Protein 6LDO (pdb70)

B-factor: mean 42.19, std 17.95, range [16.86, 257.65]

Structure (mmCIF, N/CA/C/O backbone):
data_6LDO
#
_entry.id   6LDO
#
_cell.length_a   217.412
_cell.length_b   201.149
_cell.length_c   113.938
_cell.angle_alpha   90.000
_cell.angle_beta   117.390
_cell.angle_gamma   90.000
#
_symmetry.space_group_name_H-M   'C 1 2 1'
#
loop_
_entity.id
_entity.type
_entity.pdbx_description
1 polymer 'Cystathionine gamma-lyase'
2 non-polymer (E)-N-({3-hydroxy-2-methyl-5-[(phosphonooxy)methyl]pyridin-4-yl}methylidene)-L-serine
3 non-polymer 'PHOSPHATE ION'
4 water water
#
loop_
_atom_site.group_PDB
_atom_site.id
_atom_site.type_symbol
_atom_site.label_atom_id
_atom_site.label_alt_id
_atom_site.label_comp_id
_atom_site.label_asym_id
_atom_site.label_entity_id
_atom_site.label_seq_id
_atom_site.pdbx_PDB_ins_code
_atom_site.Cartn_x
_atom_site.Cartn_y
_atom_site.Cartn_z
_atom_site.occupancy
_atom_site.B_iso_or_equiv
_atom_site.auth_seq_id
_atom_site.auth_comp_id
_atom_site.auth_asym_id
_atom_site.auth_atom_id
_atom_site.pdbx_PDB_model_num
ATOM 1 N N . MET A 1 1 ? -24.914 -50.613 -46.838 1.00 59.92 1 MET A N 1
ATOM 2 C CA . MET A 1 1 ? -24.078 -49.562 -47.424 1.00 55.89 1 MET A CA 1
ATOM 3 C C . MET A 1 1 ? -22.610 -49.793 -47.077 1.00 47.62 1 MET A C 1
ATOM 4 O O . MET A 1 1 ? -22.283 -50.502 -46.118 1.00 49.31 1 MET A O 1
ATOM 9 N N . LYS A 1 2 ? -21.725 -49.174 -47.846 1.00 41.68 2 LYS A N 1
ATOM 10 C CA . LYS A 1 2 ? -20.303 -49.324 -47.600 1.00 41.44 2 LYS A CA 1
ATOM 11 C C . LYS A 1 2 ? -19.857 -48.460 -46.412 1.00 41.03 2 LYS A C 1
ATOM 12 O O . LYS A 1 2 ? -20.514 -47.486 -46.033 1.00 39.66 2 LYS A O 1
ATOM 18 N N . PHE A 1 3 ? -18.728 -48.857 -45.808 1.00 43.60 3 PHE A N 1
ATOM 19 C CA . PHE A 1 3 ? -18.223 -48.209 -44.596 1.00 37.24 3 PHE A CA 1
ATOM 20 C C . PHE A 1 3 ? -18.164 -46.693 -44.733 1.00 33.09 3 PHE A C 1
ATOM 21 O O . PHE A 1 3 ? -18.634 -45.965 -43.859 1.00 31.81 3 PHE A O 1
ATOM 29 N N . GLU A 1 4 ? -17.568 -46.198 -45.817 1.00 36.25 4 GLU A N 1
ATOM 30 C CA . GLU A 1 4 ? -17.463 -44.756 -46.002 1.00 34.97 4 GLU A CA 1
ATOM 31 C C . GLU A 1 4 ? -18.845 -44.105 -46.073 1.00 38.34 4 GLU A C 1
ATOM 32 O O . GLU A 1 4 ? -19.041 -42.982 -45.588 1.00 37.82 4 GLU A O 1
ATOM 38 N N . THR A 1 5 ? -19.827 -44.802 -46.640 1.00 33.61 5 THR A N 1
ATOM 39 C CA . THR A 1 5 ? -21.170 -44.244 -46.660 1.00 33.65 5 THR A CA 1
ATOM 40 C C . THR A 1 5 ? -21.807 -44.269 -45.266 1.00 36.86 5 THR A C 1
ATOM 41 O O . THR A 1 5 ? -22.533 -43.337 -44.891 1.00 32.99 5 THR A O 1
ATOM 45 N N . GLN A 1 6 ? -21.532 -45.307 -44.468 1.00 35.84 6 GLN A N 1
ATOM 46 C CA . GLN A 1 6 ? -22.138 -45.365 -43.141 1.00 33.08 6 GLN A CA 1
ATOM 47 C C . GLN A 1 6 ? -21.615 -44.258 -42.233 1.00 37.69 6 GLN A C 1
ATOM 48 O O . GLN A 1 6 ? -22.349 -43.785 -41.351 1.00 32.88 6 GLN A O 1
ATOM 54 N N . LEU A 1 7 ? -20.362 -43.835 -42.427 1.00 27.92 7 LEU A N 1
ATOM 55 C CA . LEU A 1 7 ? -19.833 -42.723 -41.646 1.00 29.34 7 LEU A CA 1
ATOM 56 C C . LEU A 1 7 ? -20.689 -41.479 -41.837 1.00 34.38 7 LEU A C 1
ATOM 57 O O . LEU A 1 7 ? -21.050 -40.802 -40.871 1.00 33.98 7 LEU A O 1
ATOM 62 N N . ILE A 1 8 ? -21.045 -41.178 -43.082 1.00 35.01 8 ILE A N 1
ATOM 63 C CA . ILE A 1 8 ? -21.794 -39.963 -43.374 1.00 33.49 8 ILE A CA 1
ATOM 64 C C . ILE A 1 8 ? -23.264 -40.096 -42.967 1.00 32.58 8 ILE A C 1
ATOM 65 O O . ILE A 1 8 ? -23.876 -39.124 -42.518 1.00 35.25 8 ILE A O 1
ATOM 70 N N . HIS A 1 9 ? -23.853 -41.287 -43.122 1.00 33.55 9 HIS A N 1
ATOM 71 C CA . HIS A 1 9 ? -25.301 -41.467 -43.061 1.00 31.11 9 HIS A CA 1
ATOM 72 C C . HIS A 1 9 ? -25.786 -42.499 -42.054 1.00 34.97 9 HIS A C 1
ATOM 73 O O . HIS A 1 9 ? -26.998 -42.626 -41.872 1.00 37.89 9 HIS A O 1
ATOM 80 N N . GLY A 1 10 ? -24.906 -43.260 -41.420 1.00 32.35 10 GLY A N 1
ATOM 81 C CA . GLY A 1 10 ? -25.362 -44.316 -40.549 1.00 29.22 10 GLY A CA 1
ATOM 82 C C . GLY A 1 10 ? -25.744 -43.812 -39.179 1.00 33.89 10 GLY A C 1
ATOM 83 O O . GLY A 1 10 ? -25.663 -42.622 -38.872 1.00 37.64 10 GLY A O 1
ATOM 84 N N . GLY A 1 11 ? -26.127 -44.763 -38.320 1.00 38.77 11 GLY A N 1
ATOM 85 C CA . GLY A 1 11 ? -26.646 -44.400 -37.008 1.00 33.25 11 GLY A CA 1
ATOM 86 C C . GLY A 1 11 ? -27.842 -43.483 -37.174 1.00 36.85 11 GLY A C 1
ATOM 87 O O . GLY A 1 11 ? -28.763 -43.754 -37.958 1.00 35.17 11 GLY A O 1
ATOM 88 N N . ILE A 1 12 ? -27.828 -42.374 -36.442 1.00 32.19 12 ILE A N 1
ATOM 89 C CA . ILE A 1 12 ? -28.757 -41.276 -36.665 1.00 34.35 12 ILE A CA 1
ATOM 90 C C . ILE A 1 12 ? -27.923 -40.088 -37.097 1.00 35.14 12 ILE A C 1
ATOM 91 O O . ILE A 1 12 ? -27.043 -39.642 -36.352 1.00 36.33 12 ILE A O 1
ATOM 96 N N . SER A 1 13 ? -28.176 -39.592 -38.307 1.00 36.96 13 SER A N 1
ATOM 97 C CA . SER A 1 13 ? -27.375 -38.520 -38.877 1.00 36.47 13 SER A CA 1
ATOM 98 C C . SER A 1 13 ? -28.202 -37.300 -39.231 1.00 37.31 13 SER A C 1
ATOM 99 O O . SER A 1 13 ? -27.638 -36.262 -39.601 1.00 41.34 13 SER A O 1
ATOM 102 N N . GLU A 1 14 ? -29.511 -37.397 -39.126 1.00 35.31 14 GLU A N 1
ATOM 103 C CA . GLU A 1 14 ? -30.413 -36.360 -39.557 1.00 38.16 14 GLU A CA 1
ATOM 104 C C . GLU A 1 14 ? -31.379 -36.075 -38.419 1.00 42.51 14 GLU A C 1
ATOM 105 O O . GLU A 1 14 ? -31.569 -36.900 -37.522 1.00 39.59 14 GLU A O 1
ATOM 111 N N . ASP A 1 15 ? -31.978 -34.892 -38.445 1.00 42.53 15 ASP A N 1
ATOM 112 C CA . ASP A 1 15 ? -33.152 -34.627 -37.632 1.00 39.17 15 ASP A CA 1
ATOM 113 C C . ASP A 1 15 ? -34.375 -35.021 -38.450 1.00 44.40 15 ASP A C 1
ATOM 114 O O . ASP A 1 15 ? -34.597 -34.474 -39.535 1.00 40.93 15 ASP A O 1
ATOM 119 N N . ALA A 1 16 ? -35.170 -35.962 -37.930 1.00 44.66 16 ALA A N 1
ATOM 120 C CA . ALA A 1 16 ? -36.328 -36.448 -38.680 1.00 41.85 16 ALA A CA 1
ATOM 121 C C . ALA A 1 16 ? -37.379 -35.357 -38.860 1.00 42.78 16 ALA A C 1
ATOM 122 O O . ALA A 1 16 ? -38.046 -35.290 -39.898 1.00 39.84 16 ALA A O 1
ATOM 124 N N . THR A 1 17 ? -37.539 -34.493 -37.858 1.00 42.05 17 THR A N 1
ATOM 125 C CA . THR A 1 17 ? -38.655 -33.556 -37.860 1.00 42.43 17 THR A CA 1
ATOM 126 C C . THR A 1 17 ? -38.417 -32.421 -38.845 1.00 40.79 17 THR A C 1
ATOM 127 O O . THR A 1 17 ? -39.303 -32.063 -39.628 1.00 44.98 17 THR A O 1
ATOM 131 N N . THR A 1 18 ? -37.228 -31.837 -38.810 1.00 37.32 18 THR A N 1
ATOM 132 C CA . THR A 1 18 ? -36.892 -30.709 -39.659 1.00 36.57 18 THR A CA 1
ATOM 133 C C . THR A 1 18 ? -36.117 -31.110 -40.905 1.00 35.85 18 THR A C 1
ATOM 134 O O . THR A 1 18 ? -36.003 -30.300 -41.832 1.00 36.00 18 THR A O 1
ATOM 138 N N . GLY A 1 19 ? -35.591 -32.331 -40.955 1.00 35.74 19 GLY A N 1
ATOM 139 C CA . GLY A 1 19 ? -34.694 -32.686 -42.028 1.00 33.96 19 GLY A CA 1
ATOM 140 C C . GLY A 1 19 ? -33.329 -32.055 -41.913 1.00 34.92 19 GLY A C 1
ATOM 141 O O . GLY A 1 19 ? -32.626 -31.949 -42.919 1.00 36.23 19 GLY A O 1
ATOM 142 N N . ALA A 1 20 ? -32.934 -31.618 -40.716 1.00 34.92 20 ALA A N 1
ATOM 143 C CA . ALA A 1 20 ? -31.626 -31.005 -40.534 1.00 31.84 20 ALA A CA 1
ATOM 144 C C . ALA A 1 20 ? -30.536 -32.017 -40.832 1.00 29.35 20 ALA A C 1
ATOM 145 O O . ALA A 1 20 ? -30.592 -33.153 -40.358 1.00 33.37 20 ALA A O 1
ATOM 147 N N . THR A 1 21 ? -29.535 -31.608 -41.607 1.00 32.55 21 THR A N 1
ATOM 148 C CA . THR A 1 21 ? -28.467 -32.510 -42.032 1.00 33.11 21 THR A CA 1
ATOM 149 C C . THR A 1 21 ? -27.399 -32.701 -40.969 1.00 39.47 21 THR A C 1
ATOM 150 O O . THR A 1 21 ? -26.282 -33.124 -41.288 1.00 56.07 21 THR A O 1
ATOM 154 N N . SER A 1 22 ? -27.735 -32.402 -39.721 1.00 34.42 22 SER A N 1
ATOM 155 C CA . SER A 1 22 ? -26.897 -32.650 -38.566 1.00 32.31 22 SER A CA 1
ATOM 156 C C . SER A 1 22 ? -27.817 -32.902 -37.384 1.00 31.52 22 SER A C 1
ATOM 157 O O . SER A 1 22 ? -28.870 -32.272 -37.262 1.00 33.86 22 SER A O 1
ATOM 160 N N . VAL A 1 23 ? -27.427 -33.821 -36.523 1.00 33.36 23 VAL A N 1
ATOM 161 C CA . VAL A 1 23 ? -28.254 -34.102 -35.351 1.00 26.50 23 VAL A CA 1
ATOM 162 C C . VAL A 1 23 ? -28.210 -32.895 -34.423 1.00 29.43 23 VAL A C 1
ATOM 163 O O . VAL A 1 23 ? -27.116 -32.441 -34.064 1.00 29.19 23 VAL A O 1
ATOM 167 N N . PRO A 1 24 ? -29.351 -32.344 -34.019 1.00 29.05 24 PRO A N 1
ATOM 168 C CA . PRO A 1 24 ? -29.343 -31.205 -33.089 1.00 27.59 24 PRO A CA 1
ATOM 169 C C . PRO A 1 24 ? -28.669 -31.535 -31.764 1.00 27.53 24 PRO A C 1
ATOM 170 O O . PRO A 1 24 ? -28.630 -32.688 -31.328 1.00 27.74 24 PRO A O 1
ATOM 174 N N . ILE A 1 25 ? -28.146 -30.499 -31.115 1.00 23.06 25 ILE A N 1
ATOM 175 C CA . ILE A 1 25 ? -27.476 -30.646 -29.831 1.00 24.48 25 ILE A CA 1
ATOM 176 C C . ILE A 1 25 ? -28.507 -30.380 -28.741 1.00 26.92 25 ILE A C 1
ATOM 177 O O . ILE A 1 25 ? -28.886 -29.231 -28.503 1.00 30.04 25 ILE A O 1
ATOM 182 N N . TYR A 1 26 ? -28.981 -31.437 -28.086 1.00 28.15 26 TYR A N 1
ATOM 183 C CA . TYR A 1 26 ? -30.003 -31.287 -27.045 1.00 28.39 26 TYR A CA 1
ATOM 184 C C . TYR A 1 26 ? -29.295 -31.018 -25.727 1.00 27.42 26 TYR A C 1
ATOM 185 O O . TYR A 1 26 ? -28.883 -31.935 -25.024 1.00 28.57 26 TYR A O 1
ATOM 194 N N . MET A 1 27 ? -29.153 -29.739 -25.383 1.00 27.18 27 MET A N 1
ATOM 195 C CA . MET A 1 27 ? -28.567 -29.381 -24.097 1.00 29.70 27 MET A CA 1
ATOM 196 C C . MET A 1 27 ? -29.507 -29.619 -22.923 1.00 32.78 27 MET A C 1
ATOM 197 O O . MET A 1 27 ? -29.044 -29.635 -21.781 1.00 35.65 27 MET A O 1
ATOM 202 N N . ALA A 1 28 ? -30.801 -29.796 -23.171 1.00 31.47 28 ALA A N 1
ATOM 203 C CA . ALA A 1 28 ? -31.774 -29.942 -22.096 1.00 31.87 28 ALA A CA 1
ATOM 204 C C . ALA A 1 28 ? -31.431 -31.105 -21.170 1.00 34.65 28 ALA A C 1
ATOM 205 O O . ALA A 1 28 ? -31.116 -32.210 -21.622 1.00 34.11 28 ALA A O 1
ATOM 207 N N . SER A 1 29 ? -31.505 -30.854 -19.862 1.00 34.40 29 SER A N 1
ATOM 208 C CA . SER A 1 29 ? -31.324 -31.938 -18.906 1.00 34.00 29 SER A CA 1
ATOM 209 C C . SER A 1 29 ? -32.584 -32.777 -18.758 1.00 35.40 29 SER A C 1
ATOM 210 O O . SER A 1 29 ? -32.491 -33.975 -18.474 1.00 37.41 29 SER A O 1
ATOM 213 N N . THR A 1 30 ? -33.761 -32.192 -18.961 1.00 36.62 30 THR A N 1
ATOM 214 C CA . THR A 1 30 ? -35.000 -32.916 -18.725 1.00 37.65 30 THR A CA 1
ATOM 215 C C . THR A 1 30 ? -35.998 -32.636 -19.852 1.00 38.99 30 THR A C 1
ATOM 216 O O . THR A 1 30 ? -35.790 -31.765 -20.707 1.00 39.54 30 THR A O 1
ATOM 220 N N . PHE A 1 31 ? -37.080 -33.419 -19.861 1.00 39.85 31 PHE A N 1
ATOM 221 C CA . PHE A 1 31 ? -38.071 -33.433 -20.936 1.00 42.87 31 PHE A CA 1
ATOM 222 C C . PHE A 1 31 ? -39.474 -33.470 -20.348 1.00 42.07 31 PHE A C 1
ATOM 223 O O . PHE A 1 31 ? -39.788 -34.373 -19.566 1.00 41.66 31 PHE A O 1
ATOM 231 N N . ARG A 1 32 ? -40.318 -32.517 -20.756 1.00 44.71 32 ARG A N 1
ATOM 232 C CA . ARG A 1 32 ? -41.722 -32.528 -20.357 1.00 42.63 32 ARG A CA 1
ATOM 233 C C . ARG A 1 32 ? -42.398 -33.818 -20.783 1.00 45.05 32 ARG A C 1
ATOM 234 O O . ARG A 1 32 ? -42.291 -34.237 -21.935 1.00 43.46 32 ARG A O 1
ATOM 242 N N . GLN A 1 33 ? -43.099 -34.443 -19.845 1.00 47.18 33 GLN A N 1
ATOM 243 C CA . GLN A 1 33 ? -43.934 -35.602 -20.128 1.00 51.99 33 GLN A CA 1
ATOM 244 C C . GLN A 1 33 ? -45.402 -35.194 -20.194 1.00 53.60 33 GLN A C 1
ATOM 245 O O . GLN A 1 33 ? -45.878 -34.395 -19.380 1.00 54.15 33 GLN A O 1
ATOM 251 N N . THR A 1 34 ? -46.112 -35.722 -21.192 1.00 60.60 34 THR A N 1
ATOM 252 C CA . THR A 1 34 ? -47.553 -35.497 -21.280 1.00 65.27 34 THR A CA 1
ATOM 253 C C . THR A 1 34 ? -48.318 -36.513 -20.441 1.00 63.08 34 THR A C 1
ATOM 254 O O . THR A 1 34 ? -49.178 -36.138 -19.642 1.00 65.15 34 THR A O 1
ATOM 258 N N . LYS A 1 35 ? -48.021 -37.801 -20.609 1.00 66.10 35 LYS A N 1
ATOM 259 C CA . LYS A 1 35 ? -48.439 -38.823 -19.660 1.00 76.68 35 LYS A CA 1
ATOM 260 C C . LYS A 1 35 ? -47.212 -39.591 -19.178 1.00 99.11 35 LYS A C 1
ATOM 261 O O . LYS A 1 35 ? -46.311 -39.917 -19.965 1.00 75.73 35 LYS A O 1
ATOM 267 N N . ILE A 1 36 ? -47.185 -39.860 -17.868 1.00 67.84 36 ILE A N 1
ATOM 268 C CA . ILE A 1 36 ? -45.999 -40.411 -17.220 1.00 68.16 36 ILE A CA 1
ATOM 269 C C . ILE A 1 36 ? -45.631 -41.750 -17.835 1.00 65.61 36 ILE A C 1
ATOM 270 O O . ILE A 1 36 ? -46.483 -42.622 -18.027 1.00 60.98 36 ILE A O 1
ATOM 275 N N . GLY A 1 37 ? -44.352 -41.917 -18.150 1.00 75.85 37 GLY A N 1
ATOM 276 C CA . GLY A 1 37 ? -43.858 -43.159 -18.696 1.00 79.42 37 GLY A CA 1
ATOM 277 C C . GLY A 1 37 ? -44.018 -43.340 -20.191 1.00 80.17 37 GLY A C 1
ATOM 278 O O . GLY A 1 37 ? -43.623 -44.391 -20.708 1.00 83.66 37 GLY A O 1
ATOM 279 N N . GLN A 1 38 ? -44.567 -42.364 -20.913 1.00 78.66 38 GLN A N 1
ATOM 280 C CA . GLN A 1 38 ? -44.728 -42.501 -22.355 1.00 82.73 38 GLN A CA 1
ATOM 281 C C . GLN A 1 38 ? -43.805 -41.585 -23.163 1.00 82.87 38 GLN A C 1
ATOM 282 O O . GLN A 1 38 ? -43.949 -41.499 -24.385 1.00 77.30 38 GLN A O 1
ATOM 288 N N . ASN A 1 39 ? -42.855 -40.909 -22.527 1.00 110.02 39 ASN A N 1
ATOM 289 C CA . ASN A 1 39 ? -41.894 -40.116 -23.281 1.00 74.14 39 ASN A CA 1
ATOM 290 C C . ASN A 1 39 ? -40.817 -41.007 -23.883 1.00 64.82 39 ASN A C 1
ATOM 291 O O . ASN A 1 39 ? -40.431 -42.031 -23.308 1.00 67.83 39 ASN A O 1
ATOM 296 N N . GLN A 1 40 ? -40.325 -40.610 -25.055 1.00 54.88 40 GLN A N 1
ATOM 297 C CA . GLN A 1 40 ? -39.152 -41.290 -25.591 1.00 53.14 40 GLN A CA 1
ATOM 298 C C . GLN A 1 40 ? -37.911 -40.967 -24.768 1.00 55.75 40 GLN A C 1
ATOM 299 O O . GLN A 1 40 ? -37.066 -41.842 -24.539 1.00 51.91 40 GLN A O 1
ATOM 305 N N . TYR A 1 41 ? -37.786 -39.714 -24.316 1.00 56.75 41 TYR A N 1
ATOM 306 C CA . TYR A 1 41 ? -36.686 -39.259 -23.475 1.00 47.02 41 TYR A CA 1
ATOM 307 C C . TYR A 1 41 ? -37.236 -38.648 -22.197 1.00 53.54 41 TYR A C 1
ATOM 308 O O . TYR A 1 41 ? -38.243 -37.934 -22.223 1.00 55.11 41 TYR A O 1
ATOM 317 N N . GLU A 1 42 ? -36.564 -38.915 -21.078 1.00 52.52 42 GLU A N 1
ATOM 318 C CA . GLU A 1 42 ? -37.067 -38.433 -19.802 1.00 47.82 42 GLU A CA 1
ATOM 319 C C . GLU A 1 42 ? -36.035 -37.602 -19.065 1.00 39.18 42 GLU A C 1
ATOM 320 O O . GLU A 1 42 ? -36.383 -36.602 -18.433 1.00 41.14 42 GLU A O 1
ATOM 326 N N . TYR A 1 43 ? -34.768 -37.994 -19.163 1.00 40.65 43 TYR A N 1
ATOM 327 C CA . TYR A 1 43 ? -33.678 -37.340 -18.448 1.00 38.26 43 TYR A CA 1
ATOM 328 C C . TYR A 1 43 ? -32.391 -37.502 -19.243 1.00 37.44 43 TYR A C 1
ATOM 329 O O . TYR A 1 43 ? -32.040 -38.620 -19.650 1.00 39.62 43 TYR A O 1
ATOM 338 N N . SER A 1 44 ? -31.680 -36.387 -19.435 1.00 33.78 44 SER A N 1
ATOM 339 C CA . SER A 1 44 ? -30.597 -36.366 -20.408 1.00 30.99 44 SER A CA 1
ATOM 340 C C . SER A 1 44 ? -29.481 -37.350 -20.050 1.00 35.16 44 SER A C 1
ATOM 341 O O . SER A 1 44 ? -28.878 -37.947 -20.947 1.00 31.06 44 SER A O 1
ATOM 344 N N . ARG A 1 45 ? -29.196 -37.548 -18.754 1.00 39.96 45 ARG A N 1
ATOM 345 C CA . ARG A 1 45 ? -28.229 -38.574 -18.360 1.00 35.32 45 ARG A CA 1
ATOM 346 C C . ARG A 1 45 ? -28.677 -39.955 -18.816 1.00 38.78 45 ARG A C 1
ATOM 347 O O . ARG A 1 45 ? -27.862 -40.746 -19.301 1.00 33.31 45 ARG A O 1
ATOM 355 N N . THR A 1 46 ? -29.972 -40.267 -18.657 1.00 37.03 46 THR A N 1
ATOM 356 C CA . THR A 1 46 ? -30.478 -41.568 -19.068 1.00 36.29 46 THR A CA 1
ATOM 357 C C . THR A 1 46 ? -30.465 -41.720 -20.581 1.00 39.99 46 THR A C 1
ATOM 358 O O . THR A 1 46 ? -30.297 -42.837 -21.097 1.00 42.11 46 THR A O 1
ATOM 362 N N . GLY A 1 47 ? -30.637 -40.619 -21.304 1.00 37.38 47 GLY A N 1
ATOM 363 C CA . GLY A 1 47 ? -30.552 -40.651 -22.748 1.00 36.28 47 GLY A CA 1
ATOM 364 C C . GLY A 1 47 ? -31.040 -39.342 -23.319 1.00 31.99 47 GLY A C 1
ATOM 365 O O . GLY A 1 47 ? -31.797 -38.620 -22.667 1.00 37.74 47 GLY A O 1
ATOM 366 N N . ASN A 1 48 ? -30.614 -39.024 -24.533 1.00 31.43 48 ASN A N 1
ATOM 367 C CA . ASN A 1 48 ? -31.054 -37.811 -25.204 1.00 34.09 48 ASN A CA 1
ATOM 368 C C . ASN A 1 48 ? -30.728 -37.956 -26.678 1.00 28.84 48 ASN A C 1
ATOM 369 O O . ASN A 1 48 ? -29.810 -38.700 -27.029 1.00 27.00 48 ASN A O 1
ATOM 374 N N . PRO A 1 49 ? -31.450 -37.268 -27.557 1.00 28.86 49 PRO A N 1
ATOM 375 C CA . PRO A 1 49 ? -31.231 -37.472 -29.002 1.00 29.22 49 PRO A CA 1
ATOM 376 C C . PRO A 1 49 ? -29.776 -37.364 -29.445 1.00 26.35 49 PRO A C 1
ATOM 377 O O . PRO A 1 49 ? -29.352 -38.146 -30.303 1.00 27.49 49 PRO A O 1
ATOM 381 N N . THR A 1 50 ? -28.988 -36.449 -28.865 1.00 23.67 50 THR A N 1
ATOM 382 C CA . THR A 1 50 ? -27.650 -36.184 -29.387 1.00 23.84 50 THR A CA 1
ATOM 383 C C . THR A 1 50 ? -26.670 -37.309 -29.060 1.00 28.73 50 THR A C 1
ATOM 384 O O . THR A 1 50 ? -25.930 -37.779 -29.940 1.00 25.47 50 THR A O 1
ATOM 388 N N . ARG A 1 51 ? -26.644 -37.753 -27.798 1.00 25.33 51 ARG A N 1
ATOM 389 C CA . ARG A 1 51 ? -25.773 -38.864 -27.444 1.00 25.24 51 ARG A CA 1
ATOM 390 C C . ARG A 1 51 ? -26.238 -40.152 -28.120 1.00 27.62 51 ARG A C 1
ATOM 391 O O . ARG A 1 51 ? -25.409 -40.974 -28.540 1.00 26.28 51 ARG A O 1
ATOM 399 N N . ALA A 1 52 ? -27.559 -40.332 -28.246 1.00 25.76 52 ALA A N 1
ATOM 400 C CA . ALA A 1 52 ? -28.100 -41.505 -28.927 1.00 26.20 52 ALA A CA 1
ATOM 401 C C . ALA A 1 52 ? -27.608 -41.594 -30.361 1.00 31.29 52 ALA A C 1
ATOM 402 O O . ALA A 1 52 ? -27.389 -42.702 -30.873 1.00 26.14 52 ALA A O 1
ATOM 404 N N . ALA A 1 53 ? -27.428 -40.442 -31.022 1.00 25.23 53 ALA A N 1
ATOM 405 C CA . ALA A 1 53 ? -26.978 -40.454 -32.407 1.00 28.63 53 ALA A CA 1
ATOM 406 C C . ALA A 1 53 ? -25.564 -41.022 -32.518 1.00 28.45 53 ALA A C 1
ATOM 407 O O . ALA A 1 53 ? -25.305 -41.912 -33.338 1.00 33.85 53 ALA A O 1
ATOM 409 N N . VAL A 1 54 ? -24.632 -40.545 -31.691 1.00 26.51 54 VAL A N 1
ATOM 410 C CA . VAL A 1 54 ? -23.284 -41.072 -31.823 1.00 27.15 54 VAL A CA 1
ATOM 411 C C . VAL A 1 54 ? -23.226 -42.508 -31.325 1.00 28.41 54 VAL A C 1
ATOM 412 O O . VAL A 1 54 ? -22.363 -43.278 -31.770 1.00 29.95 54 VAL A O 1
ATOM 416 N N . GLU A 1 55 ? -24.150 -42.904 -30.441 1.00 28.15 55 GLU A N 1
ATOM 417 C CA . GLU A 1 55 ? -24.146 -44.280 -29.958 1.00 26.93 55 GLU A CA 1
ATOM 418 C C . GLU A 1 55 ? -24.622 -45.230 -31.045 1.00 30.65 55 GLU A C 1
ATOM 419 O O . GLU A 1 55 ? -24.067 -46.328 -31.204 1.00 30.66 55 GLU A O 1
ATOM 425 N N . ALA A 1 56 ? -25.626 -44.810 -31.829 1.00 32.27 56 ALA A N 1
ATOM 426 C CA . ALA A 1 56 ? -26.066 -45.612 -32.969 1.00 28.92 56 ALA A CA 1
ATOM 427 C C . ALA A 1 56 ? -24.963 -45.724 -34.013 1.00 31.54 56 ALA A C 1
ATOM 428 O O . ALA A 1 56 ? -24.753 -46.799 -34.601 1.00 32.78 56 ALA A O 1
ATOM 430 N N . LEU A 1 57 ? -24.237 -44.627 -34.239 1.00 27.34 57 LEU A N 1
ATOM 431 C CA . LEU A 1 57 ? -23.195 -44.625 -35.254 1.00 29.73 57 LEU A CA 1
ATOM 432 C C . LEU A 1 57 ? -22.100 -45.634 -34.913 1.00 32.06 57 LEU A C 1
ATOM 433 O O . LEU A 1 57 ? -21.705 -46.452 -35.762 1.00 31.31 57 LEU A O 1
ATOM 438 N N . ILE A 1 58 ? -21.599 -45.604 -33.672 1.00 31.85 58 ILE A N 1
ATOM 439 C CA . ILE A 1 58 ? -20.486 -46.497 -33.373 1.00 30.03 58 ILE A CA 1
ATOM 440 C C . ILE A 1 58 ? -20.961 -47.946 -33.393 1.00 28.66 58 ILE A C 1
ATOM 441 O O . ILE A 1 58 ? -20.230 -48.835 -33.835 1.00 30.29 58 ILE A O 1
ATOM 446 N N . ALA A 1 59 ? -22.208 -48.204 -32.992 1.00 30.53 59 ALA A N 1
ATOM 447 C CA . ALA A 1 59 ? -22.731 -49.565 -33.068 1.00 30.44 59 ALA A CA 1
ATOM 448 C C . ALA A 1 59 ? -22.781 -50.061 -34.512 1.00 31.38 59 ALA A C 1
ATOM 449 O O . ALA A 1 59 ? -22.517 -51.240 -34.781 1.00 31.08 59 ALA A O 1
ATOM 451 N N . THR A 1 60 ? -23.129 -49.180 -35.455 1.00 29.67 60 THR A N 1
ATOM 452 C CA . THR A 1 60 ? -23.145 -49.575 -36.859 1.00 31.08 60 THR A CA 1
ATOM 453 C C . THR A 1 60 ? -21.739 -49.877 -37.360 1.00 32.25 60 THR A C 1
ATOM 454 O O . THR A 1 60 ? -21.529 -50.860 -38.082 1.00 35.66 60 THR A O 1
ATOM 458 N N . LEU A 1 61 ? -20.773 -49.024 -37.005 1.00 31.29 61 LEU A N 1
ATOM 459 C CA . LEU A 1 61 ? -19.410 -49.181 -37.497 1.00 31.50 61 LEU A CA 1
ATOM 460 C C . LEU A 1 61 ? -18.754 -50.448 -36.957 1.00 35.03 61 LEU A C 1
ATOM 461 O O . LEU A 1 61 ? -17.952 -51.087 -37.654 1.00 33.89 61 LEU A O 1
ATOM 466 N N . GLU A 1 62 ? -19.054 -50.816 -35.715 1.00 34.26 62 GLU A N 1
ATOM 467 C CA . GLU A 1 62 ? -18.464 -52.009 -35.128 1.00 31.29 62 GLU A CA 1
ATOM 468 C C . GLU A 1 62 ? -19.302 -53.251 -35.372 1.00 35.00 62 GLU A C 1
ATOM 469 O O . GLU A 1 62 ? -18.941 -54.327 -34.882 1.00 35.47 62 GLU A O 1
ATOM 475 N N . HIS A 1 63 ? -20.399 -53.120 -36.124 1.00 32.94 63 HIS A N 1
ATOM 476 C CA . HIS A 1 63 ? -21.324 -54.221 -36.411 1.00 37.56 63 HIS A CA 1
ATOM 477 C C . HIS A 1 63 ? -21.885 -54.841 -35.127 1.00 32.60 63 HIS A C 1
ATOM 478 O O . HIS A 1 63 ? -21.959 -56.059 -34.986 1.00 34.87 63 HIS A O 1
ATOM 485 N N . GLY A 1 64 ? -22.294 -53.998 -34.180 1.00 31.03 64 GLY A N 1
ATOM 486 C CA . GLY A 1 64 ? -22.893 -54.444 -32.945 1.00 28.34 64 GLY A CA 1
ATOM 487 C C . GLY A 1 64 ? -24.348 -54.015 -32.830 1.00 32.50 64 GLY A C 1
ATOM 488 O O . GLY A 1 64 ? -24.895 -53.333 -33.694 1.00 33.80 64 GLY A O 1
ATOM 489 N N . SER A 1 65 ? -24.965 -54.417 -31.712 1.00 35.94 65 SER A N 1
ATOM 490 C CA . SER A 1 65 ? -26.374 -54.125 -31.463 1.00 33.38 65 SER A CA 1
ATOM 491 C C . SER A 1 65 ? -26.594 -52.753 -30.844 1.00 37.28 65 SER A C 1
ATOM 492 O O . SER A 1 65 ? -27.528 -52.043 -31.235 1.00 33.10 65 SER A O 1
ATOM 495 N N . ALA A 1 66 ? -25.762 -52.373 -29.871 1.00 34.96 66 ALA A N 1
ATOM 496 C CA . ALA A 1 66 ? -26.007 -51.183 -29.067 1.00 33.56 66 ALA A CA 1
ATOM 497 C C . ALA A 1 66 ? -24.690 -50.474 -28.803 1.00 32.08 66 ALA A C 1
ATOM 498 O O . ALA A 1 66 ? -23.645 -51.116 -28.649 1.00 32.17 66 ALA A O 1
ATOM 500 N N . GLY A 1 67 ? -24.754 -49.139 -28.762 1.00 29.76 67 GLY A N 1
ATOM 501 C CA . GLY A 1 67 ? -23.594 -48.323 -28.467 1.00 22.85 67 GLY A CA 1
ATOM 502 C C . GLY A 1 67 ? -23.765 -47.520 -27.189 1.00 30.03 67 GLY A C 1
ATOM 503 O O . GLY A 1 67 ? -24.889 -47.209 -26.774 1.00 27.15 67 GLY A O 1
ATOM 504 N N . PHE A 1 68 ? -22.654 -47.168 -26.546 1.00 32.12 68 PHE A N 1
ATOM 505 C CA . PHE A 1 68 ? -22.694 -46.447 -25.278 1.00 29.24 68 PHE A CA 1
ATOM 506 C C . PHE A 1 68 ? -21.536 -45.463 -25.248 1.00 28.89 68 PHE A C 1
ATOM 507 O O . PHE A 1 68 ? -20.380 -45.850 -25.462 1.00 28.32 68 PHE A O 1
ATOM 515 N N . ALA A 1 69 ? -21.862 -44.192 -25.018 1.00 29.39 69 ALA A N 1
ATOM 516 C CA . ALA A 1 69 ? -20.887 -43.113 -25.003 1.00 24.81 69 ALA A CA 1
ATOM 517 C C . ALA A 1 69 ? -20.612 -42.709 -23.564 1.00 27.51 69 ALA A C 1
ATOM 518 O O . ALA A 1 69 ? -21.549 -42.518 -22.784 1.00 25.65 69 ALA A O 1
ATOM 520 N N . PHE A 1 70 ? -19.331 -42.562 -23.223 1.00 29.63 70 PHE A N 1
ATOM 521 C CA . PHE A 1 70 ? -18.903 -42.226 -21.874 1.00 27.30 70 PHE A CA 1
ATOM 522 C C . PHE A 1 70 ? -18.014 -40.989 -21.907 1.00 27.30 70 PHE A C 1
ATOM 523 O O . PHE A 1 70 ? -17.487 -40.601 -22.960 1.00 21.59 70 PHE A O 1
ATOM 531 N N . ALA A 1 71 ? -17.814 -40.401 -20.715 1.00 27.79 71 ALA A N 1
ATOM 532 C CA . ALA A 1 71 ? -17.078 -39.144 -20.589 1.00 23.30 71 ALA A CA 1
ATOM 533 C C . ALA A 1 71 ? -15.616 -39.267 -21.000 1.00 27.45 71 ALA A C 1
ATOM 534 O O . ALA A 1 71 ? -14.985 -38.254 -21.315 1.00 26.85 71 ALA A O 1
ATOM 536 N N . SER A 1 72 ? -15.066 -40.477 -21.003 1.00 27.81 72 SER A N 1
ATOM 537 C CA . SER A 1 72 ? -13.678 -40.718 -21.369 1.00 25.77 72 SER A CA 1
ATOM 538 C C . SER A 1 72 ? -13.528 -42.205 -21.630 1.00 25.01 72 SER A C 1
ATOM 539 O O . SER A 1 72 ? -14.388 -43.005 -21.251 1.00 25.07 72 SER A O 1
ATOM 542 N N . GLY A 1 73 ? -12.410 -42.570 -22.265 1.00 24.66 73 GLY A N 1
ATOM 543 C CA . GLY A 1 73 ? -12.059 -43.975 -22.362 1.00 23.30 73 GLY A CA 1
ATOM 544 C C . GLY A 1 73 ? -11.963 -44.631 -20.995 1.00 28.01 73 GLY A C 1
ATOM 545 O O . GLY A 1 73 ? -12.510 -45.719 -20.773 1.00 27.13 73 GLY A O 1
ATOM 546 N N . SER A 1 74 ? -11.295 -43.963 -20.049 1.00 26.97 74 SER A N 1
ATOM 547 C CA . SER A 1 74 ? -11.127 -44.548 -18.726 1.00 27.43 74 SER A CA 1
ATOM 548 C C . SER A 1 74 ? -12.471 -44.830 -18.072 1.00 30.61 74 SER A C 1
ATOM 549 O O . SER A 1 74 ? -12.643 -45.863 -17.404 1.00 31.12 74 SER A O 1
ATOM 552 N N . ALA A 1 75 ? -13.445 -43.937 -18.277 1.00 28.44 75 ALA A N 1
ATOM 553 C CA . ALA A 1 75 ? -14.760 -44.128 -17.679 1.00 25.51 75 ALA A CA 1
ATOM 554 C C . ALA A 1 75 ? -15.513 -45.278 -18.346 1.00 27.82 75 ALA A C 1
ATOM 555 O O . ALA A 1 75 ? -16.220 -46.046 -17.677 1.00 28.37 75 ALA A O 1
ATOM 557 N N . ALA A 1 76 ? -15.372 -45.411 -19.665 1.00 26.38 76 ALA A N 1
ATOM 558 C CA . ALA A 1 76 ? -15.931 -46.563 -20.359 1.00 27.25 76 ALA A CA 1
ATOM 559 C C . ALA A 1 76 ? -15.399 -47.860 -19.770 1.00 26.99 76 ALA A C 1
ATOM 560 O O . ALA A 1 76 ? -16.166 -48.783 -19.472 1.00 31.92 76 ALA A O 1
ATOM 562 N N . ILE A 1 77 ? -14.075 -47.945 -19.598 1.00 28.30 77 ILE A N 1
ATOM 563 C CA . ILE A 1 77 ? -13.473 -49.122 -18.984 1.00 25.44 77 ILE A CA 1
ATOM 564 C C . ILE A 1 77 ? -14.018 -49.321 -17.578 1.00 28.72 77 ILE A C 1
ATOM 565 O O . ILE A 1 77 ? -14.444 -50.423 -17.212 1.00 31.01 77 ILE A O 1
ATOM 570 N N . ASN A 1 78 ? -14.036 -48.254 -16.770 1.00 28.89 78 ASN A N 1
ATOM 571 C CA . ASN A 1 78 ? -14.543 -48.390 -15.405 1.00 30.54 78 ASN A CA 1
ATOM 572 C C . ASN A 1 78 ? -15.973 -48.932 -15.393 1.00 28.42 78 ASN A C 1
ATOM 573 O O . ASN A 1 78 ? -16.329 -49.747 -14.536 1.00 28.47 78 ASN A O 1
ATOM 578 N N . THR A 1 79 ? -16.803 -48.507 -16.347 1.00 27.85 79 THR A N 1
ATOM 579 C CA . THR A 1 79 ? -18.182 -48.981 -16.380 1.00 29.65 79 THR A CA 1
ATOM 580 C C . THR A 1 79 ? -18.249 -50.449 -16.784 1.00 27.61 79 THR A C 1
ATOM 581 O O . THR A 1 79 ? -18.974 -51.241 -16.163 1.00 28.32 79 THR A O 1
ATOM 585 N N . VAL A 1 80 ? -17.490 -50.831 -17.818 1.00 27.13 80 VAL A N 1
ATOM 586 C CA . VAL A 1 80 ? -17.496 -52.218 -18.272 1.00 29.66 80 VAL A CA 1
ATOM 587 C C . VAL A 1 80 ? -17.055 -53.154 -17.146 1.00 32.86 80 VAL A C 1
ATOM 588 O O . VAL A 1 80 ? -17.628 -54.237 -16.958 1.00 29.00 80 VAL A O 1
ATOM 592 N N . PHE A 1 81 ? -16.063 -52.737 -16.350 1.00 31.73 81 PHE A N 1
ATOM 593 C CA . PHE A 1 81 ? -15.603 -53.582 -15.252 1.00 29.89 81 PHE A CA 1
ATOM 594 C C . PHE A 1 81 ? -16.572 -53.594 -14.078 1.00 32.97 81 PHE A C 1
ATOM 595 O O . PHE A 1 81 ? -16.498 -54.493 -13.231 1.00 34.97 81 PHE A O 1
ATOM 603 N N . SER A 1 82 ? -17.479 -52.629 -14.003 1.00 31.24 82 SER A N 1
ATOM 604 C CA . SER A 1 82 ? -18.544 -52.723 -13.019 1.00 31.84 82 SER A CA 1
ATOM 605 C C . SER A 1 82 ? -19.545 -53.832 -13.330 1.00 34.05 82 SER A C 1
ATOM 606 O O . SER A 1 82 ? -20.493 -54.008 -12.554 1.00 33.80 82 SER A O 1
ATOM 609 N N . LEU A 1 83 ? -19.371 -54.568 -14.437 1.00 30.08 83 LEU A N 1
ATOM 610 C CA . LEU A 1 83 ? -20.131 -55.792 -14.636 1.00 28.58 83 LEU A CA 1
ATOM 611 C C . LEU A 1 83 ? -19.771 -56.869 -13.626 1.00 29.71 83 LEU A C 1
ATOM 612 O O . LEU A 1 83 ? -20.559 -57.799 -13.436 1.00 36.54 83 LEU A O 1
ATOM 617 N N . PHE A 1 84 ? -18.607 -56.778 -12.989 1.00 33.63 84 PHE A N 1
ATOM 618 C CA . PHE A 1 84 ? -18.042 -57.879 -12.218 1.00 31.20 84 PHE A CA 1
ATOM 619 C C . PHE A 1 84 ? -18.147 -57.605 -10.725 1.00 38.25 84 PHE A C 1
ATOM 620 O O . PHE A 1 84 ? -18.462 -56.496 -10.284 1.00 44.26 84 PHE A O 1
ATOM 628 N N . SER A 1 85 ? -17.885 -58.646 -9.945 1.00 38.08 85 SER A N 1
ATOM 629 C CA . SER A 1 85 ? -18.153 -58.628 -8.521 1.00 37.14 85 SER A CA 1
ATOM 630 C C . SER A 1 85 ? -16.915 -59.062 -7.769 1.00 38.32 85 SER A C 1
ATOM 631 O O . SER A 1 85 ? -16.017 -59.698 -8.330 1.00 36.20 85 SER A O 1
ATOM 634 N N . ALA A 1 86 ? -16.892 -58.696 -6.484 1.00 36.29 86 ALA A N 1
ATOM 635 C CA . ALA A 1 86 ? -15.875 -59.181 -5.565 1.00 32.83 86 ALA A CA 1
ATOM 636 C C . ALA A 1 86 ? -15.805 -60.698 -5.649 1.00 36.81 86 ALA A C 1
ATOM 637 O O . ALA A 1 86 ? -16.833 -61.386 -5.604 1.00 38.76 86 ALA A O 1
ATOM 639 N N . GLY A 1 87 ? -14.586 -61.211 -5.821 1.00 36.37 87 GLY A N 1
ATOM 640 C CA . GLY A 1 87 ? -14.358 -62.618 -6.014 1.00 37.11 87 GLY A CA 1
ATOM 641 C C . GLY A 1 87 ? -14.174 -63.031 -7.459 1.00 37.89 87 GLY A C 1
ATOM 642 O O . GLY A 1 87 ? -13.580 -64.090 -7.715 1.00 40.78 87 GLY A O 1
ATOM 643 N N . ASP A 1 88 ? -14.661 -62.231 -8.406 1.00 37.05 88 ASP A N 1
ATOM 644 C CA . ASP A 1 88 ? -14.426 -62.516 -9.816 1.00 38.31 88 ASP A CA 1
ATOM 645 C C . ASP A 1 88 ? -12.946 -62.355 -10.173 1.00 36.87 88 ASP A C 1
ATOM 646 O O . ASP A 1 88 ? -12.226 -61.513 -9.621 1.00 34.34 88 ASP A O 1
ATOM 651 N N . HIS A 1 89 ? -12.493 -63.189 -11.103 1.00 38.25 89 HIS A N 1
ATOM 652 C CA . HIS A 1 89 ? -11.128 -63.153 -11.607 1.00 35.82 89 HIS A CA 1
ATOM 653 C C . HIS A 1 89 ? -11.128 -62.719 -13.069 1.00 34.95 89 HIS A C 1
ATOM 654 O O . HIS A 1 89 ? -11.970 -63.166 -13.858 1.00 35.79 89 HIS A O 1
ATOM 661 N N . ILE A 1 90 ? -10.206 -61.830 -13.432 1.00 33.24 90 ILE A N 1
ATOM 662 C CA . ILE A 1 90 ? -10.099 -61.341 -14.806 1.00 34.18 90 ILE A CA 1
ATOM 663 C C . ILE A 1 90 ? -8.684 -61.596 -15.311 1.00 32.42 90 ILE A C 1
ATOM 664 O O . ILE A 1 90 ? -7.707 -61.421 -14.570 1.00 31.61 90 ILE A O 1
ATOM 669 N N . ILE A 1 91 ? -8.583 -62.026 -16.565 1.00 31.54 91 ILE A N 1
ATOM 670 C CA . ILE A 1 91 ? -7.307 -62.162 -17.265 1.00 33.11 91 ILE A CA 1
ATOM 671 C C . ILE A 1 91 ? -7.089 -60.918 -18.112 1.00 29.97 91 ILE A C 1
ATOM 672 O O . ILE A 1 91 ? -7.960 -60.538 -18.906 1.00 34.61 91 ILE A O 1
ATOM 677 N N . VAL A 1 92 ? -5.938 -60.274 -17.939 1.00 29.07 92 VAL A N 1
ATOM 678 C CA . VAL A 1 92 ? -5.606 -59.073 -18.691 1.00 32.05 92 VAL A CA 1
ATOM 679 C C . VAL A 1 92 ? -4.296 -59.292 -19.429 1.00 32.29 92 VAL A C 1
ATOM 680 O O . VAL A 1 92 ? -3.455 -60.105 -19.040 1.00 31.87 92 VAL A O 1
ATOM 684 N N . GLY A 1 93 ? -4.134 -58.557 -20.517 1.00 31.99 93 GLY A N 1
ATOM 685 C CA . GLY A 1 93 ? -2.851 -58.507 -21.166 1.00 36.38 93 GLY A CA 1
ATOM 686 C C . GLY A 1 93 ? -1.844 -57.753 -20.327 1.00 40.59 93 GLY A C 1
ATOM 687 O O . GLY A 1 93 ? -2.195 -56.953 -19.461 1.00 42.72 93 GLY A O 1
ATOM 688 N N . ASN A 1 94 ? -0.563 -58.019 -20.583 1.00 39.66 94 ASN A N 1
ATOM 689 C CA . ASN A 1 94 ? 0.492 -57.400 -19.795 1.00 43.80 94 ASN A CA 1
ATOM 690 C C . ASN A 1 94 ? 1.023 -56.095 -20.399 1.00 45.65 94 ASN A C 1
ATOM 691 O O . ASN A 1 94 ? 1.789 -55.390 -19.730 1.00 48.14 94 ASN A O 1
ATOM 696 N N . ASP A 1 95 ? 0.616 -55.735 -21.618 1.00 42.02 95 ASP A N 1
ATOM 697 C CA . ASP A 1 95 ? 0.912 -54.420 -22.185 1.00 42.95 95 ASP A CA 1
ATOM 698 C C . ASP A 1 95 ? -0.408 -53.670 -22.342 1.00 42.18 95 ASP A C 1
ATOM 699 O O . ASP A 1 95 ? -1.155 -53.885 -23.303 1.00 37.79 95 ASP A O 1
ATOM 704 N N . VAL A 1 96 ? -0.698 -52.787 -21.391 1.00 42.21 96 VAL A N 1
ATOM 705 C CA . VAL A 1 96 ? -1.910 -51.990 -21.443 1.00 38.28 96 VAL A CA 1
ATOM 706 C C . VAL A 1 96 ? -1.537 -50.528 -21.272 1.00 35.69 96 VAL A C 1
ATOM 707 O O . VAL A 1 96 ? -0.423 -50.186 -20.868 1.00 38.59 96 VAL A O 1
ATOM 711 N N . TYR A 1 97 ? -2.479 -49.664 -21.633 1.00 34.85 97 TYR A N 1
ATOM 712 C CA . TYR A 1 97 ? -2.342 -48.249 -21.339 1.00 36.69 97 TYR A CA 1
ATOM 713 C C . TYR A 1 97 ? -2.108 -48.058 -19.841 1.00 37.95 97 TYR A C 1
ATOM 714 O O . TYR A 1 97 ? -2.669 -48.779 -19.007 1.00 33.32 97 TYR A O 1
ATOM 723 N N . GLY A 1 98 ? -1.251 -47.090 -19.504 1.00 36.29 98 GLY A N 1
ATOM 724 C CA . GLY A 1 98 ? -0.882 -46.893 -18.113 1.00 33.77 98 GLY A CA 1
ATOM 725 C C . GLY A 1 98 ? -2.082 -46.675 -17.216 1.00 41.52 98 GLY A C 1
ATOM 726 O O . GLY A 1 98 ? -2.099 -47.128 -16.070 1.00 35.49 98 GLY A O 1
ATOM 727 N N . GLY A 1 99 ? -3.116 -46.003 -17.735 1.00 34.09 99 GLY A N 1
ATOM 728 C CA . GLY A 1 99 ? -4.300 -45.742 -16.933 1.00 32.51 99 GLY A CA 1
ATOM 729 C C . GLY A 1 99 ? -5.131 -46.976 -16.640 1.00 32.81 99 GLY A C 1
ATOM 730 O O . GLY A 1 99 ? -5.734 -47.083 -15.569 1.00 33.23 99 GLY A O 1
ATOM 731 N N . THR A 1 100 ? -5.183 -47.921 -17.577 1.00 34.85 100 THR A N 1
ATOM 732 C CA . THR A 1 100 ? -5.875 -49.176 -17.304 1.00 33.41 100 THR A CA 1
ATOM 733 C C . THR A 1 100 ? -5.155 -49.962 -16.216 1.00 33.88 100 THR A C 1
ATOM 734 O O . THR A 1 100 ? -5.795 -50.513 -15.308 1.00 36.71 100 THR A O 1
ATOM 738 N N . PHE A 1 101 ? -3.824 -50.017 -16.288 1.00 31.31 101 PHE A N 1
ATOM 739 C CA . PHE A 1 101 ? -3.035 -50.594 -15.205 1.00 30.05 101 PHE A CA 1
ATOM 740 C C . PHE A 1 101 ? -3.376 -49.931 -13.868 1.00 34.72 101 PHE A C 1
ATOM 741 O O . PHE A 1 101 ? -3.620 -50.610 -12.860 1.00 33.43 101 PHE A O 1
ATOM 749 N N . ARG A 1 102 ? -3.405 -48.594 -13.851 1.00 33.54 102 ARG A N 1
ATOM 750 C CA . ARG A 1 102 ? -3.716 -47.875 -12.624 1.00 31.20 102 ARG A CA 1
ATOM 751 C C . ARG A 1 102 ? -5.130 -48.193 -12.137 1.00 32.60 102 ARG A C 1
ATOM 752 O O . ARG A 1 102 ? -5.346 -48.422 -10.940 1.00 34.28 102 ARG A O 1
ATOM 760 N N . LEU A 1 103 ? -6.106 -48.226 -13.047 1.00 30.98 103 LEU A N 1
ATOM 761 C CA . LEU A 1 103 ? -7.476 -48.503 -12.627 1.00 34.69 103 LEU A CA 1
ATOM 762 C C . LEU A 1 103 ? -7.576 -49.869 -11.958 1.00 37.69 103 LEU A C 1
ATOM 763 O O . LEU A 1 103 ? -8.217 -50.017 -10.902 1.00 29.70 103 LEU A O 1
ATOM 768 N N . ILE A 1 104 ? -6.931 -50.874 -12.560 1.00 35.75 104 ILE A N 1
ATOM 769 C CA . ILE A 1 104 ? -6.927 -52.218 -12.001 1.00 35.38 104 ILE A CA 1
ATOM 770 C C . ILE A 1 104 ? -6.310 -52.215 -10.604 1.00 38.76 104 ILE A C 1
ATOM 771 O O . ILE A 1 104 ? -6.923 -52.688 -9.638 1.00 40.09 104 ILE A O 1
ATOM 776 N N . ASP A 1 105 ? -5.099 -51.657 -10.470 1.00 40.46 105 ASP A N 1
ATOM 777 C CA . ASP A 1 105 ? -4.347 -51.811 -9.223 1.00 39.74 105 ASP A CA 1
ATOM 778 C C . ASP A 1 105 ? -4.918 -50.962 -8.099 1.00 36.10 105 ASP A C 1
ATOM 779 O O . ASP A 1 105 ? -4.975 -51.413 -6.948 1.00 50.74 105 ASP A O 1
ATOM 784 N N . ALA A 1 106 ? -5.322 -49.728 -8.400 1.00 31.76 106 ALA A N 1
ATOM 785 C CA . ALA A 1 106 ? -5.703 -48.776 -7.365 1.00 33.89 106 ALA A CA 1
ATOM 786 C C . ALA A 1 106 ? -7.202 -48.704 -7.135 1.00 33.65 106 ALA A C 1
ATOM 787 O O . ALA A 1 106 ? -7.627 -48.093 -6.155 1.00 36.69 106 ALA A O 1
ATOM 789 N N . VAL A 1 107 ? -8.016 -49.310 -7.993 1.00 34.70 107 VAL A N 1
ATOM 790 C CA . VAL A 1 107 ? -9.458 -49.257 -7.792 1.00 36.72 107 VAL A CA 1
ATOM 791 C C . VAL A 1 107 ? -10.073 -50.653 -7.797 1.00 37.24 107 VAL A C 1
ATOM 792 O O . VAL A 1 107 ? -10.635 -51.090 -6.782 1.00 35.25 107 VAL A O 1
ATOM 796 N N . LEU A 1 108 ? -9.966 -51.370 -8.928 1.00 36.44 108 LEU A N 1
ATOM 797 C CA . LEU A 1 108 ? -10.696 -52.632 -9.070 1.00 33.15 108 LEU A CA 1
ATOM 798 C C . LEU A 1 108 ? -10.231 -53.711 -8.090 1.00 36.14 108 LEU A C 1
ATOM 799 O O . LEU A 1 108 ? -11.051 -54.517 -7.628 1.00 34.26 108 LEU A O 1
ATOM 804 N N . LYS A 1 109 ? -8.936 -53.767 -7.769 1.00 38.83 109 LYS A N 1
ATOM 805 C CA . LYS A 1 109 ? -8.489 -54.749 -6.782 1.00 33.02 109 LYS A CA 1
ATOM 806 C C . LYS A 1 109 ? -9.016 -54.419 -5.395 1.00 37.58 109 LYS A C 1
ATOM 807 O O . LYS A 1 109 ? -9.185 -55.320 -4.567 1.00 36.57 109 LYS A O 1
ATOM 813 N N . HIS A 1 110 ? -9.292 -53.143 -5.122 1.00 37.07 110 HIS A N 1
ATOM 814 C CA . HIS A 1 110 ? -9.944 -52.800 -3.868 1.00 37.50 110 HIS A CA 1
ATOM 815 C C . HIS A 1 110 ? -11.377 -53.285 -3.832 1.00 35.02 110 HIS A C 1
ATOM 816 O O . HIS A 1 110 ? -11.954 -53.386 -2.745 1.00 36.56 110 HIS A O 1
ATOM 823 N N . PHE A 1 111 ? -11.973 -53.557 -4.988 1.00 35.15 111 PHE A N 1
ATOM 824 C CA . PHE A 1 111 ? -13.345 -54.033 -5.035 1.00 33.85 111 PHE A CA 1
ATOM 825 C C . PHE A 1 111 ? -13.428 -55.547 -4.932 1.00 34.01 111 PHE A C 1
ATOM 826 O O . PHE A 1 111 ? -14.504 -56.113 -5.138 1.00 32.43 111 PHE A O 1
ATOM 834 N N . GLY A 1 112 ? -12.316 -56.218 -4.639 1.00 36.36 112 GLY A N 1
ATOM 835 C CA . GLY A 1 112 ? -12.328 -57.659 -4.521 1.00 33.65 112 GLY A CA 1
ATOM 836 C C . GLY A 1 112 ? -12.183 -58.422 -5.820 1.00 38.46 112 GLY A C 1
ATOM 837 O O . GLY A 1 112 ? -12.274 -59.660 -5.801 1.00 40.16 112 GLY A O 1
ATOM 838 N N . MET A 1 113 ? -11.991 -57.732 -6.947 1.00 39.65 113 MET A N 1
ATOM 839 C CA . MET A 1 113 ? -11.647 -58.390 -8.200 1.00 37.64 113 MET A CA 1
ATOM 840 C C . MET A 1 113 ? -10.162 -58.739 -8.200 1.00 33.85 113 MET A C 1
ATOM 841 O O . MET A 1 113 ? -9.339 -57.993 -7.663 1.00 34.51 113 MET A O 1
ATOM 846 N N . THR A 1 114 ? -9.821 -59.894 -8.764 1.00 34.45 114 THR A N 1
ATOM 847 C CA . THR A 1 114 ? -8.429 -60.318 -8.859 1.00 34.34 114 THR A CA 1
ATOM 848 C C . THR A 1 114 ? -8.063 -60.489 -10.320 1.00 31.58 114 THR A C 1
ATOM 849 O O . THR A 1 114 ? -8.917 -60.802 -11.162 1.00 33.45 114 THR A O 1
ATOM 853 N N . PHE A 1 115 ? -6.781 -60.290 -10.606 1.00 33.99 115 PHE A N 1
ATOM 854 C CA . PHE A 1 115 ? -6.302 -60.174 -11.973 1.00 35.42 115 PHE A CA 1
ATOM 855 C C . PHE A 1 115 ? -5.022 -60.965 -12.129 1.00 36.58 115 PHE A C 1
ATOM 856 O O . PHE A 1 115 ? -4.242 -61.090 -11.182 1.00 39.22 115 PHE A O 1
ATOM 864 N N . THR A 1 116 ? -4.819 -61.477 -13.339 1.00 34.68 116 THR A N 1
ATOM 865 C CA . THR A 1 116 ? -3.595 -62.136 -13.756 1.00 36.09 116 THR A CA 1
ATOM 866 C C . THR A 1 116 ? -3.211 -61.577 -15.118 1.00 35.10 116 THR A C 1
ATOM 867 O O . THR A 1 116 ? -4.011 -61.630 -16.062 1.00 32.56 116 THR A O 1
ATOM 871 N N . ALA A 1 117 ? -2.000 -61.022 -15.208 1.00 35.71 117 ALA A N 1
ATOM 872 C CA . ALA A 1 117 ? -1.486 -60.471 -16.456 1.00 33.04 117 ALA A CA 1
ATOM 873 C C . ALA A 1 117 ? -0.773 -61.550 -17.257 1.00 38.51 117 ALA A C 1
ATOM 874 O O . ALA A 1 117 ? -0.017 -62.360 -16.716 1.00 38.66 117 ALA A O 1
ATOM 876 N N . VAL A 1 118 ? -1.022 -61.552 -18.557 1.00 40.50 118 VAL A N 1
ATOM 877 C CA . VAL A 1 118 ? -0.630 -62.645 -19.429 1.00 34.94 118 VAL A CA 1
ATOM 878 C C . VAL A 1 118 ? -0.256 -62.044 -20.767 1.00 40.79 118 VAL A C 1
ATOM 879 O O . VAL A 1 118 ? -0.858 -61.057 -21.200 1.00 47.53 118 VAL A O 1
ATOM 883 N N . ASP A 1 119 ? 0.756 -62.611 -21.416 1.00 40.70 119 ASP A N 1
ATOM 884 C CA . ASP A 1 119 ? 1.003 -62.263 -22.810 1.00 38.58 119 ASP A CA 1
ATOM 885 C C . ASP A 1 119 ? -0.086 -62.920 -23.650 1.00 43.96 119 ASP A C 1
ATOM 886 O O . ASP A 1 119 ? -0.047 -64.123 -23.909 1.00 43.79 119 ASP A O 1
ATOM 891 N N . THR A 1 120 ? -1.088 -62.140 -24.066 1.00 43.64 120 THR A N 1
ATOM 892 C CA . THR A 1 120 ? -2.178 -62.765 -24.799 1.00 42.82 120 THR A CA 1
ATOM 893 C C . THR A 1 120 ? -1.765 -63.217 -26.193 1.00 38.73 120 THR A C 1
ATOM 894 O O . THR A 1 120 ? -2.579 -63.830 -26.894 1.00 40.58 120 THR A O 1
ATOM 898 N N . ARG A 1 121 ? -0.519 -62.965 -26.599 1.00 42.92 121 ARG A N 1
ATOM 899 C CA . ARG A 1 121 ? 0.007 -63.569 -27.820 1.00 46.16 121 ARG A CA 1
ATOM 900 C C . ARG A 1 121 ? 0.266 -65.064 -27.656 1.00 48.06 121 ARG A C 1
ATOM 901 O O . ARG A 1 121 ? 0.352 -65.778 -28.659 1.00 45.43 121 ARG A O 1
ATOM 909 N N . ASP A 1 122 ? 0.358 -65.551 -26.418 1.00 43.48 122 ASP A N 1
ATOM 910 C CA . ASP A 1 122 ? 0.657 -66.945 -26.113 1.00 44.68 122 ASP A CA 1
ATOM 911 C C . ASP A 1 122 ? -0.638 -67.601 -25.640 1.00 46.30 122 ASP A C 1
ATOM 912 O O . ASP A 1 122 ? -0.967 -67.582 -24.454 1.00 44.33 122 ASP A O 1
ATOM 917 N N . LEU A 1 123 ? -1.367 -68.213 -26.580 1.00 49.93 123 LEU A N 1
ATOM 918 C CA . LEU A 1 123 ? -2.672 -68.775 -26.244 1.00 45.13 123 LEU A CA 1
ATOM 919 C C . LEU A 1 123 ? -2.568 -69.868 -25.195 1.00 47.26 123 LEU A C 1
ATOM 920 O O . LEU A 1 123 ? -3.512 -70.079 -24.421 1.00 47.34 123 LEU A O 1
ATOM 925 N N . ALA A 1 124 ? -1.434 -70.561 -25.128 1.00 49.69 124 ALA A N 1
ATOM 926 C CA . ALA A 1 124 ? -1.285 -71.563 -24.077 1.00 46.55 124 ALA A CA 1
ATOM 927 C C . ALA A 1 124 ? -1.225 -70.908 -22.701 1.00 45.29 124 ALA A C 1
ATOM 928 O O . ALA A 1 124 ? -1.806 -71.420 -21.741 1.00 45.83 124 ALA A O 1
ATOM 930 N N . ALA A 1 125 ? -0.530 -69.774 -22.578 1.00 44.73 125 ALA A N 1
ATOM 931 C CA . ALA A 1 125 ? -0.493 -69.093 -21.290 1.00 43.08 125 ALA A CA 1
ATOM 932 C C . ALA A 1 125 ? -1.870 -68.577 -20.904 1.00 44.83 125 ALA A C 1
ATOM 933 O O . ALA A 1 125 ? -2.226 -68.569 -19.718 1.00 44.15 125 ALA A O 1
ATOM 935 N N . VAL A 1 126 ? -2.657 -68.130 -21.889 1.00 44.45 126 VAL A N 1
ATOM 936 C CA . VAL A 1 126 ? -4.010 -67.677 -21.590 1.00 44.26 126 VAL A CA 1
ATOM 937 C C . VAL A 1 126 ? -4.816 -68.822 -20.992 1.00 44.80 126 VAL A C 1
ATOM 938 O O . VAL A 1 126 ? -5.373 -68.707 -19.890 1.00 45.52 126 VAL A O 1
ATOM 942 N N . GLU A 1 127 ? -4.839 -69.962 -21.689 1.00 49.94 127 GLU A N 1
ATOM 943 C CA . GLU A 1 127 ? -5.537 -71.139 -21.181 1.00 50.09 127 GLU A CA 1
ATOM 944 C C . GLU A 1 127 ? -5.068 -71.533 -19.797 1.00 47.54 127 GLU A C 1
ATOM 945 O O . GLU A 1 127 ? -5.878 -71.923 -18.947 1.00 53.96 127 GLU A O 1
ATOM 951 N N . ALA A 1 128 ? -3.767 -71.445 -19.554 1.00 43.78 128 ALA A N 1
ATOM 952 C CA . ALA A 1 128 ? -3.220 -71.844 -18.268 1.00 45.49 128 ALA A CA 1
ATOM 953 C C . ALA A 1 128 ? -3.727 -70.965 -17.137 1.00 46.55 128 ALA A C 1
ATOM 954 O O . ALA A 1 128 ? -3.768 -71.408 -15.985 1.00 45.29 128 ALA A O 1
ATOM 956 N N . ALA A 1 129 ? -4.129 -69.728 -17.442 1.00 48.27 129 ALA A N 1
ATOM 957 C CA . ALA A 1 129 ? -4.531 -68.768 -16.422 1.00 42.54 129 ALA A CA 1
ATOM 958 C C . ALA A 1 129 ? -6.008 -68.847 -16.062 1.00 43.06 129 ALA A C 1
ATOM 959 O O . ALA A 1 129 ? -6.400 -68.297 -15.021 1.00 40.99 129 ALA A O 1
ATOM 961 N N . ILE A 1 130 ? -6.826 -69.504 -16.890 1.00 39.01 130 ILE A N 1
ATOM 962 C CA . ILE A 1 130 ? -8.255 -69.602 -16.621 1.00 39.61 130 ILE A CA 1
ATOM 963 C C . ILE A 1 130 ? -8.487 -70.442 -15.373 1.00 42.20 130 ILE A C 1
ATOM 964 O O . ILE A 1 130 ? -8.002 -71.575 -15.268 1.00 51.38 130 ILE A O 1
ATOM 969 N N . THR A 1 131 ? -9.213 -69.887 -14.417 1.00 41.59 131 THR A N 1
ATOM 970 C CA . THR A 1 131 ? -9.589 -70.553 -13.182 1.00 43.70 131 THR A CA 1
ATOM 971 C C . THR A 1 131 ? -11.104 -70.756 -13.133 1.00 47.64 131 THR A C 1
ATOM 972 O O . THR A 1 131 ? -11.837 -70.265 -14.001 1.00 46.62 131 THR A O 1
ATOM 976 N N . PRO A 1 132 ? -11.617 -71.510 -12.146 1.00 56.98 132 PRO A N 1
ATOM 977 C CA . PRO A 1 132 ? -13.082 -71.641 -12.038 1.00 53.46 132 PRO A CA 1
ATOM 978 C C . PRO A 1 132 ? -13.785 -70.335 -11.691 1.00 47.30 132 PRO A C 1
ATOM 979 O O . PRO A 1 132 ? -14.994 -70.218 -11.937 1.00 48.55 132 PRO A O 1
ATOM 983 N N . THR A 1 133 ? -13.079 -69.353 -11.130 1.00 44.43 133 THR A N 1
ATOM 984 C CA . THR A 1 133 ? -13.694 -68.075 -10.795 1.00 45.22 133 THR A CA 1
ATOM 985 C C . THR A 1 133 ? -13.444 -67.004 -11.851 1.00 41.64 133 THR A C 1
ATOM 986 O O . THR A 1 133 ? -13.890 -65.866 -11.686 1.00 41.12 133 THR A O 1
ATOM 990 N N . THR A 1 134 ? -12.764 -67.349 -12.937 1.00 42.12 134 THR A N 1
ATOM 991 C CA . THR A 1 134 ? -12.464 -66.393 -13.985 1.00 36.87 134 THR A CA 1
ATOM 992 C C . THR A 1 134 ? -13.732 -66.062 -14.755 1.00 38.15 134 THR A C 1
ATOM 993 O O . THR A 1 134 ? -14.570 -66.934 -14.993 1.00 40.38 134 THR A O 1
ATOM 997 N N . LYS A 1 135 ? -13.893 -64.784 -15.117 1.00 36.36 135 LYS A N 1
ATOM 998 C CA . LYS A 1 135 ? -15.108 -64.347 -15.790 1.00 38.43 135 LYS A CA 1
ATOM 999 C C . LYS A 1 135 ? -14.874 -63.573 -17.075 1.00 34.35 135 LYS A C 1
ATOM 1000 O O . LYS A 1 135 ? -15.829 -63.396 -17.840 1.00 36.85 135 LYS A O 1
ATOM 1006 N N . ALA A 1 136 ? -13.650 -63.145 -17.365 1.00 33.85 136 ALA A N 1
ATOM 1007 C CA . ALA A 1 136 ? -13.442 -62.316 -18.543 1.00 32.39 136 ALA A CA 1
ATOM 1008 C C . ALA A 1 136 ? -11.973 -62.302 -18.925 1.00 31.02 136 ALA A C 1
ATOM 1009 O O . ALA A 1 136 ? -11.094 -62.615 -18.122 1.00 35.15 136 ALA A O 1
ATOM 1011 N N . ILE A 1 137 ? -11.732 -61.942 -20.179 1.00 33.19 137 ILE A N 1
ATOM 1012 C CA . ILE A 1 137 ? -10.408 -61.664 -20.711 1.00 30.40 137 ILE A CA 1
ATOM 1013 C C . ILE A 1 137 ? -10.459 -60.254 -21.261 1.00 31.88 137 ILE A C 1
ATOM 1014 O O . ILE A 1 137 ? -11.397 -59.905 -21.989 1.00 33.18 137 ILE A O 1
ATOM 1019 N N . TYR A 1 138 ? -9.479 -59.437 -20.896 1.00 32.97 138 TYR A N 1
ATOM 1020 C CA . TYR A 1 138 ? -9.417 -58.046 -21.322 1.00 33.17 138 TYR A CA 1
ATOM 1021 C C . TYR A 1 138 ? -8.068 -57.801 -21.990 1.00 33.25 138 TYR A C 1
ATOM 1022 O O . TYR A 1 138 ? -7.020 -58.059 -21.385 1.00 35.80 138 TYR A O 1
ATOM 1031 N N . LEU A 1 139 ? -8.082 -57.283 -23.219 1.00 31.83 139 LEU A N 1
ATOM 1032 C CA . LEU A 1 139 ? -6.815 -56.914 -23.837 1.00 31.17 139 LEU A CA 1
ATOM 1033 C C . LEU A 1 139 ? -7.010 -55.820 -24.878 1.00 34.20 139 LEU A C 1
ATOM 1034 O O . LEU A 1 139 ? -8.081 -55.691 -25.482 1.00 33.29 139 LEU A O 1
ATOM 1039 N N . GLU A 1 140 ? -5.953 -55.025 -25.074 1.00 31.59 140 GLU A N 1
ATOM 1040 C CA . GLU A 1 140 ? -5.844 -54.135 -26.220 1.00 31.52 140 GLU A CA 1
ATOM 1041 C C . GLU A 1 140 ? -5.109 -54.848 -27.350 1.00 29.50 140 GLU A C 1
ATOM 1042 O O . GLU A 1 140 ? -4.213 -55.662 -27.103 1.00 29.31 140 GLU A O 1
ATOM 1048 N N . THR A 1 141 ? -5.495 -54.543 -28.596 1.00 25.64 141 THR A N 1
ATOM 1049 C CA . THR A 1 141 ? -4.712 -55.002 -29.737 1.00 25.48 141 THR A CA 1
ATOM 1050 C C . THR A 1 141 ? -4.892 -54.056 -30.918 1.00 28.57 141 THR A C 1
ATOM 1051 O O . THR A 1 141 ? -6.021 -53.815 -31.365 1.00 29.09 141 THR A O 1
ATOM 1055 N N . PRO A 1 142 ? -3.807 -53.431 -31.408 1.00 28.49 142 PRO A N 1
ATOM 1056 C CA . PRO A 1 142 ? -2.433 -53.438 -30.879 1.00 27.19 142 PRO A CA 1
ATOM 1057 C C . PRO A 1 142 ? -2.327 -52.848 -29.468 1.00 32.36 142 PRO A C 1
ATOM 1058 O O . PRO A 1 142 ? -3.195 -52.047 -29.070 1.00 32.66 142 PRO A O 1
ATOM 1062 N N . THR A 1 143 ? -1.289 -53.216 -28.722 1.00 28.54 143 THR A N 1
ATOM 1063 C CA . THR A 1 143 ? -1.157 -52.746 -27.351 1.00 31.33 143 THR A CA 1
ATOM 1064 C C . THR A 1 143 ? -0.449 -51.393 -27.272 1.00 34.00 143 THR A C 1
ATOM 1065 O O . THR A 1 143 ? 0.241 -50.953 -28.201 1.00 32.11 143 THR A O 1
ATOM 1069 N N . ASN A 1 144 ? -0.639 -50.738 -26.127 1.00 34.65 144 ASN A N 1
ATOM 1070 C CA . ASN A 1 144 ? -0.088 -49.420 -25.833 1.00 33.05 144 ASN A CA 1
ATOM 1071 C C . ASN A 1 144 ? 1.045 -49.569 -24.820 1.00 32.82 144 ASN A C 1
ATOM 1072 O O . ASN A 1 144 ? 0.780 -49.897 -23.654 1.00 29.26 144 ASN A O 1
ATOM 1077 N N . PRO A 1 145 ? 2.312 -49.319 -25.185 1.00 33.17 145 PRO A N 1
ATOM 1078 C CA . PRO A 1 145 ? 2.798 -48.769 -26.450 1.00 30.16 145 PRO A CA 1
ATOM 1079 C C . PRO A 1 145 ? 3.582 -49.727 -27.329 1.00 30.85 145 PRO A C 1
ATOM 1080 O O . PRO A 1 145 ? 4.162 -49.260 -28.304 1.00 31.06 145 PRO A O 1
ATOM 1084 N N . LEU A 1 146 ? 3.655 -51.014 -26.993 1.00 31.74 146 LEU A N 1
ATOM 1085 C CA . LEU A 1 146 ? 4.516 -51.900 -27.764 1.00 29.41 146 LEU A CA 1
ATOM 1086 C C . LEU A 1 146 ? 3.858 -52.421 -29.031 1.00 32.68 146 LEU A C 1
ATOM 1087 O O . LEU A 1 146 ? 4.542 -53.062 -29.837 1.00 34.78 146 LEU A O 1
ATOM 1092 N N . LEU A 1 147 ? 2.562 -52.182 -29.225 1.00 28.89 147 LEU A N 1
ATOM 1093 C CA . LEU A 1 147 ? 1.859 -52.574 -30.448 1.00 32.22 147 LEU A CA 1
ATOM 1094 C C . LEU A 1 147 ? 1.762 -54.096 -30.638 1.00 32.42 147 LEU A C 1
ATOM 1095 O O . LEU A 1 147 ? 1.658 -54.571 -31.770 1.00 30.34 147 LEU A O 1
ATOM 1100 N N . HIS A 1 148 ? 1.746 -54.870 -29.547 1.00 30.39 148 HIS A N 1
ATOM 1101 C CA . HIS A 1 148 ? 1.588 -56.319 -29.645 1.00 31.19 148 HIS A CA 1
ATOM 1102 C C . HIS A 1 148 ? 0.229 -56.703 -30.223 1.00 32.01 148 HIS A C 1
ATOM 1103 O O . HIS A 1 148 ? -0.811 -56.218 -29.766 1.00 35.10 148 HIS A O 1
ATOM 1110 N N . ILE A 1 149 ? 0.236 -57.626 -31.189 1.00 31.13 149 ILE A N 1
ATOM 1111 C CA . ILE A 1 149 ? -0.974 -58.099 -31.854 1.00 31.86 149 ILE A CA 1
ATOM 1112 C C . ILE A 1 149 ? -1.412 -59.425 -31.237 1.00 34.00 149 ILE A C 1
ATOM 1113 O O . ILE A 1 149 ? -0.602 -60.341 -31.072 1.00 37.66 149 ILE A O 1
ATOM 1118 N N . THR A 1 150 ? -2.697 -59.533 -30.909 1.00 30.92 150 THR A N 1
ATOM 1119 C CA . THR A 1 150 ? -3.293 -60.745 -30.369 1.00 28.01 150 THR A CA 1
ATOM 1120 C C . THR A 1 150 ? -4.323 -61.272 -31.353 1.00 31.97 150 THR A C 1
ATOM 1121 O O . THR A 1 150 ? -5.068 -60.493 -31.950 1.00 35.18 150 THR A O 1
ATOM 1125 N N . ASP A 1 151 ? -4.354 -62.590 -31.540 1.00 34.12 151 ASP A N 1
ATOM 1126 C CA . ASP A 1 151 ? -5.340 -63.232 -32.412 1.00 32.26 151 ASP A CA 1
ATOM 1127 C C . ASP A 1 151 ? -6.713 -63.123 -31.753 1.00 34.17 151 ASP A C 1
ATOM 1128 O O . ASP A 1 151 ? -7.048 -63.890 -30.846 1.00 29.73 151 ASP A O 1
ATOM 1133 N N . ILE A 1 152 ? -7.520 -62.163 -32.204 1.00 33.01 152 ILE A N 1
ATOM 1134 C CA . ILE A 1 152 ? -8.794 -61.907 -31.534 1.00 36.44 152 ILE A CA 1
ATOM 1135 C C . ILE A 1 152 ? -9.717 -63.118 -31.655 1.00 36.60 152 ILE A C 1
ATOM 1136 O O . ILE A 1 152 ? -10.293 -63.587 -30.664 1.00 33.82 152 ILE A O 1
ATOM 1141 N N . ALA A 1 153 ? -9.877 -63.633 -32.875 1.00 38.18 153 ALA A N 1
ATOM 1142 C CA . ALA A 1 153 ? -10.730 -64.796 -33.098 1.00 35.00 153 ALA A CA 1
ATOM 1143 C C . ALA A 1 153 ? -10.364 -65.953 -32.168 1.00 38.69 153 ALA A C 1
ATOM 1144 O O . ALA A 1 153 ? -11.247 -66.613 -31.600 1.00 35.65 153 ALA A O 1
ATOM 1146 N N . ALA A 1 154 ? -9.064 -66.207 -31.992 1.00 37.63 154 ALA A N 1
ATOM 1147 C CA . ALA A 1 154 ? -8.648 -67.295 -31.119 1.00 34.83 154 ALA A CA 1
ATOM 1148 C C . ALA A 1 154 ? -9.059 -67.028 -29.682 1.00 33.47 154 ALA A C 1
ATOM 1149 O O . ALA A 1 154 ? -9.541 -67.933 -28.994 1.00 36.81 154 ALA A O 1
ATOM 1151 N N . ILE A 1 155 ? -8.872 -65.786 -29.219 1.00 38.91 155 ILE A N 1
ATOM 1152 C CA . ILE A 1 155 ? -9.195 -65.407 -27.844 1.00 37.78 155 ILE A CA 1
ATOM 1153 C C . ILE A 1 155 ? -10.691 -65.536 -27.602 1.00 38.64 155 ILE A C 1
ATOM 1154 O O . ILE A 1 155 ? -11.131 -65.963 -26.527 1.00 38.31 155 ILE A O 1
ATOM 1159 N N . ALA A 1 156 ? -11.494 -65.181 -28.603 1.00 31.17 156 ALA A N 1
ATOM 1160 C CA . ALA A 1 156 ? -12.941 -65.302 -28.474 1.00 35.59 156 ALA A CA 1
ATOM 1161 C C . ALA A 1 156 ? -13.365 -66.764 -28.333 1.00 37.75 156 ALA A C 1
ATOM 1162 O O . ALA A 1 156 ? -14.128 -67.113 -27.426 1.00 40.06 156 ALA A O 1
ATOM 1164 N N . LYS A 1 157 ? -12.877 -67.633 -29.225 1.00 39.90 157 LYS A N 1
ATOM 1165 C CA . LYS A 1 157 ? -13.156 -69.062 -29.115 1.00 40.16 157 LYS A CA 1
ATOM 1166 C C . LYS A 1 157 ? -12.780 -69.597 -27.736 1.00 35.48 157 LYS A C 1
ATOM 1167 O O . LYS A 1 157 ? -13.538 -70.354 -27.118 1.00 35.64 157 LYS A O 1
ATOM 1173 N N . LEU A 1 158 ? -11.615 -69.212 -27.239 1.00 37.97 158 LEU A N 1
ATOM 1174 C CA . LEU A 1 158 ? -11.208 -69.633 -25.908 1.00 37.99 158 LEU A CA 1
ATOM 1175 C C . LEU A 1 158 ? -12.206 -69.170 -24.855 1.00 37.70 158 LEU A C 1
ATOM 1176 O O . LEU A 1 158 ? -12.541 -69.916 -23.928 1.00 40.19 158 LEU A O 1
ATOM 1181 N N . ALA A 1 159 ? -12.691 -67.937 -24.981 1.00 38.78 159 ALA A N 1
ATOM 1182 C CA . ALA A 1 159 ? -13.597 -67.408 -23.972 1.00 38.70 159 ALA A CA 1
ATOM 1183 C C . ALA A 1 159 ? -14.968 -68.057 -24.077 1.00 40.08 159 ALA A C 1
ATOM 1184 O O . ALA A 1 159 ? -15.572 -68.399 -23.052 1.00 42.64 159 ALA A O 1
ATOM 1186 N N . GLN A 1 160 ? -15.470 -68.238 -25.309 1.00 37.39 160 GLN A N 1
ATOM 1187 C CA . GLN A 1 160 ? -16.719 -68.969 -25.516 1.00 35.56 160 GLN A CA 1
ATOM 1188 C C . GLN A 1 160 ? -16.683 -70.347 -24.862 1.00 40.17 160 GLN A C 1
ATOM 1189 O O . GLN A 1 160 ? -17.645 -70.758 -24.205 1.00 49.24 160 GLN A O 1
ATOM 1195 N N . ALA A 1 161 ? -15.568 -71.060 -24.995 1.00 38.15 161 ALA A N 1
ATOM 1196 C CA . ALA A 1 161 ? -15.460 -72.401 -24.444 1.00 34.58 161 ALA A CA 1
ATOM 1197 C C . ALA A 1 161 ? -15.438 -72.433 -22.923 1.00 43.79 161 ALA A C 1
ATOM 1198 O O . ALA A 1 161 ? -15.586 -73.516 -22.346 1.00 49.96 161 ALA A O 1
ATOM 1200 N N . HIS A 1 162 ? -15.243 -71.299 -22.251 1.00 41.43 162 HIS A N 1
ATOM 1201 C CA . HIS A 1 162 ? -15.233 -71.291 -20.795 1.00 42.51 162 HIS A CA 1
ATOM 1202 C C . HIS A 1 162 ? -16.266 -70.338 -20.219 1.00 48.86 162 HIS A C 1
ATOM 1203 O O . HIS A 1 162 ? -16.204 -70.018 -19.025 1.00 50.44 162 HIS A O 1
ATOM 1210 N N . ASP A 1 163 ? -17.219 -69.901 -21.040 1.00 46.35 163 ASP A N 1
ATOM 1211 C CA . ASP A 1 163 ? -18.260 -68.945 -20.654 1.00 59.61 163 ASP A CA 1
ATOM 1212 C C . ASP A 1 163 ? -17.652 -67.734 -19.949 1.00 48.03 163 ASP A C 1
ATOM 1213 O O . ASP A 1 163 ? -17.994 -67.402 -18.817 1.00 48.18 163 ASP A O 1
ATOM 1218 N N . LEU A 1 164 ? -16.716 -67.090 -20.643 1.00 41.46 164 LEU A N 1
ATOM 1219 C CA . LEU A 1 164 ? -16.153 -65.814 -20.235 1.00 39.93 164 LEU A CA 1
ATOM 1220 C C . LEU A 1 164 ? -16.562 -64.724 -21.224 1.00 40.48 164 LEU A C 1
ATOM 1221 O O . LEU A 1 164 ? -16.815 -64.981 -22.410 1.00 37.48 164 LEU A O 1
ATOM 1226 N N . LEU A 1 165 ? -16.626 -63.496 -20.722 1.00 38.69 165 LEU A N 1
ATOM 1227 C CA . LEU A 1 165 ? -16.727 -62.336 -21.589 1.00 38.68 165 LEU A CA 1
ATOM 1228 C C . LEU A 1 165 ? -15.360 -62.033 -22.189 1.00 35.13 165 LEU A C 1
ATOM 1229 O O . LEU A 1 165 ? -14.367 -61.967 -21.464 1.00 37.01 165 LEU A O 1
ATOM 1234 N N . SER A 1 166 ? -15.301 -61.849 -23.503 1.00 32.58 166 SER A N 1
ATOM 1235 C CA . SER A 1 166 ? -14.120 -61.282 -24.139 1.00 28.43 166 SER A CA 1
ATOM 1236 C C . SER A 1 166 ? -14.320 -59.776 -24.319 1.00 32.95 166 SER A C 1
ATOM 1237 O O . SER A 1 166 ? -15.340 -59.340 -24.865 1.00 32.93 166 SER A O 1
ATOM 1240 N N . ILE A 1 167 ? -13.350 -58.986 -23.856 1.00 29.32 167 ILE A N 1
ATOM 1241 C CA . ILE A 1 167 ? -13.379 -57.528 -23.956 1.00 30.10 167 ILE A CA 1
ATOM 1242 C C . ILE A 1 167 ? -12.122 -57.068 -24.687 1.00 30.04 167 ILE A C 1
ATOM 1243 O O . ILE A 1 167 ? -11.008 -57.330 -24.222 1.00 31.19 167 ILE A O 1
ATOM 1248 N N . ILE A 1 168 ? -12.296 -56.364 -25.811 1.00 28.90 168 ILE A N 1
ATOM 1249 C CA . ILE A 1 168 ? -11.180 -55.864 -26.623 1.00 28.03 168 ILE A CA 1
ATOM 1250 C C . ILE A 1 168 ? -11.194 -54.338 -26.614 1.00 29.50 168 ILE A C 1
ATOM 1251 O O . ILE A 1 168 ? -12.175 -53.719 -27.051 1.00 29.79 168 ILE A O 1
ATOM 1256 N N . ASP A 1 169 ? -10.099 -53.732 -26.148 1.00 27.75 169 ASP A N 1
ATOM 1257 C CA . ASP A 1 169 ? -9.889 -52.295 -26.317 1.00 26.84 169 ASP A CA 1
ATOM 1258 C C . ASP A 1 169 ? -9.418 -52.059 -27.749 1.00 27.14 169 ASP A C 1
ATOM 1259 O O . ASP A 1 169 ? -8.291 -52.420 -28.094 1.00 28.58 169 ASP A O 1
ATOM 1264 N N . ASN A 1 170 ? -10.277 -51.463 -28.582 1.00 26.51 170 ASN A N 1
ATOM 1265 C CA . ASN A 1 170 ? -10.029 -51.265 -30.007 1.00 24.83 170 ASN A CA 1
ATOM 1266 C C . ASN A 1 170 ? -9.528 -49.852 -30.321 1.00 28.73 170 ASN A C 1
ATOM 1267 O O . ASN A 1 170 ? -9.583 -49.420 -31.483 1.00 29.18 170 ASN A O 1
ATOM 1272 N N . THR A 1 171 ? -9.018 -49.135 -29.308 1.00 30.22 171 THR A N 1
ATOM 1273 C CA . THR A 1 171 ? -8.629 -47.733 -29.481 1.00 28.36 171 THR A CA 1
ATOM 1274 C C . THR A 1 171 ? -7.584 -47.555 -30.585 1.00 27.62 171 THR A C 1
ATOM 1275 O O . THR A 1 171 ? -7.752 -46.710 -31.470 1.00 25.05 171 THR A O 1
ATOM 1279 N N . PHE A 1 172 ? -6.498 -48.342 -30.559 1.00 26.79 172 PHE A N 1
ATOM 1280 C CA . PHE A 1 172 ? -5.410 -48.097 -31.509 1.00 26.78 172 PHE A CA 1
ATOM 1281 C C . PHE A 1 172 ? -5.808 -48.441 -32.941 1.00 29.39 172 PHE A C 1
ATOM 1282 O O . PHE A 1 172 ? -5.284 -47.845 -33.889 1.00 28.96 172 PHE A O 1
ATOM 1290 N N . ALA A 1 173 ? -6.738 -49.368 -33.126 1.00 28.17 173 ALA A N 1
ATOM 1291 C CA . ALA A 1 173 ? -7.068 -49.751 -34.489 1.00 28.34 173 ALA A CA 1
ATOM 1292 C C . ALA A 1 173 ? -8.078 -48.814 -35.126 1.00 34.33 173 ALA A C 1
ATOM 1293 O O . ALA A 1 173 ? -7.858 -48.360 -36.253 1.00 37.31 173 ALA A O 1
ATOM 1295 N N . SER A 1 174 ? -9.210 -48.556 -34.430 1.00 33.52 174 SER A N 1
ATOM 1296 C CA . SER A 1 174 ? -10.390 -47.942 -35.039 1.00 33.99 174 SER A CA 1
ATOM 1297 C C . SER A 1 174 ? -11.200 -48.964 -35.831 1.00 34.37 174 SER A C 1
ATOM 1298 O O . SER A 1 174 ? -10.629 -49.872 -36.441 1.00 34.38 174 SER A O 1
ATOM 1301 N N . PRO A 1 175 ? -12.529 -48.841 -35.866 1.00 36.70 175 PRO A N 1
ATOM 1302 C CA . PRO A 1 175 ? -13.338 -49.802 -36.639 1.00 32.63 175 PRO A CA 1
ATOM 1303 C C . PRO A 1 175 ? -13.026 -49.808 -38.126 1.00 29.73 175 PRO A C 1
ATOM 1304 O O . PRO A 1 175 ? -13.520 -50.692 -38.838 1.00 27.96 175 PRO A O 1
ATOM 1308 N N . TYR A 1 176 ? -12.252 -48.844 -38.620 1.00 28.02 176 TYR A N 1
ATOM 1309 C CA . TYR A 1 176 ? -11.865 -48.874 -40.020 1.00 31.61 176 TYR A CA 1
ATOM 1310 C C . TYR A 1 176 ? -10.850 -49.974 -40.268 1.00 34.39 176 TYR A C 1
ATOM 1311 O O . TYR A 1 176 ? -10.851 -50.607 -41.336 1.00 34.91 176 TYR A O 1
ATOM 1320 N N . VAL A 1 177 ? -10.008 -50.226 -39.273 1.00 32.95 177 VAL A N 1
ATOM 1321 C CA . VAL A 1 177 ? -8.943 -51.206 -39.361 1.00 30.39 177 VAL A CA 1
ATOM 1322 C C . VAL A 1 177 ? -9.375 -52.556 -38.804 1.00 30.87 177 VAL A C 1
ATOM 1323 O O . VAL A 1 177 ? -9.046 -53.597 -39.371 1.00 31.65 177 VAL A O 1
ATOM 1327 N N . GLN A 1 178 ? -10.152 -52.563 -37.729 1.00 28.14 178 GLN A N 1
ATOM 1328 C CA . GLN A 1 178 ? -10.369 -53.781 -36.964 1.00 31.65 178 GLN A CA 1
ATOM 1329 C C . GLN A 1 178 ? -11.761 -53.787 -36.355 1.00 31.43 178 GLN A C 1
ATOM 1330 O O . GLN A 1 178 ? -12.146 -52.826 -35.686 1.00 34.01 178 GLN A O 1
ATOM 1336 N N . LYS A 1 179 ? -12.510 -54.868 -36.572 1.00 29.25 179 LYS A N 1
ATOM 1337 C CA . LYS A 1 179 ? -13.887 -54.979 -36.095 1.00 31.36 179 LYS A CA 1
ATOM 1338 C C . LYS A 1 179 ? -14.014 -56.225 -35.229 1.00 32.17 179 LYS A C 1
ATOM 1339 O O . LYS A 1 179 ? -14.588 -57.235 -35.666 1.00 32.23 179 LYS A O 1
ATOM 1345 N N . PRO A 1 180 ? -13.545 -56.163 -33.975 1.00 31.82 180 PRO A N 1
ATOM 1346 C CA . PRO A 1 180 ? -13.511 -57.367 -33.117 1.00 29.85 180 PRO A CA 1
ATOM 1347 C C . PRO A 1 180 ? -14.848 -58.079 -32.949 1.00 29.86 180 PRO A C 1
ATOM 1348 O O . PRO A 1 180 ? -14.859 -59.295 -32.720 1.00 31.51 180 PRO A O 1
ATOM 1352 N N . LEU A 1 181 ? -15.977 -57.376 -33.038 1.00 27.81 181 LEU A N 1
ATOM 1353 C CA . LEU A 1 181 ? -17.251 -58.064 -32.857 1.00 34.34 181 LEU A CA 1
ATOM 1354 C C . LEU A 1 181 ? -17.513 -59.066 -33.981 1.00 35.16 181 LEU A C 1
ATOM 1355 O O . LEU A 1 181 ? -18.225 -60.061 -33.778 1.00 38.43 181 LEU A O 1
ATOM 1360 N N . ASP A 1 182 ? -16.938 -58.832 -35.160 1.00 33.30 182 ASP A N 1
ATOM 1361 C CA . ASP A 1 182 ? -17.016 -59.776 -36.263 1.00 30.29 182 ASP A CA 1
ATOM 1362 C C . ASP A 1 182 ? -16.174 -61.025 -36.029 1.00 37.95 182 ASP A C 1
ATOM 1363 O O . ASP A 1 182 ? -16.292 -61.987 -36.797 1.00 39.03 182 ASP A O 1
ATOM 1368 N N . LEU A 1 183 ? -15.322 -61.035 -35.006 1.00 35.95 183 LEU A N 1
ATOM 1369 C CA . LEU A 1 183 ? -14.494 -62.191 -34.699 1.00 33.03 183 LEU A CA 1
ATOM 1370 C C . LEU A 1 183 ? -14.960 -62.930 -33.451 1.00 31.98 183 LEU A C 1
ATOM 1371 O O . LEU A 1 183 ? -14.215 -63.761 -32.922 1.00 38.11 183 LEU A O 1
ATOM 1376 N N . GLY A 1 184 ? -16.170 -62.661 -32.970 1.00 30.59 184 GLY A N 1
ATOM 1377 C CA . GLY A 1 184 ? -16.727 -63.403 -31.856 1.00 33.18 184 GLY A CA 1
ATOM 1378 C C . GLY A 1 184 ? -16.672 -62.722 -30.503 1.00 34.29 184 GLY A C 1
ATOM 1379 O O . GLY A 1 184 ? -17.084 -63.332 -29.511 1.00 37.55 184 GLY A O 1
ATOM 1380 N N . VAL A 1 185 ? -16.190 -61.490 -30.423 1.00 34.80 185 VAL A N 1
ATOM 1381 C CA . VAL A 1 185 ? -15.962 -60.859 -29.129 1.00 35.36 185 VAL A CA 1
ATOM 1382 C C . VAL A 1 185 ? -17.276 -60.332 -28.562 1.00 35.25 185 VAL A C 1
ATOM 1383 O O . VAL A 1 185 ? -18.206 -59.993 -29.301 1.00 40.97 185 VAL A O 1
ATOM 1387 N N . ASP A 1 186 ? -17.366 -60.287 -27.227 1.00 34.13 186 ASP A N 1
ATOM 1388 C CA . ASP A 1 186 ? -18.582 -59.815 -26.570 1.00 36.31 186 ASP A CA 1
ATOM 1389 C C . ASP A 1 186 ? -18.637 -58.297 -26.460 1.00 34.82 186 ASP A C 1
ATOM 1390 O O . ASP A 1 186 ? -19.691 -57.701 -26.691 1.00 37.39 186 ASP A O 1
ATOM 1395 N N . ILE A 1 187 ? -17.532 -57.649 -26.102 1.00 34.31 187 ILE A N 1
ATOM 1396 C CA . ILE A 1 187 ? -17.518 -56.206 -25.895 1.00 32.75 187 ILE A CA 1
ATOM 1397 C C . ILE A 1 187 ? -16.311 -55.605 -26.604 1.00 31.89 187 ILE A C 1
ATOM 1398 O O . ILE A 1 187 ? -15.185 -56.107 -26.474 1.00 29.64 187 ILE A O 1
ATOM 1403 N N . VAL A 1 188 ? -16.552 -54.533 -27.352 1.00 28.75 188 VAL A N 1
ATOM 1404 C CA . VAL A 1 188 ? -15.500 -53.704 -27.913 1.00 27.74 188 VAL A CA 1
ATOM 1405 C C . VAL A 1 188 ? -15.658 -52.314 -27.312 1.00 27.05 188 VAL A C 1
ATOM 1406 O O . VAL A 1 188 ? -16.783 -51.865 -27.058 1.00 29.75 188 VAL A O 1
ATOM 1410 N N . LEU A 1 189 ? -14.537 -51.658 -27.022 1.00 28.03 189 LEU A N 1
ATOM 1411 C CA . LEU A 1 189 ? -14.575 -50.313 -26.451 1.00 32.95 189 LEU A CA 1
ATOM 1412 C C . LEU A 1 189 ? -13.422 -49.485 -27.004 1.00 28.75 189 LEU A C 1
ATOM 1413 O O . LEU A 1 189 ? -12.398 -50.018 -27.433 1.00 28.10 189 LEU A O 1
ATOM 1418 N N . HIS A 1 190 ? -13.601 -48.166 -26.981 1.00 28.03 190 HIS A N 1
ATOM 1419 C CA . HIS A 1 190 ? -12.590 -47.243 -27.474 1.00 27.62 190 HIS A CA 1
ATOM 1420 C C . HIS A 1 190 ? -12.435 -46.085 -26.517 1.00 28.66 190 HIS A C 1
ATOM 1421 O O . HIS A 1 190 ? -13.395 -45.658 -25.866 1.00 27.06 190 HIS A O 1
ATOM 1428 N N . SER A 1 191 ? -11.230 -45.536 -26.493 1.00 27.77 191 SER A N 1
ATOM 1429 C CA . SER A 1 191 ? -11.059 -44.146 -26.109 1.00 27.22 191 SER A CA 1
ATOM 1430 C C . SER A 1 191 ? -11.327 -43.353 -27.390 1.00 28.72 191 SER A C 1
ATOM 1431 O O . SER A 1 191 ? -10.531 -43.372 -28.340 1.00 24.70 191 SER A O 1
ATOM 1434 N N . ALA A 1 192 ? -12.498 -42.719 -27.445 1.00 26.79 192 ALA A N 1
ATOM 1435 C CA . ALA A 1 192 ? -12.857 -41.903 -28.595 1.00 25.43 192 ALA A CA 1
ATOM 1436 C C . ALA A 1 192 ? -11.977 -40.671 -28.702 1.00 28.20 192 ALA A C 1
ATOM 1437 O O . ALA A 1 192 ? -11.969 -40.017 -29.754 1.00 29.66 192 ALA A O 1
ATOM 1439 N N . SER A 1 193 ? -11.234 -40.350 -27.636 1.00 27.72 193 SER A N 1
ATOM 1440 C CA . SER A 1 193 ? -10.270 -39.261 -27.643 1.00 26.45 193 SER A CA 1
ATOM 1441 C C . SER A 1 193 ? -9.190 -39.441 -28.689 1.00 29.58 193 SER A C 1
ATOM 1442 O O . SER A 1 193 ? -8.456 -38.486 -28.951 1.00 38.82 193 SER A O 1
ATOM 1445 N N . ALA A 1 194 ? -9.045 -40.636 -29.261 1.00 27.17 194 ALA A N 1
ATOM 1446 C CA . ALA A 1 194 ? -8.017 -40.894 -30.263 1.00 29.80 194 ALA A CA 1
ATOM 1447 C C . ALA A 1 194 ? -8.563 -40.720 -31.670 1.00 37.79 194 ALA A C 1
ATOM 1448 O O . ALA A 1 194 ? -9.031 -39.637 -32.017 1.00 31.05 194 ALA A O 1
ATOM 1450 N N . TYR A 1 195 ? -8.514 -41.790 -32.472 1.00 29.38 195 TYR A N 1
ATOM 1451 C CA . TYR A 1 195 ? -8.831 -41.709 -33.897 1.00 27.36 195 TYR A CA 1
ATOM 1452 C C . TYR A 1 195 ? -10.288 -41.353 -34.161 1.00 28.15 195 TYR A C 1
ATOM 1453 O O . TYR A 1 195 ? -10.594 -40.695 -35.167 1.00 24.93 195 TYR A O 1
ATOM 1462 N N . LEU A 1 196 ? -11.202 -41.816 -33.312 1.00 25.53 196 LEU A N 1
ATOM 1463 C CA . LEU A 1 196 ? -12.612 -41.592 -33.587 1.00 27.82 196 LEU A CA 1
ATOM 1464 C C . LEU A 1 196 ? -12.928 -40.098 -33.619 1.00 28.47 196 LEU A C 1
ATOM 1465 O O . LEU A 1 196 ? -13.431 -39.584 -34.620 1.00 25.83 196 LEU A O 1
ATOM 1470 N N . GLY A 1 197 ? -12.597 -39.371 -32.551 1.00 27.46 197 GLY A N 1
ATOM 1471 C CA . GLY A 1 197 ? -12.709 -37.922 -32.610 1.00 24.90 197 GLY A CA 1
ATOM 1472 C C . GLY A 1 197 ? -11.760 -37.310 -33.624 1.00 30.45 197 GLY A C 1
ATOM 1473 O O . GLY A 1 197 ? -12.129 -36.388 -34.358 1.00 30.80 197 GLY A O 1
ATOM 1474 N N . GLY A 1 198 ? -10.515 -37.801 -33.662 1.00 26.33 198 GLY A N 1
ATOM 1475 C CA . GLY A 1 198 ? -9.558 -37.469 -34.695 1.00 24.55 198 GLY A CA 1
ATOM 1476 C C . GLY A 1 198 ? -8.941 -36.082 -34.683 1.00 28.72 198 GLY A C 1
ATOM 1477 O O . GLY A 1 198 ? -7.946 -35.857 -35.378 1.00 28.45 198 GLY A O 1
ATOM 1478 N N . HIS A 1 199 ? -9.491 -35.140 -33.915 1.00 29.57 199 HIS A N 1
ATOM 1479 C CA . HIS A 1 199 ? -9.086 -33.746 -34.036 1.00 27.05 199 HIS A CA 1
ATOM 1480 C C . HIS A 1 199 ? -8.423 -33.196 -32.777 1.00 30.91 199 HIS A C 1
ATOM 1481 O O . HIS A 1 199 ? -8.317 -31.972 -32.631 1.00 31.36 199 HIS A O 1
ATOM 1488 N N . SER A 1 200 ? -7.993 -34.060 -31.852 1.00 28.33 200 SER A N 1
ATOM 1489 C CA . SER A 1 200 ? -7.270 -33.604 -30.659 1.00 29.51 200 SER A CA 1
ATOM 1490 C C . SER A 1 200 ? -8.129 -32.651 -29.814 1.00 33.18 200 SER A C 1
ATOM 1491 O O . SER A 1 200 ? -7.627 -31.810 -29.058 1.00 31.35 200 SER A O 1
ATOM 1494 N N . ASP A 1 201 ? -9.445 -32.774 -29.928 1.00 31.19 201 ASP A N 1
ATOM 1495 C CA . ASP A 1 201 ? -10.282 -31.781 -29.265 1.00 31.42 201 ASP A CA 1
ATOM 1496 C C . ASP A 1 201 ? -11.491 -32.404 -28.578 1.00 30.92 201 ASP A C 1
ATOM 1497 O O . ASP A 1 201 ? -12.502 -31.730 -28.380 1.00 36.94 201 ASP A O 1
ATOM 1502 N N . VAL A 1 202 ? -11.423 -33.677 -28.204 1.00 30.85 202 VAL A N 1
ATOM 1503 C CA . VAL A 1 202 ? -12.542 -34.292 -27.501 1.00 29.08 202 VAL A CA 1
ATOM 1504 C C . VAL A 1 202 ? -12.021 -35.449 -26.654 1.00 29.70 202 VAL A C 1
ATOM 1505 O O . VAL A 1 202 ? -11.144 -36.211 -27.068 1.00 33.29 202 VAL A O 1
ATOM 1509 N N . ILE A 1 203 ? -12.531 -35.531 -25.439 1.00 26.60 203 ILE A N 1
ATOM 1510 C CA . ILE A 1 203 ? -12.313 -36.668 -24.565 1.00 29.14 203 ILE A CA 1
ATOM 1511 C C . ILE A 1 203 ? -13.634 -37.417 -24.496 1.00 27.78 203 ILE A C 1
ATOM 1512 O O . ILE A 1 203 ? -14.692 -36.801 -24.307 1.00 28.14 203 ILE A O 1
ATOM 1517 N N . GLY A 1 204 ? -13.581 -38.728 -24.678 1.00 23.28 204 GLY A N 1
ATOM 1518 C CA . GLY A 1 204 ? -14.772 -39.532 -24.566 1.00 25.44 204 GLY A CA 1
ATOM 1519 C C . GLY A 1 204 ? -14.419 -40.981 -24.777 1.00 24.93 204 GLY A C 1
ATOM 1520 O O . GLY A 1 204 ? -13.339 -41.313 -25.287 1.00 25.77 204 GLY A O 1
ATOM 1521 N N . GLY A 1 205 ? -15.347 -41.848 -24.372 1.00 25.26 205 GLY A N 1
ATOM 1522 C CA . GLY A 1 205 ? -15.211 -43.265 -24.616 1.00 25.26 205 GLY A CA 1
ATOM 1523 C C . GLY A 1 205 ? -16.471 -43.846 -25.229 1.00 25.60 205 GLY A C 1
ATOM 1524 O O . GLY A 1 205 ? -17.576 -43.319 -25.067 1.00 25.41 205 GLY A O 1
ATOM 1525 N N . LEU A 1 206 ? -16.284 -44.956 -25.941 1.00 26.48 206 LEU A N 1
ATOM 1526 C CA . LEU A 1 206 ? -17.380 -45.681 -26.567 1.00 27.40 206 LEU A CA 1
ATOM 1527 C C . LEU A 1 206 ? -17.310 -47.149 -26.183 1.00 26.84 206 LEU A C 1
ATOM 1528 O O . LEU A 1 206 ? -16.219 -47.717 -26.057 1.00 29.60 206 LEU A O 1
ATOM 1533 N N . VAL A 1 207 ? -18.474 -47.761 -26.006 1.00 25.72 207 VAL A N 1
ATOM 1534 C CA . VAL A 1 207 ? -18.587 -49.202 -25.806 1.00 27.97 207 VAL A CA 1
ATOM 1535 C C . VAL A 1 207 ? -19.662 -49.716 -26.760 1.00 29.16 207 VAL A C 1
ATOM 1536 O O . VAL A 1 207 ? -20.676 -49.045 -26.984 1.00 24.43 207 VAL A O 1
ATOM 1540 N N . VAL A 1 208 ? -19.436 -50.886 -27.348 1.00 26.72 208 VAL A N 1
ATOM 1541 C CA . VAL A 1 208 ? -20.424 -51.513 -28.216 1.00 29.57 208 VAL A CA 1
ATOM 1542 C C . VAL A 1 208 ? -20.525 -52.980 -27.832 1.00 31.30 208 VAL A C 1
ATOM 1543 O O . VAL A 1 208 ? -19.502 -53.665 -27.709 1.00 34.82 208 VAL A O 1
ATOM 1547 N N . THR A 1 209 ? -21.748 -53.459 -27.632 1.00 31.06 209 THR A N 1
ATOM 1548 C CA . THR A 1 209 ? -21.995 -54.863 -27.344 1.00 32.51 209 THR A CA 1
ATOM 1549 C C . THR A 1 209 ? -22.594 -55.540 -28.571 1.00 35.53 209 THR A C 1
ATOM 1550 O O . THR A 1 209 ? -23.330 -54.923 -29.350 1.00 36.73 209 THR A O 1
ATOM 1554 N N . LYS A 1 210 ? -22.285 -56.830 -28.719 1.00 40.80 210 LYS A N 1
ATOM 1555 C CA . LYS A 1 210 ? -22.799 -57.610 -29.844 1.00 49.23 210 LYS A CA 1
ATOM 1556 C C . LYS A 1 210 ? -24.264 -57.995 -29.644 1.00 48.09 210 LYS A C 1
ATOM 1557 O O . LYS A 1 210 ? -25.079 -57.856 -30.561 1.00 46.80 210 LYS A O 1
ATOM 1563 N N . THR A 1 211 ? -24.610 -58.507 -28.460 1.00 43.26 211 THR A N 1
ATOM 1564 C CA . THR A 1 211 ? -25.931 -59.025 -28.151 1.00 48.23 211 THR A CA 1
ATOM 1565 C C . THR A 1 211 ? -26.757 -57.977 -27.429 1.00 56.27 211 THR A C 1
ATOM 1566 O O . THR A 1 211 ? -26.220 -57.001 -26.898 1.00 50.23 211 THR A O 1
ATOM 1570 N N . PRO A 1 212 ? -28.083 -58.134 -27.402 1.00 80.04 212 PRO A N 1
ATOM 1571 C CA . PRO A 1 212 ? -28.918 -57.143 -26.714 1.00 62.34 212 PRO A CA 1
ATOM 1572 C C . PRO A 1 212 ? -28.954 -57.371 -25.213 1.00 54.02 212 PRO A C 1
ATOM 1573 O O . PRO A 1 212 ? -29.085 -56.416 -24.442 1.00 52.82 212 PRO A O 1
ATOM 1577 N N . ALA A 1 213 ? -28.820 -58.627 -24.785 1.00 53.00 213 ALA A N 1
ATOM 1578 C CA . ALA A 1 213 ? -28.762 -58.910 -23.355 1.00 51.71 213 ALA A CA 1
ATOM 1579 C C . ALA A 1 213 ? -27.562 -58.227 -22.696 1.00 47.38 213 ALA A C 1
ATOM 1580 O O . ALA A 1 213 ? -27.684 -57.654 -21.606 1.00 46.81 213 ALA A O 1
ATOM 1582 N N . LEU A 1 214 ? -26.393 -58.275 -23.342 1.00 46.45 214 LEU A N 1
ATOM 1583 C CA . LEU A 1 214 ? -25.234 -57.570 -22.807 1.00 40.57 214 LEU A CA 1
ATOM 1584 C C . LEU A 1 214 ? -25.404 -56.065 -22.921 1.00 38.18 214 LEU A C 1
ATOM 1585 O O . LEU A 1 214 ? -24.915 -55.318 -22.065 1.00 38.41 214 LEU A O 1
ATOM 1590 N N . GLY A 1 215 ? -26.097 -55.608 -23.964 1.00 39.20 215 GLY A N 1
ATOM 1591 C CA . GLY A 1 215 ? -26.392 -54.194 -24.084 1.00 35.72 215 GLY A CA 1
ATOM 1592 C C . GLY A 1 215 ? -27.231 -53.674 -22.937 1.00 36.70 215 GLY A C 1
ATOM 1593 O O . GLY A 1 215 ? -27.003 -52.568 -22.446 1.00 34.11 215 GLY A O 1
ATOM 1594 N N . GLU A 1 216 ? -28.209 -54.465 -22.487 1.00 45.57 216 GLU A N 1
ATOM 1595 C CA . GLU A 1 216 ? -29.051 -54.023 -21.381 1.00 40.98 216 GLU A CA 1
ATOM 1596 C C . GLU A 1 216 ? -28.235 -53.872 -20.106 1.00 36.02 216 GLU A C 1
ATOM 1597 O O . GLU A 1 216 ? -28.415 -52.901 -19.359 1.00 36.35 216 GLU A O 1
ATOM 1603 N N . LYS A 1 217 ? -27.303 -54.797 -19.860 1.00 34.79 217 LYS A N 1
ATOM 1604 C CA . LYS A 1 217 ? -26.441 -54.680 -18.687 1.00 37.76 217 LYS A CA 1
ATOM 1605 C C . LYS A 1 217 ? -25.567 -53.427 -18.764 1.00 35.03 217 LYS A C 1
ATOM 1606 O O . LYS A 1 217 ? -25.509 -52.638 -17.809 1.00 31.49 217 LYS A O 1
ATOM 1612 N N . ILE A 1 218 ? -24.891 -53.218 -19.899 1.00 30.27 218 ILE A N 1
ATOM 1613 C CA . ILE A 1 218 ? -24.037 -52.040 -20.060 1.00 31.61 218 ILE A CA 1
ATOM 1614 C C . ILE A 1 218 ? -24.855 -50.760 -19.933 1.00 29.58 218 ILE A C 1
ATOM 1615 O O . ILE A 1 218 ? -24.467 -49.819 -19.233 1.00 31.25 218 ILE A O 1
ATOM 1620 N N . GLY A 1 219 ? -25.993 -50.698 -20.613 1.00 26.68 219 GLY A N 1
ATOM 1621 C CA . GLY A 1 219 ? -26.819 -49.514 -20.509 1.00 29.60 219 GLY A CA 1
ATOM 1622 C C . GLY A 1 219 ? -27.289 -49.254 -19.089 1.00 30.55 219 GLY A C 1
ATOM 1623 O O . GLY A 1 219 ? -27.378 -48.103 -18.653 1.00 27.95 219 GLY A O 1
ATOM 1624 N N . TYR A 1 220 ? -27.609 -50.318 -18.352 1.00 31.22 220 TYR A N 1
ATOM 1625 C CA . TYR A 1 220 ? -28.035 -50.149 -16.972 1.00 28.16 220 TYR A CA 1
ATOM 1626 C C . TYR A 1 220 ? -26.911 -49.558 -16.131 1.00 31.93 220 TYR A C 1
ATOM 1627 O O . TYR A 1 220 ? -27.134 -48.647 -15.322 1.00 31.01 220 TYR A O 1
ATOM 1636 N N . LEU A 1 221 ? -25.686 -50.056 -16.330 1.00 33.17 221 LEU A N 1
ATOM 1637 C CA . LEU A 1 221 ? -24.535 -49.508 -15.625 1.00 29.77 221 LEU A CA 1
ATOM 1638 C C . LEU A 1 221 ? -24.230 -48.092 -16.087 1.00 29.64 221 LEU A C 1
ATOM 1639 O O . LEU A 1 221 ? -23.855 -47.240 -15.270 1.00 28.72 221 LEU A O 1
ATOM 1644 N N . GLN A 1 222 ? -24.382 -47.818 -17.391 1.00 28.58 222 GLN A N 1
ATOM 1645 C CA . GLN A 1 222 ? -24.108 -46.473 -17.893 1.00 27.81 222 GLN A CA 1
ATOM 1646 C C . GLN A 1 222 ? -24.988 -45.450 -17.190 1.00 32.01 222 GLN A C 1
ATOM 1647 O O . GLN A 1 222 ? -24.505 -44.425 -16.699 1.00 33.57 222 GLN A O 1
ATOM 1653 N N . ASN A 1 223 ? -26.284 -45.739 -17.092 1.00 32.48 223 ASN A N 1
ATOM 1654 C CA . ASN A 1 223 ? -27.205 -44.825 -16.433 1.00 30.96 223 ASN A CA 1
ATOM 1655 C C . ASN A 1 223 ? -26.973 -44.781 -14.920 1.00 33.90 223 ASN A C 1
ATOM 1656 O O . ASN A 1 223 ? -27.088 -43.715 -14.298 1.00 34.47 223 ASN A O 1
ATOM 1661 N N . ALA A 1 224 ? -26.651 -45.921 -14.305 1.00 30.26 224 ALA A N 1
ATOM 1662 C CA . ALA A 1 224 ? -26.519 -45.944 -12.851 1.00 29.84 224 ALA A CA 1
ATOM 1663 C C . ALA A 1 224 ? -25.248 -45.242 -12.382 1.00 31.80 224 ALA A C 1
ATOM 1664 O O . ALA A 1 224 ? -25.270 -44.503 -11.390 1.00 34.28 224 ALA A O 1
ATOM 1666 N N . ILE A 1 225 ? -24.127 -45.467 -13.063 1.00 27.98 225 ILE A N 1
ATOM 1667 C CA . ILE A 1 225 ? -22.895 -44.787 -12.677 1.00 28.50 225 ILE A CA 1
ATOM 1668 C C . ILE A 1 225 ? -22.850 -43.357 -13.224 1.00 30.07 225 ILE A C 1
ATOM 1669 O O . ILE A 1 225 ? -22.216 -42.478 -12.626 1.00 27.46 225 ILE A O 1
ATOM 1674 N N . GLY A 1 226 ? -23.510 -43.095 -14.355 1.00 30.53 226 GLY A N 1
ATOM 1675 C CA . GLY A 1 226 ? -23.636 -41.741 -14.867 1.00 29.56 226 GLY A CA 1
ATOM 1676 C C . GLY A 1 226 ? -22.405 -41.137 -15.513 1.00 29.15 226 GLY A C 1
ATOM 1677 O O . GLY A 1 226 ? -22.314 -39.909 -15.604 1.00 29.98 226 GLY A O 1
ATOM 1678 N N . SER A 1 227 ? -21.458 -41.948 -15.981 1.00 26.43 227 SER A N 1
ATOM 1679 C CA . SER A 1 227 ? -20.270 -41.405 -16.629 1.00 28.67 227 SER A CA 1
ATOM 1680 C C . SER A 1 227 ? -20.530 -41.094 -18.103 1.00 30.49 227 SER A C 1
ATOM 1681 O O . SER A 1 227 ? -19.761 -41.526 -18.973 1.00 28.64 227 SER A O 1
ATOM 1684 N N . ILE A 1 228 ? -21.588 -40.321 -18.388 1.00 26.47 228 ILE A N 1
ATOM 1685 C CA . ILE A 1 228 ? -22.055 -40.103 -19.756 1.00 31.30 228 ILE A CA 1
ATOM 1686 C C . ILE A 1 228 ? -21.155 -39.123 -20.510 1.00 30.91 228 ILE A C 1
ATOM 1687 O O . ILE A 1 228 ? -20.521 -38.223 -19.930 1.00 30.94 228 ILE A O 1
ATOM 1692 N N . LEU A 1 229 ? -21.092 -39.310 -21.831 1.00 26.70 229 LEU A N 1
ATOM 1693 C CA . LEU A 1 229 ? -20.544 -38.292 -22.722 1.00 28.17 229 LEU A CA 1
ATOM 1694 C C . LEU A 1 229 ? -21.563 -37.172 -22.936 1.00 32.19 229 LEU A C 1
ATOM 1695 O O . LEU A 1 229 ? -22.686 -37.425 -23.382 1.00 28.70 229 LEU A O 1
ATOM 1700 N N . ALA A 1 230 ? -21.164 -35.933 -22.639 1.00 31.96 230 ALA A N 1
ATOM 1701 C CA . ALA A 1 230 ? -22.081 -34.793 -22.682 1.00 35.92 230 ALA A CA 1
ATOM 1702 C C . ALA A 1 230 ? -22.561 -34.501 -24.108 1.00 37.79 230 ALA A C 1
ATOM 1703 O O . ALA A 1 230 ? -21.937 -34.925 -25.085 1.00 31.44 230 ALA A O 1
ATOM 1705 N N . PRO A 1 231 ? -23.661 -33.747 -24.248 1.00 36.09 231 PRO A N 1
ATOM 1706 C CA . PRO A 1 231 ? -24.226 -33.510 -25.592 1.00 34.92 231 PRO A CA 1
ATOM 1707 C C . PRO A 1 231 ? -23.317 -32.749 -26.543 1.00 33.20 231 PRO A C 1
ATOM 1708 O O . PRO A 1 231 ? -23.214 -33.131 -27.713 1.00 34.51 231 PRO A O 1
ATOM 1712 N N . GLN A 1 232 ? -22.670 -31.672 -26.099 1.00 38.02 232 GLN A N 1
ATOM 1713 C CA . GLN A 1 232 ? -21.768 -30.953 -26.996 1.00 38.37 232 GLN A CA 1
ATOM 1714 C C . GLN A 1 232 ? -20.670 -31.869 -27.529 1.00 37.59 232 GLN A C 1
ATOM 1715 O O . GLN A 1 232 ? -20.362 -31.853 -28.727 1.00 35.44 232 GLN A O 1
ATOM 1721 N N . GLU A 1 233 ? -20.068 -32.674 -26.653 1.00 33.83 233 GLU A N 1
ATOM 1722 C CA . GLU A 1 233 ? -18.968 -33.527 -27.065 1.00 34.22 233 GLU A CA 1
ATOM 1723 C C . GLU A 1 233 ? -19.460 -34.743 -27.851 1.00 33.14 233 GLU A C 1
ATOM 1724 O O . GLU A 1 233 ? -18.742 -35.242 -28.728 1.00 25.64 233 GLU A O 1
ATOM 1730 N N . SER A 1 234 ? -20.655 -35.253 -27.536 1.00 30.54 234 SER A N 1
ATOM 1731 C CA . SER A 1 234 ? -21.245 -36.302 -28.368 1.00 29.09 234 SER A CA 1
ATOM 1732 C C . SER A 1 234 ? -21.327 -35.839 -29.813 1.00 25.22 234 SER A C 1
ATOM 1733 O O . SER A 1 234 ? -20.917 -36.547 -30.739 1.00 25.11 234 SER A O 1
ATOM 1736 N N . TRP A 1 235 ? -21.810 -34.620 -30.013 1.00 27.27 235 TRP A N 1
ATOM 1737 C CA . TRP A 1 235 ? -21.977 -34.091 -31.357 1.00 26.85 235 TRP A CA 1
ATOM 1738 C C . TRP A 1 235 ? -20.635 -33.874 -32.036 1.00 27.68 235 TRP A C 1
ATOM 1739 O O . TRP A 1 235 ? -20.490 -34.120 -33.243 1.00 30.45 235 TRP A O 1
ATOM 1750 N N . LEU A 1 236 ? -19.648 -33.401 -31.281 1.00 25.34 236 LEU A N 1
ATOM 1751 C CA . LEU A 1 236 ? -18.324 -33.189 -31.847 1.00 27.86 236 LEU A CA 1
ATOM 1752 C C . LEU A 1 236 ? -17.671 -34.509 -32.225 1.00 29.02 236 LEU A C 1
ATOM 1753 O O . LEU A 1 236 ? -17.019 -34.610 -33.271 1.00 25.90 236 LEU A O 1
ATOM 1758 N N . LEU A 1 237 ? -17.808 -35.517 -31.355 1.00 29.79 237 LEU A N 1
ATOM 1759 C CA . LEU A 1 237 ? -17.323 -36.859 -31.649 1.00 27.27 237 LEU A CA 1
ATOM 1760 C C . LEU A 1 237 ? -17.901 -37.360 -32.962 1.00 27.55 237 LEU A C 1
ATOM 1761 O O . LEU A 1 237 ? -17.162 -37.811 -33.850 1.00 26.98 237 LEU A O 1
ATOM 1766 N N . GLN A 1 238 ? -19.230 -37.281 -33.104 1.00 26.86 238 GLN A N 1
ATOM 1767 C CA . GLN A 1 238 ? -19.866 -37.735 -34.335 1.00 27.13 238 GLN A CA 1
ATOM 1768 C C . GLN A 1 238 ? -19.323 -36.989 -35.544 1.00 29.33 238 GLN A C 1
ATOM 1769 O O . GLN A 1 238 ? -19.088 -37.589 -36.601 1.00 29.40 238 GLN A O 1
ATOM 1775 N N . ARG A 1 239 ? -19.123 -35.682 -35.414 1.00 23.96 239 ARG A N 1
ATOM 1776 C CA . ARG A 1 239 ? -18.647 -34.913 -36.551 1.00 25.35 239 ARG A CA 1
ATOM 1777 C C . ARG A 1 239 ? -17.238 -35.335 -36.910 1.00 30.70 239 ARG A C 1
ATOM 1778 O O . ARG A 1 239 ? -16.905 -35.475 -38.096 1.00 35.00 239 ARG A O 1
ATOM 1786 N N . GLY A 1 240 ? -16.403 -35.563 -35.893 1.00 27.75 240 GLY A N 1
ATOM 1787 C CA . GLY A 1 240 ? -15.091 -36.129 -36.137 1.00 27.76 240 GLY A CA 1
ATOM 1788 C C . GLY A 1 240 ? -15.162 -37.493 -36.790 1.00 37.34 240 GLY A C 1
ATOM 1789 O O . GLY A 1 240 ? -14.407 -37.785 -37.723 1.00 27.74 240 GLY A O 1
ATOM 1790 N N . MET A 1 241 ? -16.080 -38.344 -36.323 1.00 28.69 241 MET A N 1
ATOM 1791 C CA . MET A 1 241 ? -16.158 -39.690 -36.879 1.00 29.70 241 MET A CA 1
ATOM 1792 C C . MET A 1 241 ? -16.485 -39.670 -38.366 1.00 29.79 241 MET A C 1
ATOM 1793 O O . MET A 1 241 ? -16.030 -40.552 -39.104 1.00 27.62 241 MET A O 1
ATOM 1798 N N . LYS A 1 242 ? -17.215 -38.646 -38.835 1.00 28.62 242 LYS A N 1
ATOM 1799 C CA . LYS A 1 242 ? -17.644 -38.644 -40.229 1.00 28.90 242 LYS A CA 1
ATOM 1800 C C . LYS A 1 242 ? -16.468 -38.728 -41.193 1.00 28.06 242 LYS A C 1
ATOM 1801 O O . LYS A 1 242 ? -16.613 -39.296 -42.283 1.00 27.77 242 LYS A O 1
ATOM 1807 N N . THR A 1 243 ? -15.297 -38.209 -40.813 1.00 25.30 243 THR A N 1
ATOM 1808 C CA . THR A 1 243 ? -14.127 -38.270 -41.683 1.00 28.02 243 THR A CA 1
ATOM 1809 C C . THR A 1 243 ? -13.183 -39.415 -41.331 1.00 27.89 243 THR A C 1
ATOM 1810 O O . THR A 1 243 ? -12.031 -39.403 -41.776 1.00 27.92 243 THR A O 1
ATOM 1814 N N . LEU A 1 244 ? -13.643 -40.404 -40.558 1.00 25.08 244 LEU A N 1
ATOM 1815 C CA . LEU A 1 244 ? -12.726 -41.414 -40.043 1.00 25.50 244 LEU A CA 1
ATOM 1816 C C . LEU A 1 244 ? -11.989 -42.130 -41.166 1.00 26.74 244 LEU A C 1
ATOM 1817 O O . LEU A 1 244 ? -10.775 -42.331 -41.091 1.00 30.22 244 LEU A O 1
ATOM 1822 N N . ALA A 1 245 ? -12.702 -42.525 -42.217 1.00 27.25 245 ALA A N 1
ATOM 1823 C CA . ALA A 1 245 ? -12.052 -43.315 -43.256 1.00 29.09 245 ALA A CA 1
ATOM 1824 C C . ALA A 1 245 ? -11.055 -42.479 -44.057 1.00 31.90 245 ALA A C 1
ATOM 1825 O O . ALA A 1 245 ? -9.979 -42.965 -44.418 1.00 35.21 245 ALA A O 1
ATOM 1827 N N . LEU A 1 246 ? -11.387 -41.222 -44.346 1.00 31.56 246 LEU A N 1
ATOM 1828 C CA . LEU A 1 246 ? -10.440 -40.352 -45.042 1.00 36.46 246 LEU A CA 1
ATOM 1829 C C . LEU A 1 246 ? -9.204 -40.076 -44.194 1.00 33.96 246 LEU A C 1
ATOM 1830 O O . LEU A 1 246 ? -8.082 -40.004 -44.720 1.00 31.41 246 LEU A O 1
ATOM 1835 N N . ARG A 1 247 ? -9.395 -39.882 -42.887 1.00 29.18 247 ARG A N 1
ATOM 1836 C CA . ARG A 1 247 ? -8.262 -39.621 -42.011 1.00 28.93 247 ARG A CA 1
ATOM 1837 C C . ARG A 1 247 ? -7.398 -40.861 -41.867 1.00 30.54 247 ARG A C 1
ATOM 1838 O O . ARG A 1 247 ? -6.171 -40.790 -42.031 1.00 30.07 247 ARG A O 1
ATOM 1846 N N . MET A 1 248 ? -8.027 -42.015 -41.593 1.00 30.34 248 MET A N 1
ATOM 1847 C CA . MET A 1 248 ? -7.279 -43.265 -41.436 1.00 33.76 248 MET A CA 1
ATOM 1848 C C . MET A 1 248 ? -6.395 -43.563 -42.651 1.00 31.71 248 MET A C 1
ATOM 1849 O O . MET A 1 248 ? -5.218 -43.893 -42.492 1.00 32.55 248 MET A O 1
ATOM 1854 N N . GLN A 1 249 ? -6.941 -43.470 -43.874 1.00 33.51 249 GLN A N 1
ATOM 1855 C CA . GLN A 1 249 ? -6.121 -43.748 -45.056 1.00 32.81 249 GLN A CA 1
ATOM 1856 C C . GLN A 1 249 ? -4.866 -42.896 -45.055 1.00 33.01 249 GLN A C 1
ATOM 1857 O O . GLN A 1 249 ? -3.764 -43.389 -45.323 1.00 35.80 249 GLN A O 1
ATOM 1863 N N . ALA A 1 250 ? -5.009 -41.602 -44.761 1.00 32.25 250 ALA A N 1
ATOM 1864 C CA . ALA A 1 250 ? -3.822 -40.760 -44.739 1.00 28.02 250 ALA A CA 1
ATOM 1865 C C . ALA A 1 250 ? -2.893 -41.186 -43.614 1.00 30.31 250 ALA A C 1
ATOM 1866 O O . ALA A 1 250 ? -1.680 -41.315 -43.823 1.00 33.01 250 ALA A O 1
ATOM 1868 N N . HIS A 1 251 ? -3.454 -41.442 -42.426 1.00 24.48 251 HIS A N 1
ATOM 1869 C CA . HIS A 1 251 ? -2.688 -41.985 -41.313 1.00 27.22 251 HIS A CA 1
ATOM 1870 C C . HIS A 1 251 ? -1.849 -43.179 -41.759 1.00 31.08 251 HIS A C 1
ATOM 1871 O O . HIS A 1 251 ? -0.619 -43.185 -41.620 1.00 28.81 251 HIS A O 1
ATOM 1878 N N . LEU A 1 252 ? -2.515 -44.204 -42.305 1.00 30.15 252 LEU A N 1
ATOM 1879 C CA . LEU A 1 252 ? -1.841 -45.460 -42.615 1.00 30.87 252 LEU A CA 1
ATOM 1880 C C . LEU A 1 252 ? -0.787 -45.272 -43.697 1.00 32.96 252 LEU A C 1
ATOM 1881 O O . LEU A 1 252 ? 0.312 -45.833 -43.602 1.00 32.42 252 LEU A O 1
ATOM 1886 N N . ASN A 1 253 ? -1.093 -44.478 -44.724 1.00 28.08 253 ASN A N 1
ATOM 1887 C CA . ASN A 1 253 ? -0.109 -44.240 -45.771 1.00 29.71 253 ASN A CA 1
ATOM 1888 C C . ASN A 1 253 ? 1.136 -43.575 -45.200 1.00 34.09 253 ASN A C 1
ATOM 1889 O O . ASN A 1 253 ? 2.266 -43.983 -45.504 1.00 34.34 253 ASN A O 1
ATOM 1894 N N . ASN A 1 254 ? 0.952 -42.562 -44.348 1.00 32.88 254 ASN A N 1
ATOM 1895 C CA . ASN A 1 254 ? 2.111 -41.918 -43.743 1.00 30.10 254 ASN A CA 1
ATOM 1896 C C . ASN A 1 254 ? 2.895 -42.906 -42.886 1.00 33.19 254 ASN A C 1
ATOM 1897 O O . ASN A 1 254 ? 4.132 -42.937 -42.931 1.00 33.24 254 ASN A O 1
ATOM 1902 N N . ALA A 1 255 ? 2.191 -43.751 -42.130 1.00 32.87 255 ALA A N 1
ATOM 1903 C CA . ALA A 1 255 ? 2.868 -44.646 -41.200 1.00 31.40 255 ALA A CA 1
ATOM 1904 C C . ALA A 1 255 ? 3.735 -45.655 -41.935 1.00 35.04 255 ALA A C 1
ATOM 1905 O O . ALA A 1 255 ? 4.819 -46.005 -41.458 1.00 34.59 255 ALA A O 1
ATOM 1907 N N . ALA A 1 256 ? 3.276 -46.141 -43.092 1.00 32.26 256 ALA A N 1
ATOM 1908 C CA . ALA A 1 256 ? 4.103 -47.051 -43.878 1.00 31.81 256 ALA A CA 1
ATOM 1909 C C . ALA A 1 256 ? 5.383 -46.369 -44.353 1.00 29.84 256 ALA A C 1
ATOM 1910 O O . ALA A 1 256 ? 6.471 -46.946 -44.258 1.00 32.42 256 ALA A O 1
ATOM 1912 N N . LYS A 1 257 ? 5.278 -45.129 -44.833 1.00 28.11 257 LYS A N 1
ATOM 1913 C CA . LYS A 1 257 ? 6.460 -44.365 -45.220 1.00 30.18 257 LYS A CA 1
ATOM 1914 C C . LYS A 1 257 ? 7.380 -44.083 -44.030 1.00 31.39 257 LYS A C 1
ATOM 1915 O O . LYS A 1 257 ? 8.607 -44.176 -44.163 1.00 32.74 257 LYS A O 1
ATOM 1921 N N . ILE A 1 258 ? 6.815 -43.720 -42.867 1.00 33.05 258 ILE A N 1
ATOM 1922 C CA . ILE A 1 258 ? 7.634 -43.458 -41.679 1.00 31.67 258 ILE A CA 1
ATOM 1923 C C . ILE A 1 258 ? 8.400 -44.711 -41.276 1.00 33.98 258 ILE A C 1
ATOM 1924 O O . ILE A 1 258 ? 9.570 -44.641 -40.867 1.00 35.24 258 ILE A O 1
ATOM 1929 N N . PHE A 1 259 ? 7.745 -45.875 -41.363 1.00 29.79 259 PHE A N 1
ATOM 1930 C CA . PHE A 1 259 ? 8.389 -47.122 -40.968 1.00 33.28 259 PHE A CA 1
ATOM 1931 C C . PHE A 1 259 ? 9.609 -47.402 -41.830 1.00 34.26 259 PHE A C 1
ATOM 1932 O O . PHE A 1 259 ? 10.702 -47.664 -41.317 1.00 33.90 259 PHE A O 1
ATOM 1940 N N . THR A 1 260 ? 9.427 -47.370 -43.150 1.00 33.24 260 THR A N 1
ATOM 1941 C CA . THR A 1 260 ? 10.551 -47.494 -44.065 1.00 31.83 260 THR A CA 1
ATOM 1942 C C . THR A 1 260 ? 11.674 -46.531 -43.703 1.00 34.80 260 THR A C 1
ATOM 1943 O O . THR A 1 260 ? 12.834 -46.932 -43.570 1.00 39.97 260 THR A O 1
ATOM 1947 N N . TYR A 1 261 ? 11.341 -45.254 -43.520 1.00 34.62 261 TYR A N 1
ATOM 1948 C CA . TYR A 1 261 ? 12.361 -44.257 -43.214 1.00 35.99 261 TYR A CA 1
ATOM 1949 C C . TYR A 1 261 ? 13.113 -44.599 -41.937 1.00 41.69 261 TYR A C 1
ATOM 1950 O O . TYR A 1 261 ? 14.345 -44.513 -41.895 1.00 42.76 261 TYR A O 1
ATOM 1959 N N . LEU A 1 262 ? 12.391 -44.985 -40.881 1.00 39.60 262 LEU A N 1
ATOM 1960 C CA . LEU A 1 262 ? 13.065 -45.324 -39.636 1.00 39.20 262 LEU A CA 1
ATOM 1961 C C . LEU A 1 262 ? 13.940 -46.559 -39.786 1.00 46.86 262 LEU A C 1
ATOM 1962 O O . LEU A 1 262 ? 14.974 -46.656 -39.118 1.00 42.78 262 LEU A O 1
ATOM 1967 N N . LYS A 1 263 ? 13.562 -47.503 -40.654 1.00 46.58 263 LYS A N 1
ATOM 1968 C CA . LYS A 1 263 ? 14.367 -48.708 -40.834 1.00 52.69 263 LYS A CA 1
ATOM 1969 C C . LYS A 1 263 ? 15.706 -48.436 -41.511 1.00 50.40 263 LYS A C 1
ATOM 1970 O O . LYS A 1 263 ? 16.657 -49.185 -41.284 1.00 51.07 263 LYS A O 1
ATOM 1976 N N . SER A 1 264 ? 15.810 -47.389 -42.319 1.00 49.79 264 SER A N 1
ATOM 1977 C CA . SER A 1 264 ? 17.057 -47.027 -42.977 1.00 48.15 264 SER A CA 1
ATOM 1978 C C . SER A 1 264 ? 17.997 -46.212 -42.093 1.00 51.97 264 SER A C 1
ATOM 1979 O O . SER A 1 264 ? 19.086 -45.856 -42.551 1.00 59.56 264 SER A O 1
ATOM 1982 N N . HIS A 1 265 ? 17.611 -45.883 -40.858 1.00 50.13 265 HIS A N 1
ATOM 1983 C CA . HIS A 1 265 ? 18.449 -45.048 -39.996 1.00 52.07 265 HIS A CA 1
ATOM 1984 C C . HIS A 1 265 ? 19.216 -45.922 -39.016 1.00 54.68 265 HIS A C 1
ATOM 1985 O O . HIS A 1 265 ? 18.589 -46.562 -38.153 1.00 48.98 265 HIS A O 1
ATOM 1992 N N . PRO A 1 266 ? 20.548 -45.985 -39.089 1.00 76.25 266 PRO A N 1
ATOM 1993 C CA . PRO A 1 266 ? 21.284 -46.837 -38.139 1.00 57.03 266 PRO A CA 1
ATOM 1994 C C . PRO A 1 266 ? 21.111 -46.406 -36.693 1.00 51.27 266 PRO A C 1
ATOM 1995 O O . PRO A 1 266 ? 21.304 -47.226 -35.788 1.00 46.94 266 PRO A O 1
ATOM 1999 N N . ALA A 1 267 ? 20.711 -45.157 -36.450 1.00 49.08 267 ALA A N 1
ATOM 2000 C CA . ALA A 1 267 ? 20.459 -44.704 -35.088 1.00 49.21 267 ALA A CA 1
ATOM 2001 C C . ALA A 1 267 ? 19.314 -45.460 -34.409 1.00 46.51 267 ALA A C 1
ATOM 2002 O O . ALA A 1 267 ? 19.211 -45.424 -33.178 1.00 46.14 267 ALA A O 1
ATOM 2004 N N . VAL A 1 268 ? 18.462 -46.144 -35.170 1.00 40.84 268 VAL A N 1
ATOM 2005 C CA . VAL A 1 268 ? 17.302 -46.845 -34.633 1.00 42.69 268 VAL A CA 1
ATOM 2006 C C . VAL A 1 268 ? 17.665 -48.322 -34.470 1.00 45.32 268 VAL A C 1
ATOM 2007 O O . VAL A 1 268 ? 17.986 -48.993 -35.458 1.00 43.33 268 VAL A O 1
ATOM 2011 N N . THR A 1 269 ? 17.632 -48.832 -33.225 1.00 41.35 269 THR A N 1
ATOM 2012 C CA . THR A 1 269 ? 18.012 -50.220 -32.946 1.00 55.64 269 THR A CA 1
ATOM 2013 C C . THR A 1 269 ? 16.846 -51.180 -32.992 1.00 40.57 269 THR A C 1
ATOM 2014 O O . THR A 1 269 ? 17.030 -52.345 -33.353 1.00 55.71 269 THR A O 1
ATOM 2018 N N . LYS A 1 270 ? 15.670 -50.743 -32.569 1.00 39.96 270 LYS A N 1
ATOM 2019 C CA . LYS A 1 270 ? 14.493 -51.591 -32.525 1.00 37.54 270 LYS A CA 1
ATOM 2020 C C . LYS A 1 270 ? 13.300 -50.765 -32.960 1.00 37.81 270 LYS A C 1
ATOM 2021 O O . LYS A 1 270 ? 13.194 -49.587 -32.609 1.00 35.99 270 LYS A O 1
ATOM 2027 N N . ILE A 1 271 ? 12.431 -51.374 -33.761 1.00 39.39 271 ILE A N 1
ATOM 2028 C CA . ILE A 1 271 ? 11.179 -50.765 -34.186 1.00 35.09 271 ILE A CA 1
ATOM 2029 C C . ILE A 1 271 ? 10.034 -51.694 -33.805 1.00 38.27 271 ILE A C 1
ATOM 2030 O O . ILE A 1 271 ? 10.120 -52.914 -33.988 1.00 33.82 271 ILE A O 1
ATOM 2035 N N . TYR A 1 272 ? 8.965 -51.119 -33.274 1.00 40.37 272 TYR A N 1
ATOM 2036 C CA . TYR A 1 272 ? 7.739 -51.846 -32.991 1.00 26.69 272 TYR A CA 1
ATOM 2037 C C . TYR A 1 272 ? 6.702 -51.366 -33.987 1.00 31.33 272 TYR A C 1
ATOM 2038 O O . TYR A 1 272 ? 6.223 -50.233 -33.883 1.00 36.95 272 TYR A O 1
ATOM 2047 N N . TYR A 1 273 ? 6.360 -52.216 -34.956 1.00 31.04 273 TYR A N 1
ATOM 2048 C CA . TYR A 1 273 ? 5.367 -51.858 -35.980 1.00 31.34 273 TYR A CA 1
ATOM 2049 C C . TYR A 1 273 ? 4.670 -53.123 -36.466 1.00 34.86 273 TYR A C 1
ATOM 2050 O O . TYR A 1 273 ? 5.348 -54.105 -36.805 1.00 34.48 273 TYR A O 1
ATOM 2059 N N . PRO A 1 274 ? 3.342 -53.148 -36.483 1.00 34.25 274 PRO A N 1
ATOM 2060 C CA . PRO A 1 274 ? 2.653 -54.383 -36.871 1.00 32.62 274 PRO A CA 1
ATOM 2061 C C . PRO A 1 274 ? 2.936 -54.816 -38.293 1.00 34.07 274 PRO A C 1
ATOM 2062 O O . PRO A 1 274 ? 2.844 -56.013 -38.586 1.00 36.78 274 PRO A O 1
ATOM 2066 N N . GLY A 1 275 ? 3.293 -53.900 -39.180 1.00 34.40 275 GLY A N 1
ATOM 2067 C CA . GLY A 1 275 ? 3.585 -54.216 -40.561 1.00 33.14 275 GLY A CA 1
ATOM 2068 C C . GLY A 1 275 ? 5.029 -54.529 -40.861 1.00 36.38 275 GLY A C 1
ATOM 2069 O O . GLY A 1 275 ? 5.388 -54.640 -42.038 1.00 40.30 275 GLY A O 1
ATOM 2070 N N . ASP A 1 276 ? 5.864 -54.645 -39.840 1.00 38.46 276 ASP A N 1
ATOM 2071 C CA . ASP A 1 276 ? 7.215 -55.154 -39.996 1.00 49.20 276 ASP A CA 1
ATOM 2072 C C . ASP A 1 276 ? 7.163 -56.639 -40.322 1.00 42.87 276 ASP A C 1
ATOM 2073 O O . ASP A 1 276 ? 6.672 -57.420 -39.499 1.00 35.65 276 ASP A O 1
ATOM 2078 N N . PRO A 1 277 ? 7.660 -57.075 -41.486 1.00 44.19 277 PRO A N 1
ATOM 2079 C CA . PRO A 1 277 ? 7.641 -58.511 -41.800 1.00 41.78 277 PRO A CA 1
ATOM 2080 C C . PRO A 1 277 ? 8.529 -59.349 -40.899 1.00 51.94 277 PRO A C 1
ATOM 2081 O O . PRO A 1 277 ? 8.289 -60.555 -40.785 1.00 34.56 277 PRO A O 1
ATOM 2085 N N . ASP A 1 278 ? 9.543 -58.766 -40.259 1.00 51.61 278 ASP A N 1
ATOM 2086 C CA . ASP A 1 278 ? 10.353 -59.520 -39.309 1.00 55.19 278 ASP A CA 1
ATOM 2087 C C . ASP A 1 278 ? 9.712 -59.604 -37.933 1.00 46.12 278 ASP A C 1
ATOM 2088 O O . ASP A 1 278 ? 10.181 -60.377 -37.092 1.00 40.05 278 ASP A O 1
ATOM 2093 N N . ASN A 1 279 ? 8.658 -58.846 -37.704 1.00 55.53 279 ASN A N 1
ATOM 2094 C CA . ASN A 1 279 ? 7.895 -58.944 -36.476 1.00 39.80 279 ASN A CA 1
ATOM 2095 C C . ASN A 1 279 ? 7.090 -60.245 -36.447 1.00 42.17 279 ASN A C 1
ATOM 2096 O O . ASN A 1 279 ? 6.343 -60.529 -37.384 1.00 38.91 279 ASN A O 1
ATOM 2101 N N . PRO A 1 280 ? 7.193 -61.054 -35.390 1.00 44.58 280 PRO A N 1
ATOM 2102 C CA . PRO A 1 280 ? 6.385 -62.284 -35.330 1.00 44.81 280 PRO A CA 1
ATOM 2103 C C . PRO A 1 280 ? 4.878 -62.061 -35.270 1.00 47.48 280 PRO A C 1
ATOM 2104 O O . PRO A 1 280 ? 4.140 -63.043 -35.378 1.00 40.71 280 PRO A O 1
ATOM 2108 N N . ASP A 1 281 ? 4.397 -60.830 -35.099 1.00 51.74 281 ASP A N 1
ATOM 2109 C CA . ASP A 1 281 ? 2.971 -60.522 -35.129 1.00 54.97 281 ASP A CA 1
ATOM 2110 C C . ASP A 1 281 ? 2.463 -60.197 -36.522 1.00 53.76 281 ASP A C 1
ATOM 2111 O O . ASP A 1 281 ? 1.269 -59.935 -36.682 1.00 38.77 281 ASP A O 1
ATOM 2116 N N . PHE A 1 282 ? 3.344 -60.180 -37.521 1.00 40.25 282 PHE A N 1
ATOM 2117 C CA . PHE A 1 282 ? 2.999 -59.639 -38.830 1.00 36.62 282 PHE A CA 1
ATOM 2118 C C . PHE A 1 282 ? 1.824 -60.376 -39.465 1.00 37.08 282 PHE A C 1
ATOM 2119 O O . PHE A 1 282 ? 0.893 -59.745 -39.975 1.00 36.75 282 PHE A O 1
ATOM 2127 N N . SER A 1 283 ? 1.851 -61.711 -39.460 1.00 37.03 283 SER A N 1
ATOM 2128 C CA . SER A 1 283 ? 0.831 -62.445 -40.203 1.00 35.08 283 SER A CA 1
ATOM 2129 C C . SER A 1 283 ? -0.539 -62.277 -39.561 1.00 34.85 283 SER A C 1
ATOM 2130 O O . SER A 1 283 ? -1.531 -62.068 -40.263 1.00 36.88 283 SER A O 1
ATOM 2133 N N . ILE A 1 284 ? -0.618 -62.330 -38.230 1.00 31.98 284 ILE A N 1
ATOM 2134 C CA . ILE A 1 284 ? -1.910 -62.151 -37.584 1.00 35.87 284 ILE A CA 1
ATOM 2135 C C . ILE A 1 284 ? -2.420 -60.724 -37.790 1.00 38.36 284 ILE A C 1
ATOM 2136 O O . ILE A 1 284 ? -3.633 -60.504 -37.944 1.00 36.11 284 ILE A O 1
ATOM 2141 N N . ALA A 1 285 ? -1.519 -59.736 -37.820 1.00 34.30 285 ALA A N 1
ATOM 2142 C CA . ALA A 1 285 ? -1.942 -58.381 -38.153 1.00 33.02 285 ALA A CA 1
ATOM 2143 C C . ALA A 1 285 ? -2.517 -58.317 -39.568 1.00 37.31 285 ALA A C 1
ATOM 2144 O O . ALA A 1 285 ? -3.623 -57.797 -39.768 1.00 36.91 285 ALA A O 1
ATOM 2146 N N . LYS A 1 286 ? -1.781 -58.842 -40.567 1.00 36.37 286 LYS A N 1
ATOM 2147 C CA . LYS A 1 286 ? -2.268 -58.829 -41.951 1.00 36.70 286 LYS A CA 1
ATOM 2148 C C . LYS A 1 286 ? -3.635 -59.478 -42.062 1.00 34.63 286 LYS A C 1
ATOM 2149 O O . LYS A 1 286 ? -4.495 -59.015 -42.819 1.00 38.05 286 LYS A O 1
ATOM 2155 N N . GLN A 1 287 ? -3.861 -60.535 -41.296 1.00 36.64 287 GLN A N 1
ATOM 2156 C CA . GLN A 1 287 ? -5.088 -61.299 -41.425 1.00 39.94 287 GLN A CA 1
ATOM 2157 C C . GLN A 1 287 ? -6.281 -60.595 -40.772 1.00 42.00 287 GLN A C 1
ATOM 2158 O O . GLN A 1 287 ? -7.390 -60.619 -41.321 1.00 44.71 287 GLN A O 1
ATOM 2164 N N . GLN A 1 288 ? -6.096 -59.955 -39.615 1.00 37.83 288 GLN A N 1
ATOM 2165 C CA . GLN A 1 288 ? -7.236 -59.413 -38.891 1.00 36.69 288 GLN A CA 1
ATOM 2166 C C . GLN A 1 288 ? -7.324 -57.894 -38.932 1.00 38.61 288 GLN A C 1
ATOM 2167 O O . GLN A 1 288 ? -8.300 -57.335 -38.416 1.00 35.39 288 GLN A O 1
ATOM 2173 N N . MET A 1 289 ? -6.366 -57.211 -39.557 1.00 36.41 289 MET A N 1
ATOM 2174 C CA . MET A 1 289 ? -6.359 -55.754 -39.604 1.00 31.95 289 MET A CA 1
ATOM 2175 C C . MET A 1 289 ? -6.379 -55.273 -41.046 1.00 34.77 289 MET A C 1
ATOM 2176 O O . MET A 1 289 ? -5.662 -55.793 -41.905 1.00 40.43 289 MET A O 1
ATOM 2181 N N . ASN A 1 290 ? -7.198 -54.263 -41.306 1.00 34.01 290 ASN A N 1
ATOM 2182 C CA . ASN A 1 290 ? -7.247 -53.649 -42.621 1.00 30.78 290 ASN A CA 1
ATOM 2183 C C . ASN A 1 290 ? -6.201 -52.531 -42.632 1.00 37.64 290 ASN A C 1
ATOM 2184 O O . ASN A 1 290 ? -6.501 -51.341 -42.519 1.00 41.97 290 ASN A O 1
ATOM 2189 N N . GLY A 1 291 ? -4.938 -52.932 -42.744 1.00 31.50 291 GLY A N 1
ATOM 2190 C CA . GLY A 1 291 ? -3.836 -52.011 -42.556 1.00 29.12 291 GLY A CA 1
ATOM 2191 C C . GLY A 1 291 ? -3.192 -52.159 -41.183 1.00 33.61 291 GLY A C 1
ATOM 2192 O O . GLY A 1 291 ? -3.786 -52.667 -40.224 1.00 32.92 291 GLY A O 1
ATOM 2193 N N . PHE A 1 292 ? -1.958 -51.682 -41.077 1.00 34.07 292 PHE A N 1
ATOM 2194 C CA . PHE A 1 292 ? -1.121 -52.030 -39.938 1.00 34.11 292 PHE A CA 1
ATOM 2195 C C . PHE A 1 292 ? -1.162 -51.008 -38.800 1.00 37.03 292 PHE A C 1
ATOM 2196 O O . PHE A 1 292 ? -0.360 -51.109 -37.863 1.00 32.43 292 PHE A O 1
ATOM 2204 N N . GLY A 1 293 ? -2.097 -50.061 -38.830 1.00 29.54 293 GLY A N 1
ATOM 2205 C CA . GLY A 1 293 ? -2.142 -49.019 -37.832 1.00 28.56 293 GLY A CA 1
ATOM 2206 C C . GLY A 1 293 ? -1.209 -47.876 -38.184 1.00 32.98 293 GLY A C 1
ATOM 2207 O O . GLY A 1 293 ? -0.380 -47.955 -39.097 1.00 30.33 293 GLY A O 1
ATOM 2208 N N . ALA A 1 294 ? -1.360 -46.775 -37.439 1.00 31.03 294 ALA A N 1
ATOM 2209 C CA . ALA A 1 294 ? -0.559 -45.577 -37.655 1.00 28.14 294 ALA A CA 1
ATOM 2210 C C . ALA A 1 294 ? 0.295 -45.233 -36.444 1.00 28.45 294 ALA A C 1
ATOM 2211 O O . ALA A 1 294 ? 0.787 -44.101 -36.341 1.00 28.93 294 ALA A O 1
ATOM 2213 N N . MET A 1 295 ? 0.476 -46.181 -35.524 1.00 27.85 295 MET A N 1
ATOM 2214 C CA . MET A 1 295 ? 1.413 -46.025 -34.418 1.00 31.00 295 MET A CA 1
ATOM 2215 C C . MET A 1 295 ? 2.730 -46.707 -34.758 1.00 33.09 295 MET A C 1
ATOM 2216 O O . MET A 1 295 ? 2.753 -47.726 -35.455 1.00 32.60 295 MET A O 1
ATOM 2221 N N . ILE A 1 296 ? 3.826 -46.124 -34.285 1.00 30.90 296 ILE A N 1
ATOM 2222 C CA . ILE A 1 296 ? 5.152 -46.719 -34.379 1.00 31.54 296 ILE A CA 1
ATOM 2223 C C . ILE A 1 296 ? 5.896 -46.358 -33.107 1.00 28.93 296 ILE A C 1
ATOM 2224 O O . ILE A 1 296 ? 5.917 -45.189 -32.712 1.00 31.24 296 ILE A O 1
ATOM 2229 N N . SER A 1 297 ? 6.509 -47.342 -32.467 1.00 28.79 297 SER A N 1
ATOM 2230 C CA . SER A 1 297 ? 7.466 -47.061 -31.412 1.00 28.43 297 SER A CA 1
ATOM 2231 C C . SER A 1 297 ? 8.841 -47.558 -31.815 1.00 34.37 297 SER A C 1
ATOM 2232 O O . SER A 1 297 ? 8.978 -48.458 -32.648 1.00 33.77 297 SER A O 1
ATOM 2235 N N . PHE A 1 298 ? 9.864 -46.932 -31.247 1.00 32.37 298 PHE A N 1
ATOM 2236 C CA . PHE A 1 298 ? 11.218 -47.319 -31.592 1.00 31.80 298 PHE A CA 1
ATOM 2237 C C . PHE A 1 298 ? 12.152 -46.872 -30.480 1.00 32.85 298 PHE A C 1
ATOM 2238 O O . PHE A 1 298 ? 11.797 -46.031 -29.647 1.00 33.15 298 PHE A O 1
ATOM 2246 N N . GLU A 1 299 ? 13.338 -47.484 -30.459 1.00 32.86 299 GLU A N 1
ATOM 2247 C CA . GLU A 1 299 ? 14.428 -47.104 -29.579 1.00 32.75 299 GLU A CA 1
ATOM 2248 C C . GLU A 1 299 ? 15.602 -46.613 -30.408 1.00 37.44 299 GLU A C 1
ATOM 2249 O O . GLU A 1 299 ? 15.798 -47.033 -31.555 1.00 39.90 299 GLU A O 1
ATOM 2255 N N . LEU A 1 300 ? 16.381 -45.720 -29.821 1.00 37.22 300 LEU A N 1
ATOM 2256 C CA . LEU A 1 300 ? 17.641 -45.305 -30.412 1.00 39.97 300 LEU A CA 1
ATOM 2257 C C . LEU A 1 300 ? 18.780 -46.055 -29.735 1.00 44.77 300 LEU A C 1
ATOM 2258 O O . LEU A 1 300 ? 18.598 -46.681 -28.685 1.00 43.75 300 LEU A O 1
ATOM 2263 N N . GLN A 1 301 ? 19.972 -46.003 -30.367 1.00 48.08 301 GLN A N 1
ATOM 2264 C CA . GLN A 1 301 ? 21.209 -46.573 -29.819 1.00 51.23 301 GLN A CA 1
ATOM 2265 C C . GLN A 1 301 ? 21.377 -46.168 -28.354 1.00 52.99 301 GLN A C 1
ATOM 2266 O O . GLN A 1 301 ? 20.925 -45.087 -27.952 1.00 47.95 301 GLN A O 1
ATOM 2272 N N . PRO A 1 302 ? 21.975 -47.023 -27.521 1.00 54.71 302 PRO A N 1
ATOM 2273 C CA . PRO A 1 302 ? 22.028 -46.734 -26.077 1.00 52.60 302 PRO A CA 1
ATOM 2274 C C . PRO A 1 302 ? 22.727 -45.439 -25.682 1.00 58.26 302 PRO A C 1
ATOM 2275 O O . PRO A 1 302 ? 22.502 -44.951 -24.565 1.00 63.00 302 PRO A O 1
ATOM 2279 N N . GLY A 1 303 ? 23.543 -44.844 -26.547 1.00 57.87 303 GLY A N 1
ATOM 2280 C CA . GLY A 1 303 ? 24.113 -43.562 -26.173 1.00 79.34 303 GLY A CA 1
ATOM 2281 C C . GLY A 1 303 ? 23.193 -42.363 -26.328 1.00 54.56 303 GLY A C 1
ATOM 2282 O O . GLY A 1 303 ? 23.475 -41.310 -25.749 1.00 58.22 303 GLY A O 1
ATOM 2283 N N . MET A 1 304 ? 22.104 -42.488 -27.084 1.00 50.46 304 MET A N 1
ATOM 2284 C CA . MET A 1 304 ? 21.405 -41.336 -27.641 1.00 44.69 304 MET A CA 1
ATOM 2285 C C . MET A 1 304 ? 20.220 -40.912 -26.787 1.00 48.80 304 MET A C 1
ATOM 2286 O O . MET A 1 304 ? 19.430 -41.747 -26.339 1.00 48.82 304 MET A O 1
ATOM 2291 N N . ASN A 1 305 ? 20.087 -39.596 -26.589 1.00 41.48 305 ASN A N 1
ATOM 2292 C CA . ASN A 1 305 ? 19.106 -39.048 -25.662 1.00 38.96 305 ASN A CA 1
ATOM 2293 C C . ASN A 1 305 ? 17.745 -38.896 -26.333 1.00 39.92 305 ASN A C 1
ATOM 2294 O O . ASN A 1 305 ? 17.575 -37.984 -27.158 1.00 34.40 305 ASN A O 1
ATOM 2299 N N . PRO A 1 306 ? 16.742 -39.709 -25.977 1.00 37.87 306 PRO A N 1
ATOM 2300 C CA . PRO A 1 306 ? 15.427 -39.573 -26.622 1.00 32.86 306 PRO A CA 1
ATOM 2301 C C . PRO A 1 306 ? 14.772 -38.248 -26.325 1.00 34.99 306 PRO A C 1
ATOM 2302 O O . PRO A 1 306 ? 13.997 -37.747 -27.150 1.00 30.58 306 PRO A O 1
ATOM 2306 N N . GLN A 1 307 ? 15.068 -37.661 -25.164 1.00 40.17 307 GLN A N 1
ATOM 2307 C CA . GLN A 1 307 ? 14.512 -36.357 -24.833 1.00 36.70 307 GLN A CA 1
ATOM 2308 C C . GLN A 1 307 ? 15.072 -35.277 -25.748 1.00 35.92 307 GLN A C 1
ATOM 2309 O O . GLN A 1 307 ? 14.318 -34.473 -26.299 1.00 35.94 307 GLN A O 1
ATOM 2315 N N . THR A 1 308 ? 16.387 -35.265 -25.953 1.00 36.97 308 THR A N 1
ATOM 2316 C CA . THR A 1 308 ? 16.963 -34.385 -26.963 1.00 37.31 308 THR A CA 1
ATOM 2317 C C . THR A 1 308 ? 16.252 -34.543 -28.302 1.00 40.08 308 THR A C 1
ATOM 2318 O O . THR A 1 308 ? 15.864 -33.548 -28.923 1.00 38.09 308 THR A O 1
ATOM 2322 N N . PHE A 1 309 ? 16.068 -35.796 -28.756 1.00 34.66 309 PHE A N 1
ATOM 2323 C CA . PHE A 1 309 ? 15.437 -36.078 -30.045 1.00 33.39 309 PHE A CA 1
ATOM 2324 C C . PHE A 1 309 ? 14.058 -35.437 -30.144 1.00 34.79 309 PHE A C 1
ATOM 2325 O O . PHE A 1 309 ? 13.806 -34.613 -31.027 1.00 38.20 309 PHE A O 1
ATOM 2333 N N . VAL A 1 310 ? 13.145 -35.809 -29.243 1.00 33.27 310 VAL A N 1
ATOM 2334 C CA . VAL A 1 310 ? 11.774 -35.330 -29.367 1.00 34.50 310 VAL A CA 1
ATOM 2335 C C . VAL A 1 310 ? 11.687 -33.832 -29.125 1.00 34.98 310 VAL A C 1
ATOM 2336 O O . VAL A 1 310 ? 10.775 -33.176 -29.633 1.00 35.98 310 VAL A O 1
ATOM 2340 N N . GLU A 1 311 ? 12.614 -33.256 -28.369 1.00 37.97 311 GLU A N 1
ATOM 2341 C CA . GLU A 1 311 ? 12.539 -31.818 -28.140 1.00 41.62 311 GLU A CA 1
ATOM 2342 C C . GLU A 1 311 ? 13.054 -31.000 -29.317 1.00 40.51 311 GLU A C 1
ATOM 2343 O O . GLU A 1 311 ? 12.949 -29.775 -29.285 1.00 50.48 311 GLU A O 1
ATOM 2349 N N . HIS A 1 312 ? 13.566 -31.626 -30.369 1.00 40.35 312 HIS A N 1
ATOM 2350 C CA . HIS A 1 312 ? 14.050 -30.880 -31.520 1.00 40.40 312 HIS A CA 1
ATOM 2351 C C . HIS A 1 312 ? 13.160 -31.052 -32.743 1.00 49.27 312 HIS A C 1
ATOM 2352 O O . HIS A 1 312 ? 13.513 -30.575 -33.830 1.00 47.11 312 HIS A O 1
ATOM 2359 N N . LEU A 1 313 ? 12.014 -31.711 -32.588 1.00 40.77 313 LEU A N 1
ATOM 2360 C CA . LEU A 1 313 ? 11.006 -31.772 -33.632 1.00 36.96 313 LEU A CA 1
ATOM 2361 C C . LEU A 1 313 ? 10.182 -30.485 -33.653 1.00 39.30 313 LEU A C 1
ATOM 2362 O O . LEU A 1 313 ? 9.922 -29.871 -32.613 1.00 42.49 313 LEU A O 1
ATOM 2367 N N . GLN A 1 314 ? 9.776 -30.075 -34.861 1.00 40.31 314 GLN A N 1
ATOM 2368 C CA . GLN A 1 314 ? 9.083 -28.812 -35.080 1.00 39.39 314 GLN A CA 1
ATOM 2369 C C . GLN A 1 314 ? 7.697 -28.949 -35.698 1.00 39.20 314 GLN A C 1
ATOM 2370 O O . GLN A 1 314 ? 6.926 -27.987 -35.649 1.00 36.72 314 GLN A O 1
ATOM 2376 N N . VAL A 1 315 ? 7.380 -30.082 -36.318 1.00 35.97 315 VAL A N 1
ATOM 2377 C CA . VAL A 1 315 ? 6.037 -30.384 -36.784 1.00 34.43 315 VAL A CA 1
ATOM 2378 C C . VAL A 1 315 ? 5.382 -31.441 -35.910 1.00 37.17 315 VAL A C 1
ATOM 2379 O O . VAL A 1 315 ? 4.192 -31.354 -35.599 1.00 45.82 315 VAL A O 1
ATOM 2383 N N . ILE A 1 316 ? 6.148 -32.456 -35.531 1.00 33.71 316 ILE A N 1
ATOM 2384 C CA . ILE A 1 316 ? 5.682 -33.445 -34.583 1.00 31.18 316 ILE A CA 1
ATOM 2385 C C . ILE A 1 316 ? 5.638 -32.805 -33.201 1.00 30.83 316 ILE A C 1
ATOM 2386 O O . ILE A 1 316 ? 6.590 -32.138 -32.783 1.00 30.39 316 ILE A O 1
ATOM 2391 N N . THR A 1 317 ? 4.509 -32.951 -32.511 1.00 27.94 317 THR A N 1
ATOM 2392 C CA . THR A 1 317 ? 4.277 -32.304 -31.226 1.00 30.83 317 THR A CA 1
ATOM 2393 C C . THR A 1 317 ? 4.575 -33.287 -30.101 1.00 30.93 317 THR A C 1
ATOM 2394 O O . THR A 1 317 ? 4.047 -34.405 -30.088 1.00 23.20 317 THR A O 1
ATOM 2398 N N . LEU A 1 318 ? 5.414 -32.865 -29.160 1.00 29.68 318 LEU A N 1
ATOM 2399 C CA . LEU A 1 318 ? 5.666 -33.623 -27.942 1.00 27.05 318 LEU A CA 1
ATOM 2400 C C . LEU A 1 318 ? 4.488 -33.420 -26.987 1.00 33.13 318 LEU A C 1
ATOM 2401 O O . LEU A 1 318 ? 4.287 -32.320 -26.447 1.00 32.30 318 LEU A O 1
ATOM 2406 N N . ALA A 1 319 ? 3.699 -34.475 -26.788 1.00 31.72 319 ALA A N 1
ATOM 2407 C CA . ALA A 1 319 ? 2.452 -34.383 -26.036 1.00 32.09 319 ALA A CA 1
ATOM 2408 C C . ALA A 1 319 ? 1.925 -35.789 -25.836 1.00 31.13 319 ALA A C 1
ATOM 2409 O O . ALA A 1 319 ? 2.309 -36.717 -26.552 1.00 29.15 319 ALA A O 1
ATOM 2411 N N . GLU A 1 320 ? 1.047 -35.936 -24.846 1.00 33.51 320 GLU A N 1
ATOM 2412 C CA . GLU A 1 320 ? 0.333 -37.188 -24.679 1.00 29.00 320 GLU A CA 1
ATOM 2413 C C . GLU A 1 320 ? -0.725 -37.316 -25.770 1.00 30.03 320 GLU A C 1
ATOM 2414 O O . GLU A 1 320 ? -0.827 -36.475 -26.669 1.00 31.33 320 GLU A O 1
ATOM 2420 N N . SER A 1 321 ? -1.514 -38.392 -25.694 1.00 28.52 321 SER A N 1
ATOM 2421 C CA . SER A 1 321 ? -2.607 -38.686 -26.628 1.00 29.67 321 SER A CA 1
ATOM 2422 C C . SER A 1 321 ? -2.083 -39.165 -27.974 1.00 26.98 321 SER A C 1
ATOM 2423 O O . SER A 1 321 ? -0.870 -39.182 -28.218 1.00 27.02 321 SER A O 1
ATOM 2426 N N . LEU A 1 322 ? -3.007 -39.559 -28.844 1.00 25.30 322 LEU A N 1
ATOM 2427 C CA . LEU A 1 322 ? -2.693 -40.158 -30.130 1.00 26.63 322 LEU A CA 1
ATOM 2428 C C . LEU A 1 322 ? -3.908 -40.009 -31.012 1.00 24.52 322 LEU A C 1
ATOM 2429 O O . LEU A 1 322 ? -4.938 -39.485 -30.592 1.00 31.73 322 LEU A O 1
ATOM 2434 N N . GLY A 1 323 ? -3.796 -40.521 -32.225 1.00 25.68 323 GLY A N 1
ATOM 2435 C CA . GLY A 1 323 ? -4.927 -40.539 -33.125 1.00 29.05 323 GLY A CA 1
ATOM 2436 C C . GLY A 1 323 ? -5.378 -39.196 -33.649 1.00 28.38 323 GLY A C 1
ATOM 2437 O O . GLY A 1 323 ? -6.469 -39.115 -34.215 1.00 31.63 323 GLY A O 1
ATOM 2438 N N . ALA A 1 324 ? -4.589 -38.142 -33.491 1.00 28.62 324 ALA A N 1
ATOM 2439 C CA . ALA A 1 324 ? -5.001 -36.815 -33.929 1.00 28.03 324 ALA A CA 1
ATOM 2440 C C . ALA A 1 324 ? -4.519 -36.531 -35.352 1.00 30.11 324 ALA A C 1
ATOM 2441 O O . ALA A 1 324 ? -3.605 -37.185 -35.865 1.00 29.69 324 ALA A O 1
ATOM 2443 N N . LEU A 1 325 ? -5.144 -35.526 -35.980 1.00 29.50 325 LEU A N 1
ATOM 2444 C CA . LEU A 1 325 ? -4.692 -35.069 -37.292 1.00 29.99 325 LEU A CA 1
ATOM 2445 C C . LEU A 1 325 ? -3.210 -34.721 -37.285 1.00 31.40 325 LEU A C 1
ATOM 2446 O O . LEU A 1 325 ? -2.502 -34.962 -38.268 1.00 29.90 325 LEU A O 1
ATOM 2451 N N . GLU A 1 326 ? -2.732 -34.127 -36.201 1.00 31.16 326 GLU A N 1
ATOM 2452 C CA . GLU A 1 326 ? -1.334 -33.752 -36.093 1.00 34.34 326 GLU A CA 1
ATOM 2453 C C . GLU A 1 326 ? -0.528 -34.869 -35.444 1.00 31.44 326 GLU A C 1
ATOM 2454 O O . GLU A 1 326 ? -1.011 -35.587 -34.562 1.00 32.76 326 GLU A O 1
ATOM 2460 N N . SER A 1 327 ? 0.709 -35.021 -35.893 1.00 28.83 327 SER A N 1
ATOM 2461 C CA . SER A 1 327 ? 1.553 -36.057 -35.322 1.00 30.20 327 SER A CA 1
ATOM 2462 C C . SER A 1 327 ? 1.874 -35.746 -33.865 1.00 31.14 327 SER A C 1
ATOM 2463 O O . SER A 1 327 ? 2.229 -34.617 -33.509 1.00 28.95 327 SER A O 1
ATOM 2466 N N . LEU A 1 328 ? 1.731 -36.753 -33.023 1.00 23.32 328 LEU A N 1
ATOM 2467 C CA . LEU A 1 328 ? 2.086 -36.642 -31.627 1.00 28.83 328 LEU A CA 1
ATOM 2468 C C . LEU A 1 328 ? 3.228 -37.601 -31.351 1.00 28.39 328 LEU A C 1
ATOM 2469 O O . LEU A 1 328 ? 3.323 -38.662 -31.976 1.00 31.50 328 LEU A O 1
ATOM 2474 N N . ILE A 1 329 ? 4.105 -37.221 -30.425 1.00 26.28 329 ILE A N 1
ATOM 2475 C CA . ILE A 1 329 ? 5.207 -38.077 -30.014 1.00 25.70 329 ILE A CA 1
ATOM 2476 C C . ILE A 1 329 ? 5.367 -37.972 -28.506 1.00 29.49 329 ILE A C 1
ATOM 2477 O O . ILE A 1 329 ? 4.972 -36.982 -27.879 1.00 29.96 329 ILE A O 1
ATOM 2482 N N . GLU A 1 330 ? 5.994 -38.991 -27.930 1.00 30.76 330 GLU A N 1
ATOM 2483 C CA . GLU A 1 330 ? 5.860 -39.238 -26.508 1.00 27.03 330 GLU A CA 1
ATOM 2484 C C . GLU A 1 330 ? 6.952 -40.214 -26.096 1.00 34.60 330 GLU A C 1
ATOM 2485 O O . GLU A 1 330 ? 7.408 -41.025 -26.909 1.00 32.22 330 GLU A O 1
ATOM 2491 N N . ILE A 1 331 ? 7.381 -40.124 -24.839 1.00 30.03 331 ILE A N 1
ATOM 2492 C CA . ILE A 1 331 ? 8.240 -41.161 -24.269 1.00 28.82 331 ILE A CA 1
ATOM 2493 C C . ILE A 1 331 ? 7.445 -41.859 -23.170 1.00 31.85 331 ILE A C 1
ATOM 2494 O O . ILE A 1 331 ? 7.315 -41.326 -22.056 1.00 31.22 331 ILE A O 1
ATOM 2499 N N . PRO A 1 332 ? 6.886 -43.042 -23.451 1.00 32.76 332 PRO A N 1
ATOM 2500 C CA . PRO A 1 332 ? 5.912 -43.644 -22.524 1.00 32.43 332 PRO A CA 1
ATOM 2501 C C . PRO A 1 332 ? 6.358 -43.721 -21.071 1.00 30.90 332 PRO A C 1
ATOM 2502 O O . PRO A 1 332 ? 5.533 -43.467 -20.187 1.00 31.66 332 PRO A O 1
ATOM 2506 N N . ALA A 1 333 ? 7.626 -44.045 -20.794 1.00 26.48 333 ALA A N 1
ATOM 2507 C CA . ALA A 1 333 ? 8.049 -44.284 -19.414 1.00 31.04 333 ALA A CA 1
ATOM 2508 C C . ALA A 1 333 ? 8.027 -43.013 -18.573 1.00 32.59 333 ALA A C 1
ATOM 2509 O O . ALA A 1 333 ? 7.815 -43.083 -17.356 1.00 34.92 333 ALA A O 1
ATOM 2511 N N . LEU A 1 334 ? 8.257 -41.855 -19.190 1.00 34.20 334 LEU A N 1
ATOM 2512 C CA . LEU A 1 334 ? 8.163 -40.579 -18.499 1.00 32.08 334 LEU A CA 1
ATOM 2513 C C . LEU A 1 334 ? 6.791 -39.937 -18.600 1.00 32.72 334 LEU A C 1
ATOM 2514 O O . LEU A 1 334 ? 6.580 -38.885 -17.984 1.00 37.88 334 LEU A O 1
ATOM 2519 N N . MET A 1 335 ? 5.866 -40.512 -19.377 1.00 32.85 335 MET A N 1
ATOM 2520 C CA . MET A 1 335 ? 4.595 -39.839 -19.645 1.00 33.70 335 MET A CA 1
ATOM 2521 C C . MET A 1 335 ? 3.384 -40.762 -19.473 1.00 34.71 335 MET A C 1
ATOM 2522 O O . MET A 1 335 ? 2.956 -41.000 -18.337 1.00 34.94 335 MET A O 1
ATOM 2527 N N . THR A 1 336 ? 2.823 -41.299 -20.564 1.00 34.74 336 THR A N 1
ATOM 2528 C CA . THR A 1 336 ? 1.549 -42.007 -20.448 1.00 32.10 336 THR A CA 1
ATOM 2529 C C . THR A 1 336 ? 1.654 -43.263 -19.609 1.00 33.74 336 THR A C 1
ATOM 2530 O O . THR A 1 336 ? 0.632 -43.748 -19.116 1.00 50.04 336 THR A O 1
ATOM 2534 N N . HIS A 1 337 ? 2.851 -43.806 -19.430 1.00 35.36 337 HIS A N 1
ATOM 2535 C CA . HIS A 1 337 ? 3.002 -45.043 -18.680 1.00 33.77 337 HIS A CA 1
ATOM 2536 C C . HIS A 1 337 ? 3.750 -44.853 -17.366 1.00 34.60 337 HIS A C 1
ATOM 2537 O O . HIS A 1 337 ? 4.047 -45.839 -16.686 1.00 32.02 337 HIS A O 1
ATOM 2544 N N . GLY A 1 338 ? 4.002 -43.605 -16.960 1.00 33.88 338 GLY A N 1
ATOM 2545 C CA . GLY A 1 338 ? 4.580 -43.344 -15.656 1.00 28.35 338 GLY A CA 1
ATOM 2546 C C . GLY A 1 338 ? 3.798 -43.947 -14.510 1.00 33.18 338 GLY A C 1
ATOM 2547 O O . GLY A 1 338 ? 4.365 -44.199 -13.453 1.00 38.95 338 GLY A O 1
ATOM 2548 N N . ALA A 1 339 ? 2.499 -44.186 -14.692 1.00 42.40 339 ALA A N 1
ATOM 2549 C CA . ALA A 1 339 ? 1.719 -44.829 -13.645 1.00 34.60 339 ALA A CA 1
ATOM 2550 C C . ALA A 1 339 ? 2.137 -46.272 -13.410 1.00 33.55 339 ALA A C 1
ATOM 2551 O O . ALA A 1 339 ? 1.815 -46.823 -12.359 1.00 35.37 339 ALA A O 1
ATOM 2553 N N . ILE A 1 340 ? 2.811 -46.908 -14.361 1.00 31.71 340 ILE A N 1
ATOM 2554 C CA . ILE A 1 340 ? 3.307 -48.260 -14.122 1.00 33.64 340 ILE A CA 1
ATOM 2555 C C . ILE A 1 340 ? 4.689 -48.149 -13.498 1.00 35.93 340 ILE A C 1
ATOM 2556 O O . ILE A 1 340 ? 5.547 -47.427 -14.018 1.00 39.19 340 ILE A O 1
ATOM 2561 N N . PRO A 1 341 ? 4.936 -48.832 -12.386 1.00 46.44 341 PRO A N 1
ATOM 2562 C CA . PRO A 1 341 ? 6.261 -48.780 -11.754 1.00 36.80 341 PRO A CA 1
ATOM 2563 C C . PRO A 1 341 ? 7.372 -49.211 -12.702 1.00 52.87 341 PRO A C 1
ATOM 2564 O O . PRO A 1 341 ? 7.181 -50.055 -13.580 1.00 37.44 341 PRO A O 1
ATOM 2568 N N . ARG A 1 342 ? 8.555 -48.622 -12.501 1.00 40.87 342 ARG A N 1
ATOM 2569 C CA . ARG A 1 342 ? 9.640 -48.800 -13.461 1.00 38.78 342 ARG A CA 1
ATOM 2570 C C . ARG A 1 342 ? 10.050 -50.261 -13.577 1.00 37.90 342 ARG A C 1
ATOM 2571 O O . ARG A 1 342 ? 10.260 -50.772 -14.684 1.00 36.52 342 ARG A O 1
ATOM 2579 N N . THR A 1 343 ? 10.154 -50.952 -12.446 1.00 38.72 343 THR A N 1
ATOM 2580 C CA . THR A 1 3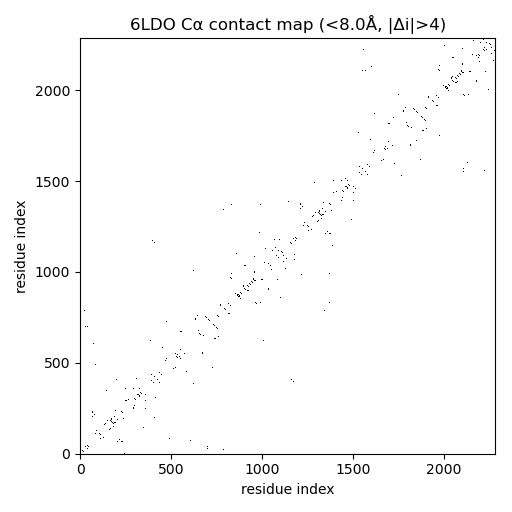43 ? 10.542 -52.354 -12.481 1.00 42.92 343 THR A CA 1
ATOM 2581 C C . THR A 1 343 ? 9.562 -53.167 -13.306 1.00 44.45 343 THR A C 1
ATOM 2582 O O . THR A 1 343 ? 9.970 -54.002 -14.122 1.00 46.00 343 THR A O 1
ATOM 2586 N N . ILE A 1 344 ? 8.266 -52.910 -13.136 1.00 43.08 344 ILE A N 1
ATOM 2587 C CA . ILE A 1 344 ? 7.254 -53.652 -13.877 1.00 42.13 344 ILE A CA 1
ATOM 2588 C C . ILE A 1 344 ? 7.296 -53.290 -15.352 1.00 38.80 344 ILE A C 1
ATOM 2589 O O . ILE A 1 344 ? 7.153 -54.158 -16.217 1.00 39.71 344 ILE A O 1
ATOM 2594 N N . ARG A 1 345 ? 7.490 -52.004 -15.658 1.00 41.44 345 ARG A N 1
ATOM 2595 C CA . ARG A 1 345 ? 7.661 -51.555 -17.037 1.00 39.83 345 ARG A CA 1
ATOM 2596 C C . ARG A 1 345 ? 8.744 -52.351 -17.747 1.00 48.38 345 ARG A C 1
ATOM 2597 O O . ARG A 1 345 ? 8.522 -52.891 -18.837 1.00 39.60 345 ARG A O 1
ATOM 2605 N N . LEU A 1 346 ? 9.938 -52.417 -17.140 1.00 41.48 346 LEU A N 1
ATOM 2606 C CA . LEU A 1 346 ? 11.068 -53.070 -17.793 1.00 39.29 346 LEU A CA 1
ATOM 2607 C C . LEU A 1 346 ? 10.871 -54.577 -17.885 1.00 43.64 346 LEU A C 1
ATOM 2608 O O . LEU A 1 346 ? 11.277 -55.184 -18.886 1.00 44.37 346 LEU A O 1
ATOM 2613 N N . GLN A 1 347 ? 10.245 -55.193 -16.871 1.00 44.08 347 GLN A N 1
ATOM 2614 C CA . GLN A 1 347 ? 9.923 -56.616 -16.953 1.00 45.31 347 GLN A CA 1
ATOM 2615 C C . GLN A 1 347 ? 9.093 -56.921 -18.182 1.00 50.16 347 GLN A C 1
ATOM 2616 O O . GLN A 1 347 ? 9.235 -57.985 -18.790 1.00 43.62 347 GLN A O 1
ATOM 2622 N N . ASN A 1 348 ? 8.214 -56.003 -18.558 1.00 45.68 348 ASN A N 1
ATOM 2623 C CA . ASN A 1 348 ? 7.239 -56.250 -19.604 1.00 47.32 348 ASN A CA 1
ATOM 2624 C C . ASN A 1 348 ? 7.585 -55.550 -20.904 1.00 42.85 348 ASN A C 1
ATOM 2625 O O . ASN A 1 348 ? 6.744 -55.485 -21.801 1.00 49.44 348 ASN A O 1
ATOM 2630 N N . GLY A 1 349 ? 8.809 -55.049 -21.027 1.00 40.44 349 GLY A N 1
ATOM 2631 C CA . GLY A 1 349 ? 9.361 -54.646 -22.292 1.00 35.87 349 GLY A CA 1
ATOM 2632 C C . GLY A 1 349 ? 9.317 -53.174 -22.623 1.00 51.35 349 GLY A C 1
ATOM 2633 O O . GLY A 1 349 ? 9.642 -52.816 -23.759 1.00 39.36 349 GLY A O 1
ATOM 2634 N N . ILE A 1 350 ? 8.931 -52.309 -21.690 1.00 37.57 350 ILE A N 1
ATOM 2635 C CA . ILE A 1 350 ? 8.901 -50.869 -21.933 1.00 37.34 350 ILE A CA 1
ATOM 2636 C C . ILE A 1 350 ? 10.193 -50.275 -21.380 1.00 37.90 350 ILE A C 1
ATOM 2637 O O . ILE A 1 350 ? 10.323 -50.039 -20.173 1.00 38.08 350 ILE A O 1
ATOM 2642 N N . LYS A 1 351 ? 11.143 -50.007 -22.271 1.00 35.87 351 LYS A N 1
ATOM 2643 C CA . LYS A 1 351 ? 12.416 -49.415 -21.889 1.00 38.09 351 LYS A CA 1
ATOM 2644 C C . LYS A 1 351 ? 12.257 -47.921 -21.616 1.00 37.34 351 LYS A C 1
ATOM 2645 O O . LYS A 1 351 ? 11.405 -47.254 -22.200 1.00 37.55 351 LYS A O 1
ATOM 2651 N N . ASP A 1 352 ? 13.094 -47.395 -20.714 1.00 40.98 352 ASP A N 1
ATOM 2652 C CA . ASP A 1 352 ? 13.005 -45.987 -20.331 1.00 36.45 352 ASP A CA 1
ATOM 2653 C C . ASP A 1 352 ? 13.176 -45.050 -21.515 1.00 39.28 352 ASP A C 1
ATOM 2654 O O . ASP A 1 352 ? 12.788 -43.884 -21.433 1.00 42.42 352 ASP A O 1
ATOM 2659 N N . GLU A 1 353 ? 13.766 -45.526 -22.601 1.00 41.36 353 GLU A N 1
ATOM 2660 C CA . GLU A 1 353 ? 14.134 -44.695 -23.730 1.00 40.97 353 GLU A CA 1
ATOM 2661 C C . GLU A 1 353 ? 13.235 -44.959 -24.929 1.00 58.56 353 GLU A C 1
ATOM 2662 O O . GLU A 1 353 ? 13.494 -44.446 -26.023 1.00 41.52 353 GLU A O 1
ATOM 2668 N N . LEU A 1 354 ? 12.181 -45.744 -24.748 1.00 35.72 354 LEU A N 1
ATOM 2669 C CA . LEU A 1 354 ? 11.251 -46.004 -25.833 1.00 32.77 354 LEU A CA 1
ATOM 2670 C C . LEU A 1 354 ? 10.525 -44.724 -26.255 1.00 32.27 354 LEU A C 1
ATOM 2671 O O . LEU A 1 354 ? 10.072 -43.935 -25.419 1.00 32.83 354 LEU A O 1
ATOM 2676 N N . ILE A 1 355 ? 10.403 -44.531 -27.564 1.00 26.24 355 ILE A N 1
ATOM 2677 C CA . ILE A 1 355 ? 9.672 -43.412 -28.143 1.00 28.72 355 ILE A CA 1
ATOM 2678 C C . ILE A 1 355 ? 8.437 -43.970 -28.838 1.00 29.14 355 ILE A C 1
ATOM 2679 O O . ILE A 1 355 ? 8.536 -44.959 -29.573 1.00 31.87 355 ILE A O 1
ATOM 2684 N N . ARG A 1 356 ? 7.277 -43.345 -28.610 1.00 28.52 356 ARG A N 1
ATOM 2685 C CA . ARG A 1 356 ? 6.016 -43.754 -29.223 1.00 25.24 356 ARG A CA 1
ATOM 2686 C C . ARG A 1 356 ? 5.509 -42.625 -30.107 1.00 26.36 356 ARG A C 1
ATOM 2687 O O . ARG A 1 356 ? 5.231 -41.520 -29.623 1.00 26.83 356 ARG A O 1
ATOM 2695 N N . LEU A 1 357 ? 5.401 -42.893 -31.397 1.00 24.78 357 LEU A N 1
ATOM 2696 C CA . LEU A 1 357 ? 5.061 -41.874 -32.371 1.00 23.11 357 LEU A CA 1
ATOM 2697 C C . LEU A 1 357 ? 3.675 -42.171 -32.909 1.00 26.84 357 LEU A C 1
ATOM 2698 O O . LEU A 1 357 ? 3.387 -43.303 -33.309 1.00 28.23 357 LEU A O 1
ATOM 2703 N N . SER A 1 358 ? 2.824 -41.164 -32.898 1.00 26.39 358 SER A N 1
ATOM 2704 C CA . SER A 1 358 ? 1.471 -41.253 -33.415 1.00 23.19 358 SER A CA 1
ATOM 2705 C C . SER A 1 358 ? 1.494 -40.499 -34.736 1.00 24.92 358 SER A C 1
ATOM 2706 O O . SER A 1 358 ? 1.522 -39.267 -34.755 1.00 27.07 358 SER A O 1
ATOM 2709 N N . VAL A 1 359 ? 1.517 -41.233 -35.842 1.00 29.39 359 VAL A N 1
ATOM 2710 C CA . VAL A 1 359 ? 1.703 -40.594 -37.142 1.00 29.53 359 VAL A CA 1
ATOM 2711 C C . VAL A 1 359 ? 0.436 -39.849 -37.530 1.00 27.35 359 VAL A C 1
ATOM 2712 O O . VAL A 1 359 ? -0.648 -40.436 -37.597 1.00 28.94 359 VAL A O 1
ATOM 2716 N N . GLY A 1 360 ? 0.573 -38.562 -37.811 1.00 29.45 360 GLY A N 1
ATOM 2717 C CA . GLY A 1 360 ? -0.534 -37.737 -38.241 1.00 31.34 360 GLY A CA 1
ATOM 2718 C C . GLY A 1 360 ? -0.741 -37.788 -39.741 1.00 33.00 360 GLY A C 1
ATOM 2719 O O . GLY A 1 360 ? -0.325 -38.728 -40.425 1.00 30.70 360 GLY A O 1
ATOM 2720 N N . VAL A 1 361 ? -1.408 -36.754 -40.259 1.00 32.39 361 VAL A N 1
ATOM 2721 C CA . VAL A 1 361 ? -1.782 -36.711 -41.662 1.00 30.71 361 VAL A CA 1
ATOM 2722 C C . VAL A 1 361 ? -1.126 -35.555 -42.392 1.00 33.56 361 VAL A C 1
ATOM 2723 O O . VAL A 1 361 ? -1.478 -35.278 -43.532 1.00 38.24 361 VAL A O 1
ATOM 2727 N N . GLU A 1 362 ? -0.168 -34.881 -41.761 1.00 33.35 362 GLU A N 1
ATOM 2728 C CA . GLU A 1 362 ? 0.660 -33.909 -42.462 1.00 35.29 362 GLU A CA 1
ATOM 2729 C C . GLU A 1 362 ? 1.318 -34.565 -43.669 1.00 35.83 362 GLU A C 1
ATOM 2730 O O . GLU A 1 362 ? 1.510 -35.781 -43.711 1.00 36.27 362 GLU A O 1
ATOM 2736 N N . ALA A 1 363 ? 1.670 -33.739 -44.655 1.00 34.58 363 ALA A N 1
ATOM 2737 C CA . ALA A 1 363 ? 2.463 -34.190 -45.795 1.00 32.53 363 ALA A CA 1
ATOM 2738 C C . ALA A 1 363 ? 3.679 -34.990 -45.334 1.00 37.73 363 ALA A C 1
ATOM 2739 O O . ALA A 1 363 ? 4.393 -34.576 -44.418 1.00 40.78 363 ALA A O 1
ATOM 2741 N N . SER A 1 364 ? 3.922 -36.139 -45.977 1.00 38.50 364 SER A N 1
ATOM 2742 C CA . SER A 1 364 ? 4.968 -37.042 -45.493 1.00 36.86 364 SER A CA 1
ATOM 2743 C C . SER A 1 364 ? 6.360 -36.440 -45.656 1.00 46.78 364 SER A C 1
ATOM 2744 O O . SER A 1 364 ? 7.237 -36.669 -44.816 1.00 41.22 364 SER A O 1
ATOM 2747 N N . ASP A 1 365 ? 6.586 -35.666 -46.715 1.00 35.14 365 ASP A N 1
ATOM 2748 C CA . ASP A 1 365 ? 7.871 -34.987 -46.858 1.00 41.12 365 ASP A CA 1
ATOM 2749 C C . ASP A 1 365 ? 8.144 -34.077 -45.676 1.00 40.38 365 ASP A C 1
ATOM 2750 O O . ASP A 1 365 ? 9.278 -33.995 -45.193 1.00 43.14 365 ASP A O 1
ATOM 2755 N N . ASP A 1 366 ? 7.122 -33.367 -45.202 1.00 42.01 366 ASP A N 1
ATOM 2756 C CA . ASP A 1 366 ? 7.318 -32.501 -44.048 1.00 34.97 366 ASP A CA 1
ATOM 2757 C C . ASP A 1 366 ? 7.593 -33.318 -42.793 1.00 36.18 366 ASP A C 1
ATOM 2758 O O . ASP A 1 366 ? 8.431 -32.932 -41.971 1.00 36.65 366 ASP A O 1
ATOM 2763 N N . LEU A 1 367 ? 6.924 -34.468 -42.639 1.00 34.97 367 LEU A N 1
ATOM 2764 C CA . LEU A 1 367 ? 7.204 -35.334 -41.499 1.00 33.23 367 LEU A CA 1
ATOM 2765 C C . LEU A 1 367 ? 8.615 -35.909 -41.565 1.00 36.21 367 LEU A C 1
ATOM 2766 O O . LEU A 1 367 ? 9.309 -35.970 -40.543 1.00 36.66 367 LEU A O 1
ATOM 2771 N N . LEU A 1 368 ? 9.060 -36.343 -42.753 1.00 38.08 368 LEU A N 1
ATOM 2772 C CA . LEU A 1 368 ? 10.407 -36.899 -42.862 1.00 37.02 368 LEU A CA 1
ATOM 2773 C C . LEU A 1 368 ? 11.464 -35.838 -42.602 1.00 35.97 368 LEU A C 1
ATOM 2774 O O . LEU A 1 368 ? 12.462 -36.104 -41.924 1.00 36.08 368 LEU A O 1
ATOM 2779 N N . ALA A 1 369 ? 11.267 -34.629 -43.127 1.00 36.21 369 ALA A N 1
ATOM 2780 C CA . ALA A 1 369 ? 12.198 -33.557 -42.809 1.00 35.85 369 ALA A CA 1
ATOM 2781 C C . ALA A 1 369 ? 12.243 -33.326 -41.309 1.00 43.46 369 ALA A C 1
ATOM 2782 O O . ALA A 1 369 ? 13.320 -33.144 -40.729 1.00 47.87 369 ALA A O 1
ATOM 2784 N N . ASP A 1 370 ? 11.080 -33.362 -40.658 1.00 44.20 370 ASP A N 1
ATOM 2785 C CA . ASP A 1 370 ? 11.042 -33.101 -39.229 1.00 44.80 370 ASP A CA 1
ATOM 2786 C C . ASP A 1 370 ? 11.782 -34.188 -38.456 1.00 40.04 370 ASP A C 1
ATOM 2787 O O . ASP A 1 370 ? 12.583 -33.883 -37.569 1.00 42.23 370 ASP A O 1
ATOM 2792 N N . LEU A 1 371 ? 11.547 -35.463 -38.790 1.00 37.74 371 LEU A N 1
ATOM 2793 C CA . LEU A 1 371 ? 12.290 -36.539 -38.135 1.00 36.97 371 LEU A CA 1
ATOM 2794 C C . LEU A 1 371 ? 13.793 -36.357 -38.310 1.00 37.05 371 LEU A C 1
ATOM 2795 O O . LEU A 1 371 ? 14.562 -36.593 -37.376 1.00 40.95 371 LEU A O 1
ATOM 2800 N N . GLU A 1 372 ? 14.226 -35.907 -39.489 1.00 43.47 372 GLU A N 1
ATOM 2801 C CA . GLU A 1 372 ? 15.640 -35.628 -39.710 1.00 44.08 372 GLU A CA 1
ATOM 2802 C C . GLU A 1 372 ? 16.177 -34.631 -38.698 1.00 42.97 372 GLU A C 1
ATOM 2803 O O . GLU A 1 372 ? 17.267 -34.827 -38.150 1.00 46.67 372 GLU A O 1
ATOM 2809 N N . ARG A 1 373 ? 15.435 -33.555 -38.436 1.00 40.96 373 ARG A N 1
ATOM 2810 C CA . ARG A 1 373 ? 15.877 -32.599 -37.427 1.00 43.13 373 ARG A CA 1
ATOM 2811 C C . ARG A 1 373 ? 16.117 -33.274 -36.077 1.00 44.10 373 ARG A C 1
ATOM 2812 O O . ARG A 1 373 ? 17.043 -32.903 -35.347 1.00 44.92 373 ARG A O 1
ATOM 2820 N N . GLY A 1 374 ? 15.295 -34.263 -35.723 1.00 40.05 374 GLY A N 1
ATOM 2821 C CA . GLY A 1 374 ? 15.524 -34.978 -34.481 1.00 41.99 374 GLY A CA 1
ATOM 2822 C C . GLY A 1 374 ? 16.789 -35.808 -34.515 1.00 43.88 374 GLY A C 1
ATOM 2823 O O . GLY A 1 374 ? 17.558 -35.826 -33.550 1.00 47.07 374 GLY A O 1
ATOM 2824 N N . PHE A 1 375 ? 17.017 -36.515 -35.621 1.00 45.70 375 PHE A N 1
ATOM 2825 C CA . PHE A 1 375 ? 18.235 -37.300 -35.758 1.00 46.07 375 PHE A CA 1
ATOM 2826 C C . PHE A 1 375 ? 19.465 -36.404 -35.815 1.00 58.48 375 PHE A C 1
ATOM 2827 O O . PHE A 1 375 ? 20.509 -36.740 -35.251 1.00 65.30 375 PHE A O 1
ATOM 2835 N N . ALA A 1 376 ? 19.356 -35.252 -36.476 1.00 60.04 376 ALA A N 1
ATOM 2836 C CA . ALA A 1 376 ? 20.476 -34.316 -36.528 1.00 57.07 376 ALA A CA 1
ATOM 2837 C C . ALA A 1 376 ? 20.913 -33.883 -35.133 1.00 55.30 376 ALA A C 1
ATOM 2838 O O . ALA A 1 376 ? 22.112 -33.769 -34.859 1.00 68.03 376 ALA A O 1
ATOM 2840 N N . SER A 1 377 ? 19.957 -33.643 -34.237 1.00 53.96 377 SER A N 1
ATOM 2841 C CA . SER A 1 377 ? 20.259 -33.162 -32.894 1.00 59.81 377 SER A CA 1
ATOM 2842 C C . SER A 1 377 ? 20.945 -34.204 -32.021 1.00 64.58 377 SER A C 1
ATOM 2843 O O . SER A 1 377 ? 21.406 -33.861 -30.931 1.00 53.42 377 SER A O 1
ATOM 2846 N N . ILE A 1 378 ? 21.016 -35.456 -32.453 1.00 65.08 378 ILE A N 1
ATOM 2847 C CA . ILE A 1 378 ? 21.731 -36.471 -31.696 1.00 66.05 378 ILE A CA 1
ATOM 2848 C C . ILE A 1 378 ? 22.917 -37.016 -32.489 1.00 73.59 378 ILE A C 1
ATOM 2849 O O . ILE A 1 378 ? 23.402 -38.106 -32.203 1.00 73.86 378 ILE A O 1
ATOM 2854 N N . GLN A 1 379 ? 23.388 -36.244 -33.481 1.00 83.66 379 GLN A N 1
ATOM 2855 C CA . GLN A 1 379 ? 24.499 -36.581 -34.374 1.00 91.01 379 GLN A CA 1
ATOM 2856 C C . GLN A 1 379 ? 24.351 -37.969 -34.986 1.00 128.55 379 GLN A C 1
ATOM 2857 O O . GLN A 1 379 ? 25.221 -38.830 -34.809 1.00 97.50 379 GLN A O 1
ATOM 2863 N N . ALA A 1 380 ? 23.260 -38.175 -35.739 1.00 106.47 380 ALA A N 1
ATOM 2864 C CA . ALA A 1 380 ? 22.886 -39.515 -36.180 1.00 122.84 380 ALA A CA 1
ATOM 2865 C C . ALA A 1 380 ? 22.195 -39.545 -37.541 1.00 133.84 380 ALA A C 1
ATOM 2866 O O . ALA A 1 380 ? 21.648 -40.594 -37.907 1.00 110.79 380 ALA A O 1
ATOM 2868 N N . ASP A 1 381 ? 22.196 -38.452 -38.298 1.00 213.07 381 ASP A N 1
ATOM 2869 C CA . ASP A 1 381 ? 21.473 -38.365 -39.565 1.00 151.79 381 ASP A CA 1
ATOM 2870 C C . ASP A 1 381 ? 21.957 -39.382 -40.603 1.00 185.70 381 ASP A C 1
ATOM 2871 O O . ASP A 1 381 ? 21.348 -39.558 -41.663 1.00 125.82 381 ASP A O 1
ATOM 2876 N N . MET B 1 1 ? -14.337 -11.079 0.169 1.00 71.37 1 MET B N 1
ATOM 2877 C CA . MET B 1 1 ? -15.490 -10.700 -0.652 1.00 63.12 1 MET B CA 1
ATOM 2878 C C . MET B 1 1 ? -16.757 -11.413 -0.185 1.00 58.56 1 MET B C 1
ATOM 2879 O O . MET B 1 1 ? -16.693 -12.515 0.371 1.00 58.30 1 MET B O 1
ATOM 2884 N N . LYS B 1 2 ? -17.909 -10.791 -0.415 1.00 59.42 2 LYS B N 1
ATOM 2885 C CA . LYS B 1 2 ? -19.171 -11.408 -0.036 1.00 87.07 2 LYS B CA 1
ATOM 2886 C C . LYS B 1 2 ? -19.628 -12.406 -1.108 1.00 50.30 2 LYS B C 1
ATOM 2887 O O . LYS B 1 2 ? -19.192 -12.367 -2.261 1.00 42.00 2 LYS B O 1
ATOM 2893 N N . PHE B 1 3 ? -20.523 -13.309 -0.694 1.00 52.30 3 PHE B N 1
ATOM 2894 C CA . PHE B 1 3 ? -20.941 -14.454 -1.507 1.00 41.13 3 PHE B CA 1
ATOM 2895 C C . PHE B 1 3 ? -21.339 -14.058 -2.930 1.00 40.91 3 PHE B C 1
ATOM 2896 O O . PHE B 1 3 ? -20.881 -14.662 -3.912 1.00 36.29 3 PHE B O 1
ATOM 2904 N N . GLU B 1 4 ? -22.215 -13.059 -3.061 1.00 41.94 4 GLU B N 1
ATOM 2905 C CA . GLU B 1 4 ? -22.600 -12.584 -4.383 1.00 37.14 4 GLU B CA 1
ATOM 2906 C C . GLU B 1 4 ? -21.384 -12.149 -5.192 1.00 40.47 4 GLU B C 1
ATOM 2907 O O . GLU B 1 4 ? -21.318 -12.385 -6.405 1.00 39.73 4 GLU B O 1
ATOM 2913 N N . THR B 1 5 ? -20.413 -11.507 -4.542 1.00 38.53 5 THR B N 1
ATOM 2914 C CA . THR B 1 5 ? -19.230 -11.066 -5.266 1.00 38.62 5 THR B CA 1
ATOM 2915 C C . THR B 1 5 ? -18.364 -12.247 -5.672 1.00 39.04 5 THR B C 1
ATOM 2916 O O . THR B 1 5 ? -17.829 -12.278 -6.790 1.00 36.12 5 THR B O 1
ATOM 2920 N N . GLN B 1 6 ? -18.226 -13.234 -4.785 1.00 40.86 6 GLN B N 1
ATOM 2921 C CA . GLN B 1 6 ? -17.456 -14.421 -5.134 1.00 38.99 6 GLN B CA 1
ATOM 2922 C C . GLN B 1 6 ? -18.067 -15.136 -6.336 1.00 36.48 6 GLN B C 1
ATOM 2923 O O . GLN B 1 6 ? -17.338 -15.604 -7.219 1.00 39.03 6 GLN B O 1
ATOM 2929 N N . LEU B 1 7 ? -19.401 -15.210 -6.400 1.00 30.05 7 LEU B N 1
ATOM 2930 C CA . LEU B 1 7 ? -20.059 -15.815 -7.554 1.00 29.64 7 LEU B CA 1
ATOM 2931 C C . LEU B 1 7 ? -19.580 -15.212 -8.867 1.00 34.75 7 LEU B C 1
ATOM 2932 O O . LEU B 1 7 ? -19.449 -15.920 -9.873 1.00 36.14 7 LEU B O 1
ATOM 2937 N N . ILE B 1 8 ? -19.330 -13.906 -8.883 1.00 33.31 8 ILE B N 1
ATOM 2938 C CA . ILE B 1 8 ? -18.950 -13.229 -10.114 1.00 34.62 8 ILE B CA 1
ATOM 2939 C C . ILE B 1 8 ? -17.441 -13.280 -10.356 1.00 36.64 8 ILE B C 1
ATOM 2940 O O . ILE B 1 8 ? -17.002 -13.294 -11.510 1.00 38.17 8 ILE B O 1
ATOM 2945 N N . HIS B 1 9 ? -16.635 -13.302 -9.294 1.00 39.56 9 HIS B N 1
ATOM 2946 C CA . HIS B 1 9 ? -15.199 -13.084 -9.412 1.00 34.80 9 HIS B CA 1
ATOM 2947 C C . HIS B 1 9 ? -14.330 -14.154 -8.781 1.00 39.67 9 HIS B C 1
ATOM 2948 O O . HIS B 1 9 ? -13.112 -14.115 -8.995 1.00 39.35 9 HIS B O 1
ATOM 2955 N N . GLY B 1 10 ? -14.902 -15.103 -8.022 1.00 35.84 10 GLY B N 1
ATOM 2956 C CA . GLY B 1 10 ? -14.120 -16.092 -7.303 1.00 35.96 10 GLY B CA 1
ATOM 2957 C C . GLY B 1 10 ? -13.651 -17.252 -8.169 1.00 38.36 10 GLY B C 1
ATOM 2958 O O . GLY B 1 10 ? -13.916 -17.325 -9.373 1.00 35.25 10 GLY B O 1
ATOM 2959 N N . GLY B 1 11 ? -12.959 -18.201 -7.515 1.00 41.48 11 GLY B N 1
ATOM 2960 C CA . GLY B 1 11 ? -12.272 -19.256 -8.261 1.00 33.20 11 GLY B CA 1
ATOM 2961 C C . GLY B 1 11 ? -11.369 -18.634 -9.319 1.00 36.72 11 GLY B C 1
ATOM 2962 O O . GLY B 1 11 ? -10.548 -17.750 -9.036 1.00 39.80 11 GLY B O 1
ATOM 2963 N N . ILE B 1 12 ? -11.543 -19.065 -10.563 1.00 34.86 12 ILE B N 1
ATOM 2964 C CA . ILE B 1 12 ? -10.943 -18.410 -11.722 1.00 35.42 12 ILE B CA 1
ATOM 2965 C C . ILE B 1 12 ? -12.092 -17.942 -12.604 1.00 36.05 12 ILE B C 1
ATOM 2966 O O . ILE B 1 12 ? -12.911 -18.755 -13.039 1.00 37.26 12 ILE B O 1
ATOM 2971 N N . SER B 1 13 ? -12.175 -16.638 -12.848 1.00 41.47 13 SER B N 1
ATOM 2972 C CA . SER B 1 13 ? -13.258 -16.095 -13.658 1.00 40.76 13 SER B CA 1
ATOM 2973 C C . SER B 1 13 ? -12.771 -15.312 -14.862 1.00 44.71 13 SER B C 1
ATOM 2974 O O . SER B 1 13 ? -13.598 -14.737 -15.586 1.00 47.44 13 SER B O 1
ATOM 2977 N N . GLU B 1 14 ? -11.463 -15.237 -15.082 1.00 45.77 14 GLU B N 1
ATOM 2978 C CA . GLU B 1 14 ? -10.967 -14.508 -16.232 1.00 46.32 14 GLU B CA 1
ATOM 2979 C C . GLU B 1 14 ? -9.707 -15.180 -16.755 1.00 46.99 14 GLU B C 1
ATOM 2980 O O . GLU B 1 14 ? -9.081 -15.993 -16.072 1.00 46.64 14 GLU B O 1
ATOM 2986 N N . ASP B 1 15 ? -9.370 -14.864 -18.001 1.00 46.23 15 ASP B N 1
ATOM 2987 C CA . ASP B 1 15 ? -8.146 -15.355 -18.619 1.00 42.59 15 ASP B CA 1
ATOM 2988 C C . ASP B 1 15 ? -7.023 -14.367 -18.320 1.00 46.18 15 ASP B C 1
ATOM 2989 O O . ASP B 1 15 ? -7.062 -13.218 -18.779 1.00 45.93 15 ASP B O 1
ATOM 2994 N N . ALA B 1 16 ? -6.023 -14.816 -17.554 1.00 45.79 16 ALA B N 1
ATOM 2995 C CA . ALA B 1 16 ? -4.949 -13.919 -17.132 1.00 45.54 16 ALA B CA 1
ATOM 2996 C C . ALA B 1 16 ? -4.180 -13.343 -18.321 1.00 47.69 16 ALA B C 1
ATOM 2997 O O . ALA B 1 16 ? -3.727 -12.193 -18.263 1.00 49.26 16 ALA B O 1
ATOM 2999 N N . THR B 1 17 ? -4.040 -14.112 -19.404 1.00 42.99 17 THR B N 1
ATOM 3000 C CA . THR B 1 17 ? -3.213 -13.682 -20.526 1.00 42.53 17 THR B CA 1
ATOM 3001 C C . THR B 1 17 ? -3.836 -12.508 -21.269 1.00 46.77 17 THR B C 1
ATOM 3002 O O . THR B 1 17 ? -3.171 -11.498 -21.520 1.00 48.50 17 THR B O 1
ATOM 3006 N N . THR B 1 18 ? -5.110 -12.628 -21.647 1.00 45.29 18 THR B N 1
ATOM 3007 C CA . THR B 1 18 ? -5.767 -11.630 -22.483 1.00 40.86 18 THR B CA 1
ATOM 3008 C C . THR B 1 18 ? -6.621 -10.648 -21.702 1.00 39.64 18 THR B C 1
ATOM 3009 O O . THR B 1 18 ? -6.990 -9.604 -22.257 1.00 39.53 18 THR B O 1
ATOM 3013 N N . GLY B 1 19 ? -6.972 -10.971 -20.455 1.00 39.76 19 GLY B N 1
ATOM 3014 C CA . GLY B 1 19 ? -7.955 -10.202 -19.714 1.00 39.31 19 GLY B CA 1
ATOM 3015 C C . GLY B 1 19 ? -9.393 -10.556 -20.018 1.00 43.67 19 GLY B C 1
ATOM 3016 O O . GLY B 1 19 ? -10.299 -9.848 -19.559 1.00 45.55 19 GLY B O 1
ATOM 3017 N N . ALA B 1 20 ? -9.625 -11.624 -20.786 1.00 41.62 20 ALA B N 1
ATOM 3018 C CA . ALA B 1 20 ? -10.971 -12.038 -21.151 1.00 37.38 20 ALA B CA 1
ATOM 3019 C C . ALA B 1 20 ? -11.832 -12.223 -19.908 1.00 41.86 20 ALA B C 1
ATOM 3020 O O . ALA B 1 20 ? -11.413 -12.851 -18.936 1.00 43.47 20 ALA B O 1
ATOM 3022 N N . THR B 1 21 ? -13.045 -11.671 -19.952 1.00 41.31 21 THR B N 1
ATOM 3023 C CA . THR B 1 21 ? -13.979 -11.620 -18.832 1.00 44.05 21 THR B CA 1
ATOM 3024 C C . THR B 1 21 ? -14.730 -12.919 -18.628 1.00 45.95 21 THR B C 1
ATOM 3025 O O . THR B 1 21 ? -15.639 -12.988 -17.793 1.00 56.07 21 THR B O 1
ATOM 3029 N N . SER B 1 22 ? -14.385 -13.930 -19.410 1.00 44.64 22 SER B N 1
ATOM 3030 C CA . SER B 1 22 ? -14.911 -15.277 -19.290 1.00 41.64 22 SER B CA 1
ATOM 3031 C C . SER B 1 22 ? -13.723 -16.221 -19.358 1.00 34.23 22 SER B C 1
ATOM 3032 O O . SER B 1 22 ? -12.718 -15.908 -19.993 1.00 37.30 22 SER B O 1
ATOM 3035 N N . VAL B 1 23 ? -13.817 -17.359 -18.691 1.00 37.15 23 VAL B N 1
ATOM 3036 C CA . VAL B 1 23 ? -12.751 -18.352 -18.869 1.00 28.18 23 VAL B CA 1
ATOM 3037 C C . VAL B 1 23 ? -12.890 -18.987 -20.247 1.00 26.42 23 VAL B C 1
ATOM 3038 O O . VAL B 1 23 ? -13.983 -19.449 -20.604 1.00 26.86 23 VAL B O 1
ATOM 3042 N N . PRO B 1 24 ? -11.847 -19.024 -21.060 1.00 28.64 24 PRO B N 1
ATOM 3043 C CA . PRO B 1 24 ? -11.989 -19.613 -22.392 1.00 27.05 24 PRO B CA 1
ATOM 3044 C C . PRO B 1 24 ? -12.294 -21.101 -22.301 1.00 27.40 24 PRO B C 1
ATOM 3045 O O . PRO B 1 24 ? -11.978 -21.776 -21.315 1.00 28.08 24 PRO B O 1
ATOM 3049 N N . ILE B 1 25 ? -12.925 -21.614 -23.354 1.00 27.33 25 ILE B N 1
ATOM 3050 C CA . ILE B 1 25 ? -13.243 -23.034 -23.445 1.00 28.43 25 ILE B CA 1
ATOM 3051 C C . ILE B 1 25 ? -12.079 -23.739 -24.131 1.00 28.62 25 ILE B C 1
ATOM 3052 O O . ILE B 1 25 ? -11.798 -23.510 -25.314 1.00 28.31 25 ILE B O 1
ATOM 3057 N N . TYR B 1 26 ? -11.386 -24.584 -23.379 1.00 29.20 26 TYR B N 1
ATOM 3058 C CA . TYR B 1 26 ? -10.247 -25.323 -23.909 1.00 30.41 26 TYR B CA 1
ATOM 3059 C C . TYR B 1 26 ? -10.755 -26.661 -24.434 1.00 34.85 26 TYR B C 1
ATOM 3060 O O . TYR B 1 26 ? -10.895 -27.627 -23.689 1.00 28.97 26 TYR B O 1
ATOM 3069 N N . MET B 1 27 ? -11.049 -26.726 -25.724 1.00 32.39 27 MET B N 1
ATOM 3070 C CA . MET B 1 27 ? -11.478 -28.002 -26.269 1.00 31.51 27 MET B CA 1
ATOM 3071 C C . MET B 1 27 ? -10.331 -28.998 -26.402 1.00 31.02 27 MET B C 1
ATOM 3072 O O . MET B 1 27 ? -10.587 -30.202 -26.438 1.00 32.56 27 MET B O 1
ATOM 3077 N N . ALA B 1 28 ? -9.084 -28.529 -26.449 1.00 30.09 28 ALA B N 1
ATOM 3078 C CA . ALA B 1 28 ? -7.936 -29.408 -26.658 1.00 29.24 28 ALA B CA 1
ATOM 3079 C C . ALA B 1 28 ? -7.964 -30.611 -25.725 1.00 32.51 28 ALA B C 1
ATOM 3080 O O . ALA B 1 28 ? -8.304 -30.496 -24.543 1.00 31.58 28 ALA B O 1
ATOM 3082 N N . SER B 1 29 ? -7.600 -31.775 -26.270 1.00 29.45 29 SER B N 1
ATOM 3083 C CA . SER B 1 29 ? -7.429 -32.969 -25.454 1.00 29.70 29 SER B CA 1
ATOM 3084 C C . SER B 1 29 ? -6.038 -33.050 -24.837 1.00 26.77 29 SER B C 1
ATOM 3085 O O . SER B 1 29 ? -5.857 -33.695 -23.794 1.00 21.94 29 SER B O 1
ATOM 3088 N N . THR B 1 30 ? -5.066 -32.370 -25.421 1.00 27.78 30 THR B N 1
ATOM 3089 C CA . THR B 1 30 ? -3.688 -32.557 -25.019 1.00 27.17 30 THR B CA 1
ATOM 3090 C C . THR B 1 30 ? -2.937 -31.250 -25.226 1.00 28.30 30 THR B C 1
ATOM 3091 O O . THR B 1 30 ? -3.438 -30.304 -25.842 1.00 26.31 30 THR B O 1
ATOM 3095 N N . PHE B 1 31 ? -1.724 -31.206 -24.689 1.00 27.12 31 PHE B N 1
ATOM 3096 C CA . PHE B 1 31 ? -0.972 -29.966 -24.584 1.00 29.27 31 PHE B CA 1
ATOM 3097 C C . PHE B 1 31 ? 0.475 -30.216 -24.953 1.00 28.14 31 PHE B C 1
ATOM 3098 O O . PHE B 1 31 ? 1.106 -31.117 -24.396 1.00 32.51 31 PHE B O 1
ATOM 3106 N N . ARG B 1 32 ? 0.993 -29.411 -25.877 1.00 28.18 32 ARG B N 1
ATOM 3107 C CA . ARG B 1 32 ? 2.395 -29.506 -26.237 1.00 32.26 32 ARG B CA 1
ATOM 3108 C C . ARG B 1 32 ? 3.279 -29.243 -25.030 1.00 32.78 32 ARG B C 1
ATOM 3109 O O . ARG B 1 32 ? 3.144 -28.220 -24.352 1.00 35.66 32 ARG B O 1
ATOM 3117 N N . GLN B 1 33 ? 4.192 -30.165 -24.770 1.00 32.14 33 GLN B N 1
ATOM 3118 C CA . GLN B 1 33 ? 5.226 -29.961 -23.768 1.00 39.79 33 GLN B CA 1
ATOM 3119 C C . GLN B 1 33 ? 6.525 -29.516 -24.439 1.00 45.13 33 GLN B C 1
ATOM 3120 O O . GLN B 1 33 ? 6.875 -29.989 -25.529 1.00 42.74 33 GLN B O 1
ATOM 3126 N N . THR B 1 34 ? 7.201 -28.541 -23.824 1.00 47.89 34 THR B N 1
ATOM 3127 C CA . THR B 1 34 ? 8.527 -28.151 -24.297 1.00 51.55 34 THR B CA 1
ATOM 3128 C C . THR B 1 34 ? 9.613 -28.972 -23.617 1.00 51.24 34 THR B C 1
ATOM 3129 O O . THR B 1 34 ? 10.580 -29.389 -24.260 1.00 54.13 34 THR B O 1
ATOM 3133 N N . LYS B 1 35 ? 9.457 -29.211 -22.326 1.00 45.56 35 LYS B N 1
ATOM 3134 C CA . LYS B 1 35 ? 10.270 -30.154 -21.589 1.00 54.30 35 LYS B CA 1
ATOM 3135 C C . LYS B 1 35 ? 9.325 -31.033 -20.791 1.00 52.52 35 LYS B C 1
ATOM 3136 O O . LYS B 1 35 ? 8.338 -30.547 -20.238 1.00 56.51 35 LYS B O 1
ATOM 3142 N N . ILE B 1 36 ? 9.614 -32.330 -20.764 1.00 49.83 36 ILE B N 1
ATOM 3143 C CA . ILE B 1 36 ? 8.732 -33.293 -20.118 1.00 53.85 36 ILE B CA 1
ATOM 3144 C C . ILE B 1 36 ? 8.636 -33.014 -18.622 1.00 58.37 36 ILE B C 1
ATOM 3145 O O . ILE B 1 36 ? 9.649 -32.823 -17.939 1.00 58.30 36 ILE B O 1
ATOM 3150 N N . GLY B 1 37 ? 7.409 -32.994 -18.103 1.00 65.86 37 GLY B N 1
ATOM 3151 C CA . GLY B 1 37 ? 7.169 -32.779 -16.691 1.00 70.65 37 GLY B CA 1
ATOM 3152 C C . GLY B 1 37 ? 7.099 -31.332 -16.254 1.00 77.66 37 GLY B C 1
ATOM 3153 O O . GLY B 1 37 ? 6.982 -31.073 -15.050 1.00 80.28 37 GLY B O 1
ATOM 3154 N N . GLN B 1 38 ? 7.164 -30.380 -17.184 1.00 73.80 38 GLN B N 1
ATOM 3155 C CA . GLN B 1 38 ? 7.173 -28.965 -16.844 1.00 76.76 38 GLN B CA 1
ATOM 3156 C C . GLN B 1 38 ? 5.917 -28.230 -17.277 1.00 77.89 38 GLN B C 1
ATOM 3157 O O . GLN B 1 38 ? 5.805 -27.032 -17.016 1.00 74.86 38 GLN B O 1
ATOM 3163 N N . ASN B 1 39 ? 4.980 -28.892 -17.938 1.00 110.02 39 ASN B N 1
ATOM 3164 C CA . ASN B 1 39 ? 3.759 -28.210 -18.325 1.00 67.29 39 ASN B CA 1
ATOM 3165 C C . ASN B 1 39 ? 2.832 -28.068 -17.127 1.00 57.07 39 ASN B C 1
ATOM 3166 O O . ASN B 1 39 ? 2.863 -28.869 -16.188 1.00 60.61 39 ASN B O 1
ATOM 3171 N N . GLN B 1 40 ? 2.019 -27.017 -17.147 1.00 50.82 40 GLN B N 1
ATOM 3172 C CA . GLN B 1 40 ? 0.948 -26.945 -16.163 1.00 49.48 40 GLN B CA 1
ATOM 3173 C C . GLN B 1 40 ? -0.166 -27.935 -16.505 1.00 46.25 40 GLN B C 1
ATOM 3174 O O . GLN B 1 40 ? -0.695 -28.618 -15.622 1.00 48.45 40 GLN B O 1
ATOM 3180 N N . TYR B 1 41 ? -0.517 -28.045 -17.781 1.00 40.23 41 TYR B N 1
ATOM 3181 C CA . TYR B 1 41 ? -1.512 -28.989 -18.252 1.00 35.24 41 TYR B CA 1
ATOM 3182 C C . TYR B 1 41 ? -0.866 -29.988 -19.203 1.00 36.80 41 TYR B C 1
ATOM 3183 O O . TYR B 1 41 ? 0.007 -29.626 -19.994 1.00 36.79 41 TYR B O 1
ATOM 3192 N N . GLU B 1 42 ? -1.273 -31.251 -19.108 1.00 32.44 42 GLU B N 1
ATOM 3193 C CA . GLU B 1 42 ? -0.768 -32.278 -20.009 1.00 38.07 42 GLU B CA 1
ATOM 3194 C C . GLU B 1 42 ? -1.884 -32.981 -20.775 1.00 35.32 42 GLU B C 1
ATOM 3195 O O . GLU B 1 42 ? -1.753 -33.201 -21.983 1.00 36.05 42 GLU B O 1
ATOM 3201 N N . TYR B 1 43 ? -3.005 -33.298 -20.135 1.00 33.16 43 TYR B N 1
ATOM 3202 C CA . TYR B 1 43 ? -4.057 -34.059 -20.790 1.00 27.29 43 TYR B CA 1
ATOM 3203 C C . TYR B 1 43 ? -5.403 -33.620 -20.241 1.00 26.94 43 TYR B C 1
ATOM 3204 O O . TYR B 1 43 ? -5.566 -33.484 -19.022 1.00 24.43 43 TYR B O 1
ATOM 3213 N N . SER B 1 44 ? -6.374 -33.430 -21.139 1.00 27.97 44 SER B N 1
ATOM 3214 C CA . SER B 1 44 ? -7.551 -32.672 -20.732 1.00 27.99 44 SER B CA 1
ATOM 3215 C C . SER B 1 44 ? -8.335 -33.411 -19.647 1.00 25.12 44 SER B C 1
ATOM 3216 O O . SER B 1 44 ? -8.938 -32.774 -18.777 1.00 23.45 44 SER B O 1
ATOM 3219 N N . ARG B 1 45 ? -8.305 -34.750 -19.655 1.00 27.35 45 ARG B N 1
ATOM 3220 C CA . ARG B 1 45 ? -8.993 -35.515 -18.621 1.00 25.18 45 ARG B CA 1
ATOM 3221 C C . ARG B 1 45 ? -8.389 -35.247 -17.251 1.00 25.70 45 ARG B C 1
ATOM 3222 O O . ARG B 1 45 ? -9.117 -35.044 -16.274 1.00 27.57 45 ARG B O 1
ATOM 3230 N N . THR B 1 46 ? -7.057 -35.231 -17.181 1.00 22.21 46 THR B N 1
ATOM 3231 C CA . THR B 1 46 ? -6.321 -34.986 -15.951 1.00 30.08 46 THR B CA 1
ATOM 3232 C C . THR B 1 46 ? -6.559 -33.579 -15.414 1.00 30.88 46 THR B C 1
ATOM 3233 O O . THR B 1 46 ? -6.531 -33.361 -14.195 1.00 31.61 46 THR B O 1
ATOM 3237 N N . GLY B 1 47 ? -6.757 -32.617 -16.309 1.00 26.86 47 GLY B N 1
ATOM 3238 C CA . GLY B 1 47 ? -6.958 -31.241 -15.931 1.00 27.09 47 GLY B CA 1
ATOM 3239 C C . GLY B 1 47 ? -6.892 -30.333 -17.141 1.00 30.10 47 GLY B C 1
ATOM 3240 O O . GLY B 1 47 ? -6.163 -30.618 -18.098 1.00 34.82 47 GLY B O 1
ATOM 3241 N N . ASN B 1 48 ? -7.648 -29.241 -17.117 1.00 32.71 48 ASN B N 1
ATOM 3242 C CA . ASN B 1 48 ? -7.577 -28.229 -18.162 1.00 31.39 48 ASN B CA 1
ATOM 3243 C C . ASN B 1 48 ? -8.099 -26.925 -17.586 1.00 29.40 48 ASN B C 1
ATOM 3244 O O . ASN B 1 48 ? -8.802 -26.932 -16.567 1.00 25.76 48 ASN B O 1
ATOM 3249 N N . PRO B 1 49 ? -7.756 -25.791 -18.195 1.00 29.47 49 PRO B N 1
ATOM 3250 C CA . PRO B 1 49 ? -8.138 -24.509 -17.583 1.00 25.62 49 PRO B CA 1
ATOM 3251 C C . PRO B 1 49 ? -9.640 -24.334 -17.417 1.00 28.68 49 PRO B C 1
ATOM 3252 O O . PRO B 1 49 ? -10.077 -23.744 -16.421 1.00 31.21 49 PRO B O 1
ATOM 3256 N N . THR B 1 50 ? -10.449 -24.840 -18.350 1.00 26.96 50 THR B N 1
ATOM 3257 C CA . THR B 1 50 ? -11.885 -24.602 -18.270 1.00 24.81 50 THR B CA 1
ATOM 3258 C C . THR B 1 50 ? -12.489 -25.347 -17.086 1.00 30.03 50 THR B C 1
ATOM 3259 O O . THR B 1 50 ? -13.227 -24.761 -16.278 1.00 26.11 50 THR B O 1
ATOM 3263 N N . ARG B 1 51 ? -12.193 -26.646 -16.957 1.00 28.84 51 ARG B N 1
ATOM 3264 C CA . ARG B 1 51 ? -12.781 -27.387 -15.845 1.00 25.11 51 ARG B CA 1
ATOM 3265 C C . ARG B 1 51 ? -12.205 -26.895 -14.525 1.00 29.03 51 ARG B C 1
ATOM 3266 O O . ARG B 1 51 ? -12.935 -26.756 -13.532 1.00 29.03 51 ARG B O 1
ATOM 3274 N N . ALA B 1 52 ? -10.904 -26.584 -14.512 1.00 28.76 52 ALA B N 1
ATOM 3275 C CA . ALA B 1 52 ? -10.258 -26.111 -13.293 1.00 27.36 52 ALA B CA 1
ATOM 3276 C C . ALA B 1 52 ? -10.968 -24.883 -12.740 1.00 32.67 52 ALA B C 1
ATOM 3277 O O . ALA B 1 52 ? -11.105 -24.733 -11.515 1.00 28.88 52 ALA B O 1
ATOM 3279 N N . ALA B 1 53 ? -11.452 -24.007 -13.634 1.00 30.42 53 ALA B N 1
ATOM 3280 C CA . ALA B 1 53 ? -12.137 -22.794 -13.190 1.00 32.31 53 ALA B CA 1
ATOM 3281 C C . ALA B 1 53 ? -13.398 -23.134 -12.406 1.00 30.85 53 ALA B C 1
ATOM 3282 O O . ALA B 1 53 ? -13.625 -22.594 -11.315 1.00 31.61 53 ALA B O 1
ATOM 3284 N N . VAL B 1 54 ? -14.229 -24.037 -12.935 1.00 26.60 54 VAL B N 1
ATOM 3285 C CA . VAL B 1 54 ? -15.470 -24.307 -12.223 1.00 26.55 54 VAL B CA 1
ATOM 3286 C C . VAL B 1 54 ? -15.180 -25.053 -10.930 1.00 26.81 54 VAL B C 1
ATOM 3287 O O . VAL B 1 54 ? -15.864 -24.844 -9.921 1.00 27.55 54 VAL B O 1
ATOM 3291 N N . GLU B 1 55 ? -14.150 -25.904 -10.922 1.00 29.95 55 GLU B N 1
ATOM 3292 C CA . GLU B 1 55 ? -13.771 -26.594 -9.694 1.00 28.46 55 GLU B CA 1
ATOM 3293 C C . GLU B 1 55 ? -13.278 -25.597 -8.641 1.00 29.48 55 GLU B C 1
ATOM 3294 O O . GLU B 1 55 ? -13.614 -25.711 -7.452 1.00 25.67 55 GLU B O 1
ATOM 3300 N N . ALA B 1 56 ? -12.503 -24.593 -9.066 1.00 29.57 56 ALA B N 1
ATOM 3301 C CA . ALA B 1 56 ? -12.045 -23.584 -8.124 1.00 22.17 56 ALA B CA 1
ATOM 3302 C C . ALA B 1 56 ? -13.217 -22.817 -7.544 1.00 28.13 56 ALA B C 1
ATOM 3303 O O . ALA B 1 56 ? -13.229 -22.520 -6.343 1.00 31.59 56 ALA B O 1
ATOM 3305 N N . LEU B 1 57 ? -14.227 -22.514 -8.374 1.00 28.29 57 LEU B N 1
ATOM 3306 C CA 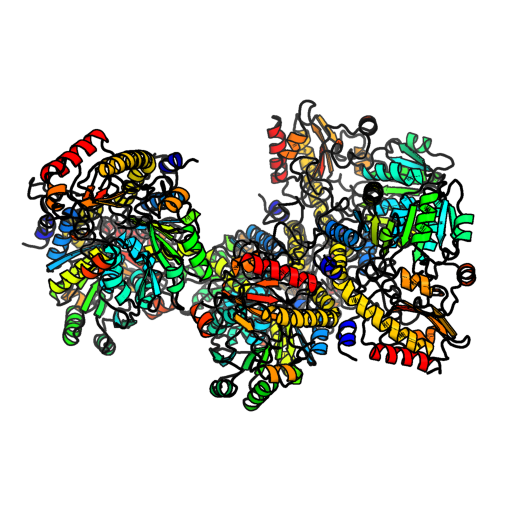. LEU B 1 57 ? -15.335 -21.686 -7.906 1.00 28.93 57 LEU B CA 1
ATOM 3307 C C . LEU B 1 57 ? -16.140 -22.407 -6.838 1.00 29.09 57 LEU B C 1
ATOM 3308 O O . LEU B 1 57 ? -16.370 -21.859 -5.749 1.00 32.50 57 LEU B O 1
ATOM 3313 N N . ILE B 1 58 ? -16.560 -23.647 -7.119 1.00 27.47 58 ILE B N 1
ATOM 3314 C CA . ILE B 1 58 ? -17.384 -24.354 -6.144 1.00 28.39 58 ILE B CA 1
ATOM 3315 C C . ILE B 1 58 ? -16.611 -24.552 -4.849 1.00 29.79 58 ILE B C 1
ATOM 3316 O O . ILE B 1 58 ? -17.199 -24.564 -3.762 1.00 25.54 58 ILE B O 1
ATOM 3321 N N . ALA B 1 59 ? -15.282 -24.672 -4.938 1.00 27.42 59 ALA B N 1
ATOM 3322 C CA . ALA B 1 59 ? -14.481 -24.814 -3.732 1.00 26.92 59 ALA B CA 1
ATOM 3323 C C . ALA B 1 59 ? -14.531 -23.540 -2.889 1.00 30.46 59 ALA B C 1
ATOM 3324 O O . ALA B 1 59 ? -14.686 -23.603 -1.662 1.00 23.37 59 ALA B O 1
ATOM 3326 N N . THR B 1 60 ? -14.407 -22.375 -3.533 1.00 34.21 60 THR B N 1
ATOM 3327 C CA . THR B 1 60 ? -14.637 -21.108 -2.843 1.00 32.72 60 THR B CA 1
ATOM 3328 C C . THR B 1 60 ? -16.014 -21.085 -2.197 1.00 33.21 60 THR B C 1
ATOM 3329 O O . THR B 1 60 ? -16.141 -20.836 -0.995 1.00 39.54 60 THR B O 1
ATOM 3333 N N . LEU B 1 61 ? -17.057 -21.345 -2.990 1.00 30.25 61 LEU B N 1
ATOM 3334 C CA . LEU B 1 61 ? -18.427 -21.202 -2.510 1.00 32.39 61 LEU B CA 1
ATOM 3335 C C . LEU B 1 61 ? -18.733 -22.119 -1.336 1.00 33.84 61 LEU B C 1
ATOM 3336 O O . LEU B 1 61 ? -19.552 -21.770 -0.474 1.00 33.34 61 LEU B O 1
ATOM 3341 N N . GLU B 1 62 ? -18.107 -23.291 -1.291 1.00 36.69 62 GLU B N 1
ATOM 3342 C CA . GLU B 1 62 ? -18.365 -24.283 -0.255 1.00 35.32 62 GLU B CA 1
ATOM 3343 C C . GLU B 1 62 ? -17.373 -24.216 0.903 1.00 34.87 62 GLU B C 1
ATOM 3344 O O . GLU B 1 62 ? -17.476 -25.025 1.835 1.00 35.02 62 GLU B O 1
ATOM 3350 N N . HIS B 1 63 ? -16.429 -23.272 0.854 1.00 32.61 63 HIS B N 1
ATOM 3351 C CA . HIS B 1 63 ? -15.414 -23.057 1.889 1.00 38.05 63 HIS B CA 1
ATOM 3352 C C . HIS B 1 63 ? -14.531 -24.286 2.088 1.00 39.53 63 HIS B C 1
ATOM 3353 O O . HIS B 1 63 ? -14.173 -24.629 3.218 1.00 39.13 63 HIS B O 1
ATOM 3360 N N . GLY B 1 64 ? -14.170 -24.943 0.980 1.00 34.08 64 GLY B N 1
ATOM 3361 C CA . GLY B 1 64 ? -13.297 -26.094 0.985 1.00 31.66 64 GLY B CA 1
ATOM 3362 C C . GLY B 1 64 ? -11.954 -25.790 0.338 1.00 33.23 64 GLY B C 1
ATOM 3363 O O . GLY B 1 64 ? -11.677 -24.673 -0.089 1.00 31.68 64 GLY B O 1
ATOM 3364 N N . SER B 1 65 ? -11.113 -26.826 0.273 1.00 38.28 65 SER B N 1
ATOM 3365 C CA . SER B 1 65 ? -9.764 -26.672 -0.274 1.00 36.73 65 SER B CA 1
ATOM 3366 C C . SER B 1 65 ? -9.688 -26.941 -1.768 1.00 32.89 65 SER B C 1
ATOM 3367 O O . SER B 1 65 ? -8.930 -26.266 -2.473 1.00 34.14 65 SER B O 1
ATOM 3370 N N . ALA B 1 66 ? -10.449 -27.925 -2.250 1.00 31.44 66 ALA B N 1
ATOM 3371 C CA . ALA B 1 66 ? -10.334 -28.429 -3.610 1.00 28.61 66 ALA B CA 1
ATOM 3372 C C . ALA B 1 66 ? -11.707 -28.832 -4.135 1.00 31.74 66 ALA B C 1
ATOM 3373 O O . ALA B 1 66 ? -12.487 -29.476 -3.418 1.00 33.08 66 ALA B O 1
ATOM 3375 N N . GLY B 1 67 ? -11.983 -28.480 -5.397 1.00 27.74 67 GLY B N 1
ATOM 3376 C CA . GLY B 1 67 ? -13.217 -28.858 -6.069 1.00 24.32 67 GLY B CA 1
ATOM 3377 C C . GLY B 1 67 ? -12.958 -29.813 -7.223 1.00 23.61 67 GLY B C 1
ATOM 3378 O O . GLY B 1 67 ? -11.872 -29.823 -7.806 1.00 20.16 67 GLY B O 1
ATOM 3379 N N . PHE B 1 68 ? -13.960 -30.633 -7.542 1.00 24.98 68 PHE B N 1
ATOM 3380 C CA . PHE B 1 68 ? -13.844 -31.641 -8.593 1.00 28.28 68 PHE B CA 1
ATOM 3381 C C . PHE B 1 68 ? -15.148 -31.749 -9.357 1.00 27.61 68 PHE B C 1
ATOM 3382 O O . PHE B 1 68 ? -16.216 -31.874 -8.749 1.00 27.56 68 PHE B O 1
ATOM 3390 N N . ALA B 1 69 ? -15.058 -31.730 -10.682 1.00 27.58 69 ALA B N 1
ATOM 3391 C CA . ALA B 1 69 ? -16.228 -31.688 -11.545 1.00 26.65 69 ALA B CA 1
ATOM 3392 C C . ALA B 1 69 ? -16.383 -33.006 -12.297 1.00 29.38 69 ALA B C 1
ATOM 3393 O O . ALA B 1 69 ? -15.424 -33.495 -12.910 1.00 24.44 69 ALA B O 1
ATOM 3395 N N . PHE B 1 70 ? -17.592 -33.562 -12.277 1.00 28.68 70 PHE B N 1
ATOM 3396 C CA . PHE B 1 70 ? -17.846 -34.866 -12.868 1.00 28.41 70 PHE B CA 1
ATOM 3397 C C . PHE B 1 70 ? -18.951 -34.785 -13.916 1.00 25.98 70 PHE B C 1
ATOM 3398 O O . PHE B 1 70 ? -19.682 -33.795 -14.006 1.00 28.32 70 PHE B O 1
ATOM 3406 N N . ALA B 1 71 ? -19.068 -35.854 -14.720 1.00 28.99 71 ALA B N 1
ATOM 3407 C CA . ALA B 1 71 ? -20.035 -35.863 -15.816 1.00 26.58 71 ALA B CA 1
ATOM 3408 C C . ALA B 1 71 ? -21.475 -35.800 -15.323 1.00 28.18 71 ALA B C 1
ATOM 3409 O O . ALA B 1 71 ? -22.357 -35.403 -16.092 1.00 28.59 71 ALA B O 1
ATOM 3411 N N . SER B 1 72 ? -21.727 -36.167 -14.068 1.00 24.83 72 SER B N 1
ATOM 3412 C CA . SER B 1 72 ? -23.052 -36.103 -13.468 1.00 26.13 72 SER B CA 1
ATOM 3413 C C . SER B 1 72 ? -22.893 -36.244 -11.966 1.00 27.98 72 SER B C 1
ATOM 3414 O O . SER B 1 72 ? -21.810 -36.570 -11.472 1.00 30.21 72 SER B O 1
ATOM 3417 N N . GLY B 1 73 ? -23.994 -36.004 -11.242 1.00 28.09 73 GLY B N 1
ATOM 3418 C CA . GLY B 1 73 ? -23.995 -36.258 -9.811 1.00 29.38 73 GLY B CA 1
ATOM 3419 C C . GLY B 1 73 ? -23.824 -37.729 -9.501 1.00 28.01 73 GLY B C 1
ATOM 3420 O O . GLY B 1 73 ? -23.164 -38.100 -8.527 1.00 27.76 73 GLY B O 1
ATOM 3421 N N . SER B 1 74 ? -24.398 -38.586 -10.333 1.00 33.12 74 SER B N 1
ATOM 3422 C CA . SER B 1 74 ? -24.195 -40.015 -10.168 1.00 30.62 74 SER B CA 1
ATOM 3423 C C . SER B 1 74 ? -22.715 -40.364 -10.277 1.00 30.32 74 SER B C 1
ATOM 3424 O O . SER B 1 74 ? -22.184 -41.137 -9.465 1.00 30.55 74 SER B O 1
ATOM 3427 N N . ALA B 1 75 ? -22.032 -39.809 -11.282 1.00 27.21 75 ALA B N 1
ATOM 3428 C CA . ALA B 1 75 ? -20.623 -40.129 -11.459 1.00 27.97 75 ALA B CA 1
ATOM 3429 C C . ALA B 1 75 ? -19.797 -39.594 -10.294 1.00 27.86 75 ALA B C 1
ATOM 3430 O O . ALA B 1 75 ? -18.853 -40.253 -9.831 1.00 26.34 75 ALA B O 1
ATOM 3432 N N . ALA B 1 76 ? -20.153 -38.411 -9.787 1.00 27.23 76 ALA B N 1
ATOM 3433 C CA . ALA B 1 76 ? -19.475 -37.893 -8.603 1.00 27.69 76 ALA B CA 1
ATOM 3434 C C . ALA B 1 76 ? -19.615 -38.857 -7.426 1.00 28.61 76 ALA B C 1
ATOM 3435 O O . ALA B 1 76 ? -18.621 -39.213 -6.775 1.00 27.86 76 ALA B O 1
ATOM 3437 N N . ILE B 1 77 ? -20.845 -39.312 -7.156 1.00 27.14 77 ILE B N 1
ATOM 3438 C CA . ILE B 1 77 ? -21.071 -40.263 -6.066 1.00 30.67 77 ILE B CA 1
ATOM 3439 C C . ILE B 1 77 ? -20.279 -41.550 -6.292 1.00 33.26 77 ILE B C 1
ATOM 3440 O O . ILE B 1 77 ? -19.618 -42.058 -5.374 1.00 31.66 77 ILE B O 1
ATOM 3445 N N . ASN B 1 78 ? -20.304 -42.079 -7.521 1.00 29.26 78 ASN B N 1
ATOM 3446 C CA . ASN B 1 78 ? -19.544 -43.289 -7.825 1.00 28.75 78 ASN B CA 1
ATOM 3447 C C . ASN B 1 78 ? -18.065 -43.111 -7.514 1.00 28.51 78 ASN B C 1
ATOM 3448 O O . ASN B 1 78 ? -17.427 -44.022 -6.978 1.00 29.57 78 ASN B O 1
ATOM 3453 N N . THR B 1 79 ? -17.497 -41.948 -7.846 1.00 28.80 79 THR B N 1
ATOM 3454 C CA . THR B 1 79 ? -16.075 -41.743 -7.593 1.00 29.53 79 THR B CA 1
ATOM 3455 C C . THR B 1 79 ? -15.788 -41.605 -6.101 1.00 29.46 79 THR B C 1
ATOM 3456 O O . THR B 1 79 ? -14.802 -42.171 -5.592 1.00 28.01 79 THR B O 1
ATOM 3460 N N . VAL B 1 80 ? -16.643 -40.872 -5.380 1.00 28.12 80 VAL B N 1
ATOM 3461 C CA . VAL B 1 80 ? -16.471 -40.761 -3.934 1.00 31.87 80 VAL B CA 1
ATOM 3462 C C . VAL B 1 80 ? -16.485 -42.148 -3.293 1.00 35.88 80 VAL B C 1
ATOM 3463 O O . VAL B 1 80 ? -15.600 -42.495 -2.497 1.00 33.34 80 VAL B O 1
ATOM 3467 N N . PHE B 1 81 ? -17.470 -42.980 -3.656 1.00 35.50 81 PHE B N 1
ATOM 3468 C CA . PHE B 1 81 ? -17.513 -44.304 -3.043 1.00 35.56 81 PHE B CA 1
ATOM 3469 C C . PHE B 1 81 ? -16.365 -45.199 -3.497 1.00 33.64 81 PHE B C 1
ATOM 3470 O O . PHE B 1 81 ? -16.083 -46.207 -2.835 1.00 34.19 81 PHE B O 1
ATOM 3478 N N . SER B 1 82 ? -15.658 -44.837 -4.566 1.00 32.28 82 SER B N 1
ATOM 3479 C CA . SER B 1 82 ? -14.462 -45.612 -4.878 1.00 31.48 82 SER B CA 1
ATOM 3480 C C . SER B 1 82 ? -13.320 -45.338 -3.911 1.00 34.70 82 SER B C 1
ATOM 3481 O O . SER B 1 82 ? -12.242 -45.919 -4.073 1.00 37.32 82 SER B O 1
ATOM 3484 N N . LEU B 1 83 ? -13.523 -44.477 -2.910 1.00 32.01 83 LEU B N 1
ATOM 3485 C CA . LEU B 1 83 ? -12.588 -44.408 -1.799 1.00 30.05 83 LEU B CA 1
ATOM 3486 C C . LEU B 1 83 ? -12.567 -45.700 -0.993 1.00 32.94 83 LEU B C 1
ATOM 3487 O O . LEU B 1 83 ? -11.584 -45.957 -0.286 1.00 33.04 83 LEU B O 1
ATOM 3492 N N . PHE B 1 84 ? -13.622 -46.511 -1.071 1.00 33.00 84 PHE B N 1
ATOM 3493 C CA . PHE B 1 84 ? -13.785 -47.636 -0.161 1.00 33.59 84 PHE B CA 1
ATOM 3494 C C . PHE B 1 84 ? -13.482 -48.959 -0.855 1.00 36.93 84 PHE B C 1
ATOM 3495 O O . PHE B 1 84 ? -13.358 -49.046 -2.084 1.00 42.30 84 PHE B O 1
ATOM 3503 N N . SER B 1 85 ? -13.329 -49.996 -0.039 1.00 36.88 85 SER B N 1
ATOM 3504 C CA . SER B 1 85 ? -12.950 -51.321 -0.511 1.00 40.81 85 SER B CA 1
ATOM 3505 C C . SER B 1 85 ? -13.954 -52.371 -0.047 1.00 38.48 85 SER B C 1
ATOM 3506 O O . SER B 1 85 ? -14.830 -52.111 0.782 1.00 34.97 85 SER B O 1
ATOM 3509 N N . ALA B 1 86 ? -13.817 -53.571 -0.613 1.00 36.01 86 ALA B N 1
ATOM 3510 C CA . ALA B 1 86 ? -14.584 -54.709 -0.133 1.00 34.40 86 ALA B CA 1
ATOM 3511 C C . ALA B 1 86 ? -14.332 -54.908 1.358 1.00 37.46 86 ALA B C 1
ATOM 3512 O O . ALA B 1 86 ? -13.209 -54.731 1.849 1.00 34.68 86 ALA B O 1
ATOM 3514 N N . GLY B 1 87 ? -15.402 -55.240 2.082 1.00 30.27 87 GLY B N 1
ATOM 3515 C CA . GLY B 1 87 ? -15.368 -55.335 3.512 1.00 28.64 87 GLY B CA 1
ATOM 3516 C C . GLY B 1 87 ? -15.767 -54.063 4.217 1.00 36.81 87 GLY B C 1
ATOM 3517 O O . GLY B 1 87 ? -16.069 -54.097 5.417 1.00 41.03 87 GLY B O 1
ATOM 3518 N N . ASP B 1 88 ? -15.774 -52.944 3.507 1.00 35.03 88 ASP B N 1
ATOM 3519 C CA . ASP B 1 88 ? -16.116 -51.678 4.116 1.00 34.32 88 ASP B CA 1
ATOM 3520 C C . ASP B 1 88 ? -17.625 -51.570 4.283 1.00 33.99 88 ASP B C 1
ATOM 3521 O O . ASP B 1 88 ? -18.408 -52.092 3.482 1.00 36.92 88 ASP B O 1
ATOM 3526 N N . HIS B 1 89 ? -18.031 -50.893 5.342 1.00 30.59 89 HIS B N 1
ATOM 3527 C CA . HIS B 1 89 ? -19.437 -50.737 5.649 1.00 30.68 89 HIS B CA 1
ATOM 3528 C C . HIS B 1 89 ? -19.768 -49.256 5.741 1.00 30.54 89 HIS B C 1
ATOM 3529 O O . HIS B 1 89 ? -18.988 -48.466 6.287 1.00 32.19 89 HIS B O 1
ATOM 3536 N N . ILE B 1 90 ? -20.905 -48.865 5.175 1.00 31.79 90 ILE B N 1
ATOM 3537 C CA . ILE B 1 90 ? -21.297 -47.461 5.147 1.00 30.37 90 ILE B CA 1
ATOM 3538 C C . ILE B 1 90 ? -22.675 -47.323 5.775 1.00 31.00 90 ILE B C 1
ATOM 3539 O O . ILE B 1 90 ? -23.557 -48.161 5.558 1.00 31.93 90 ILE B O 1
ATOM 3544 N N . ILE B 1 91 ? -22.833 -46.300 6.594 1.00 28.12 91 ILE B N 1
ATOM 3545 C CA . ILE B 1 91 ? -24.137 -45.875 7.074 1.00 30.41 91 ILE B CA 1
ATOM 3546 C C . ILE B 1 91 ? -24.681 -44.853 6.095 1.00 32.98 91 ILE B C 1
ATOM 3547 O O . ILE B 1 91 ? -23.998 -43.866 5.789 1.00 35.06 91 ILE B O 1
ATOM 3552 N N . VAL B 1 92 ? -25.907 -45.068 5.613 1.00 30.56 92 VAL B N 1
ATOM 3553 C CA . VAL B 1 92 ? -26.557 -44.133 4.701 1.00 34.37 92 VAL B CA 1
ATOM 3554 C C . VAL B 1 92 ? -27.904 -43.719 5.271 1.00 37.87 92 VAL B C 1
ATOM 3555 O O . VAL B 1 92 ? -28.569 -44.493 5.968 1.00 38.78 92 VAL B O 1
ATOM 3559 N N . GLY B 1 93 ? -28.315 -42.489 4.953 1.00 35.94 93 GLY B N 1
ATOM 3560 C CA . GLY B 1 93 ? -29.679 -42.079 5.234 1.00 39.56 93 GLY B CA 1
ATOM 3561 C C . GLY B 1 93 ? -30.677 -42.926 4.468 1.00 45.93 93 GLY B C 1
ATOM 3562 O O . GLY B 1 93 ? -30.402 -43.396 3.358 1.00 50.68 93 GLY B O 1
ATOM 3563 N N . ASN B 1 94 ? -31.846 -43.148 5.080 1.00 47.35 94 ASN B N 1
ATOM 3564 C CA . ASN B 1 94 ? -32.841 -44.052 4.505 1.00 47.67 94 ASN B CA 1
ATOM 3565 C C . ASN B 1 94 ? -33.781 -43.363 3.526 1.00 51.77 94 ASN B C 1
ATOM 3566 O O . ASN B 1 94 ? -34.596 -44.044 2.892 1.00 56.79 94 ASN B O 1
ATOM 3571 N N . ASP B 1 95 ? -33.681 -42.043 3.380 1.00 49.34 95 ASP B N 1
ATOM 3572 C CA . ASP B 1 95 ? -34.328 -41.320 2.288 1.00 54.89 95 ASP B CA 1
ATOM 3573 C C . ASP B 1 95 ? -33.223 -40.730 1.419 1.00 54.08 95 ASP B C 1
ATOM 3574 O O . ASP B 1 95 ? -32.702 -39.646 1.709 1.00 54.53 95 ASP B O 1
ATOM 3579 N N . VAL B 1 96 ? -32.857 -41.438 0.355 1.00 52.29 96 VAL B N 1
ATOM 3580 C CA . VAL B 1 96 ? -31.896 -40.915 -0.605 1.00 54.35 96 VAL B CA 1
ATOM 3581 C C . VAL B 1 96 ? -32.533 -40.928 -1.993 1.00 57.25 96 VAL B C 1
ATOM 3582 O O . VAL B 1 96 ? -33.550 -41.591 -2.235 1.00 56.64 96 VAL B O 1
ATOM 3586 N N . TYR B 1 97 ? -31.941 -40.142 -2.899 1.00 55.18 97 TYR B N 1
ATOM 3587 C CA . TYR B 1 97 ? -32.360 -40.154 -4.296 1.00 50.51 97 TYR B CA 1
ATOM 3588 C C . TYR B 1 97 ? -32.378 -41.586 -4.822 1.00 48.65 97 TYR B C 1
ATOM 3589 O O . TYR B 1 97 ? -31.461 -42.374 -4.556 1.00 48.65 97 TYR B O 1
ATOM 3598 N N . GLY B 1 98 ? -33.449 -41.914 -5.559 1.00 48.01 98 GLY B N 1
ATOM 3599 C CA . GLY B 1 98 ? -33.620 -43.268 -6.063 1.00 48.46 98 GLY B CA 1
ATOM 3600 C C . GLY B 1 98 ? -32.372 -43.827 -6.716 1.00 50.32 98 GLY B C 1
ATOM 3601 O O . GLY B 1 98 ? -32.045 -45.003 -6.542 1.00 45.74 98 GLY B O 1
ATOM 3602 N N . GLY B 1 99 ? -31.636 -42.978 -7.446 1.00 47.42 99 GLY B N 1
ATOM 3603 C CA . GLY B 1 99 ? -30.442 -43.432 -8.142 1.00 46.53 99 GLY B CA 1
ATOM 3604 C C . GLY B 1 99 ? -29.270 -43.758 -7.231 1.00 46.41 99 GLY B C 1
ATOM 3605 O O . GLY B 1 99 ? -28.490 -44.675 -7.524 1.00 44.55 99 GLY B O 1
ATOM 3606 N N . THR B 1 100 ? -29.103 -43.002 -6.139 1.00 47.66 100 THR B N 1
ATOM 3607 C CA . THR B 1 100 ? -28.108 -43.391 -5.145 1.00 44.41 100 THR B CA 1
ATOM 3608 C C . THR B 1 100 ? -28.429 -44.766 -4.579 1.00 44.86 100 THR B C 1
ATOM 3609 O O . THR B 1 100 ? -27.534 -45.596 -4.376 1.00 43.37 100 THR B O 1
ATOM 3613 N N . PHE B 1 101 ? -29.710 -45.016 -4.311 1.00 47.38 101 PHE B N 1
ATOM 3614 C CA . PHE B 1 101 ? -30.148 -46.344 -3.903 1.00 46.34 101 PHE B CA 1
ATOM 3615 C C . PHE B 1 101 ? -29.779 -47.387 -4.950 1.00 43.04 101 PHE B C 1
ATOM 3616 O O . PHE B 1 101 ? -29.293 -48.473 -4.619 1.00 46.81 101 PHE B O 1
ATOM 3624 N N . ARG B 1 102 ? -30.001 -47.072 -6.218 1.00 41.52 102 ARG B N 1
ATOM 3625 C CA . ARG B 1 102 ? -29.705 -48.021 -7.282 1.00 41.66 102 ARG B CA 1
ATOM 3626 C C . ARG B 1 102 ? -28.208 -48.290 -7.401 1.00 41.89 102 ARG B C 1
ATOM 3627 O O . ARG B 1 102 ? -27.797 -49.432 -7.623 1.00 42.18 102 ARG B O 1
ATOM 3635 N N . LEU B 1 103 ? -27.376 -47.253 -7.274 1.00 42.79 103 LEU B N 1
ATOM 3636 C CA . LEU B 1 103 ? -25.930 -47.459 -7.298 1.00 40.49 103 LEU B CA 1
ATOM 3637 C C . LEU B 1 103 ? -25.495 -48.421 -6.195 1.00 42.37 103 LEU B C 1
ATOM 3638 O O . LEU B 1 103 ? -24.756 -49.387 -6.440 1.00 38.89 103 LEU B O 1
ATOM 3643 N N . ILE B 1 104 ? -25.969 -48.171 -4.974 1.00 39.61 104 ILE B N 1
ATOM 3644 C CA . ILE B 1 104 ? -25.579 -48.959 -3.812 1.00 39.67 104 ILE B CA 1
ATOM 3645 C C . ILE B 1 104 ? -25.972 -50.423 -3.995 1.00 43.84 104 ILE B C 1
ATOM 3646 O O . ILE B 1 104 ? -25.149 -51.331 -3.818 1.00 43.90 104 ILE B O 1
ATOM 3651 N N . ASP B 1 105 ? -27.230 -50.671 -4.376 1.00 47.78 105 ASP B N 1
ATOM 3652 C CA . ASP B 1 105 ? -27.749 -52.038 -4.428 1.00 50.07 105 ASP B CA 1
ATOM 3653 C C . ASP B 1 105 ? -27.237 -52.784 -5.650 1.00 45.60 105 ASP B C 1
ATOM 3654 O O . ASP B 1 105 ? -26.941 -53.983 -5.573 1.00 54.63 105 ASP B O 1
ATOM 3659 N N . ALA B 1 106 ? -27.159 -52.107 -6.792 1.00 42.44 106 ALA B N 1
ATOM 3660 C CA . ALA B 1 106 ? -26.864 -52.781 -8.050 1.00 42.24 106 ALA B CA 1
ATOM 3661 C C . ALA B 1 106 ? -25.371 -52.874 -8.355 1.00 42.75 106 ALA B C 1
ATOM 3662 O O . ALA B 1 106 ? -24.953 -53.800 -9.066 1.00 41.13 106 ALA B O 1
ATOM 3664 N N . VAL B 1 107 ? -24.556 -51.954 -7.821 1.00 43.06 107 VAL B N 1
ATOM 3665 C CA . VAL B 1 107 ? -23.133 -51.891 -8.148 1.00 41.41 107 VAL B CA 1
ATOM 3666 C C . VAL B 1 107 ? -22.235 -52.032 -6.926 1.00 35.90 107 VAL B C 1
ATOM 3667 O O . VAL B 1 107 ? -21.393 -52.931 -6.860 1.00 33.94 107 VAL B O 1
ATOM 3671 N N . LEU B 1 108 ? -22.363 -51.113 -5.975 1.00 36.07 108 LEU B N 1
ATOM 3672 C CA . LEU B 1 108 ? -21.397 -51.069 -4.881 1.00 37.22 108 LEU B CA 1
ATOM 3673 C C . LEU B 1 108 ? -21.446 -52.342 -4.041 1.00 39.80 108 LEU B C 1
ATOM 3674 O O . LEU B 1 108 ? -20.410 -52.793 -3.536 1.00 35.73 108 LEU B O 1
ATOM 3679 N N . LYS B 1 109 ? -22.638 -52.940 -3.877 1.00 39.18 109 LYS B N 1
ATOM 3680 C CA . LYS B 1 109 ? -22.732 -54.182 -3.108 1.00 36.44 109 LYS B CA 1
ATOM 3681 C C . LYS B 1 109 ? -22.015 -55.339 -3.804 1.00 39.00 109 LYS B C 1
ATOM 3682 O O . LYS B 1 109 ? -21.492 -56.231 -3.131 1.00 37.14 109 LYS B O 1
ATOM 3688 N N . HIS B 1 110 ? -21.991 -55.355 -5.142 1.00 37.67 110 HIS B N 1
ATOM 3689 C CA . HIS B 1 110 ? -21.177 -56.330 -5.857 1.00 38.46 110 HIS B CA 1
ATOM 3690 C C . HIS B 1 110 ? -19.689 -56.112 -5.635 1.00 39.05 110 HIS B C 1
ATOM 3691 O O . HIS B 1 110 ? -18.896 -57.002 -5.961 1.00 38.79 110 HIS B O 1
ATOM 3698 N N . PHE B 1 111 ? -19.287 -54.953 -5.121 1.00 36.14 111 PHE B N 1
ATOM 3699 C CA . PHE B 1 111 ? -17.894 -54.701 -4.803 1.00 30.90 111 PHE B CA 1
ATOM 3700 C C . PHE B 1 111 ? -17.556 -55.066 -3.369 1.00 34.71 111 PHE B C 1
ATOM 3701 O O . PHE B 1 111 ? -16.459 -54.733 -2.902 1.00 36.57 111 PHE B O 1
ATOM 3709 N N . GLY B 1 112 ? -18.476 -55.717 -2.654 1.00 32.94 112 GLY B N 1
ATOM 3710 C CA . GLY B 1 112 ? -18.243 -56.111 -1.278 1.00 34.67 112 GLY B CA 1
ATOM 3711 C C . GLY B 1 112 ? -18.425 -55.032 -0.233 1.00 34.53 112 GLY B C 1
ATOM 3712 O O . GLY B 1 112 ? -18.077 -55.257 0.931 1.00 40.11 112 GLY B O 1
ATOM 3713 N N . MET B 1 113 ? -18.924 -53.859 -0.609 1.00 36.78 113 MET B N 1
ATOM 3714 C CA . MET B 1 113 ? -19.319 -52.857 0.367 1.00 38.51 113 MET B CA 1
ATOM 3715 C C . MET B 1 113 ? -20.674 -53.234 0.960 1.00 35.83 113 MET B C 1
ATOM 3716 O O . MET B 1 113 ? -21.516 -53.836 0.285 1.00 33.07 113 MET B O 1
ATOM 3721 N N . THR B 1 114 ? -20.880 -52.903 2.234 1.00 34.15 114 THR B N 1
ATOM 3722 C CA . THR B 1 114 ? -22.156 -53.170 2.883 1.00 33.67 114 THR B CA 1
ATOM 3723 C C . THR B 1 114 ? -22.725 -51.874 3.435 1.00 30.40 114 THR B C 1
ATOM 3724 O O . THR B 1 114 ? -21.996 -50.910 3.695 1.00 33.55 114 THR B O 1
ATOM 3728 N N . PHE B 1 115 ? -24.043 -51.861 3.601 1.00 31.61 115 PHE B N 1
ATOM 3729 C CA . PHE B 1 115 ? -24.766 -50.638 3.893 1.00 36.50 115 PHE B CA 1
ATOM 3730 C C . PHE B 1 115 ? -25.890 -50.924 4.872 1.00 38.78 115 PHE B C 1
ATOM 3731 O O . PHE B 1 115 ? -26.629 -51.899 4.710 1.00 38.21 115 PHE B O 1
ATOM 3739 N N . THR B 1 116 ? -26.024 -50.041 5.862 1.00 38.38 116 THR B N 1
ATOM 3740 C CA . THR B 1 116 ? -27.191 -49.962 6.728 1.00 36.80 116 THR B CA 1
ATOM 3741 C C . THR B 1 116 ? -27.894 -48.631 6.502 1.00 35.68 116 THR B C 1
ATOM 3742 O O . THR B 1 116 ? -27.268 -47.571 6.584 1.00 37.34 116 THR B O 1
ATOM 3746 N N . ALA B 1 117 ? -29.185 -48.682 6.213 1.00 33.71 117 ALA B N 1
ATOM 3747 C CA . ALA B 1 117 ? -29.971 -47.463 6.110 1.00 34.49 117 ALA B CA 1
ATOM 3748 C C . ALA B 1 117 ? -30.507 -47.066 7.486 1.00 40.55 117 ALA B C 1
ATOM 3749 O O . ALA B 1 117 ? -30.986 -47.909 8.256 1.00 43.26 117 ALA B O 1
ATOM 3751 N N . VAL B 1 118 ? -30.433 -45.774 7.785 1.00 34.84 118 VAL B N 1
ATOM 3752 C CA . VAL B 1 118 ? -30.738 -45.248 9.110 1.00 37.35 118 VAL B CA 1
ATOM 3753 C C . VAL B 1 118 ? -31.436 -43.908 8.941 1.00 42.19 118 VAL B C 1
ATOM 3754 O O . VAL B 1 118 ? -31.120 -43.145 8.024 1.00 46.71 118 VAL B O 1
ATOM 3758 N N . ASP B 1 119 ? -32.403 -43.625 9.803 1.00 44.61 119 ASP B N 1
ATOM 3759 C CA . ASP B 1 119 ? -32.982 -42.285 9.854 1.00 49.03 119 ASP B CA 1
ATOM 3760 C C . ASP B 1 119 ? -31.959 -41.377 10.527 1.00 44.89 119 ASP B C 1
ATOM 3761 O O . ASP B 1 119 ? -31.793 -41.399 11.749 1.00 47.66 119 ASP B O 1
ATOM 3766 N N . THR B 1 120 ? -31.256 -40.577 9.734 1.00 41.85 120 THR B N 1
ATOM 3767 C CA . THR B 1 120 ? -30.220 -39.744 10.321 1.00 44.51 120 THR B CA 1
ATOM 3768 C C . THR B 1 120 ? -30.785 -38.594 11.152 1.00 46.32 120 THR B C 1
ATOM 3769 O O . THR B 1 120 ? -30.011 -37.794 11.692 1.00 46.00 120 THR B O 1
ATOM 3773 N N . ARG B 1 121 ? -32.108 -38.496 11.289 1.00 46.24 121 ARG B N 1
ATOM 3774 C CA . ARG B 1 121 ? -32.667 -37.563 12.258 1.00 45.80 121 ARG B CA 1
ATOM 3775 C C . ARG B 1 121 ? -32.473 -38.055 13.691 1.00 47.34 121 ARG B C 1
ATOM 3776 O O . ARG B 1 121 ? -32.400 -37.240 14.619 1.00 47.72 121 ARG B O 1
ATOM 3784 N N . ASP B 1 122 ? -32.368 -39.377 13.886 1.00 49.68 122 ASP B N 1
ATOM 3785 C CA . ASP B 1 122 ? -32.213 -40.008 15.200 1.00 47.24 122 ASP B CA 1
ATOM 3786 C C . ASP B 1 122 ? -30.739 -40.358 15.417 1.00 46.54 122 ASP B C 1
ATOM 3787 O O . ASP B 1 122 ? -30.276 -41.418 14.993 1.00 46.90 122 ASP B O 1
ATOM 3792 N N . LEU B 1 123 ? -30.008 -39.482 16.116 1.00 47.25 123 LEU B N 1
ATOM 3793 C CA . LEU B 1 123 ? -28.569 -39.684 16.277 1.00 43.93 123 LEU B CA 1
ATOM 3794 C C . LEU B 1 123 ? -28.250 -40.938 17.077 1.00 47.97 123 LEU B C 1
ATOM 3795 O O . LEU B 1 123 ? -27.204 -41.562 16.861 1.00 49.89 123 LEU B O 1
ATOM 3800 N N . ALA B 1 124 ? -29.120 -41.330 18.002 1.00 47.28 124 ALA B N 1
ATOM 3801 C CA . ALA B 1 124 ? -28.857 -42.565 18.730 1.00 46.03 124 ALA B CA 1
ATOM 3802 C C . ALA B 1 124 ? -28.889 -43.769 17.795 1.00 43.83 124 ALA B C 1
ATOM 3803 O O . ALA B 1 124 ? -28.136 -44.730 17.992 1.00 40.89 124 ALA B O 1
ATOM 3805 N N . ALA B 1 125 ? -29.744 -43.733 16.770 1.00 44.68 125 ALA B N 1
ATOM 3806 C CA . ALA B 1 125 ? -29.806 -44.841 15.829 1.00 43.09 125 ALA B CA 1
ATOM 3807 C C . ALA B 1 125 ? -28.612 -44.827 14.888 1.00 44.83 125 ALA B C 1
ATOM 3808 O O . ALA B 1 125 ? -28.174 -45.892 14.429 1.00 45.28 125 ALA B O 1
ATOM 3810 N N . VAL B 1 126 ? -28.068 -43.640 14.600 1.00 39.77 126 VAL B N 1
ATOM 3811 C CA . VAL B 1 126 ? -26.853 -43.575 13.802 1.00 40.91 126 VAL B CA 1
ATOM 3812 C C . VAL B 1 126 ? -25.680 -44.167 14.573 1.00 41.24 126 VAL B C 1
ATOM 3813 O O . VAL B 1 126 ? -24.901 -44.956 14.028 1.00 38.75 126 VAL B O 1
ATOM 3817 N N . GLU B 1 127 ? -25.545 -43.819 15.855 1.00 44.33 127 GLU B N 1
ATOM 3818 C CA . GLU B 1 127 ? -24.442 -44.368 16.633 1.00 45.62 127 GLU B CA 1
ATOM 3819 C C . GLU B 1 127 ? -24.574 -45.870 16.801 1.00 41.13 127 GLU B C 1
ATOM 3820 O O . GLU B 1 127 ? -23.565 -46.585 16.809 1.00 45.35 127 GLU B O 1
ATOM 3826 N N . ALA B 1 128 ? -25.799 -46.374 16.915 1.00 38.56 128 ALA B N 1
ATOM 3827 C CA . ALA B 1 128 ? -25.947 -47.808 17.096 1.00 37.79 128 ALA B CA 1
ATOM 3828 C C . ALA B 1 128 ? -25.579 -48.571 15.837 1.00 41.40 128 ALA B C 1
ATOM 3829 O O . ALA B 1 128 ? -25.297 -49.768 15.911 1.00 40.94 128 ALA B O 1
ATOM 3831 N N . ALA B 1 129 ? -25.571 -47.905 14.688 1.00 38.13 129 ALA B N 1
ATOM 3832 C CA . ALA B 1 129 ? -25.289 -48.564 13.425 1.00 35.85 129 ALA B CA 1
ATOM 3833 C C . ALA B 1 129 ? -23.801 -48.614 13.097 1.00 35.92 129 ALA B C 1
ATOM 3834 O O . ALA B 1 129 ? -23.416 -49.294 12.139 1.00 37.10 129 ALA B O 1
ATOM 3836 N N . ILE B 1 130 ? -22.970 -47.914 13.865 1.00 36.73 130 ILE B N 1
ATOM 3837 C CA . ILE B 1 130 ? -21.524 -47.913 13.667 1.00 38.14 130 ILE B CA 1
ATOM 3838 C C . ILE B 1 130 ? -20.961 -49.273 14.064 1.00 34.78 130 ILE B C 1
ATOM 3839 O O . ILE B 1 130 ? -21.155 -49.726 15.196 1.00 37.02 130 ILE B O 1
ATOM 3844 N N . THR B 1 131 ? -20.266 -49.929 13.135 1.00 36.13 131 THR B N 1
ATOM 3845 C CA . THR B 1 131 ? -19.682 -51.251 13.323 1.00 36.87 131 THR B CA 1
ATOM 3846 C C . THR B 1 131 ? -18.167 -51.195 13.180 1.00 36.85 131 THR B C 1
ATOM 3847 O O . THR B 1 131 ? -17.623 -50.243 12.610 1.00 40.10 131 THR B O 1
ATOM 3851 N N . PRO B 1 132 ? -17.458 -52.215 13.661 1.00 40.67 132 PRO B N 1
ATOM 3852 C CA . PRO B 1 132 ? -15.997 -52.258 13.477 1.00 42.72 132 PRO B CA 1
ATOM 3853 C C . PRO B 1 132 ? -15.499 -51.992 12.058 1.00 40.83 132 PRO B C 1
ATOM 3854 O O . PRO B 1 132 ? -14.398 -51.443 11.900 1.00 42.35 132 PRO B O 1
ATOM 3858 N N . THR B 1 133 ? -16.250 -52.353 11.019 1.00 37.84 133 THR B N 1
ATOM 3859 C CA . THR B 1 133 ? -15.789 -52.129 9.653 1.00 35.45 133 THR B CA 1
ATOM 3860 C C . THR B 1 133 ? -16.465 -50.932 9.000 1.00 32.85 133 THR B C 1
ATOM 3861 O O . THR B 1 133 ? -16.325 -50.741 7.793 1.00 36.11 133 THR B O 1
ATOM 3865 N N . THR B 1 134 ? -17.175 -50.116 9.772 1.00 33.87 134 THR B N 1
ATOM 3866 C CA . THR B 1 134 ? -17.815 -48.928 9.231 1.00 33.95 134 THR B CA 1
ATOM 3867 C C . THR B 1 134 ? -16.776 -47.865 8.885 1.00 35.20 134 THR B C 1
ATOM 3868 O O . THR B 1 134 ? -15.865 -47.582 9.664 1.00 36.69 134 THR B O 1
ATOM 3872 N N . LYS B 1 135 ? -16.925 -47.261 7.708 1.00 35.43 135 LYS B N 1
ATOM 3873 C CA . LYS B 1 135 ? -15.956 -46.296 7.216 1.00 35.06 135 LYS B CA 1
ATOM 3874 C C . LYS B 1 135 ? -16.513 -44.900 6.970 1.00 35.52 135 LYS B C 1
ATOM 3875 O O . LYS B 1 135 ? -15.715 -43.961 6.846 1.00 34.57 135 LYS B O 1
ATOM 3881 N N . ALA B 1 136 ? -17.837 -44.723 6.904 1.00 36.04 136 ALA B N 1
ATOM 3882 C CA . ALA B 1 136 ? -18.381 -43.450 6.443 1.00 33.88 136 ALA B CA 1
ATOM 3883 C C . ALA B 1 136 ? -19.880 -43.362 6.705 1.00 34.51 136 ALA B C 1
ATOM 3884 O O . ALA B 1 136 ? -20.584 -44.374 6.763 1.00 32.80 136 ALA B O 1
ATOM 3886 N N . ILE B 1 137 ? -20.357 -42.122 6.827 1.00 33.69 137 ILE B N 1
ATOM 3887 C CA . ILE B 1 137 ? -21.778 -41.801 6.930 1.00 33.66 137 ILE B CA 1
ATOM 3888 C C . ILE B 1 137 ? -22.141 -40.881 5.768 1.00 32.67 137 ILE B C 1
ATOM 3889 O O . ILE B 1 137 ? -21.542 -39.813 5.604 1.00 31.12 137 ILE B O 1
ATOM 3894 N N . TYR B 1 138 ? -23.128 -41.282 4.979 1.00 34.09 138 TYR B N 1
ATOM 3895 C CA . TYR B 1 138 ? -23.521 -40.562 3.777 1.00 35.76 138 TYR B CA 1
ATOM 3896 C C . TYR B 1 138 ? -24.992 -40.196 3.904 1.00 34.63 138 TYR B C 1
ATOM 3897 O O . TYR B 1 138 ? -25.826 -41.069 4.156 1.00 38.22 138 TYR B O 1
ATOM 3906 N N . LEU B 1 139 ? -25.319 -38.919 3.724 1.00 35.72 139 LEU B N 1
ATOM 3907 C CA . LEU B 1 139 ? -26.719 -38.520 3.772 1.00 35.18 139 LEU B CA 1
ATOM 3908 C C . LEU B 1 139 ? -26.946 -37.248 2.964 1.00 36.37 139 LEU B C 1
ATOM 3909 O O . LEU B 1 139 ? -26.032 -36.441 2.773 1.00 37.13 139 LEU B O 1
ATOM 3914 N N . GLU B 1 140 ? -28.175 -37.081 2.487 1.00 36.54 140 GLU B N 1
ATOM 3915 C CA . GLU B 1 140 ? -28.632 -35.814 1.931 1.00 38.70 140 GLU B CA 1
ATOM 3916 C C . GLU B 1 140 ? -29.402 -35.070 3.005 1.00 35.89 140 GLU B C 1
ATOM 3917 O O . GLU B 1 140 ? -30.048 -35.683 3.855 1.00 38.12 140 GLU B O 1
ATOM 3923 N N . THR B 1 141 ? -29.328 -33.747 2.968 1.00 38.16 141 THR B N 1
ATOM 3924 C CA . THR B 1 141 ? -30.213 -32.970 3.829 1.00 37.24 141 THR B CA 1
ATOM 3925 C C . THR B 1 141 ? -30.409 -31.607 3.180 1.00 32.66 141 THR B C 1
ATOM 3926 O O . THR B 1 141 ? -29.430 -30.912 2.880 1.00 34.52 141 THR B O 1
ATOM 3930 N N . PRO B 1 142 ? -31.656 -31.221 2.877 1.00 31.02 142 PRO B N 1
ATOM 3931 C CA . PRO B 1 142 ? -32.881 -31.998 3.114 1.00 36.35 142 PRO B CA 1
ATOM 3932 C C . PRO B 1 142 ? -32.976 -33.188 2.166 1.00 37.42 142 PRO B C 1
ATOM 3933 O O . PRO B 1 142 ? -32.341 -33.127 1.114 1.00 33.63 142 PRO B O 1
ATOM 3937 N N . THR B 1 143 ? -33.752 -34.220 2.511 1.00 38.99 143 THR B N 1
ATOM 3938 C CA . THR B 1 143 ? -33.759 -35.470 1.754 1.00 43.01 143 THR B CA 1
ATOM 3939 C C . THR B 1 143 ? -34.679 -35.404 0.523 1.00 40.56 143 THR B C 1
ATOM 3940 O O . THR B 1 143 ? -35.612 -34.588 0.437 1.00 37.86 143 THR B O 1
ATOM 3944 N N . ASN B 1 144 ? -34.389 -36.296 -0.443 1.00 42.49 144 ASN B N 1
ATOM 3945 C CA . ASN B 1 144 ? -35.153 -36.447 -1.677 1.00 41.96 144 ASN B CA 1
ATOM 3946 C C . ASN B 1 144 ? -36.024 -37.697 -1.585 1.00 49.77 144 ASN B C 1
ATOM 3947 O O . ASN B 1 144 ? -35.502 -38.818 -1.746 1.00 50.49 144 ASN B O 1
ATOM 3952 N N . PRO B 1 145 ? -37.358 -37.568 -1.425 1.00 45.35 145 PRO B N 1
ATOM 3953 C CA . PRO B 1 145 ? -38.056 -36.296 -1.580 1.00 43.62 145 PRO B CA 1
ATOM 3954 C C . PRO B 1 145 ? -38.807 -35.786 -0.359 1.00 41.36 145 PRO B C 1
ATOM 3955 O O . PRO B 1 145 ? -39.597 -34.861 -0.526 1.00 40.99 145 PRO B O 1
ATOM 3959 N N . LEU B 1 146 ? -38.594 -36.346 0.827 1.00 41.70 146 LEU B N 1
ATOM 3960 C CA . LEU B 1 146 ? -39.384 -35.922 1.982 1.00 44.47 146 LEU B CA 1
ATOM 3961 C C . LEU B 1 146 ? -38.769 -34.748 2.741 1.00 45.66 146 LEU B C 1
ATOM 3962 O O . LEU B 1 146 ? -39.349 -34.295 3.743 1.00 42.10 146 LEU B O 1
ATOM 3967 N N . LEU B 1 147 ? -37.615 -34.243 2.289 1.00 44.46 147 LEU B N 1
ATOM 3968 C CA . LEU B 1 147 ? -37.029 -33.013 2.821 1.00 41.25 147 LEU B CA 1
ATOM 3969 C C . LEU B 1 147 ? -36.782 -33.091 4.327 1.00 43.81 147 LEU B C 1
ATOM 3970 O O . LEU B 1 147 ? -36.813 -32.065 5.024 1.00 46.33 147 LEU B O 1
ATOM 3975 N N . HIS B 1 148 ? -36.534 -34.302 4.839 1.00 43.35 148 HIS B N 1
ATOM 3976 C CA . HIS B 1 148 ? -36.063 -34.459 6.213 1.00 43.71 148 HIS B CA 1
ATOM 3977 C C . HIS B 1 148 ? -34.763 -33.687 6.436 1.00 43.06 148 HIS B C 1
ATOM 3978 O O . HIS B 1 148 ? -33.877 -33.655 5.572 1.00 42.28 148 HIS B O 1
ATOM 3985 N N . ILE B 1 149 ? -34.637 -33.082 7.612 1.00 40.41 149 ILE B N 1
ATOM 3986 C CA . ILE B 1 149 ? -33.454 -32.314 7.981 1.00 39.29 149 ILE B CA 1
ATOM 3987 C C . ILE B 1 149 ? -32.641 -33.109 8.995 1.00 41.66 149 ILE B C 1
ATOM 3988 O O . ILE B 1 149 ? -33.185 -33.612 9.987 1.00 40.49 149 ILE B O 1
ATOM 3993 N N . THR B 1 150 ? -31.339 -33.215 8.752 1.00 35.96 150 THR B N 1
ATOM 3994 C CA . THR B 1 150 ? -30.424 -33.868 9.676 1.00 38.39 150 THR B CA 1
ATOM 3995 C C . THR B 1 150 ? -29.472 -32.827 10.251 1.00 37.36 150 THR B C 1
ATOM 3996 O O . THR B 1 150 ? -29.108 -31.866 9.565 1.00 32.12 150 THR B O 1
ATOM 4000 N N . ASP B 1 151 ? -29.132 -32.986 11.537 1.00 39.83 151 ASP B N 1
ATOM 4001 C CA . ASP B 1 151 ? -28.222 -32.073 12.232 1.00 38.80 151 ASP B CA 1
ATOM 4002 C C . ASP B 1 151 ? -26.814 -32.326 11.704 1.00 37.15 151 ASP B C 1
ATOM 4003 O O . ASP B 1 151 ? -26.164 -33.308 12.072 1.00 37.27 151 ASP B O 1
ATOM 4008 N N . ILE B 1 152 ? -26.330 -31.458 10.820 1.00 36.48 152 ILE B N 1
ATOM 4009 C CA . ILE B 1 152 ? -25.062 -31.755 10.171 1.00 34.88 152 ILE B CA 1
ATOM 4010 C C . ILE B 1 152 ? -23.927 -31.750 11.188 1.00 35.77 152 ILE B C 1
ATOM 4011 O O . ILE B 1 152 ? -23.157 -32.715 11.276 1.00 32.68 152 ILE B O 1
ATOM 4016 N N . ALA B 1 153 ? -23.829 -30.683 11.996 1.00 35.44 153 ALA B N 1
ATOM 4017 C CA . ALA B 1 153 ? -22.749 -30.575 12.980 1.00 31.85 153 ALA B CA 1
ATOM 4018 C C . ALA B 1 153 ? -22.679 -31.800 13.883 1.00 35.59 153 ALA B C 1
ATOM 4019 O O . ALA B 1 153 ? -21.587 -32.303 14.178 1.00 36.46 153 ALA B O 1
ATOM 4021 N N . ALA B 1 154 ? -23.836 -32.299 14.325 1.00 34.18 154 ALA B N 1
ATOM 4022 C CA . ALA B 1 154 ? -23.861 -33.470 15.194 1.00 35.18 154 ALA B CA 1
ATOM 4023 C C . ALA B 1 154 ? -23.341 -34.716 14.478 1.00 35.20 154 ALA B C 1
ATOM 4024 O O . ALA B 1 154 ? -22.614 -35.527 15.072 1.00 36.75 154 ALA B O 1
ATOM 4026 N N . ILE B 1 155 ? -23.711 -34.892 13.208 1.00 30.52 155 ILE B N 1
ATOM 4027 C CA . ILE B 1 155 ? -23.263 -36.057 12.458 1.00 31.89 155 ILE B CA 1
ATOM 4028 C C . ILE B 1 155 ? -21.743 -36.028 12.272 1.00 34.88 155 ILE B C 1
ATOM 4029 O O . ILE B 1 155 ? -21.072 -37.061 12.384 1.00 32.86 155 ILE B O 1
ATOM 4034 N N . ALA B 1 156 ? -21.174 -34.847 12.010 1.00 31.81 156 ALA B N 1
ATOM 4035 C CA . ALA B 1 156 ? -19.724 -34.725 11.891 1.00 29.72 156 ALA B CA 1
ATOM 4036 C C . ALA B 1 156 ? -19.016 -35.098 13.196 1.00 34.85 156 ALA B C 1
ATOM 4037 O O . ALA B 1 156 ? -18.047 -35.865 13.196 1.00 31.35 156 ALA B O 1
ATOM 4039 N N . LYS B 1 157 ? -19.472 -34.544 14.322 1.00 38.00 157 LYS B N 1
ATOM 4040 C CA . LYS B 1 157 ? -18.884 -34.908 15.608 1.00 36.72 157 LYS B CA 1
ATOM 4041 C C . LYS B 1 157 ? -18.950 -36.418 15.835 1.00 35.14 157 LYS B C 1
ATOM 4042 O O . LYS B 1 157 ? -17.959 -37.042 16.236 1.00 35.17 157 LYS B O 1
ATOM 4048 N N . LEU B 1 158 ? -20.097 -37.032 15.541 1.00 38.88 158 LEU B N 1
ATOM 4049 C CA . LEU B 1 158 ? -20.207 -38.482 15.664 1.00 35.85 158 LEU B CA 1
ATOM 4050 C C . LEU B 1 158 ? -19.191 -39.188 14.770 1.00 35.73 158 LEU B C 1
ATOM 4051 O O . LEU B 1 158 ? -18.499 -40.115 15.204 1.00 34.35 158 LEU B O 1
ATOM 4056 N N . ALA B 1 159 ? -19.087 -38.753 13.512 1.00 35.72 159 ALA B N 1
ATOM 4057 C CA . ALA B 1 159 ? -18.127 -39.347 12.593 1.00 34.33 159 ALA B CA 1
ATOM 4058 C C . ALA B 1 159 ? -16.694 -39.146 13.081 1.00 39.18 159 ALA B C 1
ATOM 4059 O O . ALA B 1 159 ? -15.883 -40.075 13.049 1.00 36.17 159 ALA B O 1
ATOM 4061 N N . GLN B 1 160 ? -16.360 -37.932 13.535 1.00 37.30 160 GLN B N 1
ATOM 4062 C CA . GLN B 1 160 ? -14.997 -37.672 13.992 1.00 35.40 160 GLN B CA 1
ATOM 4063 C C . GLN B 1 160 ? -14.614 -38.598 15.135 1.00 40.52 160 GLN B C 1
ATOM 4064 O O . GLN B 1 160 ? -13.450 -39.006 15.245 1.00 40.17 160 GLN B O 1
ATOM 4070 N N . ALA B 1 161 ? -15.584 -38.961 15.976 1.00 36.50 161 ALA B N 1
ATOM 4071 C CA . ALA B 1 161 ? -15.306 -39.742 17.171 1.00 34.66 161 ALA B CA 1
ATOM 4072 C C . ALA B 1 161 ? -15.035 -41.205 16.869 1.00 36.36 161 ALA B C 1
ATOM 4073 O O . ALA B 1 161 ? -14.612 -41.938 17.772 1.00 41.62 161 ALA B O 1
ATOM 4075 N N . HIS B 1 162 ? -15.259 -41.645 15.631 1.00 34.30 162 HIS B N 1
ATOM 4076 C CA . HIS B 1 162 ? -15.035 -43.034 15.261 1.00 36.86 162 HIS B CA 1
ATOM 4077 C C . HIS B 1 162 ? -14.211 -43.162 13.982 1.00 41.97 162 HIS B C 1
ATOM 4078 O O . HIS B 1 162 ? -14.213 -44.228 13.359 1.00 42.53 162 HIS B O 1
ATOM 4085 N N . ASP B 1 163 ? -13.500 -42.107 13.580 1.00 39.48 163 ASP B N 1
ATOM 4086 C CA . ASP B 1 163 ? -12.635 -42.142 12.401 1.00 59.61 163 ASP B CA 1
ATOM 4087 C C . ASP B 1 163 ? -13.424 -42.492 11.141 1.00 42.36 163 ASP B C 1
ATOM 4088 O O . ASP B 1 163 ? -13.002 -43.314 10.324 1.00 43.21 163 ASP B O 1
ATOM 4093 N N . LEU B 1 164 ? -14.585 -41.868 10.985 1.00 37.50 164 LEU B N 1
ATOM 4094 C CA . LEU B 1 164 ? -15.401 -42.061 9.798 1.00 34.35 164 LEU B CA 1
ATOM 4095 C C . LEU B 1 164 ? -15.341 -40.825 8.913 1.00 36.82 164 LEU B C 1
ATOM 4096 O O . LEU B 1 164 ? -15.184 -39.697 9.394 1.00 36.32 164 LEU B O 1
ATOM 4101 N N . LEU B 1 165 ? -15.442 -41.052 7.608 1.00 35.81 165 LEU B N 1
ATOM 4102 C CA . LEU B 1 165 ? -15.721 -39.972 6.679 1.00 31.05 165 LEU B CA 1
ATOM 4103 C C . LEU B 1 165 ? -17.195 -39.612 6.756 1.00 34.86 165 LEU B C 1
ATOM 4104 O O . LEU B 1 165 ? -18.058 -40.498 6.735 1.00 36.90 165 LEU B O 1
ATOM 4109 N N . SER B 1 166 ? -17.485 -38.317 6.859 1.00 32.80 166 SER B N 1
ATOM 4110 C CA . SER B 1 166 ? -18.847 -37.816 6.753 1.00 28.03 166 SER B CA 1
ATOM 4111 C C . SER B 1 166 ? -19.023 -37.204 5.371 1.00 32.95 166 SER B C 1
ATOM 4112 O O . SER B 1 166 ? -18.223 -36.355 4.954 1.00 35.02 166 SER B O 1
ATOM 4115 N N . ILE B 1 167 ? -20.055 -37.645 4.659 1.00 29.62 167 ILE B N 1
ATOM 4116 C CA . ILE B 1 167 ? -20.327 -37.205 3.292 1.00 32.03 167 ILE B CA 1
ATOM 4117 C C . ILE B 1 167 ? -21.742 -36.641 3.234 1.00 33.59 167 ILE B C 1
ATOM 4118 O O . ILE B 1 167 ? -22.714 -37.367 3.478 1.00 35.77 167 ILE B O 1
ATOM 4123 N N . ILE B 1 168 ? -21.863 -35.362 2.886 1.00 29.49 168 ILE B N 1
ATOM 4124 C CA . ILE B 1 168 ? -23.160 -34.702 2.735 1.00 30.84 168 ILE B CA 1
ATOM 4125 C C . ILE B 1 168 ? -23.428 -34.426 1.255 1.00 34.91 168 ILE B C 1
ATOM 4126 O O . ILE B 1 168 ? -22.653 -33.719 0.594 1.00 34.64 168 ILE B O 1
ATOM 4131 N N . ASP B 1 169 ? -24.541 -34.950 0.741 1.00 34.90 169 ASP B N 1
ATOM 4132 C CA . ASP B 1 169 ? -25.058 -34.545 -0.566 1.00 31.10 169 ASP B CA 1
ATOM 4133 C C . ASP B 1 169 ? -25.822 -33.237 -0.377 1.00 30.52 169 ASP B C 1
ATOM 4134 O O . ASP B 1 169 ? -26.869 -33.217 0.277 1.00 38.14 169 ASP B O 1
ATOM 4139 N N . ASN B 1 170 ? -25.299 -32.142 -0.937 1.00 30.25 170 ASN B N 1
ATOM 4140 C CA . ASN B 1 170 ? -25.835 -30.802 -0.729 1.00 32.61 170 ASN B CA 1
ATOM 4141 C C . ASN B 1 170 ? -26.676 -30.308 -1.905 1.00 30.27 170 ASN B C 1
ATOM 4142 O O . ASN B 1 170 ? -26.812 -29.091 -2.090 1.00 31.57 170 ASN B O 1
ATOM 4147 N N . THR B 1 171 ? -27.252 -31.216 -2.697 1.00 30.71 171 THR B N 1
ATOM 4148 C CA . THR B 1 171 ? -27.890 -30.796 -3.943 1.00 32.98 171 THR B CA 1
ATOM 4149 C C . THR B 1 171 ? -29.075 -29.872 -3.668 1.00 32.80 171 THR B C 1
ATOM 4150 O O . THR B 1 171 ? -29.130 -28.748 -4.177 1.00 32.38 171 THR B O 1
ATOM 4154 N N . PHE B 1 172 ? -30.012 -30.317 -2.831 1.00 33.43 172 PHE B N 1
ATOM 4155 C CA . PHE B 1 172 ? -31.228 -29.547 -2.589 1.00 28.37 172 PHE B CA 1
ATOM 4156 C C . PHE B 1 172 ? -30.945 -28.191 -1.954 1.00 30.34 172 PHE B C 1
ATOM 4157 O O . PHE B 1 172 ? -31.643 -27.221 -2.246 1.00 41.44 172 PHE B O 1
ATOM 4165 N N . ALA B 1 173 ? -29.936 -28.076 -1.102 1.00 29.43 173 ALA B N 1
ATOM 4166 C CA . ALA B 1 173 ? -29.748 -26.793 -0.425 1.00 33.19 173 ALA B CA 1
ATOM 4167 C C . ALA B 1 173 ? -29.016 -25.775 -1.302 1.00 37.30 173 ALA B C 1
ATOM 4168 O O . ALA B 1 173 ? -29.479 -24.634 -1.443 1.00 34.10 173 ALA B O 1
ATOM 4170 N N . SER B 1 174 ? -27.850 -26.179 -1.891 1.00 30.55 174 SER B N 1
ATOM 4171 C CA . SER B 1 174 ? -26.835 -25.349 -2.543 1.00 28.95 174 SER B CA 1
ATOM 4172 C C . SER B 1 174 ? -25.996 -24.573 -1.524 1.00 32.84 174 SER B C 1
ATOM 4173 O O . SER B 1 174 ? -26.451 -24.319 -0.397 1.00 34.08 174 SER B O 1
ATOM 4176 N N . PRO B 1 175 ? -24.790 -24.129 -1.896 1.00 34.97 175 PRO B N 1
ATOM 4177 C CA . PRO B 1 175 ? -23.972 -23.339 -0.956 1.00 33.87 175 PRO B CA 1
ATOM 4178 C C . PRO B 1 175 ? -24.631 -22.050 -0.506 1.00 36.15 175 PRO B C 1
ATOM 4179 O O . PRO B 1 175 ? -24.168 -21.439 0.466 1.00 34.93 175 PRO B O 1
ATOM 4183 N N . TYR B 1 176 ? -25.663 -21.591 -1.210 1.00 34.56 176 TYR B N 1
ATOM 4184 C CA . TYR B 1 176 ? -26.345 -20.378 -0.797 1.00 33.27 176 TYR B CA 1
ATOM 4185 C C . TYR B 1 176 ? -27.135 -20.627 0.484 1.00 38.08 176 TYR B C 1
ATOM 4186 O O . TYR B 1 176 ? -27.192 -19.765 1.373 1.00 38.47 176 TYR B O 1
ATOM 4195 N N . VAL B 1 177 ? -27.709 -21.818 0.613 1.00 34.96 177 VAL B N 1
ATOM 4196 C CA . VAL B 1 177 ? -28.518 -22.148 1.775 1.00 36.72 177 VAL B CA 1
ATOM 4197 C C . VAL B 1 177 ? -27.687 -22.765 2.900 1.00 41.13 177 VAL B C 1
ATOM 4198 O O . VAL B 1 177 ? -27.968 -22.512 4.078 1.00 39.42 177 VAL B O 1
ATOM 4202 N N . GLN B 1 178 ? -26.646 -23.538 2.562 1.00 38.14 178 GLN B N 1
ATOM 4203 C CA . GLN B 1 178 ? -26.047 -24.501 3.485 1.00 34.94 178 GLN B CA 1
ATOM 4204 C C . GLN B 1 178 ? -24.623 -24.802 3.049 1.00 35.87 178 GLN B C 1
ATOM 4205 O O . GLN B 1 178 ? -24.407 -25.213 1.906 1.00 38.77 178 GLN B O 1
ATOM 4211 N N . LYS B 1 179 ? -23.659 -24.628 3.955 1.00 39.34 179 LYS B N 1
ATOM 4212 C CA . LYS B 1 179 ? -22.253 -24.927 3.676 1.00 34.37 179 LYS B CA 1
ATOM 4213 C C . LYS B 1 179 ? -21.770 -26.014 4.633 1.00 38.00 179 LYS B C 1
ATOM 4214 O O . LYS B 1 179 ? -21.206 -25.717 5.701 1.00 39.88 179 LYS B O 1
ATOM 4220 N N . PRO B 1 180 ? -21.975 -27.292 4.297 1.00 37.70 180 PRO B N 1
ATOM 4221 C CA . PRO B 1 180 ? -21.679 -28.360 5.271 1.00 30.89 180 PRO B CA 1
ATOM 4222 C C . PRO B 1 180 ? -20.236 -28.401 5.741 1.00 33.50 180 PRO B C 1
ATOM 4223 O O . PRO B 1 180 ? -19.991 -28.736 6.906 1.00 32.49 180 PRO B O 1
ATOM 4227 N N . LEU B 1 181 ? -19.268 -28.056 4.888 1.00 34.14 181 LEU B N 1
ATOM 4228 C CA . LEU B 1 181 ? -17.875 -28.102 5.331 1.00 34.78 181 LEU B CA 1
ATOM 4229 C C . LEU B 1 181 ? -17.628 -27.162 6.507 1.00 35.72 181 LEU B C 1
ATOM 4230 O O . LEU B 1 181 ? -16.755 -27.429 7.344 1.00 37.78 181 LEU B O 1
ATOM 4235 N N . ASP B 1 182 ? -18.390 -26.067 6.597 1.00 36.92 182 ASP B N 1
ATOM 4236 C CA . ASP B 1 182 ? -18.269 -25.170 7.738 1.00 34.53 182 ASP B CA 1
ATOM 4237 C C . ASP B 1 182 ? -18.721 -25.825 9.036 1.00 35.66 182 ASP B C 1
ATOM 4238 O O . ASP B 1 182 ? -18.409 -25.312 10.116 1.00 33.06 182 ASP B O 1
ATOM 4243 N N . LEU B 1 183 ? -19.466 -26.928 8.951 1.00 33.61 183 LEU B N 1
ATOM 4244 C CA . LEU B 1 183 ? -19.957 -27.635 10.121 1.00 32.13 183 LEU B CA 1
ATOM 4245 C C . LEU B 1 183 ? -19.153 -28.891 10.436 1.00 32.01 183 LEU B C 1
ATOM 4246 O O . LEU B 1 183 ? -19.604 -29.706 11.248 1.00 34.69 183 LEU B O 1
ATOM 4251 N N . GLY B 1 184 ? -17.981 -29.074 9.807 1.00 31.22 184 GLY B N 1
ATOM 4252 C CA . GLY B 1 184 ? -17.060 -30.146 10.135 1.00 23.83 184 GLY B CA 1
ATOM 4253 C C . GLY B 1 184 ? -17.084 -31.348 9.216 1.00 32.60 184 GLY B C 1
ATOM 4254 O O . GLY B 1 184 ? -16.234 -32.238 9.366 1.00 39.08 184 GLY B O 1
ATOM 4255 N N . VAL B 1 185 ? -18.024 -31.409 8.272 1.00 32.12 185 VAL B N 1
ATOM 4256 C CA . VAL B 1 185 ? -18.102 -32.546 7.363 1.00 30.42 185 VAL B CA 1
ATOM 4257 C C . VAL B 1 185 ? -16.835 -32.679 6.489 1.00 32.77 185 VAL B C 1
ATOM 4258 O O . VAL B 1 185 ? -16.139 -31.696 6.205 1.00 31.21 185 VAL B O 1
ATOM 4262 N N . ASP B 1 186 ? -16.520 -33.915 6.075 1.00 32.93 186 ASP B N 1
ATOM 4263 C CA . ASP B 1 186 ? -15.291 -34.145 5.315 1.00 31.91 186 ASP B CA 1
ATOM 4264 C C . ASP B 1 186 ? -15.455 -33.900 3.813 1.00 32.51 186 ASP B C 1
ATOM 4265 O O . ASP B 1 186 ? -14.571 -33.309 3.178 1.00 28.74 186 ASP B O 1
ATOM 4270 N N . ILE B 1 187 ? -16.566 -34.339 3.226 1.00 32.07 187 ILE B N 1
ATOM 4271 C CA . ILE B 1 187 ? -16.798 -34.212 1.795 1.00 29.40 187 ILE B CA 1
ATOM 4272 C C . ILE B 1 187 ? -18.209 -33.693 1.573 1.00 32.32 187 ILE B C 1
ATOM 4273 O O . ILE B 1 187 ? -19.167 -34.185 2.184 1.00 31.93 187 ILE B O 1
ATOM 4278 N N . VAL B 1 188 ? -18.344 -32.722 0.675 1.00 27.98 188 VAL B N 1
ATOM 4279 C CA . VAL B 1 188 ? -19.648 -32.264 0.228 1.00 30.49 188 VAL B CA 1
ATOM 4280 C C . VAL B 1 188 ? -19.735 -32.517 -1.274 1.00 30.99 188 VAL B C 1
ATOM 4281 O O . VAL B 1 188 ? -18.746 -32.354 -1.999 1.00 31.68 188 VAL B O 1
ATOM 4285 N N . LEU B 1 189 ? -20.904 -32.951 -1.743 1.00 30.81 189 LEU B N 1
ATOM 4286 C CA . LEU B 1 189 ? -21.074 -33.170 -3.168 1.00 33.63 189 LEU B CA 1
ATOM 4287 C C . LEU B 1 189 ? -22.424 -32.637 -3.631 1.00 31.20 189 LEU B C 1
ATOM 4288 O O . LEU B 1 189 ? -23.339 -32.426 -2.834 1.00 29.63 189 LEU B O 1
ATOM 4293 N N . HIS B 1 190 ? -22.528 -32.436 -4.950 1.00 32.30 190 HIS B N 1
ATOM 4294 C CA . HIS B 1 190 ? -23.696 -31.854 -5.604 1.00 34.73 190 HIS B CA 1
ATOM 4295 C C . HIS B 1 190 ? -23.993 -32.583 -6.899 1.00 34.47 190 HIS B C 1
ATOM 4296 O O . HIS B 1 190 ? -23.076 -32.908 -7.664 1.00 34.91 190 HIS B O 1
ATOM 4303 N N . SER B 1 191 ? -25.279 -32.776 -7.174 1.00 35.95 191 SER B N 1
ATOM 4304 C CA . SER B 1 191 ? -25.725 -32.869 -8.561 1.00 33.16 191 SER B CA 1
ATOM 4305 C C . SER B 1 191 ? -25.844 -31.443 -9.088 1.00 33.78 191 SER B C 1
ATOM 4306 O O . SER B 1 191 ? -26.815 -30.737 -8.802 1.00 30.28 191 SER B O 1
ATOM 4309 N N . ALA B 1 192 ? -24.835 -31.004 -9.847 1.00 34.30 192 ALA B N 1
ATOM 4310 C CA . ALA B 1 192 ? -24.862 -29.664 -10.423 1.00 32.68 192 ALA B CA 1
ATOM 4311 C C . ALA B 1 192 ? -25.960 -29.496 -11.466 1.00 34.80 192 ALA B C 1
ATOM 4312 O O . ALA B 1 192 ? -26.253 -28.362 -11.861 1.00 34.91 192 ALA B O 1
ATOM 4314 N N . SER B 1 193 ? -26.587 -30.595 -11.893 1.00 35.86 193 SER B N 1
ATOM 4315 C CA . SER B 1 193 ? -27.725 -30.550 -12.797 1.00 35.23 193 SER B CA 1
ATOM 4316 C C . SER B 1 193 ? -28.894 -29.747 -12.239 1.00 38.64 193 SER B C 1
ATOM 4317 O O . SER B 1 193 ? -29.852 -29.484 -12.978 1.00 44.25 193 SER B O 1
ATOM 4320 N N . ALA B 1 194 ? -28.859 -29.379 -10.959 1.00 34.51 194 ALA B N 1
ATOM 4321 C CA . ALA B 1 194 ? -29.992 -28.704 -10.342 1.00 38.14 194 ALA B CA 1
ATOM 4322 C C . ALA B 1 194 ? -29.696 -27.218 -10.176 1.00 37.79 194 ALA B C 1
ATOM 4323 O O . ALA B 1 194 ? -29.437 -26.524 -11.162 1.00 38.06 194 ALA B O 1
ATOM 4325 N N . TYR B 1 195 ? -29.698 -26.726 -8.936 1.00 32.79 195 TYR B N 1
ATOM 4326 C CA . TYR B 1 195 ? -29.624 -25.287 -8.711 1.00 31.03 195 TYR B CA 1
ATOM 4327 C C . TYR B 1 195 ? -28.327 -24.678 -9.219 1.00 31.13 195 TYR B C 1
ATOM 4328 O O . TYR B 1 195 ? -28.321 -23.523 -9.662 1.00 28.67 195 TYR B O 1
ATOM 4337 N N . LEU B 1 196 ? -27.225 -25.422 -9.154 1.00 32.65 196 LEU B N 1
ATOM 4338 C CA . LEU B 1 196 ? -25.936 -24.839 -9.505 1.00 34.56 196 LEU B CA 1
ATOM 4339 C C . LEU B 1 196 ? -25.891 -24.473 -10.980 1.00 33.83 196 LEU B C 1
ATOM 4340 O O . LEU B 1 196 ? -25.501 -23.357 -11.338 1.00 31.34 196 LEU B O 1
ATOM 4345 N N . GLY B 1 197 ? -26.316 -25.387 -11.851 1.00 33.68 197 GLY B N 1
ATOM 4346 C CA . GLY B 1 197 ? -26.505 -25.020 -13.246 1.00 36.58 197 GLY B CA 1
ATOM 4347 C C . GLY B 1 197 ? -27.654 -24.045 -13.421 1.00 34.46 197 GLY B C 1
ATOM 4348 O O . GLY B 1 197 ? -27.512 -23.008 -14.083 1.00 33.05 197 GLY B O 1
ATOM 4349 N N . GLY B 1 198 ? -28.810 -24.371 -12.833 1.00 35.02 198 GLY B N 1
ATOM 4350 C CA . GLY B 1 198 ? -29.925 -23.464 -12.737 1.00 33.05 198 GLY B CA 1
ATOM 4351 C C . GLY B 1 198 ? -30.808 -23.360 -13.959 1.00 34.51 198 GLY B C 1
ATOM 4352 O O . GLY B 1 198 ? -31.934 -22.859 -13.847 1.00 33.79 198 GLY B O 1
ATOM 4353 N N . HIS B 1 199 ? -30.360 -23.819 -15.128 1.00 36.93 199 HIS B N 1
ATOM 4354 C CA . HIS B 1 199 ? -31.069 -23.505 -16.365 1.00 33.78 199 HIS B CA 1
ATOM 4355 C C . HIS B 1 199 ? -31.630 -24.725 -17.067 1.00 33.64 199 HIS B C 1
ATOM 4356 O O . HIS B 1 199 ? -32.018 -24.623 -18.238 1.00 31.72 199 HIS B O 1
ATOM 4363 N N . SER B 1 200 ? -31.693 -25.869 -16.385 1.00 39.65 200 SER B N 1
ATOM 4364 C CA . SER B 1 200 ? -32.292 -27.076 -16.949 1.00 38.07 200 SER B CA 1
ATOM 4365 C C . SER B 1 200 ? -31.518 -27.561 -18.181 1.00 37.88 200 SER B C 1
ATOM 4366 O O . SER B 1 200 ? -32.074 -28.208 -19.073 1.00 42.52 200 SER B O 1
ATOM 4369 N N . ASP B 1 201 ? -30.223 -27.255 -18.264 1.00 34.64 201 ASP B N 1
ATOM 4370 C CA . ASP B 1 201 ? -29.526 -27.487 -19.524 1.00 35.78 201 ASP B CA 1
ATOM 4371 C C . ASP B 1 201 ? -28.096 -27.982 -19.329 1.00 33.54 201 ASP B C 1
ATOM 4372 O O . ASP B 1 201 ? -27.238 -27.766 -20.193 1.00 39.73 201 ASP B O 1
ATOM 4377 N N . VAL B 1 202 ? -27.811 -28.641 -18.214 1.00 34.54 202 VAL B N 1
ATOM 4378 C CA . VAL B 1 202 ? -26.463 -29.144 -17.978 1.00 35.67 202 VAL B CA 1
ATOM 4379 C C . VAL B 1 202 ? -26.560 -30.304 -17.003 1.00 34.14 202 VAL B C 1
ATOM 4380 O O . VAL B 1 202 ? -27.281 -30.235 -16.002 1.00 35.04 202 VAL B O 1
ATOM 4384 N N . ILE B 1 203 ? -25.898 -31.403 -17.322 1.00 31.69 203 ILE B N 1
ATOM 4385 C CA . ILE B 1 203 ? -25.780 -32.521 -16.401 1.00 32.24 203 ILE B CA 1
ATOM 4386 C C . ILE B 1 203 ? -24.368 -32.484 -15.844 1.00 29.29 203 ILE B C 1
ATOM 4387 O O . ILE B 1 203 ? -23.407 -32.300 -16.605 1.00 34.36 203 ILE B O 1
ATOM 4392 N N . GLY B 1 204 ? -24.236 -32.604 -14.523 1.00 24.31 204 GLY B N 1
ATOM 4393 C CA . GLY B 1 204 ? -22.938 -32.411 -13.899 1.00 29.37 204 GLY B CA 1
ATOM 4394 C C . GLY B 1 204 ? -22.935 -32.776 -12.435 1.00 28.11 204 GLY B C 1
ATOM 4395 O O . GLY B 1 204 ? -23.967 -32.713 -11.754 1.00 31.87 204 GLY B O 1
ATOM 4396 N N . GLY B 1 205 ? -21.748 -33.171 -11.955 1.00 25.63 205 GLY B N 1
ATOM 4397 C CA . GLY B 1 205 ? -21.533 -33.389 -10.539 1.00 29.88 205 GLY B CA 1
ATOM 4398 C C . GLY B 1 205 ? -20.372 -32.559 -10.022 1.00 30.46 205 GLY B C 1
ATOM 4399 O O . GLY B 1 205 ? -19.460 -32.187 -10.768 1.00 28.89 205 GLY B O 1
ATOM 4400 N N . LEU B 1 206 ? -20.411 -32.266 -8.721 1.00 28.24 206 LEU B N 1
ATOM 4401 C CA . LEU B 1 206 ? -19.317 -31.542 -8.087 1.00 27.17 206 LEU B CA 1
ATOM 4402 C C . LEU B 1 206 ? -19.019 -32.143 -6.726 1.00 27.41 206 LEU B C 1
ATOM 4403 O O . LEU B 1 206 ? -19.918 -32.623 -6.030 1.00 28.54 206 LEU B O 1
ATOM 4408 N N . VAL B 1 207 ? -17.739 -32.114 -6.358 1.00 30.27 207 VAL B N 1
ATOM 4409 C CA . VAL B 1 207 ? -17.262 -32.570 -5.057 1.00 28.17 207 VAL B CA 1
ATOM 4410 C C . VAL B 1 207 ? -16.261 -31.549 -4.530 1.00 25.48 207 VAL B C 1
ATOM 4411 O O . VAL B 1 207 ? -15.370 -31.098 -5.258 1.00 25.89 207 VAL B O 1
ATOM 4415 N N . VAL B 1 208 ? -16.403 -31.181 -3.268 1.00 27.52 208 VAL B N 1
ATOM 4416 C CA . VAL B 1 208 ? -15.435 -30.328 -2.588 1.00 29.34 208 VAL B CA 1
ATOM 4417 C C . VAL B 1 208 ? -15.014 -31.021 -1.300 1.00 31.60 208 VAL B C 1
ATOM 4418 O O . VAL B 1 208 ? -15.850 -31.608 -0.599 1.00 29.11 208 VAL B O 1
ATOM 4422 N N . THR B 1 209 ? -13.722 -30.955 -0.988 1.00 33.23 209 THR B N 1
ATOM 4423 C CA . THR B 1 209 ? -13.193 -31.492 0.259 1.00 33.40 209 THR B CA 1
ATOM 4424 C C . THR B 1 209 ? -12.603 -30.368 1.098 1.00 36.47 209 THR B C 1
ATOM 4425 O O . THR B 1 209 ? -12.141 -29.344 0.573 1.00 34.45 209 THR B O 1
ATOM 4429 N N . LYS B 1 210 ? -12.587 -30.596 2.414 1.00 41.10 210 LYS B N 1
ATOM 4430 C CA . LYS B 1 210 ? -12.056 -29.617 3.357 1.00 41.55 210 LYS B CA 1
ATOM 4431 C C . LYS B 1 210 ? -10.534 -29.614 3.360 1.00 41.48 210 LYS B C 1
ATOM 4432 O O . LYS B 1 210 ? -9.913 -28.553 3.303 1.00 46.18 210 LYS B O 1
ATOM 4438 N N . THR B 1 211 ? -9.923 -30.782 3.431 1.00 41.30 211 THR B N 1
ATOM 4439 C CA . THR B 1 211 ? -8.491 -30.932 3.613 1.00 46.32 211 THR B CA 1
ATOM 4440 C C . THR B 1 211 ? -7.803 -31.222 2.288 1.00 53.79 211 THR B C 1
ATOM 4441 O O . THR B 1 211 ? -8.431 -31.673 1.324 1.00 47.97 211 THR B O 1
ATOM 4445 N N . PRO B 1 212 ? -6.509 -30.971 2.193 1.00 80.04 212 PRO B N 1
ATOM 4446 C CA . PRO B 1 212 ? -5.817 -31.249 0.929 1.00 57.76 212 PRO B CA 1
ATOM 4447 C C . PRO B 1 212 ? -5.575 -32.735 0.730 1.00 46.52 212 PRO B C 1
ATOM 4448 O O . PRO B 1 212 ? -5.582 -33.218 -0.402 1.00 46.41 212 PRO B O 1
ATOM 4452 N N . ALA B 1 213 ? -5.372 -33.469 1.825 1.00 44.13 213 ALA B N 1
ATOM 4453 C CA . ALA B 1 213 ? -5.101 -34.900 1.727 1.00 44.57 213 ALA B CA 1
ATOM 4454 C C . ALA B 1 213 ? -6.277 -35.645 1.104 1.00 47.23 213 ALA B C 1
ATOM 4455 O O . ALA B 1 213 ? -6.106 -36.443 0.170 1.00 44.67 213 ALA B O 1
ATOM 4457 N N . LEU B 1 214 ? -7.483 -35.415 1.628 1.00 41.93 214 LEU B N 1
ATOM 4458 C CA . LEU B 1 214 ? -8.676 -35.976 1.014 1.00 37.08 214 LEU B CA 1
ATOM 4459 C C . LEU B 1 214 ? -8.863 -35.458 -0.409 1.00 37.10 214 LEU B C 1
ATOM 4460 O O . LEU B 1 214 ? -9.376 -36.181 -1.279 1.00 36.90 214 LEU B O 1
ATOM 4465 N N . GLY B 1 215 ? -8.437 -34.223 -0.670 1.00 29.58 215 GLY B N 1
ATOM 4466 C CA . GLY B 1 215 ? -8.502 -33.702 -2.023 1.00 32.21 215 GLY B CA 1
ATOM 4467 C C . GLY B 1 215 ? -7.570 -34.426 -2.973 1.00 38.42 215 GLY B C 1
ATOM 4468 O O . GLY B 1 215 ? -7.917 -34.660 -4.136 1.00 36.35 215 GLY B O 1
ATOM 4469 N N . GLU B 1 216 ? -6.375 -34.797 -2.496 1.00 39.79 216 GLU B N 1
ATOM 4470 C CA . GLU B 1 216 ? -5.479 -35.575 -3.341 1.00 40.43 216 GLU B CA 1
ATOM 4471 C C . GLU B 1 216 ? -6.076 -36.933 -3.677 1.00 36.04 216 GLU B C 1
ATOM 4472 O O . GLU B 1 216 ? -5.884 -37.423 -4.797 1.00 34.89 216 GLU B O 1
ATOM 4478 N N . LYS B 1 217 ? -6.824 -37.540 -2.746 1.00 33.63 217 LYS B N 1
ATOM 4479 C CA . LYS B 1 217 ? -7.385 -38.857 -3.011 1.00 30.36 217 LYS B CA 1
ATOM 4480 C C . LYS B 1 217 ? -8.566 -38.781 -3.958 1.00 32.18 217 LYS B C 1
ATOM 4481 O O . LYS B 1 217 ? -8.733 -39.660 -4.809 1.00 29.04 217 LYS B O 1
ATOM 4487 N N . ILE B 1 218 ? -9.409 -37.756 -3.816 1.00 31.34 218 ILE B N 1
ATOM 4488 C CA . ILE B 1 218 ? -10.535 -37.619 -4.733 1.00 30.58 218 ILE B CA 1
ATOM 4489 C C . ILE B 1 218 ? -10.034 -37.287 -6.128 1.00 28.28 218 ILE B C 1
ATOM 4490 O O . ILE B 1 218 ? -10.497 -37.856 -7.123 1.00 27.06 218 ILE B O 1
ATOM 4495 N N . GLY B 1 219 ? -9.070 -36.368 -6.223 1.00 30.96 219 GLY B N 1
ATOM 4496 C CA . GLY B 1 219 ? -8.531 -36.004 -7.526 1.00 34.21 219 GLY B CA 1
ATOM 4497 C C . GLY B 1 219 ? -7.870 -37.169 -8.232 1.00 29.38 219 GLY B C 1
ATOM 4498 O O . GLY B 1 219 ? -7.995 -37.319 -9.452 1.00 29.22 219 GLY B O 1
ATOM 4499 N N . TYR B 1 220 ? -7.151 -38.004 -7.475 1.00 31.40 220 TYR B N 1
ATOM 4500 C CA . TYR B 1 220 ? -6.524 -39.189 -8.049 1.00 29.49 220 TYR B CA 1
ATOM 4501 C C . TYR B 1 220 ? -7.575 -40.128 -8.624 1.00 29.56 220 TYR B C 1
ATOM 4502 O O . TYR B 1 220 ? -7.412 -40.665 -9.730 1.00 26.87 220 TYR B O 1
ATOM 4511 N N . LEU B 1 221 ? -8.665 -40.336 -7.876 1.00 30.44 221 LEU B N 1
ATOM 4512 C CA . LEU B 1 221 ? -9.752 -41.174 -8.359 1.00 28.88 221 LEU B CA 1
ATOM 4513 C C . LEU B 1 221 ? -10.453 -40.519 -9.533 1.00 28.52 221 LEU B C 1
ATOM 4514 O O . LEU B 1 221 ? -10.850 -41.203 -10.483 1.00 29.79 221 LEU B O 1
ATOM 4519 N N . GLN B 1 222 ? -10.619 -39.196 -9.483 1.00 27.49 222 GLN B N 1
ATOM 4520 C CA . GLN B 1 222 ? -11.258 -38.501 -10.589 1.00 27.01 222 GLN B CA 1
ATOM 4521 C C . GLN B 1 222 ? -10.502 -38.749 -11.884 1.00 29.34 222 GLN B C 1
ATOM 4522 O O . GLN B 1 222 ? -11.098 -39.086 -12.911 1.00 31.16 222 GLN B O 1
ATOM 4528 N N . ASN B 1 223 ? -9.179 -38.608 -11.850 1.00 31.58 223 ASN B N 1
ATOM 4529 C CA . ASN B 1 223 ? -8.403 -38.828 -13.063 1.00 29.29 223 ASN B CA 1
ATOM 4530 C C . ASN B 1 223 ? -8.358 -40.303 -13.433 1.00 31.42 223 ASN B C 1
ATOM 4531 O O . ASN B 1 223 ? -8.345 -40.641 -14.624 1.00 33.27 223 ASN B O 1
ATOM 4536 N N . ALA B 1 224 ? -8.325 -41.190 -12.433 1.00 27.83 224 ALA B N 1
ATOM 4537 C CA . ALA B 1 224 ? -8.186 -42.611 -12.717 1.00 26.81 224 ALA B CA 1
ATOM 4538 C C . ALA B 1 224 ? -9.472 -43.187 -13.299 1.00 32.06 224 ALA B C 1
ATOM 4539 O O . ALA B 1 224 ? -9.434 -43.975 -14.255 1.00 32.41 224 ALA B O 1
ATOM 4541 N N . ILE B 1 225 ? -10.619 -42.812 -12.733 1.00 30.10 225 ILE B N 1
ATOM 4542 C CA . ILE B 1 225 ? -11.892 -43.290 -13.253 1.00 28.92 225 ILE B CA 1
ATOM 4543 C C . ILE B 1 225 ? -12.317 -42.482 -14.474 1.00 28.20 225 ILE B C 1
ATOM 4544 O O . ILE B 1 225 ? -12.937 -43.021 -15.393 1.00 29.10 225 ILE B O 1
ATOM 4549 N N . GLY B 1 226 ? -11.982 -41.201 -14.530 1.00 25.02 226 GLY B N 1
ATOM 4550 C CA . GLY B 1 226 ? -12.219 -40.448 -15.741 1.00 26.28 226 GLY B CA 1
ATOM 4551 C C . GLY B 1 226 ? -13.634 -39.979 -15.961 1.00 26.56 226 GLY B C 1
ATOM 4552 O O . GLY B 1 226 ? -14.007 -39.696 -17.102 1.00 30.43 226 GLY B O 1
ATOM 4553 N N . SER B 1 227 ? -14.439 -39.874 -14.913 1.00 26.89 227 SER B N 1
ATOM 4554 C CA . SER B 1 227 ? -15.806 -39.401 -15.076 1.00 28.92 227 SER B CA 1
ATOM 4555 C C . SER B 1 227 ? -15.858 -37.877 -15.071 1.00 26.54 227 SER B C 1
ATOM 4556 O O . SER B 1 227 ? -16.634 -37.290 -14.316 1.00 29.74 227 SER B O 1
ATOM 4559 N N . ILE B 1 228 ? -15.059 -37.227 -15.907 1.00 28.95 228 ILE B N 1
ATOM 4560 C CA . ILE B 1 228 ? -14.882 -35.781 -15.809 1.00 32.99 228 ILE B CA 1
ATOM 4561 C C . ILE B 1 228 ? -16.051 -35.038 -16.450 1.00 31.45 228 ILE B C 1
ATOM 4562 O O . ILE B 1 228 ? -16.766 -35.560 -17.314 1.00 31.32 228 ILE B O 1
ATOM 4567 N N . LEU B 1 229 ? -16.234 -33.783 -16.014 1.00 29.83 229 LEU B N 1
ATOM 4568 C CA . LEU B 1 229 ? -17.132 -32.852 -16.680 1.00 26.27 229 LEU B CA 1
ATOM 4569 C C . LEU B 1 229 ? -16.429 -32.239 -17.882 1.00 28.87 229 LEU B C 1
ATOM 4570 O O . LEU B 1 229 ? -15.369 -31.630 -17.734 1.00 26.29 229 LEU B O 1
ATOM 4575 N N . ALA B 1 230 ? -17.026 -32.391 -19.075 1.00 32.36 230 ALA B N 1
ATOM 4576 C CA . ALA B 1 230 ? -16.397 -31.910 -20.299 1.00 33.04 230 ALA B CA 1
ATOM 4577 C C . ALA B 1 230 ? -16.232 -30.386 -20.261 1.00 33.25 230 ALA B C 1
ATOM 4578 O O . ALA B 1 230 ? -16.894 -29.699 -19.483 1.00 27.53 230 ALA B O 1
ATOM 4580 N N . PRO B 1 231 ? -15.321 -29.833 -21.073 1.00 33.48 231 PRO B N 1
ATOM 4581 C CA . PRO B 1 231 ? -15.091 -28.377 -20.995 1.00 34.23 231 PRO B CA 1
ATOM 4582 C C . PRO B 1 231 ? -16.313 -27.533 -21.332 1.00 30.53 231 PRO B C 1
ATOM 4583 O O . PRO B 1 231 ? -16.609 -26.590 -20.588 1.00 31.23 231 PRO B O 1
ATOM 4587 N N . GLN B 1 232 ? -17.032 -27.832 -22.425 1.00 31.60 232 GLN B N 1
ATOM 4588 C CA . GLN B 1 232 ? -18.212 -27.036 -22.771 1.00 36.86 232 GLN B CA 1
ATOM 4589 C C . GLN B 1 232 ? -19.175 -26.933 -21.596 1.00 32.33 232 GLN B C 1
ATOM 4590 O O . GLN B 1 232 ? -19.717 -25.858 -21.320 1.00 29.12 232 GLN B O 1
ATOM 4596 N N . GLU B 1 233 ? -19.398 -28.044 -20.892 1.00 27.02 233 GLU B N 1
ATOM 4597 C CA . GLU B 1 233 ? -20.397 -28.038 -19.837 1.00 32.14 233 GLU B CA 1
ATOM 4598 C C . GLU B 1 233 ? -19.851 -27.459 -18.541 1.00 31.88 233 GLU B C 1
ATOM 4599 O O . GLU B 1 233 ? -20.614 -26.863 -17.773 1.00 33.16 233 GLU B O 1
ATOM 4605 N N . SER B 1 234 ? -18.547 -27.603 -18.286 1.00 31.10 234 SER B N 1
ATOM 4606 C CA . SER B 1 234 ? -17.920 -26.860 -17.197 1.00 29.82 234 SER B CA 1
ATOM 4607 C C . SER B 1 234 ? -18.129 -25.367 -17.371 1.00 27.39 234 SER B C 1
ATOM 4608 O O . SER B 1 234 ? -18.531 -24.669 -16.439 1.00 27.69 234 SER B O 1
ATOM 4611 N N . TRP B 1 235 ? -17.880 -24.860 -18.572 1.00 27.47 235 TRP B N 1
ATOM 4612 C CA . TRP B 1 235 ? -18.027 -23.433 -18.802 1.00 25.90 235 TRP B CA 1
ATOM 4613 C C . TRP B 1 235 ? -19.475 -22.996 -18.638 1.00 26.67 235 TRP B C 1
ATOM 4614 O O . TRP B 1 235 ? -19.754 -21.917 -18.097 1.00 25.87 235 TRP B O 1
ATOM 4625 N N . LEU B 1 236 ? -20.407 -23.825 -19.109 1.00 28.91 236 LEU B N 1
ATOM 4626 C CA . LEU B 1 236 ? -21.831 -23.542 -18.956 1.00 31.51 236 LEU B CA 1
ATOM 4627 C C . LEU B 1 236 ? -22.261 -23.613 -17.494 1.00 29.52 236 LEU B C 1
ATOM 4628 O O . LEU B 1 236 ? -23.124 -22.842 -17.057 1.00 26.51 236 LEU B O 1
ATOM 4633 N N . LEU B 1 237 ? -21.691 -24.551 -16.734 1.00 26.52 237 LEU B N 1
ATOM 4634 C CA . LEU B 1 237 ? -22.025 -24.659 -15.323 1.00 28.68 237 LEU B CA 1
ATOM 4635 C C . LEU B 1 237 ? -21.596 -23.407 -14.573 1.00 28.30 237 LEU B C 1
ATOM 4636 O O . LEU B 1 237 ? -22.375 -22.824 -13.804 1.00 25.93 237 LEU B O 1
ATOM 4641 N N . GLN B 1 238 ? -20.354 -22.974 -14.796 1.00 27.25 238 GLN B N 1
ATOM 4642 C CA . GLN B 1 238 ? -19.868 -21.774 -14.135 1.00 25.81 238 GLN B CA 1
ATOM 4643 C C . GLN B 1 238 ? -20.728 -20.574 -14.490 1.00 32.96 238 GLN B C 1
ATOM 4644 O O . GLN B 1 238 ? -21.028 -19.735 -13.629 1.00 34.88 238 GLN B O 1
ATOM 4650 N N . ARG B 1 239 ? -21.141 -20.478 -15.752 1.00 29.40 239 ARG B N 1
ATOM 4651 C CA . ARG B 1 239 ? -21.968 -19.351 -16.156 1.00 29.49 239 ARG B CA 1
ATOM 4652 C C . ARG B 1 239 ? -23.303 -19.385 -15.436 1.00 32.69 239 ARG B C 1
ATOM 4653 O O . ARG B 1 239 ? -23.797 -18.343 -14.984 1.00 36.25 239 ARG B O 1
ATOM 4661 N N . GLY B 1 240 ? -23.901 -20.579 -15.322 1.00 30.66 240 GLY B N 1
ATOM 4662 C CA . GLY B 1 240 ? -25.103 -20.718 -14.522 1.00 29.64 240 GLY B CA 1
ATOM 4663 C C . GLY B 1 240 ? -24.867 -20.341 -13.074 1.00 37.34 240 GLY B C 1
ATOM 4664 O O . GLY B 1 240 ? -25.682 -19.647 -12.460 1.00 30.73 240 GLY B O 1
ATOM 4665 N N . MET B 1 241 ? -23.724 -20.757 -12.522 1.00 29.21 241 MET B N 1
ATOM 4666 C CA . MET B 1 241 ? -23.474 -20.534 -11.105 1.00 29.66 241 MET B CA 1
ATOM 4667 C C . MET B 1 241 ? -23.428 -19.050 -10.767 1.00 33.00 241 MET B C 1
ATOM 4668 O O . MET B 1 241 ? -23.754 -18.663 -9.634 1.00 30.50 241 MET B O 1
ATOM 4673 N N . LYS B 1 242 ? -23.065 -18.202 -11.736 1.00 34.87 242 LYS B N 1
ATOM 4674 C CA . LYS B 1 242 ? -22.894 -16.783 -11.431 1.00 35.58 242 LYS B CA 1
ATOM 4675 C C . LYS B 1 242 ? -24.188 -16.138 -10.932 1.00 33.83 242 LYS B C 1
ATOM 4676 O O . LYS B 1 242 ? -24.137 -15.193 -10.134 1.00 35.22 242 LYS B O 1
ATOM 4682 N N . THR B 1 243 ? -25.350 -16.632 -11.368 1.00 30.13 243 THR B N 1
ATOM 4683 C CA . THR B 1 243 ? -26.629 -16.060 -10.962 1.00 31.63 243 THR B CA 1
ATOM 4684 C C . THR B 1 243 ? -27.258 -16.811 -9.791 1.00 32.48 243 THR B C 1
ATOM 4685 O O . THR B 1 243 ? -28.445 -16.605 -9.498 1.00 34.81 243 THR B O 1
ATOM 4689 N N . LEU B 1 244 ? -26.478 -17.650 -9.099 1.00 32.10 244 LEU B N 1
ATOM 4690 C CA . LEU B 1 244 ? -27.041 -18.572 -8.115 1.00 31.22 244 LEU B CA 1
ATOM 4691 C C . LEU B 1 244 ? -27.746 -17.839 -6.965 1.00 31.99 244 LEU B C 1
ATOM 4692 O O . LEU B 1 244 ? -28.834 -18.243 -6.541 1.00 32.81 244 LEU B O 1
ATOM 4697 N N . ALA B 1 245 ? -27.135 -16.777 -6.425 1.00 31.50 245 ALA B N 1
ATOM 4698 C CA . ALA B 1 245 ? -27.788 -16.051 -5.331 1.00 32.63 245 ALA B CA 1
ATOM 4699 C C . ALA B 1 245 ? -29.039 -15.342 -5.818 1.00 32.74 245 ALA B C 1
ATOM 4700 O O . ALA B 1 245 ? -30.084 -15.393 -5.164 1.00 33.77 245 ALA B O 1
ATOM 4702 N N . LEU B 1 246 ? -28.947 -14.664 -6.965 1.00 34.29 246 LEU B N 1
ATOM 4703 C CA . LEU B 1 246 ? -30.128 -14.048 -7.562 1.00 36.01 246 LEU B CA 1
ATOM 4704 C C . LEU B 1 246 ? -31.236 -15.077 -7.786 1.00 33.27 246 LEU B C 1
ATOM 4705 O O . LEU B 1 246 ? -32.396 -14.849 -7.431 1.00 36.61 246 LEU B O 1
ATOM 4710 N N . ARG B 1 247 ? -30.898 -16.225 -8.366 1.00 34.61 247 ARG B N 1
ATOM 4711 C CA . ARG B 1 247 ? -31.926 -17.230 -8.605 1.00 34.83 247 ARG B CA 1
ATOM 4712 C C . ARG B 1 247 ? -32.474 -17.777 -7.294 1.00 35.87 247 ARG B C 1
ATOM 4713 O O . ARG B 1 247 ? -33.691 -17.929 -7.132 1.00 34.85 247 ARG B O 1
ATOM 4721 N N . MET B 1 248 ? -31.591 -18.047 -6.337 1.00 38.73 248 MET B N 1
ATOM 4722 C CA . MET B 1 248 ? -32.013 -18.656 -5.083 1.00 37.38 248 MET B CA 1
ATOM 4723 C C . MET B 1 248 ? -32.978 -17.758 -4.315 1.00 33.44 248 MET B C 1
ATOM 4724 O O . MET B 1 248 ? -34.008 -18.230 -3.826 1.00 36.29 248 MET B O 1
ATOM 4729 N N . GLN B 1 249 ? -32.651 -16.463 -4.176 1.00 37.92 249 GLN B N 1
ATOM 4730 C CA . GLN B 1 249 ? -33.585 -15.510 -3.571 1.00 39.62 249 GLN B CA 1
ATOM 4731 C C . GLN B 1 249 ? -34.976 -15.709 -4.147 1.00 37.57 249 GLN B C 1
ATOM 4732 O O . GLN B 1 249 ? -35.959 -15.857 -3.408 1.00 35.53 249 GLN B O 1
ATOM 4738 N N . ALA B 1 250 ? -35.056 -15.761 -5.482 1.00 37.43 250 ALA B N 1
ATOM 4739 C CA . ALA B 1 250 ? -36.334 -15.902 -6.167 1.00 32.13 250 ALA B CA 1
ATOM 4740 C C . ALA B 1 250 ? -36.983 -17.245 -5.853 1.00 36.11 250 ALA B C 1
ATOM 4741 O O . ALA B 1 250 ? -38.154 -17.302 -5.448 1.00 37.25 250 ALA B O 1
ATOM 4743 N N . HIS B 1 251 ? -36.235 -18.338 -6.034 1.00 37.77 251 HIS B N 1
ATOM 4744 C CA . HIS B 1 251 ? -36.716 -19.665 -5.658 1.00 37.51 251 HIS B CA 1
ATOM 4745 C C . HIS B 1 251 ? -37.309 -19.665 -4.250 1.00 33.58 251 HIS B C 1
ATOM 4746 O O . HIS B 1 251 ? -38.442 -20.113 -4.033 1.00 34.55 251 HIS B O 1
ATOM 4753 N N . LEU B 1 252 ? -36.544 -19.154 -3.282 1.00 34.37 252 LEU B N 1
ATOM 4754 C CA . LEU B 1 252 ? -36.936 -19.210 -1.879 1.00 34.70 252 LEU B CA 1
ATOM 4755 C C . LEU B 1 252 ? -38.206 -18.407 -1.609 1.00 41.44 252 LEU B C 1
ATOM 4756 O O . LEU B 1 252 ? -39.096 -18.869 -0.881 1.00 36.10 252 LEU B O 1
ATOM 4761 N N . ASN B 1 253 ? -38.295 -17.193 -2.173 1.00 39.93 253 ASN B N 1
ATOM 4762 C CA . ASN B 1 253 ? -39.484 -16.360 -2.004 1.00 36.72 253 ASN B CA 1
ATOM 4763 C C . ASN B 1 253 ? -40.730 -17.037 -2.555 1.00 39.16 253 ASN B C 1
ATOM 4764 O O . ASN B 1 253 ? -41.790 -17.031 -1.912 1.00 36.07 253 ASN B O 1
ATOM 4769 N N . ASN B 1 254 ? -40.632 -17.615 -3.748 1.00 37.26 254 ASN B N 1
ATOM 4770 C CA . ASN B 1 254 ? -41.804 -18.277 -4.291 1.00 36.00 254 ASN B CA 1
ATOM 4771 C C . ASN B 1 254 ? -42.183 -19.484 -3.451 1.00 37.50 254 ASN B C 1
ATOM 4772 O O . ASN B 1 254 ? -43.369 -19.737 -3.210 1.00 40.57 254 ASN B O 1
ATOM 4777 N N . ALA B 1 255 ? -41.194 -20.225 -2.971 1.00 36.88 255 ALA B N 1
ATOM 4778 C CA . ALA B 1 255 ? -41.503 -21.431 -2.218 1.00 40.01 255 ALA B CA 1
ATOM 4779 C C . ALA B 1 255 ? -42.216 -21.099 -0.903 1.00 42.70 255 ALA B C 1
ATOM 4780 O O . ALA B 1 255 ? -43.094 -21.851 -0.456 1.00 39.33 255 ALA B O 1
ATOM 4782 N N . ALA B 1 256 ? -41.850 -19.975 -0.273 1.00 43.29 256 ALA B N 1
ATOM 4783 C CA . ALA B 1 256 ? -42.585 -19.490 0.893 1.00 39.31 256 ALA B CA 1
ATOM 4784 C C . ALA B 1 256 ? -44.067 -19.327 0.574 1.00 41.72 256 ALA B C 1
ATOM 4785 O O . ALA B 1 256 ? -44.932 -19.931 1.228 1.00 39.96 256 ALA B O 1
ATOM 4787 N N . LYS B 1 257 ? -44.374 -18.534 -0.459 1.00 41.50 257 LYS B N 1
ATOM 4788 C CA . LYS B 1 257 ? -45.762 -18.345 -0.871 1.00 37.97 257 LYS B CA 1
ATOM 4789 C C . LYS B 1 257 ? -46.442 -19.666 -1.237 1.00 43.90 257 LYS B C 1
ATOM 4790 O O . LYS B 1 257 ? -47.584 -19.913 -0.819 1.00 49.34 257 LYS B O 1
ATOM 4796 N N . ILE B 1 258 ? -45.767 -20.524 -2.018 1.00 40.23 258 ILE B N 1
ATOM 4797 C CA . ILE B 1 258 ? -46.348 -21.817 -2.395 1.00 41.66 258 ILE B CA 1
ATOM 4798 C C . ILE B 1 258 ? -46.754 -22.612 -1.155 1.00 43.02 258 ILE B C 1
ATOM 4799 O O . ILE B 1 258 ? -47.817 -23.245 -1.129 1.00 44.17 258 ILE B O 1
ATOM 4804 N N . PHE B 1 259 ? -45.915 -22.593 -0.108 1.00 48.02 259 PHE B N 1
ATOM 4805 C CA . PHE B 1 259 ? -46.212 -23.359 1.104 1.00 44.78 259 PHE B CA 1
ATOM 4806 C C . PHE B 1 259 ? -47.449 -22.809 1.802 1.00 47.19 259 PHE B C 1
ATOM 4807 O O . PHE B 1 259 ? -48.378 -23.562 2.133 1.00 47.92 259 PHE B O 1
ATOM 4815 N N . THR B 1 260 ? -47.469 -21.488 2.031 1.00 43.17 260 THR B N 1
ATOM 4816 C CA . THR B 1 260 ? -48.657 -20.812 2.556 1.00 47.78 260 THR B CA 1
ATOM 4817 C C . THR B 1 260 ? -49.914 -21.219 1.794 1.00 50.78 260 THR B C 1
ATOM 4818 O O . THR B 1 260 ? -50.916 -21.628 2.396 1.00 52.03 260 THR B O 1
ATOM 4822 N N . TYR B 1 261 ? -49.851 -21.160 0.459 1.00 49.65 261 TYR B N 1
ATOM 4823 C CA . TYR B 1 261 ? -51.012 -21.468 -0.374 1.00 51.85 261 TYR B CA 1
ATOM 4824 C C . TYR B 1 261 ? -51.429 -22.937 -0.264 1.00 54.29 261 TYR B C 1
ATOM 4825 O O . TYR B 1 261 ? -52.629 -23.249 -0.249 1.00 58.18 261 TYR B O 1
ATOM 4834 N N . LEU B 1 262 ? -50.461 -23.857 -0.208 1.00 50.45 262 LEU B N 1
ATOM 4835 C CA . LEU B 1 262 ? -50.817 -25.270 -0.190 1.00 50.22 262 LEU B CA 1
ATOM 4836 C C . LEU B 1 262 ? -51.432 -25.678 1.147 1.00 59.41 262 LEU B C 1
ATOM 4837 O O . LEU B 1 262 ? -52.178 -26.666 1.212 1.00 55.92 262 LEU B O 1
ATOM 4842 N N . LYS B 1 263 ? -51.145 -24.935 2.222 1.00 61.49 263 LYS B N 1
ATOM 4843 C CA . LYS B 1 263 ? -51.788 -25.235 3.497 1.00 67.61 263 LYS B CA 1
ATOM 4844 C C . LYS B 1 263 ? -53.235 -24.748 3.546 1.00 66.20 263 LYS B C 1
ATOM 4845 O O . LYS B 1 263 ? -54.058 -25.350 4.247 1.00 65.81 263 LYS B O 1
ATOM 4851 N N . SER B 1 264 ? -53.563 -23.690 2.807 1.00 59.59 264 SER B N 1
ATOM 4852 C CA . SER B 1 264 ? -54.931 -23.196 2.705 1.00 59.93 264 SER B CA 1
ATOM 4853 C C . SER B 1 264 ? -55.854 -24.112 1.904 1.00 63.86 264 SER B C 1
ATOM 4854 O O . SER B 1 264 ? -57.052 -23.819 1.818 1.00 69.84 264 SER B O 1
ATOM 4857 N N . HIS B 1 265 ? -55.353 -25.197 1.315 1.00 64.34 265 HIS B N 1
ATOM 4858 C CA . HIS B 1 265 ? -56.185 -26.076 0.499 1.00 63.62 265 HIS B CA 1
ATOM 4859 C C . HIS B 1 265 ? -56.547 -27.331 1.272 1.00 66.80 265 HIS B C 1
ATOM 4860 O O . HIS B 1 265 ? -55.655 -28.118 1.631 1.00 65.00 265 HIS B O 1
ATOM 4867 N N . PRO B 1 266 ? -57.835 -27.558 1.536 1.00 76.25 266 PRO B N 1
ATOM 4868 C CA . PRO B 1 266 ? -58.238 -28.790 2.240 1.00 73.08 266 PRO B CA 1
ATOM 4869 C C . PRO B 1 266 ? -57.913 -30.061 1.466 1.00 67.64 266 PRO B C 1
ATOM 4870 O O . PRO B 1 266 ? -57.831 -31.139 2.075 1.00 63.42 266 PRO B O 1
ATOM 4874 N N . ALA B 1 267 ? -57.722 -29.972 0.145 1.00 63.01 267 ALA B N 1
ATOM 4875 C CA . ALA B 1 267 ? -57.408 -31.168 -0.624 1.00 63.10 267 ALA B CA 1
ATOM 4876 C C . ALA B 1 267 ? -56.037 -31.734 -0.275 1.00 61.95 267 ALA B C 1
ATOM 4877 O O . ALA B 1 267 ? -55.803 -32.933 -0.473 1.00 56.96 267 ALA B O 1
ATOM 4879 N N . VAL B 1 268 ? -55.143 -30.903 0.252 1.00 58.89 268 VAL B N 1
ATOM 4880 C CA . VAL B 1 268 ? -53.791 -31.311 0.603 1.00 58.04 268 VAL B CA 1
ATOM 4881 C C . VAL B 1 268 ? -53.805 -31.786 2.053 1.00 56.69 268 VAL B C 1
ATOM 4882 O O . VAL B 1 268 ? -53.964 -30.979 2.973 1.00 59.51 268 VAL B O 1
ATOM 4886 N N . THR B 1 269 ? -53.635 -33.101 2.253 1.00 54.10 269 THR B N 1
ATOM 4887 C CA . THR B 1 269 ? -53.635 -33.664 3.603 1.00 60.14 269 THR B CA 1
ATOM 4888 C C . THR B 1 269 ? -52.301 -33.468 4.309 1.00 61.71 269 THR B C 1
ATOM 4889 O O . THR B 1 269 ? -52.276 -33.132 5.499 1.00 65.48 269 THR B O 1
ATOM 4893 N N . LYS B 1 270 ? -51.189 -33.703 3.608 1.00 60.13 270 LYS B N 1
ATOM 4894 C CA . LYS B 1 270 ? -49.867 -33.665 4.218 1.00 58.18 270 LYS B CA 1
ATOM 4895 C C . LYS B 1 270 ? -48.923 -32.843 3.348 1.00 53.84 270 LYS B C 1
ATOM 4896 O O . LYS B 1 270 ? -49.012 -32.885 2.114 1.00 47.42 270 LYS B O 1
ATOM 4902 N N . ILE B 1 271 ? -48.040 -32.079 4.004 1.00 46.93 271 ILE B N 1
ATOM 4903 C CA . ILE B 1 271 ? -47.052 -31.233 3.343 1.00 44.82 271 ILE B CA 1
ATOM 4904 C C . ILE B 1 271 ? -45.678 -31.484 3.959 1.00 49.22 271 ILE B C 1
ATOM 4905 O O . ILE B 1 271 ? -45.510 -31.431 5.183 1.00 45.61 271 ILE B O 1
ATOM 4910 N N . TYR B 1 272 ? -44.695 -31.745 3.105 1.00 51.33 272 TYR B N 1
ATOM 4911 C CA . TYR B 1 272 ? -43.300 -31.826 3.505 1.00 41.06 272 TYR B CA 1
ATOM 4912 C C . TYR B 1 272 ? -42.613 -30.532 3.089 1.00 38.91 272 TYR B C 1
ATOM 4913 O O . TYR B 1 272 ? -42.561 -30.216 1.897 1.00 41.34 272 TYR B O 1
ATOM 4922 N N . TYR B 1 273 ? -42.105 -29.772 4.072 1.00 41.27 273 TYR B N 1
ATOM 4923 C CA . TYR B 1 273 ? -41.425 -28.513 3.790 1.00 41.05 273 TYR B CA 1
ATOM 4924 C C . TYR B 1 273 ? -40.580 -28.095 4.989 1.00 44.23 273 TYR B C 1
ATOM 4925 O O . TYR B 1 273 ? -41.111 -27.934 6.090 1.00 46.23 273 TYR B O 1
ATOM 4934 N N . PRO B 1 274 ? -39.268 -27.913 4.817 1.00 45.93 274 PRO B N 1
ATOM 4935 C CA . PRO B 1 274 ? -38.409 -27.573 5.970 1.00 47.01 274 PRO B CA 1
ATOM 4936 C C . PRO B 1 274 ? -38.824 -26.322 6.696 1.00 49.04 274 PRO B C 1
ATOM 4937 O O . PRO B 1 274 ? -38.476 -26.173 7.877 1.00 50.94 274 PRO B O 1
ATOM 4941 N N . GLY B 1 275 ? -39.533 -25.408 6.032 1.00 48.60 275 GLY B N 1
ATOM 4942 C CA . GLY B 1 275 ? -40.003 -24.191 6.668 1.00 48.83 275 GLY B CA 1
ATOM 4943 C C . GLY B 1 275 ? -41.270 -24.328 7.467 1.00 49.39 275 GLY B C 1
ATOM 4944 O O . GLY B 1 275 ? -41.714 -23.352 8.075 1.00 49.26 275 GLY B O 1
ATOM 4945 N N . ASP B 1 276 ? -41.866 -25.513 7.466 1.00 49.49 276 ASP B N 1
ATOM 4946 C CA . ASP B 1 276 ? -43.046 -25.795 8.267 1.00 55.86 276 ASP B CA 1
ATOM 4947 C C . ASP B 1 276 ? -42.716 -25.710 9.754 1.00 62.22 276 ASP B C 1
ATOM 4948 O O . ASP B 1 276 ? -41.807 -26.416 10.224 1.00 56.92 276 ASP B O 1
ATOM 4953 N N . PRO B 1 277 ? -43.425 -24.879 10.529 1.00 65.60 277 PRO B N 1
ATOM 4954 C CA . PRO B 1 277 ? -43.131 -24.800 11.969 1.00 66.20 277 PRO B CA 1
ATOM 4955 C C . PRO B 1 277 ? -43.688 -25.969 12.765 1.00 67.09 277 PRO B C 1
ATOM 4956 O O . PRO B 1 277 ? -43.142 -26.276 13.834 1.00 63.12 277 PRO B O 1
ATOM 4960 N N . ASP B 1 278 ? -44.746 -26.628 12.277 1.00 70.65 278 ASP B N 1
ATOM 4961 C CA . ASP B 1 278 ? -45.232 -27.873 12.871 1.00 76.24 278 ASP B CA 1
ATOM 4962 C C . ASP B 1 278 ? -44.307 -29.052 12.584 1.00 73.21 278 ASP B C 1
ATOM 4963 O O . ASP B 1 278 ? -44.538 -30.149 13.106 1.00 74.31 278 ASP B O 1
ATOM 4968 N N . ASN B 1 279 ? -43.292 -28.847 11.752 1.00 73.79 279 ASN B N 1
ATOM 4969 C CA . ASN B 1 279 ? -42.291 -29.869 11.473 1.00 66.07 279 ASN B CA 1
ATOM 4970 C C . ASN B 1 279 ? -41.338 -29.984 12.662 1.00 60.77 279 ASN B C 1
ATOM 4971 O O . ASN B 1 279 ? -40.826 -28.964 13.139 1.00 63.19 279 ASN B O 1
ATOM 4976 N N . PRO B 1 280 ? -41.087 -31.188 13.182 1.00 62.47 280 PRO B N 1
ATOM 4977 C CA . PRO B 1 280 ? -40.136 -31.309 14.313 1.00 64.59 280 PRO B CA 1
ATOM 4978 C C . PRO B 1 280 ? -38.706 -30.923 13.948 1.00 66.60 280 PRO B C 1
ATOM 4979 O O . PRO B 1 280 ? -37.913 -30.594 14.845 1.00 60.60 280 PRO B O 1
ATOM 4983 N N . ASP B 1 281 ? -38.367 -30.942 12.656 1.00 67.98 281 ASP B N 1
ATOM 4984 C CA . ASP B 1 281 ? -37.063 -30.530 12.159 1.00 65.14 281 ASP B CA 1
ATOM 4985 C C . ASP B 1 281 ? -36.896 -29.011 12.149 1.00 58.27 281 ASP B C 1
ATOM 4986 O O . ASP B 1 281 ? -35.763 -28.529 12.043 1.00 57.96 281 ASP B O 1
ATOM 4991 N N . PHE B 1 282 ? -37.990 -28.257 12.292 1.00 56.33 282 PHE B N 1
ATOM 4992 C CA . PHE B 1 282 ? -37.995 -26.823 11.998 1.00 55.63 282 PHE B CA 1
ATOM 4993 C C . PHE B 1 282 ? -36.889 -26.057 12.714 1.00 54.23 282 PHE B C 1
ATOM 4994 O O . PHE B 1 282 ? -36.317 -25.117 12.151 1.00 56.19 282 PHE B O 1
ATOM 5002 N N . SER B 1 283 ? -36.593 -26.410 13.959 1.00 56.18 283 SER B N 1
ATOM 5003 C CA . SER B 1 283 ? -35.583 -25.654 14.691 1.00 55.60 283 SER B CA 1
ATOM 5004 C C . SER B 1 283 ? -34.196 -25.825 14.081 1.00 56.65 283 SER B C 1
ATOM 5005 O O . SER B 1 283 ? -33.497 -24.827 13.863 1.00 55.51 283 SER B O 1
ATOM 5008 N N . ILE B 1 284 ? -33.767 -27.070 13.817 1.00 58.04 284 ILE B N 1
ATOM 5009 C CA . ILE B 1 284 ? -32.425 -27.274 13.266 1.00 54.22 284 ILE B CA 1
ATOM 5010 C C . ILE B 1 284 ? -32.365 -26.724 11.849 1.00 50.02 284 ILE B C 1
ATOM 5011 O O . ILE B 1 284 ? -31.362 -26.131 11.431 1.00 51.40 284 ILE B O 1
ATOM 5016 N N . ALA B 1 285 ? -33.456 -26.875 11.103 1.00 49.17 285 ALA B N 1
ATOM 5017 C CA . ALA B 1 285 ? -33.585 -26.200 9.824 1.00 45.75 285 ALA B CA 1
ATOM 5018 C C . ALA B 1 285 ? -33.196 -24.734 9.958 1.00 46.39 285 ALA B C 1
ATOM 5019 O O . ALA B 1 285 ? -32.319 -24.247 9.236 1.00 46.82 285 ALA B O 1
ATOM 5021 N N . LYS B 1 286 ? -33.806 -24.027 10.922 1.00 51.41 286 LYS B N 1
ATOM 5022 C CA . LYS B 1 286 ? -33.583 -22.588 11.038 1.00 50.21 286 LYS B CA 1
ATOM 5023 C C . LYS B 1 286 ? -32.164 -22.266 11.482 1.00 47.97 286 LYS B C 1
ATOM 5024 O O . LYS B 1 286 ? -31.660 -21.184 11.161 1.00 51.11 286 LYS B O 1
ATOM 5030 N N . GLN B 1 287 ? -31.493 -23.191 12.167 1.00 47.76 287 GLN B N 1
ATOM 5031 C CA . GLN B 1 287 ? -30.143 -22.913 12.630 1.00 52.00 287 GLN B CA 1
ATOM 5032 C C . GLN B 1 287 ? -29.071 -23.228 11.592 1.00 53.86 287 GLN B C 1
ATOM 5033 O O . GLN B 1 287 ? -28.065 -22.508 11.523 1.00 53.44 287 GLN B O 1
ATOM 5039 N N . GLN B 1 288 ? -29.242 -24.275 10.776 1.00 48.68 288 GLN B N 1
ATOM 5040 C CA . GLN B 1 288 ? -28.168 -24.640 9.861 1.00 46.34 288 GLN B CA 1
ATOM 5041 C C . GLN B 1 288 ? -28.432 -24.247 8.411 1.00 44.66 288 GLN B C 1
ATOM 5042 O O . GLN B 1 288 ? -27.487 -24.264 7.614 1.00 44.24 288 GLN B O 1
ATOM 5048 N N . MET B 1 289 ? -29.656 -23.845 8.060 1.00 44.38 289 MET B N 1
ATOM 5049 C CA . MET B 1 289 ? -29.982 -23.426 6.701 1.00 40.37 289 MET B CA 1
ATOM 5050 C C . MET B 1 289 ? -30.293 -21.933 6.630 1.00 44.68 289 MET B C 1
ATOM 5051 O O . MET B 1 289 ? -30.877 -21.349 7.548 1.00 48.50 289 MET B O 1
ATOM 5056 N N . ASN B 1 290 ? -29.899 -21.322 5.510 1.00 44.59 290 ASN B N 1
ATOM 5057 C CA . ASN B 1 290 ? -30.118 -19.899 5.258 1.00 40.87 290 ASN B CA 1
ATOM 5058 C C . ASN B 1 290 ? -31.295 -19.798 4.291 1.00 41.45 290 ASN B C 1
ATOM 5059 O O . ASN B 1 290 ? -31.134 -19.635 3.085 1.00 43.63 290 ASN B O 1
ATOM 5064 N N . GLY B 1 291 ? -32.501 -19.910 4.839 1.00 37.64 291 GLY B N 1
ATOM 5065 C CA . GLY B 1 291 ? -33.674 -20.153 4.026 1.00 35.07 291 GLY B CA 1
ATOM 5066 C C . GLY B 1 291 ? -34.038 -21.628 4.013 1.00 39.98 291 GLY B C 1
ATOM 5067 O O . GLY B 1 291 ? -33.221 -22.507 4.291 1.00 45.90 291 GLY B O 1
ATOM 5068 N N . PHE B 1 292 ? -35.298 -21.913 3.696 1.00 43.19 292 PHE B N 1
ATOM 5069 C CA . PHE B 1 292 ? -35.810 -23.266 3.862 1.00 42.90 292 PHE B CA 1
ATOM 5070 C C . PHE B 1 292 ? -35.783 -24.077 2.569 1.00 42.58 292 PHE B C 1
ATOM 5071 O O . PHE B 1 292 ? -36.412 -25.143 2.494 1.00 45.44 292 PHE B O 1
ATOM 5079 N N . GLY B 1 293 ? -35.041 -23.620 1.563 1.00 38.62 293 GLY B N 1
ATOM 5080 C CA . GLY B 1 293 ? -35.002 -24.324 0.298 1.00 37.46 293 GLY B CA 1
ATOM 5081 C C . GLY B 1 293 ? -36.233 -24.018 -0.527 1.00 37.02 293 GLY B C 1
ATOM 5082 O O . GLY B 1 293 ? -37.085 -23.209 -0.158 1.00 42.65 293 GLY B O 1
ATOM 5083 N N . ALA B 1 294 ? -36.325 -24.667 -1.681 1.00 32.90 294 ALA B N 1
ATOM 5084 C CA . ALA B 1 294 ? -37.409 -24.367 -2.607 1.00 32.01 294 ALA B CA 1
ATOM 5085 C C . ALA B 1 294 ? -38.037 -25.639 -3.135 1.00 34.97 294 ALA B C 1
ATOM 5086 O O . ALA B 1 294 ? -38.641 -25.626 -4.221 1.00 35.57 294 ALA B O 1
ATOM 5088 N N . MET B 1 295 ? -37.879 -26.736 -2.402 1.00 34.28 295 MET B N 1
ATOM 5089 C CA . MET B 1 295 ? -38.599 -27.964 -2.686 1.00 34.21 295 MET B CA 1
ATOM 5090 C C . MET B 1 295 ? -39.790 -28.047 -1.748 1.00 40.54 295 MET B C 1
ATOM 5091 O O . MET B 1 295 ? -39.732 -27.569 -0.607 1.00 43.09 295 MET B O 1
ATOM 5096 N N . ILE B 1 296 ? -40.880 -28.618 -2.247 1.00 37.91 296 ILE B N 1
ATOM 5097 C CA . ILE B 1 296 ? -42.048 -28.929 -1.440 1.00 33.17 296 ILE B CA 1
ATOM 5098 C C . ILE B 1 296 ? -42.619 -30.222 -1.970 1.00 35.45 296 ILE B C 1
ATOM 5099 O O . ILE B 1 296 ? -42.763 -30.390 -3.185 1.00 39.74 296 ILE B O 1
ATOM 5104 N N . SER B 1 297 ? -42.929 -31.141 -1.074 1.00 41.66 297 SER B N 1
ATOM 5105 C CA . SER B 1 297 ? -43.697 -32.317 -1.440 1.00 42.95 297 SER B CA 1
ATOM 5106 C C . SER B 1 297 ? -45.010 -32.320 -0.668 1.00 44.69 297 SER B C 1
ATOM 5107 O O . SER B 1 297 ? -45.140 -31.668 0.373 1.00 40.21 297 SER B O 1
ATOM 5110 N N . PHE B 1 298 ? -46.000 -33.024 -1.206 1.00 45.85 298 PHE B N 1
ATOM 5111 C CA . PHE B 1 298 ? -47.291 -33.047 -0.544 1.00 44.86 298 PHE B CA 1
ATOM 5112 C C . PHE B 1 298 ? -48.106 -34.216 -1.064 1.00 47.63 298 PHE B C 1
ATOM 5113 O O . PHE B 1 298 ? -47.786 -34.812 -2.100 1.00 44.09 298 PHE B O 1
ATOM 5121 N N . GLU B 1 299 ? -49.150 -34.551 -0.297 1.00 52.00 299 GLU B N 1
ATOM 5122 C CA . GLU B 1 299 ? -50.127 -35.570 -0.649 1.00 53.60 299 GLU B CA 1
ATOM 5123 C C . GLU B 1 299 ? -51.518 -34.950 -0.739 1.00 55.64 299 GLU B C 1
ATOM 5124 O O . GLU B 1 299 ? -51.856 -34.007 -0.010 1.00 54.52 299 GLU B O 1
ATOM 5130 N N . LEU B 1 300 ? -52.325 -35.490 -1.639 1.00 57.16 300 LEU B N 1
ATOM 5131 C CA . LEU B 1 300 ? -53.725 -35.116 -1.718 1.00 57.61 300 LEU B CA 1
ATOM 5132 C C . LEU B 1 300 ? -54.575 -36.093 -0.892 1.00 62.20 300 LEU B C 1
ATOM 5133 O O . LEU B 1 300 ? -54.100 -37.144 -0.431 1.00 58.22 300 LEU B O 1
ATOM 5138 N N . GLN B 1 301 ? -55.844 -35.721 -0.694 1.00 62.46 301 GLN B N 1
ATOM 5139 C CA . GLN B 1 301 ? -56.799 -36.611 -0.047 1.00 60.92 301 GLN B CA 1
ATOM 5140 C C . GLN B 1 301 ? -56.834 -37.950 -0.786 1.00 59.33 301 GLN B C 1
ATOM 5141 O O . GLN B 1 301 ? -56.674 -37.982 -2.011 1.00 57.61 301 GLN B O 1
ATOM 5147 N N . PRO B 1 302 ? -57.035 -39.063 -0.081 1.00 63.85 302 PRO B N 1
ATOM 5148 C CA . PRO B 1 302 ? -56.885 -40.390 -0.717 1.00 66.25 302 PRO B CA 1
ATOM 5149 C C . PRO B 1 302 ? -57.720 -40.613 -1.974 1.00 68.17 302 PRO B C 1
ATOM 5150 O O . PRO B 1 302 ? -57.307 -41.384 -2.855 1.00 65.93 302 PRO B O 1
ATOM 5154 N N . GLY B 1 303 ? -58.879 -39.966 -2.096 1.00 64.33 303 GLY B N 1
ATOM 5155 C CA . GLY B 1 303 ? -59.640 -40.131 -3.320 1.00 79.34 303 GLY B CA 1
ATOM 5156 C C . GLY B 1 303 ? -58.998 -39.518 -4.553 1.00 67.27 303 GLY B C 1
ATOM 5157 O O . GLY B 1 303 ? -59.265 -39.980 -5.668 1.00 66.78 303 GLY B O 1
ATOM 5158 N N . MET B 1 304 ? -58.151 -38.501 -4.380 1.00 64.43 304 MET B N 1
ATOM 5159 C CA . MET B 1 304 ? -57.756 -37.625 -5.478 1.00 57.66 304 MET B CA 1
ATOM 5160 C C . MET B 1 304 ? -56.535 -38.150 -6.219 1.00 59.46 304 MET B C 1
ATOM 5161 O O . MET B 1 304 ? -55.563 -38.602 -5.609 1.00 64.72 304 MET B O 1
ATOM 5166 N N . ASN B 1 305 ? -56.591 -38.058 -7.546 1.00 58.89 305 ASN B N 1
ATOM 5167 C CA . ASN B 1 305 ? -55.602 -38.669 -8.424 1.00 53.90 305 ASN B CA 1
ATOM 5168 C C . ASN B 1 305 ? -54.461 -37.692 -8.691 1.00 54.14 305 ASN B C 1
ATOM 5169 O O . ASN B 1 305 ? -54.680 -36.676 -9.371 1.00 52.99 305 ASN B O 1
ATOM 5174 N N . PRO B 1 306 ? -53.235 -37.972 -8.232 1.00 54.47 306 PRO B N 1
ATOM 5175 C CA . PRO B 1 306 ? -52.132 -37.034 -8.489 1.00 51.82 306 PRO B CA 1
ATOM 5176 C C . PRO B 1 306 ? -51.768 -36.939 -9.956 1.00 48.57 306 PRO B C 1
ATOM 5177 O O . PRO B 1 306 ? -51.389 -35.857 -10.426 1.00 47.00 306 PRO B O 1
ATOM 5181 N N . GLN B 1 307 ? -51.865 -38.046 -10.694 1.00 52.49 307 GLN B N 1
ATOM 5182 C CA . GLN B 1 307 ? -51.653 -37.982 -12.133 1.00 59.64 307 GLN B CA 1
ATOM 5183 C C . GLN B 1 307 ? -52.582 -36.951 -12.772 1.00 60.49 307 GLN B C 1
ATOM 5184 O O . GLN B 1 307 ? -52.141 -36.101 -13.559 1.00 60.00 307 GLN B O 1
ATOM 5190 N N . THR B 1 308 ? -53.870 -36.985 -12.410 1.00 52.93 308 THR B N 1
ATOM 5191 C CA . THR B 1 308 ? -54.787 -35.962 -12.904 1.00 56.69 308 THR B CA 1
ATOM 5192 C C . THR B 1 308 ? -54.272 -34.563 -12.578 1.00 53.07 308 THR B C 1
ATOM 5193 O O . THR B 1 308 ? -54.259 -33.680 -13.440 1.00 53.02 308 THR B O 1
ATOM 5197 N N . PHE B 1 309 ? -53.803 -34.364 -11.347 1.00 53.80 309 PHE B N 1
ATOM 5198 C CA . PHE B 1 309 ? -53.426 -33.033 -10.881 1.00 53.61 309 PHE B CA 1
ATOM 5199 C C . PHE B 1 309 ? -52.257 -32.467 -11.685 1.00 52.05 309 PHE B C 1
ATOM 5200 O O . PHE B 1 309 ? -52.328 -31.341 -12.195 1.00 52.70 309 PHE B O 1
ATOM 5208 N N . VAL B 1 310 ? -51.167 -33.234 -11.811 1.00 53.64 310 VAL B N 1
ATOM 5209 C CA . VAL B 1 310 ? -49.968 -32.697 -12.452 1.00 50.52 310 VAL B CA 1
ATOM 5210 C C . VAL B 1 310 ? -50.189 -32.522 -13.953 1.00 55.65 310 VAL B C 1
ATOM 5211 O O . VAL B 1 310 ? -49.713 -31.548 -14.550 1.00 57.85 310 VAL B O 1
ATOM 5215 N N . GLU B 1 311 ? -50.936 -33.439 -14.581 1.00 59.29 311 GLU B N 1
ATOM 5216 C CA . GLU B 1 311 ? -51.185 -33.398 -16.021 1.00 58.20 311 GLU B CA 1
ATOM 5217 C C . GLU B 1 311 ? -52.016 -32.197 -16.457 1.00 55.75 311 GLU B C 1
ATOM 5218 O O . GLU B 1 311 ? -52.102 -31.933 -17.662 1.00 50.91 311 GLU B O 1
ATOM 5224 N N . HIS B 1 312 ? -52.644 -31.482 -15.522 1.00 54.57 312 HIS B N 1
ATOM 5225 C CA . HIS B 1 312 ? -53.477 -30.331 -15.846 1.00 56.46 312 HIS B CA 1
ATOM 5226 C C . HIS B 1 312 ? -52.785 -29.007 -15.552 1.00 56.27 312 HIS B C 1
ATOM 5227 O O . HIS B 1 312 ? -53.413 -27.948 -15.683 1.00 58.64 312 HIS B O 1
ATOM 5234 N N . LEU B 1 313 ? -51.508 -29.041 -15.164 1.00 54.80 313 LEU B N 1
ATOM 5235 C CA . LEU B 1 313 ? -50.717 -27.830 -14.995 1.00 51.49 313 LEU B CA 1
ATOM 5236 C C . LEU B 1 313 ? -50.219 -27.327 -16.350 1.00 50.10 313 LEU B C 1
ATOM 5237 O O . LEU B 1 313 ? -49.879 -28.119 -17.237 1.00 49.22 313 LEU B O 1
ATOM 5242 N N . GLN B 1 314 ? -50.189 -25.999 -16.508 1.00 47.62 314 GLN B N 1
ATOM 5243 C CA . GLN B 1 314 ? -49.793 -25.364 -17.762 1.00 53.47 314 GLN B CA 1
ATOM 5244 C C . GLN B 1 314 ? -48.509 -24.544 -17.692 1.00 51.77 314 GLN B C 1
ATOM 5245 O O . GLN B 1 314 ? -47.884 -24.320 -18.735 1.00 48.42 314 GLN B O 1
ATOM 5251 N N . VAL B 1 315 ? -48.126 -24.054 -16.518 1.00 50.34 315 VAL B N 1
ATOM 5252 C CA . VAL B 1 315 ? -46.870 -23.351 -16.332 1.00 45.16 315 VAL B CA 1
ATOM 5253 C C . VAL B 1 315 ? -45.856 -24.208 -15.588 1.00 45.34 315 VAL B C 1
ATOM 5254 O O . VAL B 1 315 ? -44.667 -24.184 -15.909 1.00 51.40 315 VAL B O 1
ATOM 5258 N N . ILE B 1 316 ? -46.307 -24.980 -14.601 1.00 44.44 316 ILE B N 1
ATOM 5259 C CA . ILE B 1 316 ? -45.447 -25.976 -13.983 1.00 37.74 316 ILE B CA 1
ATOM 5260 C C . ILE B 1 316 ? -45.276 -27.145 -14.946 1.00 39.26 316 ILE B C 1
ATOM 5261 O O . ILE B 1 316 ? -46.255 -27.666 -15.491 1.00 42.97 316 ILE B O 1
ATOM 5266 N N . THR B 1 317 ? -44.027 -27.548 -15.183 1.00 37.07 317 THR B N 1
ATOM 5267 C CA . THR B 1 317 ? -43.714 -28.616 -16.125 1.00 31.69 317 THR B CA 1
ATOM 5268 C C . THR B 1 317 ? -43.597 -29.966 -15.418 1.00 41.39 317 THR B C 1
ATOM 5269 O O . THR B 1 317 ? -42.853 -30.102 -14.435 1.00 35.78 317 THR B O 1
ATOM 5273 N N . LEU B 1 318 ? -44.325 -30.964 -15.935 1.00 43.04 318 LEU B N 1
ATOM 5274 C CA . LEU B 1 318 ? -44.227 -32.342 -15.461 1.00 37.82 318 LEU B CA 1
ATOM 5275 C C . LEU B 1 318 ? -42.986 -32.985 -16.070 1.00 41.41 318 LEU B C 1
ATOM 5276 O O . LEU B 1 318 ? -42.933 -33.229 -17.279 1.00 39.82 318 LEU B O 1
ATOM 5281 N N . ALA B 1 319 ? -41.994 -33.267 -15.237 1.00 42.69 319 ALA B N 1
ATOM 5282 C CA . ALA B 1 319 ? -40.718 -33.792 -15.707 1.00 42.76 319 ALA B CA 1
ATOM 5283 C C . ALA B 1 319 ? -39.894 -34.209 -14.498 1.00 45.76 319 ALA B C 1
ATOM 5284 O O . ALA B 1 319 ? -40.250 -33.930 -13.346 1.00 42.16 319 ALA B O 1
ATOM 5286 N N . GLU B 1 320 ? -38.781 -34.881 -14.778 1.00 47.96 320 GLU B N 1
ATOM 5287 C CA . GLU B 1 320 ? -37.795 -35.168 -13.753 1.00 43.30 320 GLU B CA 1
ATOM 5288 C C . GLU B 1 320 ? -36.895 -33.948 -13.553 1.00 41.53 320 GLU B C 1
ATOM 5289 O O . GLU B 1 320 ? -37.068 -32.906 -14.194 1.00 43.43 320 GLU B O 1
ATOM 5295 N N . SER B 1 321 ? -35.944 -34.066 -12.625 1.00 39.95 321 SER B N 1
ATOM 5296 C CA . SER B 1 321 ? -35.001 -33.002 -12.288 1.00 36.31 321 SER B CA 1
ATOM 5297 C C . SER B 1 321 ? -35.650 -31.928 -11.414 1.00 38.27 321 SER B C 1
ATOM 5298 O O . SER B 1 321 ? -36.849 -31.982 -11.116 1.00 33.11 321 SER B O 1
ATOM 5301 N N . LEU B 1 322 ? -34.844 -30.961 -10.980 1.00 33.90 322 LEU B N 1
ATOM 5302 C CA . LEU B 1 322 ? -35.262 -29.935 -10.037 1.00 32.99 322 LEU B CA 1
ATOM 5303 C C . LEU B 1 322 ? -34.253 -28.806 -10.131 1.00 37.36 322 LEU B C 1
ATOM 5304 O O . LEU B 1 322 ? -33.256 -28.903 -10.852 1.00 35.08 322 LEU B O 1
ATOM 5309 N N . GLY B 1 323 ? -34.506 -27.733 -9.388 1.00 33.88 323 GLY B N 1
ATOM 5310 C CA . GLY B 1 323 ? -33.532 -26.663 -9.353 1.00 32.02 323 GLY B CA 1
ATOM 5311 C C . GLY B 1 323 ? -33.436 -25.832 -10.608 1.00 34.00 323 GLY B C 1
ATOM 5312 O O . GLY B 1 323 ? -32.460 -25.095 -10.769 1.00 36.58 323 GLY B O 1
ATOM 5313 N N . ALA B 1 324 ? -34.423 -25.901 -11.496 1.00 38.86 324 ALA B N 1
ATOM 5314 C CA . ALA B 1 324 ? -34.418 -25.095 -12.712 1.00 35.51 324 ALA B CA 1
ATOM 5315 C C . ALA B 1 324 ? -35.180 -23.782 -12.519 1.00 35.01 324 ALA B C 1
ATOM 5316 O O . ALA B 1 324 ? -36.006 -23.636 -11.610 1.00 34.19 324 ALA B O 1
ATOM 5318 N N . LEU B 1 325 ? -34.874 -22.815 -13.391 1.00 37.59 325 LEU B N 1
ATOM 5319 C CA . LEU B 1 325 ? -35.626 -21.566 -13.426 1.00 35.98 325 LEU B CA 1
ATOM 5320 C C . LEU B 1 325 ? -37.119 -21.835 -13.489 1.00 39.64 325 LEU B C 1
ATOM 5321 O O . LEU B 1 325 ? -37.909 -21.210 -12.772 1.00 39.25 325 LEU B O 1
ATOM 5326 N N . GLU B 1 326 ? -37.520 -22.765 -14.350 1.00 37.83 326 GLU B N 1
ATOM 5327 C CA . GLU B 1 326 ? -38.919 -23.123 -14.508 1.00 41.48 326 GLU B CA 1
ATOM 5328 C C . GLU B 1 326 ? -39.315 -24.182 -13.487 1.00 42.02 326 GLU B C 1
ATOM 5329 O O . GLU B 1 326 ? -38.517 -25.052 -13.115 1.00 38.88 326 GLU B O 1
ATOM 5335 N N . SER B 1 327 ? -40.561 -24.091 -13.032 1.00 39.75 327 SER B N 1
ATOM 5336 C CA . SER B 1 327 ? -41.061 -25.039 -12.052 1.00 36.01 327 SER B CA 1
ATOM 5337 C C . SER B 1 327 ? -41.158 -26.438 -12.658 1.00 39.15 327 SER B C 1
ATOM 5338 O O . SER B 1 327 ? -41.616 -26.628 -13.787 1.00 33.93 327 SER B O 1
ATOM 5341 N N . LEU B 1 328 ? -40.721 -27.421 -11.892 1.00 36.49 328 LEU B N 1
ATOM 5342 C CA . LEU B 1 328 ? -40.866 -28.808 -12.263 1.00 35.46 328 LEU B CA 1
ATOM 5343 C C . LEU B 1 328 ? -41.687 -29.490 -11.189 1.00 38.18 328 LEU B C 1
ATOM 5344 O O . LEU B 1 328 ? -41.638 -29.112 -10.011 1.00 35.86 328 LEU B O 1
ATOM 5349 N N . ILE B 1 329 ? -42.470 -30.479 -11.615 1.00 38.72 329 ILE B N 1
ATOM 5350 C CA . ILE B 1 329 ? -43.277 -31.280 -10.709 1.00 34.79 329 ILE B CA 1
ATOM 5351 C C . ILE B 1 329 ? -43.216 -32.721 -11.187 1.00 36.35 329 ILE B C 1
ATOM 5352 O O . ILE B 1 329 ? -42.946 -33.004 -12.358 1.00 38.85 329 ILE B O 1
ATOM 5357 N N . GLU B 1 330 ? -43.467 -33.637 -10.262 1.00 34.35 330 GLU B N 1
ATOM 5358 C CA . GLU B 1 330 ? -43.161 -35.036 -10.517 1.00 41.94 330 GLU B CA 1
ATOM 5359 C C . GLU B 1 330 ? -43.818 -35.891 -9.441 1.00 43.17 330 GLU B C 1
ATOM 5360 O O . GLU B 1 330 ? -44.060 -35.421 -8.321 1.00 44.04 330 GLU B O 1
ATOM 5366 N N . ILE B 1 331 ? -44.1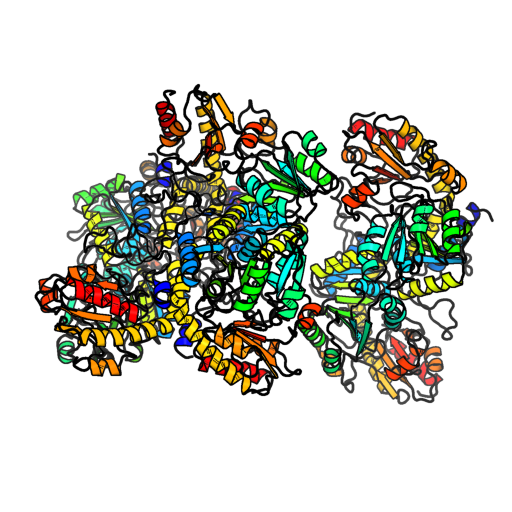17 -37.139 -9.793 1.00 40.19 331 ILE B N 1
ATOM 5367 C CA . ILE B 1 331 ? -44.574 -38.119 -8.811 1.00 42.38 331 ILE B CA 1
ATOM 5368 C C . ILE B 1 331 ? -43.459 -39.133 -8.569 1.00 45.69 331 ILE B C 1
ATOM 5369 O O . ILE B 1 331 ? -43.245 -40.038 -9.391 1.00 44.29 331 ILE B O 1
ATOM 5374 N N . PRO B 1 332 ? -42.736 -39.018 -7.447 1.00 47.88 332 PRO B N 1
ATOM 5375 C CA . PRO B 1 332 ? -41.552 -39.872 -7.231 1.00 47.18 332 PRO B CA 1
ATOM 5376 C C . PRO B 1 332 ? -41.780 -41.357 -7.431 1.00 49.52 332 PRO B C 1
ATOM 5377 O O . PRO B 1 332 ? -40.985 -42.008 -8.124 1.00 54.04 332 PRO B O 1
ATOM 5381 N N . ALA B 1 333 ? -42.840 -41.915 -6.844 1.00 43.58 333 ALA B N 1
ATOM 5382 C CA . ALA B 1 333 ? -43.042 -43.357 -6.924 1.00 49.25 333 ALA B CA 1
ATOM 5383 C C . ALA B 1 333 ? -43.093 -43.833 -8.366 1.00 50.63 333 ALA B C 1
ATOM 5384 O O . ALA B 1 333 ? -42.654 -44.953 -8.665 1.00 49.73 333 ALA B O 1
ATOM 5386 N N . LEU B 1 334 ? -43.597 -42.988 -9.273 1.00 49.90 334 LEU B N 1
ATOM 5387 C CA . LEU B 1 334 ? -43.693 -43.317 -10.690 1.00 51.34 334 LEU B CA 1
ATOM 5388 C C . LEU B 1 334 ? -42.475 -42.893 -11.497 1.00 52.71 334 LEU B C 1
ATOM 5389 O O . LEU B 1 334 ? -42.343 -43.328 -12.648 1.00 54.26 334 LEU B O 1
ATOM 5394 N N . MET B 1 335 ? -41.573 -42.082 -10.926 1.00 56.46 335 MET B N 1
ATOM 5395 C CA . MET B 1 335 ? -40.522 -41.437 -11.716 1.00 56.15 335 MET B CA 1
ATOM 5396 C C . MET B 1 335 ? -39.121 -41.572 -11.098 1.00 57.34 335 MET B C 1
ATOM 5397 O O . MET B 1 335 ? -38.467 -42.612 -11.267 1.00 55.59 335 MET B O 1
ATOM 5402 N N . THR B 1 336 ? -38.650 -40.543 -10.380 1.00 55.34 336 THR B N 1
ATOM 5403 C CA . THR B 1 336 ? -37.260 -40.514 -9.910 1.00 58.54 336 THR B CA 1
ATOM 5404 C C . THR B 1 336 ? -36.932 -41.624 -8.913 1.00 63.24 336 THR B C 1
ATOM 5405 O O . THR B 1 336 ? -35.746 -41.917 -8.702 1.00 62.64 336 THR B O 1
ATOM 5409 N N . HIS B 1 337 ? -37.942 -42.231 -8.282 1.00 60.82 337 HIS B N 1
ATOM 5410 C CA . HIS B 1 337 ? -37.714 -43.233 -7.246 1.00 58.32 337 HIS B CA 1
ATOM 5411 C C . HIS B 1 337 ? -38.341 -44.583 -7.581 1.00 59.73 337 HIS B C 1
ATOM 5412 O O . HIS B 1 337 ? -38.359 -45.473 -6.716 1.00 56.93 337 HIS B O 1
ATOM 5419 N N . GLY B 1 338 ? -38.850 -44.764 -8.809 1.00 59.28 338 GLY B N 1
ATOM 5420 C CA . GLY B 1 338 ? -39.248 -46.090 -9.261 1.00 56.91 338 GLY B CA 1
ATOM 5421 C C . GLY B 1 338 ? -38.118 -47.111 -9.238 1.00 59.94 338 GLY B C 1
ATOM 5422 O O . GLY B 1 338 ? -38.378 -48.318 -9.325 1.00 59.61 338 GLY B O 1
ATOM 5423 N N . ALA B 1 339 ? -36.865 -46.647 -9.130 1.00 63.47 339 ALA B N 1
ATOM 5424 C CA . ALA B 1 339 ? -35.713 -47.528 -8.966 1.00 57.83 339 ALA B CA 1
ATOM 5425 C C . ALA B 1 339 ? -35.686 -48.215 -7.601 1.00 61.45 339 ALA B C 1
ATOM 5426 O O . ALA B 1 339 ? -35.057 -49.274 -7.468 1.00 60.45 339 ALA B O 1
ATOM 5428 N N . ILE B 1 340 ? -36.331 -47.634 -6.589 1.00 60.06 340 ILE B N 1
ATOM 5429 C CA . ILE B 1 340 ? -36.502 -48.276 -5.286 1.00 59.69 340 ILE B CA 1
ATOM 5430 C C . ILE B 1 340 ? -37.735 -49.177 -5.352 1.00 62.45 340 ILE B C 1
ATOM 5431 O O . ILE B 1 340 ? -38.744 -48.787 -5.962 1.00 60.57 340 ILE B O 1
ATOM 5436 N N . PRO B 1 341 ? -37.707 -50.386 -4.770 1.00 66.62 341 PRO B N 1
ATOM 5437 C CA . PRO B 1 341 ? -38.904 -51.246 -4.807 1.00 66.05 341 PRO B CA 1
ATOM 5438 C C . PRO B 1 341 ? -40.024 -50.696 -3.929 1.00 65.96 341 PRO B C 1
ATOM 5439 O O . PRO B 1 341 ? -39.779 -50.107 -2.870 1.00 61.22 341 PRO B O 1
ATOM 5443 N N . ARG B 1 342 ? -41.265 -50.928 -4.384 1.00 64.30 342 ARG B N 1
ATOM 5444 C CA . ARG B 1 342 ? -42.447 -50.321 -3.771 1.00 64.38 342 ARG B CA 1
ATOM 5445 C C . ARG B 1 342 ? -42.543 -50.624 -2.274 1.00 66.35 342 ARG B C 1
ATOM 5446 O O . ARG B 1 342 ? -42.953 -49.762 -1.482 1.00 66.24 342 ARG B O 1
ATOM 5454 N N . THR B 1 343 ? -42.160 -51.839 -1.865 1.00 61.49 343 THR B N 1
ATOM 5455 C CA . THR B 1 343 ? -42.241 -52.211 -0.452 1.00 63.14 343 THR B CA 1
ATOM 5456 C C . THR B 1 343 ? -41.271 -51.392 0.396 1.00 65.55 343 THR B C 1
ATOM 5457 O O . THR B 1 343 ? -41.604 -50.970 1.515 1.00 63.56 343 THR B O 1
ATOM 5461 N N . ILE B 1 344 ? -40.057 -51.173 -0.115 1.00 64.99 344 ILE B N 1
ATOM 5462 C CA . ILE B 1 344 ? -39.078 -50.373 0.612 1.00 62.95 344 ILE B CA 1
ATOM 5463 C C . ILE B 1 344 ? -39.467 -48.903 0.580 1.00 62.90 344 ILE B C 1
ATOM 5464 O O . ILE B 1 344 ? -39.225 -48.168 1.550 1.00 60.45 344 ILE B O 1
ATOM 5469 N N . ARG B 1 345 ? -40.077 -48.455 -0.526 1.00 63.59 345 ARG B N 1
ATOM 5470 C CA . ARG B 1 345 ? -40.608 -47.096 -0.616 1.00 59.47 345 ARG B CA 1
ATOM 5471 C C . ARG B 1 345 ? -41.599 -46.818 0.505 1.00 62.90 345 ARG B C 1
ATOM 5472 O O . ARG B 1 345 ? -41.504 -45.796 1.198 1.00 62.55 345 ARG B O 1
ATOM 5480 N N . LEU B 1 346 ? -42.559 -47.733 0.701 1.00 63.75 346 LEU B N 1
ATOM 5481 C CA . LEU B 1 346 ? -43.634 -47.496 1.659 1.00 60.54 346 LEU B CA 1
ATOM 5482 C C . LEU B 1 346 ? -43.136 -47.591 3.092 1.00 62.48 346 LEU B C 1
ATOM 5483 O O . LEU B 1 346 ? -43.549 -46.797 3.949 1.00 62.84 346 LEU B O 1
ATOM 5488 N N . GLN B 1 347 ? -42.243 -48.542 3.376 1.00 60.84 347 GLN B N 1
ATOM 5489 C CA . GLN B 1 347 ? -41.723 -48.619 4.732 1.00 66.41 347 GLN B CA 1
ATOM 5490 C C . GLN B 1 347 ? -40.904 -47.388 5.101 1.00 64.66 347 GLN B C 1
ATOM 5491 O O . GLN B 1 347 ? -40.775 -47.071 6.288 1.00 63.48 347 GLN B O 1
ATOM 5497 N N . ASN B 1 348 ? -40.386 -46.656 4.123 1.00 68.11 348 ASN B N 1
ATOM 5498 C CA . ASN B 1 348 ? -39.545 -45.508 4.415 1.00 63.54 348 ASN B CA 1
ATOM 5499 C C . ASN B 1 348 ? -40.222 -44.178 4.098 1.00 64.55 348 ASN B C 1
ATOM 5500 O O . ASN B 1 348 ? -39.543 -43.145 4.045 1.00 67.77 348 ASN B O 1
ATOM 5505 N N . GLY B 1 349 ? -41.543 -44.172 3.907 1.00 59.80 349 GLY B N 1
ATOM 5506 C CA . GLY B 1 349 ? -42.320 -42.947 3.938 1.00 58.37 349 GLY B CA 1
ATOM 5507 C C . GLY B 1 349 ? -42.744 -42.369 2.602 1.00 63.95 349 GLY B C 1
ATOM 5508 O O . GLY B 1 349 ? -43.362 -41.292 2.581 1.00 63.42 349 GLY B O 1
ATOM 5509 N N . ILE B 1 350 ? -42.450 -43.041 1.495 1.00 58.37 350 ILE B N 1
ATOM 5510 C CA . ILE B 1 350 ? -42.749 -42.522 0.166 1.00 59.59 350 ILE B CA 1
ATOM 5511 C C . ILE B 1 350 ? -44.026 -43.207 -0.309 1.00 59.17 350 ILE B C 1
ATOM 5512 O O . ILE B 1 350 ? -44.003 -44.348 -0.779 1.00 59.40 350 ILE B O 1
ATOM 5517 N N . LYS B 1 351 ? -45.148 -42.509 -0.180 1.00 59.80 351 LYS B N 1
ATOM 5518 C CA . LYS B 1 351 ? -46.400 -43.053 -0.675 1.00 63.11 351 LYS B CA 1
ATOM 5519 C C . LYS B 1 351 ? -46.465 -42.908 -2.194 1.00 61.46 351 LYS B C 1
ATOM 5520 O O . LYS B 1 351 ? -45.858 -42.014 -2.784 1.00 61.08 351 LYS B O 1
ATOM 5526 N N . ASP B 1 352 ? -47.229 -43.793 -2.836 1.00 65.04 352 ASP B N 1
ATOM 5527 C CA . ASP B 1 352 ? -47.468 -43.640 -4.268 1.00 64.13 352 ASP B CA 1
ATOM 5528 C C . ASP B 1 352 ? -48.278 -42.386 -4.603 1.00 65.11 352 ASP B C 1
ATOM 5529 O O . ASP B 1 352 ? -48.285 -41.964 -5.767 1.00 63.85 352 ASP B O 1
ATOM 5534 N N . GLU B 1 353 ? -48.932 -41.772 -3.617 1.00 65.01 353 GLU B N 1
ATOM 5535 C CA . GLU B 1 353 ? -49.741 -40.574 -3.798 1.00 61.57 353 GLU B CA 1
ATOM 5536 C C . GLU B 1 353 ? -48.905 -39.283 -3.771 1.00 61.07 353 GLU B C 1
ATOM 5537 O O . GLU B 1 353 ? -49.460 -38.193 -3.968 1.00 58.70 353 GLU B O 1
ATOM 5543 N N . LEU B 1 354 ? -47.595 -39.384 -3.528 1.00 52.03 354 LEU B N 1
ATOM 5544 C CA . LEU B 1 354 ? -46.771 -38.226 -3.200 1.00 44.77 354 LEU B CA 1
ATOM 5545 C C . LEU B 1 354 ? -46.380 -37.403 -4.427 1.00 46.02 354 LEU B C 1
ATOM 5546 O O . LEU B 1 354 ? -45.945 -37.936 -5.460 1.00 43.44 354 LEU B O 1
ATOM 5551 N N . ILE B 1 355 ? -46.522 -36.088 -4.298 1.00 42.74 355 ILE B N 1
ATOM 5552 C CA . ILE B 1 355 ? -46.161 -35.149 -5.351 1.00 44.63 355 ILE B CA 1
ATOM 5553 C C . ILE B 1 355 ? -44.996 -34.293 -4.868 1.00 41.86 355 ILE B C 1
ATOM 5554 O O . ILE B 1 355 ? -45.055 -33.699 -3.783 1.00 44.79 355 ILE B O 1
ATOM 5559 N N . ARG B 1 356 ? -43.961 -34.193 -5.694 1.00 42.70 356 ARG B N 1
ATOM 5560 C CA . ARG B 1 356 ? -42.798 -33.366 -5.405 1.00 42.32 356 ARG B CA 1
ATOM 5561 C C . ARG B 1 356 ? -42.763 -32.185 -6.371 1.00 42.91 356 ARG B C 1
ATOM 5562 O O . ARG B 1 356 ? -42.796 -32.378 -7.594 1.00 40.12 356 ARG B O 1
ATOM 5570 N N . LEU B 1 357 ? -42.690 -30.971 -5.820 1.00 37.33 357 LEU B N 1
ATOM 5571 C CA . LEU B 1 357 ? -42.733 -29.739 -6.595 1.00 36.89 357 LEU B CA 1
ATOM 5572 C C . LEU B 1 357 ? -41.412 -28.989 -6.442 1.00 40.58 357 LEU B C 1
ATOM 5573 O O . LEU B 1 357 ? -40.969 -28.722 -5.314 1.00 37.55 357 LEU B O 1
ATOM 5578 N N . SER B 1 358 ? -40.781 -28.645 -7.572 1.00 36.77 358 SER B N 1
ATOM 5579 C CA . SER B 1 358 ? -39.551 -27.859 -7.568 1.00 34.41 358 SER B CA 1
ATOM 5580 C C . SER B 1 358 ? -39.930 -26.432 -7.965 1.00 36.13 358 SER B C 1
ATOM 5581 O O . SER B 1 358 ? -40.230 -26.158 -9.130 1.00 39.95 358 SER B O 1
ATOM 5584 N N . VAL B 1 359 ? -39.941 -25.531 -6.997 1.00 34.62 359 VAL B N 1
ATOM 5585 C CA . VAL B 1 359 ? -40.508 -24.205 -7.198 1.00 33.56 359 VAL B CA 1
ATOM 5586 C C . VAL B 1 359 ? -39.533 -23.346 -7.999 1.00 38.51 359 VAL B C 1
ATOM 5587 O O . VAL B 1 359 ? -38.375 -23.171 -7.602 1.00 40.76 359 VAL B O 1
ATOM 5591 N N . GLY B 1 360 ? -39.998 -22.815 -9.136 1.00 36.95 360 GLY B N 1
ATOM 5592 C CA . GLY B 1 360 ? -39.179 -22.011 -10.025 1.00 36.84 360 GLY B CA 1
ATOM 5593 C C . GLY B 1 360 ? -39.135 -20.540 -9.651 1.00 34.45 360 GLY B C 1
ATOM 5594 O O . GLY B 1 360 ? -39.356 -20.151 -8.499 1.00 36.44 360 GLY B O 1
ATOM 5595 N N . VAL B 1 361 ? -38.824 -19.706 -10.645 1.00 39.74 361 VAL B N 1
ATOM 5596 C CA . VAL B 1 361 ? -38.740 -18.266 -10.428 1.00 40.37 361 VAL B CA 1
ATOM 5597 C C . VAL B 1 361 ? -39.766 -17.508 -11.259 1.00 44.09 361 VAL B C 1
ATOM 5598 O O . VAL B 1 361 ? -39.660 -16.302 -11.394 1.00 43.16 361 VAL B O 1
ATOM 5602 N N . GLU B 1 362 ? -40.768 -18.197 -11.806 1.00 43.29 362 GLU B N 1
ATOM 5603 C CA . GLU B 1 362 ? -41.860 -17.485 -12.459 1.00 43.47 362 GLU B CA 1
ATOM 5604 C C . GLU B 1 362 ? -42.541 -16.562 -11.449 1.00 48.94 362 GLU B C 1
ATOM 5605 O O . GLU B 1 362 ? -42.392 -16.720 -10.230 1.00 46.87 362 GLU B O 1
ATOM 5611 N N . ALA B 1 363 ? -43.278 -15.570 -11.961 1.00 48.31 363 ALA B N 1
ATOM 5612 C CA . ALA B 1 363 ? -44.073 -14.721 -11.076 1.00 48.63 363 ALA B CA 1
ATOM 5613 C C . ALA B 1 363 ? -44.984 -15.594 -10.219 1.00 48.77 363 ALA B C 1
ATOM 5614 O O . ALA B 1 363 ? -45.631 -16.515 -10.727 1.00 46.61 363 ALA B O 1
ATOM 5616 N N . SER B 1 364 ? -44.991 -15.337 -8.905 1.00 50.09 364 SER B N 1
ATOM 5617 C CA . SER B 1 364 ? -45.745 -16.202 -8.001 1.00 44.50 364 SER B CA 1
ATOM 5618 C C . SER B 1 364 ? -47.229 -16.221 -8.350 1.00 49.66 364 SER B C 1
ATOM 5619 O O . SER B 1 364 ? -47.902 -17.249 -8.172 1.00 47.95 364 SER B O 1
ATOM 5622 N N . ASP B 1 365 ? -47.750 -15.110 -8.880 1.00 53.05 365 ASP B N 1
ATOM 5623 C CA . ASP B 1 365 ? -49.167 -15.070 -9.216 1.00 50.06 365 ASP B CA 1
ATOM 5624 C C . ASP B 1 365 ? -49.502 -16.074 -10.312 1.00 45.26 365 ASP B C 1
ATOM 5625 O O . ASP B 1 365 ? -50.513 -16.777 -10.225 1.00 49.97 365 ASP B O 1
ATOM 5630 N N . ASP B 1 366 ? -48.656 -16.175 -11.340 1.00 48.98 366 ASP B N 1
ATOM 5631 C CA . ASP B 1 366 ? -48.899 -17.148 -12.405 1.00 46.60 366 ASP B CA 1
ATOM 5632 C C . ASP B 1 366 ? -48.726 -18.581 -11.906 1.00 45.39 366 ASP B C 1
ATOM 5633 O O . ASP B 1 366 ? -49.348 -19.506 -12.448 1.00 44.10 366 ASP B O 1
ATOM 5638 N N . LEU B 1 367 ? -47.902 -18.781 -10.868 1.00 47.48 367 LEU B N 1
ATOM 5639 C CA . LEU B 1 367 ? -47.702 -20.117 -10.312 1.00 47.19 367 LEU B CA 1
ATOM 5640 C C . LEU B 1 367 ? -48.887 -20.545 -9.460 1.00 49.83 367 LEU B C 1
ATOM 5641 O O . LEU B 1 367 ? -49.336 -21.696 -9.538 1.00 50.12 367 LEU B O 1
ATOM 5646 N N . LEU B 1 368 ? -49.400 -19.637 -8.623 1.00 51.80 368 LEU B N 1
ATOM 5647 C CA . LEU B 1 368 ? -50.588 -19.967 -7.838 1.00 50.66 368 LEU B CA 1
ATOM 5648 C C . LEU B 1 368 ? -51.785 -20.211 -8.751 1.00 50.78 368 LEU B C 1
ATOM 5649 O O . LEU B 1 368 ? -52.557 -21.160 -8.541 1.00 51.09 368 LEU B O 1
ATOM 5654 N N . ALA B 1 369 ? -51.930 -19.386 -9.796 1.00 48.06 369 ALA B N 1
ATOM 5655 C CA . ALA B 1 369 ? -52.992 -19.605 -10.775 1.00 48.23 369 ALA B CA 1
ATOM 5656 C C . ALA B 1 369 ? -52.842 -20.959 -11.456 1.00 55.73 369 ALA B C 1
ATOM 5657 O O . ALA B 1 369 ? -53.838 -21.653 -11.706 1.00 60.12 369 ALA B O 1
ATOM 5659 N N . ASP B 1 370 ? -51.604 -21.360 -11.759 1.00 54.43 370 ASP B N 1
ATOM 5660 C CA . ASP B 1 370 ? -51.429 -22.660 -12.386 1.00 52.33 370 ASP B CA 1
ATOM 5661 C C . ASP B 1 370 ? -51.810 -23.773 -11.428 1.00 49.78 370 ASP B C 1
ATOM 5662 O O . ASP B 1 370 ? -52.499 -24.724 -11.818 1.00 49.85 370 ASP B O 1
ATOM 5667 N N . LEU B 1 371 ? -51.394 -23.660 -10.165 1.00 49.48 371 LEU B N 1
ATOM 5668 C CA . LEU B 1 371 ? -51.714 -24.707 -9.199 1.00 52.00 371 LEU B CA 1
ATOM 5669 C C . LEU B 1 371 ? -53.222 -24.869 -9.025 1.00 56.42 371 LEU B C 1
ATOM 5670 O O . LEU B 1 371 ? -53.695 -25.986 -8.778 1.00 53.75 371 LEU B O 1
ATOM 5675 N N . GLU B 1 372 ? -54.002 -23.793 -9.194 1.00 56.85 372 GLU B N 1
ATOM 5676 C CA . GLU B 1 372 ? -55.436 -23.958 -8.995 1.00 62.25 372 GLU B CA 1
ATOM 5677 C C . GLU B 1 372 ? -56.123 -24.606 -10.200 1.00 60.53 372 GLU B C 1
ATOM 5678 O O . GLU B 1 372 ? -57.191 -25.211 -10.042 1.00 64.44 372 GLU B O 1
ATOM 5684 N N . ARG B 1 373 ? -55.524 -24.553 -11.394 1.00 57.17 373 ARG B N 1
ATOM 5685 C CA . ARG B 1 373 ? -55.995 -25.443 -12.451 1.00 58.23 373 ARG B CA 1
ATOM 5686 C C . ARG B 1 373 ? -55.801 -26.904 -12.055 1.00 62.35 373 ARG B C 1
ATOM 5687 O O . ARG B 1 373 ? -56.648 -27.753 -12.357 1.00 64.51 373 ARG B O 1
ATOM 5695 N N . GLY B 1 374 ? -54.698 -27.220 -11.371 1.00 61.16 374 GLY B N 1
ATOM 5696 C CA . GLY B 1 374 ? -54.503 -28.585 -10.904 1.00 56.65 374 GLY B CA 1
ATOM 5697 C C . GLY B 1 374 ? -55.581 -29.004 -9.926 1.00 60.48 374 GLY B C 1
ATOM 5698 O O . GLY B 1 374 ? -56.201 -30.061 -10.081 1.00 60.97 374 GLY B O 1
ATOM 5699 N N . PHE B 1 375 ? -55.835 -28.162 -8.917 1.00 58.24 375 PHE B N 1
ATOM 5700 C CA . PHE B 1 375 ? -56.867 -28.472 -7.931 1.00 62.89 375 PHE B CA 1
ATOM 5701 C C . PHE B 1 375 ? -58.247 -28.539 -8.575 1.00 75.19 375 PHE B C 1
ATOM 5702 O O . PHE B 1 375 ? -59.061 -29.406 -8.235 1.00 77.72 375 PHE B O 1
ATOM 5710 N N . ALA B 1 376 ? -58.518 -27.644 -9.526 1.00 73.17 376 ALA B N 1
ATOM 5711 C CA . ALA B 1 376 ? -59.820 -27.632 -10.176 1.00 69.52 376 ALA B CA 1
ATOM 5712 C C . ALA B 1 376 ? -60.111 -28.952 -10.872 1.00 70.53 376 ALA B C 1
ATOM 5713 O O . ALA B 1 376 ? -61.260 -29.395 -10.901 1.00 76.32 376 ALA B O 1
ATOM 5715 N N . SER B 1 377 ? -59.089 -29.597 -11.430 1.00 72.93 377 SER B N 1
ATOM 5716 C CA . SER B 1 377 ? -59.289 -30.793 -12.240 1.00 70.79 377 SER B CA 1
ATOM 5717 C C . SER B 1 377 ? -59.561 -32.044 -11.412 1.00 72.03 377 SER B C 1
ATOM 5718 O O . SER B 1 377 ? -59.874 -33.095 -11.985 1.00 66.72 377 SER B O 1
ATOM 5721 N N . ILE B 1 378 ? -59.435 -31.961 -10.091 1.00 72.34 378 ILE B N 1
ATOM 5722 C CA . ILE B 1 378 ? -59.835 -33.028 -9.186 1.00 77.61 378 ILE B CA 1
ATOM 5723 C C . ILE B 1 378 ? -60.960 -32.563 -8.259 1.00 88.79 378 ILE B C 1
ATOM 5724 O O . ILE B 1 378 ? -61.226 -33.197 -7.240 1.00 94.67 378 ILE B O 1
ATOM 5729 N N . GLN B 1 379 ? -61.603 -31.442 -8.608 1.00 92.32 379 GLN B N 1
ATOM 5730 C CA . GLN B 1 379 ? -62.759 -30.849 -7.915 1.00 98.74 379 GLN B CA 1
ATOM 5731 C C . GLN B 1 379 ? -62.472 -30.620 -6.425 1.00 128.55 379 GLN B C 1
ATOM 5732 O O . GLN B 1 379 ? -63.045 -31.259 -5.541 1.00 102.10 379 GLN B O 1
ATOM 5738 N N . ALA B 1 380 ? -61.585 -29.640 -6.169 1.00 113.36 380 ALA B N 1
ATOM 5739 C CA . ALA B 1 380 ? -61.040 -29.468 -4.826 1.00 122.84 380 ALA B CA 1
ATOM 5740 C C . ALA B 1 380 ? -60.525 -28.061 -4.525 1.00 136.34 380 ALA B C 1
ATOM 5741 O O . ALA B 1 380 ? -59.928 -27.863 -3.457 1.00 117.89 380 ALA B O 1
ATOM 5743 N N . ASP B 1 381 ? -60.728 -27.086 -5.410 1.00 213.07 381 ASP B N 1
ATOM 5744 C CA . ASP B 1 381 ? -60.173 -25.738 -5.246 1.00 151.79 381 ASP B CA 1
ATOM 5745 C C . ASP B 1 381 ? -60.852 -24.966 -4.109 1.00 185.70 381 ASP B C 1
ATOM 5746 O O . ASP B 1 381 ? -60.396 -23.903 -3.673 1.00 128.24 381 ASP B O 1
ATOM 5751 N N . MET C 1 1 ? -49.329 -13.710 -19.547 1.00 62.77 1 MET C N 1
ATOM 5752 C CA . MET C 1 1 ? -48.577 -13.994 -18.322 1.00 56.55 1 MET C CA 1
ATOM 5753 C C . MET C 1 1 ? -47.676 -12.802 -17.975 1.00 54.29 1 MET C C 1
ATOM 5754 O O . MET C 1 1 ? -47.504 -11.872 -18.788 1.00 47.82 1 MET C O 1
ATOM 5759 N N . LYS C 1 2 ? -47.102 -12.821 -16.772 1.00 54.27 2 LYS C N 1
ATOM 5760 C CA . LYS C 1 2 ? -46.287 -11.691 -16.349 1.00 52.53 2 LYS C CA 1
ATOM 5761 C C . LYS C 1 2 ? -44.863 -11.798 -16.920 1.00 47.77 2 LYS C C 1
ATOM 5762 O O . LYS C 1 2 ? -44.409 -12.865 -17.352 1.00 45.77 2 LYS C O 1
ATOM 5768 N N . PHE C 1 3 ? -44.167 -10.655 -16.926 1.00 45.79 3 PHE C N 1
ATOM 5769 C CA . PHE C 1 3 ? -42.873 -10.518 -17.598 1.00 38.57 3 PHE C CA 1
ATOM 5770 C C . PHE C 1 3 ? -41.890 -11.603 -17.175 1.00 40.88 3 PHE C C 1
ATOM 5771 O O . PHE C 1 3 ? -41.260 -12.252 -18.014 1.00 39.87 3 PHE C O 1
ATOM 5779 N N . GLU C 1 4 ? -41.744 -11.812 -15.869 1.00 44.28 4 GLU C N 1
ATOM 5780 C CA . GLU C 1 4 ? -40.805 -12.815 -15.388 1.00 41.99 4 GLU C CA 1
ATOM 5781 C C . GLU C 1 4 ? -41.158 -14.206 -15.912 1.00 43.68 4 GLU C C 1
ATOM 5782 O O . GLU C 1 4 ? -40.268 -14.968 -16.310 1.00 42.95 4 GLU C O 1
ATOM 5788 N N . THR C 1 5 ? -42.449 -14.550 -15.925 1.00 40.97 5 THR C N 1
ATOM 5789 C CA . THR C 1 5 ? -42.873 -15.828 -16.488 1.00 39.36 5 THR C CA 1
ATOM 5790 C C . THR C 1 5 ? -42.535 -15.917 -17.970 1.00 40.09 5 THR C C 1
ATOM 5791 O O . THR C 1 5 ? -42.144 -16.984 -18.465 1.00 37.93 5 THR C O 1
ATOM 5795 N N . GLN C 1 6 ? -42.664 -14.799 -18.689 1.00 39.67 6 GLN C N 1
ATOM 5796 C CA . GLN C 1 6 ? -42.396 -14.808 -20.121 1.00 37.93 6 GLN C CA 1
ATOM 5797 C C . GLN C 1 6 ? -40.917 -15.033 -20.411 1.00 40.08 6 GLN C C 1
ATOM 5798 O O . GLN C 1 6 ? -40.563 -15.693 -21.395 1.00 41.66 6 GLN C O 1
ATOM 5804 N N . LEU C 1 7 ? -40.035 -14.490 -19.575 1.00 32.99 7 LEU C N 1
ATOM 5805 C CA . LEU C 1 7 ? -38.610 -14.724 -19.770 1.00 32.07 7 LEU C CA 1
ATOM 5806 C C . LEU C 1 7 ? -38.296 -16.212 -19.812 1.00 35.68 7 LEU C C 1
ATOM 5807 O O . LEU C 1 7 ? -37.424 -16.661 -20.571 1.00 34.61 7 LEU C O 1
ATOM 5812 N N . ILE C 1 8 ? -39.010 -16.990 -19.013 1.00 36.78 8 ILE C N 1
ATOM 5813 C CA . ILE C 1 8 ? -38.740 -18.412 -18.868 1.00 41.39 8 ILE C CA 1
ATOM 5814 C C . ILE C 1 8 ? -39.526 -19.277 -19.859 1.00 39.01 8 ILE C C 1
ATOM 5815 O O . ILE C 1 8 ? -39.053 -20.351 -20.253 1.00 37.93 8 ILE C O 1
ATOM 5820 N N . HIS C 1 9 ? -40.714 -18.835 -20.272 1.00 37.53 9 HIS C N 1
ATOM 5821 C CA . HIS C 1 9 ? -41.621 -19.662 -21.050 1.00 35.95 9 HIS C CA 1
ATOM 5822 C C . HIS C 1 9 ? -42.008 -19.054 -22.386 1.00 39.91 9 HIS C C 1
ATOM 5823 O O . HIS C 1 9 ? -42.554 -19.774 -23.234 1.00 43.88 9 HIS C O 1
ATOM 5830 N N . GLY C 1 10 ? -41.703 -17.776 -22.617 1.00 35.84 10 GLY C N 1
ATOM 5831 C CA . GLY C 1 10 ? -42.166 -17.076 -23.798 1.00 38.07 10 GLY C CA 1
ATOM 5832 C C . GLY C 1 10 ? -41.396 -17.429 -25.056 1.00 37.57 10 GLY C C 1
ATOM 5833 O O . GLY C 1 10 ? -40.450 -18.221 -25.046 1.00 37.16 10 GLY C O 1
ATOM 5834 N N . GLY C 1 11 ? -41.804 -16.788 -26.157 1.00 36.02 11 GLY C N 1
ATOM 5835 C CA . GLY C 1 11 ? -41.338 -17.179 -27.480 1.00 33.46 11 GLY C CA 1
ATOM 5836 C C . GLY C 1 11 ? -41.498 -18.674 -27.682 1.00 41.87 11 GLY C C 1
ATOM 5837 O O . GLY C 1 11 ? -42.542 -19.270 -27.359 1.00 42.27 11 GLY C O 1
ATOM 5838 N N . ILE C 1 12 ? -40.444 -19.297 -28.205 1.00 39.63 12 ILE C N 1
ATOM 5839 C CA . ILE C 1 12 ? -40.287 -20.747 -28.191 1.00 38.30 12 ILE C CA 1
ATOM 5840 C C . ILE C 1 12 ? -39.232 -21.060 -27.144 1.00 38.02 12 ILE C C 1
ATOM 5841 O O . ILE C 1 12 ? -38.109 -20.550 -27.217 1.00 40.10 12 ILE C O 1
ATOM 5846 N N . SER C 1 13 ? -39.587 -21.888 -26.170 1.00 41.20 13 SER C N 1
ATOM 5847 C CA . SER C 1 13 ? -38.699 -22.148 -25.048 1.00 43.06 13 SER C CA 1
ATOM 5848 C C . SER C 1 13 ? -38.513 -23.640 -24.815 1.00 44.64 13 SER C C 1
ATOM 5849 O O . SER C 1 13 ? -37.813 -24.032 -23.870 1.00 42.37 13 SER C O 1
ATOM 5852 N N . GLU C 1 14 ? -39.101 -24.468 -25.673 1.00 45.57 14 GLU C N 1
ATOM 5853 C CA . GLU C 1 14 ? -39.273 -25.896 -25.490 1.00 44.48 14 GLU C CA 1
ATOM 5854 C C . GLU C 1 14 ? -39.136 -26.547 -26.862 1.00 44.68 14 GLU C C 1
ATOM 5855 O O . GLU C 1 14 ? -39.397 -25.909 -27.886 1.00 40.88 14 GLU C O 1
ATOM 5861 N N . ASP C 1 15 ? -38.689 -27.800 -26.895 1.00 45.65 15 ASP C N 1
ATOM 5862 C CA . ASP C 1 15 ? -38.767 -28.598 -28.114 1.00 39.95 15 ASP C CA 1
ATOM 5863 C C . ASP C 1 15 ? -40.080 -29.368 -28.105 1.00 45.19 15 ASP C C 1
ATOM 5864 O O . ASP C 1 15 ? -40.297 -30.237 -27.247 1.00 41.85 15 ASP C O 1
ATOM 5869 N N . ALA C 1 16 ? -40.942 -29.056 -29.076 1.00 46.66 16 ALA C N 1
ATOM 5870 C CA . ALA C 1 16 ? -42.276 -29.646 -29.120 1.00 47.98 16 ALA C CA 1
ATOM 5871 C C . ALA C 1 16 ? -42.222 -31.165 -29.279 1.00 47.21 16 ALA C C 1
ATOM 5872 O O . ALA C 1 16 ? -43.081 -31.884 -28.748 1.00 45.26 16 ALA C O 1
ATOM 5874 N N . THR C 1 17 ? -41.215 -31.675 -29.997 1.00 44.09 17 THR C N 1
ATOM 5875 C CA . THR C 1 17 ? -41.191 -33.096 -30.332 1.00 45.28 17 THR C CA 1
ATOM 5876 C C . THR C 1 17 ? -40.834 -33.955 -29.125 1.00 43.47 17 THR C C 1
ATOM 5877 O O . THR C 1 17 ? -41.449 -35.001 -28.893 1.00 41.23 17 THR C O 1
ATOM 5881 N N . THR C 1 18 ? -39.827 -33.548 -28.356 1.00 40.17 18 THR C N 1
ATOM 5882 C CA . THR C 1 18 ? -39.335 -34.393 -27.280 1.00 39.31 18 THR C CA 1
ATOM 5883 C C . THR C 1 18 ? -39.784 -33.938 -25.908 1.00 36.99 18 THR C C 1
ATOM 5884 O O . THR C 1 18 ? -39.714 -34.730 -24.961 1.00 40.31 18 THR C O 1
ATOM 5888 N N . GLY C 1 19 ? -40.212 -32.688 -25.775 1.00 41.90 19 GLY C N 1
ATOM 5889 C CA . GLY C 1 19 ? -40.428 -32.092 -24.472 1.00 42.94 19 GLY C CA 1
ATOM 5890 C C . GLY C 1 19 ? -39.209 -31.448 -23.850 1.00 42.14 19 GLY C C 1
ATOM 5891 O O . GLY C 1 19 ? -39.287 -31.013 -22.693 1.00 41.20 19 GLY C O 1
ATOM 5892 N N . ALA C 1 20 ? -38.093 -31.369 -24.580 1.00 43.51 20 ALA C N 1
ATOM 5893 C CA . ALA C 1 20 ? -36.860 -30.804 -24.053 1.00 38.29 20 ALA C CA 1
ATOM 5894 C C . ALA C 1 20 ? -37.102 -29.397 -23.515 1.00 39.98 20 ALA C C 1
ATOM 5895 O O . ALA C 1 20 ? -37.642 -28.533 -24.212 1.00 39.84 20 ALA C O 1
ATOM 5897 N N . THR C 1 21 ? -36.720 -29.182 -22.252 1.00 41.57 21 THR C N 1
ATOM 5898 C CA . THR C 1 21 ? -36.905 -27.910 -21.559 1.00 42.79 21 THR C CA 1
ATOM 5899 C C . THR C 1 21 ? -35.897 -26.864 -21.977 1.00 43.82 21 THR C C 1
ATOM 5900 O O . THR C 1 21 ? -35.658 -25.894 -21.242 1.00 56.07 21 THR C O 1
ATOM 5904 N N . SER C 1 22 ? -35.285 -27.059 -23.137 1.00 42.90 22 SER C N 1
ATOM 5905 C CA . SER C 1 22 ? -34.389 -26.086 -23.728 1.00 40.01 22 SER C CA 1
ATOM 5906 C C . SER C 1 22 ? -34.472 -26.286 -25.231 1.00 36.54 22 SER C C 1
ATOM 5907 O O . SER C 1 22 ? -34.695 -27.401 -25.704 1.00 39.95 22 SER C O 1
ATOM 5910 N N . VAL C 1 23 ? -34.321 -25.210 -25.982 1.00 38.21 23 VAL C N 1
ATOM 5911 C CA . VAL C 1 23 ? -34.400 -25.337 -27.439 1.00 34.04 23 VAL C CA 1
ATOM 5912 C C . VAL C 1 23 ? -33.116 -25.977 -27.947 1.00 32.16 23 VAL C C 1
ATOM 5913 O O . VAL C 1 23 ? -32.017 -25.528 -27.586 1.00 30.03 23 VAL C O 1
ATOM 5917 N N . PRO C 1 24 ? -33.200 -27.015 -28.759 1.00 29.37 24 PRO C N 1
ATOM 5918 C CA . PRO C 1 24 ? -31.983 -27.665 -29.243 1.00 31.15 24 PRO C CA 1
ATOM 5919 C C . PRO C 1 24 ? -31.192 -26.736 -30.148 1.00 29.07 24 PRO C C 1
ATOM 5920 O O . PRO C 1 24 ? -31.747 -25.923 -30.894 1.00 28.97 24 PRO C O 1
ATOM 5924 N N . ILE C 1 25 ? -29.872 -26.868 -30.079 1.00 28.68 25 ILE C N 1
ATOM 5925 C CA . ILE C 1 25 ? -28.998 -26.081 -30.938 1.00 29.23 25 ILE C CA 1
ATOM 5926 C C . ILE C 1 25 ? -28.933 -26.780 -32.289 1.00 29.12 25 ILE C C 1
ATOM 5927 O O . ILE C 1 25 ? -28.382 -27.875 -32.407 1.00 31.85 25 ILE C O 1
ATOM 5932 N N . TYR C 1 26 ? -29.524 -26.165 -33.305 1.00 29.54 26 TYR C N 1
ATOM 5933 C CA . TYR C 1 26 ? -29.499 -26.723 -34.652 1.00 28.22 26 TYR C CA 1
ATOM 5934 C C . TYR C 1 26 ? -28.258 -26.198 -35.369 1.00 33.15 26 TYR C C 1
ATOM 5935 O O . TYR C 1 26 ? -28.266 -25.101 -35.923 1.00 27.33 26 TYR C O 1
ATOM 5944 N N . MET C 1 27 ? -27.177 -26.978 -35.350 1.00 29.57 27 MET C N 1
ATOM 5945 C CA . MET C 1 27 ? -25.965 -26.573 -36.055 1.00 30.05 27 MET C CA 1
ATOM 5946 C C . MET C 1 27 ? -26.085 -26.754 -37.563 1.00 31.52 27 MET C C 1
ATOM 5947 O O . MET C 1 27 ? -25.352 -26.096 -38.307 1.00 31.81 27 MET C O 1
ATOM 5952 N N . ALA C 1 28 ? -26.992 -27.615 -38.024 1.00 27.96 28 ALA C N 1
ATOM 5953 C CA . ALA C 1 28 ? -27.156 -27.881 -39.453 1.00 30.46 28 ALA C CA 1
ATOM 5954 C C . ALA C 1 28 ? -27.172 -26.606 -40.283 1.00 27.94 28 ALA C C 1
ATOM 5955 O O . ALA C 1 28 ? -27.820 -25.627 -39.926 1.00 31.40 28 ALA C O 1
ATOM 5957 N N . SER C 1 29 ? -26.466 -26.629 -41.410 1.00 29.96 29 SER C N 1
ATOM 5958 C CA . SER C 1 29 ? -26.552 -25.521 -42.353 1.00 30.13 29 SER C CA 1
ATOM 5959 C C . SER C 1 29 ? -27.719 -25.661 -43.331 1.00 30.14 29 SER C C 1
ATOM 5960 O O . SER C 1 29 ? -28.151 -24.661 -43.922 1.00 23.31 29 SER C O 1
ATOM 5963 N N . THR C 1 30 ? -28.248 -26.867 -43.509 1.00 30.60 30 THR C N 1
ATOM 5964 C CA . THR C 1 30 ? -29.285 -27.071 -44.502 1.00 30.36 30 THR C CA 1
ATOM 5965 C C . THR C 1 30 ? -30.222 -28.192 -44.062 1.00 31.63 30 THR C C 1
ATOM 5966 O O . THR C 1 30 ? -29.964 -28.913 -43.093 1.00 28.79 30 THR C O 1
ATOM 5970 N N . PHE C 1 31 ? -31.329 -28.329 -44.793 1.00 31.61 31 PHE C N 1
ATOM 5971 C CA . PHE C 1 31 ? -32.435 -29.194 -44.399 1.00 32.47 31 PHE C CA 1
ATOM 5972 C C . PHE C 1 31 ? -32.910 -30.003 -45.599 1.00 34.04 31 PHE C C 1
ATOM 5973 O O . PHE C 1 31 ? -33.144 -29.448 -46.680 1.00 32.05 31 PHE C O 1
ATOM 5981 N N . ARG C 1 32 ? -33.044 -31.313 -45.407 1.00 35.34 32 ARG C N 1
ATOM 5982 C CA . ARG C 1 32 ? -33.594 -32.162 -46.449 1.00 38.70 32 ARG C CA 1
ATOM 5983 C C . ARG C 1 32 ? -35.050 -31.806 -46.676 1.00 41.90 32 ARG C C 1
ATOM 5984 O O . ARG C 1 32 ? -35.843 -31.759 -45.732 1.00 43.37 32 ARG C O 1
ATOM 5992 N N . GLN C 1 33 ? -35.406 -31.551 -47.923 1.00 37.06 33 GLN C N 1
ATOM 5993 C CA . GLN C 1 33 ? -36.803 -31.411 -48.295 1.00 41.35 33 GLN C CA 1
ATOM 5994 C C . GLN C 1 33 ? -37.308 -32.729 -48.883 1.00 45.97 33 GLN C C 1
ATOM 5995 O O . GLN C 1 33 ? -36.564 -33.440 -49.570 1.00 44.21 33 GLN C O 1
ATOM 6001 N N . THR C 1 34 ? -38.553 -33.091 -48.550 1.00 53.25 34 THR C N 1
ATOM 6002 C CA . THR C 1 34 ? -39.217 -34.239 -49.169 1.00 50.75 34 THR C CA 1
ATOM 6003 C C . THR C 1 34 ? -39.906 -33.843 -50.469 1.00 52.32 34 THR C C 1
ATOM 6004 O O . THR C 1 34 ? -39.960 -34.630 -51.416 1.00 52.99 34 THR C O 1
ATOM 6008 N N . LYS C 1 35 ? -40.444 -32.634 -50.523 1.00 55.02 35 LYS C N 1
ATOM 6009 C CA . LYS C 1 35 ? -40.884 -32.009 -51.756 1.00 55.91 35 LYS C CA 1
ATOM 6010 C C . LYS C 1 35 ? -40.414 -30.562 -51.740 1.00 51.92 35 LYS C C 1
ATOM 6011 O O . LYS C 1 35 ? -40.170 -29.985 -50.682 1.00 57.94 35 LYS C O 1
ATOM 6017 N N . ILE C 1 36 ? -40.238 -29.989 -52.921 1.00 49.82 36 ILE C N 1
ATOM 6018 C CA . ILE C 1 36 ? -39.627 -28.673 -53.018 1.00 53.23 36 ILE C CA 1
ATOM 6019 C C . ILE C 1 36 ? -40.599 -27.610 -52.521 1.00 60.11 36 ILE C C 1
ATOM 6020 O O . ILE C 1 36 ? -41.742 -27.518 -52.987 1.00 60.60 36 ILE C O 1
ATOM 6025 N N . GLY C 1 37 ? -40.154 -26.808 -51.553 1.00 63.98 37 GLY C N 1
ATOM 6026 C CA . GLY C 1 37 ? -40.951 -25.717 -51.040 1.00 67.10 37 GLY C CA 1
ATOM 6027 C C . GLY C 1 37 ? -41.901 -26.049 -49.904 1.00 77.66 37 GLY C C 1
ATOM 6028 O O . GLY C 1 37 ? -42.588 -25.145 -49.420 1.00 78.96 37 GLY C O 1
ATOM 6029 N N . GLN C 1 38 ? -41.973 -27.298 -49.452 1.00 71.99 38 GLN C N 1
ATOM 6030 C CA . GLN C 1 38 ? -42.856 -27.616 -48.335 1.00 75.42 38 GLN C CA 1
ATOM 6031 C C . GLN C 1 38 ? -42.155 -27.590 -46.979 1.00 78.87 38 GLN C C 1
ATOM 6032 O O . GLN C 1 38 ? -42.817 -27.774 -45.956 1.00 75.54 38 GLN C O 1
ATOM 6038 N N . ASN C 1 39 ? -40.850 -27.359 -46.928 1.00 110.02 39 ASN C N 1
ATOM 6039 C CA . ASN C 1 39 ? -40.164 -27.436 -45.647 1.00 72.64 39 ASN C CA 1
ATOM 6040 C C . ASN C 1 39 ? -40.437 -26.194 -44.803 1.00 57.25 39 ASN C C 1
ATOM 6041 O O . ASN C 1 39 ? -40.663 -25.096 -45.317 1.00 60.61 39 ASN C O 1
ATOM 6046 N N . GLN C 1 40 ? -40.431 -26.380 -43.485 1.00 49.97 40 GLN C N 1
ATOM 6047 C CA . GLN C 1 40 ? -40.472 -25.215 -42.614 1.00 51.35 40 GLN C CA 1
ATOM 6048 C C . GLN C 1 40 ? -39.131 -24.493 -42.601 1.00 52.67 40 GLN C C 1
ATOM 6049 O O . GLN C 1 40 ? -39.087 -23.261 -42.486 1.00 49.34 40 GLN C O 1
ATOM 6055 N N . TYR C 1 41 ? -38.035 -25.241 -42.706 1.00 46.23 41 TYR C N 1
ATOM 6056 C CA . TYR C 1 41 ? -36.692 -24.697 -42.711 1.00 39.17 41 TYR C CA 1
ATOM 6057 C C . TYR C 1 41 ? -35.972 -25.203 -43.950 1.00 41.22 41 TYR C C 1
ATOM 6058 O O . TYR C 1 41 ? -36.136 -26.356 -44.344 1.00 39.04 41 TYR C O 1
ATOM 6067 N N . GLU C 1 42 ? -35.211 -24.338 -44.574 1.00 38.97 42 GLU C N 1
ATOM 6068 C CA . GLU C 1 42 ? -34.531 -24.736 -45.794 1.00 35.30 42 GLU C CA 1
ATOM 6069 C C . GLU C 1 42 ? -33.036 -24.482 -45.746 1.00 30.80 42 GLU C C 1
ATOM 6070 O O . GLU C 1 42 ? -32.269 -25.279 -46.283 1.00 38.89 42 GLU C O 1
ATOM 6076 N N . TYR C 1 43 ? -32.601 -23.422 -45.082 1.00 27.03 43 TYR C N 1
ATOM 6077 C CA . TYR C 1 43 ? -31.199 -23.048 -45.065 1.00 28.84 43 TYR C CA 1
ATOM 6078 C C . TYR C 1 43 ? -30.951 -22.214 -43.820 1.00 28.31 43 TYR C C 1
ATOM 6079 O O . TYR C 1 43 ? -31.671 -21.237 -43.581 1.00 27.16 43 TYR C O 1
ATOM 6088 N N . SER C 1 44 ? -29.921 -22.594 -43.052 1.00 27.82 44 SER C N 1
ATOM 6089 C CA . SER C 1 44 ? -29.743 -22.058 -41.704 1.00 27.07 44 SER C CA 1
ATOM 6090 C C . SER C 1 44 ? -29.737 -20.532 -41.686 1.00 30.87 44 SER C C 1
ATOM 6091 O O . SER C 1 44 ? -30.238 -19.915 -40.737 1.00 29.63 44 SER C O 1
ATOM 6094 N N . ARG C 1 45 ? -29.172 -19.907 -42.726 1.00 25.45 45 ARG C N 1
ATOM 6095 C CA . ARG C 1 45 ? -29.086 -18.451 -42.758 1.00 25.08 45 ARG C CA 1
ATOM 6096 C C . ARG C 1 45 ? -30.468 -17.822 -42.830 1.00 28.65 45 ARG C C 1
ATOM 6097 O O . ARG C 1 45 ? -30.743 -16.821 -42.158 1.00 30.25 45 ARG C O 1
ATOM 6105 N N . THR C 1 46 ? -31.344 -18.409 -43.644 1.00 27.61 46 THR C N 1
ATOM 6106 C CA . THR C 1 46 ? -32.707 -17.929 -43.818 1.00 31.90 46 THR C CA 1
ATOM 6107 C C . THR C 1 46 ? -33.550 -18.144 -42.569 1.00 31.52 46 THR C C 1
ATOM 6108 O O . THR C 1 46 ? -34.457 -17.351 -42.284 1.00 32.75 46 THR C O 1
ATOM 6112 N N . GLY C 1 47 ? -33.280 -19.213 -41.828 1.00 28.48 47 GLY C N 1
ATOM 6113 C CA . GLY C 1 47 ? -34.013 -19.511 -40.622 1.00 27.44 47 GLY C CA 1
ATOM 6114 C C . GLY C 1 47 ? -33.674 -20.894 -40.120 1.00 29.60 47 GLY C C 1
ATOM 6115 O O . GLY C 1 47 ? -33.314 -21.773 -40.916 1.00 32.66 47 GLY C O 1
ATOM 6116 N N . ASN C 1 48 ? -33.760 -21.082 -38.804 1.00 29.18 48 ASN C N 1
ATOM 6117 C CA . ASN C 1 48 ? -33.570 -22.369 -38.150 1.00 27.23 48 ASN C CA 1
ATOM 6118 C C . ASN C 1 48 ? -34.240 -22.308 -36.785 1.00 28.20 48 ASN C C 1
ATOM 6119 O O . ASN C 1 48 ? -34.438 -21.216 -36.232 1.00 26.05 48 ASN C O 1
ATOM 6124 N N . PRO C 1 49 ? -34.604 -23.452 -36.217 1.00 27.70 49 PRO C N 1
ATOM 6125 C CA . PRO C 1 49 ? -35.331 -23.420 -34.938 1.00 29.11 49 PRO C CA 1
ATOM 6126 C C . PRO C 1 49 ? -34.601 -22.666 -33.835 1.00 30.27 49 PRO C C 1
ATOM 6127 O O . PRO C 1 49 ? -35.251 -22.015 -33.007 1.00 31.67 49 PRO C O 1
ATOM 6131 N N . THR C 1 50 ? -33.268 -22.727 -33.796 1.00 27.69 50 THR C N 1
ATOM 6132 C CA . THR C 1 50 ? -32.557 -22.143 -32.666 1.00 23.67 50 THR C CA 1
ATOM 6133 C C . THR C 1 50 ? -32.616 -20.626 -32.718 1.00 28.17 50 THR C C 1
ATOM 6134 O O . THR C 1 50 ? -32.970 -19.973 -31.728 1.00 26.68 50 THR C O 1
ATOM 6138 N N . ARG C 1 51 ? -32.277 -20.036 -33.867 1.00 25.30 51 ARG C N 1
ATOM 6139 C CA . ARG C 1 51 ? -32.324 -18.583 -33.928 1.00 25.32 51 ARG C CA 1
ATOM 6140 C C . ARG C 1 51 ? -33.764 -18.087 -33.848 1.00 26.90 51 ARG C C 1
ATOM 6141 O O . ARG C 1 51 ? -34.026 -17.021 -33.276 1.00 24.15 51 ARG C O 1
ATOM 6149 N N . ALA C 1 52 ? -34.705 -18.852 -34.409 1.00 29.30 52 ALA C N 1
ATOM 6150 C CA . ALA C 1 52 ? -36.105 -18.458 -34.369 1.00 25.93 52 ALA C CA 1
ATOM 6151 C C . ALA C 1 52 ? -36.583 -18.302 -32.941 1.00 29.65 52 ALA C C 1
ATOM 6152 O O . ALA C 1 52 ? -37.402 -17.418 -32.654 1.00 28.73 52 ALA C O 1
ATOM 6154 N N . ALA C 1 53 ? -36.081 -19.150 -32.032 1.00 25.93 53 ALA C N 1
ATOM 6155 C CA . ALA C 1 53 ? -36.593 -19.137 -30.669 1.00 30.63 53 ALA C CA 1
ATOM 6156 C C . ALA C 1 53 ? -36.221 -17.837 -29.967 1.00 28.62 53 ALA C C 1
ATOM 6157 O O . ALA C 1 53 ? -37.073 -17.211 -29.325 1.00 28.95 53 ALA C O 1
ATOM 6159 N N . VAL C 1 54 ? -34.970 -17.389 -30.116 1.00 22.81 54 VAL C N 1
ATOM 6160 C CA . VAL C 1 54 ? -34.600 -16.154 -29.446 1.00 26.41 54 VAL C CA 1
ATOM 6161 C C . VAL C 1 54 ? -35.284 -14.968 -30.122 1.00 29.76 54 VAL C C 1
ATOM 6162 O O . VAL C 1 54 ? -35.683 -14.004 -29.448 1.00 30.54 54 VAL C O 1
ATOM 6166 N N . GLU C 1 55 ? -35.454 -15.024 -31.450 1.00 27.69 55 GLU C N 1
ATOM 6167 C CA . GLU C 1 55 ? -36.197 -13.981 -32.143 1.00 25.95 55 GLU C CA 1
ATOM 6168 C C . GLU C 1 55 ? -37.625 -13.891 -31.622 1.00 29.25 55 GLU C C 1
ATOM 6169 O O . GLU C 1 55 ? -38.130 -12.790 -31.365 1.00 29.61 55 GLU C O 1
ATOM 6175 N N . ALA C 1 56 ? -38.271 -15.042 -31.394 1.00 29.48 56 ALA C N 1
ATOM 6176 C CA . ALA C 1 56 ? -39.617 -15.039 -30.824 1.00 23.10 56 ALA C CA 1
ATOM 6177 C C . ALA C 1 56 ? -39.641 -14.425 -29.435 1.00 29.02 56 ALA C C 1
ATOM 6178 O O . ALA C 1 56 ? -40.618 -13.753 -29.072 1.00 31.87 56 ALA C O 1
ATOM 6180 N N . LEU C 1 57 ? -38.582 -14.641 -28.647 1.00 27.51 57 LEU C N 1
ATOM 6181 C CA . LEU C 1 57 ? -38.607 -14.235 -27.249 1.00 27.05 57 LEU C CA 1
ATOM 6182 C C . LEU C 1 57 ? -38.482 -12.723 -27.122 1.00 29.09 57 LEU C C 1
ATOM 6183 O O . LEU C 1 57 ? -39.266 -12.078 -26.408 1.00 28.35 57 LEU C O 1
ATOM 6188 N N . ILE C 1 58 ? -37.514 -12.136 -27.827 1.00 29.23 58 ILE C N 1
ATOM 6189 C CA . ILE C 1 58 ? -37.378 -10.690 -27.776 1.00 27.93 58 ILE C CA 1
ATOM 6190 C C . ILE C 1 58 ? -38.609 -10.007 -28.368 1.00 30.86 58 ILE C C 1
ATOM 6191 O O . ILE C 1 58 ? -38.966 -8.895 -27.965 1.00 32.01 58 ILE C O 1
ATOM 6196 N N . ALA C 1 59 ? -39.284 -10.644 -29.326 1.00 32.41 59 ALA C N 1
ATOM 6197 C CA . ALA C 1 59 ? -40.489 -10.027 -29.864 1.00 29.48 59 ALA C CA 1
ATOM 6198 C C . ALA C 1 59 ? -41.595 -9.991 -28.814 1.00 31.06 59 ALA C C 1
ATOM 6199 O O . ALA C 1 59 ? -42.313 -8.991 -28.693 1.00 30.00 59 ALA C O 1
ATOM 6201 N N . THR C 1 60 ? -41.727 -11.060 -28.028 1.00 31.79 60 THR C N 1
ATOM 6202 C CA . THR C 1 60 ? -42.701 -11.066 -26.941 1.00 32.75 60 THR C CA 1
ATOM 6203 C C . THR C 1 60 ? -42.343 -10.041 -25.868 1.00 34.44 60 THR C C 1
ATOM 6204 O O . THR C 1 60 ? -43.218 -9.320 -25.375 1.00 36.65 60 THR C O 1
ATOM 6208 N N . LEU C 1 61 ? -41.062 -9.962 -25.495 1.00 35.08 61 LEU C N 1
ATOM 6209 C CA . LEU C 1 61 ? -40.672 -9.081 -24.402 1.00 32.72 61 LEU C CA 1
ATOM 6210 C C . LEU C 1 61 ? -40.878 -7.624 -24.776 1.00 33.35 61 LEU C C 1
ATOM 6211 O O . LEU C 1 61 ? -41.227 -6.798 -23.927 1.00 36.13 61 LEU C O 1
ATOM 6216 N N . GLU C 1 62 ? -40.678 -7.296 -26.043 1.00 33.51 62 GLU C N 1
ATOM 6217 C CA . GLU C 1 62 ? -40.789 -5.932 -26.531 1.00 36.01 62 GLU C CA 1
ATOM 6218 C C . GLU C 1 62 ? -42.201 -5.599 -27.006 1.00 37.65 62 GLU C C 1
ATOM 6219 O O . GLU C 1 62 ? -42.458 -4.454 -27.402 1.00 36.52 62 GLU C O 1
ATOM 6225 N N . HIS C 1 63 ? -43.113 -6.572 -26.930 1.00 37.55 63 HIS C N 1
ATOM 6226 C CA . HIS C 1 63 ? -44.490 -6.453 -27.409 1.00 38.48 63 HIS C CA 1
ATOM 6227 C C . HIS C 1 63 ? -44.532 -6.055 -28.879 1.00 37.49 63 HIS C C 1
ATOM 6228 O O . HIS C 1 63 ? -45.155 -5.065 -29.255 1.00 40.61 63 HIS C O 1
ATOM 6235 N N . GLY C 1 64 ? -43.861 -6.844 -29.716 1.00 32.29 64 GLY C N 1
ATOM 6236 C CA . GLY C 1 64 ? -43.837 -6.624 -31.144 1.00 33.30 64 GLY C CA 1
ATOM 6237 C C . GLY C 1 64 ? -44.271 -7.860 -31.917 1.00 29.78 64 GLY C C 1
ATOM 6238 O O . GLY C 1 64 ? -44.577 -8.910 -31.350 1.00 31.09 64 GLY C O 1
ATOM 6239 N N . SER C 1 65 ? -44.287 -7.714 -33.232 1.00 30.55 65 SER C N 1
ATOM 6240 C CA . SER C 1 65 ? -44.785 -8.791 -34.073 1.00 33.00 65 SER C CA 1
ATOM 6241 C C . SER C 1 65 ? -43.696 -9.782 -34.471 1.00 34.80 65 SER C C 1
ATOM 6242 O O . SER C 1 65 ? -43.975 -10.976 -34.603 1.00 31.83 65 SER C O 1
ATOM 6245 N N . ALA C 1 66 ? -42.463 -9.316 -34.660 1.00 30.08 66 ALA C N 1
ATOM 6246 C CA . ALA C 1 66 ? -41.410 -10.145 -35.217 1.00 31.69 66 ALA C CA 1
ATOM 6247 C C . ALA C 1 66 ? -40.050 -9.728 -34.662 1.00 33.25 66 ALA C C 1
ATOM 6248 O O . ALA C 1 66 ? -39.774 -8.533 -34.495 1.00 33.02 66 ALA C O 1
ATOM 6250 N N . GLY C 1 67 ? -39.197 -10.720 -34.403 1.00 25.58 67 GLY C N 1
ATOM 6251 C CA . GLY C 1 67 ? -37.854 -10.451 -33.943 1.00 26.14 67 GLY C CA 1
ATOM 6252 C C . GLY C 1 67 ? -36.810 -10.926 -34.925 1.00 25.48 67 GLY C C 1
ATOM 6253 O O . GLY C 1 67 ? -37.073 -11.807 -35.747 1.00 25.03 67 GLY C O 1
ATOM 6254 N N . PHE C 1 68 ? -35.617 -10.349 -34.855 1.00 27.59 68 PHE C N 1
ATOM 6255 C CA . PHE C 1 68 ? -34.557 -10.656 -35.808 1.00 27.52 68 PHE C CA 1
ATOM 6256 C C . PHE C 1 68 ? -33.223 -10.581 -35.084 1.00 28.25 68 PHE C C 1
ATOM 6257 O O . PHE C 1 68 ? -32.915 -9.561 -34.457 1.00 26.91 68 PHE C O 1
ATOM 6265 N N . ALA C 1 69 ? -32.453 -11.668 -35.130 1.00 26.11 69 ALA C N 1
ATOM 6266 C CA . ALA C 1 69 ? -31.194 -11.750 -34.406 1.00 23.97 69 ALA C CA 1
ATOM 6267 C C . ALA C 1 69 ? -30.016 -11.610 -35.365 1.00 28.56 69 ALA C C 1
ATOM 6268 O O . ALA C 1 69 ? -30.033 -12.159 -36.471 1.00 29.47 69 ALA C O 1
ATOM 6270 N N . PHE C 1 70 ? -28.986 -10.880 -34.935 1.00 27.19 70 PHE C N 1
ATOM 6271 C CA . PHE C 1 70 ? -27.904 -10.487 -35.820 1.00 26.26 70 PHE C CA 1
ATOM 6272 C C . PHE C 1 70 ? -26.554 -10.776 -35.176 1.00 26.19 70 PHE C C 1
ATOM 6273 O O . PHE C 1 70 ? -26.450 -10.963 -33.966 1.00 25.85 70 PHE C O 1
ATOM 6281 N N . ALA C 1 71 ? -25.504 -10.797 -36.006 1.00 29.22 71 ALA C N 1
ATOM 6282 C CA . ALA C 1 71 ? -24.173 -11.112 -35.500 1.00 26.35 71 ALA C CA 1
ATOM 6283 C C . ALA C 1 71 ? -23.710 -10.152 -34.401 1.00 30.53 71 ALA C C 1
ATOM 6284 O O . ALA C 1 71 ? -22.830 -10.514 -33.614 1.00 27.90 71 ALA C O 1
ATOM 6286 N N . SER C 1 72 ? -24.278 -8.951 -34.324 1.00 28.92 72 SER C N 1
ATOM 6287 C CA . SER C 1 72 ? -23.859 -7.933 -33.367 1.00 29.65 72 SER C CA 1
ATOM 6288 C C . SER C 1 72 ? -24.880 -6.812 -33.422 1.00 30.98 72 SER C C 1
ATOM 6289 O O . SER C 1 72 ? -25.715 -6.753 -34.333 1.00 28.91 72 SER C O 1
ATOM 6292 N N . GLY C 1 73 ? -24.805 -5.922 -32.427 1.00 31.33 73 GLY C N 1
ATOM 6293 C CA . GLY C 1 73 ? -25.636 -4.732 -32.464 1.00 32.05 73 GLY C CA 1
ATOM 6294 C C . GLY C 1 73 ? -25.318 -3.871 -33.670 1.00 31.57 73 GLY C C 1
ATOM 6295 O O . GLY C 1 73 ? -26.217 -3.311 -34.301 1.00 31.89 73 GLY C O 1
ATOM 6296 N N . SER C 1 74 ? -24.033 -3.768 -34.018 1.00 32.08 74 SER C N 1
ATOM 6297 C CA . SER C 1 74 ? -23.669 -2.968 -35.178 1.00 30.64 74 SER C CA 1
ATOM 6298 C C . SER C 1 74 ? -24.235 -3.564 -36.450 1.00 30.48 74 SER C C 1
ATOM 6299 O O . SER C 1 74 ? -24.629 -2.825 -37.362 1.00 32.72 74 SER C O 1
ATOM 6302 N N . ALA C 1 75 ? -24.303 -4.889 -36.526 1.00 29.27 75 ALA C N 1
ATOM 6303 C CA . ALA C 1 75 ? -24.809 -5.501 -37.744 1.00 31.06 75 ALA C CA 1
ATOM 6304 C C . ALA C 1 75 ? -26.314 -5.322 -37.844 1.00 30.13 75 ALA C C 1
ATOM 6305 O O . ALA C 1 75 ? -26.845 -5.123 -38.948 1.00 30.50 75 ALA C O 1
ATOM 6307 N N . ALA C 1 76 ? -27.007 -5.352 -36.701 1.00 29.58 76 ALA C N 1
ATOM 6308 C CA . ALA C 1 76 ? -28.434 -5.039 -36.676 1.00 30.04 76 ALA C CA 1
ATOM 6309 C C . ALA C 1 76 ? -28.690 -3.632 -37.209 1.00 28.86 76 ALA C C 1
ATOM 6310 O O . ALA C 1 76 ? -29.551 -3.423 -38.076 1.00 31.50 76 ALA C O 1
ATOM 6312 N N . ILE C 1 77 ? -27.920 -2.659 -36.716 1.00 30.29 77 ILE C N 1
ATOM 6313 C CA . ILE C 1 77 ? -28.043 -1.282 -37.182 1.00 29.66 77 ILE C CA 1
ATOM 6314 C C . ILE C 1 77 ? -27.785 -1.191 -38.685 1.00 32.38 77 ILE C C 1
ATOM 6315 O O . ILE C 1 77 ? -28.537 -0.537 -39.418 1.00 32.50 77 ILE C O 1
ATOM 6320 N N . ASN C 1 78 ? -26.723 -1.844 -39.170 1.00 30.13 78 ASN C N 1
ATOM 6321 C CA . ASN C 1 78 ? -26.410 -1.763 -40.595 1.00 29.81 78 ASN C CA 1
ATOM 6322 C C . ASN C 1 78 ? -27.539 -2.341 -41.431 1.00 29.99 78 ASN C C 1
ATOM 6323 O O . ASN C 1 78 ? -27.833 -1.848 -42.526 1.00 32.14 78 ASN C O 1
ATOM 6328 N N . THR C 1 79 ? -28.182 -3.393 -40.937 1.00 30.76 79 THR C N 1
ATOM 6329 C CA . THR C 1 79 ? -29.280 -3.973 -41.692 1.00 29.90 79 THR C CA 1
ATOM 6330 C C . THR C 1 79 ? -30.486 -3.049 -41.690 1.00 30.40 79 THR C C 1
ATOM 6331 O O . THR C 1 79 ? -31.111 -2.834 -42.739 1.00 29.67 79 THR C O 1
ATOM 6335 N N . VAL C 1 80 ? -30.809 -2.469 -40.522 1.00 31.09 80 VAL C N 1
ATOM 6336 C CA . VAL C 1 80 ? -31.945 -1.556 -40.447 1.00 29.81 80 VAL C CA 1
ATOM 6337 C C . VAL C 1 80 ? -31.755 -0.391 -41.411 1.00 33.44 80 VAL C C 1
ATOM 6338 O O . VAL C 1 80 ? -32.673 -0.032 -42.161 1.00 33.29 80 VAL C O 1
ATOM 6342 N N . PHE C 1 81 ? -30.555 0.192 -41.444 1.00 33.46 81 PHE C N 1
ATOM 6343 C CA . PHE C 1 81 ? -30.345 1.335 -42.323 1.00 33.31 81 PHE C CA 1
ATOM 6344 C C . PHE C 1 81 ? -30.300 0.944 -43.785 1.00 35.19 81 PHE C C 1
ATOM 6345 O O . PHE C 1 81 ? -30.404 1.826 -44.642 1.00 37.67 81 PHE C O 1
ATOM 6353 N N . SER C 1 82 ? -30.177 -0.348 -44.094 1.00 35.03 82 SER C N 1
ATOM 6354 C CA . SER C 1 82 ? -30.320 -0.780 -45.480 1.00 32.32 82 SER C CA 1
ATOM 6355 C C . SER C 1 82 ? -31.768 -0.748 -45.957 1.00 34.26 82 SER C C 1
ATOM 6356 O O . SER C 1 82 ? -32.025 -1.038 -47.134 1.00 36.11 82 SER C O 1
ATOM 6359 N N . LEU C 1 83 ? -32.717 -0.378 -45.091 1.00 32.03 83 LEU C N 1
ATOM 6360 C CA . LEU C 1 83 ? -34.038 -0.011 -45.583 1.00 34.94 83 LEU C CA 1
ATOM 6361 C C . LEU C 1 83 ? -33.986 1.223 -46.480 1.00 36.93 83 LEU C C 1
ATOM 6362 O O . LEU C 1 83 ? -34.915 1.440 -47.267 1.00 31.56 83 LEU C O 1
ATOM 6367 N N . PHE C 1 84 ? -32.926 2.029 -46.388 1.00 35.46 84 PHE C N 1
ATOM 6368 C CA . PHE C 1 84 ? -32.906 3.348 -47.000 1.00 36.69 84 PHE C CA 1
ATOM 6369 C C . PHE C 1 84 ? -32.043 3.360 -48.254 1.00 39.55 84 PHE C C 1
ATOM 6370 O O . PHE C 1 84 ? -31.273 2.434 -48.527 1.00 41.42 84 PHE C O 1
ATOM 6378 N N . SER C 1 85 ? -32.213 4.419 -49.034 1.00 40.68 85 SER C N 1
ATOM 6379 C CA . SER C 1 85 ? -31.601 4.555 -50.345 1.00 39.43 85 SER C CA 1
ATOM 6380 C C . SER C 1 85 ? -30.777 5.837 -50.422 1.00 40.32 85 SER C C 1
ATOM 6381 O O . SER C 1 85 ? -30.863 6.721 -49.562 1.00 39.46 85 SER C O 1
ATOM 6384 N N . ALA C 1 86 ? -29.967 5.924 -51.476 1.00 41.20 86 ALA C N 1
ATOM 6385 C CA . ALA C 1 86 ? -29.234 7.146 -51.773 1.00 41.51 86 ALA C CA 1
ATOM 6386 C C . ALA C 1 86 ? -30.216 8.299 -51.914 1.00 41.64 86 ALA C C 1
ATOM 6387 O O . ALA C 1 86 ? -31.247 8.173 -52.586 1.00 37.28 86 ALA C O 1
ATOM 6389 N N . GLY C 1 87 ? -29.904 9.414 -51.244 1.00 38.96 87 GLY C N 1
ATOM 6390 C CA . GLY C 1 87 ? -30.775 10.568 -51.219 1.00 35.75 87 GLY C CA 1
ATOM 6391 C C . GLY C 1 87 ? -31.737 10.615 -50.050 1.00 42.86 87 GLY C C 1
ATOM 6392 O O . GLY C 1 87 ? -32.390 11.647 -49.842 1.00 46.16 87 GLY C O 1
ATOM 6393 N N . ASP C 1 88 ? -31.860 9.528 -49.293 1.00 44.11 88 ASP C N 1
ATOM 6394 C CA . ASP C 1 88 ? -32.651 9.555 -48.075 1.00 41.27 88 ASP C CA 1
ATOM 6395 C C . ASP C 1 88 ? -31.924 10.342 -46.985 1.00 39.65 88 ASP C C 1
ATOM 6396 O O . ASP C 1 88 ? -30.694 10.302 -46.873 1.00 40.69 88 ASP C O 1
ATOM 6401 N N . HIS C 1 89 ? -32.689 11.081 -46.191 1.00 38.68 89 HIS C N 1
ATOM 6402 C CA . HIS C 1 89 ? -32.152 11.874 -45.096 1.00 35.47 89 HIS C CA 1
ATOM 6403 C C . HIS C 1 89 ? -32.674 11.318 -43.783 1.00 33.10 89 HIS C C 1
ATOM 6404 O O . HIS C 1 89 ? -33.851 10.965 -43.681 1.00 35.66 89 HIS C O 1
ATOM 6411 N N . ILE C 1 90 ? -31.800 11.220 -42.786 1.00 35.25 90 ILE C N 1
ATOM 6412 C CA . ILE C 1 90 ? -32.151 10.631 -41.498 1.00 35.18 90 ILE C CA 1
ATOM 6413 C C . ILE C 1 90 ? -31.779 11.619 -40.406 1.00 32.35 90 ILE C C 1
ATOM 6414 O O . ILE C 1 90 ? -30.740 12.284 -40.484 1.00 32.17 90 ILE C O 1
ATOM 6419 N N . ILE C 1 91 ? -32.646 11.740 -39.413 1.00 31.65 91 ILE C N 1
ATOM 6420 C CA . ILE C 1 91 ? -32.371 12.495 -38.201 1.00 35.82 91 ILE C CA 1
ATOM 6421 C C . ILE C 1 91 ? -31.870 11.512 -37.154 1.00 36.50 91 ILE C C 1
ATOM 6422 O O . ILE C 1 91 ? -32.513 10.479 -36.910 1.00 38.03 91 ILE C O 1
ATOM 6427 N N . VAL C 1 92 ? -30.716 11.815 -36.558 1.00 30.10 92 VAL C N 1
ATOM 6428 C CA . VAL C 1 92 ? -30.110 10.995 -35.515 1.00 37.09 92 VAL C CA 1
ATOM 6429 C C . VAL C 1 92 ? -29.905 11.863 -34.282 1.00 41.11 92 VAL C C 1
ATOM 6430 O O . VAL C 1 92 ? -29.662 13.070 -34.390 1.00 40.03 92 VAL C O 1
ATOM 6434 N N . GLY C 1 93 ? -29.982 11.241 -33.104 1.00 40.93 93 GLY C N 1
ATOM 6435 C CA . GLY C 1 93 ? -29.550 11.919 -31.892 1.00 40.56 93 GLY C CA 1
ATOM 6436 C C . GLY C 1 93 ? -28.080 12.293 -31.961 1.00 48.16 93 GLY C C 1
ATOM 6437 O O . GLY C 1 93 ? -27.280 11.644 -32.644 1.00 51.21 93 GLY C O 1
ATOM 6438 N N . ASN C 1 94 ? -27.718 13.369 -31.260 1.00 45.02 94 ASN C N 1
ATOM 6439 C CA . ASN C 1 94 ? -26.333 13.828 -31.295 1.00 49.56 94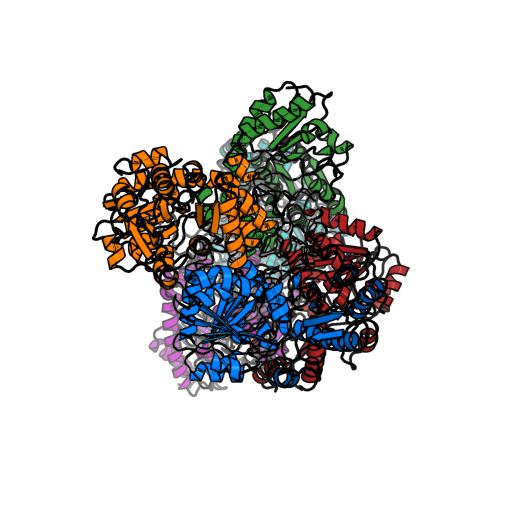 ASN C CA 1
ATOM 6440 C C . ASN C 1 94 ? -25.448 13.121 -30.278 1.00 54.01 94 ASN C C 1
ATOM 6441 O O . ASN C 1 94 ? -24.221 13.271 -30.335 1.00 59.21 94 ASN C O 1
ATOM 6446 N N . ASP C 1 95 ? -26.023 12.354 -29.364 1.00 53.45 95 ASP C N 1
ATOM 6447 C CA . ASP C 1 95 ? -25.244 11.483 -28.495 1.00 55.58 95 ASP C CA 1
ATOM 6448 C C . ASP C 1 95 ? -25.577 10.041 -28.864 1.00 56.72 95 ASP C C 1
ATOM 6449 O O . ASP C 1 95 ? -26.604 9.497 -28.438 1.00 55.13 95 ASP C O 1
ATOM 6454 N N . VAL C 1 96 ? -24.705 9.424 -29.667 1.00 53.89 96 VAL C N 1
ATOM 6455 C CA . VAL C 1 96 ? -24.857 8.027 -30.054 1.00 54.08 96 VAL C CA 1
ATOM 6456 C C . VAL C 1 96 ? -23.575 7.279 -29.708 1.00 52.64 96 VAL C C 1
ATOM 6457 O O . VAL C 1 96 ? -22.523 7.880 -29.467 1.00 52.83 96 VAL C O 1
ATOM 6461 N N . TYR C 1 97 ? -23.684 5.945 -29.674 1.00 51.11 97 TYR C N 1
ATOM 6462 C CA . TYR C 1 97 ? -22.511 5.092 -29.521 1.00 48.41 97 TYR C CA 1
ATOM 6463 C C . TYR C 1 97 ? -21.474 5.432 -30.595 1.00 46.57 97 TYR C C 1
ATOM 6464 O O . TYR C 1 97 ? -21.809 5.701 -31.754 1.00 47.03 97 TYR C O 1
ATOM 6473 N N . GLY C 1 98 ? -20.205 5.449 -30.191 1.00 49.49 98 GLY C N 1
ATOM 6474 C CA . GLY C 1 98 ? -19.154 5.853 -31.111 1.00 52.82 98 GLY C CA 1
ATOM 6475 C C . GLY C 1 98 ? -19.178 5.082 -32.416 1.00 52.59 98 GLY C C 1
ATOM 6476 O O . GLY C 1 98 ? -18.949 5.650 -33.488 1.00 48.63 98 GLY C O 1
ATOM 6477 N N . GLY C 1 99 ? -19.474 3.780 -32.346 1.00 47.73 99 GLY C N 1
ATOM 6478 C CA . GLY C 1 99 ? -19.565 2.984 -33.558 1.00 47.74 99 GLY C CA 1
ATOM 6479 C C . GLY C 1 99 ? -20.740 3.335 -34.457 1.00 42.10 99 GLY C C 1
ATOM 6480 O O . GLY C 1 99 ? -20.647 3.191 -35.681 1.00 42.63 99 GLY C O 1
ATOM 6481 N N . THR C 1 100 ? -21.867 3.768 -33.880 1.00 42.65 100 THR C N 1
ATOM 6482 C CA . THR C 1 100 ? -22.972 4.204 -34.729 1.00 43.78 100 THR C CA 1
ATOM 6483 C C . THR C 1 100 ? -22.591 5.466 -35.482 1.00 43.60 100 THR C C 1
ATOM 6484 O O . THR C 1 100 ? -22.912 5.614 -36.670 1.00 44.38 100 THR C O 1
ATOM 6488 N N . PHE C 1 101 ? -21.891 6.375 -34.803 1.00 44.76 101 PHE C N 1
ATOM 6489 C CA . PHE C 1 101 ? -21.244 7.495 -35.477 1.00 45.34 101 PHE C CA 1
ATOM 6490 C C . PHE C 1 101 ? -20.327 7.005 -36.599 1.00 40.06 101 PHE C C 1
ATOM 6491 O O . PHE C 1 101 ? -20.383 7.498 -37.725 1.00 43.97 101 PHE C O 1
ATOM 6499 N N . ARG C 1 102 ? -19.485 6.020 -36.303 1.00 41.74 102 ARG C N 1
ATOM 6500 C CA . ARG C 1 102 ? -18.567 5.462 -37.295 1.00 43.47 102 ARG C CA 1
ATOM 6501 C C . ARG C 1 102 ? -19.297 4.954 -38.529 1.00 43.34 102 ARG C C 1
ATOM 6502 O O . ARG C 1 102 ? -18.914 5.271 -39.662 1.00 44.01 102 ARG C O 1
ATOM 6510 N N . LEU C 1 103 ? -20.319 4.118 -38.327 1.00 45.34 103 LEU C N 1
ATOM 6511 C CA . LEU C 1 103 ? -21.052 3.552 -39.456 1.00 43.40 103 LEU C CA 1
ATOM 6512 C C . LEU C 1 103 ? -21.676 4.648 -40.319 1.00 44.18 103 LEU C C 1
ATOM 6513 O O . LEU C 1 103 ? -21.602 4.601 -41.558 1.00 44.17 103 LEU C O 1
ATOM 6518 N N . ILE C 1 104 ? -22.282 5.652 -39.672 1.00 41.29 104 ILE C N 1
ATOM 6519 C CA . ILE C 1 104 ? -22.947 6.730 -40.397 1.00 41.64 104 ILE C CA 1
ATOM 6520 C C . ILE C 1 104 ? -21.951 7.490 -41.266 1.00 43.40 104 ILE C C 1
ATOM 6521 O O . ILE C 1 104 ? -22.154 7.646 -42.476 1.00 44.76 104 ILE C O 1
ATOM 6526 N N . ASP C 1 105 ? -20.849 7.956 -40.666 1.00 47.62 105 ASP C N 1
ATOM 6527 C CA . ASP C 1 105 ? -19.893 8.787 -41.398 1.00 48.72 105 ASP C CA 1
ATOM 6528 C C . ASP C 1 105 ? -19.061 7.972 -42.377 1.00 45.82 105 ASP C C 1
ATOM 6529 O O . ASP C 1 105 ? -18.832 8.408 -43.508 1.00 56.21 105 ASP C O 1
ATOM 6534 N N . ALA C 1 106 ? -18.584 6.801 -41.971 1.00 42.56 106 ALA C N 1
ATOM 6535 C CA . ALA C 1 106 ? -17.638 6.078 -42.814 1.00 46.22 106 ALA C CA 1
ATOM 6536 C C . ALA C 1 106 ? -18.304 5.196 -43.864 1.00 51.47 106 ALA C C 1
ATOM 6537 O O . ALA C 1 106 ? -17.683 4.931 -44.902 1.00 50.95 106 ALA C O 1
ATOM 6539 N N . VAL C 1 107 ? -19.542 4.738 -43.638 1.00 50.48 107 VAL C N 1
ATOM 6540 C CA . VAL C 1 107 ? -20.185 3.848 -44.601 1.00 47.94 107 VAL C CA 1
ATOM 6541 C C . VAL C 1 107 ? -21.474 4.428 -45.174 1.00 41.95 107 VAL C C 1
ATOM 6542 O O . VAL C 1 107 ? -21.604 4.557 -46.395 1.00 41.72 107 VAL C O 1
ATOM 6546 N N . LEU C 1 108 ? -22.444 4.763 -44.315 1.00 41.81 108 LEU C N 1
ATOM 6547 C CA . LEU C 1 108 ? -23.773 5.137 -44.812 1.00 41.20 108 LEU C CA 1
ATOM 6548 C C . LEU C 1 108 ? -23.724 6.394 -45.686 1.00 40.64 108 LEU C C 1
ATOM 6549 O O . LEU C 1 108 ? -24.423 6.482 -46.706 1.00 35.20 108 LEU C O 1
ATOM 6554 N N . LYS C 1 109 ? -22.891 7.373 -45.312 1.00 43.62 109 LYS C N 1
ATOM 6555 C CA . LYS C 1 109 ? -22.759 8.581 -46.122 1.00 40.55 109 LYS C CA 1
ATOM 6556 C C . LYS C 1 109 ? -22.181 8.286 -47.507 1.00 40.95 109 LYS C C 1
ATOM 6557 O O . LYS C 1 109 ? -22.441 9.038 -48.453 1.00 41.88 109 LYS C O 1
ATOM 6563 N N . HIS C 1 110 ? -21.391 7.213 -47.652 1.00 39.01 110 HIS C N 1
ATOM 6564 C CA . HIS C 1 110 ? -20.921 6.817 -48.977 1.00 41.14 110 HIS C CA 1
ATOM 6565 C C . HIS C 1 110 ? -22.042 6.239 -49.831 1.00 43.75 110 HIS C C 1
ATOM 6566 O O . HIS C 1 110 ? -21.911 6.197 -51.063 1.00 42.63 110 HIS C O 1
ATOM 6573 N N . PHE C 1 111 ? -23.134 5.782 -49.213 1.00 40.01 111 PHE C N 1
ATOM 6574 C CA . PHE C 1 111 ? -24.255 5.237 -49.957 1.00 33.73 111 PHE C CA 1
ATOM 6575 C C . PHE C 1 111 ? -25.244 6.306 -50.400 1.00 39.18 111 PHE C C 1
ATOM 6576 O O . PHE C 1 111 ? -26.328 5.962 -50.888 1.00 40.49 111 PHE C O 1
ATOM 6584 N N . GLY C 1 112 ? -24.899 7.588 -50.245 1.00 37.97 112 GLY C N 1
ATOM 6585 C CA . GLY C 1 112 ? -25.791 8.676 -50.597 1.00 35.32 112 GLY C CA 1
ATOM 6586 C C . GLY C 1 112 ? -26.806 9.060 -49.542 1.00 37.67 112 GLY C C 1
ATOM 6587 O O . GLY C 1 112 ? -27.706 9.856 -49.835 1.00 39.22 112 GLY C O 1
ATOM 6588 N N . MET C 1 113 ? -26.717 8.497 -48.337 1.00 39.01 113 MET C N 1
ATOM 6589 C CA . MET C 1 113 ? -27.590 8.895 -47.241 1.00 39.77 113 MET C CA 1
ATOM 6590 C C . MET C 1 113 ? -27.019 10.126 -46.552 1.00 37.34 113 MET C C 1
ATOM 6591 O O . MET C 1 113 ? -25.799 10.276 -46.427 1.00 39.85 113 MET C O 1
ATOM 6596 N N . THR C 1 114 ? -27.900 11.008 -46.101 1.00 34.78 114 THR C N 1
ATOM 6597 C CA . THR C 1 114 ? -27.490 12.210 -45.392 1.00 35.52 114 THR C CA 1
ATOM 6598 C C . THR C 1 114 ? -28.090 12.190 -43.992 1.00 36.06 114 THR C C 1
ATOM 6599 O O . THR C 1 114 ? -29.122 11.556 -43.745 1.00 37.01 114 THR C O 1
ATOM 6603 N N . PHE C 1 115 ? -27.424 12.872 -43.067 1.00 40.14 115 PHE C N 1
ATOM 6604 C CA . PHE C 1 115 ? -27.772 12.796 -41.656 1.00 39.75 115 PHE C CA 1
ATOM 6605 C C . PHE C 1 115 ? -27.660 14.169 -41.021 1.00 39.36 115 PHE C C 1
ATOM 6606 O O . PHE C 1 115 ? -26.758 14.944 -41.353 1.00 43.59 115 PHE C O 1
ATOM 6614 N N . THR C 1 116 ? -28.555 14.448 -40.081 1.00 36.56 116 THR C N 1
ATOM 6615 C CA . THR C 1 116 ? -28.470 15.631 -39.244 1.00 36.59 116 THR C CA 1
ATOM 6616 C C . THR C 1 116 ? -28.550 15.212 -37.784 1.00 39.16 116 THR C C 1
ATOM 6617 O O . THR C 1 116 ? -29.502 14.538 -37.376 1.00 40.55 116 THR C O 1
ATOM 6621 N N . ALA C 1 117 ? -27.553 15.609 -37.005 1.00 39.84 117 ALA C N 1
ATOM 6622 C CA . ALA C 1 117 ? -27.548 15.361 -35.575 1.00 38.60 117 ALA C CA 1
ATOM 6623 C C . ALA C 1 117 ? -28.352 16.436 -34.856 1.00 43.32 117 ALA C C 1
ATOM 6624 O O . ALA C 1 117 ? -28.240 17.626 -35.170 1.00 45.11 117 ALA C O 1
ATOM 6626 N N . VAL C 1 118 ? -29.137 16.012 -33.866 1.00 39.44 118 VAL C N 1
ATOM 6627 C CA . VAL C 1 118 ? -30.088 16.873 -33.167 1.00 39.37 118 VAL C CA 1
ATOM 6628 C C . VAL C 1 118 ? -30.182 16.409 -31.720 1.00 42.67 118 VAL C C 1
ATOM 6629 O O . VAL C 1 118 ? -30.183 15.210 -31.440 1.00 44.13 118 VAL C O 1
ATOM 6633 N N . ASP C 1 119 ? -30.276 17.354 -30.794 1.00 47.14 119 ASP C N 1
ATOM 6634 C CA . ASP C 1 119 ? -30.603 17.005 -29.418 1.00 44.91 119 ASP C CA 1
ATOM 6635 C C . ASP C 1 119 ? -32.075 16.593 -29.383 1.00 47.24 119 ASP C C 1
ATOM 6636 O O . ASP C 1 119 ? -32.975 17.436 -29.420 1.00 49.16 119 ASP C O 1
ATOM 6641 N N . THR C 1 120 ? -32.339 15.285 -29.331 1.00 44.96 120 THR C N 1
ATOM 6642 C CA . THR C 1 120 ? -33.732 14.856 -29.379 1.00 45.81 120 THR C CA 1
ATOM 6643 C C . THR C 1 120 ? -34.485 15.137 -28.086 1.00 50.40 120 THR C C 1
ATOM 6644 O O . THR C 1 120 ? -35.682 14.818 -28.009 1.00 48.82 120 THR C O 1
ATOM 6648 N N . ARG C 1 121 ? -33.837 15.728 -27.078 1.00 45.71 121 ARG C N 1
ATOM 6649 C CA . ARG C 1 121 ? -34.582 16.231 -25.932 1.00 47.63 121 ARG C CA 1
ATOM 6650 C C . ARG C 1 121 ? -35.353 17.505 -26.252 1.00 51.24 121 ARG C C 1
ATOM 6651 O O . ARG C 1 121 ? -36.273 17.861 -25.502 1.00 47.90 121 ARG C O 1
ATOM 6659 N N . ASP C 1 122 ? -34.997 18.189 -27.348 1.00 45.45 122 ASP C N 1
ATOM 6660 C CA . ASP C 1 122 ? -35.642 19.424 -27.786 1.00 47.05 122 ASP C CA 1
ATOM 6661 C C . ASP C 1 122 ? -36.493 19.103 -29.013 1.00 48.81 122 ASP C C 1
ATOM 6662 O O . ASP C 1 122 ? -35.986 19.055 -30.139 1.00 47.23 122 ASP C O 1
ATOM 6667 N N . LEU C 1 123 ? -37.800 18.908 -28.796 1.00 47.77 123 LEU C N 1
ATOM 6668 C CA . LEU C 1 123 ? -38.652 18.414 -29.876 1.00 45.78 123 LEU C CA 1
ATOM 6669 C C . LEU C 1 123 ? -38.801 19.433 -30.992 1.00 48.71 123 LEU C C 1
ATOM 6670 O O . LEU C 1 123 ? -38.988 19.058 -32.156 1.00 46.55 123 LEU C O 1
ATOM 6675 N N . ALA C 1 124 ? -38.719 20.719 -30.667 1.00 47.81 124 ALA C N 1
ATOM 6676 C CA . ALA C 1 124 ? -38.788 21.726 -31.713 1.00 45.33 124 ALA C CA 1
ATOM 6677 C C . ALA C 1 124 ? -37.586 21.622 -32.647 1.00 45.65 124 ALA C C 1
ATOM 6678 O O . ALA C 1 124 ? -37.720 21.785 -33.866 1.00 43.06 124 A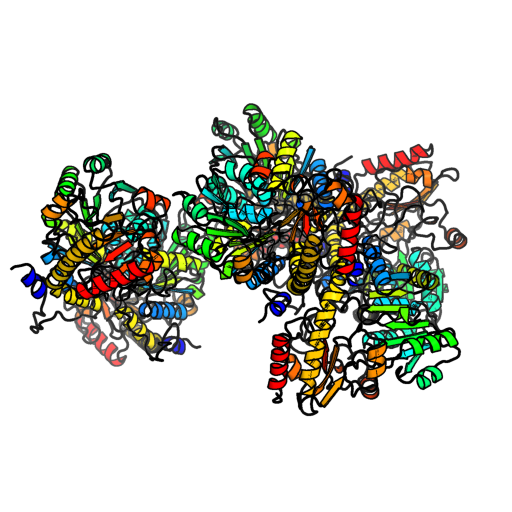LA C O 1
ATOM 6680 N N . ALA C 1 125 ? -36.404 21.337 -32.096 1.00 46.41 125 ALA C N 1
ATOM 6681 C CA . ALA C 1 125 ? -35.240 21.109 -32.946 1.00 45.02 125 ALA C CA 1
ATOM 6682 C C . ALA C 1 125 ? -35.440 19.885 -33.836 1.00 44.83 125 ALA C C 1
ATOM 6683 O O . ALA C 1 125 ? -35.024 19.884 -35.005 1.00 42.25 125 ALA C O 1
ATOM 6685 N N . VAL C 1 126 ? -36.077 18.834 -33.308 1.00 39.93 126 VAL C N 1
ATOM 6686 C CA . VAL C 1 126 ? -36.337 17.659 -34.127 1.00 37.79 126 VAL C CA 1
ATOM 6687 C C . VAL C 1 126 ? -37.274 18.015 -35.274 1.00 38.48 126 VAL C C 1
ATOM 6688 O O . VAL C 1 126 ? -36.988 17.724 -36.439 1.00 36.44 126 VAL C O 1
ATOM 6692 N N . GLU C 1 127 ? -38.387 18.688 -34.971 1.00 43.73 127 GLU C N 1
ATOM 6693 C CA . GLU C 1 127 ? -39.310 19.048 -36.042 1.00 47.13 127 GLU C CA 1
ATOM 6694 C C . GLU C 1 127 ? -38.653 19.982 -37.049 1.00 42.04 127 GLU C C 1
ATOM 6695 O O . GLU C 1 127 ? -38.890 19.863 -38.257 1.00 43.18 127 GLU C O 1
ATOM 6701 N N . ALA C 1 128 ? -37.808 20.899 -36.577 1.00 39.31 128 ALA C N 1
ATOM 6702 C CA . ALA C 1 128 ? -37.135 21.810 -37.495 1.00 39.42 128 ALA C CA 1
ATOM 6703 C C . ALA C 1 128 ? -36.205 21.063 -38.449 1.00 43.41 128 ALA C C 1
ATOM 6704 O O . ALA C 1 128 ? -35.941 21.536 -39.564 1.00 38.31 128 ALA C O 1
ATOM 6706 N N . ALA C 1 129 ? -35.720 19.889 -38.039 1.00 41.83 129 ALA C N 1
ATOM 6707 C CA . ALA C 1 129 ? -34.775 19.130 -38.841 1.00 36.02 129 ALA C CA 1
ATOM 6708 C C . ALA C 1 129 ? -35.448 18.303 -39.924 1.00 37.33 129 ALA C C 1
ATOM 6709 O O . ALA C 1 129 ? -34.754 17.799 -40.813 1.00 39.22 129 ALA C O 1
ATOM 6711 N N . ILE C 1 130 ? -36.768 18.153 -39.874 1.00 35.54 130 ILE C N 1
ATOM 6712 C CA . ILE C 1 130 ? -37.474 17.302 -40.824 1.00 36.40 130 ILE C CA 1
ATOM 6713 C C . ILE C 1 130 ? -37.518 17.983 -42.190 1.00 36.22 130 ILE C C 1
ATOM 6714 O O . ILE C 1 130 ? -38.005 19.107 -42.323 1.00 43.48 130 ILE C O 1
ATOM 6719 N N . THR C 1 131 ? -37.003 17.306 -43.216 1.00 39.87 131 THR C N 1
ATOM 6720 C CA . THR C 1 131 ? -36.929 17.862 -44.570 1.00 40.25 131 THR C CA 1
ATOM 6721 C C . THR C 1 131 ? -37.764 17.022 -45.529 1.00 39.73 131 THR C C 1
ATOM 6722 O O . THR C 1 131 ? -38.152 15.899 -45.189 1.00 40.30 131 THR C O 1
ATOM 6726 N N . PRO C 1 132 ? -38.045 17.507 -46.740 1.00 41.46 132 PRO C N 1
ATOM 6727 C CA . PRO C 1 132 ? -38.823 16.685 -47.681 1.00 42.72 132 PRO C CA 1
ATOM 6728 C C . PRO C 1 132 ? -38.215 15.324 -47.990 1.00 40.09 132 PRO C C 1
ATOM 6729 O O . PRO C 1 132 ? -38.951 14.406 -48.368 1.00 43.12 132 PRO C O 1
ATOM 6733 N N . THR C 1 133 ? -36.909 15.148 -47.854 1.00 37.44 133 THR C N 1
ATOM 6734 C CA . THR C 1 133 ? -36.318 13.848 -48.125 1.00 38.69 133 THR C CA 1
ATOM 6735 C C . THR C 1 133 ? -36.106 13.035 -46.866 1.00 38.83 133 THR C C 1
ATOM 6736 O O . THR C 1 133 ? -35.560 11.933 -46.947 1.00 42.84 133 THR C O 1
ATOM 6740 N N . THR C 1 134 ? -36.532 13.538 -45.714 1.00 34.88 134 THR C N 1
ATOM 6741 C CA . THR C 1 134 ? -36.291 12.832 -44.468 1.00 37.24 134 THR C CA 1
ATOM 6742 C C . THR C 1 134 ? -37.117 11.552 -44.405 1.00 34.54 134 THR C C 1
ATOM 6743 O O . THR C 1 134 ? -38.295 11.533 -44.758 1.00 37.08 134 THR C O 1
ATOM 6747 N N . LYS C 1 135 ? -36.482 10.468 -43.958 1.00 36.42 135 LYS C N 1
ATOM 6748 C CA . LYS C 1 135 ? -37.117 9.164 -43.940 1.00 35.54 135 LYS C CA 1
ATOM 6749 C C . LYS C 1 135 ? -37.266 8.545 -42.551 1.00 31.11 135 LYS C C 1
ATOM 6750 O O . LYS C 1 135 ? -38.092 7.638 -42.386 1.00 28.07 135 LYS C O 1
ATOM 6756 N N . ALA C 1 136 ? -36.541 9.021 -41.543 1.00 36.15 136 ALA C N 1
ATOM 6757 C CA . ALA C 1 136 ? -36.602 8.361 -40.243 1.00 33.52 136 ALA C CA 1
ATOM 6758 C C . ALA C 1 136 ? -35.938 9.225 -39.187 1.00 33.51 136 ALA C C 1
ATOM 6759 O O . ALA C 1 136 ? -35.132 10.108 -39.493 1.00 35.88 136 ALA C O 1
ATOM 6761 N N . ILE C 1 137 ? -36.273 8.929 -37.934 1.00 34.59 137 ILE C N 1
ATOM 6762 C CA . ILE C 1 137 ? -35.575 9.442 -36.763 1.00 33.30 137 ILE C CA 1
ATOM 6763 C C . ILE C 1 137 ? -34.986 8.263 -36.008 1.00 33.17 137 ILE C C 1
ATOM 6764 O O . ILE C 1 137 ? -35.700 7.299 -35.712 1.00 32.69 137 ILE C O 1
ATOM 6769 N N . TYR C 1 138 ? -33.692 8.343 -35.691 1.00 33.34 138 TYR C N 1
ATOM 6770 C CA . TYR C 1 138 ? -32.972 7.300 -34.965 1.00 34.64 138 TYR C CA 1
ATOM 6771 C C . TYR C 1 138 ? -32.329 7.899 -33.719 1.00 36.41 138 TYR C C 1
ATOM 6772 O O . TYR C 1 138 ? -31.578 8.876 -33.815 1.00 38.76 138 TYR C O 1
ATOM 6781 N N . LEU C 1 139 ? -32.572 7.290 -32.558 1.00 35.83 139 LEU C N 1
ATOM 6782 C CA . LEU C 1 139 ? -31.959 7.790 -31.333 1.00 33.48 139 LEU C CA 1
ATOM 6783 C C . LEU C 1 139 ? -31.846 6.684 -30.295 1.00 34.13 139 LEU C C 1
ATOM 6784 O O . LEU C 1 139 ? -32.601 5.707 -30.309 1.00 31.72 139 LEU C O 1
ATOM 6789 N N . GLU C 1 140 ? -30.909 6.872 -29.368 1.00 35.43 140 GLU C N 1
ATOM 6790 C CA . GLU C 1 140 ? -30.856 6.075 -28.153 1.00 35.94 140 GLU C CA 1
ATOM 6791 C C . GLU C 1 140 ? -31.483 6.850 -27.008 1.00 35.62 140 GLU C C 1
ATOM 6792 O O . GLU C 1 140 ? -31.416 8.083 -26.956 1.00 41.41 140 GLU C O 1
ATOM 6798 N N . THR C 1 141 ? -32.113 6.118 -26.101 1.00 34.37 141 THR C N 1
ATOM 6799 C CA . THR C 1 141 ? -32.483 6.720 -24.828 1.00 38.31 141 THR C CA 1
ATOM 6800 C C . THR C 1 141 ? -32.529 5.624 -23.768 1.00 34.10 141 THR C C 1
ATOM 6801 O O . THR C 1 141 ? -33.242 4.626 -23.936 1.00 33.71 141 THR C O 1
ATOM 6805 N N . PRO C 1 142 ? -31.723 5.737 -22.691 1.00 35.90 142 PRO C N 1
ATOM 6806 C CA . PRO C 1 142 ? -30.734 6.804 -22.438 1.00 38.51 142 PRO C CA 1
ATOM 6807 C C . PRO C 1 142 ? -29.563 6.766 -23.410 1.00 38.56 142 PRO C C 1
ATOM 6808 O O . PRO C 1 142 ? -29.300 5.703 -23.981 1.00 40.53 142 PRO C O 1
ATOM 6812 N N . THR C 1 143 ? -28.881 7.898 -23.595 1.00 42.74 143 THR C N 1
ATOM 6813 C CA . THR C 1 143 ? -27.793 7.992 -24.568 1.00 43.88 143 THR C CA 1
ATOM 6814 C C . THR C 1 143 ? -26.479 7.463 -24.002 1.00 40.27 143 THR C C 1
ATOM 6815 O O . THR C 1 143 ? -26.250 7.446 -22.786 1.00 40.46 143 THR C O 1
ATOM 6819 N N . ASN C 1 144 ? -25.605 7.051 -24.909 1.00 41.47 144 ASN C N 1
ATOM 6820 C CA . ASN C 1 144 ? -24.282 6.560 -24.552 1.00 43.27 144 ASN C CA 1
ATOM 6821 C C . ASN C 1 144 ? -23.246 7.628 -24.882 1.00 45.55 144 ASN C C 1
ATOM 6822 O O . ASN C 1 144 ? -22.994 7.884 -26.073 1.00 45.56 144 ASN C O 1
ATOM 6827 N N . PRO C 1 145 ? -22.568 8.230 -23.892 1.00 42.37 145 PRO C N 1
ATOM 6828 C CA . PRO C 1 145 ? -22.536 7.902 -22.470 1.00 43.25 145 PRO C CA 1
ATOM 6829 C C . PRO C 1 145 ? -23.226 8.886 -21.527 1.00 42.41 145 PRO C C 1
ATOM 6830 O O . PRO C 1 145 ? -23.212 8.644 -20.322 1.00 42.40 145 PRO C O 1
ATOM 6834 N N . LEU C 1 146 ? -23.810 9.965 -22.044 1.00 43.29 146 LEU C N 1
ATOM 6835 C CA . LEU C 1 146 ? -24.322 11.016 -21.169 1.00 43.32 146 LEU C CA 1
ATOM 6836 C C . LEU C 1 146 ? -25.683 10.695 -20.550 1.00 44.30 146 LEU C C 1
ATOM 6837 O O . LEU C 1 146 ? -26.111 11.410 -19.635 1.00 42.38 146 LEU C O 1
ATOM 6842 N N . LEU C 1 147 ? -26.370 9.648 -21.017 1.00 44.33 147 LEU C N 1
ATOM 6843 C CA . LEU C 1 147 ? -27.609 9.173 -20.399 1.00 40.62 147 LEU C CA 1
ATOM 6844 C C . LEU C 1 147 ? -28.740 10.207 -20.502 1.00 41.71 147 LEU C C 1
ATOM 6845 O O . LEU C 1 147 ? -29.594 10.311 -19.606 1.00 39.69 147 LEU C O 1
ATOM 6850 N N . HIS C 1 148 ? -28.766 10.958 -21.611 1.00 40.47 148 HIS C N 1
ATOM 6851 C CA . HIS C 1 148 ? -29.850 11.903 -21.874 1.00 42.12 148 HIS C CA 1
ATOM 6852 C C . HIS C 1 148 ? -31.153 11.165 -22.167 1.00 42.19 148 HIS C C 1
ATOM 6853 O O . HIS C 1 148 ? -31.171 10.227 -22.968 1.00 44.49 148 HIS C O 1
ATOM 6860 N N . ILE C 1 149 ? -32.255 11.603 -21.554 1.00 40.84 149 ILE C N 1
ATOM 6861 C CA . ILE C 1 149 ? -33.554 10.957 -21.741 1.00 39.75 149 ILE C CA 1
ATOM 6862 C C . ILE C 1 149 ? -34.380 11.721 -22.766 1.00 41.86 149 ILE C C 1
ATOM 6863 O O . ILE C 1 149 ? -34.496 12.947 -22.693 1.00 42.10 149 ILE C O 1
ATOM 6868 N N . THR C 1 150 ? -34.962 10.994 -23.718 1.00 40.22 150 THR C N 1
ATOM 6869 C CA . THR C 1 150 ? -35.789 11.565 -24.772 1.00 37.74 150 THR C CA 1
ATOM 6870 C C . THR C 1 150 ? -37.211 11.062 -24.615 1.00 35.09 150 THR C C 1
ATOM 6871 O O . THR C 1 150 ? -37.429 9.897 -24.282 1.00 38.64 150 THR C O 1
ATOM 6875 N N . ASP C 1 151 ? -38.173 11.948 -24.835 1.00 38.43 151 ASP C N 1
ATOM 6876 C CA . ASP C 1 151 ? -39.591 11.613 -24.722 1.00 38.29 151 ASP C CA 1
ATOM 6877 C C . ASP C 1 151 ? -39.976 10.738 -25.908 1.00 32.23 151 ASP C C 1
ATOM 6878 O O . ASP C 1 151 ? -40.199 11.238 -27.014 1.00 35.63 151 ASP C O 1
ATOM 6883 N N . ILE C 1 152 ? -40.062 9.423 -25.690 1.00 31.19 152 ILE C N 1
ATOM 6884 C CA . ILE C 1 152 ? -40.262 8.507 -26.813 1.00 35.20 152 ILE C CA 1
ATOM 6885 C C . ILE C 1 152 ? -41.623 8.741 -27.472 1.00 37.31 152 ILE C C 1
ATOM 6886 O O . ILE C 1 152 ? -41.719 8.887 -28.698 1.00 33.35 152 ILE C O 1
ATOM 6891 N N . ALA C 1 153 ? -42.693 8.776 -26.665 1.00 33.37 153 ALA C N 1
ATOM 6892 C CA . ALA C 1 153 ? -44.038 8.980 -27.200 1.00 32.38 153 ALA C CA 1
ATOM 6893 C C . ALA C 1 153 ? -44.125 10.249 -28.048 1.00 38.86 153 ALA C C 1
ATOM 6894 O O . ALA C 1 153 ? -44.813 10.275 -29.082 1.00 32.76 153 ALA C O 1
ATOM 6896 N N . ALA C 1 154 ? -43.432 11.313 -27.628 1.00 34.09 154 ALA C N 1
ATOM 6897 C CA . ALA C 1 154 ? -43.439 12.539 -28.416 1.00 32.91 154 ALA C CA 1
ATOM 6898 C C . ALA C 1 154 ? -42.777 12.319 -29.768 1.00 35.50 154 ALA C C 1
ATOM 6899 O O . ALA C 1 154 ? -43.297 12.766 -30.800 1.00 38.63 154 ALA C O 1
ATOM 6901 N N . ILE C 1 155 ? -41.638 11.620 -29.780 1.00 34.90 155 ILE C N 1
ATOM 6902 C CA . ILE C 1 155 ? -40.910 11.390 -31.021 1.00 33.41 155 ILE C CA 1
ATOM 6903 C C . ILE C 1 155 ? -41.754 10.554 -31.981 1.00 31.51 155 ILE C C 1
ATOM 6904 O O . ILE C 1 155 ? -41.858 10.857 -33.176 1.00 28.04 155 ILE C O 1
ATOM 6909 N N . ALA C 1 156 ? -42.382 9.497 -31.468 1.00 32.92 156 ALA C N 1
ATOM 6910 C CA . ALA C 1 156 ? -43.242 8.673 -32.306 1.00 29.62 156 ALA C CA 1
ATOM 6911 C C . ALA C 1 156 ? -44.352 9.500 -32.948 1.00 35.02 156 ALA C C 1
ATOM 6912 O O . ALA C 1 156 ? -44.562 9.424 -34.162 1.00 38.28 156 ALA C O 1
ATOM 6914 N N . LYS C 1 157 ? -45.074 10.304 -32.161 1.00 32.90 157 LYS C N 1
ATOM 6915 C CA . LYS C 1 157 ? -46.146 11.086 -32.764 1.00 34.23 157 LYS C CA 1
ATOM 6916 C C . LYS C 1 157 ? -45.599 12.099 -33.757 1.00 35.01 157 LYS C C 1
ATOM 6917 O O . LYS C 1 157 ? -46.223 12.373 -34.785 1.00 37.47 157 LYS C O 1
ATOM 6923 N N . LEU C 1 158 ? -44.428 12.661 -33.481 1.00 33.89 158 LEU C N 1
ATOM 6924 C CA . LEU C 1 158 ? -43.803 13.530 -34.470 1.00 34.51 158 LEU C CA 1
ATOM 6925 C C . LEU C 1 158 ? -43.488 12.758 -35.743 1.00 37.34 158 LEU C C 1
ATOM 6926 O O . LEU C 1 158 ? -43.738 13.248 -36.849 1.00 36.57 158 LEU C O 1
ATOM 6931 N N . ALA C 1 159 ? -42.952 11.542 -35.604 1.00 31.52 159 ALA C N 1
ATOM 6932 C CA . ALA C 1 159 ? -42.615 10.741 -36.771 1.00 35.24 159 ALA C CA 1
ATOM 6933 C C . ALA C 1 159 ? -43.866 10.340 -37.546 1.00 39.18 159 ALA C C 1
ATOM 6934 O O . ALA C 1 159 ? -43.865 10.343 -38.783 1.00 29.87 159 ALA C O 1
ATOM 6936 N N . GLN C 1 160 ? -44.946 10.003 -36.835 1.00 38.06 160 GLN C N 1
ATOM 6937 C CA . GLN C 1 160 ? -46.162 9.565 -37.507 1.00 35.97 160 GLN C CA 1
ATOM 6938 C C . GLN C 1 160 ? -46.797 10.699 -38.292 1.00 40.22 160 GLN C C 1
ATOM 6939 O O . GLN C 1 160 ? -47.358 10.462 -39.370 1.00 37.30 160 GLN C O 1
ATOM 6945 N N . ALA C 1 161 ? -46.685 11.935 -37.789 1.00 39.40 161 ALA C N 1
ATOM 6946 C CA . ALA C 1 161 ? -47.256 13.103 -38.450 1.00 38.06 161 ALA C CA 1
ATOM 6947 C C . ALA C 1 161 ? -46.572 13.430 -39.766 1.00 36.51 161 ALA C C 1
ATOM 6948 O O . ALA C 1 161 ? -47.113 14.226 -40.540 1.00 39.05 161 ALA C O 1
ATOM 6950 N N . HIS C 1 162 ? -45.408 12.835 -40.040 1.00 33.19 162 HIS C N 1
ATOM 6951 C CA . HIS C 1 162 ? -44.640 13.171 -41.229 1.00 36.12 162 HIS C CA 1
ATOM 6952 C C . HIS C 1 162 ? -44.186 11.927 -41.986 1.00 39.48 162 HIS C C 1
ATOM 6953 O O . HIS C 1 162 ? -43.251 12.007 -42.784 1.00 39.14 162 HIS C O 1
ATOM 6960 N N . ASP C 1 163 ? -44.815 10.777 -41.745 1.00 40.86 163 ASP C N 1
ATOM 6961 C CA . ASP C 1 163 ? -44.529 9.558 -42.503 1.00 59.61 163 ASP C CA 1
ATOM 6962 C C . ASP C 1 163 ? -43.072 9.130 -42.355 1.00 41.12 163 ASP C C 1
ATOM 6963 O O . ASP C 1 163 ? -42.403 8.777 -43.325 1.00 39.12 163 ASP C O 1
ATOM 6968 N N . LEU C 1 164 ? -42.579 9.161 -41.129 1.00 36.49 164 LEU C N 1
ATOM 6969 C CA . LEU C 1 164 ? -41.221 8.748 -40.842 1.00 33.84 164 LEU C CA 1
ATOM 6970 C C . LEU C 1 164 ? -41.224 7.468 -40.023 1.00 36.49 164 LEU C C 1
ATOM 6971 O O . LEU C 1 164 ? -42.178 7.179 -39.282 1.00 34.79 164 LEU C O 1
ATOM 6976 N N . LEU C 1 165 ? -40.143 6.700 -40.178 1.00 34.86 165 LEU C N 1
ATOM 6977 C CA . LEU C 1 165 ? -39.862 5.585 -39.286 1.00 34.54 165 LEU C CA 1
ATOM 6978 C C . LEU C 1 165 ? -39.204 6.105 -38.021 1.00 32.17 165 LEU C C 1
ATOM 6979 O O . LEU C 1 165 ? -38.197 6.814 -38.094 1.00 33.63 165 LEU C O 1
ATOM 6984 N N . SER C 1 166 ? -39.761 5.765 -36.864 1.00 31.39 166 SER C N 1
ATOM 6985 C CA . SER C 1 166 ? -39.066 6.015 -35.608 1.00 30.16 166 SER C CA 1
ATOM 6986 C C . SER C 1 166 ? -38.307 4.748 -35.211 1.00 32.95 166 SER C C 1
ATOM 6987 O O . SER C 1 166 ? -38.883 3.648 -35.197 1.00 32.35 166 SER C O 1
ATOM 6990 N N . ILE C 1 167 ? -37.008 4.899 -34.938 1.00 33.07 167 ILE C N 1
ATOM 6991 C CA . ILE C 1 167 ? -36.123 3.796 -34.562 1.00 31.84 167 ILE C CA 1
ATOM 6992 C C . ILE C 1 167 ? -35.457 4.136 -33.235 1.00 31.59 167 ILE C C 1
ATOM 6993 O O . ILE C 1 167 ? -34.704 5.117 -33.148 1.00 33.32 167 ILE C O 1
ATOM 6998 N N . ILE C 1 168 ? -35.692 3.308 -32.219 1.00 30.38 168 ILE C N 1
ATOM 6999 C CA . ILE C 1 168 ? -35.105 3.495 -30.885 1.00 35.41 168 ILE C CA 1
ATOM 7000 C C . ILE C 1 168 ? -34.108 2.370 -30.587 1.00 34.72 168 ILE C C 1
ATOM 7001 O O . ILE C 1 168 ? -34.468 1.183 -30.624 1.00 32.83 168 ILE C O 1
ATOM 7006 N N . ASP C 1 169 ? -32.865 2.746 -30.276 1.00 31.97 169 ASP C N 1
ATOM 7007 C CA . ASP C 1 169 ? -31.878 1.838 -29.690 1.00 31.30 169 ASP C CA 1
ATOM 7008 C C . ASP C 1 169 ? -32.182 1.677 -28.202 1.00 29.29 169 ASP C C 1
ATOM 7009 O O . ASP C 1 169 ? -31.963 2.604 -27.422 1.00 34.34 169 ASP C O 1
ATOM 7014 N N . ASN C 1 170 ? -32.684 0.511 -27.801 1.00 26.27 170 ASN C N 1
ATOM 7015 C CA . ASN C 1 170 ? -33.094 0.241 -26.428 1.00 28.86 170 ASN C CA 1
ATOM 7016 C C . ASN C 1 170 ? -32.006 -0.471 -25.610 1.00 31.84 170 ASN C C 1
ATOM 7017 O O . ASN C 1 170 ? -32.310 -1.014 -24.537 1.00 32.02 170 ASN C O 1
ATOM 7022 N N . THR C 1 171 ? -30.748 -0.455 -26.082 1.00 33.29 171 THR C N 1
ATOM 7023 C CA . THR C 1 171 ? -29.672 -1.216 -25.444 1.00 32.54 171 THR C CA 1
ATOM 7024 C C . THR C 1 171 ? -29.551 -0.911 -23.948 1.00 31.34 171 THR C C 1
ATOM 7025 O O . THR C 1 171 ? -29.596 -1.823 -23.116 1.00 31.08 171 THR C O 1
ATOM 7029 N N . PHE C 1 172 ? -29.405 0.373 -23.583 1.00 32.30 172 PHE C N 1
ATOM 7030 C CA . PHE C 1 172 ? -29.150 0.720 -22.179 1.00 29.02 172 PHE C CA 1
ATOM 7031 C C . PHE C 1 172 ? -30.339 0.406 -21.274 1.00 32.55 172 PHE C C 1
ATOM 7032 O O . PHE C 1 172 ? -30.153 0.077 -20.097 1.00 35.51 172 PHE C O 1
ATOM 7040 N N . ALA C 1 173 ? -31.560 0.472 -21.783 1.00 30.95 173 ALA C N 1
ATOM 7041 C CA . ALA C 1 173 ? -32.669 0.222 -20.868 1.00 33.50 173 ALA C CA 1
ATOM 7042 C C . ALA C 1 173 ? -33.006 -1.267 -20.730 1.00 37.49 173 ALA C C 1
ATOM 7043 O O . ALA C 1 173 ? -33.101 -1.772 -19.608 1.00 36.40 173 ALA C O 1
ATOM 7045 N N . SER C 1 174 ? -33.191 -1.978 -21.866 1.00 35.55 174 SER C N 1
ATOM 7046 C CA . SER C 1 174 ? -33.706 -3.344 -21.957 1.00 32.55 174 SER C CA 1
ATOM 7047 C C . SER C 1 174 ? -35.217 -3.371 -21.748 1.00 35.77 174 SER C C 1
ATOM 7048 O O . SER C 1 174 ? -35.772 -2.492 -21.067 1.00 34.35 174 SER C O 1
ATOM 7051 N N . PRO C 1 175 ? -35.908 -4.387 -22.279 1.00 34.50 175 PRO C N 1
ATOM 7052 C CA . PRO C 1 175 ? -37.380 -4.440 -22.158 1.00 34.05 175 PRO C CA 1
ATOM 7053 C C . PRO C 1 175 ? -37.885 -4.502 -20.730 1.00 35.17 175 PRO C C 1
ATOM 7054 O O . PRO C 1 175 ? -39.096 -4.363 -20.512 1.00 35.02 175 PRO C O 1
ATOM 7058 N N . TYR C 1 176 ? -37.014 -4.751 -19.758 1.00 37.59 176 TYR C N 1
ATOM 7059 C CA . TYR C 1 176 ? -37.448 -4.694 -18.373 1.00 37.30 176 TYR C CA 1
ATOM 7060 C C . TYR C 1 176 ? -37.730 -3.260 -17.961 1.00 36.70 176 TYR C C 1
ATOM 7061 O O . TYR C 1 176 ? -38.613 -3.016 -17.128 1.00 37.67 176 TYR C O 1
ATOM 7070 N N . VAL C 1 177 ? -37.027 -2.306 -18.574 1.00 36.43 177 VAL C N 1
ATOM 7071 C CA . VAL C 1 177 ? -37.057 -0.909 -18.161 1.00 38.15 177 VAL C CA 1
ATOM 7072 C C . VAL C 1 177 ? -37.940 -0.091 -19.096 1.00 36.29 177 VAL C C 1
ATOM 7073 O O . VAL C 1 177 ? -38.620 0.839 -18.658 1.00 37.12 177 VAL C O 1
ATOM 7077 N N . GLN C 1 178 ? -37.946 -0.438 -20.383 1.00 39.61 178 GLN C N 1
ATOM 7078 C CA . GLN C 1 178 ? -38.497 0.416 -21.437 1.00 36.32 178 GLN C CA 1
ATOM 7079 C C . GLN C 1 178 ? -38.984 -0.443 -22.597 1.00 36.11 178 GLN C C 1
ATOM 7080 O O . GLN C 1 178 ? -38.214 -1.238 -23.149 1.00 36.35 178 GLN C O 1
ATOM 7086 N N . LYS C 1 179 ? -40.244 -0.274 -22.991 1.00 31.71 179 LYS C N 1
ATOM 7087 C CA . LYS C 1 179 ? -40.788 -0.983 -24.144 1.00 31.62 179 LYS C CA 1
ATOM 7088 C C . LYS C 1 179 ? -41.225 0.033 -25.193 1.00 32.08 179 LYS C C 1
ATOM 7089 O O . LYS C 1 179 ? -42.424 0.319 -25.337 1.00 34.38 179 LYS C O 1
ATOM 7095 N N . PRO C 1 180 ? -40.278 0.588 -25.959 1.00 30.27 180 PRO C N 1
ATOM 7096 C CA . PRO C 1 180 ? -40.625 1.643 -26.930 1.00 28.97 180 PRO C CA 1
ATOM 7097 C C . PRO C 1 180 ? -41.759 1.301 -27.883 1.00 34.01 180 PRO C C 1
ATOM 7098 O O . PRO C 1 180 ? -42.473 2.212 -28.311 1.00 35.39 180 PRO C O 1
ATOM 7102 N N . LEU C 1 181 ? -41.965 0.037 -28.245 1.00 34.04 181 LEU C N 1
ATOM 7103 C CA . LEU C 1 181 ? -43.059 -0.227 -29.173 1.00 34.84 181 LEU C CA 1
ATOM 7104 C C . LEU C 1 181 ? -44.406 0.075 -28.529 1.00 34.16 181 LEU C C 1
ATOM 7105 O O . LEU C 1 181 ? -45.364 0.432 -29.227 1.00 37.62 181 LEU C O 1
ATOM 7110 N N . ASP C 1 182 ? -44.487 -0.012 -27.203 1.00 33.58 182 ASP C N 1
ATOM 7111 C CA . ASP C 1 182 ? -45.695 0.381 -26.490 1.00 34.56 182 ASP C CA 1
ATOM 7112 C C . ASP C 1 182 ? -45.951 1.886 -26.535 1.00 38.54 182 ASP C C 1
ATOM 7113 O O . ASP C 1 182 ? -47.064 2.313 -26.207 1.00 37.91 182 ASP C O 1
ATOM 7118 N N . LEU C 1 183 ? -44.960 2.694 -26.916 1.00 32.22 183 LEU C N 1
ATOM 7119 C CA . LEU C 1 183 ? -45.131 4.129 -27.029 1.00 30.86 183 LEU C CA 1
ATOM 7120 C C . LEU C 1 183 ? -45.231 4.595 -28.477 1.00 38.67 183 LEU C C 1
ATOM 7121 O O . LEU C 1 183 ? -45.067 5.793 -28.740 1.00 36.85 183 LEU C O 1
ATOM 7126 N N . GLY C 1 184 ? -45.481 3.679 -29.421 1.00 37.22 184 GLY C N 1
ATOM 7127 C CA . GLY C 1 184 ? -45.748 4.023 -30.803 1.00 31.40 184 GLY C CA 1
ATOM 7128 C C . GLY C 1 184 ? -44.580 3.928 -31.765 1.00 37.59 184 GLY C C 1
ATOM 7129 O O . GLY C 1 184 ? -44.770 4.186 -32.966 1.00 41.08 184 GLY C O 1
ATOM 7130 N N . VAL C 1 185 ? -43.383 3.576 -31.290 1.00 33.70 185 VAL C N 1
ATOM 7131 C CA . VAL C 1 185 ? -42.206 3.537 -32.154 1.00 32.85 185 VAL C CA 1
ATOM 7132 C C . VAL C 1 185 ? -42.324 2.407 -33.182 1.00 31.56 185 VAL C C 1
ATOM 7133 O O . VAL C 1 185 ? -42.989 1.389 -32.943 1.00 34.40 185 VAL C O 1
ATOM 7137 N N . ASP C 1 186 ? -41.703 2.593 -34.359 1.00 30.67 186 ASP C N 1
ATOM 7138 C CA . ASP C 1 186 ? -41.783 1.569 -35.412 1.00 34.19 186 ASP C CA 1
ATOM 7139 C C . ASP C 1 186 ? -40.791 0.420 -35.206 1.00 32.56 186 ASP C C 1
ATOM 7140 O O . ASP C 1 186 ? -41.138 -0.747 -35.404 1.00 31.86 186 ASP C O 1
ATOM 7145 N N . ILE C 1 187 ? -39.550 0.723 -34.851 1.00 28.59 187 ILE C N 1
ATOM 7146 C CA . ILE C 1 187 ? -38.508 -0.284 -34.744 1.00 27.48 187 ILE C CA 1
ATOM 7147 C C . ILE C 1 187 ? -37.761 -0.057 -33.445 1.00 30.10 187 ILE C C 1
ATOM 7148 O O . ILE C 1 187 ? -37.395 1.078 -33.114 1.00 32.98 187 ILE C O 1
ATOM 7153 N N . VAL C 1 188 ? -37.512 -1.141 -32.720 1.00 27.70 188 VAL C N 1
ATOM 7154 C CA . VAL C 1 188 ? -36.651 -1.118 -31.549 1.00 29.93 188 VAL C CA 1
ATOM 7155 C C . VAL C 1 188 ? -35.492 -2.070 -31.821 1.00 31.65 188 VAL C C 1
ATOM 7156 O O . VAL C 1 188 ? -35.684 -3.133 -32.428 1.00 31.87 188 VAL C O 1
ATOM 7160 N N . LEU C 1 189 ? -34.282 -1.682 -31.421 1.00 29.48 189 LEU C N 1
ATOM 7161 C CA . LEU C 1 189 ? -33.168 -2.601 -31.589 1.00 32.97 189 LEU C CA 1
ATOM 7162 C C . LEU C 1 189 ? -32.267 -2.584 -30.366 1.00 31.80 189 LEU C C 1
ATOM 7163 O O . LEU C 1 189 ? -32.326 -1.681 -29.530 1.00 29.62 189 LEU C O 1
ATOM 7168 N N . HIS C 1 190 ? -31.408 -3.600 -30.291 1.00 33.01 190 HIS C N 1
ATOM 7169 C CA . HIS C 1 190 ? -30.529 -3.820 -29.151 1.00 33.66 190 HIS C CA 1
ATOM 7170 C C . HIS C 1 190 ? -29.169 -4.305 -29.618 1.00 33.44 190 HIS C C 1
ATOM 7171 O O . HIS C 1 190 ? -29.081 -5.114 -30.549 1.00 31.61 190 HIS C O 1
ATOM 7178 N N . SER C 1 191 ? -28.119 -3.862 -28.925 1.00 34.90 191 SER C N 1
ATOM 7179 C CA . SER C 1 191 ? -26.904 -4.666 -28.830 1.00 30.52 191 SER C CA 1
ATOM 7180 C C . SER C 1 191 ? -27.138 -5.701 -27.726 1.00 31.16 191 SER C C 1
ATOM 7181 O O . SER C 1 191 ? -27.114 -5.386 -26.537 1.00 33.40 191 SER C O 1
ATOM 7184 N N . ALA C 1 192 ? -27.408 -6.947 -28.118 1.00 32.94 192 ALA C N 1
ATOM 7185 C CA . ALA C 1 192 ? -27.592 -8.022 -27.145 1.00 35.78 192 ALA C CA 1
ATOM 7186 C C . ALA C 1 192 ? -26.333 -8.292 -26.314 1.00 32.23 192 ALA C C 1
ATOM 7187 O O . ALA C 1 192 ? -26.413 -8.996 -25.296 1.00 29.66 192 ALA C O 1
ATOM 7189 N N . SER C 1 193 ? -25.184 -7.737 -26.722 1.00 30.47 193 SER C N 1
ATOM 7190 C CA . SER C 1 193 ? -23.894 -7.859 -26.054 1.00 35.56 193 SER C CA 1
ATOM 7191 C C . SER C 1 193 ? -23.881 -7.225 -24.661 1.00 41.96 193 SER C C 1
ATOM 7192 O O . SER C 1 193 ? -22.833 -7.264 -23.991 1.00 44.26 193 SER C O 1
ATOM 7195 N N . ALA C 1 194 ? -25.002 -6.638 -24.230 1.00 32.83 194 ALA C N 1
ATOM 7196 C CA . ALA C 1 194 ? -25.125 -5.986 -22.935 1.00 36.70 194 ALA C CA 1
ATOM 7197 C C . ALA C 1 194 ? -26.091 -6.773 -22.038 1.00 37.79 194 ALA C C 1
ATOM 7198 O O . ALA C 1 194 ? -25.879 -7.977 -21.821 1.00 30.69 194 ALA C O 1
ATOM 7200 N N . TYR C 1 195 ? -27.164 -6.119 -21.546 1.00 32.01 195 TYR C N 1
ATOM 7201 C CA . TYR C 1 195 ? -27.996 -6.708 -20.490 1.00 31.29 195 TYR C CA 1
ATOM 7202 C C . TYR C 1 195 ? -28.716 -7.970 -20.947 1.00 30.53 195 TYR C C 1
ATOM 7203 O O . TYR C 1 195 ? -28.923 -8.892 -20.146 1.00 25.95 195 TYR C O 1
ATOM 7212 N N . LEU C 1 196 ? -29.131 -8.020 -22.219 1.00 30.19 196 LEU C N 1
ATOM 7213 C CA . LEU C 1 196 ? -29.912 -9.161 -22.692 1.00 28.34 196 LEU C CA 1
ATOM 7214 C C . LEU C 1 196 ? -29.109 -10.447 -22.576 1.00 29.88 196 LEU C C 1
ATOM 7215 O O . LEU C 1 196 ? -29.583 -11.434 -22.003 1.00 31.29 196 LEU C O 1
ATOM 7220 N N . GLY C 1 197 ? -27.872 -10.441 -23.077 1.00 29.64 197 GLY C N 1
ATOM 7221 C CA . GLY C 1 197 ? -26.952 -11.526 -22.792 1.00 30.52 197 GLY C CA 1
ATOM 7222 C C . GLY C 1 197 ? -26.594 -11.560 -21.321 1.00 32.79 197 GLY C C 1
ATOM 7223 O O . GLY C 1 197 ? -26.791 -12.576 -20.645 1.00 34.46 197 GLY C O 1
ATOM 7224 N N . GLY C 1 198 ? -26.066 -10.440 -20.817 1.00 34.27 198 GLY C N 1
ATOM 7225 C CA . GLY C 1 198 ? -25.860 -10.241 -19.404 1.00 31.17 198 GLY C CA 1
ATOM 7226 C C . GLY C 1 198 ? -24.610 -10.861 -18.818 1.00 32.43 198 GLY C C 1
ATOM 7227 O O . GLY C 1 198 ? -24.224 -10.503 -17.701 1.00 32.58 198 GLY C O 1
ATOM 7228 N N . HIS C 1 199 ? -23.956 -11.780 -19.518 1.00 35.07 199 HIS C N 1
ATOM 7229 C CA . HIS C 1 199 ? -22.882 -12.544 -18.904 1.00 34.42 199 HIS C CA 1
ATOM 7230 C C . HIS C 1 199 ? -21.525 -12.215 -19.490 1.00 34.41 199 HIS C C 1
ATOM 7231 O O . HIS C 1 199 ? -20.551 -12.915 -19.206 1.00 39.55 199 HIS C O 1
ATOM 7238 N N . SER C 1 200 ? -21.441 -11.153 -20.287 1.00 39.35 200 SER C N 1
ATOM 7239 C CA . SER C 1 200 ? -20.168 -10.702 -20.848 1.00 41.73 200 SER C CA 1
ATOM 7240 C C . SER C 1 200 ? -19.568 -11.753 -21.781 1.00 40.98 200 SER C C 1
ATOM 7241 O O . SER C 1 200 ? -18.346 -11.828 -21.968 1.00 42.55 200 SER C O 1
ATOM 7244 N N . ASP C 1 201 ? -20.418 -12.582 -22.377 1.00 37.71 201 ASP C N 1
ATOM 7245 C CA . ASP C 1 201 ? -19.885 -13.700 -23.140 1.00 34.83 201 ASP C CA 1
ATOM 7246 C C . ASP C 1 201 ? -20.650 -13.928 -24.442 1.00 34.86 201 ASP C C 1
ATOM 7247 O O . ASP C 1 201 ? -20.690 -15.052 -24.948 1.00 45.16 201 ASP C O 1
ATOM 7252 N N . VAL C 1 202 ? -21.253 -12.888 -25.009 1.00 35.69 202 VAL C N 1
ATOM 7253 C CA . VAL C 1 202 ? -21.929 -13.045 -26.295 1.00 35.46 202 VAL C CA 1
ATOM 7254 C C . VAL C 1 202 ? -22.086 -11.689 -26.970 1.00 33.64 202 VAL C C 1
ATOM 7255 O O . VAL C 1 202 ? -22.454 -10.694 -26.335 1.00 38.44 202 VAL C O 1
ATOM 7259 N N . ILE C 1 203 ? -21.747 -11.642 -28.245 1.00 25.11 203 ILE C N 1
ATOM 7260 C CA . ILE C 1 203 ? -21.924 -10.478 -29.094 1.00 27.45 203 ILE C CA 1
ATOM 7261 C C . ILE C 1 203 ? -23.146 -10.755 -29.956 1.00 29.93 203 ILE C C 1
ATOM 7262 O O . ILE C 1 203 ? -23.294 -11.866 -30.484 1.00 31.27 203 ILE C O 1
ATOM 7267 N N . GLY C 1 204 ? -24.051 -9.786 -30.063 1.00 29.93 204 GLY C N 1
ATOM 7268 C CA . GLY C 1 204 ? -25.264 -10.007 -30.836 1.00 28.80 204 GLY C CA 1
ATOM 7269 C C . GLY C 1 204 ? -26.097 -8.749 -30.954 1.00 28.68 204 GLY C C 1
ATOM 7270 O O . GLY C 1 204 ? -25.926 -7.789 -30.195 1.00 28.11 204 GLY C O 1
ATOM 7271 N N . GLY C 1 205 ? -26.997 -8.771 -31.935 1.00 28.38 205 GLY C N 1
ATOM 7272 C CA . GLY C 1 205 ? -27.977 -7.713 -32.104 1.00 28.12 205 GLY C CA 1
ATOM 7273 C C . GLY C 1 205 ? -29.372 -8.286 -32.272 1.00 31.30 205 GLY C C 1
ATOM 7274 O O . GLY C 1 205 ? -29.552 -9.414 -32.739 1.00 31.11 205 GLY C O 1
ATOM 7275 N N . LEU C 1 206 ? -30.371 -7.495 -31.864 1.00 29.16 206 LEU C N 1
ATOM 7276 C CA . LEU C 1 206 ? -31.772 -7.893 -31.948 1.00 29.16 206 LEU C CA 1
ATOM 7277 C C . LEU C 1 206 ? -32.586 -6.717 -32.450 1.00 30.92 206 LEU C C 1
ATOM 7278 O O . LEU C 1 206 ? -32.343 -5.572 -32.052 1.00 33.41 206 LEU C O 1
ATOM 7283 N N . VAL C 1 207 ? -33.558 -7.000 -33.313 1.00 32.73 207 VAL C N 1
ATOM 7284 C CA . VAL C 1 207 ? -34.457 -5.989 -33.857 1.00 28.79 207 VAL C CA 1
ATOM 7285 C C . VAL C 1 207 ? -35.877 -6.516 -33.729 1.00 27.03 207 VAL C C 1
ATOM 7286 O O . VAL C 1 207 ? -36.139 -7.695 -33.983 1.00 24.83 207 VAL C O 1
ATOM 7290 N N . VAL C 1 208 ? -36.786 -5.659 -33.298 1.00 28.94 208 VAL C N 1
ATOM 7291 C CA . VAL C 1 208 ? -38.196 -6.005 -33.237 1.00 30.05 208 VAL C CA 1
ATOM 7292 C C . VAL C 1 208 ? -38.986 -4.901 -33.918 1.00 31.03 208 VAL C C 1
ATOM 7293 O O . VAL C 1 208 ? -38.686 -3.710 -33.762 1.00 27.06 208 VAL C O 1
ATOM 7297 N N . THR C 1 209 ? -39.971 -5.306 -34.704 1.00 31.63 209 THR C N 1
ATOM 7298 C CA . THR C 1 209 ? -40.865 -4.395 -35.392 1.00 32.71 209 THR C CA 1
ATOM 7299 C C . THR C 1 209 ? -42.270 -4.633 -34.869 1.00 36.96 209 THR C C 1
ATOM 7300 O O . THR C 1 209 ? -42.610 -5.748 -34.435 1.00 32.35 209 THR C O 1
ATOM 7304 N N . LYS C 1 210 ? -43.081 -3.570 -34.926 1.00 41.04 210 LYS C N 1
ATOM 7305 C CA . LYS C 1 210 ? -44.453 -3.623 -34.424 1.00 47.85 210 LYS C CA 1
ATOM 7306 C C . LYS C 1 210 ? -45.388 -4.306 -35.424 1.00 43.07 210 LYS C C 1
ATOM 7307 O O . LYS C 1 210 ? -46.134 -5.219 -35.063 1.00 45.34 210 LYS C O 1
ATOM 7313 N N . THR C 1 211 ? -45.354 -3.878 -36.683 1.00 44.04 211 THR C N 1
ATOM 7314 C CA . THR C 1 211 ? -46.211 -4.264 -37.789 1.00 45.87 211 THR C CA 1
ATOM 7315 C C . THR C 1 211 ? -45.588 -5.421 -38.552 1.00 53.36 211 THR C C 1
ATOM 7316 O O . THR C 1 211 ? -44.363 -5.522 -38.648 1.00 48.16 211 THR C O 1
ATOM 7320 N N . PRO C 1 212 ? -46.400 -6.301 -39.128 1.00 80.04 212 PRO C N 1
ATOM 7321 C CA . PRO C 1 212 ? -45.810 -7.404 -39.891 1.00 57.20 212 PRO C CA 1
ATOM 7322 C C . PRO C 1 212 ? -45.174 -6.931 -41.186 1.00 49.41 212 PRO C C 1
ATOM 7323 O O . PRO C 1 212 ? -44.185 -7.524 -41.626 1.00 52.34 212 PRO C O 1
ATOM 7327 N N . ALA C 1 213 ? -45.696 -5.864 -41.798 1.00 44.41 213 ALA C N 1
ATOM 7328 C CA . ALA C 1 213 ? -45.132 -5.367 -43.049 1.00 41.95 213 ALA C CA 1
ATOM 7329 C C . ALA C 1 213 ? -43.685 -4.912 -42.876 1.00 45.67 213 ALA C C 1
ATOM 7330 O O . ALA C 1 213 ? -42.822 -5.236 -43.699 1.00 43.52 213 ALA C O 1
ATOM 7332 N N . LEU C 1 214 ? -43.406 -4.135 -41.826 1.00 43.14 214 LEU C N 1
ATOM 7333 C CA . LEU C 1 214 ? -42.029 -3.764 -41.523 1.00 36.55 214 LEU C CA 1
ATOM 7334 C C . LEU C 1 214 ? -41.195 -4.992 -41.174 1.00 34.31 214 LEU C C 1
ATOM 7335 O O . LEU C 1 214 ? -40.009 -5.075 -41.523 1.00 35.53 214 LEU C O 1
ATOM 7340 N N . GLY C 1 215 ? -41.804 -5.958 -40.491 1.00 37.22 215 GLY C N 1
ATOM 7341 C CA . GLY C 1 215 ? -41.130 -7.218 -40.242 1.00 31.51 215 GLY C CA 1
ATOM 7342 C C . GLY C 1 215 ? -40.689 -7.915 -41.513 1.00 37.68 215 GLY C C 1
ATOM 7343 O O . GLY C 1 215 ? -39.535 -8.337 -41.626 1.00 37.06 215 GLY C O 1
ATOM 7344 N N . GLU C 1 216 ? -41.598 -8.053 -42.488 1.00 36.98 216 GLU C N 1
ATOM 7345 C CA . GLU C 1 216 ? -41.212 -8.671 -43.752 1.00 38.71 216 GLU C CA 1
ATOM 7346 C C . GLU C 1 216 ? -40.040 -7.937 -44.388 1.00 35.17 216 GLU C C 1
ATOM 7347 O O . GLU C 1 216 ? -39.149 -8.577 -44.963 1.00 31.56 216 GLU C O 1
ATOM 7353 N N . LYS C 1 217 ? -39.988 -6.608 -44.243 1.00 34.40 217 LYS C N 1
ATOM 7354 C CA . LYS C 1 217 ? -38.887 -5.840 -44.819 1.00 35.59 217 LYS C CA 1
ATOM 7355 C C . LYS C 1 217 ? -37.572 -6.093 -44.084 1.00 34.38 217 LYS C C 1
ATOM 7356 O O . LYS C 1 217 ? -36.520 -6.253 -44.720 1.00 31.45 217 LYS C O 1
ATOM 7362 N N . ILE C 1 218 ? -37.601 -6.126 -42.749 1.00 32.23 218 ILE C N 1
ATOM 7363 C CA . ILE C 1 218 ? -36.385 -6.449 -42.007 1.00 32.33 218 ILE C CA 1
ATOM 7364 C C . ILE C 1 218 ? -35.979 -7.896 -42.249 1.00 29.14 218 ILE C C 1
ATOM 7365 O O . ILE C 1 218 ? -34.800 -8.193 -42.467 1.00 28.66 218 ILE C O 1
ATOM 7370 N N . GLY C 1 219 ? -36.943 -8.819 -42.223 1.00 29.94 219 GLY C N 1
ATOM 7371 C CA . GLY C 1 219 ? -36.615 -10.216 -42.454 1.00 32.66 219 GLY C CA 1
ATOM 7372 C C . GLY C 1 219 ? -35.952 -10.447 -43.799 1.00 29.58 219 GLY C C 1
ATOM 7373 O O . GLY C 1 219 ? -34.979 -11.195 -43.903 1.00 30.20 219 GLY C O 1
ATOM 7374 N N . TYR C 1 220 ? -36.462 -9.788 -44.841 1.00 30.85 220 TYR C N 1
ATOM 7375 C CA . TYR C 1 220 ? -35.872 -9.904 -46.170 1.00 29.33 220 TYR C CA 1
ATOM 7376 C C . TYR C 1 220 ? -34.443 -9.369 -46.193 1.00 29.61 220 TYR C C 1
ATOM 7377 O O . TYR C 1 220 ? -33.551 -9.973 -46.806 1.00 28.75 220 TYR C O 1
ATOM 7386 N N . LEU C 1 221 ? -34.199 -8.238 -45.536 1.00 28.41 221 LEU C N 1
ATOM 7387 C CA . LEU C 1 221 ? -32.835 -7.729 -45.493 1.00 29.02 221 LEU C CA 1
ATOM 7388 C C . LEU C 1 221 ? -31.942 -8.633 -44.663 1.00 29.12 221 LEU C C 1
ATOM 7389 O O . LEU C 1 221 ? -30.786 -8.879 -45.032 1.00 29.96 221 LEU C O 1
ATOM 7394 N N . GLN C 1 222 ? -32.457 -9.132 -43.538 1.00 27.28 222 GLN C N 1
ATOM 7395 C CA . GLN C 1 222 ? -31.662 -10.011 -42.694 1.00 27.31 222 GLN C CA 1
ATOM 7396 C C . GLN C 1 222 ? -31.158 -11.193 -43.499 1.00 31.24 222 GLN C C 1
ATOM 7397 O O . GLN C 1 222 ? -29.974 -11.543 -43.450 1.00 28.72 222 GLN C O 1
ATOM 7403 N N . ASN C 1 223 ? -32.045 -11.800 -44.288 1.00 33.47 223 ASN C N 1
ATOM 7404 C CA . ASN C 1 223 ? -31.633 -12.937 -45.099 1.00 31.42 223 ASN C CA 1
ATOM 7405 C C . ASN C 1 223 ? -30.714 -12.509 -46.241 1.00 32.75 223 ASN C C 1
ATOM 7406 O O . ASN C 1 223 ? -29.774 -13.231 -46.592 1.00 33.18 223 ASN C O 1
ATOM 7411 N N . ALA C 1 224 ? -30.978 -11.349 -46.844 1.00 29.52 224 ALA C N 1
ATOM 7412 C CA . ALA C 1 224 ? -30.224 -10.945 -48.027 1.00 30.94 224 ALA C CA 1
ATOM 7413 C C . ALA C 1 224 ? -28.821 -10.459 -47.666 1.00 32.95 224 ALA C C 1
ATOM 7414 O O . ALA C 1 224 ? -27.859 -10.732 -48.399 1.00 29.08 224 ALA C O 1
ATOM 7416 N N . ILE C 1 225 ? -28.682 -9.738 -46.549 1.00 28.48 225 ILE C N 1
ATOM 7417 C CA . ILE C 1 225 ? -27.355 -9.312 -46.128 1.00 29.08 225 ILE C CA 1
ATOM 7418 C C . ILE C 1 225 ? -26.652 -10.397 -45.309 1.00 31.68 225 ILE C C 1
ATOM 7419 O O . ILE C 1 225 ? -25.431 -10.560 -45.401 1.00 33.55 225 ILE C O 1
ATOM 7424 N N . GLY C 1 226 ? -27.386 -11.156 -44.508 1.00 31.97 226 GLY C N 1
ATOM 7425 C CA . GLY C 1 226 ? -26.803 -12.338 -43.918 1.00 31.37 226 GLY C CA 1
ATOM 7426 C C . GLY C 1 226 ? -25.968 -12.125 -42.679 1.00 32.22 226 GLY C C 1
ATOM 7427 O O . GLY C 1 226 ? -25.110 -12.958 -42.380 1.00 35.12 226 GLY C O 1
ATOM 7428 N N . SER C 1 227 ? -26.190 -11.053 -41.928 1.00 28.02 227 SER C N 1
ATOM 7429 C CA . SER C 1 227 ? -25.463 -10.872 -40.676 1.00 30.18 227 SER C CA 1
ATOM 7430 C C . SER C 1 227 ? -26.235 -11.513 -39.522 1.00 31.90 227 SER C C 1
ATOM 7431 O O . SER C 1 227 ? -26.605 -10.868 -38.538 1.00 31.54 227 SER C O 1
ATOM 7434 N N . ILE C 1 228 ? -26.461 -12.813 -39.653 1.00 30.50 228 ILE C N 1
ATOM 7435 C CA . ILE C 1 228 ? -27.302 -13.518 -38.694 1.00 31.00 228 ILE C CA 1
ATOM 7436 C C . ILE C 1 228 ? -26.519 -13.796 -37.414 1.00 30.94 228 ILE C C 1
ATOM 7437 O O . ILE C 1 228 ? -25.282 -13.825 -37.403 1.00 31.60 228 ILE C O 1
ATOM 7442 N N . LEU C 1 229 ? -27.259 -13.974 -36.315 1.00 29.07 229 LEU C N 1
ATOM 7443 C CA . LEU C 1 229 ? -26.701 -14.544 -35.099 1.00 26.52 229 LEU C CA 1
ATOM 7444 C C . LEU C 1 229 ? -26.595 -16.052 -35.274 1.00 32.63 229 LEU C C 1
ATOM 7445 O O . LEU C 1 229 ? -27.576 -16.704 -35.654 1.00 29.35 229 LEU C O 1
ATOM 7450 N N . ALA C 1 230 ? -25.402 -16.604 -35.013 1.00 31.37 230 ALA C N 1
ATOM 7451 C CA . ALA C 1 230 ? -25.156 -18.023 -35.247 1.00 30.01 230 ALA C CA 1
ATOM 7452 C C . ALA C 1 230 ? -25.967 -18.878 -34.265 1.00 31.89 230 ALA C C 1
ATOM 7453 O O . ALA C 1 230 ? -26.441 -18.385 -33.239 1.00 29.92 230 ALA C O 1
ATOM 7455 N N . PRO C 1 231 ? -26.174 -20.160 -34.573 1.00 30.85 231 PRO C N 1
ATOM 7456 C CA . PRO C 1 231 ? -27.043 -20.968 -33.698 1.00 32.49 231 PRO C CA 1
ATOM 7457 C C . PRO C 1 231 ? -26.561 -21.076 -32.254 1.00 29.17 231 PRO C C 1
ATOM 7458 O O . PRO C 1 231 ? -27.357 -20.839 -31.339 1.00 29.84 231 PRO C O 1
ATOM 7462 N N . GLN C 1 232 ? -25.296 -21.442 -32.017 1.00 31.66 232 GLN C N 1
ATOM 7463 C CA . GLN C 1 232 ? -24.787 -21.546 -30.647 1.00 34.26 232 GLN C CA 1
ATOM 7464 C C . GLN C 1 232 ? -25.039 -20.268 -29.861 1.00 32.39 232 GLN C C 1
ATOM 7465 O O . GLN C 1 232 ? -25.466 -20.307 -28.699 1.00 31.89 232 GLN C O 1
ATOM 7471 N N . GLU C 1 233 ? -24.763 -19.118 -30.486 1.00 25.26 233 GLU C N 1
ATOM 7472 C CA . GLU C 1 233 ? -24.837 -17.849 -29.784 1.00 28.65 233 GLU C CA 1
ATOM 7473 C C . GLU C 1 233 ? -26.276 -17.392 -29.605 1.00 30.34 233 GLU C C 1
ATOM 7474 O O . GLU C 1 233 ? -26.592 -16.740 -28.604 1.00 30.36 233 GLU C O 1
ATOM 7480 N N . SER C 1 234 ? -27.163 -17.711 -30.551 1.00 27.53 234 SER C N 1
ATOM 7481 C CA . SER C 1 234 ? -28.576 -17.497 -30.286 1.00 23.71 234 SER C CA 1
ATOM 7482 C C . SER C 1 234 ? -29.008 -18.283 -29.062 1.00 23.65 234 SER C C 1
ATOM 7483 O O . SER C 1 234 ? -29.703 -17.754 -28.196 1.00 28.51 234 SER C O 1
ATOM 7486 N N . TRP C 1 235 ? -28.567 -19.530 -28.939 1.00 25.45 235 TRP C N 1
ATOM 7487 C CA . TRP C 1 235 ? -28.984 -20.319 -27.791 1.00 23.19 235 TRP C CA 1
ATOM 7488 C C . TRP C 1 235 ? -28.449 -19.722 -26.501 1.00 26.15 235 TRP C C 1
ATOM 7489 O O . TRP C 1 235 ? -29.151 -19.689 -25.485 1.00 27.62 235 TRP C O 1
ATOM 7500 N N . LEU C 1 236 ? -27.212 -19.223 -26.533 1.00 28.79 236 LEU C N 1
ATOM 7501 C CA . LEU C 1 236 ? -26.609 -18.628 -25.346 1.00 30.61 236 LEU C CA 1
ATOM 7502 C C . LEU C 1 236 ? -27.295 -17.327 -24.973 1.00 29.49 236 LEU C C 1
ATOM 7503 O O . LEU C 1 236 ? -27.416 -17.001 -23.783 1.00 29.55 236 LEU C O 1
ATOM 7508 N N . LEU C 1 237 ? -27.726 -16.568 -25.979 1.00 29.35 237 LEU C N 1
ATOM 7509 C CA . LEU C 1 237 ? -28.450 -15.335 -25.726 1.00 28.77 237 LEU C CA 1
ATOM 7510 C C . LEU C 1 237 ? -29.771 -15.620 -25.022 1.00 26.89 237 LEU C C 1
ATOM 7511 O O . LEU C 1 237 ? -30.083 -15.016 -23.984 1.00 26.74 237 LEU C O 1
ATOM 7516 N N . GLN C 1 238 ? -30.550 -16.559 -25.558 1.00 27.72 238 GLN C N 1
ATOM 7517 C CA . GLN C 1 238 ? -31.817 -16.892 -24.926 1.00 27.48 238 GLN C CA 1
ATOM 7518 C C . GLN C 1 238 ? -31.607 -17.350 -23.490 1.00 32.93 238 GLN C C 1
ATOM 7519 O O . GLN C 1 238 ? -32.392 -16.999 -22.598 1.00 32.65 238 GLN C O 1
ATOM 7525 N N . ARG C 1 239 ? -30.536 -18.112 -23.240 1.00 29.01 239 ARG C N 1
ATOM 7526 C CA . ARG C 1 239 ? -30.278 -18.581 -21.884 1.00 30.09 239 ARG C CA 1
ATOM 7527 C C . ARG C 1 239 ? -30.022 -17.415 -20.943 1.00 32.80 239 ARG C C 1
ATOM 7528 O O . ARG C 1 239 ? -30.575 -17.369 -19.837 1.00 35.71 239 ARG C O 1
ATOM 7536 N N . GLY C 1 240 ? -29.181 -16.463 -21.362 1.00 30.63 240 GLY C N 1
ATOM 7537 C CA . GLY C 1 240 ? -28.939 -15.296 -20.535 1.00 28.76 240 GLY C CA 1
ATOM 7538 C C . GLY C 1 240 ? -30.192 -14.467 -20.328 1.00 37.34 240 GLY C C 1
ATOM 7539 O O . GLY C 1 240 ? -30.445 -13.964 -19.225 1.00 31.86 240 GLY C O 1
ATOM 7540 N N . MET C 1 241 ? -31.000 -14.317 -21.383 1.00 32.67 241 MET C N 1
ATOM 7541 C CA . MET C 1 241 ? -32.198 -13.504 -21.264 1.00 29.18 241 MET C CA 1
ATOM 7542 C C . MET C 1 241 ? -33.154 -14.055 -20.215 1.00 32.87 241 MET C C 1
ATOM 7543 O O . MET C 1 241 ? -33.951 -13.294 -19.656 1.00 32.05 241 MET C O 1
ATOM 7548 N N . LYS C 1 242 ? -33.082 -15.355 -19.917 1.00 33.91 242 LYS C N 1
ATOM 7549 C CA . LYS C 1 242 ? -34.009 -15.919 -18.945 1.00 33.72 242 LYS C CA 1
ATOM 7550 C C . LYS C 1 242 ? -33.862 -15.268 -17.569 1.00 30.91 242 LYS C C 1
ATOM 7551 O O . LYS C 1 242 ? -34.844 -15.178 -16.821 1.00 31.07 242 LYS C O 1
ATOM 7557 N N . THR C 1 243 ? -32.665 -14.806 -17.208 1.00 28.71 243 THR C N 1
ATOM 7558 C CA . THR C 1 243 ? -32.478 -14.175 -15.908 1.00 33.18 243 THR C CA 1
ATOM 7559 C C . THR C 1 243 ? -32.439 -12.660 -16.005 1.00 32.20 243 THR C C 1
ATOM 7560 O O . THR C 1 243 ? -31.952 -12.003 -15.080 1.00 33.57 243 THR C O 1
ATOM 7564 N N . LEU C 1 244 ? -32.978 -12.098 -17.088 1.00 28.93 244 LEU C N 1
ATOM 7565 C CA . LEU C 1 244 ? -32.943 -10.653 -17.275 1.00 29.31 244 LEU C CA 1
ATOM 7566 C C . LEU C 1 244 ? -33.594 -9.900 -16.106 1.00 32.72 244 LEU C C 1
ATOM 7567 O O . LEU C 1 244 ? -33.028 -8.927 -15.598 1.00 32.03 244 LEU C O 1
ATOM 7572 N N . ALA C 1 245 ? -34.788 -10.321 -15.671 1.00 32.17 245 ALA C N 1
ATOM 7573 C CA . ALA C 1 245 ? -35.484 -9.584 -14.611 1.00 33.74 245 ALA C CA 1
ATOM 7574 C C . ALA C 1 245 ? -34.727 -9.651 -13.289 1.00 35.84 245 ALA C C 1
ATOM 7575 O O . ALA C 1 245 ? -34.551 -8.634 -12.607 1.00 33.75 245 ALA C O 1
ATOM 7577 N N . LEU C 1 246 ? -34.287 -10.846 -12.900 1.00 34.50 246 LEU C N 1
ATOM 7578 C CA . LEU C 1 246 ? -33.499 -10.970 -11.683 1.00 33.95 246 LEU C CA 1
ATOM 7579 C C . LEU C 1 246 ? -32.202 -10.169 -11.780 1.00 33.23 246 LEU C C 1
ATOM 7580 O O . LEU C 1 246 ? -31.836 -9.435 -10.852 1.00 37.48 246 LEU C O 1
ATOM 7585 N N . ARG C 1 247 ? -31.499 -10.280 -12.896 1.00 34.54 247 ARG C N 1
ATOM 7586 C CA . ARG C 1 247 ? -30.292 -9.485 -13.051 1.00 32.15 247 ARG C CA 1
ATOM 7587 C C . ARG C 1 247 ? -30.618 -7.996 -13.013 1.00 34.57 247 ARG C C 1
ATOM 7588 O O . ARG C 1 247 ? -29.946 -7.218 -12.328 1.00 35.99 247 ARG C O 1
ATOM 7596 N N . MET C 1 248 ? -31.691 -7.591 -13.683 1.00 38.70 248 MET C N 1
ATOM 7597 C CA . MET C 1 248 ? -31.997 -6.169 -13.793 1.00 40.69 248 MET C CA 1
ATOM 7598 C C . MET C 1 248 ? -32.342 -5.556 -12.435 1.00 34.95 248 MET C C 1
ATOM 7599 O O . MET C 1 248 ? -31.891 -4.449 -12.123 1.00 34.92 248 MET C O 1
ATOM 7604 N N . GLN C 1 249 ? -33.159 -6.247 -11.623 1.00 37.89 249 GLN C N 1
ATOM 7605 C CA . GLN C 1 249 ? -33.476 -5.745 -10.280 1.00 39.00 249 GLN C CA 1
ATOM 7606 C C . GLN C 1 249 ? -32.203 -5.493 -9.484 1.00 38.30 249 GLN C C 1
ATOM 7607 O O . GLN C 1 249 ? -32.060 -4.454 -8.825 1.00 35.42 249 GLN C O 1
ATOM 7613 N N . ALA C 1 250 ? -31.260 -6.435 -9.548 1.00 38.13 250 ALA C N 1
ATOM 7614 C CA . ALA C 1 250 ? -29.999 -6.297 -8.834 1.00 31.50 250 ALA C CA 1
ATOM 7615 C C . ALA C 1 250 ? -29.165 -5.149 -9.400 1.00 36.11 250 ALA C C 1
ATOM 7616 O O . ALA C 1 250 ? -28.656 -4.308 -8.644 1.00 34.29 250 ALA C O 1
ATOM 7618 N N . HIS C 1 251 ? -29.006 -5.107 -10.730 1.00 36.01 251 HIS C N 1
ATOM 7619 C CA . HIS C 1 251 ? -28.354 -3.973 -11.377 1.00 35.26 251 HIS C CA 1
ATOM 7620 C C . HIS C 1 251 ? -28.915 -2.652 -10.858 1.00 36.18 251 HIS C C 1
ATOM 7621 O O . HIS C 1 251 ? -28.168 -1.721 -10.535 1.00 38.31 251 HIS C O 1
ATOM 7628 N N . LEU C 1 252 ? -30.243 -2.553 -10.786 1.00 36.52 252 LEU C N 1
ATOM 7629 C CA . LEU C 1 252 ? -30.866 -1.263 -10.532 1.00 34.66 252 LEU C CA 1
ATOM 7630 C C . LEU C 1 252 ? -30.670 -0.838 -9.082 1.00 46.36 252 LEU C C 1
ATOM 7631 O O . LEU C 1 252 ? -30.450 0.352 -8.800 1.00 43.04 252 LEU C O 1
ATOM 7636 N N . ASN C 1 253 ? -30.728 -1.796 -8.151 1.00 37.76 253 ASN C N 1
ATOM 7637 C CA . ASN C 1 253 ? -30.526 -1.459 -6.749 1.00 38.38 253 ASN C CA 1
ATOM 7638 C C . ASN C 1 253 ? -29.091 -1.016 -6.494 1.00 38.86 253 ASN C C 1
ATOM 7639 O O . ASN C 1 253 ? -28.852 -0.049 -5.761 1.00 43.31 253 ASN C O 1
ATOM 7644 N N . ASN C 1 254 ? -28.123 -1.676 -7.121 1.00 38.28 254 ASN C N 1
ATOM 7645 C CA . ASN C 1 254 ? -26.742 -1.240 -6.952 1.00 41.41 254 ASN C CA 1
ATOM 7646 C C . ASN C 1 254 ? -26.532 0.149 -7.531 1.00 42.61 254 ASN C C 1
ATOM 7647 O O . ASN C 1 254 ? -25.812 0.967 -6.950 1.00 44.62 254 ASN C O 1
ATOM 7652 N N . ALA C 1 255 ? -27.159 0.440 -8.671 1.00 42.93 255 ALA C N 1
ATOM 7653 C CA . ALA C 1 255 ? -26.955 1.743 -9.294 1.00 42.70 255 ALA C CA 1
ATOM 7654 C C . ALA C 1 255 ? -27.561 2.861 -8.452 1.00 45.71 255 ALA C C 1
ATOM 7655 O O . ALA C 1 255 ? -26.975 3.949 -8.345 1.00 47.20 255 ALA C O 1
ATOM 7657 N N . ALA C 1 256 ? -28.733 2.619 -7.850 1.00 44.07 256 ALA C N 1
ATOM 7658 C CA . ALA C 1 256 ? -29.275 3.586 -6.901 1.00 43.31 256 ALA C CA 1
ATOM 7659 C C . ALA C 1 256 ? -28.231 3.917 -5.843 1.00 44.45 256 ALA C C 1
ATOM 7660 O O . ALA C 1 256 ? -27.892 5.088 -5.632 1.00 46.83 256 ALA C O 1
ATOM 7662 N N . LYS C 1 257 ? -27.661 2.879 -5.214 1.00 44.38 257 LYS C N 1
ATOM 7663 C CA . LYS C 1 257 ? -26.707 3.091 -4.130 1.00 39.86 257 LYS C CA 1
ATOM 7664 C C . LYS C 1 257 ? -25.413 3.729 -4.625 1.00 41.83 257 LYS C C 1
ATOM 7665 O O . LYS C 1 257 ? -24.827 4.567 -3.926 1.00 44.94 257 LYS C O 1
ATOM 7671 N N . ILE C 1 258 ? -24.945 3.338 -5.817 1.00 42.46 258 ILE C N 1
ATOM 7672 C CA . ILE C 1 258 ? -23.759 3.970 -6.394 1.00 41.63 258 ILE C CA 1
ATOM 7673 C C . ILE C 1 258 ? -24.008 5.456 -6.611 1.00 43.14 258 ILE C C 1
ATOM 7674 O O . ILE C 1 258 ? -23.110 6.284 -6.426 1.00 50.03 258 ILE C O 1
ATOM 7679 N N . PHE C 1 259 ? -25.229 5.825 -7.001 1.00 43.00 259 PHE C N 1
ATOM 7680 C CA . PHE C 1 259 ? -25.503 7.233 -7.291 1.00 51.79 259 PHE C CA 1
ATOM 7681 C C . PHE C 1 259 ? -25.439 8.081 -6.021 1.00 48.11 259 PHE C C 1
ATOM 7682 O O . PHE C 1 259 ? -24.769 9.124 -5.988 1.00 48.65 259 PHE C O 1
ATOM 7690 N N . THR C 1 260 ? -26.148 7.644 -4.973 1.00 45.85 260 THR C N 1
ATOM 7691 C CA . THR C 1 260 ? -26.076 8.265 -3.654 1.00 45.63 260 THR C CA 1
ATOM 7692 C C . THR C 1 260 ? -24.633 8.452 -3.193 1.00 49.02 260 THR C C 1
ATOM 7693 O O . THR C 1 260 ? -24.238 9.535 -2.745 1.00 53.20 260 THR C O 1
ATOM 7697 N N . TYR C 1 261 ? -23.829 7.396 -3.316 1.00 49.21 261 TYR C N 1
ATOM 7698 C CA . TYR C 1 261 ? -22.446 7.432 -2.855 1.00 52.98 261 TYR C CA 1
ATOM 7699 C C . TYR C 1 261 ? -21.585 8.391 -3.679 1.00 54.27 261 TYR C C 1
ATOM 7700 O O . TYR C 1 261 ? -20.701 9.061 -3.131 1.00 56.54 261 TYR C O 1
ATOM 7709 N N . LEU C 1 262 ? -21.791 8.447 -5.001 1.00 53.75 262 LEU C N 1
ATOM 7710 C CA . LEU C 1 262 ? -20.951 9.320 -5.817 1.00 56.90 262 LEU C CA 1
ATOM 7711 C C . LEU C 1 262 ? -21.259 10.792 -5.560 1.00 62.63 262 LEU C C 1
ATOM 7712 O O . LEU C 1 262 ? -20.373 11.645 -5.728 1.00 58.51 262 LEU C O 1
ATOM 7717 N N . LYS C 1 263 ? -22.496 11.106 -5.137 1.00 60.19 263 LYS C N 1
ATOM 7718 C CA . LYS C 1 263 ? -22.868 12.475 -4.799 1.00 63.44 263 LYS C CA 1
ATOM 7719 C C . LYS C 1 263 ? -22.309 12.926 -3.451 1.00 65.84 263 LYS C C 1
ATOM 7720 O O . LYS C 1 263 ? -21.970 14.106 -3.298 1.00 63.93 263 LYS C O 1
ATOM 7726 N N . SER C 1 264 ? -22.197 12.019 -2.478 1.00 66.20 264 SER C N 1
ATOM 7727 C CA . SER C 1 264 ? -21.543 12.318 -1.205 1.00 61.93 264 SER C CA 1
ATOM 7728 C C . SER C 1 264 ? -20.062 12.689 -1.353 1.00 63.98 264 SER C C 1
ATOM 7729 O O . SER C 1 264 ? -19.459 13.164 -0.383 1.00 64.60 264 SER C O 1
ATOM 7732 N N . HIS C 1 265 ? -19.460 12.490 -2.529 1.00 65.08 265 HIS C N 1
ATOM 7733 C CA . HIS C 1 265 ? -18.029 12.711 -2.702 1.00 64.78 265 HIS C CA 1
ATOM 7734 C C . HIS C 1 265 ? -17.771 14.069 -3.328 1.00 67.11 265 HIS C C 1
ATOM 7735 O O . HIS C 1 265 ? -18.256 14.333 -4.444 1.00 67.41 265 HIS C O 1
ATOM 7742 N N . PRO C 1 266 ? -17.008 14.947 -2.668 1.00 76.25 266 PRO C N 1
ATOM 7743 C CA . PRO C 1 266 ? -16.686 16.246 -3.287 1.00 70.60 266 PRO C CA 1
ATOM 7744 C C . PRO C 1 266 ? -15.797 16.125 -4.514 1.00 62.75 266 PRO C C 1
ATOM 7745 O O . PRO C 1 266 ? -15.799 17.045 -5.339 1.00 59.53 266 PRO C O 1
ATOM 7749 N N . ALA C 1 267 ? -15.053 15.022 -4.671 1.00 60.44 267 ALA C N 1
ATOM 7750 C CA . ALA C 1 267 ? -14.179 14.858 -5.831 1.00 60.69 267 ALA C CA 1
ATOM 7751 C C . ALA C 1 267 ? -14.950 14.711 -7.139 1.00 59.52 267 ALA C C 1
ATOM 7752 O O . ALA C 1 267 ? -14.368 14.888 -8.214 1.00 57.48 267 ALA C O 1
ATOM 7754 N N . VAL C 1 268 ? -16.234 14.388 -7.074 1.00 56.87 268 VAL C N 1
ATOM 7755 C CA . VAL C 1 268 ? -17.071 14.286 -8.258 1.00 55.82 268 VAL C CA 1
ATOM 7756 C C . VAL C 1 268 ? -17.758 15.630 -8.478 1.00 55.09 268 VAL C C 1
ATOM 7757 O O . VAL C 1 268 ? -18.542 16.076 -7.630 1.00 56.31 268 VAL C O 1
ATOM 7761 N N . THR C 1 269 ? -17.449 16.287 -9.604 1.00 50.77 269 THR C N 1
ATOM 7762 C CA . THR C 1 269 ? -18.050 17.585 -9.909 1.00 56.13 269 THR C CA 1
ATOM 7763 C C . THR C 1 269 ? -19.366 17.474 -10.668 1.00 57.07 269 THR C C 1
ATOM 7764 O O . THR C 1 269 ? -20.245 18.326 -10.499 1.00 64.10 269 THR C O 1
ATOM 7768 N N . LYS C 1 270 ? -19.511 16.466 -11.525 1.00 56.60 270 LYS C N 1
ATOM 7769 C CA . LYS C 1 270 ? -20.714 16.295 -12.329 1.00 54.98 270 LYS C CA 1
ATOM 7770 C C . LYS C 1 270 ? -21.090 14.821 -12.369 1.00 51.40 270 LYS C C 1
ATOM 7771 O O . LYS C 1 270 ? -20.212 13.957 -12.443 1.00 50.81 270 LYS C O 1
ATOM 7777 N N . ILE C 1 271 ? -22.393 14.534 -12.302 1.00 48.06 271 ILE C N 1
ATOM 7778 C CA . ILE C 1 271 ? -22.907 13.170 -12.393 1.00 46.59 271 ILE C CA 1
ATOM 7779 C C . ILE C 1 271 ? -24.000 13.112 -13.455 1.00 50.67 271 ILE C C 1
ATOM 7780 O O . ILE C 1 271 ? -24.960 13.891 -13.413 1.00 52.58 271 ILE C O 1
ATOM 7785 N N . TYR C 1 272 ? -23.860 12.175 -14.394 1.00 48.73 272 TYR C N 1
ATOM 7786 C CA . TYR C 1 272 ? -24.879 11.873 -15.398 1.00 41.53 272 TYR C CA 1
ATOM 7787 C C . TYR C 1 272 ? -25.608 10.602 -14.970 1.00 43.92 272 TYR C C 1
ATOM 7788 O O . TYR C 1 272 ? -25.000 9.528 -14.901 1.00 47.38 272 TYR C O 1
ATOM 7797 N N . TYR C 1 273 ? -26.902 10.725 -14.671 1.00 44.82 273 TYR C N 1
ATOM 7798 C CA . TYR C 1 273 ? -27.690 9.600 -14.187 1.00 44.87 273 TYR C CA 1
ATOM 7799 C C . TYR C 1 273 ? -29.175 9.939 -14.293 1.00 49.33 273 TYR C C 1
ATOM 7800 O O . TYR C 1 273 ? -29.609 10.998 -13.824 1.00 50.55 273 TYR C O 1
ATOM 7809 N N . PRO C 1 274 ? -29.982 9.065 -14.897 1.00 47.72 274 PRO C N 1
ATOM 7810 C CA . PRO C 1 274 ? -31.392 9.410 -15.122 1.00 48.58 274 PRO C CA 1
ATOM 7811 C C . PRO C 1 274 ? -32.193 9.599 -13.847 1.00 48.95 274 PRO C C 1
ATOM 7812 O O . PRO C 1 274 ? -33.204 10.314 -13.866 1.00 55.15 274 PRO C O 1
ATOM 7816 N N . GLY C 1 275 ? -31.787 8.982 -12.746 1.00 48.09 275 GLY C N 1
ATOM 7817 C CA . GLY C 1 275 ? -32.519 9.142 -11.506 1.00 50.94 275 GLY C CA 1
ATOM 7818 C C . GLY C 1 275 ? -32.183 10.383 -10.712 1.00 49.80 275 GLY C C 1
ATOM 7819 O O . GLY C 1 275 ? -32.704 10.567 -9.610 1.00 52.11 275 GLY C O 1
ATOM 7820 N N . ASP C 1 276 ? -31.319 11.233 -11.240 1.00 50.61 276 ASP C N 1
ATOM 7821 C CA . ASP C 1 276 ? -30.975 12.495 -10.594 1.00 58.53 276 ASP C CA 1
ATOM 7822 C C . ASP C 1 276 ? -32.184 13.425 -10.597 1.00 61.69 276 ASP C C 1
ATOM 7823 O O . ASP C 1 276 ? -32.709 13.737 -11.674 1.00 60.94 276 ASP C O 1
ATOM 7828 N N . PRO C 1 277 ? -32.669 13.880 -9.439 1.00 62.02 277 PRO C N 1
ATOM 7829 C CA . PRO C 1 277 ? -33.824 14.803 -9.451 1.00 64.68 277 PRO C CA 1
ATOM 7830 C C . PRO C 1 277 ? -33.465 16.204 -9.933 1.00 66.51 277 PRO C C 1
ATOM 7831 O O . PRO C 1 277 ? -34.346 16.919 -10.432 1.00 62.87 277 PRO C O 1
ATOM 7835 N N . ASP C 1 278 ? -32.195 16.603 -9.802 1.00 68.92 278 ASP C N 1
ATOM 7836 C CA . ASP C 1 278 ? -31.700 17.848 -10.377 1.00 74.87 278 ASP C CA 1
ATOM 7837 C C . ASP C 1 278 ? -31.664 17.802 -11.902 1.00 71.94 278 ASP C C 1
ATOM 7838 O O . ASP C 1 278 ? -31.732 18.855 -12.549 1.00 65.01 278 ASP C O 1
ATOM 7843 N N . ASN C 1 279 ? -31.531 16.606 -12.475 1.00 73.85 279 ASN C N 1
ATOM 7844 C CA . ASN C 1 279 ? -31.623 16.409 -13.917 1.00 66.08 279 ASN C CA 1
ATOM 7845 C C . ASN C 1 279 ? -32.967 16.932 -14.431 1.00 57.24 279 ASN C C 1
ATOM 7846 O O . ASN C 1 279 ? -34.014 16.584 -13.868 1.00 60.72 279 ASN C O 1
ATOM 7851 N N . PRO C 1 280 ? -32.989 17.778 -15.470 1.00 59.48 280 PRO C N 1
ATOM 7852 C CA . PRO C 1 280 ? -34.288 18.154 -16.079 1.00 60.49 280 PRO C CA 1
ATOM 7853 C C . PRO C 1 280 ? -34.961 17.002 -16.811 1.00 66.18 280 PRO C C 1
ATOM 7854 O O . PRO C 1 280 ? -36.186 17.023 -16.993 1.00 58.22 280 PRO C O 1
ATOM 7858 N N . ASP C 1 281 ? -34.192 15.994 -17.235 1.00 69.59 281 ASP C N 1
ATOM 7859 C CA . ASP C 1 281 ? -34.757 14.775 -17.799 1.00 66.25 281 ASP C CA 1
ATOM 7860 C C . ASP C 1 281 ? -35.659 14.029 -16.810 1.00 60.40 281 ASP C C 1
ATOM 7861 O O . ASP C 1 281 ? -36.464 13.195 -17.243 1.00 61.08 281 ASP C O 1
ATOM 7866 N N . PHE C 1 282 ? -35.565 14.341 -15.506 1.00 56.94 282 PHE C N 1
ATOM 7867 C CA . PHE C 1 282 ? -36.037 13.438 -14.451 1.00 56.96 282 PHE C CA 1
ATOM 7868 C C . PHE C 1 282 ? -37.513 13.084 -14.603 1.00 52.75 282 PHE C C 1
ATOM 7869 O O . PHE C 1 282 ? -37.919 11.953 -14.318 1.00 54.80 282 PHE C O 1
ATOM 7877 N N . SER C 1 283 ? -38.337 14.025 -15.041 1.00 58.38 283 SER C N 1
ATOM 7878 C CA . SER C 1 283 ? -39.765 13.736 -15.073 1.00 57.92 283 SER C CA 1
ATOM 7879 C C . SER C 1 283 ? -40.099 12.731 -16.168 1.00 55.80 283 SER C C 1
ATOM 7880 O O . SER C 1 283 ? -40.882 11.797 -15.944 1.00 53.58 283 SER C O 1
ATOM 7883 N N . ILE C 1 284 ? -39.521 12.905 -17.361 1.00 57.65 284 ILE C N 1
ATOM 7884 C CA . ILE C 1 284 ? -39.809 11.969 -18.444 1.00 55.81 284 ILE C CA 1
ATOM 7885 C C . ILE C 1 284 ? -39.199 10.612 -18.133 1.00 50.98 284 ILE C C 1
ATOM 7886 O O . ILE C 1 284 ? -39.823 9.566 -18.362 1.00 49.50 284 ILE C O 1
ATOM 7891 N N . ALA C 1 285 ? -37.982 10.611 -17.585 1.00 50.65 285 ALA C N 1
ATOM 7892 C CA . ALA C 1 285 ? -37.379 9.379 -17.090 1.00 45.31 285 ALA C CA 1
ATOM 7893 C C . ALA C 1 285 ? -38.352 8.597 -16.222 1.00 46.62 285 ALA C C 1
ATOM 7894 O O . ALA C 1 285 ? -38.594 7.410 -16.462 1.00 48.14 285 ALA C O 1
ATOM 7896 N N . LYS C 1 286 ? -38.944 9.257 -15.219 1.00 50.95 286 LYS C N 1
ATOM 7897 C CA . LYS C 1 286 ? -39.799 8.549 -14.273 1.00 48.24 286 LYS C CA 1
ATOM 7898 C C . LYS C 1 286 ? -41.060 8.020 -14.946 1.00 51.43 286 LYS C C 1
ATOM 7899 O O . LYS C 1 286 ? -41.626 7.009 -14.509 1.00 57.06 286 LYS C O 1
ATOM 7905 N N . GLN C 1 287 ? -41.484 8.654 -16.033 1.00 51.34 287 GLN C N 1
ATOM 7906 C CA . GLN C 1 287 ? -42.759 8.306 -16.649 1.00 54.86 287 GLN C CA 1
ATOM 7907 C C . GLN C 1 287 ? -42.636 7.130 -17.613 1.00 51.77 287 GLN C C 1
ATOM 7908 O O . GLN C 1 287 ? -43.505 6.250 -17.630 1.00 55.10 287 GLN C O 1
ATOM 7914 N N . GLN C 1 288 ? -41.588 7.102 -18.435 1.00 48.72 288 GLN C N 1
ATOM 7915 C CA . GLN C 1 288 ? -41.490 6.101 -19.486 1.00 47.89 288 GLN C CA 1
ATOM 7916 C C . GLN C 1 288 ? -40.523 4.974 -19.142 1.00 45.73 288 GLN C C 1
ATOM 7917 O O . GLN C 1 288 ? -40.512 3.956 -19.844 1.00 44.29 288 GLN C O 1
ATOM 7923 N N . MET C 1 289 ? -39.739 5.118 -18.074 1.00 44.07 289 MET C N 1
ATOM 7924 C CA . MET C 1 289 ? -38.756 4.128 -17.659 1.00 37.56 289 MET C CA 1
ATOM 7925 C C . MET C 1 289 ? -39.156 3.518 -16.329 1.00 40.95 289 MET C C 1
ATOM 7926 O O . MET C 1 289 ? -39.455 4.243 -15.373 1.00 50.42 289 MET C O 1
ATOM 7931 N N . ASN C 1 290 ? -39.122 2.191 -16.259 1.00 40.81 290 ASN C N 1
ATOM 7932 C CA . ASN C 1 290 ? -39.348 1.460 -15.015 1.00 40.30 290 ASN C CA 1
ATOM 7933 C C . ASN C 1 290 ? -37.987 1.231 -14.366 1.00 41.84 290 ASN C C 1
ATOM 7934 O O . ASN C 1 290 ? -37.274 0.280 -14.686 1.00 40.55 290 ASN C O 1
ATOM 7939 N N . GLY C 1 291 ? -37.620 2.130 -13.453 1.00 40.32 291 GLY C N 1
ATOM 7940 C CA . GLY C 1 291 ? -36.268 2.227 -12.939 1.00 35.57 291 GLY C CA 1
ATOM 7941 C C . GLY C 1 291 ? -35.380 3.104 -13.810 1.00 39.21 291 GLY C C 1
ATOM 7942 O O . GLY C 1 291 ? -35.642 3.337 -14.991 1.00 43.20 291 GLY C O 1
ATOM 7943 N N . PHE C 1 292 ? -34.293 3.591 -13.215 1.00 39.64 292 PHE C N 1
ATOM 7944 C CA . PHE C 1 292 ? -33.474 4.614 -13.859 1.00 45.15 292 PHE C CA 1
ATOM 7945 C C . PHE C 1 292 ? -32.224 4.057 -14.548 1.00 45.12 292 PHE C C 1
ATOM 7946 O O . PHE C 1 292 ? -31.297 4.821 -14.861 1.00 45.18 292 PHE C O 1
ATOM 7954 N N . GLY C 1 293 ? -32.184 2.756 -14.817 1.00 40.35 293 GLY C N 1
ATOM 7955 C CA . GLY C 1 293 ? -31.034 2.160 -15.457 1.00 37.17 293 GLY C CA 1
ATOM 7956 C C . GLY C 1 293 ? -29.904 1.902 -14.477 1.00 37.34 293 GLY C C 1
ATOM 7957 O O . GLY C 1 293 ? -29.938 2.283 -13.310 1.00 42.23 293 GLY C O 1
ATOM 7958 N N . ALA C 1 294 ? -28.888 1.203 -14.963 1.00 34.16 294 ALA C N 1
ATOM 7959 C CA . ALA C 1 294 ? -27.750 0.852 -14.132 1.00 34.02 294 ALA C CA 1
ATOM 7960 C C . ALA C 1 294 ? -26.467 1.451 -14.680 1.00 38.66 294 ALA C C 1
ATOM 7961 O O . ALA C 1 294 ? -25.370 1.050 -14.269 1.00 37.11 294 ALA C O 1
ATOM 7963 N N . MET C 1 295 ? -26.591 2.403 -15.608 1.00 39.46 295 MET C N 1
ATOM 7964 C CA . MET C 1 295 ? -25.467 3.184 -16.099 1.00 36.51 295 MET C CA 1
ATOM 7965 C C . MET C 1 295 ? -25.361 4.496 -15.325 1.00 40.66 295 MET C C 1
ATOM 7966 O O . MET C 1 295 ? -26.374 5.082 -14.918 1.00 40.33 295 MET C O 1
ATOM 7971 N N . ILE C 1 296 ? -24.120 4.913 -15.077 1.00 35.53 296 ILE C N 1
ATOM 7972 C CA . ILE C 1 296 ? -23.806 6.184 -14.435 1.00 38.28 296 ILE C CA 1
ATOM 7973 C C . ILE C 1 296 ? -22.513 6.685 -15.037 1.00 35.65 296 ILE C C 1
ATOM 7974 O O . ILE C 1 296 ? -21.539 5.932 -15.141 1.00 39.07 296 ILE C O 1
ATOM 7979 N N . SER C 1 297 ? -22.486 7.954 -15.415 1.00 36.11 297 SER C N 1
ATOM 7980 C CA . SER C 1 297 ? -21.237 8.575 -15.822 1.00 41.23 297 SER C CA 1
ATOM 7981 C C . SER C 1 297 ? -20.958 9.768 -14.923 1.00 43.81 297 SER C C 1
ATOM 7982 O O . SER C 1 297 ? -21.865 10.304 -14.277 1.00 41.60 297 SER C O 1
ATOM 7985 N N . PHE C 1 298 ? -19.683 10.150 -14.840 1.00 42.95 298 PHE C N 1
ATOM 7986 C CA . PHE C 1 298 ? -19.326 11.253 -13.957 1.00 45.57 298 PHE C CA 1
ATOM 7987 C C . PHE C 1 298 ? -17.949 11.784 -14.326 1.00 47.78 298 PHE C C 1
ATOM 7988 O O . PHE C 1 298 ? -17.173 11.125 -15.030 1.00 43.36 298 PHE C O 1
ATOM 7996 N N . GLU C 1 299 ? -17.675 13.010 -13.854 1.00 51.98 299 GLU C N 1
ATOM 7997 C CA . GLU C 1 299 ? -16.378 13.669 -13.977 1.00 52.70 299 GLU C CA 1
ATOM 7998 C C . GLU C 1 299 ? -15.781 13.933 -12.600 1.00 54.46 299 GLU C C 1
ATOM 7999 O O . GLU C 1 299 ? -16.505 14.131 -11.615 1.00 52.16 299 GLU C O 1
ATOM 8005 N N . LEU C 1 300 ? -14.451 13.959 -12.548 1.00 56.40 300 LEU C N 1
ATOM 8006 C CA . LEU C 1 300 ? -13.703 14.343 -11.359 1.00 56.97 300 LEU C CA 1
ATOM 8007 C C . LEU C 1 300 ? -13.254 15.799 -11.468 1.00 59.65 300 LEU C C 1
ATOM 8008 O O . LEU C 1 300 ? -13.298 16.401 -12.547 1.00 60.71 300 LEU C O 1
ATOM 8013 N N . GLN C 1 301 ? -12.824 16.360 -10.327 1.00 66.61 301 GLN C N 1
ATOM 8014 C CA . GLN C 1 301 ? -12.307 17.726 -10.290 1.00 64.45 301 GLN C CA 1
ATOM 8015 C C . GLN C 1 301 ? -11.180 17.874 -11.304 1.00 57.61 301 GLN C C 1
ATOM 8016 O O . GLN C 1 301 ? -10.390 16.942 -11.477 1.00 60.71 301 GLN C O 1
ATOM 8022 N N . PRO C 1 302 ? -11.067 19.021 -11.975 1.00 63.94 302 PRO C N 1
ATOM 8023 C CA . PRO C 1 302 ? -10.150 19.122 -13.126 1.00 67.02 302 PRO C CA 1
ATOM 8024 C C . PRO C 1 302 ? -8.724 18.698 -12.806 1.00 68.09 302 PRO C C 1
ATOM 8025 O O . PRO C 1 302 ? -7.978 18.295 -13.708 1.00 71.05 302 PRO C O 1
ATOM 8029 N N . GLY C 1 303 ? -8.339 18.748 -11.530 1.00 64.00 303 GLY C N 1
ATOM 8030 C CA . GLY C 1 303 ? -7.004 18.299 -11.172 1.00 79.34 303 GLY C CA 1
ATOM 8031 C C . GLY C 1 303 ? -6.811 16.795 -11.271 1.00 68.20 303 GLY C C 1
ATOM 8032 O O . GLY C 1 303 ? -5.701 16.324 -11.541 1.00 67.87 303 GLY C O 1
ATOM 8033 N N . MET C 1 304 ? -7.879 16.024 -11.083 1.00 68.31 304 MET C N 1
ATOM 8034 C CA . MET C 1 304 ? -7.773 14.601 -10.784 1.00 62.57 304 MET C CA 1
ATOM 8035 C C . MET C 1 304 ? -7.732 13.752 -12.045 1.00 62.29 304 MET C C 1
ATOM 8036 O O . MET C 1 304 ? -8.423 14.040 -13.026 1.00 66.98 304 MET C O 1
ATOM 8041 N N . ASN C 1 305 ? -6.918 12.695 -12.002 1.00 60.90 305 ASN C N 1
ATOM 8042 C CA . ASN C 1 305 ? -6.656 11.866 -13.177 1.00 60.05 305 ASN C CA 1
ATOM 8043 C C . ASN C 1 305 ? -7.646 10.712 -13.245 1.00 58.28 305 ASN C C 1
ATOM 8044 O O . ASN C 1 305 ? -7.596 9.818 -12.383 1.00 56.01 305 ASN C O 1
ATOM 8049 N N . PRO C 1 306 ? -8.519 10.655 -14.260 1.00 60.60 306 PRO C N 1
ATOM 8050 C CA . PRO C 1 306 ? -9.452 9.520 -14.325 1.00 54.58 306 PRO C CA 1
ATOM 8051 C C . PRO C 1 306 ? -8.729 8.224 -14.632 1.00 53.73 306 PRO C C 1
ATOM 8052 O O . PRO C 1 306 ? -9.086 7.175 -14.071 1.00 52.41 306 PRO C O 1
ATOM 8056 N N . GLN C 1 307 ? -7.706 8.280 -15.503 1.00 53.97 307 GLN C N 1
ATOM 8057 C CA . GLN C 1 307 ? -6.912 7.093 -15.802 1.00 54.49 307 GLN C CA 1
ATOM 8058 C C . GLN C 1 307 ? -6.342 6.490 -14.526 1.00 55.66 307 GLN C C 1
ATOM 8059 O O . GLN C 1 307 ? -6.367 5.268 -14.339 1.00 57.31 307 GLN C O 1
ATOM 8065 N N . THR C 1 308 ? -5.864 7.333 -13.612 1.00 54.76 308 THR C N 1
ATOM 8066 C CA . THR C 1 308 ? -5.425 6.815 -12.324 1.00 51.75 308 THR C CA 1
ATOM 8067 C C . THR C 1 308 ? -6.592 6.203 -11.569 1.00 50.16 308 THR C C 1
ATOM 8068 O O . THR C 1 308 ? -6.460 5.126 -10.981 1.00 51.99 308 THR C O 1
ATOM 8072 N N . PHE C 1 309 ? -7.753 6.863 -11.602 1.00 53.77 309 PHE C N 1
ATOM 8073 C CA . PHE C 1 309 ? -8.905 6.405 -10.828 1.00 52.69 309 PHE C CA 1
ATOM 8074 C C . PHE C 1 309 ? -9.297 4.985 -11.213 1.00 52.49 309 PHE C C 1
ATOM 8075 O O . PHE C 1 309 ? -9.428 4.105 -10.346 1.00 50.07 309 PHE C O 1
ATOM 8083 N N . VAL C 1 310 ? -9.486 4.746 -12.519 1.00 48.74 310 VAL C N 1
ATOM 8084 C CA . VAL C 1 310 ? -10.012 3.463 -12.973 1.00 50.71 310 VAL C CA 1
ATOM 8085 C C . VAL C 1 310 ? -8.969 2.362 -12.827 1.00 54.88 310 VAL C C 1
ATOM 8086 O O . VAL C 1 310 ? -9.318 1.202 -12.565 1.00 55.95 310 VAL C O 1
ATOM 8090 N N . GLU C 1 311 ? -7.682 2.695 -12.969 1.00 56.41 311 GLU C N 1
ATOM 8091 C CA . GLU C 1 311 ? -6.637 1.683 -12.874 1.00 53.12 311 GLU C CA 1
ATOM 8092 C C . GLU C 1 311 ? -6.371 1.219 -11.443 1.00 48.44 311 GLU C C 1
ATOM 8093 O O . GLU C 1 311 ? -5.601 0.277 -11.251 1.00 55.52 311 GLU C O 1
ATOM 8099 N N . HIS C 1 312 ? -7.008 1.811 -10.438 1.00 52.14 312 HIS C N 1
ATOM 8100 C CA . HIS C 1 312 ? -6.831 1.371 -9.061 1.00 56.51 312 HIS C CA 1
ATOM 8101 C C . HIS C 1 312 ? -8.060 0.667 -8.497 1.00 58.68 312 HIS C C 1
ATOM 8102 O O . HIS C 1 312 ? -8.128 0.440 -7.282 1.00 60.75 312 HIS C O 1
ATOM 8109 N N . LEU C 1 313 ? -9.029 0.314 -9.343 1.00 57.25 313 LEU C N 1
ATOM 8110 C CA . LEU C 1 313 ? -10.126 -0.551 -8.924 1.00 54.81 313 LEU C CA 1
ATOM 8111 C C . LEU C 1 313 ? -9.716 -2.019 -9.072 1.00 50.28 313 LEU C C 1
ATOM 8112 O O . LEU C 1 313 ? -8.993 -2.385 -10.004 1.00 46.44 313 LEU C O 1
ATOM 8117 N N . GLN C 1 314 ? -10.174 -2.859 -8.139 1.00 51.38 314 GLN C N 1
ATOM 8118 C CA . GLN C 1 314 ? -9.856 -4.281 -8.151 1.00 52.92 314 GLN C CA 1
ATOM 8119 C C . GLN C 1 314 ? -11.066 -5.212 -8.293 1.00 51.56 314 GLN C C 1
ATOM 8120 O O . GLN C 1 314 ? -10.869 -6.385 -8.613 1.00 55.35 314 GLN C O 1
ATOM 8126 N N . VAL C 1 315 ? -12.289 -4.760 -8.030 1.00 48.59 315 VAL C N 1
ATOM 8127 C CA . VAL C 1 315 ? -13.490 -5.531 -8.375 1.00 48.20 315 VAL C CA 1
ATOM 8128 C C . VAL C 1 315 ? -14.115 -5.031 -9.663 1.00 48.94 315 VAL C C 1
ATOM 8129 O O . VAL C 1 315 ? -14.513 -5.825 -10.519 1.00 51.35 315 VAL C O 1
ATOM 8133 N N . ILE C 1 316 ? -14.264 -3.711 -9.783 1.00 43.94 316 ILE C N 1
ATOM 8134 C CA . ILE C 1 316 ? -14.710 -3.128 -11.032 1.00 37.76 316 ILE C CA 1
ATOM 8135 C C . ILE C 1 316 ? -13.620 -3.313 -12.073 1.00 39.75 316 ILE C C 1
ATOM 8136 O O . ILE C 1 316 ? -12.426 -3.194 -11.776 1.00 41.79 316 ILE C O 1
ATOM 8141 N N . THR C 1 317 ? -14.023 -3.650 -13.292 1.00 38.03 317 THR C N 1
ATOM 8142 C CA . THR C 1 317 ? -13.107 -4.005 -14.367 1.00 38.77 317 THR C CA 1
ATOM 8143 C C . THR C 1 317 ? -13.009 -2.864 -15.377 1.00 39.99 317 THR C C 1
ATOM 8144 O O . THR C 1 317 ? -14.033 -2.335 -15.824 1.00 37.27 317 THR C O 1
ATOM 8148 N N . LEU C 1 318 ? -11.783 -2.479 -15.726 1.00 39.70 318 LEU C N 1
ATOM 8149 C CA . LEU C 1 318 ? -11.568 -1.456 -16.748 1.00 37.89 318 LEU C CA 1
ATOM 8150 C C . LEU C 1 318 ? -11.618 -2.126 -18.117 1.00 39.47 318 LEU C C 1
ATOM 8151 O O . LEU C 1 318 ? -10.700 -2.869 -18.485 1.00 42.35 318 LEU C O 1
ATOM 8156 N N . ALA C 1 319 ? -12.687 -1.874 -18.868 1.00 39.78 319 ALA C N 1
ATOM 8157 C CA . ALA C 1 319 ? -12.881 -2.504 -20.169 1.00 40.10 319 ALA C CA 1
ATOM 8158 C C . ALA C 1 319 ? -14.005 -1.798 -20.911 1.00 40.91 319 ALA C C 1
ATOM 8159 O O . ALA C 1 319 ? -14.709 -0.944 -20.364 1.00 40.29 319 ALA C O 1
ATOM 8161 N N . GLU C 1 320 ? -14.174 -2.185 -22.170 1.00 45.89 320 GLU C N 1
ATOM 8162 C CA . GLU C 1 320 ? -15.312 -1.759 -22.962 1.00 40.61 320 GLU C CA 1
ATOM 8163 C C . GLU C 1 320 ? -16.513 -2.643 -22.639 1.00 37.07 320 GLU C C 1
ATOM 8164 O O . GLU C 1 320 ? -16.429 -3.578 -21.838 1.00 41.93 320 GLU C O 1
ATOM 8170 N N . SER C 1 321 ? -17.650 -2.329 -23.250 1.00 35.10 321 SER C N 1
ATOM 8171 C CA . SER C 1 321 ? -18.893 -3.059 -23.040 1.00 35.75 321 SER C CA 1
ATOM 8172 C C . SER C 1 321 ? -19.542 -2.670 -21.710 1.00 38.19 321 SER C C 1
ATOM 8173 O O . SER C 1 321 ? -18.977 -1.899 -20.928 1.00 33.42 321 SER C O 1
ATOM 8176 N N . LEU C 1 322 ? -20.744 -3.185 -21.470 1.00 33.79 322 LEU C N 1
ATOM 8177 C CA . LEU C 1 322 ? -21.599 -2.753 -20.377 1.00 35.46 322 LEU C CA 1
ATOM 8178 C C . LEU C 1 322 ? -22.664 -3.820 -20.190 1.00 35.58 322 LEU C C 1
ATOM 8179 O O . LEU C 1 322 ? -22.768 -4.758 -20.980 1.00 36.23 322 LEU C O 1
ATOM 8184 N N . GLY C 1 323 ? -23.482 -3.657 -19.156 1.00 36.06 323 GLY C N 1
ATOM 8185 C CA . GLY C 1 323 ? -24.600 -4.559 -18.980 1.00 35.66 323 GLY C CA 1
ATOM 8186 C C . GLY C 1 323 ? -24.245 -5.961 -18.553 1.00 33.18 323 GLY C C 1
ATOM 8187 O O . GLY C 1 323 ? -25.085 -6.858 -18.664 1.00 35.83 323 GLY C O 1
ATOM 8188 N N . ALA C 1 324 ? -23.033 -6.184 -18.055 1.00 31.78 324 ALA C N 1
ATOM 8189 C CA . ALA C 1 324 ? -22.614 -7.499 -17.592 1.00 33.56 324 ALA C CA 1
ATOM 8190 C C . ALA C 1 324 ? -22.809 -7.627 -16.081 1.00 35.75 324 ALA C C 1
ATOM 8191 O O . ALA C 1 324 ? -22.997 -6.632 -15.368 1.00 32.64 324 ALA C O 1
ATOM 8193 N N . LEU C 1 325 ? -22.791 -8.884 -15.608 1.00 36.54 325 LEU C N 1
ATOM 8194 C CA . LEU C 1 325 ? -22.885 -9.154 -14.173 1.00 32.52 325 LEU C CA 1
ATOM 8195 C C . LEU C 1 325 ? -21.756 -8.472 -13.419 1.00 37.88 325 LEU C C 1
ATOM 8196 O O . LEU C 1 325 ? -21.968 -7.923 -12.334 1.00 37.44 325 LEU C O 1
ATOM 8201 N N . GLU C 1 326 ? -20.548 -8.519 -13.974 1.00 38.24 326 GLU C N 1
ATOM 8202 C CA . GLU C 1 326 ? -19.408 -7.819 -13.403 1.00 44.08 326 GLU C CA 1
ATOM 8203 C C . GLU C 1 326 ? -19.511 -6.330 -13.712 1.00 41.38 326 GLU C C 1
ATOM 8204 O O . GLU C 1 326 ? -19.849 -5.941 -14.836 1.00 35.07 326 GLU C O 1
ATOM 8210 N N . SER C 1 327 ? -19.244 -5.496 -12.706 1.00 40.73 327 SER C N 1
ATOM 8211 C CA . SER C 1 327 ? -19.172 -4.062 -12.948 1.00 35.57 327 SER C CA 1
ATOM 8212 C C . SER C 1 327 ? -18.073 -3.758 -13.956 1.00 36.93 327 SER C C 1
ATOM 8213 O O . SER C 1 327 ? -16.980 -4.327 -13.909 1.00 39.66 327 SER C O 1
ATOM 8216 N N . LEU C 1 328 ? -18.382 -2.879 -14.889 1.00 33.51 328 LEU C N 1
ATOM 8217 C CA . LEU C 1 328 ? -17.433 -2.448 -15.894 1.00 34.36 328 LEU C CA 1
ATOM 8218 C C . LEU C 1 328 ? -17.339 -0.933 -15.832 1.00 37.39 328 LEU C C 1
ATOM 8219 O O . LEU C 1 328 ? -18.301 -0.258 -15.451 1.00 37.41 328 LEU C O 1
ATOM 8224 N N . ILE C 1 329 ? -16.164 -0.406 -16.182 1.00 36.97 329 ILE C N 1
ATOM 8225 C CA . ILE C 1 329 ? -15.887 1.025 -16.126 1.00 35.20 329 ILE C CA 1
ATOM 8226 C C . ILE C 1 329 ? -14.952 1.373 -17.271 1.00 38.70 329 ILE C C 1
ATOM 8227 O O . ILE C 1 329 ? -14.163 0.547 -17.741 1.00 37.28 329 ILE C O 1
ATOM 8232 N N . GLU C 1 330 ? -15.024 2.628 -17.699 1.00 39.35 330 GLU C N 1
ATOM 8233 C CA . GLU C 1 330 ? -14.442 3.005 -18.977 1.00 42.02 330 GLU C CA 1
ATOM 8234 C C . GLU C 1 330 ? -14.269 4.519 -19.030 1.00 39.32 330 GLU C C 1
ATOM 8235 O O . GLU C 1 330 ? -14.994 5.262 -18.365 1.00 42.04 330 GLU C O 1
ATOM 8241 N N . ILE C 1 331 ? -13.304 4.972 -19.823 1.00 39.96 331 ILE C N 1
ATOM 8242 C CA . ILE C 1 331 ? -13.207 6.378 -20.186 1.00 41.48 331 ILE C CA 1
ATOM 8243 C C . ILE C 1 331 ? -13.597 6.501 -21.663 1.00 43.19 331 ILE C C 1
ATOM 8244 O O . ILE C 1 331 ? -12.811 6.130 -22.546 1.00 41.98 331 ILE C O 1
ATOM 8249 N N . PRO C 1 332 ? -14.799 7.007 -21.967 1.00 44.72 332 PRO C N 1
ATOM 8250 C CA . PRO C 1 332 ? -15.282 7.006 -23.360 1.00 44.63 332 PRO C CA 1
ATOM 8251 C C . PRO C 1 332 ? -14.376 7.678 -24.368 1.00 48.53 332 PRO C C 1
ATOM 8252 O O . PRO C 1 332 ? -14.269 7.176 -25.495 1.00 52.97 332 PRO C O 1
ATOM 8256 N N . ALA C 1 333 ? -13.735 8.802 -24.025 1.00 48.20 333 ALA C N 1
ATOM 8257 C CA . ALA C 1 333 ? -12.967 9.531 -25.036 1.00 50.18 333 ALA C CA 1
ATOM 8258 C C . ALA C 1 333 ? -11.724 8.771 -25.479 1.00 51.68 333 ALA C C 1
ATOM 8259 O O . ALA C 1 333 ? -11.225 9.014 -26.586 1.00 49.52 333 ALA C O 1
ATOM 8261 N N . LEU C 1 334 ? -11.219 7.861 -24.637 1.00 52.40 334 LEU C N 1
ATOM 8262 C CA . LEU C 1 334 ? -10.051 7.040 -24.933 1.00 51.04 334 LEU C CA 1
ATOM 8263 C C . LEU C 1 334 ? -10.414 5.651 -25.442 1.00 54.17 334 LEU C C 1
ATOM 8264 O O . LEU C 1 334 ? -9.514 4.890 -25.823 1.00 54.71 334 LEU C O 1
ATOM 8269 N N . MET C 1 335 ? -11.701 5.305 -25.455 1.00 55.32 335 MET C N 1
ATOM 8270 C CA . MET C 1 335 ? -12.134 3.934 -25.702 1.00 57.14 335 MET C CA 1
ATOM 8271 C C . MET C 1 335 ? -13.345 3.925 -26.642 1.00 52.71 335 MET C C 1
ATOM 8272 O O . MET C 1 335 ? -13.212 4.298 -27.812 1.00 53.00 335 MET C O 1
ATOM 8277 N N . THR C 1 336 ? -14.528 3.554 -26.138 1.00 52.89 336 THR C N 1
ATOM 8278 C CA . THR C 1 336 ? -15.708 3.353 -26.988 1.00 59.62 336 THR C CA 1
ATOM 8279 C C . THR C 1 336 ? -16.035 4.545 -27.897 1.00 59.89 336 THR C C 1
ATOM 8280 O O . THR C 1 336 ? -16.687 4.354 -28.934 1.00 60.34 336 THR C O 1
ATOM 8284 N N . HIS C 1 337 ? -15.629 5.767 -27.544 1.00 59.10 337 HIS C N 1
ATOM 8285 C CA . HIS C 1 337 ? -15.973 6.934 -28.357 1.00 58.99 337 HIS C CA 1
ATOM 8286 C C . HIS C 1 337 ? -14.753 7.627 -28.960 1.00 57.56 337 HIS C C 1
ATOM 8287 O O . HIS C 1 337 ? -14.877 8.753 -29.459 1.00 54.62 337 HIS C O 1
ATOM 8294 N N . GLY C 1 338 ? -13.584 6.979 -28.953 1.00 56.45 338 GLY C N 1
ATOM 8295 C CA . GLY C 1 338 ? -12.445 7.487 -29.705 1.00 57.44 338 GLY C CA 1
ATOM 8296 C C . GLY C 1 338 ? -12.644 7.509 -31.216 1.00 59.75 338 GLY C C 1
ATOM 8297 O O . GLY C 1 338 ? -11.846 8.144 -31.919 1.00 54.28 338 GLY C O 1
ATOM 8298 N N . ALA C 1 339 ? -13.680 6.827 -31.726 1.00 59.79 339 ALA C N 1
ATOM 8299 C CA . ALA C 1 339 ? -14.027 6.904 -33.143 1.00 55.50 339 ALA C CA 1
ATOM 8300 C C . ALA C 1 339 ? -14.673 8.240 -33.525 1.00 60.26 339 ALA C C 1
ATOM 8301 O O . ALA C 1 339 ? -14.633 8.617 -34.703 1.00 58.38 339 ALA C O 1
ATOM 8303 N N . ILE C 1 340 ? -15.281 8.948 -32.576 1.00 58.79 340 ILE C N 1
ATOM 8304 C CA . ILE C 1 340 ? -15.746 10.317 -32.814 1.00 57.91 340 ILE C CA 1
ATOM 8305 C C . ILE C 1 340 ? -14.567 11.275 -32.628 1.00 62.52 340 ILE C C 1
ATOM 8306 O O . ILE C 1 340 ? -13.852 11.170 -31.612 1.00 61.77 340 ILE C O 1
ATOM 8311 N N . PRO C 1 341 ? -14.332 12.211 -33.560 1.00 65.41 341 PRO C N 1
ATOM 8312 C CA . PRO C 1 341 ? -13.215 13.153 -33.379 1.00 64.95 341 PRO C CA 1
ATOM 8313 C C . PRO C 1 341 ? -13.423 14.055 -32.167 1.00 68.01 341 PRO C C 1
ATOM 8314 O O . PRO C 1 341 ? -14.557 14.398 -31.800 1.00 61.25 341 PRO C O 1
ATOM 8318 N N . ARG C 1 342 ? -12.285 14.445 -31.563 1.00 70.43 342 ARG C N 1
ATOM 8319 C CA . ARG C 1 342 ? -12.272 15.206 -30.314 1.00 67.23 342 ARG C CA 1
ATOM 8320 C C . ARG C 1 342 ? -13.110 16.478 -30.420 1.00 67.31 342 ARG C C 1
ATOM 8321 O O . ARG C 1 342 ? -13.858 16.817 -29.496 1.00 64.45 342 ARG C O 1
ATOM 8329 N N . THR C 1 343 ? -12.999 17.195 -31.542 1.00 66.49 343 THR C N 1
ATOM 8330 C CA . THR C 1 343 ? -13.752 18.433 -31.721 1.00 65.94 343 THR C CA 1
ATOM 8331 C C . THR C 1 343 ? -15.260 18.187 -31.624 1.00 66.16 343 THR C C 1
ATOM 8332 O O . THR C 1 343 ? -15.965 18.917 -30.909 1.00 62.31 343 THR C O 1
ATOM 8336 N N . ILE C 1 344 ? -15.751 17.102 -32.241 1.00 64.40 344 ILE C N 1
ATOM 8337 C CA . ILE C 1 344 ? -17.180 16.809 -32.196 1.00 64.03 344 ILE C CA 1
ATOM 8338 C C . ILE C 1 344 ? -17.579 16.259 -30.832 1.00 62.81 344 ILE C C 1
ATOM 8339 O O . ILE C 1 344 ? -18.710 16.475 -30.370 1.00 65.50 344 ILE C O 1
ATOM 8344 N N . ARG C 1 345 ? -16.656 15.583 -30.145 1.00 61.37 345 ARG C N 1
ATOM 8345 C CA . ARG C 1 345 ? -16.969 15.044 -28.824 1.00 62.76 345 ARG C CA 1
ATOM 8346 C C . ARG C 1 345 ? -17.253 16.154 -27.822 1.00 63.70 345 ARG C C 1
ATOM 8347 O O . ARG C 1 345 ? -18.289 16.137 -27.144 1.00 61.69 345 ARG C O 1
ATOM 8355 N N . LEU C 1 346 ? -16.337 17.127 -27.706 1.00 64.70 346 LEU C N 1
ATOM 8356 C CA . LEU C 1 346 ? -16.534 18.218 -26.749 1.00 67.03 346 LEU C CA 1
ATOM 8357 C C . LEU C 1 346 ? -17.651 19.161 -27.185 1.00 65.32 346 LEU C C 1
ATOM 8358 O O . LEU C 1 346 ? -18.382 19.690 -26.335 1.00 61.81 346 LEU C O 1
ATOM 8363 N N . GLN C 1 347 ? -17.802 19.379 -28.496 1.00 58.57 347 GLN C N 1
ATOM 8364 C CA . GLN C 1 347 ? -18.939 20.144 -28.989 1.00 64.37 347 GLN C CA 1
ATOM 8365 C C . GLN C 1 347 ? -20.265 19.528 -28.535 1.00 69.57 347 GLN C C 1
ATOM 8366 O O . GLN C 1 347 ? -21.254 20.252 -28.353 1.00 69.30 347 GLN C O 1
ATOM 8372 N N . ASN C 1 348 ? -20.297 18.211 -28.299 1.00 68.18 348 ASN C N 1
ATOM 8373 C CA . ASN C 1 348 ? -21.529 17.518 -27.935 1.00 68.47 348 ASN C CA 1
ATOM 8374 C C . ASN C 1 348 ? -21.559 17.011 -26.492 1.00 68.32 348 ASN C C 1
ATOM 8375 O O . ASN C 1 348 ? -22.418 16.184 -26.165 1.00 74.54 348 ASN C O 1
ATOM 8380 N N . GLY C 1 349 ? -20.654 17.472 -25.619 1.00 62.33 349 GLY C N 1
ATOM 8381 C CA . GLY C 1 349 ? -20.782 17.238 -24.187 1.00 60.08 349 GLY C CA 1
ATOM 8382 C C . GLY C 1 349 ? -19.925 16.137 -23.577 1.00 62.20 349 GLY C C 1
ATOM 8383 O O . GLY C 1 349 ? -20.030 15.902 -22.362 1.00 58.98 349 GLY C O 1
ATOM 8384 N N . ILE C 1 350 ? -19.083 15.466 -24.362 1.00 62.60 350 ILE C N 1
ATOM 8385 C CA . ILE C 1 350 ? -18.244 14.364 -23.887 1.00 59.97 350 ILE C CA 1
ATOM 8386 C C . ILE C 1 350 ? -16.847 14.922 -23.616 1.00 60.70 350 ILE C C 1
ATOM 8387 O O . ILE C 1 350 ? -16.003 15.004 -24.521 1.00 59.37 350 ILE C O 1
ATOM 8392 N N . LYS C 1 351 ? -16.584 15.294 -22.363 1.00 62.36 351 LYS C N 1
ATOM 8393 C CA . LYS C 1 351 ? -15.246 15.740 -21.985 1.00 65.53 351 LYS C CA 1
ATOM 8394 C C . LYS C 1 351 ? -14.283 14.554 -21.947 1.00 62.64 351 LYS C C 1
ATOM 8395 O O . LYS C 1 351 ? -14.694 13.401 -21.797 1.00 60.82 351 LYS C O 1
ATOM 8401 N N . ASP C 1 352 ? -12.982 14.841 -22.076 1.00 61.53 352 ASP C N 1
ATOM 8402 C CA . ASP C 1 352 ? -11.998 13.756 -22.084 1.00 60.54 352 ASP C CA 1
ATOM 8403 C C . ASP C 1 352 ? -11.770 13.136 -20.714 1.00 62.07 352 ASP C C 1
ATOM 8404 O O . ASP C 1 352 ? -11.173 12.056 -20.628 1.00 64.62 352 ASP C O 1
ATOM 8409 N N . GLU C 1 353 ? -12.238 13.787 -19.662 1.00 62.91 353 GLU C N 1
ATOM 8410 C CA . GLU C 1 353 ? -12.146 13.330 -18.292 1.00 57.63 353 GLU C CA 1
ATOM 8411 C C . GLU C 1 353 ? -13.328 12.459 -17.895 1.00 58.77 353 GLU C C 1
ATOM 8412 O O . GLU C 1 353 ? -13.385 12.000 -16.747 1.00 57.79 353 GLU C O 1
ATOM 8418 N N . LEU C 1 354 ? -14.275 12.224 -18.807 1.00 55.09 354 LEU C N 1
ATOM 8419 C CA . LEU C 1 354 ? -15.527 11.572 -18.435 1.00 49.59 354 LEU C CA 1
ATOM 8420 C C . LEU C 1 354 ? -15.330 10.080 -18.192 1.00 45.58 354 LEU C C 1
ATOM 8421 O O . LEU C 1 354 ? -14.646 9.391 -18.959 1.00 43.43 354 LEU C O 1
ATOM 8426 N N . ILE C 1 355 ? -15.933 9.586 -17.110 1.00 43.37 355 ILE C N 1
ATOM 8427 C CA . ILE C 1 355 ? -15.875 8.178 -16.731 1.00 42.19 355 ILE C CA 1
ATOM 8428 C C . ILE C 1 355 ? -17.269 7.586 -16.846 1.00 43.11 355 ILE C C 1
ATOM 8429 O O . ILE C 1 355 ? -18.224 8.116 -16.261 1.00 47.18 355 ILE C O 1
ATOM 8434 N N . ARG C 1 356 ? -17.382 6.468 -17.562 1.00 42.58 356 ARG C N 1
ATOM 8435 C CA . ARG C 1 356 ? -18.624 5.714 -17.649 1.00 37.99 356 ARG C CA 1
ATOM 8436 C C . ARG C 1 356 ? -18.505 4.451 -16.811 1.00 37.85 356 ARG C C 1
ATOM 8437 O O . ARG C 1 356 ? -17.540 3.691 -16.958 1.00 37.02 356 ARG C O 1
ATOM 8445 N N . LEU C 1 357 ? -19.490 4.237 -15.939 1.00 37.11 357 LEU C N 1
ATOM 8446 C CA . LEU C 1 357 ? -19.552 3.090 -15.043 1.00 33.58 357 LEU C CA 1
ATOM 8447 C C . LEU C 1 357 ? -20.807 2.276 -15.342 1.00 40.45 357 LEU C C 1
ATOM 8448 O O . LEU C 1 357 ? -21.931 2.793 -15.266 1.00 37.86 357 LEU C O 1
ATOM 8453 N N . SER C 1 358 ? -20.610 1.004 -15.669 1.00 38.83 358 SER C N 1
ATOM 8454 C CA . SER C 1 358 ? -21.680 0.026 -15.823 1.00 29.26 358 SER C CA 1
ATOM 8455 C C . SER C 1 358 ? -21.800 -0.703 -14.495 1.00 34.33 358 SER C C 1
ATOM 8456 O O . SER C 1 358 ? -20.965 -1.547 -14.163 1.00 38.15 358 SER C O 1
ATOM 8459 N N . VAL C 1 359 ? -22.827 -0.378 -13.728 1.00 34.40 359 VAL C N 1
ATOM 8460 C CA . VAL C 1 359 ? -22.986 -0.965 -12.402 1.00 36.24 359 VAL C CA 1
ATOM 8461 C C . VAL C 1 359 ? -23.485 -2.397 -12.522 1.00 38.60 359 VAL C C 1
ATOM 8462 O O . VAL C 1 359 ? -24.559 -2.643 -13.082 1.00 39.26 359 VAL C O 1
ATOM 8466 N N . GLY C 1 360 ? -22.718 -3.339 -11.965 1.00 37.99 360 GLY C N 1
ATOM 8467 C CA . GLY C 1 360 ? -23.035 -4.757 -12.006 1.00 37.83 360 GLY C CA 1
ATOM 8468 C C . GLY C 1 360 ? -23.892 -5.223 -10.846 1.00 37.45 360 GLY C C 1
ATOM 8469 O O . GLY C 1 360 ? -24.603 -4.435 -10.212 1.00 40.34 360 GLY C O 1
ATOM 8470 N N . VAL C 1 361 ? -23.816 -6.528 -10.550 1.00 40.57 361 VAL C N 1
ATOM 8471 C CA . VAL C 1 361 ? -24.665 -7.144 -9.537 1.00 40.97 361 VAL C CA 1
ATOM 8472 C C . VAL C 1 361 ? -23.878 -7.633 -8.324 1.00 44.38 361 VAL C C 1
ATOM 8473 O O . VAL C 1 361 ? -24.437 -8.344 -7.487 1.00 39.65 361 VAL C O 1
ATOM 8477 N N . GLU C 1 362 ? -22.591 -7.272 -8.207 1.00 40.93 362 GLU C N 1
ATOM 8478 C CA . GLU C 1 362 ? -21.829 -7.606 -7.003 1.00 42.38 362 GLU C CA 1
ATOM 8479 C C . GLU C 1 362 ? -22.512 -7.029 -5.767 1.00 45.37 362 GLU C C 1
ATOM 8480 O O . GLU C 1 362 ? -23.364 -6.140 -5.857 1.00 45.00 362 GLU C O 1
ATOM 8486 N N . ALA C 1 363 ? -22.127 -7.537 -4.593 1.00 46.80 363 ALA C N 1
ATOM 8487 C CA . ALA C 1 363 ? -22.592 -6.919 -3.355 1.00 45.25 363 ALA C CA 1
ATOM 8488 C C . ALA C 1 363 ? -22.253 -5.433 -3.371 1.00 48.03 363 ALA C C 1
ATOM 8489 O O . ALA C 1 363 ? -21.158 -5.033 -3.791 1.00 42.59 363 ALA C O 1
ATOM 8491 N N . SER C 1 364 ? -23.230 -4.608 -2.969 1.00 48.74 364 SER C N 1
ATOM 8492 C CA . SER C 1 364 ? -23.031 -3.166 -3.068 1.00 49.75 364 SER C CA 1
ATOM 8493 C C . SER C 1 364 ? -21.883 -2.713 -2.180 1.00 50.50 364 SER C C 1
ATOM 8494 O O . SER C 1 364 ? -21.150 -1.782 -2.545 1.00 45.14 364 SER C O 1
ATOM 8497 N N . ASP C 1 365 ? -21.678 -3.396 -1.047 1.00 53.03 365 ASP C N 1
ATOM 8498 C CA . ASP C 1 365 ? -20.615 -2.992 -0.136 1.00 52.05 365 ASP C CA 1
ATOM 8499 C C . ASP C 1 365 ? -19.245 -3.261 -0.739 1.00 43.90 365 ASP C C 1
ATOM 8500 O O . ASP C 1 365 ? -18.348 -2.417 -0.663 1.00 47.55 365 ASP C O 1
ATOM 8505 N N . ASP C 1 366 ? -19.079 -4.406 -1.386 1.00 49.18 366 ASP C N 1
ATOM 8506 C CA . ASP C 1 366 ? -17.829 -4.667 -2.090 1.00 46.38 366 ASP C CA 1
ATOM 8507 C C . ASP C 1 366 ? -17.593 -3.649 -3.200 1.00 43.11 366 ASP C C 1
ATOM 8508 O O . ASP C 1 366 ? -16.442 -3.363 -3.541 1.00 44.96 366 ASP C O 1
ATOM 8513 N N . LEU C 1 367 ? -18.663 -3.073 -3.755 1.00 47.02 367 LEU C N 1
ATOM 8514 C CA . LEU C 1 367 ? -18.522 -2.100 -4.837 1.00 45.98 367 LEU C CA 1
ATOM 8515 C C . LEU C 1 367 ? -18.138 -0.718 -4.328 1.00 45.83 367 LEU C C 1
ATOM 8516 O O . LEU C 1 367 ? -17.306 -0.044 -4.942 1.00 44.06 367 LEU C O 1
ATOM 8521 N N . LEU C 1 368 ? -18.761 -0.261 -3.238 1.00 48.40 368 LEU C N 1
ATOM 8522 C CA . LEU C 1 368 ? -18.390 1.033 -2.675 1.00 46.44 368 LEU C CA 1
ATOM 8523 C C . LEU C 1 368 ? -16.957 1.007 -2.166 1.00 50.29 368 LEU C C 1
ATOM 8524 O O . LEU C 1 368 ? -16.175 1.926 -2.444 1.00 49.32 368 LEU C O 1
ATOM 8529 N N . ALA C 1 369 ? -16.584 -0.060 -1.453 1.00 48.59 369 ALA C N 1
ATOM 8530 C CA . ALA C 1 369 ? -15.199 -0.206 -1.015 1.00 46.96 369 ALA C CA 1
ATOM 8531 C C . ALA C 1 369 ? -14.238 -0.117 -2.195 1.00 51.44 369 ALA C C 1
ATOM 8532 O O . ALA C 1 369 ? -13.161 0.482 -2.086 1.00 56.45 369 ALA C O 1
ATOM 8534 N N . ASP C 1 370 ? -14.623 -0.683 -3.343 1.00 51.51 370 ASP C N 1
ATOM 8535 C CA . ASP C 1 370 ? -13.744 -0.652 -4.502 1.00 49.68 370 ASP C CA 1
ATOM 8536 C C . ASP C 1 370 ? -13.629 0.756 -5.059 1.00 49.86 370 ASP C C 1
ATOM 8537 O O . ASP C 1 370 ? -12.534 1.196 -5.434 1.00 49.51 370 ASP C O 1
ATOM 8542 N N . LEU C 1 371 ? -14.748 1.481 -5.114 1.00 51.39 371 LEU C N 1
ATOM 8543 C CA . LEU C 1 371 ? -14.705 2.864 -5.571 1.00 50.09 371 LEU C CA 1
ATOM 8544 C C . LEU C 1 371 ? -13.886 3.731 -4.622 1.00 53.98 371 LEU C C 1
ATOM 8545 O O . LEU C 1 371 ? -13.222 4.677 -5.063 1.00 52.58 371 LEU C O 1
ATOM 8550 N N . GLU C 1 372 ? -13.889 3.404 -3.326 1.00 57.21 372 GLU C N 1
ATOM 8551 C CA . GLU C 1 372 ? -13.063 4.161 -2.394 1.00 62.17 372 GLU C CA 1
ATOM 8552 C C . GLU C 1 372 ? -11.565 3.963 -2.658 1.00 61.46 372 GLU C C 1
ATOM 8553 O O . GLU C 1 372 ? -10.780 4.899 -2.455 1.00 61.20 372 GLU C O 1
ATOM 8559 N N . ARG C 1 373 ? -11.143 2.781 -3.130 1.00 55.28 373 ARG C N 1
ATOM 8560 C CA . ARG C 1 373 ? -9.744 2.617 -3.534 1.00 56.45 373 ARG C CA 1
ATOM 8561 C C . ARG C 1 373 ? -9.374 3.567 -4.664 1.00 55.34 373 ARG C C 1
ATOM 8562 O O . ARG C 1 373 ? -8.258 4.089 -4.701 1.00 60.18 373 ARG C O 1
ATOM 8570 N N . GLY C 1 374 ? -10.286 3.790 -5.610 1.00 56.45 374 GLY C N 1
ATOM 8571 C CA . GLY C 1 374 ? -9.980 4.689 -6.713 1.00 55.54 374 GLY C CA 1
ATOM 8572 C C . GLY C 1 374 ? -9.929 6.142 -6.282 1.00 59.28 374 GLY C C 1
ATOM 8573 O O . GLY C 1 374 ? -9.093 6.915 -6.769 1.00 60.27 374 GLY C O 1
ATOM 8574 N N . PHE C 1 375 ? -10.829 6.537 -5.373 1.00 59.80 375 PHE C N 1
ATOM 8575 C CA . PHE C 1 375 ? -10.785 7.894 -4.837 1.00 59.80 375 PHE C CA 1
ATOM 8576 C C . PHE C 1 375 ? -9.517 8.117 -4.018 1.00 72.95 375 PHE C C 1
ATOM 8577 O O . PHE C 1 375 ? -8.842 9.144 -4.169 1.00 73.65 375 PHE C O 1
ATOM 8585 N N . ALA C 1 376 ? -9.162 7.146 -3.173 1.00 70.30 376 ALA C N 1
ATOM 8586 C CA . ALA C 1 376 ? -7.956 7.265 -2.368 1.00 65.54 376 ALA C CA 1
ATOM 8587 C C . ALA C 1 376 ? -6.709 7.449 -3.227 1.00 65.58 376 ALA C C 1
ATOM 8588 O O . ALA C 1 376 ? -5.768 8.134 -2.814 1.00 78.62 376 ALA C O 1
ATOM 8590 N N . SER C 1 377 ? -6.680 6.869 -4.423 1.00 62.35 377 SER C N 1
ATOM 8591 C CA . SER C 1 377 ? -5.488 6.930 -5.260 1.00 66.58 377 SER C CA 1
ATOM 8592 C C . SER C 1 377 ? -5.293 8.285 -5.942 1.00 72.57 377 SER C C 1
ATOM 8593 O O . SER C 1 377 ? -4.240 8.508 -6.557 1.00 66.98 377 SER C O 1
ATOM 8596 N N . ILE C 1 378 ? -6.276 9.180 -5.864 1.00 72.66 378 ILE C N 1
ATOM 8597 C CA . ILE C 1 378 ? -6.150 10.526 -6.409 1.00 73.74 378 ILE C CA 1
ATOM 8598 C C . ILE C 1 378 ? -6.352 11.511 -5.267 1.00 87.43 378 ILE C C 1
ATOM 8599 O O . ILE C 1 378 ? -6.768 12.656 -5.489 1.00 90.50 378 ILE C O 1
ATOM 8604 N N . GLN C 1 379 ? -6.059 11.054 -4.039 1.00 90.56 379 GLN C N 1
ATOM 8605 C CA . GLN C 1 379 ? -6.172 11.814 -2.793 1.00 98.24 379 GLN C CA 1
ATOM 8606 C C . GLN C 1 379 ? -7.481 12.590 -2.715 1.00 128.55 379 GLN C C 1
ATOM 8607 O O . GLN C 1 379 ? -7.491 13.819 -2.853 1.00 105.54 379 GLN C O 1
ATOM 8613 N N . ALA C 1 380 ? -8.588 11.877 -2.478 1.00 110.81 380 ALA C N 1
ATOM 8614 C CA . ALA C 1 380 ? -9.898 12.517 -2.527 1.00 122.84 380 ALA C CA 1
ATOM 8615 C C . ALA C 1 380 ? -10.964 11.820 -1.688 1.00 134.22 380 ALA C C 1
ATOM 8616 O O . ALA C 1 380 ? -12.151 12.128 -1.865 1.00 115.29 380 ALA C O 1
ATOM 8618 N N . ASP C 1 381 ? -10.597 10.918 -0.778 1.00 213.07 381 ASP C N 1
ATOM 8619 C CA . ASP C 1 381 ? -11.564 10.086 -0.059 1.00 151.79 381 ASP C CA 1
ATOM 8620 C C . ASP C 1 381 ? -12.529 10.876 0.825 1.00 185.70 381 ASP C C 1
ATOM 8621 O O . ASP C 1 381 ? -13.491 10.311 1.357 1.00 130.32 381 ASP C O 1
ATOM 8626 N N . MET D 1 1 ? 6.065 -25.093 -45.667 1.00 57.37 1 MET D N 1
ATOM 8627 C CA . MET D 1 1 ? 5.410 -26.385 -45.497 1.00 49.69 1 MET D CA 1
ATOM 8628 C C . MET D 1 1 ? 4.442 -26.650 -46.648 1.00 45.86 1 MET D C 1
ATOM 8629 O O . MET D 1 1 ? 4.012 -25.726 -47.340 1.00 45.94 1 MET D O 1
ATOM 8634 N N . LYS D 1 2 ? 4.090 -27.913 -46.849 1.00 41.47 2 LYS D N 1
ATOM 8635 C CA . LYS D 1 2 ? 3.150 -28.242 -47.903 1.00 42.86 2 LYS D CA 1
ATOM 8636 C C . LYS D 1 2 ? 1.707 -27.983 -47.448 1.00 42.17 2 LYS D C 1
ATOM 8637 O O . LYS D 1 2 ? 1.411 -27.857 -46.255 1.00 40.54 2 LYS D O 1
ATOM 8643 N N . PHE D 1 3 ? 0.804 -27.904 -48.431 1.00 45.14 3 PHE D N 1
ATOM 8644 C CA . PHE D 1 3 ? -0.573 -27.478 -48.176 1.00 39.76 3 PHE D CA 1
ATOM 8645 C C . PHE D 1 3 ? -1.245 -28.322 -47.096 1.00 35.94 3 PHE D C 1
ATOM 8646 O O . PHE D 1 3 ? -1.903 -27.790 -46.198 1.00 36.42 3 PHE D O 1
ATOM 8654 N N . GLU D 1 4 ? -1.091 -29.645 -47.164 1.00 37.63 4 GLU D N 1
ATOM 8655 C CA . GLU D 1 4 ? -1.704 -30.506 -46.160 1.00 32.84 4 GLU D CA 1
ATOM 8656 C C . GLU D 1 4 ? -1.158 -30.217 -44.765 1.00 37.42 4 GLU D C 1
ATOM 8657 O O . GLU D 1 4 ? -1.898 -30.289 -43.775 1.00 37.34 4 GLU D O 1
ATOM 8663 N N . THR D 1 5 ? 0.124 -29.870 -44.667 1.00 35.54 5 THR D N 1
ATOM 8664 C CA . THR D 1 5 ? 0.688 -29.520 -43.373 1.00 33.29 5 THR D CA 1
ATOM 8665 C C . THR D 1 5 ? 0.166 -28.172 -42.890 1.00 35.02 5 THR D C 1
ATOM 8666 O O . THR D 1 5 ? -0.078 -27.990 -41.689 1.00 32.09 5 THR D O 1
ATOM 8670 N N . GLN D 1 6 ? -0.015 -27.214 -43.807 1.00 35.30 6 GLN D N 1
ATOM 8671 C CA . GLN D 1 6 ? -0.581 -25.928 -43.410 1.00 32.97 6 GLN D CA 1
ATOM 8672 C C . GLN D 1 6 ? -2.008 -26.053 -42.873 1.00 29.60 6 GLN D C 1
ATOM 8673 O O . GLN D 1 6 ? -2.403 -25.289 -41.984 1.00 29.27 6 GLN D O 1
ATOM 8679 N N . LEU D 1 7 ? -2.803 -26.984 -43.388 1.00 26.47 7 LEU D N 1
ATOM 8680 C CA . LEU D 1 7 ? -4.138 -27.147 -42.835 1.00 29.90 7 LEU D CA 1
ATOM 8681 C C . LEU D 1 7 ? -4.073 -27.542 -41.361 1.00 32.97 7 LEU D C 1
ATOM 8682 O O . LEU D 1 7 ? -4.899 -27.104 -40.551 1.00 32.19 7 LEU D O 1
ATOM 8687 N N . ILE D 1 8 ? -3.088 -28.359 -40.996 1.00 30.13 8 ILE D N 1
ATOM 8688 C CA . ILE D 1 8 ? -3.008 -28.882 -39.640 1.00 32.28 8 ILE D CA 1
ATOM 8689 C C . ILE D 1 8 ? -2.319 -27.884 -38.701 1.00 33.94 8 ILE D C 1
ATOM 8690 O O . ILE D 1 8 ? -2.664 -27.803 -37.514 1.00 33.46 8 ILE D O 1
ATOM 8695 N N . HIS D 1 9 ? -1.345 -27.120 -39.205 1.00 30.13 9 HIS D N 1
ATOM 8696 C CA . HIS D 1 9 ? -0.449 -26.332 -38.366 1.00 30.38 9 HIS D CA 1
ATOM 8697 C C . HIS D 1 9 ? -0.389 -24.857 -38.722 1.00 35.51 9 HIS D C 1
ATOM 8698 O O . HIS D 1 9 ? 0.232 -24.089 -37.977 1.00 32.40 9 HIS D O 1
ATOM 8705 N N . GLY D 1 10 ? -1.008 -24.437 -39.825 1.00 35.62 10 GLY D N 1
ATOM 8706 C CA . GLY D 1 10 ? -0.903 -23.072 -40.289 1.00 35.02 10 GLY D CA 1
ATOM 8707 C C . GLY D 1 10 ? -1.783 -22.123 -39.510 1.00 35.32 10 GLY D C 1
ATOM 8708 O O . GLY D 1 10 ? -2.526 -22.504 -38.607 1.00 36.14 10 GLY D O 1
ATOM 8709 N N . GLY D 1 11 ? -1.713 -20.853 -39.904 1.00 37.28 11 GLY D N 1
ATOM 8710 C CA . GLY D 1 11 ? -2.417 -19.825 -39.168 1.00 35.31 11 GLY D CA 1
ATOM 8711 C C . GLY D 1 11 ? -1.957 -19.834 -37.729 1.00 37.40 11 GLY D C 1
ATOM 8712 O O . GLY D 1 11 ? -0.766 -19.987 -37.434 1.00 39.04 11 GLY D O 1
ATOM 8713 N N . ILE D 1 12 ? -2.918 -19.677 -36.820 1.00 36.88 12 ILE D N 1
ATOM 8714 C CA . ILE D 1 12 ? -2.741 -19.956 -35.403 1.00 30.72 12 ILE D CA 1
ATOM 8715 C C . ILE D 1 12 ? -3.490 -21.241 -35.119 1.00 31.93 12 ILE D C 1
ATOM 8716 O O . ILE D 1 12 ? -4.707 -21.316 -35.329 1.00 33.97 12 ILE D O 1
ATOM 8721 N N . SER D 1 13 ? -2.762 -22.265 -34.685 1.00 35.68 13 SER D N 1
ATOM 8722 C CA . SER D 1 13 ? -3.336 -23.585 -34.487 1.00 33.72 13 SER D CA 1
ATOM 8723 C C . SER D 1 13 ? -3.132 -24.068 -33.071 1.00 35.39 13 SER D C 1
ATOM 8724 O O . SER D 1 13 ? -3.586 -25.163 -32.723 1.00 40.08 13 SER D O 1
ATOM 8727 N N . GLU D 1 14 ? -2.470 -23.275 -32.250 1.00 37.70 14 GLU D N 1
ATOM 8728 C CA . GLU D 1 14 ? -2.069 -23.675 -30.920 1.00 42.63 14 GLU D CA 1
ATOM 8729 C C . GLU D 1 14 ? -2.378 -22.531 -29.964 1.00 44.92 14 GLU D C 1
ATOM 8730 O O . GLU D 1 14 ? -2.560 -21.379 -30.377 1.00 42.09 14 GLU D O 1
ATOM 8736 N N . ASP D 1 15 ? -2.472 -22.857 -28.684 1.00 40.45 15 ASP D N 1
ATOM 8737 C CA . ASP D 1 15 ? -2.489 -21.849 -27.636 1.00 38.21 15 ASP D CA 1
ATOM 8738 C C . ASP D 1 15 ? -1.069 -21.769 -27.093 1.00 44.10 15 ASP D C 1
ATOM 8739 O O . ASP D 1 15 ? -0.567 -22.741 -26.521 1.00 40.76 15 ASP D O 1
ATOM 8744 N N . ALA D 1 16 ? -0.410 -20.622 -27.293 1.00 44.52 16 ALA D N 1
ATOM 8745 C CA . ALA D 1 16 ? 0.988 -20.503 -26.886 1.00 39.60 16 ALA D CA 1
ATOM 8746 C C . ALA D 1 16 ? 1.166 -20.612 -25.372 1.00 42.39 16 ALA D C 1
ATOM 8747 O O . ALA D 1 16 ? 2.197 -21.110 -24.909 1.00 38.78 16 ALA D O 1
ATOM 8749 N N . THR D 1 17 ? 0.187 -20.154 -24.584 1.00 45.95 17 THR D N 1
ATOM 8750 C CA . THR D 1 17 ? 0.364 -20.142 -23.133 1.00 41.79 17 THR D CA 1
ATOM 8751 C C . THR D 1 17 ? 0.390 -21.547 -22.556 1.00 38.96 17 THR D C 1
ATOM 8752 O O . THR D 1 17 ? 1.219 -21.856 -21.697 1.00 41.75 17 THR D O 1
ATOM 8756 N N . THR D 1 18 ? -0.516 -22.403 -23.003 1.00 38.78 18 THR D N 1
ATOM 8757 C CA . THR D 1 18 ? -0.706 -23.717 -22.416 1.00 30.26 18 THR D CA 1
ATOM 8758 C C . THR D 1 18 ? -0.134 -24.837 -23.258 1.00 31.89 18 THR D C 1
ATOM 8759 O O . THR D 1 18 ? 0.074 -25.934 -22.735 1.00 29.41 18 THR D O 1
ATOM 8763 N N . GLY D 1 19 ? 0.134 -24.583 -24.535 1.00 34.16 19 GLY D N 1
ATOM 8764 C CA . GLY D 1 19 ? 0.479 -25.633 -25.462 1.00 32.86 19 GLY D CA 1
ATOM 8765 C C . GLY D 1 19 ? -0.709 -26.389 -26.004 1.00 35.10 19 GLY D C 1
ATOM 8766 O O . GLY D 1 19 ? -0.516 -27.427 -26.650 1.00 37.59 19 GLY D O 1
ATOM 8767 N N . ALA D 1 20 ? -1.929 -25.903 -25.765 1.00 34.39 20 ALA D N 1
ATOM 8768 C CA . ALA D 1 20 ? -3.126 -26.633 -26.157 1.00 31.82 20 ALA D CA 1
ATOM 8769 C C . ALA D 1 20 ? -3.165 -26.831 -27.668 1.00 30.49 20 ALA D C 1
ATOM 8770 O O . ALA D 1 20 ? -2.909 -25.901 -28.434 1.00 35.93 20 ALA D O 1
ATOM 8772 N N . THR D 1 21 ? -3.477 -28.059 -28.098 1.00 31.73 21 THR D N 1
ATOM 8773 C CA . THR D 1 21 ? -3.475 -28.434 -29.516 1.00 34.07 21 THR D CA 1
ATOM 8774 C C . THR D 1 21 ? -4.740 -28.020 -30.242 1.00 36.91 21 THR D C 1
ATOM 8775 O O . THR D 1 21 ? -5.015 -28.500 -31.348 1.00 56.07 21 THR D O 1
ATOM 8779 N N . SER D 1 22 ? -5.509 -27.137 -29.626 1.00 35.10 22 SER D N 1
ATOM 8780 C CA . SER D 1 22 ? -6.700 -26.548 -30.211 1.00 33.13 22 SER D CA 1
ATOM 8781 C C . SER D 1 22 ? -6.751 -25.104 -29.748 1.00 30.21 22 SER D C 1
ATOM 8782 O O . SER D 1 22 ? -6.390 -24.804 -28.605 1.00 29.82 22 SER D O 1
ATOM 8785 N N . VAL D 1 23 ? -7.154 -24.211 -30.634 1.00 31.13 23 VAL D N 1
ATOM 8786 C CA . VAL D 1 23 ? -7.266 -22.813 -30.209 1.00 26.93 23 VAL D CA 1
ATOM 8787 C C . VAL D 1 23 ? -8.440 -22.697 -29.247 1.00 29.65 23 VAL D C 1
ATOM 8788 O O . VAL D 1 23 ? -9.552 -23.137 -29.584 1.00 28.56 23 VAL D O 1
ATOM 8792 N N . PRO D 1 24 ? -8.259 -22.154 -28.050 1.00 29.61 24 PRO D N 1
ATOM 8793 C CA . PRO D 1 24 ? -9.383 -22.081 -27.112 1.00 27.76 24 PRO D CA 1
ATOM 8794 C C . PRO D 1 24 ? -10.484 -21.203 -27.684 1.00 26.58 24 PRO D C 1
ATOM 8795 O O . PRO D 1 24 ? -10.239 -20.317 -28.502 1.00 30.35 24 PRO D O 1
ATOM 8799 N N . ILE D 1 25 ? -11.716 -21.474 -27.274 1.00 25.68 25 ILE D N 1
ATOM 8800 C CA . ILE D 1 25 ? -12.856 -20.688 -27.728 1.00 28.92 25 ILE D CA 1
ATOM 8801 C C . ILE D 1 25 ? -13.053 -19.554 -26.731 1.00 28.64 25 ILE D C 1
ATOM 8802 O O . ILE D 1 25 ? -13.444 -19.792 -25.591 1.00 29.74 25 ILE D O 1
ATOM 8807 N N . TYR D 1 26 ? -12.782 -18.323 -27.158 1.00 29.53 26 TYR D N 1
ATOM 8808 C CA . TYR D 1 26 ? -12.886 -17.155 -26.289 1.00 28.34 26 TYR D CA 1
ATOM 8809 C C . TYR D 1 26 ? -14.301 -16.614 -26.414 1.00 25.90 26 TYR D C 1
ATOM 8810 O O . TYR D 1 26 ? -14.606 -15.816 -27.291 1.00 29.75 26 TYR D O 1
ATOM 8819 N N . MET D 1 27 ? -15.186 -17.052 -25.522 1.00 26.93 27 MET D N 1
ATOM 8820 C CA . MET D 1 27 ? -16.549 -16.532 -25.556 1.00 31.88 27 MET D CA 1
ATOM 8821 C C . MET D 1 27 ? -16.646 -15.116 -25.015 1.00 34.01 27 MET D C 1
ATOM 8822 O O . MET D 1 27 ? -17.660 -14.450 -25.243 1.00 34.96 27 MET D O 1
ATOM 8827 N N . ALA D 1 28 ? -15.625 -14.651 -24.306 1.00 35.28 28 ALA D N 1
ATOM 8828 C CA . ALA D 1 28 ? -15.659 -13.340 -23.675 1.00 31.13 28 ALA D CA 1
ATOM 8829 C C . ALA D 1 28 ? -15.988 -12.255 -24.682 1.00 32.11 28 ALA D C 1
ATOM 8830 O O . ALA D 1 28 ? -15.375 -12.168 -25.752 1.00 31.82 28 ALA D O 1
ATOM 8832 N N . SER D 1 29 ? -16.959 -11.421 -24.336 1.00 34.68 29 SER D N 1
ATOM 8833 C CA . SER D 1 29 ? -17.245 -10.276 -25.186 1.00 33.26 29 SER D CA 1
ATOM 8834 C C . SER D 1 29 ? -16.189 -9.193 -25.012 1.00 36.67 29 SER D C 1
ATOM 8835 O O . SER D 1 29 ? -15.812 -8.530 -25.983 1.00 38.06 29 SER D O 1
ATOM 8838 N N . THR D 1 30 ? -15.675 -9.008 -23.798 1.00 38.77 30 THR D N 1
ATOM 8839 C CA . THR D 1 30 ? -14.732 -7.924 -23.574 1.00 40.80 30 THR D CA 1
ATOM 8840 C C . THR D 1 30 ? -13.499 -8.410 -22.805 1.00 37.50 30 THR D C 1
ATOM 8841 O O . THR D 1 30 ? -13.411 -9.561 -22.364 1.00 36.48 30 THR D O 1
ATOM 8845 N N . PHE D 1 31 ? -12.510 -7.522 -22.704 1.00 34.52 31 PHE D N 1
ATOM 8846 C CA . PHE D 1 31 ? -11.196 -7.854 -22.166 1.00 38.54 31 PHE D CA 1
ATOM 8847 C C . PHE D 1 31 ? -10.720 -6.754 -21.230 1.00 38.59 31 PHE D C 1
ATOM 8848 O O . PHE D 1 31 ? -10.663 -5.582 -21.622 1.00 38.30 31 PHE D O 1
ATOM 8856 N N . ARG D 1 32 ? -10.378 -7.146 -20.000 1.00 40.36 32 ARG D N 1
ATOM 8857 C CA . ARG D 1 32 ? -9.838 -6.219 -19.014 1.00 41.42 32 ARG D CA 1
ATOM 8858 C C . ARG D 1 32 ? -8.511 -5.659 -19.496 1.00 43.66 32 ARG D C 1
ATOM 8859 O O . ARG D 1 32 ? -7.638 -6.407 -19.935 1.00 44.40 32 ARG D O 1
ATOM 8867 N N . GLN D 1 33 ? -8.367 -4.343 -19.428 1.00 44.20 33 GLN D N 1
ATOM 8868 C CA . GLN D 1 33 ? -7.128 -3.673 -19.795 1.00 48.34 33 GLN D CA 1
ATOM 8869 C C . GLN D 1 33 ? -6.417 -3.209 -18.532 1.00 52.53 33 GLN D C 1
ATOM 8870 O O . GLN D 1 33 ? -7.061 -2.737 -17.592 1.00 54.06 33 GLN D O 1
ATOM 8876 N N . THR D 1 34 ? -5.091 -3.367 -18.494 1.00 58.84 34 THR D N 1
ATOM 8877 C CA . THR D 1 34 ? -4.343 -2.880 -17.336 1.00 63.12 34 THR D CA 1
ATOM 8878 C C . THR D 1 34 ? -4.000 -1.406 -17.481 1.00 63.23 34 THR D C 1
ATOM 8879 O O . THR D 1 34 ? -4.059 -0.663 -16.496 1.00 65.49 34 THR D O 1
ATOM 8883 N N . LYS D 1 35 ? -3.632 -0.986 -18.694 1.00 57.16 35 LYS D N 1
ATOM 8884 C CA . LYS D 1 35 ? -3.433 0.410 -19.061 1.00 70.25 35 LYS D CA 1
ATOM 8885 C C . LYS D 1 35 ? -4.069 0.629 -20.429 1.00 64.17 35 LYS D C 1
ATOM 8886 O O . LYS D 1 35 ? -3.920 -0.201 -21.331 1.00 58.41 35 LYS D O 1
ATOM 8892 N N . ILE D 1 36 ? -4.783 1.747 -20.574 1.00 62.69 36 ILE D N 1
ATOM 8893 C CA . ILE D 1 36 ? -5.661 1.918 -21.724 1.00 61.96 36 ILE D CA 1
ATOM 8894 C C . ILE D 1 36 ? -4.855 1.890 -23.013 1.00 69.89 36 ILE D C 1
ATOM 8895 O O . ILE D 1 36 ? -3.820 2.557 -23.134 1.00 70.73 36 ILE D O 1
ATOM 8900 N N . GLY D 1 37 ? -5.309 1.072 -23.973 1.00 75.36 37 GLY D N 1
ATOM 8901 C CA . GLY D 1 37 ? -4.747 1.031 -25.307 1.00 75.32 37 GLY D CA 1
ATOM 8902 C C . GLY D 1 37 ? -3.625 0.034 -25.534 1.00 79.18 37 GLY D C 1
ATOM 8903 O O . GLY D 1 37 ? -3.212 -0.150 -26.687 1.00 78.56 37 GLY D O 1
ATOM 8904 N N . GLN D 1 38 ? -3.109 -0.610 -24.486 1.00 79.33 38 GLN D N 1
ATOM 8905 C CA . GLN D 1 38 ? -1.977 -1.524 -24.622 1.00 86.48 38 GLN D CA 1
ATOM 8906 C C . GLN D 1 38 ? -2.380 -2.995 -24.583 1.00 85.34 38 GLN D C 1
ATOM 8907 O O . GLN D 1 38 ? -1.502 -3.866 -24.597 1.00 77.00 38 GLN D O 1
ATOM 8913 N N . ASN D 1 39 ? -3.677 -3.287 -24.530 1.00 110.02 39 ASN D N 1
ATOM 8914 C CA . ASN D 1 39 ? -4.158 -4.654 -24.650 1.00 72.47 39 ASN D CA 1
ATOM 8915 C C . ASN D 1 39 ? -4.053 -5.123 -26.093 1.00 66.88 39 ASN D C 1
ATOM 8916 O O . ASN D 1 39 ? -4.198 -4.339 -27.035 1.00 69.92 39 ASN D O 1
ATOM 8921 N N . GLN D 1 40 ? -3.807 -6.422 -26.266 1.00 64.39 40 GLN D N 1
ATOM 8922 C CA . GLN D 1 40 ? -3.831 -6.979 -27.611 1.00 58.34 40 GLN D CA 1
ATOM 8923 C C . GLN D 1 40 ? -5.257 -7.139 -28.119 1.00 58.06 40 GLN D C 1
ATOM 8924 O O . GLN D 1 40 ? -5.517 -6.910 -29.310 1.00 55.91 40 GLN D O 1
ATOM 8930 N N . TYR D 1 41 ? -6.182 -7.513 -27.228 1.00 57.20 41 TYR D N 1
ATOM 8931 C CA . TYR D 1 41 ? -7.603 -7.639 -27.532 1.00 52.60 41 TYR D CA 1
ATOM 8932 C C . TYR D 1 41 ? -8.407 -6.735 -26.607 1.00 51.92 41 TYR D C 1
ATOM 8933 O O . TYR D 1 41 ? -8.118 -6.635 -25.411 1.00 52.60 41 TYR D O 1
ATOM 8942 N N . GLU D 1 42 ? -9.412 -6.076 -27.166 1.00 48.67 42 GLU D N 1
ATOM 8943 C CA . GLU D 1 42 ? -10.208 -5.100 -26.437 1.00 48.20 42 GLU D CA 1
ATOM 8944 C C . GLU D 1 42 ? -11.690 -5.428 -26.421 1.00 47.49 42 GLU D C 1
ATOM 8945 O O . GLU D 1 42 ? -12.346 -5.284 -25.373 1.00 42.97 42 GLU D O 1
ATOM 8951 N N . TYR D 1 43 ? -12.229 -5.899 -27.544 1.00 42.55 43 TYR D N 1
ATOM 8952 C CA . TYR D 1 43 ? -13.656 -6.156 -27.672 1.00 40.48 43 TYR D CA 1
ATOM 8953 C C . TYR D 1 43 ? -13.837 -7.251 -28.714 1.00 35.44 43 TYR D C 1
ATOM 8954 O O . TYR D 1 43 ? -13.239 -7.189 -29.794 1.00 37.11 43 TYR D O 1
ATOM 8963 N N . SER D 1 44 ? -14.657 -8.249 -28.372 1.00 37.83 44 SER D N 1
ATOM 8964 C CA . SER D 1 44 ? -14.742 -9.472 -29.165 1.00 32.27 44 SER D CA 1
ATOM 8965 C C . SER D 1 44 ? -15.112 -9.183 -30.610 1.00 36.15 44 SER D C 1
ATOM 8966 O O . SER D 1 44 ? -14.588 -9.821 -31.530 1.00 37.21 44 SER D O 1
ATOM 8969 N N . ARG D 1 45 ? -16.017 -8.228 -30.837 1.00 37.10 45 ARG D N 1
ATOM 8970 C CA . ARG D 1 45 ? -16.381 -7.898 -32.209 1.00 34.95 45 ARG D CA 1
ATOM 8971 C C . ARG D 1 45 ? -15.180 -7.382 -32.986 1.00 36.11 45 ARG D C 1
ATOM 8972 O O . ARG D 1 45 ? -15.013 -7.698 -34.167 1.00 36.62 45 ARG D O 1
ATOM 8980 N N . THR D 1 46 ? -14.333 -6.582 -32.336 1.00 37.75 46 THR D N 1
ATOM 8981 C CA . THR D 1 46 ? -13.188 -5.996 -33.022 1.00 39.51 46 THR D CA 1
ATOM 8982 C C . THR D 1 46 ? -12.096 -7.027 -33.275 1.00 36.37 46 THR D C 1
ATOM 8983 O O . THR D 1 46 ? -11.293 -6.870 -34.204 1.00 41.44 46 THR D O 1
ATOM 8987 N N . GLY D 1 47 ? -12.056 -8.080 -32.471 1.00 35.98 47 GLY D N 1
ATOM 8988 C CA . GLY D 1 47 ? -11.014 -9.081 -32.561 1.00 34.36 47 GLY D CA 1
ATOM 8989 C C . GLY D 1 47 ? -11.041 -9.956 -31.329 1.00 33.96 47 GLY D C 1
ATOM 8990 O O . GLY D 1 47 ? -11.441 -9.511 -30.249 1.00 37.45 47 GLY D O 1
ATOM 8991 N N . ASN D 1 48 ? -10.657 -11.217 -31.482 1.00 35.76 48 ASN D N 1
ATOM 8992 C CA . ASN D 1 48 ? -10.506 -12.121 -30.351 1.00 33.99 48 ASN D CA 1
ATOM 8993 C C . ASN D 1 48 ? -9.673 -13.294 -30.820 1.00 27.75 48 ASN D C 1
ATOM 8994 O O . ASN D 1 48 ? -9.631 -13.572 -32.021 1.00 28.29 48 ASN D O 1
ATOM 8999 N N . PRO D 1 49 ? -8.989 -13.982 -29.915 1.00 28.27 49 PRO D N 1
ATOM 9000 C CA . PRO D 1 49 ? -8.048 -15.029 -30.358 1.00 29.43 49 PRO D CA 1
ATOM 9001 C C . PRO D 1 49 ? -8.676 -16.094 -31.242 1.00 30.59 49 PRO D C 1
ATOM 9002 O O . PRO D 1 49 ? -8.030 -16.548 -32.194 1.00 31.22 49 PRO D O 1
ATOM 9006 N N . THR D 1 50 ? -9.928 -16.487 -30.973 1.00 29.19 50 THR D N 1
ATOM 9007 C CA . THR D 1 50 ? -10.537 -17.594 -31.712 1.00 28.22 50 THR D CA 1
ATOM 9008 C C . THR D 1 50 ? -10.826 -17.203 -33.157 1.00 28.17 50 THR D C 1
ATOM 9009 O O . THR D 1 50 ? -10.530 -17.966 -34.084 1.00 27.17 50 THR D O 1
ATOM 9013 N N . ARG D 1 51 ? -11.415 -16.023 -33.375 1.00 26.19 51 ARG D N 1
ATOM 9014 C CA . ARG D 1 51 ? -11.675 -15.612 -34.746 1.00 28.60 51 ARG D CA 1
ATOM 9015 C C . ARG D 1 51 ? -10.376 -15.278 -35.467 1.00 29.34 51 ARG D C 1
ATOM 9016 O O . ARG D 1 51 ? -10.222 -15.587 -36.656 1.00 26.81 51 ARG D O 1
ATOM 9024 N N . ALA D 1 52 ? -9.422 -14.665 -34.763 1.00 28.04 52 ALA D N 1
ATOM 9025 C CA . ALA D 1 52 ? -8.147 -14.351 -35.406 1.00 30.45 52 ALA D CA 1
ATOM 9026 C C . ALA D 1 52 ? -7.462 -15.610 -35.912 1.00 33.52 52 ALA D C 1
ATOM 9027 O O . ALA D 1 52 ? -6.731 -15.562 -36.913 1.00 27.25 52 ALA D O 1
ATOM 9029 N N . ALA D 1 53 ? -7.708 -16.748 -35.244 1.00 31.49 53 ALA D N 1
ATOM 9030 C CA . ALA D 1 53 ? -7.019 -17.981 -35.601 1.00 30.38 53 ALA D CA 1
ATOM 9031 C C . ALA D 1 53 ? -7.510 -18.505 -36.943 1.00 29.48 53 ALA D C 1
ATOM 9032 O O . ALA D 1 53 ? -6.704 -18.818 -37.828 1.00 31.41 53 ALA D O 1
ATOM 9034 N N . VAL D 1 54 ? -8.830 -18.599 -37.122 1.00 32.98 54 VAL D N 1
ATOM 9035 C CA . VAL D 1 54 ? -9.319 -19.032 -38.424 1.00 28.58 54 VAL D CA 1
ATOM 9036 C C . VAL D 1 54 ? -9.005 -17.976 -39.471 1.00 27.30 54 VAL D C 1
ATOM 9037 O O . VAL D 1 54 ? -8.764 -18.305 -40.644 1.00 26.64 54 VAL D O 1
ATOM 9041 N N . GLU D 1 55 ? -8.938 -16.700 -39.064 1.00 30.11 55 GLU D N 1
ATOM 9042 C CA . GLU D 1 55 ? -8.616 -15.652 -40.029 1.00 29.89 55 GLU D CA 1
ATOM 9043 C C . GLU D 1 55 ? -7.178 -15.790 -40.510 1.00 29.66 55 GLU D C 1
ATOM 9044 O O . GLU D 1 55 ? -6.900 -15.634 -41.704 1.00 30.01 55 GLU D O 1
ATOM 9050 N N . ALA D 1 56 ? -6.255 -16.131 -39.606 1.00 32.94 56 ALA D N 1
ATOM 9051 C CA . ALA D 1 56 ? -4.877 -16.373 -40.023 1.00 30.19 56 ALA D CA 1
ATOM 9052 C C . ALA D 1 56 ? -4.777 -17.579 -40.952 1.00 31.02 56 ALA D C 1
ATOM 9053 O O . ALA D 1 56 ? -3.980 -17.568 -41.901 1.00 30.69 56 ALA D O 1
ATOM 9055 N N . LEU D 1 57 ? -5.594 -18.609 -40.711 1.00 28.14 57 LEU D N 1
ATOM 9056 C CA . LEU D 1 57 ? -5.487 -19.845 -41.476 1.00 30.28 57 LEU D CA 1
ATOM 9057 C C . LEU D 1 57 ? -5.830 -19.615 -42.942 1.00 30.28 57 LEU D C 1
ATOM 9058 O O . LEU D 1 57 ? -5.067 -19.997 -43.847 1.00 28.53 57 LEU D O 1
ATOM 9063 N N . ILE D 1 58 ? -6.986 -18.997 -43.195 1.00 31.51 58 ILE D N 1
ATOM 9064 C CA . ILE D 1 58 ? -7.414 -18.835 -44.574 1.00 27.91 58 ILE D CA 1
ATOM 9065 C C . ILE D 1 58 ? -6.451 -17.921 -45.311 1.00 28.21 58 ILE D C 1
ATOM 9066 O O . ILE D 1 58 ? -6.206 -18.106 -46.507 1.00 31.62 58 ILE D O 1
ATOM 9071 N N . ALA D 1 59 ? -5.839 -16.967 -44.608 1.00 28.58 59 ALA D N 1
ATOM 9072 C CA . ALA D 1 59 ? -4.834 -16.122 -45.248 1.00 33.47 59 ALA D CA 1
ATOM 9073 C C . ALA D 1 59 ? -3.645 -16.956 -45.710 1.00 33.07 59 ALA D C 1
ATOM 9074 O O . ALA D 1 59 ? -3.167 -16.809 -46.844 1.00 34.03 59 ALA D O 1
ATOM 9076 N N . THR D 1 60 ? -3.165 -17.850 -44.839 1.00 33.05 60 THR D N 1
ATOM 9077 C CA . THR D 1 60 ? -2.093 -18.770 -45.204 1.00 31.70 60 THR D CA 1
ATOM 9078 C C . THR D 1 60 ? -2.484 -19.614 -46.410 1.00 35.04 60 THR D C 1
ATOM 9079 O O . THR D 1 60 ? -1.720 -19.719 -47.379 1.00 37.79 60 THR D O 1
ATOM 9083 N N . LEU D 1 61 ? -3.683 -20.214 -46.369 1.00 31.89 61 LEU D N 1
ATOM 9084 C CA . LEU D 1 61 ? -4.111 -21.111 -47.438 1.00 33.46 61 LEU D CA 1
ATOM 9085 C C . LEU D 1 61 ? -4.240 -20.388 -48.775 1.00 35.42 61 LEU D C 1
ATOM 9086 O O . LEU D 1 61 ? -3.869 -20.938 -49.816 1.00 34.96 61 LEU D O 1
ATOM 9091 N N . GLU D 1 62 ? -4.773 -19.168 -48.778 1.00 37.30 62 GLU D N 1
ATOM 9092 C CA . GLU D 1 62 ? -4.957 -18.427 -50.023 1.00 33.53 62 GLU D CA 1
ATOM 9093 C C . GLU D 1 62 ? -3.716 -17.639 -50.439 1.00 39.05 62 GLU D C 1
ATOM 9094 O O . GLU D 1 62 ? -3.739 -16.979 -51.486 1.00 42.67 62 GLU D O 1
ATOM 9100 N N . HIS D 1 63 ? -2.639 -17.704 -49.655 1.00 38.86 63 HIS D N 1
ATOM 9101 C CA . HIS D 1 63 ? -1.408 -16.941 -49.899 1.00 41.30 63 HIS D CA 1
ATOM 9102 C C . HIS D 1 63 ? -1.670 -15.435 -49.888 1.00 41.08 63 HIS D C 1
ATOM 9103 O O . HIS D 1 63 ? -1.067 -14.669 -50.641 1.00 41.66 63 HIS D O 1
ATOM 9110 N N . GLY D 1 64 ? -2.566 -15.000 -49.004 1.00 35.46 64 GLY D N 1
ATOM 9111 C CA . GLY D 1 64 ? -2.796 -13.593 -48.774 1.00 39.58 64 GLY D CA 1
ATOM 9112 C C . GLY D 1 64 ? -2.066 -13.102 -47.534 1.00 35.22 64 GLY D C 1
ATOM 9113 O O . GLY D 1 64 ? -1.388 -13.847 -46.835 1.00 35.85 64 GLY D O 1
ATOM 9114 N N . SER D 1 65 ? -2.222 -11.812 -47.265 1.00 35.25 65 SER D N 1
ATOM 9115 C CA . SER D 1 65 ? -1.604 -11.236 -46.083 1.00 38.47 65 SER D CA 1
ATOM 9116 C C . SER D 1 65 ? -2.553 -11.132 -44.893 1.00 38.99 65 SER D C 1
ATOM 9117 O O . SER D 1 65 ? -2.088 -11.143 -43.750 1.00 36.80 65 SER D O 1
ATOM 9120 N N . ALA D 1 66 ? -3.865 -11.049 -45.123 1.00 35.48 66 ALA D N 1
ATOM 9121 C CA . ALA D 1 66 ? -4.831 -10.868 -44.044 1.00 33.90 66 ALA D CA 1
ATOM 9122 C C . ALA D 1 66 ? -6.135 -11.568 -44.392 1.00 34.49 66 ALA D C 1
ATOM 9123 O O . ALA D 1 66 ? -6.559 -11.564 -45.555 1.00 34.26 66 ALA D O 1
ATOM 9125 N N . GLY D 1 67 ? -6.773 -12.147 -43.371 1.00 33.10 67 GLY D N 1
ATOM 9126 C CA . GLY D 1 67 ? -8.059 -12.798 -43.542 1.00 29.25 67 GLY D CA 1
ATOM 9127 C C . GLY D 1 67 ? -9.134 -12.242 -42.632 1.00 28.94 67 GLY D C 1
ATOM 9128 O O . GLY D 1 67 ? -8.836 -11.623 -41.606 1.00 25.18 67 GLY D O 1
ATOM 9129 N N . PHE D 1 68 ? -10.397 -12.450 -42.995 1.00 29.27 68 PHE D N 1
ATOM 9130 C CA . PHE D 1 68 ? -11.506 -11.843 -42.269 1.00 26.30 68 PHE D CA 1
ATOM 9131 C C . PHE D 1 68 ? -12.686 -12.791 -42.312 1.00 26.15 68 PHE D C 1
ATOM 9132 O O . PHE D 1 68 ? -13.081 -13.256 -43.388 1.00 27.32 68 PHE D O 1
ATOM 9140 N N . ALA D 1 69 ? -13.231 -13.089 -41.144 1.00 24.88 69 ALA D N 1
ATOM 9141 C CA . ALA D 1 69 ? -14.281 -14.080 -41.028 1.00 23.37 69 ALA D CA 1
ATOM 9142 C C . ALA D 1 69 ? -15.606 -13.391 -40.745 1.00 26.73 69 ALA D C 1
ATOM 9143 O O . ALA D 1 69 ? -15.693 -12.515 -39.878 1.00 23.75 69 ALA D O 1
ATOM 9145 N N . PHE D 1 70 ? -16.644 -13.802 -41.470 1.00 26.96 70 PHE D N 1
ATOM 9146 C CA . PHE D 1 70 ? -17.933 -13.136 -41.410 1.00 24.82 70 PHE D CA 1
ATOM 9147 C C . PHE D 1 70 ? -19.012 -14.148 -41.074 1.00 26.34 70 PHE D C 1
ATOM 9148 O O . PHE D 1 70 ? -18.810 -15.363 -41.173 1.00 26.46 70 PHE D O 1
ATOM 9156 N N . ALA D 1 71 ? -20.182 -13.617 -40.690 1.00 31.12 71 ALA D N 1
ATOM 9157 C CA . ALA D 1 71 ? -21.281 -14.442 -40.207 1.00 25.87 71 ALA D CA 1
ATOM 9158 C C . ALA D 1 71 ? -21.844 -15.348 -41.292 1.00 28.90 71 ALA D C 1
ATOM 9159 O O . ALA D 1 71 ? -22.519 -16.333 -40.974 1.00 29.38 71 ALA D O 1
ATOM 9161 N N . SER D 1 72 ? -21.566 -15.049 -42.553 1.00 24.73 72 SER D N 1
ATOM 9162 C CA . SER D 1 72 ? -22.074 -15.818 -43.680 1.00 29.50 72 SER D CA 1
ATOM 9163 C C . SER D 1 72 ? -21.333 -15.346 -44.913 1.00 25.19 72 SER D C 1
ATOM 9164 O O . SER D 1 72 ? -20.739 -14.264 -44.915 1.00 24.13 72 SER D O 1
ATOM 9167 N N . GLY D 1 73 ? -21.373 -16.170 -45.960 1.00 26.85 73 GLY D N 1
ATOM 9168 C CA . GLY D 1 73 ? -20.805 -15.745 -47.229 1.00 29.83 73 GLY D CA 1
ATOM 9169 C C . GLY D 1 73 ? -21.425 -14.448 -47.709 1.00 28.01 73 GLY D C 1
ATOM 9170 O O . GLY D 1 73 ? -20.719 -13.527 -48.135 1.00 30.44 73 GLY D O 1
ATOM 9171 N N . SER D 1 74 ? -22.751 -14.341 -47.590 1.00 30.69 74 SER D N 1
ATOM 9172 C CA . SER D 1 74 ? -23.455 -13.144 -48.029 1.00 28.62 74 SER D CA 1
ATOM 9173 C C . SER D 1 74 ? -22.984 -11.907 -47.273 1.00 30.90 74 SER D C 1
ATOM 9174 O O . SER D 1 74 ? -22.770 -10.846 -47.878 1.00 33.20 74 SER D O 1
ATOM 9177 N N . ALA D 1 75 ? -22.811 -12.023 -45.951 1.00 28.72 75 ALA D N 1
ATOM 9178 C CA . ALA D 1 75 ? -22.312 -10.889 -45.174 1.00 27.82 75 ALA D CA 1
ATOM 9179 C C . ALA D 1 75 ? -20.890 -10.507 -45.591 1.00 30.22 75 ALA D C 1
ATOM 9180 O O . ALA D 1 75 ? -20.536 -9.320 -45.615 1.00 32.09 75 ALA D O 1
ATOM 9182 N N . ALA D 1 76 ? -20.062 -11.494 -45.931 1.00 29.83 76 ALA D N 1
ATOM 9183 C CA . ALA D 1 76 ? -18.737 -11.182 -46.452 1.00 30.11 76 ALA D CA 1
ATOM 9184 C C . ALA D 1 76 ? -18.840 -10.363 -47.730 1.00 28.57 76 ALA D C 1
ATOM 9185 O O . ALA D 1 76 ? -18.156 -9.348 -47.888 1.00 31.92 76 ALA D O 1
ATOM 9187 N N . ILE D 1 77 ? -19.706 -10.787 -48.651 1.00 32.52 77 ILE D N 1
ATOM 9188 C CA . ILE D 1 77 ? -19.884 -10.047 -49.897 1.00 31.35 77 ILE D CA 1
ATOM 9189 C C . ILE D 1 77 ? -20.405 -8.640 -49.612 1.00 32.46 77 ILE D C 1
ATOM 9190 O O . ILE D 1 77 ? -19.929 -7.654 -50.187 1.00 33.09 77 ILE D O 1
ATOM 9195 N N . ASN D 1 78 ? -21.379 -8.522 -48.705 1.00 32.19 78 ASN D N 1
ATOM 9196 C CA . ASN D 1 78 ? -21.936 -7.208 -48.396 1.00 33.24 78 ASN D CA 1
ATOM 9197 C C . ASN D 1 78 ? -20.862 -6.277 -47.851 1.00 32.43 78 ASN D C 1
ATOM 9198 O O . ASN D 1 78 ? -20.848 -5.077 -48.156 1.00 36.85 78 ASN D O 1
ATOM 9203 N N . THR D 1 79 ? -19.945 -6.812 -47.050 1.00 30.61 79 THR D N 1
ATOM 9204 C CA . THR D 1 79 ? -18.904 -5.965 -46.487 1.00 31.74 79 THR D CA 1
ATOM 9205 C C . THR D 1 79 ? -17.925 -5.523 -47.564 1.00 26.74 79 THR D C 1
ATOM 9206 O O . THR D 1 79 ? -17.499 -4.364 -47.587 1.00 32.76 79 THR D O 1
ATOM 9210 N N . VAL D 1 80 ? -17.585 -6.420 -48.484 1.00 32.55 80 VAL D N 1
ATOM 9211 C CA . VAL D 1 80 ? -16.607 -6.091 -49.517 1.00 33.12 80 VAL D CA 1
ATOM 9212 C C . VAL D 1 80 ? -17.148 -4.995 -50.430 1.00 34.17 80 VAL D C 1
ATOM 9213 O O . VAL D 1 80 ? -16.435 -4.037 -50.766 1.00 34.12 80 VAL D O 1
ATOM 9217 N N . PHE D 1 81 ? -18.426 -5.089 -50.811 1.00 33.86 81 PHE D N 1
ATOM 9218 C CA . PHE D 1 81 ? -19.032 -4.028 -51.606 1.00 33.98 81 PHE D CA 1
ATOM 9219 C C . PHE D 1 81 ? -19.181 -2.730 -50.824 1.00 35.88 81 PHE D C 1
ATOM 9220 O O . PHE D 1 81 ? -19.257 -1.654 -51.430 1.00 36.96 81 PHE D O 1
ATOM 9228 N N . SER D 1 82 ? -19.175 -2.792 -49.501 1.00 32.08 82 SER D N 1
ATOM 9229 C CA . SER D 1 82 ? -19.114 -1.556 -48.737 1.00 33.59 82 SER D CA 1
ATOM 9230 C C . SER D 1 82 ? -17.794 -0.803 -48.913 1.00 34.54 82 SER D C 1
ATOM 9231 O O . SER D 1 82 ? -17.605 0.246 -48.288 1.00 34.18 82 SER D O 1
ATOM 9234 N N . LEU D 1 83 ? -16.865 -1.296 -49.731 1.00 34.74 83 LEU D N 1
ATOM 9235 C CA . LEU D 1 83 ? -15.746 -0.444 -50.112 1.00 39.01 83 LEU D CA 1
ATOM 9236 C C . LEU D 1 83 ? -16.171 0.645 -51.085 1.00 40.02 83 LEU D C 1
ATOM 9237 O O . LEU D 1 83 ? -15.471 1.656 -51.200 1.00 44.39 83 LEU D O 1
ATOM 9242 N N . PHE D 1 84 ? -17.301 0.475 -51.771 1.00 36.87 84 PHE D N 1
ATOM 9243 C CA . PHE D 1 84 ? -17.673 1.351 -52.869 1.00 36.66 84 PHE D CA 1
ATOM 9244 C C . PHE D 1 84 ? -18.729 2.363 -52.445 1.00 41.61 84 PHE D C 1
ATOM 9245 O O . PHE D 1 84 ? -19.368 2.241 -51.400 1.00 43.11 84 PHE D O 1
ATOM 9253 N N . SER D 1 85 ? -18.896 3.394 -53.269 1.00 45.79 85 SER D N 1
ATOM 9254 C CA . SER D 1 85 ? -19.736 4.532 -52.929 1.00 39.96 85 SER D CA 1
ATOM 9255 C C . SER D 1 85 ? -20.753 4.769 -54.031 1.00 42.67 85 SER D C 1
ATOM 9256 O O . SER D 1 85 ? -20.684 4.185 -55.115 1.00 40.74 85 SER D O 1
ATOM 9259 N N . ALA D 1 86 ? -21.732 5.617 -53.711 1.00 46.12 86 ALA D N 1
ATOM 9260 C CA . ALA D 1 86 ? -22.719 6.049 -54.687 1.00 40.88 86 ALA D CA 1
ATOM 9261 C C . ALA D 1 86 ? -22.011 6.661 -55.884 1.00 41.31 86 ALA D C 1
ATOM 9262 O O . ALA D 1 86 ? -21.150 7.530 -55.727 1.00 43.13 86 ALA D O 1
ATOM 9264 N N . GLY D 1 87 ? -22.355 6.177 -57.080 1.00 41.73 87 GLY D N 1
ATOM 9265 C CA . GLY D 1 87 ? -21.726 6.620 -58.307 1.00 42.35 87 GLY D CA 1
ATOM 9266 C C . GLY D 1 87 ? -20.631 5.711 -58.833 1.00 47.22 87 GLY D C 1
ATOM 9267 O O . GLY D 1 87 ? -20.169 5.913 -59.965 1.00 50.44 87 GLY D O 1
ATOM 9268 N N . ASP D 1 88 ? -20.186 4.740 -58.041 1.00 47.51 88 ASP D N 1
ATOM 9269 C CA . ASP D 1 88 ? -19.258 3.730 -58.525 1.00 44.52 88 ASP D CA 1
ATOM 9270 C C . ASP D 1 88 ? -19.983 2.726 -59.417 1.00 43.65 88 ASP D C 1
ATOM 9271 O O . ASP D 1 88 ? -21.177 2.449 -59.250 1.00 42.70 88 ASP D O 1
ATOM 9276 N N . HIS D 1 89 ? -19.244 2.182 -60.379 1.00 45.00 89 HIS D N 1
ATOM 9277 C CA . HIS D 1 89 ? -19.760 1.194 -61.314 1.00 42.50 89 HIS D CA 1
ATOM 9278 C C . HIS D 1 89 ? -18.943 -0.089 -61.190 1.00 42.34 89 HIS D C 1
ATOM 9279 O O . HIS D 1 89 ? -17.710 -0.046 -61.086 1.00 41.38 89 HIS D O 1
ATOM 9286 N N . ILE D 1 90 ? -19.636 -1.226 -61.185 1.00 41.65 90 ILE D N 1
ATOM 9287 C CA . ILE D 1 90 ? -19.041 -2.536 -60.945 1.00 39.05 90 ILE D CA 1
ATOM 9288 C C . ILE D 1 90 ? -19.351 -3.420 -62.144 1.00 38.64 90 ILE D C 1
ATOM 9289 O O . ILE D 1 90 ? -20.473 -3.394 -62.662 1.00 41.62 90 ILE D O 1
ATOM 9294 N N . ILE D 1 91 ? -18.378 -4.216 -62.578 1.00 37.61 91 ILE D N 1
ATOM 9295 C CA . ILE D 1 91 ? -18.630 -5.241 -63.588 1.00 38.01 91 ILE D CA 1
ATOM 9296 C C . ILE D 1 91 ? -18.808 -6.583 -62.896 1.00 40.18 91 ILE D C 1
ATOM 9297 O O . ILE D 1 91 ? -17.957 -7.005 -62.101 1.00 39.88 91 ILE D O 1
ATOM 9302 N N . VAL D 1 92 ? -19.900 -7.262 -63.217 1.00 38.92 92 VAL D N 1
ATOM 9303 C CA . VAL D 1 92 ? -20.281 -8.504 -62.570 1.00 38.75 92 VAL D CA 1
ATOM 9304 C C . VAL D 1 92 ? -20.399 -9.584 -63.628 1.00 39.42 92 VAL D C 1
ATOM 9305 O O . VAL D 1 92 ? -20.753 -9.308 -64.776 1.00 38.45 92 VAL D O 1
ATOM 9309 N N . GLY D 1 93 ? -20.083 -10.817 -63.247 1.00 37.61 93 GLY D N 1
ATOM 9310 C CA . GLY D 1 93 ? -20.418 -11.942 -64.093 1.00 39.13 93 GLY D CA 1
ATOM 9311 C C . GLY D 1 93 ? -21.920 -12.134 -64.187 1.00 42.40 93 GLY D C 1
ATOM 9312 O O . GLY D 1 93 ? -22.680 -11.727 -63.310 1.00 47.76 93 GLY D O 1
ATOM 9313 N N . ASN D 1 94 ? -22.363 -12.765 -65.272 1.00 44.96 94 ASN D N 1
ATOM 9314 C CA . ASN D 1 94 ? -23.798 -12.943 -65.458 1.00 47.92 94 ASN D CA 1
ATOM 9315 C C . ASN D 1 94 ? -24.316 -14.293 -64.957 1.00 48.52 94 ASN D C 1
ATOM 9316 O O . ASN D 1 94 ? -25.534 -14.524 -64.993 1.00 53.28 94 ASN D O 1
ATOM 9321 N N . ASP D 1 95 ? -23.438 -15.180 -64.476 1.00 45.20 95 ASP D N 1
ATOM 9322 C CA . ASP D 1 95 ? -23.848 -16.364 -63.724 1.00 49.87 95 ASP D CA 1
ATOM 9323 C C . ASP D 1 95 ? -23.286 -16.219 -62.319 1.00 45.61 95 ASP D C 1
ATOM 9324 O O . ASP D 1 95 ? -22.068 -16.299 -62.125 1.00 46.24 95 ASP D O 1
ATOM 9329 N N . VAL D 1 96 ? -24.165 -15.973 -61.346 1.00 42.43 96 VAL D N 1
ATOM 9330 C CA . VAL D 1 96 ? -23.771 -15.813 -59.951 1.00 45.19 96 VAL D CA 1
ATOM 9331 C C . VAL D 1 96 ? -24.806 -16.494 -59.069 1.00 43.57 96 VAL D C 1
ATOM 9332 O O . VAL D 1 96 ? -25.895 -16.872 -59.515 1.00 46.82 96 VAL D O 1
ATOM 9336 N N . TYR D 1 97 ? -24.449 -16.642 -57.799 1.00 39.00 97 TYR D N 1
ATOM 9337 C CA . TYR D 1 97 ? -25.384 -17.175 -56.825 1.00 39.58 97 TYR D CA 1
ATOM 9338 C C . TYR D 1 97 ? -26.606 -16.253 -56.718 1.00 39.69 97 TYR D C 1
ATOM 9339 O O . TYR D 1 97 ? -26.478 -15.024 -56.618 1.00 36.59 97 TYR D O 1
ATOM 9348 N N . GLY D 1 98 ? -27.795 -16.858 -56.750 1.00 30.85 98 GLY D N 1
ATOM 9349 C CA . GLY D 1 98 ? -29.019 -16.087 -56.661 1.00 34.16 98 GLY D CA 1
ATOM 9350 C C . GLY D 1 98 ? -29.018 -15.060 -55.548 1.00 41.52 98 GLY D C 1
ATOM 9351 O O . GLY D 1 98 ? -29.609 -13.987 -55.691 1.00 36.95 98 GLY D O 1
ATOM 9352 N N . GLY D 1 99 ? -28.353 -15.361 -54.429 1.00 38.70 99 GLY D N 1
ATOM 9353 C CA . GLY D 1 99 ? -28.285 -14.401 -53.344 1.00 34.12 99 GLY D CA 1
ATOM 9354 C C . GLY D 1 99 ? -27.386 -13.223 -53.644 1.00 34.23 99 GLY D C 1
ATOM 9355 O O . GLY D 1 99 ? -27.614 -12.123 -53.137 1.00 34.40 99 GLY D O 1
ATOM 9356 N N . THR D 1 100 ? -26.359 -13.423 -54.469 1.00 34.68 100 THR D N 1
ATOM 9357 C CA . THR D 1 100 ? -25.536 -12.285 -54.860 1.00 34.66 100 THR D CA 1
ATOM 9358 C C . THR D 1 100 ? -26.276 -11.393 -55.840 1.00 34.96 100 THR D C 1
ATOM 9359 O O . THR D 1 100 ? -26.150 -10.165 -55.790 1.00 34.66 100 THR D O 1
ATOM 9363 N N . PHE D 1 101 ? -27.035 -11.998 -56.753 1.00 35.80 101 PHE D N 1
ATOM 9364 C CA . PHE D 1 101 ? -27.920 -11.220 -57.609 1.00 36.79 101 PHE D CA 1
ATOM 9365 C C . PHE D 1 101 ? -28.928 -10.425 -56.772 1.00 36.40 101 PHE D C 1
ATOM 9366 O O . PHE D 1 101 ? -29.227 -9.264 -57.082 1.00 37.70 101 PHE D O 1
ATOM 9374 N N . ARG D 1 102 ? -29.446 -11.031 -55.699 1.00 33.70 102 ARG D N 1
ATOM 9375 C CA . ARG D 1 102 ? -30.395 -10.340 -54.832 1.00 36.79 102 ARG D CA 1
ATOM 9376 C C . ARG D 1 102 ? -29.733 -9.168 -54.117 1.00 34.72 102 ARG D C 1
ATOM 9377 O O . ARG D 1 102 ? -30.301 -8.071 -54.036 1.00 33.39 102 ARG D O 1
ATOM 9385 N N . LEU D 1 103 ? -28.525 -9.372 -53.603 1.00 34.72 103 LEU D N 1
ATOM 9386 C CA . LEU D 1 103 ? -27.842 -8.283 -52.918 1.00 36.80 103 LEU D CA 1
ATOM 9387 C C . LEU D 1 103 ? -27.612 -7.113 -53.858 1.00 39.53 103 LEU D C 1
ATOM 9388 O O . LEU D 1 103 ? -27.806 -5.950 -53.479 1.00 40.84 103 LEU D O 1
ATOM 9393 N N . ILE D 1 104 ? -27.214 -7.408 -55.096 1.00 37.52 104 ILE D N 1
ATOM 9394 C CA . ILE D 1 104 ? -26.918 -6.357 -56.057 1.00 38.49 104 ILE D CA 1
ATOM 9395 C C . ILE D 1 104 ? -28.176 -5.554 -56.364 1.00 40.63 104 ILE D C 1
ATOM 9396 O O . ILE D 1 104 ? -28.187 -4.323 -56.237 1.00 39.41 104 ILE D O 1
ATOM 9401 N N . ASP D 1 105 ? -29.264 -6.245 -56.740 1.00 43.72 105 ASP D N 1
ATOM 9402 C CA . ASP D 1 105 ? -30.461 -5.574 -57.248 1.00 47.31 105 ASP D CA 1
ATOM 9403 C C . ASP D 1 105 ? -31.300 -4.943 -56.153 1.00 42.11 105 ASP D C 1
ATOM 9404 O O . ASP D 1 105 ? -31.896 -3.887 -56.378 1.00 50.74 105 ASP D O 1
ATOM 9409 N N . ALA D 1 106 ? -31.381 -5.579 -54.987 1.00 41.00 106 ALA D N 1
ATOM 9410 C CA . ALA D 1 106 ? -32.303 -5.168 -53.941 1.00 39.29 106 ALA D CA 1
ATOM 9411 C C . ALA D 1 106 ? -31.655 -4.326 -52.851 1.00 41.57 106 ALA D C 1
ATOM 9412 O O . ALA D 1 106 ? -32.385 -3.734 -52.048 1.00 42.63 106 ALA D O 1
ATOM 9414 N N . VAL D 1 107 ? -30.320 -4.237 -52.808 1.00 38.30 107 VAL D N 1
ATOM 9415 C CA . VAL D 1 107 ? -29.653 -3.419 -51.799 1.00 40.41 107 VAL D CA 1
ATOM 9416 C C . VAL D 1 107 ? -28.637 -2.456 -52.407 1.00 40.88 107 VAL D C 1
ATOM 9417 O O . VAL D 1 107 ? -28.712 -1.238 -52.192 1.00 42.74 107 VAL D O 1
ATOM 9421 N N . LEU D 1 108 ? -27.657 -2.993 -53.141 1.00 39.95 108 LEU D N 1
ATOM 9422 C CA . LEU D 1 108 ? -26.526 -2.167 -53.558 1.00 36.64 108 LEU D CA 1
ATOM 9423 C C . LEU D 1 108 ? -26.929 -1.124 -54.590 1.00 40.09 108 LEU D C 1
ATOM 9424 O O . LEU D 1 108 ? -26.351 -0.030 -54.612 1.00 40.19 108 LEU D O 1
ATOM 9429 N N . LYS D 1 109 ? -27.901 -1.435 -55.455 1.00 39.86 109 LYS D N 1
ATOM 9430 C CA . LYS D 1 109 ? -28.361 -0.439 -56.419 1.00 36.09 109 LYS D CA 1
ATOM 9431 C C . LYS D 1 109 ? -29.095 0.700 -55.732 1.00 43.57 109 LYS D C 1
ATOM 9432 O O . LYS D 1 109 ? -29.094 1.829 -56.233 1.00 43.23 109 LYS D O 1
ATOM 9438 N N . HIS D 1 110 ? -29.715 0.426 -54.583 1.00 43.53 110 HIS D N 1
ATOM 9439 C CA . HIS D 1 110 ? -30.320 1.481 -53.786 1.00 39.53 110 HIS D CA 1
ATOM 9440 C C . HIS D 1 110 ? -29.277 2.408 -53.193 1.00 38.42 110 HIS D C 1
ATOM 9441 O O . HIS D 1 110 ? -29.609 3.537 -52.837 1.00 44.01 110 HIS D O 1
ATOM 9448 N N . PHE D 1 111 ? -28.033 1.964 -53.067 1.00 39.93 111 PHE D N 1
ATOM 9449 C CA . PHE D 1 111 ? -26.968 2.803 -52.542 1.00 37.76 111 PHE D CA 1
ATOM 9450 C C . PHE D 1 111 ? -26.299 3.640 -53.625 1.00 41.13 111 PHE D C 1
ATOM 9451 O O . PHE D 1 111 ? -25.279 4.285 -53.356 1.00 40.00 111 PHE D O 1
ATOM 9459 N N . GLY D 1 112 ? -26.822 3.625 -54.847 1.00 36.44 112 GLY D N 1
ATOM 9460 C CA . GLY D 1 112 ? -26.207 4.381 -55.914 1.00 40.25 112 GLY D CA 1
ATOM 9461 C C . GLY D 1 112 ? -25.126 3.661 -56.694 1.00 43.60 112 GLY D C 1
ATOM 9462 O O . GLY D 1 112 ? -24.474 4.291 -57.538 1.00 43.52 112 GLY D O 1
ATOM 9463 N N . MET D 1 113 ? -24.906 2.373 -56.436 1.00 42.04 113 MET D N 1
ATOM 9464 C CA . MET D 1 113 ? -23.932 1.608 -57.196 1.00 41.90 113 MET D CA 1
ATOM 9465 C C . MET D 1 113 ? -24.604 1.085 -58.455 1.00 40.16 113 MET D C 1
ATOM 9466 O O . MET D 1 113 ? -25.791 0.748 -58.439 1.00 39.57 113 MET D O 1
ATOM 9471 N N . THR D 1 114 ? -23.857 1.048 -59.559 1.00 40.10 114 THR D N 1
ATOM 9472 C CA . THR D 1 114 ? -24.401 0.562 -60.822 1.00 41.23 114 THR D CA 1
ATOM 9473 C C . THR D 1 114 ? -23.584 -0.623 -61.316 1.00 39.79 114 THR D C 1
ATOM 9474 O O . THR D 1 114 ? -22.361 -0.696 -61.123 1.00 37.73 114 THR D O 1
ATOM 9478 N N . PHE D 1 115 ? -24.279 -1.543 -61.975 1.00 43.50 115 PHE D N 1
ATOM 9479 C CA . PHE D 1 115 ? -23.722 -2.830 -62.351 1.00 45.12 115 PHE D CA 1
ATOM 9480 C C . PHE D 1 115 ? -24.039 -3.134 -63.803 1.00 43.29 115 PHE D C 1
ATOM 9481 O O . PHE D 1 115 ? -25.104 -2.769 -64.305 1.00 45.30 115 PHE D O 1
ATOM 9489 N N . THR D 1 116 ? -23.100 -3.804 -64.462 1.00 42.09 116 THR D N 1
ATOM 9490 C CA . THR D 1 116 ? -23.284 -4.354 -65.796 1.00 42.17 116 THR D CA 1
ATOM 9491 C C . THR D 1 116 ? -22.874 -5.814 -65.751 1.00 38.91 116 THR D C 1
ATOM 9492 O O . THR D 1 116 ? -21.746 -6.128 -65.357 1.00 37.83 116 THR D O 1
ATOM 9496 N N . ALA D 1 117 ? -23.787 -6.701 -66.137 1.00 39.93 117 ALA D N 1
ATOM 9497 C CA . ALA D 1 117 ? -23.497 -8.122 -66.178 1.00 36.68 117 ALA D CA 1
ATOM 9498 C C . ALA D 1 117 ? -22.880 -8.500 -67.522 1.00 45.49 117 ALA D C 1
ATOM 9499 O O . ALA D 1 117 ? -23.354 -8.097 -68.588 1.00 45.19 117 ALA D O 1
ATOM 9501 N N . VAL D 1 118 ? -21.809 -9.277 -67.459 1.00 46.39 118 VAL D N 1
ATOM 9502 C CA . VAL D 1 118 ? -21.019 -9.644 -68.622 1.00 45.59 118 VAL D CA 1
ATOM 9503 C C . VAL D 1 118 ? -20.721 -11.131 -68.515 1.00 48.12 118 VAL D C 1
ATOM 9504 O O . VAL D 1 118 ? -20.659 -11.684 -67.412 1.00 50.67 118 VAL D O 1
ATOM 9508 N N . ASP D 1 119 ? -20.558 -11.795 -69.660 1.00 49.43 119 ASP D N 1
ATOM 9509 C CA . ASP D 1 119 ? -19.954 -13.127 -69.651 1.00 50.88 119 ASP D CA 1
ATOM 9510 C C . ASP D 1 119 ? -18.442 -12.949 -69.554 1.00 47.38 119 ASP D C 1
ATOM 9511 O O . ASP D 1 119 ? -17.780 -12.592 -70.529 1.00 49.52 119 ASP D O 1
ATOM 9516 N N . THR D 1 120 ? -17.887 -13.193 -68.365 1.00 46.11 120 THR D N 1
ATOM 9517 C CA . THR D 1 120 ? -16.457 -13.009 -68.164 1.00 45.60 120 THR D CA 1
ATOM 9518 C C . THR D 1 120 ? -15.610 -14.063 -68.869 1.00 45.46 120 THR D C 1
ATOM 9519 O O . THR D 1 120 ? -14.381 -13.981 -68.812 1.00 44.33 120 THR D O 1
ATOM 9523 N N . ARG D 1 121 ? -16.220 -15.050 -69.525 1.00 48.67 121 ARG D N 1
ATOM 9524 C CA . ARG D 1 121 ? -15.459 -15.908 -70.425 1.00 51.30 121 ARG D CA 1
ATOM 9525 C C . ARG D 1 121 ? -14.979 -15.161 -71.670 1.00 53.87 121 ARG D C 1
ATOM 9526 O O . ARG D 1 121 ? -14.041 -15.617 -72.332 1.00 53.96 121 ARG D O 1
ATOM 9534 N N . ASP D 1 122 ? -15.590 -14.022 -71.986 1.00 54.70 122 ASP D N 1
ATOM 9535 C CA . ASP D 1 122 ? -15.299 -13.232 -73.180 1.00 50.65 122 ASP D CA 1
ATOM 9536 C C . ASP D 1 122 ? -14.612 -11.938 -72.740 1.00 50.48 122 ASP D C 1
ATOM 9537 O O . ASP D 1 122 ? -15.273 -10.968 -72.349 1.00 48.96 122 ASP D O 1
ATOM 9542 N N . LEU D 1 123 ? -13.281 -11.920 -72.826 1.00 46.68 123 LEU D N 1
ATOM 9543 C CA . LEU D 1 123 ? -12.528 -10.797 -72.280 1.00 47.37 123 LEU D CA 1
ATOM 9544 C C . LEU D 1 123 ? -12.679 -9.545 -73.121 1.00 49.81 123 LEU D C 1
ATOM 9545 O O . LEU D 1 123 ? -12.493 -8.434 -72.613 1.00 50.86 123 LEU D O 1
ATOM 9550 N N . ALA D 1 124 ? -13.007 -9.698 -74.403 1.00 50.82 124 ALA D N 1
ATOM 9551 C CA . ALA D 1 124 ? -13.420 -8.547 -75.198 1.00 48.97 124 ALA D CA 1
ATOM 9552 C C . ALA D 1 124 ? -14.622 -7.860 -74.558 1.00 50.54 124 ALA D C 1
ATOM 9553 O O . ALA D 1 124 ? -14.627 -6.637 -74.358 1.00 46.92 124 ALA D O 1
ATOM 9555 N N . ALA D 1 125 ? -15.647 -8.647 -74.209 1.00 50.64 125 ALA D N 1
ATOM 9556 C CA . ALA D 1 125 ? -16.868 -8.093 -73.638 1.00 46.55 125 ALA D CA 1
ATOM 9557 C C . ALA D 1 125 ? -16.596 -7.440 -72.290 1.00 48.50 125 ALA D C 1
ATOM 9558 O O . ALA D 1 125 ? -17.219 -6.428 -71.942 1.00 48.72 125 ALA D O 1
ATOM 9560 N N . VAL D 1 126 ? -15.664 -8.004 -71.519 1.00 47.60 126 VAL D N 1
ATOM 9561 C CA . VAL D 1 126 ? -15.309 -7.403 -70.242 1.00 45.85 126 VAL D CA 1
ATOM 9562 C C . VAL D 1 126 ? -14.695 -6.029 -70.466 1.00 47.78 126 VAL D C 1
ATOM 9563 O O . VAL D 1 126 ? -15.154 -5.030 -69.899 1.00 49.94 126 VAL D O 1
ATOM 9567 N N . GLU D 1 127 ? -13.669 -5.948 -71.321 1.00 46.88 127 GLU D N 1
ATOM 9568 C CA . GLU D 1 127 ? -13.004 -4.662 -71.530 1.00 53.92 127 GLU D CA 1
ATOM 9569 C C . GLU D 1 127 ? -13.948 -3.624 -72.136 1.00 56.10 127 GLU D C 1
ATOM 9570 O O . GLU D 1 127 ? -13.838 -2.427 -71.827 1.00 51.21 127 GLU D O 1
ATOM 9576 N N . ALA D 1 128 ? -14.884 -4.061 -72.988 1.00 51.60 128 ALA D N 1
ATOM 9577 C CA . ALA D 1 128 ? -15.867 -3.138 -73.551 1.00 48.85 128 ALA D CA 1
ATOM 9578 C C . ALA D 1 128 ? -16.741 -2.524 -72.468 1.00 50.53 128 ALA D C 1
ATOM 9579 O O . ALA D 1 128 ? -17.220 -1.391 -72.621 1.00 49.44 128 ALA D O 1
ATOM 9581 N N . ALA D 1 129 ? -16.955 -3.254 -71.368 1.00 46.50 129 ALA D N 1
ATOM 9582 C CA . ALA D 1 129 ? -17.869 -2.817 -70.327 1.00 44.05 129 ALA D CA 1
ATOM 9583 C C . ALA D 1 129 ? -17.232 -1.836 -69.360 1.00 44.13 129 ALA D C 1
ATOM 9584 O O . ALA D 1 129 ? -17.947 -1.239 -68.545 1.00 47.54 129 ALA D O 1
ATOM 9586 N N . ILE D 1 130 ? -15.917 -1.653 -69.440 1.00 45.59 130 ILE D N 1
ATOM 9587 C CA . ILE D 1 130 ? -15.221 -0.769 -68.519 1.00 46.40 130 ILE D CA 1
ATOM 9588 C C . ILE D 1 130 ? -15.537 0.679 -68.857 1.00 45.93 130 ILE D C 1
ATOM 9589 O O . ILE D 1 130 ? -15.388 1.107 -70.006 1.00 53.87 130 ILE D O 1
ATOM 9594 N N . THR D 1 131 ? -15.972 1.441 -67.857 1.00 47.99 131 THR D N 1
ATOM 9595 C CA . THR D 1 131 ? -16.253 2.863 -68.021 1.00 50.52 131 THR D CA 1
ATOM 9596 C C . THR D 1 131 ? -15.320 3.674 -67.126 1.00 52.18 131 THR D C 1
ATOM 9597 O O . THR D 1 131 ? -14.654 3.106 -66.252 1.00 48.86 131 THR D O 1
ATOM 9601 N N . PRO D 1 132 ? -15.221 4.994 -67.320 1.00 58.95 132 PRO D N 1
ATOM 9602 C CA . PRO D 1 132 ? -14.359 5.793 -66.426 1.00 58.75 132 PRO D CA 1
ATOM 9603 C C . PRO D 1 132 ? -14.708 5.676 -64.942 1.00 57.74 132 PRO D C 1
ATOM 9604 O O . PRO D 1 132 ? -13.805 5.807 -64.101 1.00 57.40 132 PRO D O 1
ATOM 9608 N N . THR D 1 133 ? -15.981 5.443 -64.591 1.00 54.75 133 THR D N 1
ATOM 9609 C CA . THR D 1 133 ? -16.412 5.319 -63.197 1.00 52.37 133 THR D CA 1
ATOM 9610 C C . THR D 1 133 ? -16.418 3.880 -62.685 1.00 48.92 133 THR D C 1
ATOM 9611 O O . THR D 1 133 ? -16.831 3.640 -61.544 1.00 44.89 133 THR D O 1
ATOM 9615 N N . THR D 1 134 ? -15.998 2.924 -63.508 1.00 49.39 134 THR D N 1
ATOM 9616 C CA . THR D 1 134 ? -15.882 1.542 -63.074 1.00 46.64 134 THR D CA 1
ATOM 9617 C C . THR D 1 134 ? -14.782 1.405 -62.026 1.00 46.37 134 THR D C 1
ATOM 9618 O O . THR D 1 134 ? -13.730 2.043 -62.111 1.00 44.59 134 THR D O 1
ATOM 9622 N N . LYS D 1 135 ? -15.041 0.581 -61.017 1.00 44.75 135 LYS D N 1
ATOM 9623 C CA . LYS D 1 135 ? -14.144 0.461 -59.884 1.00 43.92 135 LYS D CA 1
ATOM 9624 C C . LYS D 1 135 ? -13.679 -0.958 -59.603 1.00 43.81 135 LYS D C 1
ATOM 9625 O O . LYS D 1 135 ? -12.643 -1.123 -58.947 1.00 43.96 135 LYS D O 1
ATOM 9631 N N . ALA D 1 136 ? -14.396 -1.977 -60.073 1.00 43.42 136 ALA D N 1
ATOM 9632 C CA . ALA D 1 136 ? -14.074 -3.347 -59.699 1.00 44.72 136 ALA D CA 1
ATOM 9633 C C . ALA D 1 136 ? -14.667 -4.317 -60.708 1.00 41.88 136 ALA D C 1
ATOM 9634 O O . ALA D 1 136 ? -15.593 -3.983 -61.450 1.00 41.47 136 ALA D O 1
ATOM 9636 N N . ILE D 1 137 ? -14.116 -5.530 -60.718 1.00 38.02 137 ILE D N 1
ATOM 9637 C CA . ILE D 1 137 ? -14.709 -6.672 -61.401 1.00 39.63 137 ILE D CA 1
ATOM 9638 C C . ILE D 1 137 ? -14.970 -7.754 -60.361 1.00 42.16 137 ILE D C 1
ATOM 9639 O O . ILE D 1 137 ? -14.082 -8.079 -59.561 1.00 42.27 137 ILE D O 1
ATOM 9644 N N . TYR D 1 138 ? -16.185 -8.304 -60.369 1.00 38.59 138 TYR D N 1
ATOM 9645 C CA . TYR D 1 138 ? -16.605 -9.331 -59.422 1.00 34.69 138 TYR D CA 1
ATOM 9646 C C . TYR D 1 138 ? -17.140 -10.521 -60.203 1.00 37.54 138 TYR D C 1
ATOM 9647 O O . TYR D 1 138 ? -18.071 -10.375 -61.007 1.00 39.76 138 TYR D O 1
ATOM 9656 N N . LEU D 1 139 ? -16.587 -11.702 -59.943 1.00 35.24 139 LEU D N 1
ATOM 9657 C CA . LEU D 1 139 ? -17.058 -12.892 -60.632 1.00 35.08 139 LEU D CA 1
ATOM 9658 C C . LEU D 1 139 ? -16.784 -14.128 -59.780 1.00 38.00 139 LEU D C 1
ATOM 9659 O O . LEU D 1 139 ? -15.825 -14.164 -59.001 1.00 34.79 139 LEU D O 1
ATOM 9664 N N . GLU D 1 140 ? -17.639 -15.138 -59.937 1.00 37.66 140 GLU D N 1
ATOM 9665 C CA . GLU D 1 140 ? -17.387 -16.471 -59.401 1.00 39.26 140 GLU D CA 1
ATOM 9666 C C . GLU D 1 140 ? -16.804 -17.342 -60.500 1.00 36.60 140 GLU D C 1
ATOM 9667 O O . GLU D 1 140 ? -17.241 -17.265 -61.649 1.00 39.57 140 GLU D O 1
ATOM 9673 N N . THR D 1 141 ? -15.842 -18.183 -60.144 1.00 32.88 141 THR D N 1
ATOM 9674 C CA . THR D 1 141 ? -15.398 -19.202 -61.087 1.00 35.94 141 THR D CA 1
ATOM 9675 C C . THR D 1 141 ? -14.936 -20.413 -60.289 1.00 35.45 141 THR D C 1
ATOM 9676 O O . THR D 1 141 ? -14.087 -20.282 -59.397 1.00 36.80 141 THR D O 1
ATOM 9680 N N . PRO D 1 142 ? -15.507 -21.602 -60.539 1.00 36.58 142 PRO D N 1
ATOM 9681 C CA . PRO D 1 142 ? -16.610 -21.842 -61.479 1.00 37.41 142 PRO D CA 1
ATOM 9682 C C . PRO D 1 142 ? -17.911 -21.256 -60.956 1.00 38.19 142 PRO D C 1
ATOM 9683 O O . PRO D 1 142 ? -18.045 -21.045 -59.744 1.00 39.45 142 PRO D O 1
ATOM 9687 N N . THR D 1 143 ? -18.866 -21.023 -61.849 1.00 37.72 143 THR D N 1
ATOM 9688 C CA . THR D 1 143 ? -20.057 -20.267 -61.503 1.00 38.32 143 THR D CA 1
ATOM 9689 C C . THR D 1 143 ? -21.145 -21.159 -60.890 1.00 36.99 143 THR D C 1
ATOM 9690 O O . THR D 1 143 ? -21.165 -22.383 -61.056 1.00 32.89 143 THR D O 1
ATOM 9694 N N . ASN D 1 144 ? -22.047 -20.511 -60.147 1.00 38.65 144 ASN D N 1
ATOM 9695 C CA . ASN D 1 144 ? -23.183 -21.166 -59.518 1.00 33.56 144 ASN D CA 1
ATOM 9696 C C . ASN D 1 144 ? -24.426 -20.839 -60.329 1.00 35.69 144 ASN D C 1
ATOM 9697 O O . ASN D 1 144 ? -24.867 -19.678 -60.319 1.00 36.75 144 ASN D O 1
ATOM 9702 N N . PRO D 1 145 ? -25.038 -21.808 -61.035 1.00 36.15 145 PRO D N 1
ATOM 9703 C CA . PRO D 1 145 ? -24.763 -23.242 -61.086 1.00 36.60 145 PRO D CA 1
ATOM 9704 C C . PRO D 1 145 ? -24.178 -23.782 -62.389 1.00 37.03 145 PRO D C 1
ATOM 9705 O O . PRO D 1 145 ? -24.074 -25.002 -62.497 1.00 35.95 145 PRO D O 1
ATOM 9709 N N . LEU D 1 146 ? -23.829 -22.941 -63.360 1.00 37.16 146 LEU D N 1
ATOM 9710 C CA . LEU D 1 146 ? -23.447 -23.461 -64.670 1.00 39.60 146 LEU D CA 1
ATOM 9711 C C . LEU D 1 146 ? -21.971 -23.821 -64.776 1.00 41.71 146 LEU D C 1
ATOM 9712 O O . LEU D 1 146 ? -21.569 -24.428 -65.776 1.00 40.75 146 LEU D O 1
ATOM 9717 N N . LEU D 1 147 ? -21.159 -23.456 -63.787 1.00 37.61 147 LEU D N 1
ATOM 9718 C CA . LEU D 1 147 ? -19.767 -23.882 -63.720 1.00 36.65 147 LEU D CA 1
ATOM 9719 C C . LEU D 1 147 ? -18.925 -23.313 -64.860 1.00 35.14 147 LEU D C 1
ATOM 9720 O O . LEU D 1 147 ? -17.923 -23.913 -65.253 1.00 39.56 147 LEU D O 1
ATOM 9725 N N . HIS D 1 148 ? -19.295 -22.149 -65.384 1.00 33.63 148 HIS D N 1
ATOM 9726 C CA . HIS D 1 148 ? -18.437 -21.470 -66.349 1.00 39.10 148 HIS D CA 1
ATOM 9727 C C . HIS D 1 148 ? -17.075 -21.157 -65.735 1.00 39.42 148 HIS D C 1
ATOM 9728 O O . HIS D 1 148 ? -16.980 -20.787 -64.561 1.00 40.94 148 HIS D O 1
ATOM 9735 N N . ILE D 1 149 ? -16.010 -21.313 -66.532 1.00 43.30 149 ILE D N 1
ATOM 9736 C CA . ILE D 1 149 ? -14.641 -21.043 -66.093 1.00 42.19 149 ILE D CA 1
ATOM 9737 C C . ILE D 1 149 ? -14.156 -19.745 -66.724 1.00 41.35 149 ILE D C 1
ATOM 9738 O O . ILE D 1 149 ? -14.293 -19.542 -67.936 1.00 48.86 149 ILE D O 1
ATOM 9743 N N . THR D 1 150 ? -13.580 -18.877 -65.900 1.00 36.58 150 THR D N 1
ATOM 9744 C CA . THR D 1 150 ? -13.036 -17.590 -66.310 1.00 39.28 150 THR D CA 1
ATOM 9745 C C . THR D 1 150 ? -11.526 -17.593 -66.113 1.00 41.61 150 THR D C 1
ATOM 9746 O O . THR D 1 150 ? -11.031 -17.996 -65.053 1.00 41.42 150 THR D O 1
ATOM 9750 N N . ASP D 1 151 ? -10.792 -17.132 -67.124 1.00 38.74 151 ASP D N 1
ATOM 9751 C CA . ASP D 1 151 ? -9.341 -17.017 -67.002 1.00 40.37 151 ASP D CA 1
ATOM 9752 C C . ASP D 1 151 ? -9.020 -15.944 -65.958 1.00 37.71 151 ASP D C 1
ATOM 9753 O O . ASP D 1 151 ? -9.057 -14.744 -66.236 1.00 37.01 151 ASP D O 1
ATOM 9758 N N . ILE D 1 152 ? -8.684 -16.385 -64.747 1.00 39.43 152 ILE D N 1
ATOM 9759 C CA . ILE D 1 152 ? -8.461 -15.455 -63.649 1.00 37.98 152 ILE D CA 1
ATOM 9760 C C . ILE D 1 152 ? -7.302 -14.520 -63.964 1.00 41.98 152 ILE D C 1
ATOM 9761 O O . ILE D 1 152 ? -7.422 -13.292 -63.847 1.00 41.11 152 ILE D O 1
ATOM 9766 N N . ALA D 1 153 ? -6.158 -15.086 -64.365 1.00 47.18 153 ALA D N 1
ATOM 9767 C CA . ALA D 1 153 ? -4.969 -14.263 -64.577 1.00 42.93 153 ALA D CA 1
ATOM 9768 C C . ALA D 1 153 ? -5.237 -13.168 -65.601 1.00 44.14 153 ALA D C 1
ATOM 9769 O O . ALA D 1 153 ? -4.778 -12.026 -65.445 1.00 45.15 153 ALA D O 1
ATOM 9771 N N . ALA D 1 154 ? -6.014 -13.493 -66.637 1.00 41.86 154 ALA D N 1
ATOM 9772 C CA . ALA D 1 154 ? -6.323 -12.524 -67.683 1.00 40.83 154 ALA D CA 1
ATOM 9773 C C . ALA D 1 154 ? -7.194 -11.393 -67.147 1.00 42.26 154 ALA D C 1
ATOM 9774 O O . ALA D 1 154 ? -6.916 -10.213 -67.395 1.00 44.56 154 ALA D O 1
ATOM 9776 N N . ILE D 1 155 ? -8.251 -11.744 -66.403 1.00 44.29 155 ILE D N 1
ATOM 9777 C CA . ILE D 1 155 ? -9.100 -10.757 -65.732 1.00 42.82 155 ILE D CA 1
ATOM 9778 C C . ILE D 1 155 ? -8.270 -9.849 -64.835 1.00 42.09 155 ILE D C 1
ATOM 9779 O O . ILE D 1 155 ? -8.498 -8.637 -64.774 1.00 44.39 155 ILE D O 1
ATOM 9784 N N . ALA D 1 156 ? -7.292 -10.420 -64.128 1.00 40.19 156 ALA D N 1
ATOM 9785 C CA . ALA D 1 156 ? -6.495 -9.626 -63.196 1.00 43.30 156 ALA D CA 1
ATOM 9786 C C . ALA D 1 156 ? -5.607 -8.624 -63.924 1.00 48.13 156 ALA D C 1
ATOM 9787 O O . ALA D 1 156 ? -5.438 -7.491 -63.457 1.00 50.12 156 ALA D O 1
ATOM 9789 N N . LYS D 1 157 ? -5.010 -9.018 -65.056 1.00 48.10 157 LYS D N 1
ATOM 9790 C CA . LYS D 1 157 ? -4.204 -8.059 -65.808 1.00 49.78 157 LYS D CA 1
ATOM 9791 C C . LYS D 1 157 ? -5.085 -6.955 -66.364 1.00 48.45 157 LYS D C 1
ATOM 9792 O O . LYS D 1 157 ? -4.766 -5.765 -66.240 1.00 50.31 157 LYS D O 1
ATOM 9798 N N . LEU D 1 158 ? -6.215 -7.332 -66.959 1.00 45.81 158 LEU D N 1
ATOM 9799 C CA . LEU D 1 158 ? -7.187 -6.336 -67.383 1.00 44.83 158 LEU D CA 1
ATOM 9800 C C . LEU D 1 158 ? -7.502 -5.373 -66.250 1.00 45.44 158 LEU D C 1
ATOM 9801 O O . LEU D 1 158 ? -7.494 -4.152 -66.438 1.00 46.90 158 LEU D O 1
ATOM 9806 N N . ALA D 1 159 ? -7.732 -5.912 -65.051 1.00 48.19 159 ALA D N 1
ATOM 9807 C CA . ALA D 1 159 ? -8.070 -5.083 -63.899 1.00 49.14 159 ALA D CA 1
ATOM 9808 C C . ALA D 1 159 ? -6.917 -4.165 -63.504 1.00 49.82 159 ALA D C 1
ATOM 9809 O O . ALA D 1 159 ? -7.138 -2.980 -63.228 1.00 51.27 159 ALA D O 1
ATOM 9811 N N . GLN D 1 160 ? -5.683 -4.690 -63.459 1.00 48.73 160 GLN D N 1
ATOM 9812 C CA . GLN D 1 160 ? -4.537 -3.857 -63.089 1.00 48.83 160 GLN D CA 1
ATOM 9813 C C . GLN D 1 160 ? -4.357 -2.697 -64.058 1.00 52.27 160 GLN D C 1
ATOM 9814 O O . GLN D 1 160 ? -4.064 -1.572 -63.641 1.00 54.86 160 GLN D O 1
ATOM 9820 N N . ALA D 1 161 ? -4.538 -2.954 -65.355 1.00 54.11 161 ALA D N 1
ATOM 9821 C CA . ALA D 1 161 ? -4.332 -1.963 -66.404 1.00 49.67 161 ALA D CA 1
ATOM 9822 C C . ALA D 1 161 ? -5.332 -0.811 -66.361 1.00 54.72 161 ALA D C 1
ATOM 9823 O O . ALA D 1 161 ? -5.136 0.175 -67.081 1.00 59.26 161 ALA D O 1
ATOM 9825 N N . HIS D 1 162 ? -6.401 -0.906 -65.567 1.00 52.03 162 HIS D N 1
ATOM 9826 C CA . HIS D 1 162 ? -7.386 0.167 -65.488 1.00 51.88 162 HIS D CA 1
ATOM 9827 C C . HIS D 1 162 ? -7.622 0.643 -64.061 1.00 49.95 162 HIS D C 1
ATOM 9828 O O . HIS D 1 162 ? -8.566 1.405 -63.830 1.00 53.79 162 HIS D O 1
ATOM 9835 N N . ASP D 1 163 ? -6.786 0.224 -63.107 1.00 50.16 163 ASP D N 1
ATOM 9836 C CA . ASP D 1 163 ? -6.922 0.577 -61.687 1.00 59.61 163 ASP D CA 1
ATOM 9837 C C . ASP D 1 163 ? -8.255 0.103 -61.113 1.00 55.90 163 ASP D C 1
ATOM 9838 O O . ASP D 1 163 ? -8.958 0.843 -60.422 1.00 56.47 163 ASP D O 1
ATOM 9843 N N . LEU D 1 164 ? -8.605 -1.143 -61.407 1.00 51.97 164 LEU D N 1
ATOM 9844 C CA . LEU D 1 164 ? -9.812 -1.759 -60.881 1.00 50.63 164 LEU D CA 1
ATOM 9845 C C . LEU D 1 164 ? -9.460 -2.763 -59.790 1.00 48.39 164 LEU D C 1
ATOM 9846 O O . LEU D 1 164 ? -8.405 -3.405 -59.826 1.00 48.23 164 LEU D O 1
ATOM 9851 N N . LEU D 1 165 ? -10.353 -2.889 -58.814 1.00 47.55 165 LEU D N 1
ATOM 9852 C CA . LEU D 1 165 ? -10.314 -4.050 -57.945 1.00 41.30 165 LEU D CA 1
ATOM 9853 C C . LEU D 1 165 ? -10.780 -5.274 -58.719 1.00 44.03 165 LEU D C 1
ATOM 9854 O O . LEU D 1 165 ? -11.747 -5.211 -59.485 1.00 44.28 165 LEU D O 1
ATOM 9859 N N . SER D 1 166 ? -10.067 -6.384 -58.550 1.00 40.70 166 SER D N 1
ATOM 9860 C CA . SER D 1 166 ? -10.530 -7.681 -59.018 1.00 36.90 166 SER D CA 1
ATOM 9861 C C . SER D 1 166 ? -10.927 -8.500 -57.795 1.00 37.52 166 SER D C 1
ATOM 9862 O O . SER D 1 166 ? -10.162 -8.585 -56.826 1.00 36.27 166 SER D O 1
ATOM 9865 N N . ILE D 1 167 ? -12.137 -9.058 -57.828 1.00 38.41 167 ILE D N 1
ATOM 9866 C CA . ILE D 1 167 ? -12.723 -9.785 -56.708 1.00 33.17 167 ILE D CA 1
ATOM 9867 C C . ILE D 1 167 ? -13.229 -11.121 -57.225 1.00 37.72 167 ILE D C 1
ATOM 9868 O O . ILE D 1 167 ? -14.143 -11.163 -58.060 1.00 35.19 167 ILE D O 1
ATOM 9873 N N . ILE D 1 168 ? -12.656 -12.207 -56.710 1.00 35.50 168 ILE D N 1
ATOM 9874 C CA . ILE D 1 168 ? -13.013 -13.568 -57.096 1.00 33.66 168 ILE D CA 1
ATOM 9875 C C . ILE D 1 168 ? -13.737 -14.237 -55.932 1.00 32.69 168 ILE D C 1
ATOM 9876 O O . ILE D 1 168 ? -13.205 -14.314 -54.815 1.00 32.26 168 ILE D O 1
ATOM 9881 N N . ASP D 1 169 ? -14.950 -14.719 -56.195 1.00 32.31 169 ASP D N 1
ATOM 9882 C CA . ASP D 1 169 ? -15.646 -15.617 -55.283 1.00 31.34 169 ASP D CA 1
ATOM 9883 C C . ASP D 1 169 ? -15.123 -17.027 -55.527 1.00 32.75 169 ASP D C 1
ATOM 9884 O O . ASP D 1 169 ? -15.472 -17.652 -56.534 1.00 32.08 169 ASP D O 1
ATOM 9889 N N . ASN D 1 170 ? -14.295 -17.530 -54.604 1.00 29.50 170 ASN D N 1
ATOM 9890 C CA . ASN D 1 170 ? -13.606 -18.808 -54.741 1.00 28.83 170 ASN D CA 1
ATOM 9891 C C . ASN D 1 170 ? -14.352 -19.950 -54.047 1.00 29.53 170 ASN D C 1
ATOM 9892 O O . ASN D 1 170 ? -13.775 -21.026 -53.846 1.00 28.29 170 ASN D O 1
ATOM 9897 N N . THR D 1 171 ? -15.631 -19.748 -53.701 1.00 32.21 171 THR D N 1
ATOM 9898 C CA . THR D 1 171 ? -16.376 -20.766 -52.958 1.00 29.68 171 THR D CA 1
ATOM 9899 C C . THR D 1 171 ? -16.313 -22.138 -53.626 1.00 30.45 171 THR D C 1
ATOM 9900 O O . THR D 1 171 ? -15.945 -23.126 -52.985 1.00 32.18 171 THR D O 1
ATOM 9904 N N . PHE D 1 172 ? -16.674 -22.223 -54.916 1.00 34.48 172 PHE D N 1
ATOM 9905 C CA . PHE D 1 172 ? -16.852 -23.537 -55.544 1.00 34.82 172 PHE D CA 1
ATOM 9906 C C . PHE D 1 172 ? -15.542 -24.304 -55.657 1.00 35.78 172 PHE D C 1
ATOM 9907 O O . PHE D 1 172 ? -15.529 -25.532 -55.508 1.00 33.21 172 PHE D O 1
ATOM 9915 N N . ALA D 1 173 ? -14.439 -23.605 -55.911 1.00 35.87 173 ALA D N 1
ATOM 9916 C CA . ALA D 1 173 ? -13.157 -24.261 -56.105 1.00 34.35 173 ALA D CA 1
ATOM 9917 C C . ALA D 1 173 ? -12.516 -24.675 -54.788 1.00 35.17 173 ALA D C 1
ATOM 9918 O O . ALA D 1 173 ? -12.078 -25.819 -54.663 1.00 39.85 173 ALA D O 1
ATOM 9920 N N . SER D 1 174 ? -12.415 -23.738 -53.822 1.00 33.54 174 SER D N 1
ATOM 9921 C CA . SER D 1 174 ? -11.647 -23.910 -52.592 1.00 33.85 174 SER D CA 1
ATOM 9922 C C . SER D 1 174 ? -10.161 -23.668 -52.837 1.00 34.13 174 SER D C 1
ATOM 9923 O O . SER D 1 174 ? -9.660 -23.966 -53.929 1.00 34.43 174 SER D O 1
ATOM 9926 N N . PRO D 1 175 ? -9.418 -23.166 -51.847 1.00 30.73 175 PRO D N 1
ATOM 9927 C CA . PRO D 1 175 ? -7.972 -22.957 -52.046 1.00 31.25 175 PRO D CA 1
ATOM 9928 C C . PRO D 1 175 ? -7.212 -24.216 -52.398 1.00 33.49 175 PRO D C 1
ATOM 9929 O O . PRO D 1 175 ? -6.080 -24.110 -52.887 1.00 36.95 175 PRO D O 1
ATOM 9933 N N . TYR D 1 176 ? -7.768 -25.399 -52.127 1.00 30.28 176 TYR D N 1
ATOM 9934 C CA . TYR D 1 176 ? -7.120 -26.632 -52.551 1.00 31.84 176 TYR D CA 1
ATOM 9935 C C . TYR D 1 176 ? -7.063 -26.720 -54.070 1.00 38.36 176 TYR D C 1
ATOM 9936 O O . TYR D 1 176 ? -6.056 -27.170 -54.633 1.00 42.11 176 TYR D O 1
ATOM 9945 N N . VAL D 1 177 ? -8.120 -26.258 -54.743 1.00 36.48 177 VAL D N 1
ATOM 9946 C CA . VAL D 1 177 ? -8.239 -26.304 -56.198 1.00 33.45 177 VAL D CA 1
ATOM 9947 C C . VAL D 1 177 ? -7.691 -25.043 -56.865 1.00 37.34 177 VAL D C 1
ATOM 9948 O O . VAL D 1 177 ? -7.069 -25.116 -57.931 1.00 39.48 177 VAL D O 1
ATOM 9952 N N . GLN D 1 178 ? -7.909 -23.871 -56.273 1.00 34.50 178 GLN D N 1
ATOM 9953 C CA . GLN D 1 178 ? -7.682 -22.605 -56.962 1.00 34.49 178 GLN D CA 1
ATOM 9954 C C . GLN D 1 178 ? -7.247 -21.556 -55.948 1.00 35.09 178 GLN D C 1
ATOM 9955 O O . GLN D 1 178 ? -7.933 -21.358 -54.945 1.00 37.43 178 GLN D O 1
ATOM 9961 N N . LYS D 1 179 ? -6.115 -20.892 -56.192 1.00 37.59 179 LYS D N 1
ATOM 9962 C CA . LYS D 1 179 ? -5.641 -19.809 -55.328 1.00 37.81 179 LYS D CA 1
ATOM 9963 C C . LYS D 1 179 ? -5.582 -18.514 -56.129 1.00 36.73 179 LYS D C 1
ATOM 9964 O O . LYS D 1 179 ? -4.511 -18.124 -56.622 1.00 38.49 179 LYS D O 1
ATOM 9970 N N . PRO D 1 180 ? -6.701 -17.796 -56.251 1.00 36.21 180 PRO D N 1
ATOM 9971 C CA . PRO D 1 180 ? -6.737 -16.625 -57.151 1.00 35.77 180 PRO D CA 1
ATOM 9972 C C . PRO D 1 180 ? -5.754 -15.500 -56.809 1.00 36.93 180 PRO D C 1
ATOM 9973 O O . PRO D 1 180 ? -5.333 -14.777 -57.722 1.00 35.92 180 PRO D O 1
ATOM 9977 N N . LEU D 1 181 ? -5.362 -15.316 -55.543 1.00 36.29 181 LEU D N 1
ATOM 9978 C CA . LEU D 1 181 ? -4.395 -14.255 -55.255 1.00 38.34 181 LEU D CA 1
ATOM 9979 C C . LEU D 1 181 ? -3.046 -14.535 -55.908 1.00 39.43 181 LEU D C 1
ATOM 9980 O O . LEU D 1 181 ? -2.310 -13.596 -56.245 1.00 43.41 181 LEU D O 1
ATOM 9985 N N . ASP D 1 182 ? -2.710 -15.812 -56.107 1.00 42.26 182 ASP D N 1
ATOM 9986 C CA . ASP D 1 182 ? -1.530 -16.183 -56.878 1.00 39.73 182 ASP D CA 1
ATOM 9987 C C . ASP D 1 182 ? -1.635 -15.787 -58.347 1.00 43.63 182 ASP D C 1
ATOM 9988 O O . ASP D 1 182 ? -0.635 -15.881 -59.063 1.00 46.97 182 ASP D O 1
ATOM 9993 N N . LEU D 1 183 ? -2.804 -15.363 -58.827 1.00 40.33 183 LEU D N 1
ATOM 9994 C CA . LEU D 1 183 ? -2.941 -14.999 -60.230 1.00 37.75 183 LEU D CA 1
ATOM 9995 C C . LEU D 1 183 ? -3.157 -13.507 -60.436 1.00 39.98 183 LEU D C 1
ATOM 9996 O O . LEU D 1 183 ? -3.510 -13.092 -61.550 1.00 39.71 183 LEU D O 1
ATOM 10001 N N . GLY D 1 184 ? -2.955 -12.692 -59.392 1.00 39.71 184 GLY D N 1
ATOM 10002 C CA . GLY D 1 184 ? -2.972 -11.241 -59.489 1.00 38.21 184 GLY D CA 1
ATOM 10003 C C . GLY D 1 184 ? -4.202 -10.575 -58.922 1.00 40.37 184 GLY D C 1
ATOM 10004 O O . GLY D 1 184 ? -4.265 -9.335 -58.904 1.00 46.78 184 GLY D O 1
ATOM 10005 N N . VAL D 1 185 ? -5.177 -11.360 -58.457 1.00 40.58 185 VAL D N 1
ATOM 10006 C CA . VAL D 1 185 ? -6.426 -10.823 -57.933 1.00 37.82 185 VAL D CA 1
ATOM 10007 C C . VAL D 1 185 ? -6.186 -10.067 -56.624 1.00 37.07 185 VAL D C 1
ATOM 10008 O O . VAL D 1 185 ? -5.289 -10.402 -55.841 1.00 38.35 185 VAL D O 1
ATOM 10012 N N . ASP D 1 186 ? -6.989 -9.022 -56.389 1.00 37.30 186 ASP D N 1
ATOM 10013 C CA . ASP D 1 186 ? -6.837 -8.221 -55.176 1.00 38.72 186 ASP D CA 1
ATOM 10014 C C . ASP D 1 186 ? -7.528 -8.839 -53.964 1.00 38.87 186 ASP D C 1
ATOM 10015 O O . ASP D 1 186 ? -6.998 -8.767 -52.850 1.00 39.27 186 ASP D O 1
ATOM 10020 N N . ILE D 1 187 ? -8.721 -9.402 -54.147 1.00 34.17 187 ILE D N 1
ATOM 10021 C CA . ILE D 1 187 ? -9.565 -9.861 -53.048 1.00 33.91 187 ILE D CA 1
ATOM 10022 C C . ILE D 1 187 ? -10.172 -11.203 -53.430 1.00 31.66 187 ILE D C 1
ATOM 10023 O O . ILE D 1 187 ? -10.774 -11.337 -54.502 1.00 31.01 187 ILE D O 1
ATOM 10028 N N . VAL D 1 188 ? -10.054 -12.184 -52.541 1.00 31.75 188 VAL D N 1
ATOM 10029 C CA . VAL D 1 188 ? -10.735 -13.458 -52.714 1.00 30.21 188 VAL D CA 1
ATOM 10030 C C . VAL D 1 188 ? -11.690 -13.643 -51.542 1.00 30.41 188 VAL D C 1
ATOM 10031 O O . VAL D 1 188 ? -11.388 -13.242 -50.407 1.00 31.96 188 VAL D O 1
ATOM 10035 N N . LEU D 1 189 ? -12.866 -14.210 -51.820 1.00 31.31 189 LEU D N 1
ATOM 10036 C CA . LEU D 1 189 ? -13.797 -14.520 -50.743 1.00 35.55 189 LEU D CA 1
ATOM 10037 C C . LEU D 1 189 ? -14.425 -15.896 -50.948 1.00 33.39 189 LEU D C 1
ATOM 10038 O O . LEU D 1 189 ? -14.464 -16.436 -52.058 1.00 30.60 189 LEU D O 1
ATOM 10043 N N . HIS D 1 190 ? -14.922 -16.447 -49.841 1.00 27.16 190 HIS D N 1
ATOM 10044 C CA . HIS D 1 190 ? -15.596 -17.729 -49.821 1.00 27.23 190 HIS D CA 1
ATOM 10045 C C . HIS D 1 190 ? -16.870 -17.614 -49.009 1.00 30.74 190 HIS D C 1
ATOM 10046 O O . HIS D 1 190 ? -16.945 -16.844 -48.039 1.00 28.38 190 HIS D O 1
ATOM 10053 N N . SER D 1 191 ? -17.854 -18.426 -49.377 1.00 27.98 191 SER D N 1
ATOM 10054 C CA . SER D 1 191 ? -18.862 -18.838 -48.416 1.00 29.49 191 SER D CA 1
ATOM 10055 C C . SER D 1 191 ? -18.244 -20.052 -47.737 1.00 27.53 191 SER D C 1
ATOM 10056 O O . SER D 1 191 ? -18.131 -21.124 -48.341 1.00 25.50 191 SER D O 1
ATOM 10059 N N . ALA D 1 192 ? -17.783 -19.870 -46.495 1.00 25.40 192 ALA D N 1
ATOM 10060 C CA . ALA D 1 192 ? -17.211 -20.985 -45.750 1.00 25.90 192 ALA D CA 1
ATOM 10061 C C . ALA D 1 192 ? -18.247 -22.050 -45.446 1.00 27.54 192 ALA D C 1
ATOM 10062 O O . ALA D 1 192 ? -17.873 -23.150 -45.024 1.00 29.06 192 ALA D O 1
ATOM 10064 N N . SER D 1 193 ? -19.529 -21.746 -45.669 1.00 25.73 193 SER D N 1
ATOM 10065 C CA . SER D 1 193 ? -20.623 -22.668 -45.399 1.00 28.12 193 SER D CA 1
ATOM 10066 C C . SER D 1 193 ? -20.546 -23.921 -46.248 1.00 32.92 193 SER D C 1
ATOM 10067 O O . SER D 1 193 ? -21.260 -24.893 -45.965 1.00 40.10 193 SER D O 1
ATOM 10070 N N . ALA D 1 194 ? -19.719 -23.905 -47.293 1.00 31.17 194 ALA D N 1
ATOM 10071 C CA . ALA D 1 194 ? -19.572 -25.013 -48.223 1.00 31.91 194 ALA D CA 1
ATOM 10072 C C . ALA D 1 194 ? -18.357 -25.874 -47.878 1.00 37.79 194 ALA D C 1
ATOM 10073 O O . ALA D 1 194 ? -18.308 -26.485 -46.805 1.00 31.50 194 ALA D O 1
ATOM 10075 N N . TYR D 1 195 ? -17.362 -25.905 -48.770 1.00 30.92 195 TYR D N 1
ATOM 10076 C CA . TYR D 1 195 ? -16.252 -26.844 -48.630 1.00 28.08 195 TYR D CA 1
ATOM 10077 C C . TYR D 1 195 ? -15.397 -26.554 -47.409 1.00 29.98 195 TYR D C 1
ATOM 10078 O O . TYR D 1 195 ? -14.913 -27.487 -46.748 1.00 26.40 195 TYR D O 1
ATOM 10087 N N . LEU D 1 196 ? -15.153 -25.272 -47.122 1.00 25.75 196 LEU D N 1
ATOM 10088 C CA . LEU D 1 196 ? -14.193 -24.940 -46.078 1.00 23.69 196 LEU D CA 1
ATOM 10089 C C . LEU D 1 196 ? -14.635 -25.508 -44.736 1.00 27.63 196 LEU D C 1
ATOM 10090 O O . LEU D 1 196 ? -13.844 -26.136 -44.027 1.00 25.54 196 LEU D O 1
ATOM 10095 N N . GLY D 1 197 ? -15.911 -25.341 -44.385 1.00 27.92 197 GLY D N 1
ATOM 10096 C CA . GLY D 1 197 ? -16.429 -26.052 -43.230 1.00 26.33 197 GLY D CA 1
ATOM 10097 C C . GLY D 1 197 ? -16.630 -27.525 -43.529 1.00 27.73 197 GLY D C 1
ATOM 10098 O O . GLY D 1 197 ? -16.283 -28.391 -42.722 1.00 24.38 197 GLY D O 1
ATOM 10099 N N . GLY D 1 198 ? -17.225 -27.823 -44.688 1.00 26.50 198 GLY D N 1
ATOM 10100 C CA . GLY D 1 198 ? -17.333 -29.164 -45.218 1.00 27.44 198 GLY D CA 1
ATOM 10101 C C . GLY D 1 198 ? -18.221 -30.144 -44.473 1.00 31.43 198 GLY D C 1
ATOM 10102 O O . GLY D 1 198 ? -18.415 -31.269 -44.966 1.00 31.52 198 GLY D O 1
ATOM 10103 N N . HIS D 1 199 ? -18.767 -29.788 -43.309 1.00 29.29 199 HIS D N 1
ATOM 10104 C CA . HIS D 1 199 ? -19.554 -30.737 -42.535 1.00 27.50 199 HIS D CA 1
ATOM 10105 C C . HIS D 1 199 ? -21.027 -30.364 -42.467 1.00 30.56 199 HIS D C 1
ATOM 10106 O O . HIS D 1 199 ? -21.757 -30.904 -41.623 1.00 31.18 199 HIS D O 1
ATOM 10113 N N . SER D 1 200 ? -21.483 -29.459 -43.338 1.00 28.12 200 SER D N 1
ATOM 10114 C CA . SER D 1 200 ? -22.899 -29.108 -43.415 1.00 29.98 200 SER D CA 1
ATOM 10115 C C . SER D 1 200 ? -23.417 -28.567 -42.069 1.00 35.54 200 SER D C 1
ATOM 10116 O O . SER D 1 200 ? -24.604 -28.667 -41.742 1.00 35.03 200 SER D O 1
ATOM 10119 N N . ASP D 1 201 ? -22.538 -27.955 -41.270 1.00 32.90 201 ASP D N 1
ATOM 10120 C CA . ASP D 1 201 ? -22.943 -27.564 -39.927 1.00 27.95 201 ASP D CA 1
ATOM 10121 C C . ASP D 1 201 ? -22.417 -26.195 -39.504 1.00 29.66 201 ASP D C 1
ATOM 10122 O O . ASP D 1 201 ? -22.302 -25.938 -38.304 1.00 36.99 201 ASP D O 1
ATOM 10127 N N . VAL D 1 202 ? -22.078 -25.313 -40.435 1.00 28.92 202 VAL D N 1
ATOM 10128 C CA . VAL D 1 202 ? -21.618 -23.979 -40.066 1.00 29.53 202 VAL D CA 1
ATOM 10129 C C . VAL D 1 202 ? -21.925 -23.020 -41.211 1.00 32.33 202 VAL D C 1
ATOM 10130 O O . VAL D 1 202 ? -21.775 -23.360 -42.390 1.00 38.31 202 VAL D O 1
ATOM 10134 N N . ILE D 1 203 ? -22.417 -21.840 -40.856 1.00 26.55 203 ILE D N 1
ATOM 10135 C CA . ILE D 1 203 ? -22.625 -20.749 -41.793 1.00 27.15 203 ILE D CA 1
ATOM 10136 C C . ILE D 1 203 ? -21.543 -19.724 -41.503 1.00 28.21 203 ILE D C 1
ATOM 10137 O O . ILE D 1 203 ? -21.305 -19.387 -40.333 1.00 31.35 203 ILE D O 1
ATOM 10142 N N . GLY D 1 204 ? -20.866 -19.257 -42.547 1.00 21.73 204 GLY D N 1
ATOM 10143 C CA . GLY D 1 204 ? -19.845 -18.244 -42.353 1.00 23.46 204 GLY D CA 1
ATOM 10144 C C . GLY D 1 204 ? -19.272 -17.809 -43.679 1.00 24.63 204 GLY D C 1
ATOM 10145 O O . GLY D 1 204 ? -19.494 -18.436 -44.722 1.00 26.25 204 GLY D O 1
ATOM 10146 N N . GLY D 1 205 ? -18.523 -16.714 -43.628 1.00 21.18 205 GLY D N 1
ATOM 10147 C CA . GLY D 1 205 ? -17.842 -16.228 -44.806 1.00 23.72 205 GLY D CA 1
ATOM 10148 C C . GLY D 1 205 ? -16.409 -15.857 -44.488 1.00 25.27 205 GLY D C 1
ATOM 10149 O O . GLY D 1 205 ? -16.047 -15.569 -43.339 1.00 25.37 205 GLY D O 1
ATOM 10150 N N . LEU D 1 206 ? -15.596 -15.859 -45.536 1.00 26.06 206 LEU D N 1
ATOM 10151 C CA . LEU D 1 206 ? -14.182 -15.554 -45.415 1.00 26.97 206 LEU D CA 1
ATOM 10152 C C . LEU D 1 206 ? -13.756 -14.666 -46.574 1.00 32.06 206 LEU D C 1
ATOM 10153 O O . LEU D 1 206 ? -14.192 -14.865 -47.716 1.00 32.73 206 LEU D O 1
ATOM 10158 N N . VAL D 1 207 ? -12.909 -13.685 -46.267 1.00 32.29 207 VAL D N 1
ATOM 10159 C CA . VAL D 1 207 ? -12.317 -12.774 -47.242 1.00 31.81 207 VAL D CA 1
ATOM 10160 C C . VAL D 1 207 ? -10.813 -12.743 -47.002 1.00 32.58 207 VAL D C 1
ATOM 10161 O O . VAL D 1 207 ? -10.369 -12.694 -45.851 1.00 29.17 207 VAL D O 1
ATOM 10165 N N . VAL D 1 208 ? -10.022 -12.770 -48.075 1.00 30.77 208 VAL D N 1
ATOM 10166 C CA . VAL D 1 208 ? -8.572 -12.644 -47.948 1.00 32.26 208 VAL D CA 1
ATOM 10167 C C . VAL D 1 208 ? -8.089 -11.606 -48.944 1.00 33.14 208 VAL D C 1
ATOM 10168 O O . VAL D 1 208 ? -8.479 -11.633 -50.119 1.00 35.68 208 VAL D O 1
ATOM 10172 N N . THR D 1 209 ? -7.236 -10.699 -48.478 1.00 35.55 209 THR D N 1
ATOM 10173 C CA . THR D 1 209 ? -6.634 -9.670 -49.311 1.00 37.63 209 THR D CA 1
ATOM 10174 C C . THR D 1 209 ? -5.151 -9.961 -49.525 1.00 40.73 209 THR D C 1
ATOM 10175 O O . THR D 1 209 ? -4.480 -10.557 -48.673 1.00 38.69 209 THR D O 1
ATOM 10179 N N . LYS D 1 210 ? -4.646 -9.523 -50.678 1.00 44.43 210 LYS D N 1
ATOM 10180 C CA . LYS D 1 210 ? -3.243 -9.739 -51.016 1.00 48.81 210 LYS D CA 1
ATOM 10181 C C . LYS D 1 210 ? -2.340 -8.756 -50.282 1.00 49.03 210 LYS D C 1
ATOM 10182 O O . LYS D 1 210 ? -1.295 -9.143 -49.754 1.00 51.61 210 LYS D O 1
ATOM 10188 N N . THR D 1 211 ? -2.732 -7.491 -50.234 1.00 46.55 211 THR D N 1
ATOM 10189 C CA . THR D 1 211 ? -1.916 -6.405 -49.729 1.00 49.01 211 THR D CA 1
ATOM 10190 C C . THR D 1 211 ? -2.382 -5.977 -48.350 1.00 58.29 211 THR D C 1
ATOM 10191 O O . THR D 1 211 ? -3.536 -6.197 -47.968 1.00 55.17 211 THR D O 1
ATOM 10195 N N . PRO D 1 212 ? -1.512 -5.349 -47.572 1.00 80.04 212 PRO D N 1
ATOM 10196 C CA . PRO D 1 212 ? -1.923 -4.899 -46.236 1.00 65.83 212 PRO D CA 1
ATOM 10197 C C . PRO D 1 212 ? -2.761 -3.630 -46.287 1.00 58.71 212 PRO D C 1
ATOM 10198 O O . PRO D 1 212 ? -3.624 -3.425 -45.429 1.00 57.98 212 PRO D O 1
ATOM 10202 N N . ALA D 1 213 ? -2.529 -2.779 -47.290 1.00 53.66 213 ALA D N 1
ATOM 10203 C CA . ALA D 1 213 ? -3.354 -1.586 -47.452 1.00 52.48 213 ALA D CA 1
ATOM 10204 C C . ALA D 1 213 ? -4.829 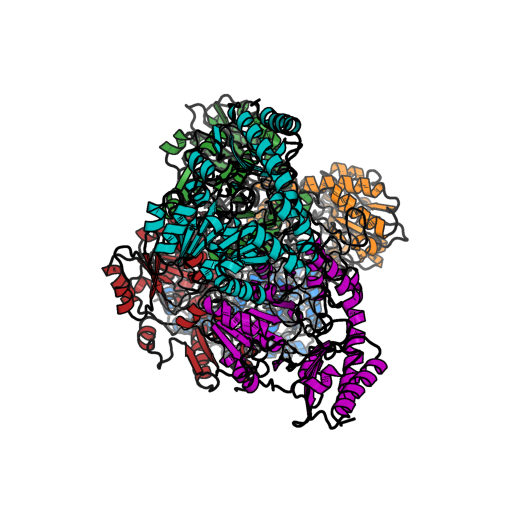-1.944 -47.639 1.00 52.28 213 ALA D C 1
ATOM 10205 O O . ALA D 1 213 ? -5.712 -1.342 -47.011 1.00 46.12 213 ALA D O 1
ATOM 10207 N N . LEU D 1 214 ? -5.113 -2.916 -48.510 1.00 47.23 214 LEU D N 1
ATOM 10208 C CA . LEU D 1 214 ? -6.487 -3.356 -48.713 1.00 42.83 214 LEU D CA 1
ATOM 10209 C C . LEU D 1 214 ? -7.000 -4.149 -47.518 1.00 39.66 214 LEU D C 1
ATOM 10210 O O . LEU D 1 214 ? -8.199 -4.126 -47.225 1.00 40.58 214 LEU D O 1
ATOM 10215 N N . GLY D 1 215 ? -6.113 -4.849 -46.817 1.00 44.03 215 GLY D N 1
ATOM 10216 C CA . GLY D 1 215 ? -6.517 -5.486 -45.577 1.00 39.07 215 GLY D CA 1
ATOM 10217 C C . GLY D 1 215 ? -7.003 -4.489 -44.543 1.00 41.50 215 GLY D C 1
ATOM 10218 O O . GLY D 1 215 ? -7.995 -4.733 -43.853 1.00 38.80 215 GLY D O 1
ATOM 10219 N N . GLU D 1 216 ? -6.317 -3.349 -44.421 1.00 42.02 216 GLU D N 1
ATOM 10220 C CA . GLU D 1 216 ? -6.765 -2.345 -43.465 1.00 39.24 216 GLU D CA 1
ATOM 10221 C C . GLU D 1 216 ? -8.152 -1.816 -43.806 1.00 35.31 216 GLU D C 1
ATOM 10222 O O . GLU D 1 216 ? -8.932 -1.508 -42.897 1.00 37.00 216 GLU D O 1
ATOM 10228 N N . LYS D 1 217 ? -8.504 -1.736 -45.093 1.00 36.28 217 LYS D N 1
ATOM 10229 C CA . LYS D 1 217 ? -9.831 -1.214 -45.411 1.00 38.77 217 LYS D CA 1
ATOM 10230 C C . LYS D 1 217 ? -10.925 -2.246 -45.128 1.00 39.05 217 LYS D C 1
ATOM 10231 O O . LYS D 1 217 ? -11.977 -1.899 -44.571 1.00 34.92 217 LYS D O 1
ATOM 10237 N N . ILE D 1 218 ? -10.690 -3.517 -45.484 1.00 35.39 218 ILE D N 1
ATOM 10238 C CA . ILE D 1 218 ? -11.650 -4.574 -45.173 1.00 32.77 218 ILE D CA 1
ATOM 10239 C C . ILE D 1 218 ? -11.807 -4.721 -43.665 1.00 33.25 218 ILE D C 1
ATOM 10240 O O . ILE D 1 218 ? -12.922 -4.838 -43.145 1.00 31.67 218 ILE D O 1
ATOM 10245 N N . GLY D 1 219 ? -10.693 -4.733 -42.939 1.00 31.70 219 GLY D N 1
ATOM 10246 C CA . GLY D 1 219 ? -10.781 -4.884 -41.505 1.00 30.58 219 GLY D CA 1
ATOM 10247 C C . GLY D 1 219 ? -11.554 -3.755 -40.865 1.00 30.07 219 GLY D C 1
ATOM 10248 O O . GLY D 1 219 ? -12.295 -3.964 -39.903 1.00 32.58 219 GLY D O 1
ATOM 10249 N N . TYR D 1 220 ? -11.400 -2.543 -41.397 1.00 32.60 220 TYR D N 1
ATOM 10250 C CA . TYR D 1 220 ? -12.129 -1.407 -40.845 1.00 30.83 220 TYR D CA 1
ATOM 10251 C C . TYR D 1 220 ? -13.630 -1.572 -41.059 1.00 32.17 220 TYR D C 1
ATOM 10252 O O . TYR D 1 220 ? -14.429 -1.314 -40.150 1.00 31.73 220 TYR D O 1
ATOM 10261 N N . LEU D 1 221 ? -14.028 -2.015 -42.255 1.00 32.62 221 LEU D N 1
ATOM 10262 C CA . LEU D 1 221 ? -15.440 -2.257 -42.533 1.00 30.92 221 LEU D CA 1
ATOM 10263 C C . LEU D 1 221 ? -15.968 -3.427 -41.724 1.00 31.27 221 LEU D C 1
ATOM 10264 O O . LEU D 1 221 ? -17.114 -3.399 -41.260 1.00 32.77 221 LEU D O 1
ATOM 10269 N N . GLN D 1 222 ? -15.155 -4.473 -41.564 1.00 29.55 222 GLN D N 1
ATOM 10270 C CA . GLN D 1 222 ? -15.566 -5.605 -40.748 1.00 30.41 222 GLN D CA 1
ATOM 10271 C C . GLN D 1 222 ? -15.978 -5.136 -39.355 1.00 32.00 222 GLN D C 1
ATOM 10272 O O . GLN D 1 222 ? -17.092 -5.414 -38.896 1.00 31.18 222 GLN D O 1
ATOM 10278 N N . ASN D 1 223 ? -15.107 -4.363 -38.695 1.00 32.45 223 ASN D N 1
ATOM 10279 C CA . ASN D 1 223 ? -15.411 -3.842 -37.366 1.00 31.69 223 ASN D CA 1
ATOM 10280 C C . ASN D 1 223 ? -16.569 -2.845 -37.401 1.00 35.72 223 ASN D C 1
ATOM 10281 O O . ASN D 1 223 ? -17.383 -2.788 -36.466 1.00 35.18 223 ASN D O 1
ATOM 10286 N N . ALA D 1 224 ? -16.654 -2.043 -38.464 1.00 37.23 224 ALA D N 1
ATOM 10287 C CA . ALA D 1 224 ? -17.672 -1.002 -38.514 1.00 37.31 224 ALA D CA 1
ATOM 10288 C C . ALA D 1 224 ? -19.060 -1.594 -38.704 1.00 36.54 224 ALA D C 1
ATOM 10289 O O . ALA D 1 224 ? -20.018 -1.168 -38.047 1.00 37.16 224 ALA D O 1
ATOM 10291 N N . ILE D 1 225 ? -19.182 -2.575 -39.593 1.00 34.37 225 ILE D N 1
ATOM 10292 C CA . ILE D 1 225 ? -20.472 -3.184 -39.884 1.00 33.74 225 ILE D CA 1
ATOM 10293 C C . ILE D 1 225 ? -20.793 -4.330 -38.921 1.00 35.16 225 ILE D C 1
ATOM 10294 O O . ILE D 1 225 ? -21.970 -4.568 -38.622 1.00 35.02 225 ILE D O 1
ATOM 10299 N N . GLY D 1 226 ? -19.776 -5.038 -38.419 1.00 32.45 226 GLY D N 1
ATOM 10300 C CA . GLY D 1 226 ? -19.968 -6.013 -37.357 1.00 29.06 226 GLY D CA 1
ATOM 10301 C C . GLY D 1 226 ? -20.579 -7.340 -37.758 1.00 31.02 226 GLY D C 1
ATOM 10302 O O . GLY D 1 226 ? -21.116 -8.048 -36.898 1.00 32.89 226 GLY D O 1
ATOM 10303 N N . SER D 1 227 ? -20.511 -7.718 -39.034 1.00 31.42 227 SER D N 1
ATOM 10304 C CA . SER D 1 227 ? -21.035 -9.012 -39.479 1.00 30.00 227 SER D CA 1
ATOM 10305 C C . SER D 1 227 ? -20.031 -10.138 -39.205 1.00 30.25 227 SER D C 1
ATOM 10306 O O . SER D 1 227 ? -19.692 -10.939 -40.077 1.00 32.67 227 SER D O 1
ATOM 10309 N N . ILE D 1 228 ? -19.578 -10.207 -37.955 1.00 28.73 228 ILE D N 1
ATOM 10310 C CA . ILE D 1 228 ? -18.459 -11.078 -37.604 1.00 32.45 228 ILE D CA 1
ATOM 10311 C C . ILE D 1 228 ? -18.932 -12.519 -37.436 1.00 29.50 228 ILE D C 1
ATOM 10312 O O . ILE D 1 228 ? -20.101 -12.797 -37.136 1.00 33.03 228 ILE D O 1
ATOM 10317 N N . LEU D 1 229 ? -17.987 -13.448 -37.607 1.00 30.15 229 LEU D N 1
ATOM 10318 C CA . LEU D 1 229 ? -18.210 -14.863 -37.324 1.00 29.67 229 LEU D CA 1
ATOM 10319 C C . LEU D 1 229 ? -17.999 -15.139 -35.836 1.00 30.86 229 LEU D C 1
ATOM 10320 O O . LEU D 1 229 ? -16.924 -14.877 -35.287 1.00 26.99 229 LEU D O 1
ATOM 10325 N N . ALA D 1 230 ? -19.022 -15.682 -35.186 1.00 32.89 230 ALA D N 1
ATOM 10326 C CA . ALA D 1 230 ? -18.990 -15.866 -33.742 1.00 34.20 230 ALA D CA 1
ATOM 10327 C C . ALA D 1 230 ? -17.882 -16.841 -33.340 1.00 32.89 230 ALA D C 1
ATOM 10328 O O . ALA D 1 230 ? -17.387 -17.600 -34.171 1.00 27.59 230 ALA D O 1
ATOM 10330 N N . PRO D 1 231 ? -17.478 -16.833 -32.060 1.00 33.33 231 PRO D N 1
ATOM 10331 C CA . PRO D 1 231 ? -16.339 -17.672 -31.647 1.00 30.82 231 PRO D CA 1
ATOM 10332 C C . PRO D 1 231 ? -16.567 -19.168 -31.775 1.00 30.89 231 PRO D C 1
ATOM 10333 O O . PRO D 1 231 ? -15.674 -19.880 -32.255 1.00 33.98 231 PRO D O 1
ATOM 10337 N N . GLN D 1 232 ? -17.718 -19.685 -31.353 1.00 31.85 232 GLN D N 1
ATOM 10338 C CA . GLN D 1 232 ? -17.957 -21.115 -31.546 1.00 38.60 232 GLN D CA 1
ATOM 10339 C C . GLN D 1 232 ? -17.851 -21.506 -33.022 1.00 33.52 232 GLN D C 1
ATOM 10340 O O . GLN D 1 232 ? -17.273 -22.544 -33.363 1.00 29.95 232 GLN D O 1
ATOM 10346 N N . GLU D 1 233 ? -18.400 -20.681 -33.910 1.00 30.55 233 GLU D N 1
ATOM 10347 C CA . GLU D 1 233 ? -18.459 -21.052 -35.309 1.00 31.22 233 GLU D CA 1
ATOM 10348 C C . GLU D 1 233 ? -17.109 -20.860 -35.986 1.00 30.91 233 GLU D C 1
ATOM 10349 O O . GLU D 1 233 ? -16.747 -21.642 -36.880 1.00 27.86 233 GLU D O 1
ATOM 10355 N N . SER D 1 234 ? -16.361 -19.828 -35.583 1.00 28.57 234 SER D N 1
ATOM 10356 C CA . SER D 1 234 ? -14.978 -19.700 -36.030 1.00 28.83 234 SER D CA 1
ATOM 10357 C C . SER D 1 234 ? -14.189 -20.939 -35.677 1.00 27.45 234 SER D C 1
ATOM 10358 O O . SER D 1 234 ? -13.438 -21.465 -36.505 1.00 28.57 234 SER D O 1
ATOM 10361 N N . TRP D 1 235 ? -14.365 -21.435 -34.454 1.00 26.77 235 TRP D N 1
ATOM 10362 C CA . TRP D 1 235 ? -13.648 -22.628 -34.030 1.00 24.89 235 TRP D CA 1
ATOM 10363 C C . TRP D 1 235 ? -14.088 -23.851 -34.830 1.00 29.45 235 TRP D C 1
ATOM 10364 O O . TRP D 1 235 ? -13.249 -24.639 -35.298 1.00 30.30 235 TRP D O 1
ATOM 10375 N N . LEU D 1 236 ? -15.405 -24.025 -34.996 1.00 23.85 236 LEU D N 1
ATOM 10376 C CA . LEU D 1 236 ? -15.909 -25.122 -35.813 1.00 26.77 236 LEU D CA 1
ATOM 10377 C C . LEU D 1 236 ? -15.405 -25.023 -37.248 1.00 30.42 236 LEU D C 1
ATOM 10378 O O . LEU D 1 236 ? -15.110 -26.043 -37.880 1.00 25.55 236 LEU D O 1
ATOM 10383 N N . LEU D 1 237 ? -15.319 -23.801 -37.787 1.00 29.21 237 LEU D N 1
ATOM 10384 C CA . LEU D 1 237 ? -14.880 -23.635 -39.168 1.00 27.44 237 LEU D CA 1
ATOM 10385 C C . LEU D 1 237 ? -13.424 -24.039 -39.326 1.00 28.00 237 LEU D C 1
ATOM 10386 O O . LEU D 1 237 ? -13.061 -24.707 -40.303 1.00 23.69 237 LEU D O 1
ATOM 10391 N N . GLN D 1 238 ? -12.575 -23.648 -38.371 1.00 31.31 238 GLN D N 1
ATOM 10392 C CA . GLN D 1 238 ? -11.176 -24.045 -38.440 1.00 28.08 238 GLN D CA 1
ATOM 10393 C C . GLN D 1 238 ? -11.047 -25.556 -38.354 1.00 30.73 238 GLN D C 1
ATOM 10394 O O . GLN D 1 238 ? -10.339 -26.173 -39.161 1.00 29.19 238 GLN D O 1
ATOM 10400 N N . ARG D 1 239 ? -11.754 -26.169 -37.396 1.00 25.89 239 ARG D N 1
ATOM 10401 C CA . ARG D 1 239 ? -11.682 -27.618 -37.233 1.00 29.72 239 ARG D CA 1
ATOM 10402 C C . ARG D 1 239 ? -11.997 -28.335 -38.541 1.00 30.37 239 ARG D C 1
ATOM 10403 O O . ARG D 1 239 ? -11.271 -29.253 -38.945 1.00 29.31 239 ARG D O 1
ATOM 10411 N N . GLY D 1 240 ? -13.062 -27.913 -39.227 1.00 24.25 240 GLY D N 1
ATOM 10412 C CA . GLY D 1 240 ? -13.405 -28.535 -40.487 1.00 27.42 240 GLY D CA 1
ATOM 10413 C C . GLY D 1 240 ? -12.380 -28.273 -41.569 1.00 37.34 240 GLY D C 1
ATOM 10414 O O . GLY D 1 240 ? -12.118 -29.145 -42.408 1.00 29.81 240 GLY D O 1
ATOM 10415 N N . MET D 1 241 ? -11.781 -27.080 -41.567 1.00 28.42 241 MET D N 1
ATOM 10416 C CA . MET D 1 241 ? -10.802 -26.765 -42.590 1.00 25.06 241 MET D CA 1
ATOM 10417 C C . MET D 1 241 ? -9.603 -27.695 -42.494 1.00 30.44 241 MET D C 1
ATOM 10418 O O . MET D 1 241 ? -8.962 -27.999 -43.514 1.00 28.55 241 MET D O 1
ATOM 10423 N N . LYS D 1 242 ? -9.311 -28.189 -41.284 1.00 28.06 242 LYS D N 1
ATOM 10424 C CA . LYS D 1 242 ? -8.152 -29.053 -41.106 1.00 28.13 242 LYS D CA 1
ATOM 10425 C C . LYS D 1 242 ? -8.199 -30.266 -42.029 1.00 29.89 242 LYS D C 1
ATOM 10426 O O . LYS D 1 242 ? -7.148 -30.740 -42.471 1.00 34.79 242 LYS D O 1
ATOM 10432 N N . THR D 1 243 ? -9.388 -30.767 -42.363 1.00 28.36 243 THR D N 1
ATOM 10433 C CA . THR D 1 243 ? -9.490 -31.909 -43.266 1.00 28.29 243 THR D CA 1
ATOM 10434 C C . THR D 1 243 ? -9.790 -31.510 -44.699 1.00 29.43 243 THR D C 1
ATOM 10435 O O . THR D 1 243 ? -10.240 -32.363 -45.473 1.00 28.65 243 THR D O 1
ATOM 10439 N N . LEU D 1 244 ? -9.567 -30.242 -45.067 1.00 29.63 244 LEU D N 1
ATOM 10440 C CA . LEU D 1 244 ? -9.984 -29.778 -46.388 1.00 27.91 244 LEU D CA 1
ATOM 10441 C C . LEU D 1 244 ? -9.390 -30.642 -47.486 1.00 29.21 244 LEU D C 1
ATOM 10442 O O . LEU D 1 244 ? -10.110 -31.122 -48.371 1.00 33.88 244 LEU D O 1
ATOM 10447 N N . ALA D 1 245 ? -8.074 -30.858 -47.442 1.00 31.23 245 ALA D N 1
ATOM 10448 C CA . ALA D 1 245 ? -7.419 -31.586 -48.521 1.00 30.99 245 ALA D CA 1
ATOM 10449 C C . ALA D 1 245 ? -7.900 -33.025 -48.580 1.00 37.13 245 ALA D C 1
ATOM 10450 O O . ALA D 1 245 ? -8.197 -33.535 -49.664 1.00 37.83 245 ALA D O 1
ATOM 10452 N N . LEU D 1 246 ? -7.993 -33.697 -47.432 1.00 32.15 246 LEU D N 1
ATOM 10453 C CA . LEU D 1 246 ? -8.471 -35.073 -47.457 1.00 33.16 246 LEU D CA 1
ATOM 10454 C C . LEU D 1 246 ? -9.879 -35.151 -48.030 1.00 31.54 246 LEU D C 1
ATOM 10455 O O . LEU D 1 246 ? -10.200 -36.072 -48.790 1.00 30.55 246 LEU D O 1
ATOM 10460 N N . ARG D 1 247 ? -10.734 -34.191 -47.674 1.00 31.15 247 ARG D N 1
ATOM 10461 C CA . ARG D 1 247 ? -12.110 -34.209 -48.151 1.00 29.72 247 ARG D CA 1
ATOM 10462 C C . ARG D 1 247 ? -12.164 -33.912 -49.641 1.00 33.17 247 ARG D C 1
ATOM 10463 O O . ARG D 1 247 ? -12.836 -34.616 -50.405 1.00 31.38 247 ARG D O 1
ATOM 10471 N N . MET D 1 248 ? -11.410 -32.902 -50.074 1.00 35.46 248 MET D N 1
ATOM 10472 C CA . MET D 1 248 ? -11.398 -32.500 -51.472 1.00 32.50 248 MET D CA 1
ATOM 10473 C C . MET D 1 248 ? -10.978 -33.641 -52.401 1.00 36.05 248 MET D C 1
ATOM 10474 O O . MET D 1 248 ? -11.585 -33.828 -53.462 1.00 39.30 248 MET D O 1
ATOM 10479 N N . GLN D 1 249 ? -9.925 -34.398 -52.045 1.00 38.00 249 GLN D N 1
ATOM 10480 C CA . GLN D 1 249 ? -9.541 -35.533 -52.885 1.00 37.04 249 GLN D CA 1
ATOM 10481 C C . GLN D 1 249 ? -10.703 -36.502 -53.042 1.00 38.53 249 GLN D C 1
ATOM 10482 O O . GLN D 1 249 ? -11.004 -36.944 -54.156 1.00 38.33 249 GLN D O 1
ATOM 10488 N N . ALA D 1 250 ? -11.397 -36.826 -51.951 1.00 30.99 250 ALA D N 1
ATOM 10489 C CA . ALA D 1 250 ? -12.532 -37.728 -52.092 1.00 31.85 250 ALA D CA 1
ATOM 10490 C C . ALA D 1 250 ? -13.609 -37.097 -52.968 1.00 34.73 250 ALA D C 1
ATOM 10491 O O . ALA D 1 250 ? -14.141 -37.740 -53.883 1.00 35.51 250 ALA D O 1
ATOM 10493 N N . HIS D 1 251 ? -13.921 -35.824 -52.711 1.00 33.78 251 HIS D N 1
ATOM 10494 C CA . HIS D 1 251 ? -14.877 -35.090 -53.526 1.00 30.56 251 HIS D CA 1
ATOM 10495 C C . HIS D 1 251 ? -14.540 -35.210 -55.002 1.00 33.20 251 HIS D C 1
ATOM 10496 O O . HIS D 1 251 ? -15.386 -35.598 -55.814 1.00 36.02 251 HIS D O 1
ATOM 10503 N N . LEU D 1 252 ? -13.293 -34.889 -55.364 1.00 34.93 252 LEU D N 1
ATOM 10504 C CA . LEU D 1 252 ? -12.919 -34.792 -56.774 1.00 35.81 252 LEU D CA 1
ATOM 10505 C C . LEU D 1 252 ? -12.919 -36.157 -57.456 1.00 34.18 252 LEU D C 1
ATOM 10506 O O . LEU D 1 252 ? -13.381 -36.281 -58.596 1.00 38.34 252 LEU D O 1
ATOM 10511 N N . ASN D 1 253 ? -12.405 -37.191 -56.782 1.00 34.67 253 ASN D N 1
ATOM 10512 C CA . ASN D 1 253 ? -12.468 -38.539 -57.339 1.00 38.21 253 ASN D CA 1
ATOM 10513 C C . ASN D 1 253 ? -13.908 -38.943 -57.617 1.00 39.93 253 ASN D C 1
ATOM 10514 O O . ASN D 1 253 ? -14.220 -39.489 -58.685 1.00 39.47 253 ASN D O 1
ATOM 10519 N N . ASN D 1 254 ? -14.801 -38.685 -56.658 1.00 39.15 254 ASN D N 1
ATOM 10520 C CA . ASN D 1 254 ? -16.190 -39.078 -56.833 1.00 33.70 254 ASN D CA 1
ATOM 10521 C C . ASN D 1 254 ? -16.826 -38.331 -57.993 1.00 35.74 254 ASN D C 1
ATOM 10522 O O . ASN D 1 254 ? -17.598 -38.915 -58.762 1.00 36.04 254 ASN D O 1
ATOM 10527 N N . ALA D 1 255 ? -16.499 -37.042 -58.149 1.00 38.69 255 ALA D N 1
ATOM 10528 C CA . ALA D 1 255 ? -17.090 -36.260 -59.234 1.00 38.58 255 ALA D CA 1
ATOM 10529 C C . ALA D 1 255 ? -16.630 -36.781 -60.587 1.00 37.77 255 ALA D C 1
ATOM 10530 O O . ALA D 1 255 ? -17.443 -36.937 -61.507 1.00 35.85 255 ALA D O 1
ATOM 10532 N N . ALA D 1 256 ? -15.335 -37.081 -60.713 1.00 37.57 256 ALA D N 1
ATOM 10533 C CA . ALA D 1 256 ? -14.824 -37.662 -61.950 1.00 40.31 256 ALA D CA 1
ATOM 10534 C C . ALA D 1 256 ? -15.616 -38.903 -62.353 1.00 41.37 256 ALA D C 1
ATOM 10535 O O . ALA D 1 256 ? -16.006 -39.051 -63.521 1.00 40.49 256 ALA D O 1
ATOM 10537 N N . LYS D 1 257 ? -15.899 -39.785 -61.392 1.00 34.16 257 LYS D N 1
ATOM 10538 C CA . LYS D 1 257 ? -16.691 -40.971 -61.695 1.00 36.24 257 LYS D CA 1
ATOM 10539 C C . LYS D 1 257 ? -18.145 -40.617 -62.007 1.00 40.24 257 LYS D C 1
ATOM 10540 O O . LYS D 1 257 ? -18.759 -41.246 -62.878 1.00 40.37 257 LYS D O 1
ATOM 10546 N N . ILE D 1 258 ? -18.717 -39.628 -61.306 1.00 36.84 258 ILE D N 1
ATOM 10547 C CA . ILE D 1 258 ? -20.102 -39.239 -61.571 1.00 36.23 258 ILE D CA 1
ATOM 10548 C C . ILE D 1 258 ? -20.235 -38.701 -62.988 1.00 40.24 258 ILE D C 1
ATOM 10549 O O . ILE D 1 258 ? -21.200 -39.007 -63.702 1.00 38.90 258 ILE D O 1
ATOM 10554 N N . PHE D 1 259 ? -19.269 -37.887 -63.415 1.00 40.53 259 PHE D N 1
ATOM 10555 C CA . PHE D 1 259 ? -19.324 -37.316 -64.756 1.00 38.19 259 PHE D CA 1
ATOM 10556 C C . PHE D 1 259 ? -19.360 -38.407 -65.812 1.00 42.61 259 PHE D C 1
ATOM 10557 O O . PHE D 1 259 ? -20.259 -38.440 -66.655 1.00 46.45 259 PHE D O 1
ATOM 10565 N N . THR D 1 260 ? -18.375 -39.306 -65.773 1.00 42.01 260 THR D N 1
ATOM 10566 C CA . THR D 1 260 ? -18.332 -40.454 -66.670 1.00 40.67 260 THR D CA 1
ATOM 10567 C C . THR D 1 260 ? -19.654 -41.218 -66.673 1.00 41.45 260 THR D C 1
ATOM 10568 O O . THR D 1 260 ? -20.192 -41.548 -67.735 1.00 45.38 260 THR D O 1
ATOM 10572 N N . TYR D 1 261 ? -20.199 -41.496 -65.488 1.00 40.63 261 TYR D N 1
ATOM 1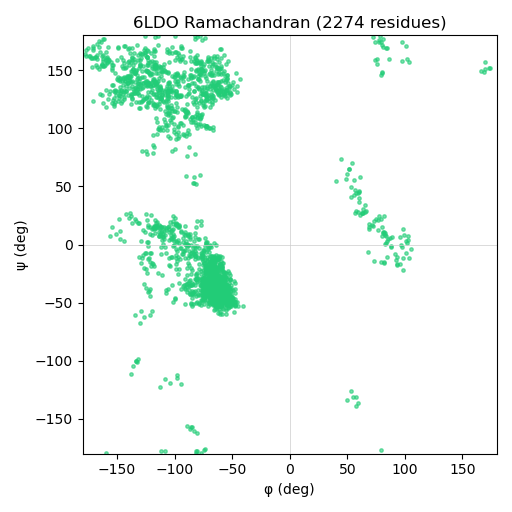0573 C CA . TYR D 1 261 ? -21.467 -42.216 -65.399 1.00 43.48 261 TYR D CA 1
ATOM 10574 C C . TYR D 1 261 ? -22.615 -41.408 -65.996 1.00 47.20 261 TYR D C 1
ATOM 10575 O O . TYR D 1 261 ? -23.485 -41.964 -66.677 1.00 52.32 261 TYR D O 1
ATOM 10584 N N . LEU D 1 262 ? -22.647 -40.098 -65.743 1.00 46.49 262 LEU D N 1
ATOM 10585 C CA . LEU D 1 262 ? -23.716 -39.284 -66.306 1.00 47.90 262 LEU D CA 1
ATOM 10586 C C . LEU D 1 262 ? -23.664 -39.253 -67.823 1.00 46.99 262 LEU D C 1
ATOM 10587 O O . LEU D 1 262 ? -24.713 -39.212 -68.474 1.00 48.15 262 LEU D O 1
ATOM 10592 N N . LYS D 1 263 ? -22.461 -39.269 -68.403 1.00 48.96 263 LYS D N 1
ATOM 10593 C CA . LYS D 1 263 ? -22.338 -39.265 -69.854 1.00 52.69 263 LYS D CA 1
ATOM 10594 C C . LYS D 1 263 ? -22.781 -40.590 -70.479 1.00 52.45 263 LYS D C 1
ATOM 10595 O O . LYS D 1 263 ? -23.258 -40.598 -71.616 1.00 56.03 263 LYS D O 1
ATOM 10601 N N . SER D 1 264 ? -22.686 -41.697 -69.750 1.00 51.40 264 SER D N 1
ATOM 10602 C CA . SER D 1 264 ? -23.148 -42.998 -70.216 1.00 50.62 264 SER D CA 1
ATOM 10603 C C . SER D 1 264 ? -24.673 -43.136 -70.221 1.00 57.94 264 SER D C 1
ATOM 10604 O O . SER D 1 264 ? -25.184 -44.237 -70.477 1.00 58.20 264 SER D O 1
ATOM 10607 N N . HIS D 1 265 ? -25.415 -42.072 -69.922 1.00 55.90 265 HIS D N 1
ATOM 10608 C CA . HIS D 1 265 ? -26.868 -42.157 -69.852 1.00 59.47 265 HIS D CA 1
ATOM 10609 C C . HIS D 1 265 ? -27.494 -41.358 -70.983 1.00 61.75 265 HIS D C 1
ATOM 10610 O O . HIS D 1 265 ? -27.195 -40.160 -71.136 1.00 56.94 265 HIS D O 1
ATOM 10617 N N . PRO D 1 266 ? -28.357 -41.967 -71.799 1.00 76.25 266 PRO D N 1
ATOM 10618 C CA . PRO D 1 266 ? -29.022 -41.192 -72.852 1.00 63.07 266 PRO D CA 1
ATOM 10619 C C . PRO D 1 266 ? -30.091 -40.269 -72.305 1.00 58.47 266 PRO D C 1
ATOM 10620 O O . PRO D 1 266 ? -30.450 -39.300 -72.986 1.00 56.16 266 PRO D O 1
ATOM 10624 N N . ALA D 1 267 ? -30.589 -40.524 -71.088 1.00 57.37 267 ALA D N 1
ATOM 10625 C CA . ALA D 1 267 ? -31.522 -39.627 -70.414 1.00 52.56 267 ALA D CA 1
ATOM 10626 C C . ALA D 1 267 ? -30.930 -38.253 -70.106 1.00 54.11 267 ALA D C 1
ATOM 10627 O O . ALA D 1 267 ? -31.688 -37.341 -69.763 1.00 52.69 267 ALA D O 1
ATOM 10629 N N . VAL D 1 268 ? -29.618 -38.075 -70.232 1.00 51.06 268 VAL D N 1
ATOM 10630 C CA . VAL D 1 268 ? -28.954 -36.818 -69.917 1.00 46.86 268 VAL D CA 1
ATOM 10631 C C . VAL D 1 268 ? -28.587 -36.113 -71.222 1.00 48.53 268 VAL D C 1
ATOM 10632 O O . VAL D 1 268 ? -27.753 -36.611 -71.988 1.00 48.65 268 VAL D O 1
ATOM 10636 N N . THR D 1 269 ? -29.193 -34.945 -71.473 1.00 46.87 269 THR D N 1
ATOM 10637 C CA . THR D 1 269 ? -28.947 -34.198 -72.706 1.00 55.64 269 THR D CA 1
ATOM 10638 C C . THR D 1 269 ? -27.762 -33.253 -72.615 1.00 46.58 269 THR D C 1
ATOM 10639 O O . THR D 1 269 ? -27.042 -33.077 -73.605 1.00 55.71 269 THR D O 1
ATOM 10643 N N . LYS D 1 270 ? -27.580 -32.588 -71.474 1.00 45.16 270 LYS D N 1
ATOM 10644 C CA . LYS D 1 270 ? -26.486 -31.641 -71.307 1.00 43.59 270 LYS D CA 1
ATOM 10645 C C . LYS D 1 270 ? -25.862 -31.825 -69.937 1.00 42.57 270 LYS D C 1
ATOM 10646 O O . LYS D 1 270 ? -26.554 -32.155 -68.973 1.00 43.54 270 LYS D O 1
ATOM 10652 N N . ILE D 1 271 ? -24.550 -31.629 -69.867 1.00 36.81 271 ILE D N 1
ATOM 10653 C CA . ILE D 1 271 ? -23.798 -31.742 -68.629 1.00 35.11 271 ILE D CA 1
ATOM 10654 C C . ILE D 1 271 ? -22.901 -30.529 -68.519 1.00 38.17 271 ILE D C 1
ATOM 10655 O O . ILE D 1 271 ? -22.184 -30.192 -69.467 1.00 38.55 271 ILE D O 1
ATOM 10660 N N . TYR D 1 272 ? -22.933 -29.875 -67.368 1.00 40.37 272 TYR D N 1
ATOM 10661 C CA . TYR D 1 272 ? -22.017 -28.790 -67.061 1.00 33.60 272 TYR D CA 1
ATOM 10662 C C . TYR D 1 272 ? -21.021 -29.311 -66.035 1.00 36.86 272 TYR D C 1
ATOM 10663 O O . TYR D 1 272 ? -21.421 -29.799 -64.967 1.00 37.60 272 TYR D O 1
ATOM 10672 N N . TYR D 1 273 ? -19.729 -29.218 -66.374 1.00 40.36 273 TYR D N 1
ATOM 10673 C CA . TYR D 1 273 ? -18.623 -29.803 -65.623 1.00 40.57 273 TYR D CA 1
ATOM 10674 C C . TYR D 1 273 ? -17.301 -29.295 -66.184 1.00 44.12 273 TYR D C 1
ATOM 10675 O O . TYR D 1 273 ? -17.025 -29.459 -67.383 1.00 39.73 273 TYR D O 1
ATOM 10684 N N . PRO D 1 274 ? -16.456 -28.678 -65.358 1.00 42.71 274 PRO D N 1
ATOM 10685 C CA . PRO D 1 274 ? -15.202 -28.126 -65.891 1.00 43.50 274 PRO D CA 1
ATOM 10686 C C . PRO D 1 274 ? -14.272 -29.186 -66.464 1.00 45.07 274 PRO D C 1
ATOM 10687 O O . PRO D 1 274 ? -13.396 -28.844 -67.265 1.00 47.22 274 PRO D O 1
ATOM 10691 N N . GLY D 1 275 ? -14.441 -30.456 -66.104 1.00 45.34 275 GLY D N 1
ATOM 10692 C CA . GLY D 1 275 ? -13.616 -31.507 -66.660 1.00 46.30 275 GLY D CA 1
ATOM 10693 C C . GLY D 1 275 ? -14.121 -32.123 -67.950 1.00 47.77 275 GLY D C 1
ATOM 10694 O O . GLY D 1 275 ? -13.574 -33.133 -68.397 1.00 47.74 275 GLY D O 1
ATOM 10695 N N . ASP D 1 276 ? -15.148 -31.565 -68.556 1.00 48.75 276 ASP D N 1
ATOM 10696 C CA . ASP D 1 276 ? -15.622 -32.062 -69.841 1.00 53.73 276 ASP D CA 1
ATOM 10697 C C . ASP D 1 276 ? -14.653 -31.629 -70.938 1.00 54.52 276 ASP D C 1
ATOM 10698 O O . ASP D 1 276 ? -14.470 -30.423 -71.144 1.00 51.50 276 ASP D O 1
ATOM 10703 N N . PRO D 1 277 ? -14.009 -32.554 -71.657 1.00 55.69 277 PRO D N 1
ATOM 10704 C CA . PRO D 1 277 ? -13.104 -32.117 -72.731 1.00 55.42 277 PRO D CA 1
ATOM 10705 C C . PRO D 1 277 ? -13.836 -31.447 -73.885 1.00 61.80 277 PRO D C 1
ATOM 10706 O O . PRO D 1 277 ? -13.247 -30.586 -74.555 1.00 60.22 277 PRO D O 1
ATOM 10710 N N . ASP D 1 278 ? -15.111 -31.791 -74.120 1.00 63.88 278 ASP D N 1
ATOM 10711 C CA . ASP D 1 278 ? -15.902 -31.115 -75.147 1.00 67.52 278 ASP D CA 1
ATOM 10712 C C . ASP D 1 278 ? -16.206 -29.664 -74.776 1.00 63.82 278 ASP D C 1
ATOM 10713 O O . ASP D 1 278 ? -16.499 -28.853 -75.658 1.00 60.40 278 ASP D O 1
ATOM 10718 N N . ASN D 1 279 ? -16.133 -29.328 -73.496 1.00 62.29 279 ASN D N 1
ATOM 10719 C CA . ASN D 1 279 ? -16.427 -27.983 -73.018 1.00 59.13 279 ASN D CA 1
ATOM 10720 C C . ASN D 1 279 ? -15.304 -27.024 -73.448 1.00 56.24 279 ASN D C 1
ATOM 10721 O O . ASN D 1 279 ? -14.130 -27.326 -73.229 1.00 53.78 279 ASN D O 1
ATOM 10726 N N . PRO D 1 280 ? -15.617 -25.885 -74.085 1.00 56.58 280 PRO D N 1
ATOM 10727 C CA . PRO D 1 280 ? -14.538 -24.958 -74.507 1.00 53.17 280 PRO D CA 1
ATOM 10728 C C . PRO D 1 280 ? -13.801 -24.291 -73.361 1.00 58.69 280 PRO D C 1
ATOM 10729 O O . PRO D 1 280 ? -12.793 -23.620 -73.610 1.00 58.62 280 PRO D O 1
ATOM 10733 N N . ASP D 1 281 ? -14.282 -24.424 -72.125 1.00 63.26 281 ASP D N 1
ATOM 10734 C CA . ASP D 1 281 ? -13.551 -23.948 -70.955 1.00 65.52 281 ASP D CA 1
ATOM 10735 C C . ASP D 1 281 ? -12.387 -24.869 -70.577 1.00 63.72 281 ASP D C 1
ATOM 10736 O O . ASP D 1 281 ? -11.546 -24.482 -69.756 1.00 57.95 281 ASP D O 1
ATOM 10741 N N . PHE D 1 282 ? -12.306 -26.059 -71.180 1.00 59.17 282 PHE D N 1
ATOM 10742 C CA . PHE D 1 282 ? -11.565 -27.168 -70.582 1.00 53.75 282 PHE D CA 1
ATOM 10743 C C . PHE D 1 282 ? -10.079 -26.869 -70.458 1.00 55.31 282 PHE D C 1
ATOM 10744 O O . PHE D 1 282 ? -9.421 -27.337 -69.521 1.00 53.89 282 PHE D O 1
ATOM 10752 N N . SER D 1 283 ? -9.531 -26.102 -71.394 1.00 54.16 283 SER D N 1
ATOM 10753 C CA . SER D 1 283 ? -8.105 -25.822 -71.358 1.00 50.69 283 SER D CA 1
ATOM 10754 C C . SER D 1 283 ? -7.758 -24.820 -70.257 1.00 49.40 283 SER D C 1
ATOM 10755 O O . SER D 1 283 ? -6.785 -25.016 -69.521 1.00 48.58 283 SER D O 1
ATOM 10758 N N . ILE D 1 284 ? -8.527 -23.736 -70.125 1.00 53.30 284 ILE D N 1
ATOM 10759 C CA . ILE D 1 284 ? -8.227 -22.805 -69.041 1.00 52.50 284 ILE D CA 1
ATOM 10760 C C . ILE D 1 284 ? -8.518 -23.458 -67.693 1.00 49.83 284 ILE D C 1
ATOM 10761 O O . ILE D 1 284 ? -7.836 -23.177 -66.695 1.00 51.07 284 ILE D O 1
ATOM 10766 N N . ALA D 1 285 ? -9.498 -24.364 -67.643 1.00 47.69 285 ALA D N 1
ATOM 10767 C CA . ALA D 1 285 ? -9.769 -25.079 -66.402 1.00 45.26 285 ALA D CA 1
ATOM 10768 C C . ALA D 1 285 ? -8.566 -25.912 -65.972 1.00 48.91 285 ALA D C 1
ATOM 10769 O O . ALA D 1 285 ? -8.114 -25.816 -64.824 1.00 49.11 285 ALA D O 1
ATOM 10771 N N . LYS D 1 286 ? -8.021 -26.733 -66.882 1.00 51.86 286 LYS D N 1
ATOM 10772 C CA . LYS D 1 286 ? -6.905 -27.579 -66.478 1.00 48.43 286 LYS D CA 1
ATOM 10773 C C . LYS D 1 286 ? -5.666 -26.759 -66.148 1.00 47.70 286 LYS D C 1
ATOM 10774 O O . LYS D 1 286 ? -4.800 -27.239 -65.410 1.00 52.52 286 LYS D O 1
ATOM 10780 N N . GLN D 1 287 ? -5.582 -25.516 -66.618 1.00 47.67 287 GLN D N 1
ATOM 10781 C CA . GLN D 1 287 ? -4.378 -24.741 -66.344 1.00 52.10 287 GLN D CA 1
ATOM 10782 C C . GLN D 1 287 ? -4.425 -24.063 -64.972 1.00 54.20 287 GLN D C 1
ATOM 10783 O O . GLN D 1 287 ? -3.415 -24.044 -64.257 1.00 52.41 287 GLN D O 1
ATOM 10789 N N . GLN D 1 288 ? -5.577 -23.507 -64.573 1.00 55.18 288 GLN D N 1
ATOM 10790 C CA . GLN D 1 288 ? -5.638 -22.751 -63.326 1.00 50.61 288 GLN D CA 1
ATOM 10791 C C . GLN D 1 288 ? -6.272 -23.506 -62.162 1.00 43.20 288 GLN D C 1
ATOM 10792 O O . GLN D 1 288 ? -6.160 -23.042 -61.024 1.00 43.95 288 GLN D O 1
ATOM 10798 N N . MET D 1 289 ? -6.902 -24.654 -62.397 1.00 42.12 289 MET D N 1
ATOM 10799 C CA . MET D 1 289 ? -7.574 -25.408 -61.341 1.00 41.19 289 MET D CA 1
ATOM 10800 C C . MET D 1 289 ? -6.828 -26.708 -61.062 1.00 40.32 289 MET D C 1
ATOM 10801 O O . MET D 1 289 ? -6.488 -27.442 -61.994 1.00 47.36 289 MET D O 1
ATOM 10806 N N . ASN D 1 290 ? -6.589 -27.009 -59.785 1.00 37.06 290 ASN D N 1
ATOM 10807 C CA . ASN D 1 290 ? -5.981 -28.286 -59.416 1.00 34.24 290 ASN D CA 1
ATOM 10808 C C . ASN D 1 290 ? -7.112 -29.296 -59.266 1.00 35.94 290 ASN D C 1
ATOM 10809 O O . ASN D 1 290 ? -7.622 -29.566 -58.178 1.00 41.79 290 ASN D O 1
ATOM 10814 N N . GLY D 1 291 ? -7.511 -29.864 -60.391 1.00 34.48 291 GLY D N 1
ATOM 10815 C CA . GLY D 1 291 ? -8.702 -30.684 -60.452 1.00 37.95 291 GLY D CA 1
ATOM 10816 C C . GLY D 1 291 ? -9.892 -29.887 -60.952 1.00 39.61 291 GLY D C 1
ATOM 10817 O O . GLY D 1 291 ? -9.838 -28.670 -61.142 1.00 42.48 291 GLY D O 1
ATOM 10818 N N . PHE D 1 292 ? -11.002 -30.583 -61.159 1.00 39.99 292 PHE D N 1
ATOM 10819 C CA . PHE D 1 292 ? -12.110 -29.982 -61.885 1.00 40.09 292 PHE D CA 1
ATOM 10820 C C . PHE D 1 292 ? -13.303 -29.628 -61.006 1.00 42.93 292 PHE D C 1
ATOM 10821 O O . PHE D 1 292 ? -14.362 -29.280 -61.534 1.00 41.36 292 PHE D O 1
ATOM 10829 N N . GLY D 1 293 ? -13.143 -29.644 -59.684 1.00 40.96 293 GLY D N 1
ATOM 10830 C CA . GLY D 1 293 ? -14.223 -29.317 -58.781 1.00 33.44 293 GLY D CA 1
ATOM 10831 C C . GLY D 1 293 ? -15.124 -30.515 -58.592 1.00 36.32 293 GLY D C 1
ATOM 10832 O O . GLY D 1 293 ? -15.013 -31.527 -59.290 1.00 40.83 293 GLY D O 1
ATOM 10833 N N . ALA D 1 294 ? -16.035 -30.404 -57.614 1.00 32.26 294 ALA D N 1
ATOM 10834 C CA . ALA D 1 294 ? -16.944 -31.496 -57.284 1.00 29.98 294 ALA D CA 1
ATOM 10835 C C . ALA D 1 294 ? -18.399 -31.140 -57.525 1.00 30.01 294 ALA D C 1
ATOM 10836 O O . ALA D 1 294 ? -19.287 -31.850 -57.033 1.00 32.62 294 ALA D O 1
ATOM 10838 N N . MET D 1 295 ? -18.663 -30.073 -58.273 1.00 32.72 295 MET D N 1
ATOM 10839 C CA . MET D 1 295 ? -20.000 -29.725 -58.737 1.00 32.70 295 MET D CA 1
ATOM 10840 C C . MET D 1 295 ? -20.236 -30.256 -60.150 1.00 38.12 295 MET D C 1
ATOM 10841 O O . MET D 1 295 ? -19.312 -30.305 -60.971 1.00 36.51 295 MET D O 1
ATOM 10846 N N . ILE D 1 296 ? -21.470 -30.677 -60.425 1.00 34.74 296 ILE D N 1
ATOM 10847 C CA . ILE D 1 296 ? -21.893 -31.042 -61.777 1.00 34.26 296 ILE D CA 1
ATOM 10848 C C . ILE D 1 296 ? -23.347 -30.631 -61.949 1.00 34.68 296 ILE D C 1
ATOM 10849 O O . ILE D 1 296 ? -24.199 -30.997 -61.137 1.00 33.58 296 ILE D O 1
ATOM 10854 N N . SER D 1 297 ? -23.656 -29.923 -63.026 1.00 35.29 297 SER D N 1
ATOM 10855 C CA . SER D 1 297 ? -25.051 -29.682 -63.357 1.00 36.90 297 SER D CA 1
ATOM 10856 C C . SER D 1 297 ? -25.410 -30.369 -64.666 1.00 38.20 297 SER D C 1
ATOM 10857 O O . SER D 1 297 ? -24.544 -30.598 -65.518 1.00 37.38 297 SER D O 1
ATOM 10860 N N . PHE D 1 298 ? -26.691 -30.728 -64.803 1.00 35.39 298 PHE D N 1
ATOM 10861 C CA . PHE D 1 298 ? -27.136 -31.448 -65.991 1.00 38.52 298 PHE D CA 1
ATOM 10862 C C . PHE D 1 298 ? -28.639 -31.296 -66.196 1.00 42.41 298 PHE D C 1
ATOM 10863 O O . PHE D 1 298 ? -29.395 -31.033 -65.256 1.00 40.48 298 PHE D O 1
ATOM 10871 N N . GLU D 1 299 ? -29.055 -31.478 -67.449 1.00 39.54 299 GLU D N 1
ATOM 10872 C CA . GLU D 1 299 ? -30.454 -31.522 -67.842 1.00 41.91 299 GLU D CA 1
ATOM 10873 C C . GLU D 1 299 ? -30.829 -32.932 -68.283 1.00 45.73 299 GLU D C 1
ATOM 10874 O O . GLU D 1 299 ? -29.999 -33.671 -68.823 1.00 45.15 299 GLU D O 1
ATOM 10880 N N . LEU D 1 300 ? -32.088 -33.297 -68.054 1.00 45.96 300 LEU D N 1
ATOM 10881 C CA . LEU D 1 300 ? -32.667 -34.518 -68.596 1.00 45.36 300 LEU D CA 1
ATOM 10882 C C . LEU D 1 300 ? -33.402 -34.225 -69.903 1.00 51.28 300 LEU D C 1
ATOM 10883 O O . LEU D 1 300 ? -33.590 -33.067 -70.293 1.00 50.21 300 LEU D O 1
ATOM 10888 N N . GLN D 1 301 ? -33.815 -35.296 -70.588 1.00 52.29 301 GLN D N 1
ATOM 10889 C CA . GLN D 1 301 ? -34.592 -35.128 -71.809 1.00 56.66 301 GLN D CA 1
ATOM 10890 C C . GLN D 1 301 ? -35.868 -34.337 -71.516 1.00 58.82 301 GLN D C 1
ATOM 10891 O O . GLN D 1 301 ? -36.425 -34.422 -70.413 1.00 53.94 301 GLN D O 1
ATOM 10897 N N . PRO D 1 302 ? -36.338 -33.545 -72.486 1.00 62.46 302 PRO D N 1
ATOM 10898 C CA . PRO D 1 302 ? -37.450 -32.623 -72.217 1.00 54.13 302 PRO D CA 1
ATOM 10899 C C . PRO D 1 302 ? -38.709 -33.269 -71.677 1.00 59.98 302 PRO D C 1
ATOM 10900 O O . PRO D 1 302 ? -39.487 -32.582 -71.001 1.00 68.72 302 PRO D O 1
ATOM 10904 N N . GLY D 1 303 ? -38.945 -34.553 -71.929 1.00 58.02 303 GLY D N 1
ATOM 10905 C CA . GLY D 1 303 ? -40.122 -35.145 -71.310 1.00 79.34 303 GLY D CA 1
ATOM 10906 C C . GLY D 1 303 ? -39.981 -35.458 -69.825 1.00 61.37 303 GLY D C 1
ATOM 10907 O O . GLY D 1 303 ? -40.980 -35.814 -69.191 1.00 59.75 303 GLY D O 1
ATOM 10908 N N . MET D 1 304 ? -38.789 -35.319 -69.253 1.00 55.08 304 MET D N 1
ATOM 10909 C CA . MET D 1 304 ? -38.444 -35.987 -68.005 1.00 51.42 304 MET D CA 1
ATOM 10910 C C . MET D 1 304 ? -38.489 -35.031 -66.817 1.00 49.80 304 MET D C 1
ATOM 10911 O O . MET D 1 304 ? -37.914 -33.937 -66.865 1.00 50.10 304 MET D O 1
ATOM 10916 N N . ASN D 1 305 ? -39.154 -35.467 -65.741 1.00 41.24 305 ASN D N 1
ATOM 10917 C CA . ASN D 1 305 ? -39.458 -34.606 -64.610 1.00 37.13 305 ASN D CA 1
ATOM 10918 C C . ASN D 1 305 ? -38.286 -34.552 -63.630 1.00 42.06 305 ASN D C 1
ATOM 10919 O O . ASN D 1 305 ? -38.049 -35.539 -62.907 1.00 39.24 305 ASN D O 1
ATOM 10924 N N . PRO D 1 306 ? -37.567 -33.423 -63.528 1.00 38.04 306 PRO D N 1
ATOM 10925 C CA . PRO D 1 306 ? -36.433 -33.370 -62.595 1.00 33.11 306 PRO D CA 1
ATOM 10926 C C . PRO D 1 306 ? -36.861 -33.531 -61.162 1.00 36.14 306 PRO D C 1
ATOM 10927 O O . PRO D 1 306 ? -36.147 -34.165 -60.380 1.00 34.58 306 PRO D O 1
ATOM 10931 N N . GLN D 1 307 ? -38.011 -32.965 -60.793 1.00 40.16 307 GLN D N 1
ATOM 10932 C CA . GLN D 1 307 ? -38.520 -33.151 -59.442 1.00 40.38 307 GLN D CA 1
ATOM 10933 C C . GLN D 1 307 ? -38.698 -34.629 -59.128 1.00 40.34 307 GLN D C 1
ATOM 10934 O O . GLN D 1 307 ? -38.267 -35.104 -58.073 1.00 43.93 307 GLN D O 1
ATOM 10940 N N . THR D 1 308 ? -39.302 -35.382 -60.048 1.00 37.40 308 THR D N 1
ATOM 10941 C CA . THR D 1 308 ? -39.443 -36.814 -59.823 1.00 39.58 308 THR D CA 1
ATOM 10942 C C . THR D 1 308 ? -38.090 -37.463 -59.578 1.00 42.89 308 THR D C 1
ATOM 10943 O O . THR D 1 308 ? -37.943 -38.284 -58.667 1.00 43.67 308 THR D O 1
ATOM 10947 N N . PHE D 1 309 ? -37.086 -37.082 -60.368 1.00 39.33 309 PHE D N 1
ATOM 10948 C CA . PHE D 1 309 ? -35.754 -37.662 -60.251 1.00 39.98 309 PHE D CA 1
ATOM 10949 C C . PHE D 1 309 ? -35.168 -37.412 -58.863 1.00 40.79 309 PHE D C 1
ATOM 10950 O O . PHE D 1 309 ? -34.874 -38.356 -58.120 1.00 40.47 309 PHE D O 1
ATOM 10958 N N . VAL D 1 310 ? -35.014 -36.139 -58.485 1.00 37.37 310 VAL D N 1
ATOM 10959 C CA . VAL D 1 310 ? -34.334 -35.817 -57.239 1.00 38.14 310 VAL D CA 1
ATOM 10960 C C . VAL D 1 310 ? -35.107 -36.316 -56.041 1.00 38.14 310 VAL D C 1
ATOM 10961 O O . VAL D 1 310 ? -34.518 -36.540 -54.983 1.00 43.42 310 VAL D O 1
ATOM 10965 N N . GLU D 1 311 ? -36.414 -36.500 -56.170 1.00 36.91 311 GLU D N 1
ATOM 10966 C CA . GLU D 1 311 ? -37.185 -36.954 -55.023 1.00 40.63 311 GLU D CA 1
ATOM 10967 C C . GLU D 1 311 ? -37.104 -38.459 -54.821 1.00 42.02 311 GLU D C 1
ATOM 10968 O O . GLU D 1 311 ? -37.566 -38.958 -53.791 1.00 48.20 311 GLU D O 1
ATOM 10974 N N . HIS D 1 312 ? -36.505 -39.195 -55.747 1.00 44.33 312 HIS D N 1
ATOM 10975 C CA . HIS D 1 312 ? -36.386 -40.633 -55.593 1.00 44.91 312 HIS D CA 1
ATOM 10976 C C . HIS D 1 312 ? -34.981 -41.065 -55.222 1.00 49.27 312 HIS D C 1
ATOM 10977 O O . HIS D 1 312 ? -34.719 -42.272 -55.124 1.00 50.35 312 HIS D O 1
ATOM 10984 N N . LEU D 1 313 ? -34.075 -40.116 -55.010 1.00 43.03 313 LEU D N 1
ATOM 10985 C CA . LEU D 1 313 ? -32.784 -40.443 -54.433 1.00 42.93 313 LEU D CA 1
ATOM 10986 C C . LEU D 1 313 ? -32.939 -40.741 -52.944 1.00 42.28 313 LEU D C 1
ATOM 10987 O O . LEU D 1 313 ? -33.844 -40.229 -52.279 1.00 42.54 313 LEU D O 1
ATOM 10992 N N . GLN D 1 314 ? -32.058 -41.606 -52.428 1.00 43.95 314 GLN D N 1
ATOM 10993 C CA . GLN D 1 314 ? -32.111 -42.048 -51.040 1.00 43.40 314 GLN D CA 1
ATOM 10994 C C . GLN D 1 314 ? -30.835 -41.803 -50.245 1.00 42.02 314 GLN D C 1
ATOM 10995 O O . GLN D 1 314 ? -30.905 -41.742 -49.018 1.00 41.43 314 GLN D O 1
ATOM 11001 N N . VAL D 1 315 ? -29.683 -41.699 -50.897 1.00 40.18 315 VAL D N 1
ATOM 11002 C CA . VAL D 1 315 ? -28.434 -41.297 -50.264 1.00 38.51 315 VAL D CA 1
ATOM 11003 C C . VAL D 1 315 ? -28.148 -39.833 -50.522 1.00 39.17 315 VAL D C 1
ATOM 11004 O O . VAL D 1 315 ? -27.750 -39.092 -49.620 1.00 45.82 315 VAL D O 1
ATOM 11008 N N . ILE D 1 316 ? -28.313 -39.422 -51.779 1.00 32.80 316 ILE D N 1
ATOM 11009 C CA . ILE D 1 316 ? -28.229 -38.022 -52.136 1.00 34.94 316 ILE D CA 1
ATOM 11010 C C . ILE D 1 316 ? -29.415 -37.271 -51.531 1.00 33.13 316 ILE D C 1
ATOM 11011 O O . ILE D 1 316 ? -30.550 -37.763 -51.510 1.00 29.98 316 ILE D O 1
ATOM 11016 N N . THR D 1 317 ? -29.141 -36.096 -50.982 1.00 27.55 317 THR D N 1
ATOM 11017 C CA . THR D 1 317 ? -30.095 -35.359 -50.170 1.00 32.68 317 THR D CA 1
ATOM 11018 C C . THR D 1 317 ? -30.605 -34.184 -50.980 1.00 30.93 317 THR D C 1
ATOM 11019 O O . THR D 1 317 ? -29.807 -33.415 -51.528 1.00 28.63 317 THR D O 1
ATOM 11023 N N . LEU D 1 318 ? -31.924 -34.046 -51.048 1.00 32.72 318 LEU D N 1
ATOM 11024 C CA . LEU D 1 318 ? -32.534 -32.892 -51.687 1.00 31.69 318 LEU D CA 1
ATOM 11025 C C . LEU D 1 318 ? -32.516 -31.731 -50.695 1.00 32.95 318 LEU D C 1
ATOM 11026 O O . LEU D 1 318 ? -33.235 -31.749 -49.685 1.00 31.59 318 LEU D O 1
ATOM 11031 N N . ALA D 1 319 ? -31.674 -30.737 -50.970 1.00 30.16 319 ALA D N 1
ATOM 11032 C CA . ALA D 1 319 ? -31.417 -29.641 -50.042 1.00 31.39 319 ALA D CA 1
ATOM 11033 C C . ALA D 1 319 ? -30.672 -28.548 -50.782 1.00 33.39 319 ALA D C 1
ATOM 11034 O O . ALA D 1 319 ? -30.109 -28.774 -51.858 1.00 34.35 319 ALA D O 1
ATOM 11036 N N . GLU D 1 320 ? -30.678 -27.360 -50.189 1.00 36.93 320 GLU D N 1
ATOM 11037 C CA . GLU D 1 320 ? -29.789 -26.302 -50.626 1.00 32.79 320 GLU D CA 1
ATOM 11038 C C . GLU D 1 320 ? -28.409 -26.541 -50.035 1.00 28.94 320 GLU D C 1
ATOM 11039 O O . GLU D 1 320 ? -28.185 -27.501 -49.297 1.00 31.38 320 GLU D O 1
ATOM 11045 N N . SER D 1 321 ? -27.476 -25.656 -50.373 1.00 32.49 321 SER D N 1
ATOM 11046 C CA . SER D 1 321 ? -26.065 -25.744 -49.990 1.00 32.87 321 SER D CA 1
ATOM 11047 C C . SER D 1 321 ? -25.289 -26.734 -50.852 1.00 33.27 321 SER D C 1
ATOM 11048 O O . SER D 1 321 ? -25.832 -27.361 -51.768 1.00 31.07 321 SER D O 1
ATOM 11051 N N . LEU D 1 322 ? -24.001 -26.853 -50.560 1.00 33.42 322 LEU D N 1
ATOM 11052 C CA . LEU D 1 322 ? -23.066 -27.639 -51.346 1.00 28.97 322 LEU D CA 1
ATOM 11053 C C . LEU D 1 322 ? -21.816 -27.811 -50.508 1.00 31.18 322 LEU D C 1
ATOM 11054 O O . LEU D 1 322 ? -21.692 -27.226 -49.429 1.00 31.14 322 LEU D O 1
ATOM 11059 N N . GLY D 1 323 ? -20.876 -28.605 -51.026 1.00 31.77 323 GLY D N 1
ATOM 11060 C CA . GLY D 1 323 ? -19.596 -28.809 -50.377 1.00 30.16 323 GLY D CA 1
ATOM 11061 C C . GLY D 1 323 ? -19.608 -29.581 -49.074 1.00 31.14 323 GLY D C 1
ATOM 11062 O O . GLY D 1 323 ? -18.612 -29.551 -48.345 1.00 33.92 323 GLY D O 1
ATOM 11063 N N . ALA D 1 324 ? -20.691 -30.272 -48.750 1.00 31.40 324 ALA D N 1
ATOM 11064 C CA . ALA D 1 324 ? -20.768 -31.042 -47.520 1.00 29.96 324 ALA D CA 1
ATOM 11065 C C . ALA D 1 324 ? -20.200 -32.452 -47.725 1.00 35.02 324 ALA D C 1
ATOM 11066 O O . ALA D 1 324 ? -19.996 -32.914 -48.849 1.00 31.91 324 ALA D O 1
ATOM 11068 N N . LEU D 1 325 ? -19.958 -33.151 -46.613 1.00 36.50 325 LEU D N 1
ATOM 11069 C CA . LEU D 1 325 ? -19.560 -34.550 -46.715 1.00 30.78 325 LEU D CA 1
ATOM 11070 C C . LEU D 1 325 ? -20.609 -35.367 -47.458 1.00 33.79 325 LEU D C 1
ATOM 11071 O O . LEU D 1 325 ? -20.278 -36.297 -48.201 1.00 34.38 325 LEU D O 1
ATOM 11076 N N . GLU D 1 326 ? -21.876 -35.040 -47.275 1.00 31.94 326 GLU D N 1
ATOM 11077 C CA . GLU D 1 326 ? -22.940 -35.779 -47.924 1.00 37.51 326 GLU D CA 1
ATOM 11078 C C . GLU D 1 326 ? -23.313 -35.121 -49.248 1.00 33.92 326 GLU D C 1
ATOM 11079 O O . GLU D 1 326 ? -23.287 -33.892 -49.378 1.00 31.06 326 GLU D O 1
ATOM 11085 N N . SER D 1 327 ? -23.646 -35.950 -50.237 1.00 35.10 327 SER D N 1
ATOM 11086 C CA . SER D 1 327 ? -24.052 -35.428 -51.535 1.00 33.76 327 SER D CA 1
ATOM 11087 C C . SER D 1 327 ? -25.358 -34.659 -51.391 1.00 31.76 327 SER D C 1
ATOM 11088 O O . SER D 1 327 ? -26.288 -35.110 -50.715 1.00 29.56 327 SER D O 1
ATOM 11091 N N . LEU D 1 328 ? -25.403 -33.483 -52.005 1.00 27.67 328 LEU D N 1
ATOM 11092 C CA . LEU D 1 328 ? -26.560 -32.609 -51.997 1.00 30.35 328 LEU D CA 1
ATOM 11093 C C . LEU D 1 328 ? -26.988 -32.385 -53.430 1.00 28.49 328 LEU D C 1
ATOM 11094 O O . LEU D 1 328 ? -26.144 -32.320 -54.328 1.00 33.11 328 LEU D O 1
ATOM 11099 N N . ILE D 1 329 ? -28.293 -32.260 -53.651 1.00 28.85 329 ILE D N 1
ATOM 11100 C CA . ILE D 1 329 ? -28.818 -32.058 -54.997 1.00 30.92 329 ILE D CA 1
ATOM 11101 C C . ILE D 1 329 ? -29.998 -31.097 -54.952 1.00 32.00 329 ILE D C 1
ATOM 11102 O O . ILE D 1 329 ? -30.721 -31.006 -53.953 1.00 30.54 329 ILE D O 1
ATOM 11107 N N . GLU D 1 330 ? -30.213 -30.401 -56.064 1.00 32.56 330 GLU D N 1
ATOM 11108 C CA . GLU D 1 330 ? -31.058 -29.217 -56.058 1.00 32.82 330 GLU D CA 1
ATOM 11109 C C . GLU D 1 330 ? -31.496 -28.893 -57.483 1.00 35.68 330 GLU D C 1
ATOM 11110 O O . GLU D 1 330 ? -30.814 -29.232 -58.456 1.00 34.07 330 GLU D O 1
ATOM 11116 N N . ILE D 1 331 ? -32.646 -28.234 -57.599 1.00 31.20 331 ILE D N 1
ATOM 11117 C CA . ILE D 1 331 ? -33.022 -27.615 -58.865 1.00 32.59 331 ILE D CA 1
ATOM 11118 C C . ILE D 1 331 ? -32.871 -26.107 -58.694 1.00 30.94 331 ILE D C 1
ATOM 11119 O O . ILE D 1 331 ? -33.718 -25.465 -58.063 1.00 34.70 331 ILE D O 1
ATOM 11124 N N . PRO D 1 332 ? -31.796 -25.515 -59.212 1.00 30.80 332 PRO D N 1
ATOM 11125 C CA . PRO D 1 332 ? -31.549 -24.075 -58.977 1.00 35.98 332 PRO D CA 1
ATOM 11126 C C . PRO D 1 332 ? -32.746 -23.163 -59.205 1.00 36.82 332 PRO D C 1
ATOM 11127 O O . PRO D 1 332 ? -32.968 -22.250 -58.399 1.00 38.58 332 PRO D O 1
ATOM 11131 N N . ALA D 1 333 ? -33.528 -23.390 -60.269 1.00 35.58 333 ALA D N 1
ATOM 11132 C CA . ALA D 1 333 ? -34.602 -22.466 -60.632 1.00 35.97 333 ALA D CA 1
ATOM 11133 C C . ALA D 1 333 ? -35.707 -22.434 -59.585 1.00 40.12 333 ALA D C 1
ATOM 11134 O O . ALA D 1 333 ? -36.348 -21.395 -59.390 1.00 37.61 333 ALA D O 1
ATOM 11136 N N . LEU D 1 334 ? -35.961 -23.555 -58.919 1.00 35.95 334 LEU D N 1
ATOM 11137 C CA . LEU D 1 334 ? -36.971 -23.593 -57.877 1.00 33.86 334 LEU D CA 1
ATOM 11138 C C . LEU D 1 334 ? -36.405 -23.324 -56.499 1.00 35.80 334 LEU D C 1
ATOM 11139 O O . LEU D 1 334 ? -37.186 -23.237 -55.546 1.00 40.08 334 LEU D O 1
ATOM 11144 N N . MET D 1 335 ? -35.079 -23.206 -56.363 1.00 33.98 335 MET D N 1
ATOM 11145 C CA . MET D 1 335 ? -34.456 -23.154 -55.038 1.00 34.67 335 MET D CA 1
ATOM 11146 C C . MET D 1 335 ? -33.415 -22.038 -54.907 1.00 39.88 335 MET D C 1
ATOM 11147 O O . MET D 1 335 ? -33.793 -20.875 -54.712 1.00 44.58 335 MET D O 1
ATOM 11152 N N . THR D 1 336 ? -32.115 -22.349 -55.013 1.00 36.49 336 THR D N 1
ATOM 11153 C CA . THR D 1 336 ? -31.105 -21.328 -54.729 1.00 38.36 336 THR D CA 1
ATOM 11154 C C . THR D 1 336 ? -31.110 -20.190 -55.732 1.00 39.22 336 THR D C 1
ATOM 11155 O O . THR D 1 336 ? -30.475 -19.162 -55.474 1.00 50.04 336 THR D O 1
ATOM 11159 N N . HIS D 1 337 ? -31.795 -20.323 -56.860 1.00 36.18 337 HIS D N 1
ATOM 11160 C CA . HIS D 1 337 ? -31.783 -19.242 -57.831 1.00 35.58 337 HIS D CA 1
ATOM 11161 C C . HIS D 1 337 ? -33.167 -18.674 -58.107 1.00 38.29 337 HIS D C 1
ATOM 11162 O O . HIS D 1 337 ? -33.307 -17.831 -58.999 1.00 40.77 337 HIS D O 1
ATOM 11169 N N . GLY D 1 338 ? -34.182 -19.079 -57.339 1.00 38.14 338 GLY D N 1
ATOM 11170 C CA . GLY D 1 338 ? -35.480 -18.430 -57.406 1.00 36.34 338 GLY D CA 1
ATOM 11171 C C . GLY D 1 338 ? -35.431 -16.921 -57.246 1.00 36.60 338 GLY D C 1
ATOM 11172 O O . GLY D 1 338 ? -36.318 -16.223 -57.747 1.00 40.06 338 GLY D O 1
ATOM 11173 N N . ALA D 1 339 ? -34.412 -16.396 -56.567 1.00 37.38 339 ALA D N 1
ATOM 11174 C CA . ALA D 1 339 ? -34.313 -14.954 -56.388 1.00 38.71 339 ALA D CA 1
ATOM 11175 C C . ALA D 1 339 ? -34.093 -14.226 -57.704 1.00 38.83 339 ALA D C 1
ATOM 11176 O O . ALA D 1 339 ? -34.393 -13.033 -57.791 1.00 41.46 339 ALA D O 1
ATOM 11178 N N . ILE D 1 340 ? -33.561 -14.908 -58.715 1.00 38.62 340 ILE D N 1
ATOM 11179 C CA . ILE D 1 340 ? -33.396 -14.350 -60.056 1.00 40.20 340 ILE D CA 1
ATOM 11180 C C . ILE D 1 340 ? -34.698 -14.542 -60.821 1.00 40.15 340 ILE D C 1
ATOM 11181 O O . ILE D 1 340 ? -35.207 -15.668 -60.897 1.00 40.36 340 ILE D O 1
ATOM 11186 N N . PRO D 1 341 ? -35.266 -13.483 -61.392 1.00 46.44 341 PRO D N 1
ATOM 11187 C CA . PRO D 1 341 ? -36.494 -13.626 -62.198 1.00 42.09 341 PRO D CA 1
ATOM 11188 C C . PRO D 1 341 ? -36.344 -14.654 -63.317 1.00 52.87 341 PRO D C 1
ATOM 11189 O O . PRO D 1 341 ? -35.275 -14.806 -63.907 1.00 40.16 341 PRO D O 1
ATOM 11193 N N . ARG D 1 342 ? -37.441 -15.355 -63.616 1.00 41.69 342 ARG D N 1
ATOM 11194 C CA . ARG D 1 342 ? -37.377 -16.458 -64.575 1.00 41.25 342 ARG D CA 1
ATOM 11195 C C . ARG D 1 342 ? -36.884 -15.987 -65.935 1.00 41.55 342 ARG D C 1
ATOM 11196 O O . ARG D 1 342 ? -36.071 -16.659 -66.577 1.00 41.33 342 ARG D O 1
ATOM 11204 N N . THR D 1 343 ? -37.357 -14.832 -66.390 1.00 42.57 343 THR D N 1
ATOM 11205 C CA . THR D 1 343 ? -36.922 -14.341 -67.690 1.00 48.02 343 THR D CA 1
ATOM 11206 C C . THR D 1 343 ? -35.411 -14.141 -67.732 1.00 47.40 343 THR D C 1
ATOM 11207 O O . THR D 1 343 ? -34.765 -14.483 -68.730 1.00 47.45 343 THR D O 1
ATOM 11211 N N . ILE D 1 344 ? -34.826 -13.605 -66.654 1.00 44.95 344 ILE D N 1
ATOM 11212 C CA . ILE D 1 344 ? -33.382 -13.378 -66.615 1.00 48.09 344 ILE D CA 1
ATOM 11213 C C . ILE D 1 344 ? -32.629 -14.697 -66.465 1.00 47.04 344 ILE D C 1
ATOM 11214 O O . ILE D 1 344 ? -31.595 -14.917 -67.107 1.00 43.00 344 ILE D O 1
ATOM 11219 N N . ARG D 1 345 ? -33.124 -15.584 -65.601 1.00 47.03 345 ARG D N 1
ATOM 11220 C CA . ARG D 1 345 ? -32.585 -16.936 -65.520 1.00 45.34 345 ARG D CA 1
ATOM 11221 C C . ARG D 1 345 ? -32.436 -17.552 -66.900 1.00 48.38 345 ARG D C 1
ATOM 11222 O O . ARG D 1 345 ? -31.386 -18.105 -67.233 1.00 40.75 345 ARG D O 1
ATOM 11230 N N . LEU D 1 346 ? -33.490 -17.475 -67.717 1.00 43.59 346 LEU D N 1
ATOM 11231 C CA . LEU D 1 346 ? -33.478 -18.192 -68.985 1.00 44.21 346 LEU D CA 1
ATOM 11232 C C . LEU D 1 346 ? -32.603 -17.508 -70.028 1.00 45.38 346 LEU D C 1
ATOM 11233 O O . LEU D 1 346 ? -31.998 -18.201 -70.846 1.00 42.98 346 LEU D O 1
ATOM 11238 N N . GLN D 1 347 ? -32.505 -16.173 -70.006 1.00 51.75 347 GLN D N 1
ATOM 11239 C CA . GLN D 1 347 ? -31.591 -15.480 -70.911 1.00 51.01 347 GLN D CA 1
ATOM 11240 C C . GLN D 1 347 ? -30.147 -15.878 -70.660 1.00 62.18 347 GLN D C 1
ATOM 11241 O O . GLN D 1 347 ? -29.343 -15.945 -71.595 1.00 65.03 347 GLN D O 1
ATOM 11247 N N . ASN D 1 348 ? -29.791 -16.135 -69.406 1.00 49.94 348 ASN D N 1
ATOM 11248 C CA . ASN D 1 348 ? -28.410 -16.399 -69.047 1.00 46.81 348 ASN D CA 1
ATOM 11249 C C . ASN D 1 348 ? -28.135 -17.876 -68.851 1.00 46.85 348 ASN D C 1
ATOM 11250 O O . ASN D 1 348 ? -27.084 -18.232 -68.310 1.00 53.98 348 ASN D O 1
ATOM 11255 N N . GLY D 1 349 ? -29.051 -18.740 -69.274 1.00 38.48 349 GLY D N 1
ATOM 11256 C CA . GLY D 1 349 ? -28.753 -20.135 -6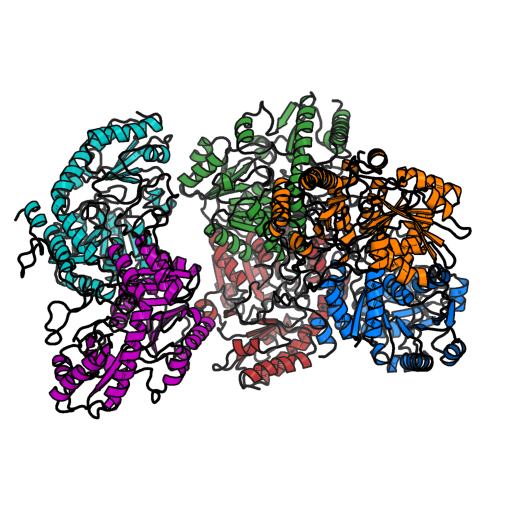9.470 1.00 37.70 349 GLY D CA 1
ATOM 11257 C C . GLY D 1 349 ? -29.146 -21.077 -68.362 1.00 51.35 349 GLY D C 1
ATOM 11258 O O . GLY D 1 349 ? -28.699 -22.230 -68.372 1.00 45.06 349 GLY D O 1
ATOM 11259 N N . ILE D 1 350 ? -29.958 -20.639 -67.410 1.00 45.23 350 ILE D N 1
ATOM 11260 C CA . ILE D 1 350 ? -30.423 -21.494 -66.328 1.00 40.89 350 ILE D CA 1
ATOM 11261 C C . ILE D 1 350 ? -31.829 -21.935 -66.698 1.00 41.13 350 ILE D C 1
ATOM 11262 O O . ILE D 1 350 ? -32.790 -21.169 -66.583 1.00 41.17 350 ILE D O 1
ATOM 11267 N N . LYS D 1 351 ? -31.946 -23.173 -67.149 1.00 41.24 351 LYS D N 1
ATOM 11268 C CA . LYS D 1 351 ? -33.233 -23.725 -67.529 1.00 42.66 351 LYS D CA 1
ATOM 11269 C C . LYS D 1 351 ? -33.981 -24.195 -66.289 1.00 42.72 351 LYS D C 1
ATOM 11270 O O . LYS D 1 351 ? -33.378 -24.618 -65.305 1.00 40.84 351 LYS D O 1
ATOM 11276 N N . ASP D 1 352 ? -35.311 -24.118 -66.340 1.00 44.77 352 ASP D N 1
ATOM 11277 C CA . ASP D 1 352 ? -36.113 -24.544 -65.200 1.00 45.53 352 ASP D CA 1
ATOM 11278 C C . ASP D 1 352 ? -35.871 -26.001 -64.834 1.00 46.47 352 ASP D C 1
ATOM 11279 O O . ASP D 1 352 ? -36.201 -26.412 -63.718 1.00 42.56 352 ASP D O 1
ATOM 11284 N N . GLU D 1 353 ? -35.304 -26.790 -65.736 1.00 46.91 353 GLU D N 1
ATOM 11285 C CA . GLU D 1 353 ? -35.148 -28.217 -65.517 1.00 47.17 353 GLU D CA 1
ATOM 11286 C C . GLU D 1 353 ? -33.736 -28.585 -65.089 1.00 58.56 353 GLU D C 1
ATOM 11287 O O . GLU D 1 353 ? -33.464 -29.757 -64.839 1.00 40.71 353 GLU D O 1
ATOM 11293 N N . LEU D 1 354 ? -32.844 -27.610 -64.984 1.00 39.99 354 LEU D N 1
ATOM 11294 C CA . LEU D 1 354 ? -31.459 -27.862 -64.617 1.00 33.88 354 LEU D CA 1
ATOM 11295 C C . LEU D 1 354 ? -31.348 -28.453 -63.219 1.00 36.68 354 LEU D C 1
ATOM 11296 O O . LEU D 1 354 ? -32.017 -28.011 -62.280 1.00 32.13 354 LEU D O 1
ATOM 11301 N N . ILE D 1 355 ? -30.485 -29.456 -63.083 1.00 35.13 355 ILE D N 1
ATOM 11302 C CA . ILE D 1 355 ? -30.205 -30.100 -61.807 1.00 34.11 355 ILE D CA 1
ATOM 11303 C C . ILE D 1 355 ? -28.768 -29.775 -61.403 1.00 35.74 355 ILE D C 1
ATOM 11304 O O . ILE D 1 355 ? -27.852 -29.850 -62.234 1.00 36.71 355 ILE D O 1
ATOM 11309 N N . ARG D 1 356 ? -28.573 -29.387 -60.144 1.00 29.74 356 ARG D N 1
ATOM 11310 C CA . ARG D 1 356 ? -27.247 -29.156 -59.588 1.00 27.21 356 ARG D CA 1
ATOM 11311 C C . ARG D 1 356 ? -26.935 -30.234 -58.563 1.00 31.07 356 ARG D C 1
ATOM 11312 O O . ARG D 1 356 ? -27.737 -30.495 -57.652 1.00 32.00 356 ARG D O 1
ATOM 11320 N N . LEU D 1 357 ? -25.775 -30.860 -58.718 1.00 26.06 357 LEU D N 1
ATOM 11321 C CA . LEU D 1 357 ? -25.361 -31.966 -57.871 1.00 27.55 357 LEU D CA 1
ATOM 11322 C C . LEU D 1 357 ? -24.045 -31.584 -57.221 1.00 29.36 357 LEU D C 1
ATOM 11323 O O . LEU D 1 357 ? -23.081 -31.245 -57.916 1.00 32.41 357 LEU D O 1
ATOM 11328 N N . SER D 1 358 ? -24.017 -31.591 -55.893 1.00 30.11 358 SER D N 1
ATOM 11329 C CA . SER D 1 358 ? -22.785 -31.398 -55.144 1.00 29.50 358 SER D CA 1
ATOM 11330 C C . SER D 1 358 ? -22.357 -32.785 -54.693 1.00 28.89 358 SER D C 1
ATOM 11331 O O . SER D 1 358 ? -23.020 -33.405 -53.852 1.00 27.36 358 SER D O 1
ATOM 11334 N N . VAL D 1 359 ? -21.274 -33.282 -55.274 1.00 28.89 359 VAL D N 1
ATOM 11335 C CA . VAL D 1 359 ? -20.872 -34.670 -55.071 1.00 33.42 359 VAL D CA 1
ATOM 11336 C C . VAL D 1 359 ? -20.185 -34.798 -53.720 1.00 33.44 359 VAL D C 1
ATOM 11337 O O . VAL D 1 359 ? -19.187 -34.119 -53.452 1.00 31.95 359 VAL D O 1
ATOM 11341 N N . GLY D 1 360 ? -20.733 -35.662 -52.862 1.00 32.59 360 GLY D N 1
ATOM 11342 C CA . GLY D 1 360 ? -20.197 -35.892 -51.536 1.00 35.47 360 GLY D CA 1
ATOM 11343 C C . GLY D 1 360 ? -19.010 -36.837 -51.539 1.00 34.50 360 GLY D C 1
ATOM 11344 O O . GLY D 1 360 ? -18.367 -37.078 -52.564 1.00 31.82 360 GLY D O 1
ATOM 11345 N N . VAL D 1 361 ? -18.706 -37.370 -50.357 1.00 36.32 361 VAL D N 1
ATOM 11346 C CA . VAL D 1 361 ? -17.584 -38.284 -50.197 1.00 34.09 361 VAL D CA 1
ATOM 11347 C C . VAL D 1 361 ? -18.047 -39.685 -49.848 1.00 34.98 361 VAL D C 1
ATOM 11348 O O . VAL D 1 361 ? -17.233 -40.510 -49.440 1.00 37.88 361 VAL D O 1
ATOM 11352 N N . GLU D 1 362 ? -19.333 -39.986 -50.010 1.00 34.28 362 GLU D N 1
ATOM 11353 C CA . GLU D 1 362 ? -19.793 -41.351 -49.812 1.00 35.85 362 GLU D CA 1
ATOM 11354 C C . GLU D 1 362 ? -19.082 -42.297 -50.781 1.00 35.95 362 GLU D C 1
ATOM 11355 O O . GLU D 1 362 ? -18.409 -41.877 -51.723 1.00 37.20 362 GLU D O 1
ATOM 11361 N N . ALA D 1 363 ? -19.240 -43.597 -50.540 1.00 34.90 363 ALA D N 1
ATOM 11362 C CA . ALA D 1 363 ? -18.691 -44.587 -51.461 1.00 35.96 363 ALA D CA 1
ATOM 11363 C C . ALA D 1 363 ? -19.330 -44.433 -52.835 1.00 38.06 363 ALA D C 1
ATOM 11364 O O . ALA D 1 363 ? -20.561 -44.398 -52.957 1.00 39.97 363 ALA D O 1
ATOM 11366 N N . SER D 1 364 ? -18.486 -44.334 -53.872 1.00 39.12 364 SER D N 1
ATOM 11367 C CA . SER D 1 364 ? -18.985 -44.023 -55.211 1.00 44.07 364 SER D CA 1
ATOM 11368 C C . SER D 1 364 ? -19.962 -45.083 -55.714 1.00 46.78 364 SER D C 1
ATOM 11369 O O . SER D 1 364 ? -20.885 -44.770 -56.479 1.00 41.91 364 SER D O 1
ATOM 11372 N N . ASP D 1 365 ? -19.790 -46.335 -55.298 1.00 43.48 365 ASP D N 1
ATOM 11373 C CA . ASP D 1 365 ? -20.718 -47.361 -55.750 1.00 45.08 365 ASP D CA 1
ATOM 11374 C C . ASP D 1 365 ? -22.093 -47.138 -55.162 1.00 41.26 365 ASP D C 1
ATOM 11375 O O . ASP D 1 365 ? -23.100 -47.354 -55.837 1.00 46.06 365 ASP D O 1
ATOM 11380 N N . ASP D 1 366 ? -22.151 -46.675 -53.922 1.00 44.82 366 ASP D N 1
ATOM 11381 C CA . ASP D 1 366 ? -23.427 -46.307 -53.328 1.00 39.40 366 ASP D CA 1
ATOM 11382 C C . ASP D 1 366 ? -24.029 -45.093 -54.019 1.00 34.43 366 ASP D C 1
ATOM 11383 O O . ASP D 1 366 ? -25.248 -45.012 -54.185 1.00 37.46 366 ASP D O 1
ATOM 11388 N N . LEU D 1 367 ? -23.191 -44.141 -54.429 1.00 35.77 367 LEU D N 1
ATOM 11389 C CA . LEU D 1 367 ? -23.699 -42.960 -55.121 1.00 37.43 367 LEU D CA 1
ATOM 11390 C C . LEU D 1 367 ? -24.307 -43.319 -56.470 1.00 40.52 367 LEU D C 1
ATOM 11391 O O . LEU D 1 367 ? -25.373 -42.802 -56.832 1.00 39.29 367 LEU D O 1
ATOM 11396 N N . LEU D 1 368 ? -23.640 -44.193 -57.233 1.00 41.10 368 LEU D N 1
ATOM 11397 C CA . LEU D 1 368 ? -24.142 -44.549 -58.555 1.00 40.38 368 LEU D CA 1
ATOM 11398 C C . LEU D 1 368 ? -25.401 -45.398 -58.445 1.00 35.87 368 LEU D C 1
ATOM 11399 O O . LEU D 1 368 ? -26.347 -45.226 -59.225 1.00 36.48 368 LEU D O 1
ATOM 11404 N N . ALA D 1 369 ? -25.437 -46.311 -57.475 1.00 35.99 369 ALA D N 1
ATOM 11405 C CA . ALA D 1 369 ? -26.667 -47.050 -57.217 1.00 36.34 369 ALA D CA 1
ATOM 11406 C C . ALA D 1 369 ? -27.810 -46.103 -56.892 1.00 40.08 369 ALA D C 1
ATOM 11407 O O . ALA D 1 369 ? -28.960 -46.342 -57.281 1.00 45.50 369 ALA D O 1
ATOM 11409 N N . ASP D 1 370 ? -27.513 -45.024 -56.170 1.00 44.03 370 ASP D N 1
ATOM 11410 C CA . ASP D 1 370 ? -28.556 -44.078 -55.805 1.00 45.31 370 ASP D CA 1
ATOM 11411 C C . ASP D 1 370 ? -29.038 -43.315 -57.027 1.00 44.62 370 ASP D C 1
ATOM 11412 O O . ASP D 1 370 ? -30.246 -43.223 -57.275 1.00 46.45 370 ASP D O 1
ATOM 11417 N N . LEU D 1 371 ? -28.104 -42.766 -57.807 1.00 38.43 371 LEU D N 1
ATOM 11418 C CA . LEU D 1 371 ? -28.488 -42.045 -59.010 1.00 37.08 371 LEU D CA 1
ATOM 11419 C C . LEU D 1 371 ? -29.344 -42.902 -59.937 1.00 40.18 371 LEU D C 1
ATOM 11420 O O . LEU D 1 371 ? -30.258 -42.385 -60.581 1.00 44.70 371 LEU D O 1
ATOM 11425 N N . GLU D 1 372 ? -29.092 -44.208 -60.010 1.00 44.45 372 GLU D N 1
ATOM 11426 C CA . GLU D 1 372 ? -29.892 -45.022 -60.911 1.00 45.36 372 GLU D CA 1
ATOM 11427 C C . GLU D 1 372 ? -31.305 -45.237 -60.379 1.00 48.27 372 GLU D C 1
ATOM 11428 O O . GLU D 1 372 ? -32.245 -45.359 -61.177 1.00 51.05 372 GLU D O 1
ATOM 11434 N N . ARG D 1 373 ? -31.492 -45.241 -59.054 1.00 42.02 373 ARG D N 1
ATOM 11435 C CA . ARG D 1 373 ? -32.843 -45.123 -58.508 1.00 44.55 373 ARG D CA 1
ATOM 11436 C C . ARG D 1 373 ? -33.576 -43.896 -59.052 1.00 48.64 373 ARG D C 1
ATOM 11437 O O . ARG D 1 373 ? -34.794 -43.941 -59.259 1.00 49.95 373 ARG D O 1
ATOM 11445 N N . GLY D 1 374 ? -32.859 -42.795 -59.284 1.00 46.40 374 GLY D N 1
ATOM 11446 C CA . GLY D 1 374 ? -33.497 -41.612 -59.837 1.00 45.53 374 GLY D CA 1
ATOM 11447 C C . GLY D 1 374 ? -33.816 -41.761 -61.310 1.00 47.37 374 GLY D C 1
ATOM 11448 O O . GLY D 1 374 ? -34.897 -41.374 -61.760 1.00 52.39 374 GLY D O 1
ATOM 11449 N N . PHE D 1 375 ? -32.882 -42.315 -62.082 1.00 49.34 375 PHE D N 1
ATOM 11450 C CA . PHE D 1 375 ? -33.165 -42.585 -63.486 1.00 51.11 375 PHE D CA 1
ATOM 11451 C C . PHE D 1 375 ? -34.287 -43.600 -63.627 1.00 58.90 375 PHE D C 1
ATOM 11452 O O . PHE D 1 375 ? -35.174 -43.438 -64.467 1.00 64.86 375 PHE D O 1
ATOM 11460 N N . ALA D 1 376 ? -34.279 -44.643 -62.800 1.00 56.62 376 ALA D N 1
ATOM 11461 C CA . ALA D 1 376 ? -35.316 -45.661 -62.896 1.00 57.56 376 ALA D CA 1
ATOM 11462 C C . ALA D 1 376 ? -36.705 -45.062 -62.721 1.00 60.68 376 ALA D C 1
ATOM 11463 O O . ALA D 1 376 ? -37.665 -45.507 -63.360 1.00 74.33 376 ALA D O 1
ATOM 11465 N N . SER D 1 377 ? -36.833 -44.047 -61.869 1.00 58.35 377 SER D N 1
ATOM 11466 C CA . SER D 1 377 ? -38.139 -43.476 -61.560 1.00 58.01 377 SER D CA 1
ATOM 11467 C C . SER D 1 377 ? -38.681 -42.586 -62.669 1.00 64.58 377 SER D C 1
ATOM 11468 O O . SER D 1 377 ? -39.837 -42.167 -62.583 1.00 61.39 377 SER D O 1
ATOM 11471 N N . ILE D 1 378 ? -37.883 -42.268 -63.683 1.00 62.01 378 ILE D N 1
ATOM 11472 C CA . ILE D 1 378 ? -38.349 -41.532 -64.848 1.00 64.69 378 ILE D CA 1
ATOM 11473 C C . ILE D 1 378 ? -38.269 -42.390 -66.111 1.00 80.64 378 ILE D C 1
ATOM 11474 O O . ILE D 1 378 ? -38.273 -41.861 -67.223 1.00 79.70 378 ILE D O 1
ATOM 11479 N N . GLN D 1 379 ? -38.203 -43.716 -65.933 1.00 87.22 379 GLN D N 1
ATOM 11480 C CA . GLN D 1 379 ? -38.111 -44.720 -67.000 1.00 92.96 379 GLN D CA 1
ATOM 11481 C C . GLN D 1 379 ? -36.976 -44.397 -67.976 1.00 128.55 379 GLN D C 1
ATOM 11482 O O . GLN D 1 379 ? -37.187 -44.147 -69.163 1.00 105.61 379 GLN D O 1
ATOM 11488 N N . ALA D 1 380 ? -35.746 -44.440 -67.448 1.00 105.33 380 ALA D N 1
ATOM 11489 C CA . ALA D 1 380 ? -34.591 -43.905 -68.164 1.00 122.84 380 ALA D CA 1
ATOM 11490 C C . ALA D 1 380 ? -33.280 -44.638 -67.897 1.00 133.84 380 ALA D C 1
ATOM 11491 O O . ALA D 1 380 ? -32.237 -44.195 -68.396 1.00 112.14 380 ALA D O 1
ATOM 11493 N N . ASP D 1 381 ? -33.289 -45.735 -67.142 1.00 213.07 381 ASP D N 1
ATOM 11494 C CA . ASP D 1 381 ? -32.077 -46.454 -66.754 1.00 151.79 381 ASP D CA 1
ATOM 11495 C C . ASP D 1 381 ? -31.273 -46.949 -67.952 1.00 185.70 381 ASP D C 1
ATOM 11496 O O . ASP D 1 381 ? -30.147 -47.422 -67.803 1.00 132.27 381 ASP D O 1
ATOM 11501 N N . MET E 1 1 ? -66.314 -27.941 -38.660 1.00 59.61 1 MET E N 1
ATOM 11502 C CA . MET E 1 1 ? -67.699 -27.954 -39.121 1.00 57.67 1 MET E CA 1
ATOM 11503 C C . MET E 1 1 ? -67.816 -28.509 -40.537 1.00 61.63 1 MET E C 1
ATOM 11504 O O . MET E 1 1 ? -66.892 -28.384 -41.362 1.00 63.98 1 MET E O 1
ATOM 11509 N N . LYS E 1 2 ? -68.969 -29.107 -40.822 1.00 57.97 2 LYS E N 1
ATOM 11510 C CA . LYS E 1 2 ? -69.250 -29.584 -42.167 1.00 58.29 2 LYS E CA 1
ATOM 11511 C C . LYS E 1 2 ? -69.699 -28.435 -43.080 1.00 52.60 2 LYS E C 1
ATOM 11512 O O . LYS E 1 2 ? -70.273 -27.435 -42.632 1.00 47.46 2 LYS E O 1
ATOM 11518 N N . PHE E 1 3 ? -69.398 -28.587 -44.374 1.00 48.58 3 PHE E N 1
ATOM 11519 C CA . PHE E 1 3 ? -69.718 -27.600 -45.407 1.00 40.40 3 PHE E CA 1
ATOM 11520 C C . PHE E 1 3 ? -71.093 -26.954 -45.257 1.00 42.01 3 PHE E C 1
ATOM 11521 O O . PHE E 1 3 ? -71.226 -25.725 -45.284 1.00 39.83 3 PHE E O 1
ATOM 11529 N N . GLU E 1 4 ? -72.138 -27.776 -45.137 1.00 45.57 4 GLU E N 1
ATOM 11530 C CA . GLU E 1 4 ? -73.479 -27.237 -44.958 1.00 40.27 4 GLU E CA 1
ATOM 11531 C C . GLU E 1 4 ? -73.550 -26.308 -43.751 1.00 42.68 4 GLU E C 1
ATOM 11532 O O . GLU E 1 4 ? -74.201 -25.258 -43.806 1.00 43.82 4 GLU E O 1
ATOM 11538 N N . THR E 1 5 ? -72.870 -26.663 -42.656 1.00 42.67 5 THR E N 1
ATOM 11539 C CA . THR E 1 5 ? -72.906 -25.806 -41.474 1.00 44.21 5 THR E CA 1
ATOM 11540 C C . THR E 1 5 ? -72.077 -24.538 -41.672 1.00 38.94 5 THR E C 1
ATOM 11541 O O . THR E 1 5 ? -72.438 -23.478 -41.130 1.00 35.83 5 THR E O 1
ATOM 11545 N N . GLN E 1 6 ? -70.995 -24.610 -42.467 1.00 37.07 6 GLN E N 1
ATOM 11546 C CA . GLN E 1 6 ? -70.243 -23.395 -42.778 1.00 36.93 6 GLN E CA 1
ATOM 11547 C C . GLN E 1 6 ? -71.045 -22.441 -43.658 1.00 39.24 6 GLN E C 1
ATOM 11548 O O . GLN E 1 6 ? -70.874 -21.218 -43.557 1.00 41.34 6 GLN E O 1
ATOM 11554 N N . LEU E 1 7 ? -71.929 -22.957 -44.512 1.00 31.71 7 LEU E N 1
ATOM 11555 C CA . LEU E 1 7 ? -72.738 -22.053 -45.317 1.00 32.73 7 LEU E CA 1
ATOM 11556 C C . LEU E 1 7 ? -73.601 -21.143 -44.443 1.00 36.89 7 LEU E C 1
ATOM 11557 O O . LEU E 1 7 ? -73.916 -20.006 -44.828 1.00 36.67 7 LEU E O 1
ATOM 11562 N N . ILE E 1 8 ? -73.981 -21.620 -43.266 1.00 35.78 8 ILE E N 1
ATOM 11563 C CA . ILE E 1 8 ? -74.891 -20.890 -42.397 1.00 38.27 8 ILE E CA 1
ATOM 11564 C C . ILE E 1 8 ? -74.163 -20.118 -41.296 1.00 39.53 8 ILE E C 1
ATOM 11565 O O . ILE E 1 8 ? -74.724 -19.145 -40.759 1.00 36.23 8 ILE E O 1
ATOM 11570 N N . HIS E 1 9 ? -72.926 -20.502 -40.963 1.00 36.97 9 HIS E N 1
ATOM 11571 C CA . HIS E 1 9 ? -72.223 -19.908 -39.837 1.00 40.09 9 HIS E CA 1
ATOM 11572 C C . HIS E 1 9 ? -70.811 -19.463 -40.162 1.00 42.96 9 HIS E C 1
ATOM 11573 O O . HIS E 1 9 ? -70.210 -18.748 -39.350 1.00 47.49 9 HIS E O 1
ATOM 11580 N N . GLY E 1 10 ? -70.275 -19.828 -41.323 1.00 35.03 10 GLY E N 1
ATOM 11581 C CA . GLY E 1 10 ? -68.903 -19.517 -41.647 1.00 43.23 10 GLY E CA 1
ATOM 11582 C C . GLY E 1 10 ? -68.689 -18.062 -42.030 1.00 42.21 10 GLY E C 1
ATOM 11583 O O . GLY E 1 10 ? -69.626 -17.268 -42.162 1.00 38.67 10 GLY E O 1
ATOM 11584 N N . GLY E 1 11 ? -67.409 -17.729 -42.244 1.00 40.97 11 GLY E N 1
ATOM 11585 C CA . GLY E 1 11 ? -67.032 -16.338 -42.454 1.00 37.51 11 GLY E CA 1
ATOM 11586 C C . GLY E 1 11 ? -67.522 -15.491 -41.293 1.00 41.61 11 GLY E C 1
ATOM 11587 O O . GLY E 1 11 ? -67.343 -15.838 -40.119 1.00 46.89 11 GLY E O 1
ATOM 11588 N N . ILE E 1 12 ? -68.177 -14.380 -41.614 1.00 40.46 12 ILE E N 1
ATOM 11589 C CA . ILE E 1 12 ? -68.911 -13.591 -40.634 1.00 37.18 12 ILE E CA 1
ATOM 11590 C C . ILE E 1 12 ? -70.382 -13.703 -40.995 1.00 38.85 12 ILE E C 1
ATOM 11591 O O . ILE E 1 12 ? -70.774 -13.367 -42.118 1.00 40.70 12 ILE E O 1
ATOM 11596 N N . SER E 1 13 ? -71.197 -14.210 -40.064 1.00 44.69 13 SER E N 1
ATOM 11597 C CA . SER E 1 13 ? -72.617 -14.412 -40.331 1.00 43.08 13 SER E CA 1
ATOM 11598 C C . SER E 1 13 ? -73.528 -13.713 -39.337 1.00 45.41 13 SER E C 1
ATOM 11599 O O . SER E 1 13 ? -74.756 -13.839 -39.454 1.00 44.84 13 SER E O 1
ATOM 11602 N N . GLU E 1 14 ? -72.971 -12.970 -38.382 1.00 48.89 14 GLU E N 1
ATOM 11603 C CA . GLU E 1 14 ? -73.765 -12.300 -37.362 1.00 51.56 14 GLU E CA 1
ATOM 11604 C C . GLU E 1 14 ? -73.110 -10.967 -37.008 1.00 46.58 14 GLU E C 1
ATOM 11605 O O . GLU E 1 14 ? -71.920 -10.749 -37.259 1.00 44.74 14 GLU E O 1
ATOM 11611 N N . ASP E 1 15 ? -73.910 -10.064 -36.440 1.00 47.76 15 ASP E N 1
ATOM 11612 C CA . ASP E 1 15 ? -73.396 -8.827 -35.856 1.00 45.41 15 ASP E CA 1
ATOM 11613 C C . ASP E 1 15 ? -72.917 -9.131 -34.441 1.00 45.55 15 ASP E C 1
ATOM 11614 O O . ASP E 1 15 ? -73.696 -9.599 -33.603 1.00 45.61 15 ASP E O 1
ATOM 11619 N N . ALA E 1 16 ? -71.634 -8.873 -34.187 1.00 48.95 16 ALA E N 1
ATOM 11620 C CA . ALA E 1 16 ? -71.048 -9.199 -32.892 1.00 47.57 16 ALA E CA 1
ATOM 11621 C C . ALA E 1 16 ? -71.600 -8.308 -31.781 1.00 45.54 16 ALA E C 1
ATOM 11622 O O . ALA E 1 16 ? -71.694 -8.747 -30.626 1.00 47.79 16 ALA E O 1
ATOM 11624 N N . THR E 1 17 ? -71.999 -7.076 -32.111 1.00 41.92 17 THR E N 1
ATOM 11625 C CA . THR E 1 17 ? -72.448 -6.127 -31.095 1.00 47.52 17 THR E CA 1
ATOM 11626 C C . THR E 1 17 ? -73.858 -6.435 -30.601 1.00 41.89 17 THR E C 1
ATOM 11627 O O . THR E 1 17 ? -74.106 -6.453 -29.394 1.00 40.21 17 THR E O 1
ATOM 11631 N N . THR E 1 18 ? -74.799 -6.646 -31.521 1.00 41.21 18 THR E N 1
ATOM 11632 C CA . THR E 1 18 ? -76.204 -6.804 -31.175 1.00 41.20 18 THR E CA 1
ATOM 11633 C C . THR E 1 18 ? -76.628 -8.254 -31.046 1.00 40.62 18 THR E C 1
ATOM 11634 O O . THR E 1 18 ? -77.660 -8.526 -30.412 1.00 33.75 18 THR E O 1
ATOM 11638 N N . GLY E 1 19 ? -75.872 -9.172 -31.659 1.00 42.88 19 GLY E N 1
ATOM 11639 C CA . GLY E 1 19 ? -76.294 -10.550 -31.824 1.00 43.59 19 GLY E CA 1
ATOM 11640 C C . GLY E 1 19 ? -77.216 -10.792 -32.998 1.00 42.02 19 GLY E C 1
ATOM 11641 O O . GLY E 1 19 ? -77.796 -11.884 -33.093 1.00 43.08 19 GLY E O 1
ATOM 11642 N N . ALA E 1 20 ? -77.380 -9.800 -33.879 1.00 41.78 20 ALA E N 1
ATOM 11643 C CA . ALA E 1 20 ? -78.236 -9.934 -35.052 1.00 37.60 20 ALA E CA 1
ATOM 11644 C C . ALA E 1 20 ? -77.818 -11.139 -35.882 1.00 40.47 20 ALA E C 1
ATOM 11645 O O . ALA E 1 20 ? -76.633 -11.339 -36.163 1.00 43.59 20 ALA E O 1
ATOM 11647 N N . THR E 1 21 ? -78.796 -11.946 -36.267 1.00 40.03 21 THR E N 1
ATOM 11648 C CA . THR E 1 21 ? -78.537 -13.197 -36.965 1.00 42.98 21 THR E CA 1
ATOM 11649 C C . THR E 1 21 ? -78.312 -12.999 -38.455 1.00 44.77 21 THR E C 1
ATOM 11650 O O . THR E 1 21 ? -78.276 -13.976 -39.213 1.00 56.07 21 THR E O 1
ATOM 11654 N N . SER E 1 22 ? -78.172 -11.748 -38.873 1.00 44.00 22 SER E N 1
ATOM 11655 C CA . SER E 1 22 ? -77.817 -11.363 -40.228 1.00 39.84 22 SER E CA 1
ATOM 11656 C C . SER E 1 22 ? -76.743 -10.289 -40.124 1.00 35.32 22 SER E C 1
ATOM 11657 O O . SER E 1 22 ? -76.725 -9.514 -39.166 1.00 40.40 22 SER E O 1
ATOM 11660 N N . VAL E 1 23 ? -75.841 -10.246 -41.093 1.00 40.10 23 VAL E N 1
ATOM 11661 C CA . VAL E 1 23 ? -74.876 -9.137 -41.110 1.00 32.85 23 VAL E CA 1
ATOM 11662 C C . VAL E 1 23 ? -75.588 -7.867 -41.553 1.00 30.94 23 VAL E C 1
ATOM 11663 O O . VAL E 1 23 ? -76.297 -7.879 -42.576 1.00 29.49 23 VAL E O 1
ATOM 11667 N N . PRO E 1 24 ? -75.444 -6.762 -40.840 1.00 32.51 24 PRO E N 1
ATOM 11668 C CA . PRO E 1 24 ? -76.160 -5.547 -41.236 1.00 31.42 24 PRO E CA 1
ATOM 11669 C C . PRO E 1 24 ? -75.602 -4.966 -42.527 1.00 25.91 24 PRO E C 1
ATOM 11670 O O . PRO E 1 24 ? -74.438 -5.158 -42.888 1.00 24.97 24 PRO E O 1
ATOM 11674 N N . ILE E 1 25 ? -76.458 -4.258 -43.240 1.00 26.25 25 ILE E N 1
ATOM 11675 C CA . ILE E 1 25 ? -76.057 -3.640 -44.492 1.00 29.88 25 ILE E CA 1
ATOM 11676 C C . ILE E 1 25 ? -75.509 -2.257 -44.170 1.00 28.42 25 ILE E C 1
ATOM 11677 O O . ILE E 1 25 ? -76.226 -1.385 -43.664 1.00 29.80 25 ILE E O 1
ATOM 11682 N N . TYR E 1 26 ? -74.223 -2.075 -44.402 1.00 24.34 26 TYR E N 1
ATOM 11683 C CA . TYR E 1 26 ? -73.571 -0.806 -44.126 1.00 30.52 26 TYR E CA 1
ATOM 11684 C C . TYR E 1 26 ? -73.541 -0.014 -45.425 1.00 34.66 26 TYR E C 1
ATOM 11685 O O . TYR E 1 26 ? -72.627 -0.159 -46.233 1.00 29.32 26 TYR E O 1
ATOM 11694 N N . MET E 1 27 ? -74.543 0.827 -45.628 1.00 27.75 27 MET E N 1
ATOM 11695 C CA . MET E 1 27 ? -74.540 1.686 -46.804 1.00 27.69 27 MET E CA 1
ATOM 11696 C C . MET E 1 27 ? -73.505 2.802 -46.707 1.00 29.01 27 MET E C 1
ATOM 11697 O O . MET E 1 27 ? -73.079 3.314 -47.745 1.00 27.80 27 MET E O 1
ATOM 11702 N N . ALA E 1 28 ? -73.100 3.184 -45.493 1.00 26.22 28 ALA E N 1
ATOM 11703 C CA . ALA E 1 28 ? -72.187 4.304 -45.277 1.00 26.91 28 ALA E CA 1
ATOM 11704 C C . ALA E 1 28 ? -70.996 4.266 -46.223 1.00 30.78 28 ALA E C 1
ATOM 11705 O O . ALA E 1 28 ? -70.317 3.244 -46.344 1.00 31.34 28 ALA E O 1
ATOM 11707 N N . SER E 1 29 ? -70.716 5.397 -46.868 1.00 26.90 29 SER E N 1
ATOM 11708 C CA . SER E 1 29 ? -69.527 5.454 -47.708 1.00 28.12 29 SER E CA 1
ATOM 11709 C C . SER E 1 29 ? -68.253 5.701 -46.891 1.00 29.04 29 SER E C 1
ATOM 11710 O O . SER E 1 29 ? -67.152 5.332 -47.328 1.00 21.74 29 SER E O 1
ATOM 11713 N N . THR E 1 30 ? -68.368 6.304 -45.705 1.00 30.59 30 THR E N 1
ATOM 11714 C CA . THR E 1 30 ? -67.191 6.657 -44.915 1.00 30.66 30 THR E CA 1
ATOM 11715 C C . THR E 1 30 ? -67.468 6.472 -43.422 1.00 27.69 30 THR E C 1
ATOM 11716 O O . THR E 1 30 ? -68.604 6.238 -42.990 1.00 26.37 30 THR E O 1
ATOM 11720 N N . PHE E 1 31 ? -66.401 6.588 -42.631 1.00 28.44 31 PHE E N 1
ATOM 11721 C CA . PHE E 1 31 ? -66.418 6.202 -41.224 1.00 30.07 31 PHE E CA 1
ATOM 11722 C C . PHE E 1 31 ? -65.713 7.250 -40.387 1.00 27.06 31 PHE E C 1
ATOM 11723 O O . PHE E 1 31 ? -64.582 7.633 -40.695 1.00 28.25 31 PHE E O 1
ATOM 11731 N N . ARG E 1 32 ? -66.379 7.695 -39.328 1.00 28.33 32 ARG E N 1
ATOM 11732 C CA . ARG E 1 32 ? -65.759 8.634 -38.408 1.00 36.91 32 ARG E CA 1
ATOM 11733 C C . ARG E 1 32 ? -64.548 7.981 -37.769 1.00 34.48 32 ARG E C 1
ATOM 11734 O O . ARG E 1 32 ? -64.628 6.861 -37.260 1.00 39.33 32 ARG E O 1
ATOM 11742 N N . GLN E 1 33 ? -63.424 8.676 -37.804 1.00 34.38 33 GLN E N 1
ATOM 11743 C CA . GLN E 1 33 ? -62.227 8.242 -37.109 1.00 39.01 33 GLN E CA 1
ATOM 11744 C C . GLN E 1 33 ? -62.081 9.032 -35.814 1.00 39.81 33 GLN E C 1
ATOM 11745 O O . GLN E 1 33 ? -62.261 10.251 -35.806 1.00 44.12 33 GLN E O 1
ATOM 11751 N N . THR E 1 34 ? -61.810 8.328 -34.710 1.00 52.64 34 THR E N 1
ATOM 11752 C CA . THR E 1 34 ? -61.545 9.003 -33.442 1.00 50.06 34 THR E CA 1
ATOM 11753 C C . THR E 1 34 ? -60.116 9.516 -33.394 1.00 52.06 34 THR E C 1
ATOM 11754 O O . THR E 1 34 ? -59.858 10.607 -32.873 1.00 49.50 34 THR E O 1
ATOM 11758 N N . LYS E 1 35 ? -59.184 8.726 -33.919 1.00 49.15 35 LYS E N 1
ATOM 11759 C CA . LYS E 1 35 ? -57.798 9.111 -34.100 1.00 53.90 35 LYS E CA 1
ATOM 11760 C C . LYS E 1 35 ? -57.336 8.542 -35.431 1.00 49.76 35 LYS E C 1
ATOM 11761 O O . LYS E 1 35 ? -57.678 7.411 -35.772 1.00 56.11 35 LYS E O 1
ATOM 11767 N N . ILE E 1 36 ? -56.568 9.338 -36.178 1.00 50.61 36 ILE E N 1
ATOM 11768 C CA . ILE E 1 36 ? -56.194 8.998 -37.550 1.00 52.10 36 ILE E CA 1
ATOM 11769 C C . ILE E 1 36 ? -55.421 7.682 -37.599 1.00 55.83 36 ILE E C 1
ATOM 11770 O O . ILE E 1 36 ? -54.451 7.476 -36.860 1.00 55.12 36 ILE E O 1
ATOM 11775 N N . GLY E 1 37 ? -55.854 6.777 -38.481 1.00 62.44 37 GLY E N 1
ATOM 11776 C CA . GLY E 1 37 ? -55.176 5.517 -38.687 1.00 64.64 37 GLY E CA 1
ATOM 11777 C C . GLY E 1 37 ? -55.668 4.348 -37.852 1.00 77.66 37 GLY E C 1
ATOM 11778 O O . GLY E 1 37 ? -55.320 3.201 -38.159 1.00 78.87 37 GLY E O 1
ATOM 11779 N N . GLN E 1 38 ? -56.472 4.585 -36.820 1.00 74.17 38 GLN E N 1
ATOM 11780 C CA . GLN E 1 38 ? -56.820 3.539 -35.871 1.00 77.23 38 GLN E CA 1
ATOM 11781 C C . GLN E 1 38 ? -58.221 2.977 -36.061 1.00 74.00 38 GLN E C 1
ATOM 11782 O O . GLN E 1 38 ? -58.683 2.210 -35.215 1.00 74.88 38 GLN E O 1
ATOM 11788 N N . ASN E 1 39 ? -58.912 3.337 -37.130 1.00 110.02 39 ASN E N 1
ATOM 11789 C CA . ASN E 1 39 ? -60.211 2.742 -37.389 1.00 71.19 39 ASN E CA 1
ATOM 11790 C C . ASN E 1 39 ? -60.054 1.379 -38.055 1.00 59.36 39 ASN E C 1
ATOM 11791 O O . ASN E 1 39 ? -59.095 1.126 -38.789 1.00 63.03 39 ASN E O 1
ATOM 11796 N N . GLN E 1 40 ? -61.015 0.491 -37.800 1.00 51.12 40 GLN E N 1
ATOM 11797 C CA . GLN E 1 40 ? -61.058 -0.740 -38.577 1.00 49.57 40 GLN E CA 1
ATOM 11798 C C . GLN E 1 40 ? -61.497 -0.461 -40.015 1.00 50.73 40 GLN E C 1
ATOM 11799 O O . GLN E 1 40 ? -60.949 -1.027 -40.970 1.00 46.83 40 GLN E O 1
ATOM 11805 N N . TYR E 1 41 ? -62.476 0.415 -40.187 1.00 42.79 41 TYR E N 1
ATOM 11806 C CA . TYR E 1 41 ? -62.991 0.764 -41.490 1.00 38.42 41 TYR E CA 1
ATOM 11807 C C . TYR E 1 41 ? -62.771 2.246 -41.717 1.00 37.04 41 TYR E C 1
ATOM 11808 O O . TYR E 1 41 ? -62.983 3.051 -40.814 1.00 38.01 41 TYR E O 1
ATOM 11817 N N . GLU E 1 42 ? -62.338 2.606 -42.916 1.00 37.38 42 GLU E N 1
ATOM 11818 C CA . GLU E 1 42 ? -62.169 4.015 -43.243 1.00 41.19 42 GLU E CA 1
ATOM 11819 C C . GLU E 1 42 ? -62.998 4.466 -44.442 1.00 32.48 42 GLU E C 1
ATOM 11820 O O . GLU E 1 42 ? -63.584 5.549 -44.399 1.00 31.71 42 GLU E O 1
ATOM 11826 N N . TYR E 1 43 ? -63.134 3.644 -45.481 1.00 28.90 43 TYR E N 1
ATOM 11827 C CA . TYR E 1 43 ? -63.847 4.042 -46.690 1.00 27.85 43 TYR E CA 1
ATOM 11828 C C . TYR E 1 43 ? -64.535 2.833 -47.306 1.00 27.56 43 TYR E C 1
ATOM 11829 O O . TYR E 1 43 ? -63.891 1.800 -47.542 1.00 23.96 43 TYR E O 1
ATOM 11838 N N . SER E 1 44 ? -65.830 2.983 -47.612 1.00 27.36 44 SER E N 1
ATOM 11839 C CA . SER E 1 44 ? -66.629 1.815 -47.952 1.00 25.59 44 SER E CA 1
ATOM 11840 C C . SER E 1 44 ? -65.992 1.031 -49.105 1.00 25.75 44 SER E C 1
ATOM 11841 O O . SER E 1 44 ? -65.997 -0.194 -49.088 1.00 25.26 44 SER E O 1
ATOM 11844 N N . ARG E 1 45 ? -65.359 1.712 -50.070 1.00 27.16 45 ARG E N 1
ATOM 11845 C CA . ARG E 1 45 ? -64.696 1.009 -51.175 1.00 25.94 45 ARG E CA 1
ATOM 11846 C C . ARG E 1 45 ? -63.546 0.162 -50.684 1.00 26.82 45 ARG E C 1
ATOM 11847 O O . ARG E 1 45 ? -63.381 -0.974 -51.126 1.00 26.70 45 ARG E O 1
ATOM 11855 N N . THR E 1 46 ? -62.718 0.721 -49.805 1.00 25.98 46 THR E N 1
ATOM 11856 C CA . THR E 1 46 ? -61.544 0.024 -49.312 1.00 28.25 46 THR E CA 1
ATOM 11857 C C . THR E 1 46 ? -61.925 -1.157 -48.438 1.00 27.75 46 THR E C 1
ATOM 11858 O O . THR E 1 46 ? -61.217 -2.172 -48.425 1.00 29.82 46 THR E O 1
ATOM 11862 N N . GLY E 1 47 ? -63.032 -1.042 -47.712 1.00 24.79 47 GLY E N 1
ATOM 11863 C CA . GLY E 1 47 ? -63.584 -2.151 -46.971 1.00 23.38 47 GLY E CA 1
ATOM 11864 C C . GLY E 1 47 ? -64.752 -1.704 -46.121 1.00 27.24 47 GLY E C 1
ATOM 11865 O O . GLY E 1 47 ? -64.810 -0.538 -45.719 1.00 27.74 47 GLY E O 1
ATOM 11866 N N . ASN E 1 48 ? -65.689 -2.608 -45.845 1.00 27.81 48 ASN E N 1
ATOM 11867 C CA . ASN E 1 48 ? -66.828 -2.318 -44.981 1.00 28.30 48 ASN E CA 1
ATOM 11868 C C . ASN E 1 48 ? -67.350 -3.634 -44.439 1.00 28.10 48 ASN E C 1
ATOM 11869 O O . ASN E 1 48 ? -67.094 -4.692 -45.028 1.00 28.42 48 ASN E O 1
ATOM 11874 N N . PRO E 1 49 ? -68.079 -3.611 -43.323 1.00 30.19 49 PRO E N 1
ATOM 11875 C CA . PRO E 1 49 ? -68.506 -4.885 -42.720 1.00 28.24 49 PRO E CA 1
ATOM 11876 C C . PRO E 1 49 ? -69.319 -5.769 -43.661 1.00 31.25 49 PRO E C 1
ATOM 11877 O O . PRO E 1 49 ? -69.171 -6.999 -43.631 1.00 26.57 49 PRO E O 1
ATOM 11881 N N . THR E 1 50 ? -70.165 -5.189 -44.510 1.00 28.39 50 THR E N 1
ATOM 11882 C CA . THR E 1 50 ? -71.051 -6.028 -45.305 1.00 26.41 50 THR E CA 1
ATOM 11883 C C . THR E 1 50 ? -70.269 -6.813 -46.352 1.00 27.49 50 THR E C 1
ATOM 11884 O O . THR E 1 50 ? -70.457 -8.027 -46.499 1.00 23.79 50 THR E O 1
ATOM 11888 N N . ARG E 1 51 ? -69.390 -6.144 -47.100 1.00 25.26 51 ARG E N 1
ATOM 11889 C CA . ARG E 1 51 ? -68.645 -6.883 -48.113 1.00 27.51 51 ARG E CA 1
ATOM 11890 C C . ARG E 1 51 ? -67.672 -7.861 -47.456 1.00 26.04 51 ARG E C 1
ATOM 11891 O O . ARG E 1 51 ? -67.500 -8.992 -47.928 1.00 23.82 51 ARG E O 1
ATOM 11899 N N . ALA E 1 52 ? -67.052 -7.458 -46.348 1.00 24.36 52 ALA E N 1
ATOM 11900 C CA . ALA E 1 52 ? -66.091 -8.331 -45.689 1.00 23.61 52 ALA E CA 1
ATOM 11901 C C . ALA E 1 52 ? -66.723 -9.657 -45.284 1.00 31.80 52 ALA E C 1
ATOM 11902 O O . ALA E 1 52 ? -66.052 -10.701 -45.329 1.00 27.99 52 ALA E O 1
ATOM 11904 N N . ALA E 1 53 ? -68.002 -9.637 -44.877 1.00 25.10 53 ALA E N 1
ATOM 11905 C CA . ALA E 1 53 ? -68.688 -10.868 -44.490 1.00 29.93 53 ALA E CA 1
ATOM 11906 C C . ALA E 1 53 ? -68.739 -11.854 -45.650 1.00 28.85 53 ALA E C 1
ATOM 11907 O O . ALA E 1 53 ? -68.396 -13.031 -45.489 1.00 31.53 53 ALA E O 1
ATOM 11909 N N . VAL E 1 54 ? -69.169 -11.398 -46.829 1.00 25.40 54 VAL E N 1
ATOM 11910 C CA . VAL E 1 54 ? -69.280 -12.324 -47.941 1.00 25.73 54 VAL E CA 1
ATOM 11911 C C . VAL E 1 54 ? -67.892 -12.717 -48.426 1.00 25.89 54 VAL E C 1
ATOM 11912 O O . VAL E 1 54 ? -67.679 -13.848 -48.884 1.00 28.57 54 VAL E O 1
ATOM 11916 N N . GLU E 1 55 ? -66.918 -11.818 -48.296 1.00 26.95 55 GLU E N 1
ATOM 11917 C CA . GLU E 1 55 ? -65.562 -12.163 -48.694 1.00 27.17 55 GLU E CA 1
ATOM 11918 C C . GLU E 1 55 ? -64.989 -13.231 -47.766 1.00 29.62 55 GLU E C 1
ATOM 11919 O O . GLU E 1 55 ? -64.325 -14.170 -48.225 1.00 30.67 55 GLU E O 1
ATOM 11925 N N . ALA E 1 56 ? -65.283 -13.136 -46.466 1.00 26.06 56 ALA E N 1
ATOM 11926 C CA . ALA E 1 56 ? -64.838 -14.167 -45.539 1.00 23.06 56 ALA E CA 1
ATOM 11927 C C . ALA E 1 56 ? -65.491 -15.511 -45.832 1.00 30.25 56 ALA E C 1
ATOM 11928 O O . ALA E 1 56 ? -64.833 -16.558 -45.707 1.00 31.87 56 ALA E O 1
ATOM 11930 N N . LEU E 1 57 ? -66.771 -15.507 -46.230 1.00 29.44 57 LEU E N 1
ATOM 11931 C CA . LEU E 1 57 ? -67.500 -16.759 -46.419 1.00 26.55 57 LEU E CA 1
ATOM 11932 C C . LEU E 1 57 ? -66.946 -17.539 -47.602 1.00 29.09 57 LEU E C 1
ATOM 11933 O O . LEU E 1 57 ? -66.683 -18.744 -47.500 1.00 28.75 57 LEU E O 1
ATOM 11938 N N . ILE E 1 58 ? -66.746 -16.864 -48.734 1.00 27.01 58 ILE E N 1
ATOM 11939 C CA . ILE E 1 58 ? -66.223 -17.573 -49.889 1.00 26.66 58 ILE E CA 1
ATOM 11940 C C . ILE E 1 58 ? -64.798 -18.044 -49.616 1.00 26.39 58 ILE E C 1
ATOM 11941 O O . ILE E 1 58 ? -64.390 -19.104 -50.096 1.00 26.65 58 ILE E O 1
ATOM 11946 N N . ALA E 1 59 ? -64.028 -17.299 -48.814 1.00 27.92 59 ALA E N 1
ATOM 11947 C CA . ALA E 1 59 ? -62.690 -17.768 -48.464 1.00 28.63 59 ALA E CA 1
ATOM 11948 C C . ALA E 1 59 ? -62.759 -19.059 -47.653 1.00 29.32 59 ALA E C 1
ATOM 11949 O O . ALA E 1 59 ? -61.948 -19.971 -47.856 1.00 30.71 59 ALA E O 1
ATOM 11951 N N . THR E 1 60 ? -63.739 -19.172 -46.755 1.00 29.66 60 THR E N 1
ATOM 11952 C CA . THR E 1 60 ? -63.901 -20.417 -46.011 1.00 31.13 60 THR E CA 1
ATOM 11953 C C . THR E 1 60 ? -64.310 -21.567 -46.931 1.00 34.75 60 THR E C 1
ATOM 11954 O O . THR E 1 60 ? -63.698 -22.640 -46.898 1.00 39.41 60 THR E O 1
ATOM 11958 N N . LEU E 1 61 ? -65.344 -21.365 -47.760 1.00 32.80 61 LEU E N 1
ATOM 11959 C CA . LEU E 1 61 ? -65.841 -22.457 -48.595 1.00 32.67 61 LEU E CA 1
ATOM 11960 C C . LEU E 1 61 ? -64.794 -22.937 -49.592 1.00 34.18 61 LEU E C 1
ATOM 11961 O O . LEU E 1 61 ? -64.776 -24.120 -49.954 1.00 35.90 61 LEU E O 1
ATOM 11966 N N . GLU E 1 62 ? -63.922 -22.045 -50.048 1.00 34.35 62 GLU E N 1
ATOM 11967 C CA . GLU E 1 62 ? -62.911 -22.407 -51.021 1.00 30.68 62 GLU E CA 1
ATOM 11968 C C . GLU E 1 62 ? -61.615 -22.869 -50.377 1.00 36.90 62 GLU E C 1
ATOM 11969 O O . GLU E 1 62 ? -60.670 -23.210 -51.106 1.00 38.61 62 GLU E O 1
ATOM 11975 N N . HIS E 1 63 ? -61.563 -22.890 -49.042 1.00 33.70 63 HIS E N 1
ATOM 11976 C CA . HIS E 1 63 ? -60.358 -23.206 -48.268 1.00 37.00 63 HIS E CA 1
ATOM 11977 C C . HIS E 1 63 ? -59.179 -22.329 -48.682 1.00 37.18 63 HIS E C 1
ATOM 11978 O O . HIS E 1 63 ? -58.072 -22.809 -48.939 1.00 37.59 63 HIS E O 1
ATOM 11985 N N . GLY E 1 64 ? -59.419 -21.018 -48.736 1.00 28.07 64 GLY E N 1
ATOM 11986 C CA . GLY E 1 64 ? -58.391 -20.057 -49.057 1.00 31.17 64 GLY E CA 1
ATOM 11987 C C . GLY E 1 64 ? -58.142 -19.122 -47.888 1.00 30.71 64 GLY E C 1
ATOM 11988 O O . GLY E 1 64 ? -58.786 -19.212 -46.841 1.00 31.32 64 GLY E O 1
ATOM 11989 N N . SER E 1 65 ? -57.189 -18.215 -48.090 1.00 36.52 65 SER E N 1
ATOM 11990 C CA . SER E 1 65 ? -56.812 -17.273 -47.040 1.00 38.52 65 SER E CA 1
ATOM 11991 C C . SER E 1 65 ? -57.683 -16.015 -47.049 1.00 37.86 65 SER E C 1
ATOM 11992 O O . SER E 1 65 ? -58.109 -15.549 -45.986 1.00 33.41 65 SER E O 1
ATOM 11995 N N . ALA E 1 66 ? -57.970 -15.475 -48.234 1.00 34.46 66 ALA E N 1
ATOM 11996 C CA . ALA E 1 66 ? -58.623 -14.186 -48.386 1.00 30.33 66 ALA E CA 1
ATOM 11997 C C . ALA E 1 66 ? -59.638 -14.238 -49.519 1.00 32.81 66 ALA E C 1
ATOM 11998 O O . ALA E 1 66 ? -59.393 -14.875 -50.551 1.00 30.03 66 ALA E O 1
ATOM 12000 N N . GLY E 1 67 ? -60.762 -13.541 -49.331 1.00 28.10 67 GLY E N 1
ATOM 12001 C CA . GLY E 1 67 ? -61.798 -13.429 -50.342 1.00 27.62 67 GLY E CA 1
ATOM 12002 C C . GLY E 1 67 ? -61.974 -11.991 -50.798 1.00 27.96 67 GLY E C 1
ATOM 12003 O O . GLY E 1 67 ? -61.691 -11.049 -50.058 1.00 25.43 67 GLY E O 1
ATOM 12004 N N . PHE E 1 68 ? -62.447 -11.821 -52.028 1.00 28.54 68 PHE E N 1
ATOM 12005 C CA . PHE E 1 68 ? -62.539 -10.495 -52.627 1.00 27.09 68 PHE E CA 1
ATOM 12006 C C . PHE E 1 68 ? -63.755 -10.447 -53.537 1.00 26.95 68 PHE E C 1
ATOM 12007 O O . PHE E 1 68 ? -63.858 -11.250 -54.470 1.00 28.99 68 PHE E O 1
ATOM 12015 N N . ALA E 1 69 ? -64.670 -9.515 -53.265 1.00 26.23 69 ALA E N 1
ATOM 12016 C CA . ALA E 1 69 ? -65.951 -9.431 -53.957 1.00 24.98 69 ALA E CA 1
ATOM 12017 C C . ALA E 1 69 ? -65.944 -8.279 -54.955 1.00 28.76 69 ALA E C 1
ATOM 12018 O O . ALA E 1 69 ? -65.427 -7.192 -54.673 1.00 27.29 69 ALA E O 1
ATOM 12020 N N . PHE E 1 70 ? -66.518 -8.514 -56.124 1.00 28.53 70 PHE E N 1
ATOM 12021 C CA . PHE E 1 70 ? -66.366 -7.588 -57.226 1.00 25.18 70 PHE E CA 1
ATOM 12022 C C . PHE E 1 70 ? -67.727 -7.300 -57.839 1.00 23.61 70 PHE E C 1
ATOM 12023 O O . PHE E 1 70 ? -68.667 -8.082 -57.694 1.00 24.23 70 PHE E O 1
ATOM 12031 N N . ALA E 1 71 ? -67.821 -6.166 -58.545 1.00 24.80 71 ALA E N 1
ATOM 12032 C CA . ALA E 1 71 ? -69.092 -5.764 -59.141 1.00 23.53 71 ALA E CA 1
ATOM 12033 C C . ALA E 1 71 ? -69.639 -6.808 -60.120 1.00 30.02 71 ALA E C 1
ATOM 12034 O O . ALA E 1 71 ? -70.861 -6.894 -60.305 1.00 29.64 71 ALA E O 1
ATOM 12036 N N . SER E 1 72 ? -68.769 -7.609 -60.742 1.00 25.78 72 SER E N 1
ATOM 12037 C CA . SER E 1 72 ? -69.197 -8.683 -61.634 1.00 26.71 72 SER E CA 1
ATOM 12038 C C . SER E 1 72 ? -68.081 -9.703 -61.739 1.00 26.46 72 SER E C 1
ATOM 12039 O O . SER E 1 72 ? -66.950 -9.459 -61.311 1.00 25.29 72 SER E O 1
ATOM 12042 N N . GLY E 1 73 ? -68.402 -10.842 -62.360 1.00 30.82 73 GLY E N 1
ATOM 12043 C CA . GLY E 1 73 ? -67.356 -11.801 -62.698 1.00 32.17 73 GLY E CA 1
ATOM 12044 C C . GLY E 1 73 ? -66.347 -11.234 -63.683 1.00 28.01 73 GLY E C 1
ATOM 12045 O O . GLY E 1 73 ? -65.145 -11.473 -63.570 1.00 27.31 73 GLY E O 1
ATOM 12046 N N . SER E 1 74 ? -66.818 -10.461 -64.658 1.00 29.50 74 SER E N 1
ATOM 12047 C CA . SER E 1 74 ? -65.880 -9.845 -65.583 1.00 26.67 74 SER E CA 1
ATOM 12048 C C . SER E 1 74 ? -64.975 -8.858 -64.861 1.00 30.81 74 SER E C 1
ATOM 12049 O O . SER E 1 74 ? -63.769 -8.792 -65.136 1.00 32.91 74 SER E O 1
ATOM 12052 N N . ALA E 1 75 ? -65.528 -8.095 -63.915 1.00 30.84 75 ALA E N 1
ATOM 12053 C CA . ALA E 1 75 ? -64.692 -7.151 -63.179 1.00 27.51 75 ALA E CA 1
ATOM 12054 C C . ALA E 1 75 ? -63.670 -7.889 -62.327 1.00 27.34 75 ALA E C 1
ATOM 12055 O O . ALA E 1 75 ? -62.516 -7.452 -62.222 1.00 30.29 75 ALA E O 1
ATOM 12057 N N . ALA E 1 76 ? -64.057 -9.029 -61.738 1.00 24.03 76 ALA E N 1
ATOM 12058 C CA . ALA E 1 76 ? -63.085 -9.820 -60.985 1.00 27.29 76 ALA E CA 1
ATOM 12059 C C . ALA E 1 76 ? -61.942 -10.285 -61.881 1.00 28.59 76 ALA E C 1
ATOM 12060 O O . ALA E 1 76 ? -60.764 -10.167 -61.515 1.00 25.62 76 ALA E O 1
ATOM 12062 N N . ILE E 1 77 ? -62.276 -10.798 -63.069 1.00 26.76 77 ILE E N 1
ATOM 12063 C CA . ILE E 1 77 ? -61.254 -11.196 -64.031 1.00 29.67 77 ILE E CA 1
ATOM 12064 C C . ILE E 1 77 ? -60.341 -10.019 -64.369 1.00 30.92 77 ILE E C 1
ATOM 12065 O O . ILE E 1 77 ? -59.109 -10.138 -64.334 1.00 29.84 77 ILE E O 1
ATOM 12070 N N . ASN E 1 78 ? -60.929 -8.858 -64.677 1.00 28.34 78 ASN E N 1
ATOM 12071 C CA . ASN E 1 78 ? -60.121 -7.703 -65.064 1.00 29.43 78 ASN E CA 1
ATOM 12072 C C . ASN E 1 78 ? -59.146 -7.323 -63.961 1.00 27.71 78 ASN E C 1
ATOM 12073 O O . ASN E 1 78 ? -57.997 -6.964 -64.237 1.00 28.16 78 ASN E O 1
ATOM 12078 N N . THR E 1 79 ? -59.584 -7.390 -62.703 1.00 27.73 79 THR E N 1
ATOM 12079 C CA . THR E 1 79 ? -58.689 -7.046 -61.602 1.00 28.50 79 THR E CA 1
ATOM 12080 C C . THR E 1 79 ? -57.557 -8.058 -61.481 1.00 28.89 79 THR E C 1
ATOM 12081 O O . THR E 1 79 ? -56.383 -7.678 -61.302 1.00 25.25 79 THR E O 1
ATOM 12085 N N . VAL E 1 80 ? -57.883 -9.349 -61.612 1.00 27.84 80 VAL E N 1
ATOM 12086 C CA . VAL E 1 80 ? -56.851 -10.380 -61.526 1.00 30.96 80 VAL E CA 1
ATOM 12087 C C . VAL E 1 80 ? -55.795 -10.176 -62.614 1.00 32.54 80 VAL E C 1
ATOM 12088 O O . VAL E 1 80 ? -54.587 -10.211 -62.341 1.00 29.70 80 VAL E O 1
ATOM 12092 N N . PHE E 1 81 ? -56.220 -9.910 -63.852 1.00 29.19 81 PHE E N 1
ATOM 12093 C CA . PHE E 1 81 ? -55.212 -9.733 -64.897 1.00 32.14 81 PHE E CA 1
ATOM 12094 C C . PHE E 1 81 ? -54.415 -8.449 -64.743 1.00 32.94 81 PHE E C 1
ATOM 12095 O O . PHE E 1 81 ? -53.376 -8.288 -65.403 1.00 34.45 81 PHE E O 1
ATOM 12103 N N . SER E 1 82 ? -54.860 -7.541 -63.883 1.00 33.95 82 SER E N 1
ATOM 12104 C CA . SER E 1 82 ? -54.066 -6.349 -63.652 1.00 30.27 82 SER E CA 1
ATOM 12105 C C . SER E 1 82 ? -52.855 -6.643 -62.789 1.00 32.59 82 SER E C 1
ATOM 12106 O O . SER E 1 82 ? -52.023 -5.757 -62.606 1.00 38.72 82 SER E O 1
ATOM 12109 N N . LEU E 1 83 ? -52.721 -7.874 -62.283 1.00 29.89 83 LEU E N 1
ATOM 12110 C CA . LEU E 1 83 ? -51.447 -8.327 -61.737 1.00 30.08 83 LEU E CA 1
ATOM 12111 C C . LEU E 1 83 ? -50.330 -8.282 -62.775 1.00 31.13 83 LEU E C 1
ATOM 12112 O O . LEU E 1 83 ? -49.152 -8.233 -62.401 1.00 31.33 83 LEU E O 1
ATOM 12117 N N . PHE E 1 84 ? -50.659 -8.319 -64.063 1.00 30.48 84 PHE E N 1
ATOM 12118 C CA . PHE E 1 84 ? -49.647 -8.529 -65.080 1.00 31.84 84 PHE E CA 1
ATOM 12119 C C . PHE E 1 84 ? -49.293 -7.213 -65.752 1.00 36.49 84 PHE E C 1
ATOM 12120 O O . PHE E 1 84 ? -49.928 -6.181 -65.524 1.00 40.52 84 PHE E O 1
ATOM 12128 N N . SER E 1 85 ? -48.221 -7.253 -66.548 1.00 34.58 85 SER E N 1
ATOM 12129 C CA . SER E 1 85 ? -47.668 -6.071 -67.185 1.00 33.00 85 SER E CA 1
ATOM 12130 C C . SER E 1 85 ? -47.455 -6.307 -68.671 1.00 37.41 85 SER E C 1
ATOM 12131 O O . SER E 1 85 ? -47.481 -7.444 -69.158 1.00 34.11 85 SER E O 1
ATOM 12134 N N . ALA E 1 86 ? -47.255 -5.193 -69.378 1.00 33.76 86 ALA E N 1
ATOM 12135 C CA . ALA E 1 86 ? -46.870 -5.236 -70.779 1.00 34.40 86 ALA E CA 1
ATOM 12136 C C . ALA E 1 86 ? -45.644 -6.119 -70.928 1.00 37.22 86 ALA E C 1
ATOM 12137 O O . ALA E 1 86 ? -44.702 -6.030 -70.130 1.00 35.23 86 ALA E O 1
ATOM 12139 N N . GLY E 1 87 ? -45.678 -6.999 -71.933 1.00 34.44 87 GLY E N 1
ATOM 12140 C CA . GLY E 1 87 ? -44.640 -7.974 -72.151 1.00 29.46 87 GLY E CA 1
ATOM 12141 C C . GLY E 1 87 ? -44.928 -9.335 -71.560 1.00 37.34 87 GLY E C 1
ATOM 12142 O O . GLY E 1 87 ? -44.281 -10.312 -71.949 1.00 45.99 87 GLY E O 1
ATOM 12143 N N . ASP E 1 88 ? -45.878 -9.428 -70.635 1.00 36.59 88 ASP E N 1
ATOM 12144 C CA . ASP E 1 88 ? -46.213 -10.699 -70.022 1.00 34.54 88 ASP E CA 1
ATOM 12145 C C . ASP E 1 88 ? -47.056 -11.542 -70.969 1.00 32.99 88 ASP E C 1
ATOM 12146 O O . ASP E 1 88 ? -47.877 -11.027 -71.733 1.00 36.63 88 ASP E O 1
ATOM 12151 N N . HIS E 1 89 ? -46.855 -12.854 -70.903 1.00 33.51 89 HIS E N 1
ATOM 12152 C CA . HIS E 1 89 ? -47.559 -13.812 -71.746 1.00 32.71 89 HIS E CA 1
ATOM 12153 C C . HIS E 1 89 ? -48.384 -14.756 -70.881 1.00 29.86 89 HIS E C 1
ATOM 12154 O O . HIS E 1 89 ? -47.957 -15.151 -69.794 1.00 34.64 89 HIS E O 1
ATOM 12161 N N . ILE E 1 90 ? -49.578 -15.097 -71.339 1.00 30.29 90 ILE E N 1
ATOM 12162 C CA . ILE E 1 90 ? -50.504 -15.887 -70.539 1.00 33.81 90 ILE E CA 1
ATOM 12163 C C . ILE E 1 90 ? -51.031 -17.018 -71.405 1.00 34.01 90 ILE E C 1
ATOM 12164 O O . ILE E 1 90 ? -51.309 -16.824 -72.595 1.00 34.75 90 ILE E O 1
ATOM 12169 N N . ILE E 1 91 ? -51.146 -18.203 -70.809 1.00 33.14 91 ILE E N 1
ATOM 12170 C CA . ILE E 1 91 ? -51.784 -19.353 -71.432 1.00 34.09 91 ILE E CA 1
ATOM 12171 C C . ILE E 1 91 ? -53.226 -19.402 -70.957 1.00 34.34 91 ILE E C 1
ATOM 12172 O O . ILE E 1 91 ? -53.487 -19.338 -69.745 1.00 35.42 91 ILE E O 1
ATOM 12177 N N . VAL E 1 92 ? -54.161 -19.503 -71.908 1.00 32.02 92 VAL E N 1
ATOM 12178 C CA . VAL E 1 92 ? -55.586 -19.589 -71.619 1.00 33.74 92 VAL E CA 1
ATOM 12179 C C . VAL E 1 92 ? -56.149 -20.848 -72.258 1.00 36.03 92 VAL E C 1
ATOM 12180 O O . VAL E 1 92 ? -55.680 -21.291 -73.311 1.00 36.60 92 VAL E O 1
ATOM 12184 N N . GLY E 1 93 ? -57.183 -21.406 -71.617 1.00 34.87 93 GLY E N 1
ATOM 12185 C CA . GLY E 1 93 ? -57.975 -22.444 -72.255 1.00 31.75 93 GLY E CA 1
ATOM 12186 C C . GLY E 1 93 ? -58.641 -21.943 -73.522 1.00 41.80 93 GLY E C 1
ATOM 12187 O O . GLY E 1 93 ? -58.978 -20.762 -73.658 1.00 46.12 93 GLY E O 1
ATOM 12188 N N . ASN E 1 94 ? -58.798 -22.848 -74.485 1.00 46.05 94 ASN E N 1
ATOM 12189 C CA . ASN E 1 94 ? -59.356 -22.424 -75.764 1.00 50.64 94 ASN E CA 1
ATOM 12190 C C . ASN E 1 94 ? -60.877 -22.406 -75.762 1.00 49.76 94 ASN E C 1
ATOM 12191 O O . ASN E 1 94 ? -61.478 -21.943 -76.740 1.00 54.65 94 ASN E O 1
ATOM 12196 N N . ASP E 1 95 ? -61.506 -22.881 -74.692 1.00 49.35 95 ASP E N 1
ATOM 12197 C CA . ASP E 1 95 ? -62.948 -22.752 -74.501 1.00 52.88 95 ASP E CA 1
ATOM 12198 C C . ASP E 1 95 ? -63.189 -21.934 -73.234 1.00 53.22 95 ASP E C 1
ATOM 12199 O O . ASP E 1 95 ? -63.207 -22.472 -72.119 1.00 52.69 95 ASP E O 1
ATOM 12204 N N . VAL E 1 96 ? -63.371 -20.627 -73.404 1.00 54.59 96 VAL E N 1
ATOM 12205 C CA . VAL E 1 96 ? -63.673 -19.743 -72.289 1.00 54.89 96 VAL E CA 1
ATOM 12206 C C . VAL E 1 96 ? -64.974 -19.018 -72.601 1.00 59.85 96 VAL E C 1
ATOM 12207 O O . VAL E 1 96 ? -65.423 -18.968 -73.751 1.00 60.55 96 VAL E O 1
ATOM 12211 N N . TYR E 1 97 ? -65.591 -18.477 -71.544 1.00 56.17 97 TYR E N 1
ATOM 12212 C CA . TYR E 1 97 ? -66.759 -17.623 -71.707 1.00 49.68 97 TYR E CA 1
ATOM 12213 C C . TYR E 1 97 ? -66.460 -16.541 -72.739 1.00 46.49 97 TYR E C 1
ATOM 12214 O O . TYR E 1 97 ? -65.362 -15.971 -72.767 1.00 49.47 97 TYR E O 1
ATOM 12223 N N . GLY E 1 98 ? -67.431 -16.293 -73.615 1.00 46.87 98 GLY E N 1
ATOM 12224 C CA . GLY E 1 98 ? -67.227 -15.318 -74.673 1.00 52.09 98 GLY E CA 1
ATOM 12225 C C . GLY E 1 98 ? -66.715 -13.987 -74.162 1.00 52.20 98 GLY E C 1
ATOM 12226 O O . GLY E 1 98 ? -65.855 -13.360 -74.789 1.00 49.27 98 GLY E O 1
ATOM 12227 N N . GLY E 1 99 ? -67.227 -13.542 -73.007 1.00 46.83 99 GLY E N 1
ATOM 12228 C CA . GLY E 1 99 ? -66.758 -12.298 -72.421 1.00 47.23 99 GLY E CA 1
ATOM 12229 C C . GLY E 1 99 ? -65.301 -12.321 -71.994 1.00 44.38 99 GLY E C 1
ATOM 12230 O O . GLY E 1 99 ? -64.606 -11.302 -72.101 1.00 42.17 99 GLY E O 1
ATOM 12231 N N . THR E 1 100 ? -64.815 -13.463 -71.496 1.00 40.13 100 THR E N 1
ATOM 12232 C CA . THR E 1 100 ? -63.387 -13.549 -71.207 1.00 44.71 100 THR E CA 1
ATOM 12233 C C . THR E 1 100 ? -62.573 -13.460 -72.488 1.00 44.17 100 THR E C 1
ATOM 12234 O O . THR E 1 100 ? -61.503 -12.837 -72.514 1.00 44.77 100 THR E O 1
ATOM 12238 N N . PHE E 1 101 ? -63.064 -14.082 -73.562 1.00 48.41 101 PHE E N 1
ATOM 12239 C CA . PHE E 1 101 ? -62.453 -13.888 -74.874 1.00 46.05 101 PHE E CA 1
ATOM 12240 C C . PHE E 1 101 ? -62.394 -12.408 -75.228 1.00 44.56 101 PHE E C 1
ATOM 12241 O O . PHE E 1 101 ? -61.370 -11.916 -75.715 1.00 48.02 101 PHE E O 1
ATOM 12249 N N . ARG E 1 102 ? -63.479 -11.680 -74.959 1.00 40.49 102 ARG E N 1
ATOM 12250 C CA . ARG E 1 102 ? -63.573 -10.286 -75.369 1.00 39.88 102 ARG E CA 1
ATOM 12251 C C . ARG E 1 102 ? -62.593 -9.411 -74.603 1.00 42.14 102 ARG E C 1
ATOM 12252 O O . ARG E 1 102 ? -61.854 -8.622 -75.202 1.00 42.33 102 ARG E O 1
ATOM 12260 N N . LEU E 1 103 ? -62.589 -9.524 -73.271 1.00 47.50 103 LEU E N 1
ATOM 12261 C CA . LEU E 1 103 ? -61.646 -8.778 -72.445 1.00 38.85 103 LEU E CA 1
ATOM 12262 C C . LEU E 1 103 ? -60.218 -8.938 -72.952 1.00 40.36 103 LEU E C 1
ATOM 12263 O O . LEU E 1 103 ? -59.476 -7.953 -73.081 1.00 36.06 103 LEU E O 1
ATOM 12268 N N . ILE E 1 104 ? -59.825 -10.183 -73.255 1.00 40.74 104 ILE E N 1
ATOM 12269 C CA . ILE E 1 104 ? -58.455 -10.468 -73.679 1.00 39.61 104 ILE E CA 1
ATOM 12270 C C . ILE E 1 104 ? -58.140 -9.748 -74.990 1.00 42.26 104 ILE E C 1
ATOM 12271 O O . ILE E 1 104 ? -57.188 -8.963 -75.077 1.00 41.59 104 ILE E O 1
ATOM 12276 N N . ASP E 1 105 ? -58.953 -9.981 -76.024 1.00 48.69 105 ASP E N 1
ATOM 12277 C CA . ASP E 1 105 ? -58.605 -9.456 -77.342 1.00 52.81 105 ASP E CA 1
ATOM 12278 C C . ASP E 1 105 ? -58.817 -7.954 -77.448 1.00 49.61 105 ASP E C 1
ATOM 12279 O O . ASP E 1 105 ? -58.058 -7.277 -78.155 1.00 60.01 105 ASP E O 1
ATOM 12284 N N . ALA E 1 106 ? -59.824 -7.412 -76.767 1.00 42.70 106 ALA E N 1
ATOM 12285 C CA . ALA E 1 106 ? -60.174 -6.009 -76.949 1.00 43.14 106 ALA E CA 1
ATOM 12286 C C . ALA E 1 106 ? -59.538 -5.083 -75.919 1.00 47.49 106 ALA E C 1
ATOM 12287 O O . ALA E 1 106 ? -59.577 -3.859 -76.108 1.00 52.65 106 ALA E O 1
ATOM 12289 N N . VAL E 1 107 ? -58.969 -5.618 -74.837 1.00 41.55 107 VAL E N 1
ATOM 12290 C CA . VAL E 1 107 ? -58.439 -4.771 -73.773 1.00 41.99 107 VAL E CA 1
ATOM 12291 C C . VAL E 1 107 ? -57.026 -5.184 -73.405 1.00 37.49 107 VAL E C 1
ATOM 12292 O O . VAL E 1 107 ? -56.074 -4.428 -73.622 1.00 38.21 107 VAL E O 1
ATOM 12296 N N . LEU E 1 108 ? -56.887 -6.374 -72.813 1.00 41.31 108 LEU E N 1
ATOM 12297 C CA . LEU E 1 108 ? -55.592 -6.786 -72.278 1.00 37.67 108 LEU E CA 1
ATOM 12298 C C . LEU E 1 108 ? -54.519 -6.796 -73.360 1.00 37.76 108 LEU E C 1
ATOM 12299 O O . LEU E 1 108 ? -53.355 -6.469 -73.089 1.00 37.64 108 LEU E O 1
ATOM 12304 N N . LYS E 1 109 ? -54.892 -7.124 -74.597 1.00 36.14 109 LYS E N 1
ATOM 12305 C CA . LYS E 1 109 ? -53.918 -7.091 -75.681 1.00 37.54 109 LYS E CA 1
ATOM 12306 C C . LYS E 1 109 ? -53.454 -5.666 -75.989 1.00 38.31 109 LYS E C 1
ATOM 12307 O O . LYS E 1 109 ? -52.325 -5.476 -76.452 1.00 34.71 109 LYS E O 1
ATOM 12313 N N . HIS E 1 110 ? -54.297 -4.654 -75.741 1.00 33.79 110 HIS E N 1
ATOM 12314 C CA . HIS E 1 110 ? -53.852 -3.272 -75.891 1.00 34.86 110 HIS E CA 1
ATOM 12315 C C . HIS E 1 110 ? -52.880 -2.866 -74.795 1.00 37.21 110 HIS E C 1
ATOM 12316 O O . HIS E 1 110 ? -52.198 -1.844 -74.931 1.00 37.60 110 HIS E O 1
ATOM 12323 N N . PHE E 1 111 ? -52.820 -3.623 -73.705 1.00 33.99 111 PHE E N 1
ATOM 12324 C CA . PHE E 1 111 ? -51.914 -3.331 -72.612 1.00 31.13 111 PHE E CA 1
ATOM 12325 C C . PHE E 1 111 ? -50.577 -4.023 -72.765 1.00 35.84 111 PHE E C 1
ATOM 12326 O O . PHE E 1 111 ? -49.805 -4.051 -71.803 1.00 38.48 111 PHE E O 1
ATOM 12334 N N . GLY E 1 112 ? -50.301 -4.614 -73.931 1.00 37.01 112 GLY E N 1
ATOM 12335 C CA . GLY E 1 112 ? -49.049 -5.312 -74.170 1.00 33.33 112 GLY E CA 1
ATOM 12336 C C . GLY E 1 112 ? -48.960 -6.730 -73.639 1.00 37.85 112 GLY E C 1
ATOM 12337 O O . GLY E 1 112 ? -47.858 -7.287 -73.611 1.00 39.85 112 GLY E O 1
ATOM 12338 N N . MET E 1 113 ? -50.066 -7.324 -73.183 1.00 37.98 113 MET E N 1
ATOM 12339 C CA . MET E 1 113 ? -50.062 -8.733 -72.812 1.00 37.58 113 MET E CA 1
ATOM 12340 C C . MET E 1 113 ? -50.340 -9.576 -74.049 1.00 39.10 113 MET E C 1
ATOM 12341 O O . MET E 1 113 ? -51.116 -9.180 -74.925 1.00 38.17 113 MET E O 1
ATOM 12346 N N . THR E 1 114 ? -49.724 -10.755 -74.106 1.00 37.43 114 THR E N 1
ATOM 12347 C CA . THR E 1 114 ? -49.943 -11.700 -75.191 1.00 36.19 114 THR E CA 1
ATOM 12348 C C . THR E 1 114 ? -50.505 -13.001 -74.632 1.00 36.82 114 THR E C 1
ATOM 12349 O O . THR E 1 114 ? -50.345 -13.318 -73.450 1.00 36.13 114 THR E O 1
ATOM 12353 N N . PHE E 1 115 ? -51.170 -13.755 -75.503 1.00 39.07 115 PHE E N 1
ATOM 12354 C CA . PHE E 1 115 ? -51.964 -14.900 -75.086 1.00 38.84 115 PHE E CA 1
ATOM 12355 C C . PHE E 1 115 ? -51.849 -16.029 -76.102 1.00 40.85 115 PHE E C 1
ATOM 12356 O O . PHE E 1 115 ? -51.857 -15.794 -77.312 1.00 46.25 115 PHE E O 1
ATOM 12364 N N . THR E 1 116 ? -51.767 -17.257 -75.605 1.00 37.60 116 THR E N 1
ATOM 12365 C CA . THR E 1 116 ? -51.899 -18.447 -76.434 1.00 41.08 116 THR E CA 1
ATOM 12366 C C . THR E 1 116 ? -53.025 -19.303 -75.874 1.00 38.75 116 THR E C 1
ATOM 12367 O O . THR E 1 116 ? -52.986 -19.689 -74.700 1.00 39.03 116 THR E O 1
ATOM 12371 N N . ALA E 1 117 ? -54.023 -19.587 -76.713 1.00 38.46 117 ALA E N 1
ATOM 12372 C CA . ALA E 1 117 ? -55.112 -20.492 -76.364 1.00 38.39 117 ALA E CA 1
ATOM 12373 C C . ALA E 1 117 ? -54.690 -21.943 -76.602 1.00 42.85 117 ALA E C 1
ATOM 12374 O O . ALA E 1 117 ? -54.152 -22.280 -77.664 1.00 41.82 117 ALA E O 1
ATOM 12376 N N . VAL E 1 118 ? -54.942 -22.799 -75.611 1.00 37.11 118 VAL E N 1
ATOM 12377 C CA . VAL E 1 118 ? -54.456 -24.175 -75.583 1.00 40.47 118 VAL E CA 1
ATOM 12378 C C . VAL E 1 118 ? -55.574 -25.064 -75.055 1.00 45.27 118 VAL E C 1
ATOM 12379 O O . VAL E 1 118 ? -56.338 -24.653 -74.179 1.00 48.66 118 VAL E O 1
ATOM 12383 N N . ASP E 1 119 ? -55.684 -26.281 -75.584 1.00 47.40 119 ASP E N 1
ATOM 12384 C CA . ASP E 1 119 ? -56.626 -27.243 -75.018 1.00 49.01 119 ASP E CA 1
ATOM 12385 C C . ASP E 1 119 ? -55.997 -27.785 -73.742 1.00 51.57 119 ASP E C 1
ATOM 12386 O O . ASP E 1 119 ? -55.106 -28.639 -73.788 1.00 50.62 119 ASP E O 1
ATOM 12391 N N . THR E 1 120 ? -56.456 -27.287 -72.591 1.00 49.65 120 THR E N 1
ATOM 12392 C CA . THR E 1 120 ? -55.816 -27.670 -71.339 1.00 47.26 120 THR E CA 1
ATOM 12393 C C . THR E 1 120 ? -56.123 -29.101 -70.914 1.00 48.33 120 THR E C 1
ATOM 12394 O O . THR E 1 120 ? -55.648 -29.509 -69.844 1.00 43.39 120 THR E O 1
ATOM 12398 N N . ARG E 1 121 ? -56.879 -29.869 -71.717 1.00 48.48 121 ARG E N 1
ATOM 12399 C CA . ARG E 1 121 ? -56.931 -31.319 -71.530 1.00 49.22 121 ARG E CA 1
ATOM 12400 C C . ARG E 1 121 ? -55.644 -32.017 -71.967 1.00 49.69 121 ARG E C 1
ATOM 12401 O O . ARG E 1 121 ? -55.374 -33.137 -71.515 1.00 47.69 121 ARG E O 1
ATOM 12409 N N . ASP E 1 122 ? -54.850 -31.385 -72.831 1.00 49.59 122 ASP E N 1
ATOM 12410 C CA . ASP E 1 122 ? -53.616 -31.957 -73.366 1.00 49.75 122 ASP E CA 1
ATOM 12411 C C . ASP E 1 122 ? -52.442 -31.283 -72.658 1.00 47.35 122 ASP E C 1
ATOM 12412 O O . ASP E 1 122 ? -51.932 -30.254 -73.108 1.00 47.99 122 ASP E O 1
ATOM 12417 N N . LEU E 1 123 ? -51.991 -31.891 -71.553 1.00 45.00 123 LEU E N 1
ATOM 12418 C CA . LEU E 1 123 ? -50.955 -31.267 -70.732 1.00 43.53 123 LEU E CA 1
ATOM 12419 C C . LEU E 1 123 ? -49.651 -31.075 -71.490 1.00 47.16 123 LEU E C 1
ATOM 12420 O O . LEU E 1 123 ? -48.897 -30.139 -71.195 1.00 47.33 123 LEU E O 1
ATOM 12425 N N . ALA E 1 124 ? -49.359 -31.942 -72.458 1.00 48.54 124 ALA E N 1
ATOM 12426 C CA . ALA E 1 124 ? -48.158 -31.740 -73.257 1.00 45.54 124 ALA E CA 1
ATOM 12427 C C . ALA E 1 124 ? -48.255 -30.449 -74.056 1.00 40.99 124 ALA E C 1
ATOM 12428 O O . ALA E 1 124 ? -47.265 -29.719 -74.192 1.00 41.27 124 ALA E O 1
ATOM 12430 N N . ALA E 1 125 ? -49.448 -30.135 -74.574 1.00 41.04 125 ALA E N 1
ATOM 12431 C CA . ALA E 1 125 ? -49.621 -28.895 -75.324 1.00 39.44 125 ALA E CA 1
ATOM 12432 C C . ALA E 1 125 ? -49.522 -27.677 -74.414 1.00 44.83 125 ALA E C 1
ATOM 12433 O O . ALA E 1 125 ? -49.076 -26.611 -74.859 1.00 41.78 125 ALA E O 1
ATOM 12435 N N . VAL E 1 126 ? -49.914 -27.821 -73.141 1.00 39.40 126 VAL E N 1
ATOM 12436 C CA . VAL E 1 126 ? -49.748 -26.738 -72.178 1.00 37.58 126 VAL E CA 1
ATOM 12437 C C . VAL E 1 126 ? -48.278 -26.500 -71.871 1.00 37.41 126 VAL E C 1
ATOM 12438 O O . VAL E 1 126 ? -47.825 -25.354 -71.808 1.00 40.48 126 VAL E O 1
ATOM 12442 N N . GLU E 1 127 ? -47.510 -27.563 -71.657 1.00 43.06 127 GLU E N 1
ATOM 12443 C CA . GLU E 1 127 ? -46.092 -27.359 -71.401 1.00 43.22 127 GLU E CA 1
ATOM 12444 C C . GLU E 1 127 ? -45.396 -26.798 -72.626 1.00 44.05 127 GLU E C 1
ATOM 12445 O O . GLU E 1 127 ? -44.480 -25.974 -72.501 1.00 41.86 127 GLU E O 1
ATOM 12451 N N . ALA E 1 128 ? -45.840 -27.193 -73.817 1.00 42.10 128 ALA E N 1
ATOM 12452 C CA . ALA E 1 128 ? -45.226 -26.643 -75.015 1.00 41.19 128 ALA E CA 1
ATOM 12453 C C . ALA E 1 128 ? -45.508 -25.150 -75.143 1.00 43.87 128 ALA E C 1
ATOM 12454 O O . ALA E 1 128 ? -44.701 -24.417 -75.732 1.00 43.77 128 ALA E O 1
ATOM 12456 N N . ALA E 1 129 ? -46.615 -24.672 -74.567 1.00 35.54 129 ALA E N 1
ATOM 12457 C CA . ALA E 1 129 ? -46.964 -23.264 -74.698 1.00 34.48 129 ALA E CA 1
ATOM 12458 C C . ALA E 1 129 ? -46.241 -22.352 -73.707 1.00 38.87 129 ALA E C 1
ATOM 12459 O O . ALA E 1 129 ? -46.345 -21.125 -73.841 1.00 40.70 129 ALA E O 1
ATOM 12461 N N . ILE E 1 130 ? -45.522 -22.903 -72.729 1.00 36.32 130 ILE E N 1
ATOM 12462 C CA . ILE E 1 130 ? -44.813 -22.095 -71.741 1.00 38.32 130 ILE E CA 1
ATOM 12463 C C . ILE E 1 130 ? -43.597 -21.444 -72.389 1.00 33.58 130 ILE E C 1
ATOM 12464 O O . ILE E 1 130 ? -42.744 -22.127 -72.961 1.00 43.33 130 ILE E O 1
ATOM 12469 N N . THR E 1 131 ? -43.501 -20.124 -72.299 1.00 38.87 131 THR E N 1
ATOM 12470 C CA . THR E 1 131 ? -42.423 -19.365 -72.924 1.00 41.00 131 THR E CA 1
ATOM 12471 C C . THR E 1 131 ? -41.644 -18.592 -71.863 1.00 37.93 131 THR E C 1
ATOM 12472 O O . THR E 1 131 ? -42.113 -18.444 -70.729 1.00 40.08 131 THR E O 1
ATOM 12476 N N . PRO E 1 132 ? -40.448 -18.088 -72.191 1.00 40.67 132 PRO E N 1
ATOM 12477 C CA . PRO E 1 132 ? -39.674 -17.325 -71.193 1.00 42.72 132 PRO E CA 1
ATOM 12478 C C . PRO E 1 132 ? -40.429 -16.185 -70.522 1.00 41.44 132 PRO E C 1
ATOM 12479 O O . PRO E 1 132 ? -40.121 -15.847 -69.372 1.00 44.69 132 PRO E O 1
ATOM 12483 N N . THR E 1 133 ? -41.393 -15.568 -71.198 1.00 36.51 133 THR E N 1
ATOM 12484 C CA . THR E 1 133 ? -42.151 -14.480 -70.605 1.00 33.53 133 THR E CA 1
ATOM 12485 C C . THR E 1 133 ? -43.517 -14.921 -70.100 1.00 34.09 133 THR E C 1
ATOM 12486 O O . THR E 1 133 ? -44.302 -14.077 -69.665 1.00 39.78 133 THR E O 1
ATOM 12490 N N . THR E 1 134 ? -43.809 -16.214 -70.113 1.00 30.73 134 THR E N 1
ATOM 12491 C CA . THR E 1 134 ? -45.089 -16.680 -69.600 1.00 35.42 134 THR E CA 1
ATOM 12492 C C . THR E 1 134 ? -45.192 -16.431 -68.100 1.00 32.55 134 THR E C 1
ATOM 12493 O O . THR E 1 134 ? -44.241 -16.659 -67.353 1.00 37.04 134 THR E O 1
ATOM 12497 N N . LYS E 1 135 ? -46.359 -15.956 -67.650 1.00 32.32 135 LYS E N 1
ATOM 12498 C CA . LYS E 1 135 ? -46.550 -15.636 -66.240 1.00 35.94 135 LYS E CA 1
ATOM 12499 C C . LYS E 1 135 ? -47.686 -16.391 -65.558 1.00 32.12 135 LYS E C 1
ATOM 12500 O O . LYS E 1 135 ? -47.731 -16.409 -64.319 1.00 33.94 135 LYS E O 1
ATOM 12506 N N . ALA E 1 136 ? -48.591 -17.019 -66.300 1.00 29.36 136 ALA E N 1
ATOM 12507 C CA . ALA E 1 136 ? -49.727 -17.657 -65.648 1.00 31.45 136 ALA E CA 1
ATOM 12508 C C . ALA E 1 136 ? -50.484 -18.518 -66.644 1.00 34.71 136 ALA E C 1
ATOM 12509 O O . ALA E 1 136 ? -50.390 -18.333 -67.861 1.00 32.25 136 ALA E O 1
ATOM 12511 N N . ILE E 1 137 ? -51.269 -19.440 -66.092 1.00 34.29 137 ILE E N 1
ATOM 12512 C CA . ILE E 1 137 ? -52.206 -20.271 -66.831 1.00 33.63 137 ILE E CA 1
ATOM 12513 C C . ILE E 1 137 ? -53.603 -19.972 -66.306 1.00 35.31 137 ILE E C 1
ATOM 12514 O O . ILE E 1 137 ? -53.825 -19.984 -65.089 1.00 32.01 137 ILE E O 1
ATOM 12519 N N . TYR E 1 138 ? -54.539 -19.698 -67.218 1.00 33.11 138 TYR E N 1
ATOM 12520 C CA . TYR E 1 138 ? -55.910 -19.353 -66.861 1.00 33.81 138 TYR E CA 1
ATOM 12521 C C . TYR E 1 138 ? -56.851 -20.307 -67.581 1.00 34.81 138 TYR E C 1
ATOM 12522 O O . TYR E 1 138 ? -56.787 -20.428 -68.809 1.00 36.70 138 TYR E O 1
ATOM 12531 N N . LEU E 1 139 ? -57.734 -20.973 -66.835 1.00 31.59 139 LEU E N 1
ATOM 12532 C CA . LEU E 1 139 ? -58.675 -21.871 -67.485 1.00 33.26 139 LEU E CA 1
ATOM 12533 C C . LEU E 1 139 ? -59.946 -22.035 -66.666 1.00 36.95 139 LEU E C 1
ATOM 12534 O O . LEU E 1 139 ? -59.948 -21.871 -65.444 1.00 36.03 139 LEU E O 1
ATOM 12539 N N . GLU E 1 140 ? -61.028 -22.376 -67.359 1.00 36.29 140 GLU E N 1
ATOM 12540 C CA . GLU E 1 140 ? -62.257 -22.812 -66.719 1.00 36.02 140 GLU E CA 1
ATOM 12541 C C . GLU E 1 140 ? -62.324 -24.335 -66.710 1.00 37.80 140 GLU E C 1
ATOM 12542 O O . GLU E 1 140 ? -61.841 -25.010 -67.626 1.00 42.32 140 GLU E O 1
ATOM 12548 N N . THR E 1 141 ? -62.916 -24.873 -65.671 1.00 36.90 141 THR E N 1
ATOM 12549 C CA . THR E 1 141 ? -63.287 -26.278 -65.758 1.00 39.00 141 THR E CA 1
ATOM 12550 C C . THR E 1 141 ? -64.469 -26.505 -64.818 1.00 37.26 141 THR E C 1
ATOM 12551 O O . THR E 1 141 ? -64.419 -26.114 -63.640 1.00 36.34 141 THR E O 1
ATOM 12555 N N . PRO E 1 142 ? -65.592 -27.042 -65.326 1.00 31.14 142 PRO E N 1
ATOM 12556 C CA . PRO E 1 142 ? -65.861 -27.383 -66.731 1.00 37.80 142 PRO E CA 1
ATOM 12557 C C . PRO E 1 142 ? -65.954 -26.148 -67.629 1.00 38.58 142 PRO E C 1
ATOM 12558 O O . PRO E 1 142 ? -66.299 -25.083 -67.112 1.00 40.58 142 PRO E O 1
ATOM 12562 N N . THR E 1 143 ? -65.666 -26.282 -68.929 1.00 40.44 143 THR E N 1
ATOM 12563 C CA . THR E 1 143 ? -65.595 -25.115 -69.803 1.00 42.61 143 THR E CA 1
ATOM 12564 C C . THR E 1 143 ? -66.984 -24.657 -70.248 1.00 40.82 143 THR E C 1
ATOM 12565 O O . THR E 1 143 ? -67.967 -25.408 -70.228 1.00 41.65 143 THR E O 1
ATOM 12569 N N . ASN E 1 144 ? -67.044 -23.394 -70.655 1.00 42.76 144 ASN E N 1
ATOM 12570 C CA . ASN E 1 144 ? -68.261 -22.786 -71.167 1.00 45.63 144 ASN E CA 1
ATOM 12571 C C . ASN E 1 144 ? -68.151 -22.647 -72.679 1.00 49.82 144 ASN E C 1
ATOM 12572 O O . ASN E 1 144 ? -67.349 -21.824 -73.158 1.00 50.57 144 ASN E O 1
ATOM 12577 N N . PRO E 1 145 ? -68.961 -23.368 -73.473 1.00 48.30 145 PRO E N 1
ATOM 12578 C CA . PRO E 1 145 ? -70.059 -24.209 -72.994 1.00 46.32 145 PRO E CA 1
ATOM 12579 C C . PRO E 1 145 ? -69.867 -25.698 -73.211 1.00 45.94 145 PRO E C 1
ATOM 12580 O O . PRO E 1 145 ? -70.814 -26.440 -72.953 1.00 48.42 145 PRO E O 1
ATOM 12584 N N . LEU E 1 146 ? -68.688 -26.130 -73.665 1.00 43.95 146 LEU E N 1
ATOM 12585 C CA . LEU E 1 146 ? -68.491 -27.531 -74.019 1.00 43.47 146 LEU E CA 1
ATOM 12586 C C . LEU E 1 146 ? -68.243 -28.432 -72.813 1.00 46.27 146 LEU E C 1
ATOM 12587 O O . LEU E 1 146 ? -68.259 -29.661 -72.969 1.00 47.91 146 LEU E O 1
ATOM 12592 N N . LEU E 1 147 ? -68.018 -27.864 -71.626 1.00 44.24 147 LEU E N 1
ATOM 12593 C CA . LEU E 1 147 ? -67.885 -28.642 -70.393 1.00 39.86 147 LEU E CA 1
ATOM 12594 C C . LEU E 1 147 ? -66.672 -29.581 -70.418 1.00 40.68 147 LEU E C 1
ATOM 12595 O O . LEU E 1 147 ? -66.683 -30.648 -69.796 1.00 38.82 147 LEU E O 1
ATOM 12600 N N . HIS E 1 148 ? -65.609 -29.194 -71.125 1.00 41.02 148 HIS E N 1
ATOM 12601 C CA . HIS E 1 148 ? -64.361 -29.949 -71.070 1.00 47.48 148 HIS E CA 1
ATOM 12602 C C . HIS E 1 148 ? -63.764 -29.930 -69.663 1.00 47.99 148 HIS E C 1
ATOM 12603 O O . HIS E 1 148 ? -63.757 -28.895 -68.989 1.00 45.65 148 HIS E O 1
ATOM 12610 N N . ILE E 1 149 ? -63.227 -31.071 -69.230 1.00 43.11 149 ILE E N 1
ATOM 12611 C CA . ILE E 1 149 ? -62.690 -31.217 -67.883 1.00 41.09 149 ILE E CA 1
ATOM 12612 C C . ILE E 1 149 ? -61.174 -31.229 -67.953 1.00 43.25 149 ILE E C 1
ATOM 12613 O O . ILE E 1 149 ? -60.590 -32.021 -68.697 1.00 48.74 149 ILE E O 1
ATOM 12618 N N . THR E 1 150 ? -60.539 -30.367 -67.164 1.00 39.89 150 THR E N 1
ATOM 12619 C CA . THR E 1 150 ? -59.087 -30.273 -67.097 1.00 39.81 150 THR E CA 1
ATOM 12620 C C . THR E 1 150 ? -58.608 -30.803 -65.754 1.00 41.78 150 THR E C 1
ATOM 12621 O O . THR E 1 150 ? -59.263 -30.594 -64.726 1.00 43.14 150 THR E O 1
ATOM 12625 N N . ASP E 1 151 ? -57.483 -31.517 -65.768 1.00 41.70 151 ASP E N 1
ATOM 12626 C CA . ASP E 1 151 ? -56.896 -32.046 -64.538 1.00 38.63 151 ASP E CA 1
ATOM 12627 C C . ASP E 1 151 ? -56.281 -30.881 -63.773 1.00 36.38 151 ASP E C 1
ATOM 12628 O O . ASP E 1 151 ? -55.193 -30.402 -64.105 1.00 37.47 151 ASP E O 1
ATOM 12633 N N . ILE E 1 152 ? -56.979 -30.419 -62.734 1.00 39.82 152 ILE E N 1
ATOM 12634 C CA . ILE E 1 152 ? -56.531 -29.231 -62.018 1.00 37.51 152 ILE E CA 1
ATOM 12635 C C . ILE E 1 152 ? -55.193 -29.489 -61.336 1.00 39.31 152 ILE E C 1
ATOM 12636 O O . ILE E 1 152 ? -54.244 -28.708 -61.484 1.00 36.24 152 ILE E O 1
ATOM 12641 N N . ALA E 1 153 ? -55.095 -30.594 -60.587 1.00 36.35 153 ALA E N 1
ATOM 12642 C CA . ALA E 1 153 ? -53.857 -30.913 -59.881 1.00 33.34 153 ALA E CA 1
ATOM 12643 C C . ALA E 1 153 ? -52.660 -30.941 -60.824 1.00 37.28 153 ALA E C 1
ATOM 12644 O O . ALA E 1 153 ? -51.568 -30.476 -60.472 1.00 34.69 153 ALA E O 1
ATOM 12646 N N . ALA E 1 154 ? -52.847 -31.487 -62.028 1.00 36.41 154 ALA E N 1
ATOM 12647 C CA . ALA E 1 154 ? -51.751 -31.559 -62.983 1.00 32.96 154 ALA E CA 1
ATOM 12648 C C . ALA E 1 154 ? -51.344 -30.167 -63.458 1.00 37.25 154 ALA E C 1
ATOM 12649 O O . ALA E 1 154 ? -50.145 -29.872 -63.583 1.00 36.70 154 ALA E O 1
ATOM 12651 N N . ILE E 1 155 ? -52.331 -29.300 -63.726 1.00 33.84 155 ILE E N 1
ATOM 12652 C CA . ILE E 1 155 ? -52.043 -27.946 -64.183 1.00 32.01 155 ILE E CA 1
ATOM 12653 C C . ILE E 1 155 ? -51.262 -27.182 -63.119 1.00 32.89 155 ILE E C 1
ATOM 12654 O O . ILE E 1 155 ? -50.308 -26.455 -63.428 1.00 34.39 155 ILE E O 1
ATOM 12659 N N . ALA E 1 156 ? -51.636 -27.353 -61.849 1.00 31.13 156 ALA E N 1
ATOM 12660 C CA . ALA E 1 156 ? -50.945 -26.659 -60.766 1.00 31.48 156 ALA E CA 1
ATOM 12661 C C . ALA E 1 156 ? -49.493 -27.115 -60.642 1.00 35.60 156 ALA E C 1
ATOM 12662 O O . ALA E 1 156 ? -48.585 -26.284 -60.518 1.00 33.41 156 ALA E O 1
ATOM 12664 N N . LYS E 1 157 ? -49.254 -28.434 -60.651 1.00 34.73 157 LYS E N 1
ATOM 12665 C CA . LYS E 1 157 ? -47.883 -28.933 -60.584 1.00 35.35 157 LYS E CA 1
ATOM 12666 C C . LYS E 1 157 ? -47.062 -28.414 -61.751 1.00 40.03 157 LYS E C 1
ATOM 12667 O O . LYS E 1 157 ? -45.871 -28.101 -61.599 1.00 40.60 157 LYS E O 1
ATOM 12673 N N . LEU E 1 158 ? -47.692 -28.280 -62.916 1.00 37.46 158 LEU E N 1
ATOM 12674 C CA . LEU E 1 158 ? -46.977 -27.752 -64.065 1.00 36.83 158 LEU E CA 1
ATOM 12675 C C . LEU E 1 158 ? -46.657 -26.272 -63.880 1.00 38.62 158 LEU E C 1
ATOM 12676 O O . LEU E 1 158 ? -45.564 -25.816 -64.235 1.00 38.53 158 LEU E O 1
ATOM 12681 N N . ALA E 1 159 ? -47.592 -25.506 -63.309 1.00 38.02 159 ALA E N 1
ATOM 12682 C CA . ALA E 1 159 ? -47.334 -24.093 -63.049 1.00 36.33 159 ALA E CA 1
ATOM 12683 C C . ALA E 1 159 ? -46.239 -23.905 -62.003 1.00 39.18 159 ALA E C 1
ATOM 12684 O O . ALA E 1 159 ? -45.384 -23.022 -62.142 1.00 37.86 159 ALA E O 1
ATOM 12686 N N . GLN E 1 160 ? -46.244 -24.731 -60.953 1.00 40.12 160 GLN E N 1
ATOM 12687 C CA . GLN E 1 160 ? -45.254 -24.582 -59.889 1.00 39.46 160 GLN E CA 1
ATOM 12688 C C . GLN E 1 160 ? -43.852 -24.854 -60.404 1.00 42.06 160 GLN E C 1
ATOM 12689 O O . GLN E 1 160 ? -42.895 -24.189 -59.983 1.00 42.44 160 GLN E O 1
ATOM 12695 N N . ALA E 1 161 ? -43.718 -25.806 -61.338 1.00 41.80 161 ALA E N 1
ATOM 12696 C CA . ALA E 1 161 ? -42.429 -26.156 -61.930 1.00 37.38 161 ALA E CA 1
ATOM 12697 C C . ALA E 1 161 ? -41.842 -25.042 -62.775 1.00 38.65 161 ALA E C 1
ATOM 12698 O O . ALA E 1 161 ? -40.666 -25.136 -63.142 1.00 41.93 161 ALA E O 1
ATOM 12700 N N . HIS E 1 162 ? -42.620 -24.000 -63.096 1.00 38.41 162 HIS E N 1
ATOM 12701 C CA . HIS E 1 162 ? -42.146 -22.929 -63.965 1.00 40.56 162 HIS E CA 1
ATOM 12702 C C . HIS E 1 162 ? -42.471 -21.541 -63.427 1.00 43.06 162 HIS E C 1
ATOM 12703 O O . HIS E 1 162 ? -42.463 -20.580 -64.200 1.00 42.79 162 HIS E O 1
ATOM 12710 N N . ASP E 1 163 ? -42.746 -21.410 -62.124 1.00 46.18 163 ASP E N 1
ATOM 12711 C CA . ASP E 1 163 ? -43.009 -20.111 -61.481 1.00 59.61 163 ASP E CA 1
ATOM 12712 C C . ASP E 1 163 ? -44.160 -19.371 -62.153 1.00 39.98 163 ASP E C 1
ATOM 12713 O O . ASP E 1 163 ? -44.064 -18.179 -62.442 1.00 35.75 163 ASP E O 1
ATOM 12718 N N . LEU E 1 164 ? -45.257 -20.078 -62.396 1.00 35.91 164 LEU E N 1
ATOM 12719 C CA . LEU E 1 164 ? -46.441 -19.460 -62.968 1.00 31.95 164 LEU E CA 1
ATOM 12720 C C . LEU E 1 164 ? -47.571 -19.424 -61.950 1.00 35.36 164 LEU E C 1
ATOM 12721 O O . LEU E 1 164 ? -47.673 -20.289 -61.071 1.00 35.50 164 LEU E O 1
ATOM 12726 N N . LEU E 1 165 ? -48.409 -18.396 -62.067 1.00 34.82 165 LEU E N 1
ATOM 12727 C CA . LEU E 1 165 ? -49.680 -18.366 -61.363 1.00 31.05 165 LEU E CA 1
ATOM 12728 C C . LEU E 1 165 ? -50.670 -19.276 -62.070 1.00 33.79 165 LEU E C 1
ATOM 12729 O O . LEU E 1 165 ? -50.796 -19.226 -63.296 1.00 35.65 165 LEU E O 1
ATOM 12734 N N . SER E 1 166 ? -51.373 -20.111 -61.301 1.00 31.29 166 SER E N 1
ATOM 12735 C CA . SER E 1 166 ? -52.484 -20.895 -61.831 1.00 29.81 166 SER E CA 1
ATOM 12736 C C . SER E 1 166 ? -53.787 -20.241 -61.379 1.00 35.35 166 SER E C 1
ATOM 12737 O O . SER E 1 166 ? -54.035 -20.106 -60.171 1.00 36.21 166 SER E O 1
ATOM 12740 N N . ILE E 1 167 ? -54.608 -19.832 -62.347 1.00 33.21 167 ILE E N 1
ATOM 12741 C CA . ILE E 1 167 ? -55.904 -19.204 -62.106 1.00 31.23 167 ILE E CA 1
ATOM 12742 C C . ILE E 1 167 ? -57.003 -20.103 -62.677 1.00 33.96 167 ILE E C 1
ATOM 12743 O O . ILE E 1 167 ? -57.039 -20.356 -63.887 1.00 30.88 167 ILE E O 1
ATOM 12748 N N . ILE E 1 168 ? -57.918 -20.554 -61.819 1.00 31.50 168 ILE E N 1
ATOM 12749 C CA . ILE E 1 168 ? -59.012 -21.439 -62.216 1.00 29.25 168 ILE E CA 1
ATOM 12750 C C . ILE E 1 168 ? -60.342 -20.718 -62.011 1.00 34.86 168 ILE E C 1
ATOM 12751 O O . ILE E 1 168 ? -60.694 -20.368 -60.875 1.00 32.90 168 ILE E O 1
ATOM 12756 N N . ASP E 1 169 ? -61.096 -20.529 -63.103 1.00 35.61 169 ASP E N 1
ATOM 12757 C CA . ASP E 1 169 ? -62.469 -20.022 -63.052 1.00 29.75 169 ASP E CA 1
ATOM 12758 C C . ASP E 1 169 ? -63.387 -21.159 -62.616 1.00 30.34 169 ASP E C 1
ATOM 12759 O O . ASP E 1 169 ? -63.594 -22.114 -63.363 1.00 34.19 169 ASP E O 1
ATOM 12764 N N . ASN E 1 170 ? -63.948 -21.058 -61.414 1.00 30.58 170 ASN E N 1
ATOM 12765 C CA . ASN E 1 170 ? -64.726 -22.128 -60.809 1.00 32.82 170 ASN E CA 1
ATOM 12766 C C . ASN E 1 170 ? -66.236 -21.899 -60.916 1.00 31.51 170 ASN E C 1
ATOM 12767 O O . ASN E 1 170 ? -67.008 -22.552 -60.200 1.00 34.19 170 ASN E O 1
ATOM 12772 N N . THR E 1 171 ? -66.675 -21.014 -61.818 1.00 32.59 171 THR E N 1
ATOM 12773 C CA . THR E 1 171 ? -68.087 -20.641 -61.865 1.00 35.09 171 THR E CA 1
ATOM 12774 C C . THR E 1 171 ? -69.000 -21.860 -62.007 1.00 32.59 171 THR E C 1
ATOM 12775 O O . THR E 1 171 ? -69.941 -22.037 -61.229 1.00 32.16 171 THR E O 1
ATOM 12779 N N . PHE E 1 172 ? -68.725 -22.727 -62.983 1.00 35.76 172 PHE E N 1
ATOM 12780 C CA . PHE E 1 172 ? -69.669 -23.806 -63.279 1.00 36.09 172 PHE E CA 1
ATOM 12781 C C . PHE E 1 172 ? -69.715 -24.855 -62.164 1.00 37.53 172 PHE E C 1
ATOM 12782 O O . PHE E 1 172 ? -70.785 -25.402 -61.876 1.00 38.47 172 PHE E O 1
ATOM 12790 N N . ALA E 1 173 ? -68.592 -25.154 -61.515 1.00 34.12 173 ALA E N 1
ATOM 12791 C CA . ALA E 1 173 ? -68.644 -26.174 -60.466 1.00 38.40 173 ALA E CA 1
ATOM 12792 C C . ALA E 1 173 ? -69.245 -25.641 -59.169 1.00 40.51 173 ALA E C 1
ATOM 12793 O O . ALA E 1 173 ? -70.157 -26.265 -58.606 1.00 43.04 173 ALA E O 1
ATOM 12795 N N . SER E 1 174 ? -68.714 -24.499 -58.665 1.00 37.82 174 SER E N 1
ATOM 12796 C CA . SER E 1 174 ? -68.932 -23.962 -57.318 1.00 36.62 174 SER E CA 1
ATOM 12797 C C . SER E 1 174 ? -68.133 -24.734 -56.268 1.00 36.97 174 SER E C 1
ATOM 12798 O O . SER E 1 174 ? -67.748 -25.893 -56.492 1.00 35.81 174 SER E O 1
ATOM 12801 N N . PRO E 1 175 ? -67.895 -24.144 -55.095 1.00 34.70 175 PRO E N 1
ATOM 12802 C CA . PRO E 1 175 ? -67.127 -24.861 -54.063 1.00 32.85 175 PRO E CA 1
ATOM 12803 C C . PRO E 1 175 ? -67.775 -26.147 -53.616 1.00 35.19 175 PRO E C 1
ATOM 12804 O O . PRO E 1 175 ? -67.091 -26.985 -53.015 1.00 37.96 175 PRO E O 1
ATOM 12808 N N . TYR E 1 176 ? -69.074 -26.326 -53.870 1.00 37.26 176 TYR E N 1
ATOM 12809 C CA . TYR E 1 176 ? -69.738 -27.563 -53.475 1.00 36.59 176 TYR E CA 1
ATOM 12810 C C . TYR E 1 176 ? -69.240 -28.736 -54.307 1.00 36.77 176 TYR E C 1
ATOM 12811 O O . TYR E 1 176 ? -69.094 -29.854 -53.797 1.00 42.35 176 TYR E O 1
ATOM 12820 N N . VAL E 1 177 ? -68.965 -28.494 -55.581 1.00 36.48 177 VAL E N 1
ATOM 12821 C CA . VAL E 1 177 ? -68.487 -29.544 -56.472 1.00 39.60 177 VAL E CA 1
ATOM 12822 C C . VAL E 1 177 ? -66.968 -29.650 -56.449 1.00 39.06 177 VAL E C 1
ATOM 12823 O O . VAL E 1 177 ? -66.422 -30.751 -56.512 1.00 38.75 177 VAL E O 1
ATOM 12827 N N . GLN E 1 178 ? -66.270 -28.518 -56.338 1.00 38.45 178 GLN E N 1
ATOM 12828 C CA . GLN E 1 178 ? -64.861 -28.422 -56.698 1.00 36.59 178 GLN E CA 1
ATOM 12829 C C . GLN E 1 178 ? -64.177 -27.341 -55.866 1.00 36.54 178 GLN E C 1
ATOM 12830 O O . GLN E 1 178 ? -64.684 -26.222 -55.751 1.00 35.17 178 GLN E O 1
ATOM 12836 N N . LYS E 1 179 ? -63.010 -27.662 -55.316 1.00 37.10 179 LYS E N 1
ATOM 12837 C CA . LYS E 1 179 ? -62.240 -26.717 -54.513 1.00 34.91 179 LYS E CA 1
ATOM 12838 C C . LYS E 1 179 ? -60.802 -26.641 -55.030 1.00 35.71 179 LYS E C 1
ATOM 12839 O O . LYS E 1 179 ? -59.881 -27.236 -54.451 1.00 34.97 179 LYS E O 1
ATOM 12845 N N . PRO E 1 180 ? -60.568 -25.884 -56.107 1.00 36.00 180 PRO E N 1
ATOM 12846 C CA . PRO E 1 180 ? -59.236 -25.900 -56.742 1.00 32.34 180 PRO E CA 1
ATOM 12847 C C . PRO E 1 180 ? -58.079 -25.542 -55.823 1.00 33.92 180 PRO E C 1
ATOM 12848 O O . PRO E 1 180 ? -56.967 -26.027 -56.055 1.00 36.89 180 PRO E O 1
ATOM 12852 N N . LEU E 1 181 ? -58.276 -24.711 -54.798 1.00 34.19 181 LEU E N 1
ATOM 12853 C CA . LEU E 1 181 ? -57.141 -24.369 -53.943 1.00 35.29 181 LEU E CA 1
ATOM 12854 C C . LEU E 1 181 ? -56.624 -25.590 -53.183 1.00 33.68 181 LEU E C 1
ATOM 12855 O O . LEU E 1 181 ? -55.427 -25.678 -52.882 1.00 36.17 181 LEU E O 1
ATOM 12860 N N . ASP E 1 182 ? -57.502 -26.554 -52.898 1.00 35.19 182 ASP E N 1
ATOM 12861 C CA . ASP E 1 182 ? -57.089 -27.841 -52.344 1.00 34.25 182 ASP E CA 1
ATOM 12862 C C . ASP E 1 182 ? -56.232 -28.650 -53.321 1.00 37.33 182 ASP E C 1
ATOM 12863 O O . ASP E 1 182 ? -55.587 -29.623 -52.914 1.00 35.84 182 ASP E O 1
ATOM 12868 N N . LEU E 1 183 ? -56.214 -28.289 -54.600 1.00 35.06 183 LEU E N 1
ATOM 12869 C CA . LEU E 1 183 ? -55.408 -29.005 -55.570 1.00 31.98 183 LEU E CA 1
ATOM 12870 C C . LEU E 1 183 ? -54.149 -28.246 -55.984 1.00 35.46 183 LEU E C 1
ATOM 12871 O O . LEU E 1 183 ? -53.495 -28.647 -56.952 1.00 37.27 183 LEU E O 1
ATOM 12876 N N . GLY E 1 184 ? -53.791 -27.162 -55.288 1.00 34.20 184 GLY E N 1
ATOM 12877 C CA . GLY E 1 184 ? -52.522 -26.488 -55.505 1.00 27.43 184 GLY E CA 1
ATOM 12878 C C . GLY E 1 184 ? -52.604 -25.206 -56.298 1.00 35.27 184 GLY E C 1
ATOM 12879 O O . GLY E 1 184 ? -51.619 -24.448 -56.337 1.00 39.01 184 GLY E O 1
ATOM 12880 N N . VAL E 1 185 ? -53.754 -24.933 -56.918 1.00 36.73 185 VAL E N 1
ATOM 12881 C CA . VAL E 1 185 ? -53.939 -23.721 -57.702 1.00 35.42 185 VAL E CA 1
ATOM 12882 C C . VAL E 1 185 ? -53.736 -22.464 -56.843 1.00 33.72 185 VAL E C 1
ATOM 12883 O O . VAL E 1 185 ? -53.943 -22.483 -55.627 1.00 33.41 185 VAL E O 1
ATOM 12887 N N . ASP E 1 186 ? -53.302 -21.366 -57.480 1.00 33.57 186 ASP E N 1
ATOM 12888 C CA . ASP E 1 186 ? -53.031 -20.122 -56.750 1.00 35.26 186 ASP E CA 1
ATOM 12889 C C . ASP E 1 186 ? -54.281 -19.264 -56.548 1.00 33.59 186 ASP E C 1
ATOM 12890 O O . ASP E 1 186 ? -54.508 -18.737 -55.456 1.00 33.61 186 ASP E O 1
ATOM 12895 N N . ILE E 1 187 ? -55.081 -19.075 -57.592 1.00 33.44 187 ILE E N 1
ATOM 12896 C CA . ILE E 1 187 ? -56.228 -18.179 -57.540 1.00 33.11 187 ILE E CA 1
ATOM 12897 C C . ILE E 1 187 ? -57.436 -18.902 -58.103 1.00 32.62 187 ILE E C 1
ATOM 12898 O O . ILE E 1 187 ? -57.380 -19.456 -59.209 1.00 34.91 187 ILE E O 1
ATOM 12903 N N . VAL E 1 188 ? -58.535 -18.866 -57.369 1.00 28.45 188 VAL E N 1
ATOM 12904 C CA . VAL E 1 188 ? -59.804 -19.368 -57.864 1.00 32.05 188 VAL E CA 1
ATOM 12905 C C . VAL E 1 188 ? -60.760 -18.184 -57.940 1.00 30.23 188 VAL E C 1
ATOM 12906 O O . VAL E 1 188 ? -60.751 -17.319 -57.056 1.00 33.25 188 VAL E O 1
ATOM 12910 N N . LEU E 1 189 ? -61.538 -18.102 -59.020 1.00 29.66 189 LEU E N 1
ATOM 12911 C CA . LEU E 1 189 ? -62.473 -16.997 -59.151 1.00 29.91 189 LEU E CA 1
ATOM 12912 C C . LEU E 1 189 ? -63.804 -17.513 -59.654 1.00 31.25 189 LEU E C 1
ATOM 12913 O O . LEU E 1 189 ? -63.900 -18.606 -60.205 1.00 29.32 189 LEU E O 1
ATOM 12918 N N . HIS E 1 190 ? -64.837 -16.705 -59.429 1.00 31.58 190 HIS E N 1
ATOM 12919 C CA . HIS E 1 190 ? -66.206 -17.077 -59.738 1.00 34.93 190 HIS E CA 1
ATOM 12920 C C . HIS E 1 190 ? -66.905 -15.887 -60.355 1.00 37.12 190 HIS E C 1
ATOM 12921 O O . HIS E 1 190 ? -66.615 -14.735 -60.013 1.00 34.20 190 HIS E O 1
ATOM 12928 N N . SER E 1 191 ? -67.859 -16.182 -61.238 1.00 37.32 191 SER E N 1
ATOM 12929 C CA . SER E 1 191 ? -68.983 -15.282 -61.476 1.00 33.46 191 SER E CA 1
ATOM 12930 C C . SER E 1 191 ? -70.073 -15.666 -60.475 1.00 30.22 191 SER E C 1
ATOM 12931 O O . SER E 1 191 ? -70.817 -16.625 -60.680 1.00 34.03 191 SER E O 1
ATOM 12934 N N . ALA E 1 192 ? -70.158 -14.921 -59.373 1.00 31.52 192 ALA E N 1
ATOM 12935 C CA . ALA E 1 192 ? -71.223 -15.140 -58.394 1.00 32.61 192 ALA E CA 1
ATOM 12936 C C . ALA E 1 192 ? -72.606 -14.934 -58.985 1.00 30.07 192 ALA E C 1
ATOM 12937 O O . ALA E 1 192 ? -73.600 -15.276 -58.335 1.00 28.31 192 ALA E O 1
ATOM 12939 N N . SER E 1 193 ? -72.691 -14.409 -60.205 1.00 34.59 193 SER E N 1
ATOM 12940 C CA . SER E 1 193 ? -73.963 -14.185 -60.875 1.00 35.35 193 SER E CA 1
ATOM 12941 C C . SER E 1 193 ? -74.617 -15.508 -61.250 1.00 38.78 193 SER E C 1
ATOM 12942 O O . SER E 1 193 ? -75.696 -15.520 -61.857 1.00 43.34 193 SER E O 1
ATOM 12945 N N . ALA E 1 194 ? -73.954 -16.620 -60.922 1.00 32.53 194 ALA E N 1
ATOM 12946 C CA . ALA E 1 194 ? -74.465 -17.949 -61.220 1.00 33.99 194 ALA E CA 1
ATOM 12947 C C . ALA E 1 194 ? -74.923 -18.662 -59.943 1.00 37.79 194 ALA E C 1
ATOM 12948 O O . ALA E 1 194 ? -75.856 -18.201 -59.271 1.00 35.43 194 ALA E O 1
ATOM 12950 N N . TYR E 1 195 ? -74.253 -19.772 -59.596 1.00 37.21 195 TYR E N 1
ATOM 12951 C CA . TYR E 1 195 ? -74.746 -20.679 -58.563 1.00 32.53 195 TYR E CA 1
ATOM 12952 C C . TYR E 1 195 ? -74.619 -20.097 -57.166 1.00 31.59 195 TYR E C 1
ATOM 12953 O O . TYR E 1 195 ? -75.440 -20.405 -56.295 1.00 27.92 195 TYR E O 1
ATOM 12962 N N . LEU E 1 196 ? -73.582 -19.299 -56.916 1.00 31.47 196 LEU E N 1
ATOM 12963 C CA . LEU E 1 196 ? -73.380 -18.786 -55.566 1.00 32.26 196 LEU E CA 1
ATOM 12964 C C . LEU E 1 196 ? -74.523 -17.858 -55.180 1.00 36.64 196 LEU E C 1
ATOM 12965 O O . LEU E 1 196 ? -75.129 -18.017 -54.111 1.00 36.78 196 LEU E O 1
ATOM 12970 N N . GLY E 1 197 ? -74.871 -16.919 -56.068 1.00 34.11 197 GLY E N 1
ATOM 12971 C CA . GLY E 1 197 ? -76.074 -16.124 -55.910 1.00 32.50 197 GLY E CA 1
ATOM 12972 C C . GLY E 1 197 ? -77.313 -16.993 -55.938 1.00 33.28 197 GLY E C 1
ATOM 12973 O O . GLY E 1 197 ? -78.097 -17.002 -54.979 1.00 33.90 197 GLY E O 1
ATOM 12974 N N . GLY E 1 198 ? -77.494 -17.726 -57.044 1.00 36.48 198 GLY E N 1
ATOM 12975 C CA . GLY E 1 198 ? -78.467 -18.800 -57.127 1.00 33.40 198 GLY E CA 1
ATOM 12976 C C . GLY E 1 198 ? -79.887 -18.398 -57.462 1.00 34.31 198 GLY E C 1
ATOM 12977 O O . GLY E 1 198 ? -80.708 -19.275 -57.749 1.00 35.84 198 GLY E O 1
ATOM 12978 N N . HIS E 1 199 ? -80.217 -17.109 -57.449 1.00 38.13 199 HIS E N 1
ATOM 12979 C CA . HIS E 1 199 ? -81.609 -16.686 -57.544 1.00 37.36 199 HIS E CA 1
ATOM 12980 C C . HIS E 1 199 ? -81.860 -15.787 -58.743 1.00 36.48 199 HIS E C 1
ATOM 12981 O O . HIS E 1 199 ? -82.903 -15.125 -58.794 1.00 35.69 199 HIS E O 1
ATOM 12988 N N . SER E 1 200 ? -80.918 -15.749 -59.693 1.00 35.21 200 SER E N 1
ATOM 12989 C CA . SER E 1 200 ? -81.019 -14.926 -60.903 1.00 39.38 200 SER E CA 1
ATOM 12990 C C . SER E 1 200 ? -81.300 -13.453 -60.566 1.00 41.15 200 SER E C 1
ATOM 12991 O O . SER E 1 200 ? -82.084 -12.764 -61.232 1.00 42.79 200 SER E O 1
ATOM 12994 N N . ASP E 1 201 ? -80.640 -12.947 -59.521 1.00 37.96 201 ASP E N 1
ATOM 12995 C CA . ASP E 1 201 ? -80.939 -11.580 -59.100 1.00 34.99 201 ASP E CA 1
ATOM 12996 C C . ASP E 1 201 ? -79.734 -10.863 -58.504 1.00 32.07 201 ASP E C 1
ATOM 12997 O O . ASP E 1 201 ? -79.917 -9.909 -57.741 1.00 36.98 201 ASP E O 1
ATOM 13002 N N . VAL E 1 202 ? -78.523 -11.298 -58.814 1.00 32.61 202 VAL E N 1
ATOM 13003 C CA . VAL E 1 202 ? -77.304 -10.677 -58.322 1.00 31.29 202 VAL E CA 1
ATOM 13004 C C . VAL E 1 202 ? -76.262 -10.817 -59.411 1.00 33.11 202 VAL E C 1
ATOM 13005 O O . VAL E 1 202 ? -76.117 -11.892 -59.999 1.00 38.93 202 VAL E O 1
ATOM 13009 N N . ILE E 1 203 ? -75.581 -9.722 -59.720 1.00 29.21 203 ILE E N 1
ATOM 13010 C CA . ILE E 1 203 ? -74.373 -9.738 -60.525 1.00 30.34 203 ILE E CA 1
ATOM 13011 C C . ILE E 1 203 ? -73.213 -9.505 -59.570 1.00 32.93 203 ILE E C 1
ATOM 13012 O O . ILE E 1 203 ? -73.289 -8.628 -58.695 1.00 36.42 203 ILE E O 1
ATOM 13017 N N . GLY E 1 204 ? -72.170 -10.311 -59.693 1.00 27.48 204 GLY E N 1
ATOM 13018 C CA . GLY E 1 204 ? -71.029 -10.155 -58.816 1.00 29.01 204 GLY E CA 1
ATOM 13019 C C . GLY E 1 204 ? -69.932 -11.126 -59.186 1.00 30.49 204 GLY E C 1
ATOM 13020 O O . GLY E 1 204 ? -70.156 -12.113 -59.902 1.00 28.77 204 GLY E O 1
ATOM 13021 N N . GLY E 1 205 ? -68.729 -10.818 -58.690 1.00 25.50 205 GLY E N 1
ATOM 13022 C CA . GLY E 1 205 ? -67.597 -11.704 -58.838 1.00 26.47 205 GLY E CA 1
ATOM 13023 C C . GLY E 1 205 ? -66.916 -11.916 -57.502 1.00 31.99 205 GLY E C 1
ATOM 13024 O O . GLY E 1 205 ? -67.001 -11.084 -56.591 1.00 33.50 205 GLY E O 1
ATOM 13025 N N . LEU E 1 206 ? -66.235 -13.059 -57.385 1.00 30.75 206 LEU E N 1
ATOM 13026 C CA . LEU E 1 206 ? -65.463 -13.381 -56.194 1.00 27.91 206 LEU E CA 1
ATOM 13027 C C . LEU E 1 206 ? -64.111 -13.916 -56.617 1.00 29.45 206 LEU E C 1
ATOM 13028 O O . LEU E 1 206 ? -63.980 -14.573 -57.656 1.00 28.52 206 LEU E O 1
ATOM 13033 N N . VAL E 1 207 ? -63.109 -13.635 -55.790 1.00 27.88 207 VAL E N 1
ATOM 13034 C CA . VAL E 1 207 ? -61.763 -14.149 -55.971 1.00 26.59 207 VAL E CA 1
ATOM 13035 C C . VAL E 1 207 ? -61.286 -14.645 -54.618 1.00 26.87 207 VAL E C 1
ATOM 13036 O O . VAL E 1 207 ? -61.574 -14.032 -53.583 1.00 25.73 207 VAL E O 1
ATOM 13040 N N . VAL E 1 208 ? -60.598 -15.778 -54.614 1.00 27.05 208 VAL E N 1
ATOM 13041 C CA . VAL E 1 208 ? -60.011 -16.311 -53.394 1.00 29.70 208 VAL E CA 1
ATOM 13042 C C . VAL E 1 208 ? -58.594 -16.756 -53.725 1.00 27.22 208 VAL E C 1
ATOM 13043 O O . VAL E 1 208 ? -58.361 -17.407 -54.749 1.00 26.71 208 VAL E O 1
ATOM 13047 N N . THR E 1 209 ? -57.651 -16.358 -52.888 1.00 30.51 209 THR E N 1
ATOM 13048 C CA . THR E 1 209 ? -56.254 -16.731 -53.000 1.00 34.34 209 THR E CA 1
ATOM 13049 C C . THR E 1 209 ? -55.906 -17.694 -51.875 1.00 36.39 209 THR E C 1
ATOM 13050 O O . THR E 1 209 ? -56.531 -17.689 -50.805 1.00 33.64 209 THR E O 1
ATOM 13054 N N . LYS E 1 210 ? -54.866 -18.496 -52.127 1.00 40.81 210 LYS E N 1
ATOM 13055 C CA . LYS E 1 210 ? -54.400 -19.480 -51.154 1.00 43.15 210 LYS E CA 1
ATOM 13056 C C . LYS E 1 210 ? -53.526 -18.833 -50.087 1.00 41.35 210 LYS E C 1
ATOM 13057 O O . LYS E 1 210 ? -53.734 -19.048 -48.890 1.00 42.84 210 LYS E O 1
ATOM 13063 N N . THR E 1 211 ? -52.551 -18.055 -50.508 1.00 40.13 211 THR E N 1
ATOM 13064 C CA . THR E 1 211 ? -51.511 -17.456 -49.698 1.00 45.83 211 THR E CA 1
ATOM 13065 C C . THR E 1 211 ? -51.922 -16.053 -49.289 1.00 53.36 211 THR E C 1
ATOM 13066 O O . THR E 1 211 ? -52.795 -15.444 -49.912 1.00 51.52 211 THR E O 1
ATOM 13070 N N . PRO E 1 212 ? -51.319 -15.504 -48.244 1.00 80.04 212 PRO E N 1
ATOM 13071 C CA . PRO E 1 212 ? -51.675 -14.137 -47.850 1.00 55.02 212 PRO E CA 1
ATOM 13072 C C . PRO E 1 212 ? -50.953 -13.110 -48.703 1.00 48.05 212 PRO E C 1
ATOM 13073 O O . PRO E 1 212 ? -51.438 -11.991 -48.873 1.00 52.69 212 PRO E O 1
ATOM 13077 N N . ALA E 1 213 ? -49.792 -13.476 -49.242 1.00 45.18 213 ALA E N 1
ATOM 13078 C CA . ALA E 1 213 ? -49.031 -12.537 -50.053 1.00 40.20 213 ALA E CA 1
ATOM 13079 C C . ALA E 1 213 ? -49.746 -12.231 -51.361 1.00 45.67 213 ALA E C 1
ATOM 13080 O O . ALA E 1 213 ? -49.679 -11.102 -51.868 1.00 47.32 213 ALA E O 1
ATOM 13082 N N . LEU E 1 214 ? -50.416 -13.227 -51.941 1.00 43.77 214 LEU E N 1
ATOM 13083 C CA . LEU E 1 214 ? -51.199 -12.967 -53.138 1.00 39.04 214 LEU E CA 1
ATOM 13084 C C . LEU E 1 214 ? -52.509 -12.269 -52.785 1.00 37.26 214 LEU E C 1
ATOM 13085 O O . LEU E 1 214 ? -53.029 -11.469 -53.576 1.00 36.37 214 LEU E O 1
ATOM 13090 N N . GLY E 1 215 ? -53.034 -12.543 -51.593 1.00 37.24 215 GLY E N 1
ATOM 13091 C CA . GLY E 1 215 ? -54.185 -11.807 -51.121 1.00 28.00 215 GLY E CA 1
ATOM 13092 C C . GLY E 1 215 ? -53.895 -10.332 -50.957 1.00 35.19 215 GLY E C 1
ATOM 13093 O O . GLY E 1 215 ? -54.734 -9.493 -51.286 1.00 38.54 215 GLY E O 1
ATOM 13094 N N . GLU E 1 216 ? -52.708 -9.987 -50.446 1.00 35.12 216 GLU E N 1
ATOM 13095 C CA . GLU E 1 216 ? -52.364 -8.571 -50.372 1.00 35.43 216 GLU E CA 1
ATOM 13096 C C . GLU E 1 216 ? -52.302 -7.938 -51.759 1.00 34.18 216 GLU E C 1
ATOM 13097 O O . GLU E 1 216 ? -52.728 -6.791 -51.929 1.00 34.30 216 GLU E O 1
ATOM 13103 N N . LYS E 1 217 ? -51.815 -8.665 -52.769 1.00 30.42 217 LYS E N 1
ATOM 13104 C CA . LYS E 1 217 ? -51.740 -8.085 -54.111 1.00 33.40 217 LYS E CA 1
ATOM 13105 C C . LYS E 1 217 ? -53.125 -7.938 -54.741 1.00 33.65 217 LYS E C 1
ATOM 13106 O O . LYS E 1 217 ? -53.419 -6.909 -55.368 1.00 30.02 217 LYS E O 1
ATOM 13112 N N . ILE E 1 218 ? -53.982 -8.958 -54.614 1.00 25.46 218 ILE E N 1
ATOM 13113 C CA . ILE E 1 218 ? -55.332 -8.843 -55.150 1.00 25.36 218 ILE E CA 1
ATOM 13114 C C . ILE E 1 218 ? -56.081 -7.722 -54.439 1.00 28.23 218 ILE E C 1
ATOM 13115 O O . ILE E 1 218 ? -56.729 -6.884 -55.076 1.00 28.16 218 ILE E O 1
ATOM 13120 N N . GLY E 1 219 ? -55.988 -7.676 -53.110 1.00 25.35 219 GLY E N 1
ATOM 13121 C CA . GLY E 1 219 ? -56.732 -6.674 -52.367 1.00 25.73 219 GLY E CA 1
ATOM 13122 C C . GLY E 1 219 ? -56.286 -5.260 -52.683 1.00 26.83 219 GLY E C 1
ATOM 13123 O O . GLY E 1 219 ? -57.104 -4.336 -52.746 1.00 24.30 219 GLY E O 1
ATOM 13124 N N . TYR E 1 220 ? -54.983 -5.071 -52.884 1.00 26.23 220 TYR E N 1
ATOM 13125 C CA . TYR E 1 220 ? -54.476 -3.764 -53.271 1.00 25.73 220 TYR E CA 1
ATOM 13126 C C . TYR E 1 220 ? -55.078 -3.329 -54.599 1.00 27.91 220 TYR E C 1
ATOM 13127 O O . TYR E 1 220 ? -55.561 -2.197 -54.741 1.00 28.07 220 TYR E O 1
ATOM 13136 N N . LEU E 1 221 ? -55.068 -4.226 -55.587 1.00 28.84 221 LEU E N 1
ATOM 13137 C CA . LEU E 1 221 ? -55.695 -3.910 -56.864 1.00 26.86 221 LEU E CA 1
ATOM 13138 C C . LEU E 1 221 ? -57.199 -3.738 -56.702 1.00 26.19 221 LEU E C 1
ATOM 13139 O O . LEU E 1 221 ? -57.800 -2.866 -57.339 1.00 25.98 221 LEU E O 1
ATOM 13144 N N . GLN E 1 222 ? -57.829 -4.562 -55.857 1.00 24.83 222 GLN E N 1
ATOM 13145 C CA . GLN E 1 222 ? -59.268 -4.429 -55.663 1.00 25.18 222 GLN E CA 1
ATOM 13146 C C . GLN E 1 222 ? -59.616 -3.026 -55.198 1.00 27.32 222 GLN E C 1
ATOM 13147 O O . GLN E 1 222 ? -60.576 -2.419 -55.677 1.00 27.08 222 GLN E O 1
ATOM 13153 N N . ASN E 1 223 ? -58.820 -2.483 -54.285 1.00 33.02 223 ASN E N 1
ATOM 13154 C CA . ASN E 1 223 ? -59.070 -1.138 -53.798 1.00 28.44 223 ASN E CA 1
ATOM 13155 C C . ASN E 1 223 ? -58.691 -0.096 -54.839 1.00 25.41 223 ASN E C 1
ATOM 13156 O O . ASN E 1 223 ? -59.400 0.903 -55.007 1.00 28.59 223 ASN E O 1
ATOM 13161 N N . ALA E 1 224 ? -57.559 -0.297 -55.525 1.00 24.37 224 ALA E N 1
ATOM 13162 C CA . ALA E 1 224 ? -57.044 0.737 -56.420 1.00 25.86 224 ALA E CA 1
ATOM 13163 C C . ALA E 1 224 ? -57.898 0.859 -57.679 1.00 27.40 224 ALA E C 1
ATOM 13164 O O . ALA E 1 224 ? -58.137 1.970 -58.164 1.00 26.70 224 ALA E O 1
ATOM 13166 N N . ILE E 1 225 ? -58.379 -0.266 -58.214 1.00 25.48 225 ILE E N 1
ATOM 13167 C CA . ILE E 1 225 ? -59.251 -0.200 -59.376 1.00 26.94 225 ILE E CA 1
ATOM 13168 C C . ILE E 1 225 ? -60.692 0.037 -58.943 1.00 26.83 225 ILE E C 1
ATOM 13169 O O . ILE E 1 225 ? -61.445 0.724 -59.630 1.00 29.25 225 ILE E O 1
ATOM 13174 N N . GLY E 1 226 ? -61.099 -0.491 -57.802 1.00 25.17 226 GLY E N 1
ATOM 13175 C CA . GLY E 1 226 ? -62.385 -0.114 -57.269 1.00 25.44 226 GLY E CA 1
ATOM 13176 C C . GLY E 1 226 ? -63.593 -0.749 -57.916 1.00 25.97 226 GLY E C 1
ATOM 13177 O O . GLY E 1 226 ? -64.687 -0.188 -57.833 1.00 29.96 226 GLY E O 1
ATOM 13178 N N . SER E 1 227 ? -63.459 -1.908 -58.546 1.00 26.03 227 SER E N 1
ATOM 13179 C CA . SER E 1 227 ? -64.641 -2.627 -59.016 1.00 29.05 227 SER E CA 1
ATOM 13180 C C . SER E 1 227 ? -65.269 -3.458 -57.896 1.00 27.01 227 SER E C 1
ATOM 13181 O O . SER E 1 227 ? -65.428 -4.667 -58.009 1.00 27.09 227 SER E O 1
ATOM 13184 N N . ILE E 1 228 ? -65.647 -2.795 -56.812 1.00 25.20 228 ILE E N 1
ATOM 13185 C CA . ILE E 1 228 ? -66.140 -3.521 -55.647 1.00 27.06 228 ILE E CA 1
ATOM 13186 C C . ILE E 1 228 ? -67.586 -3.964 -55.857 1.00 27.46 228 ILE E C 1
ATOM 13187 O O . ILE E 1 228 ? -68.349 -3.383 -56.634 1.00 30.56 228 ILE E O 1
ATOM 13192 N N . LEU E 1 229 ? -67.973 -5.008 -55.133 1.00 26.87 229 LEU E N 1
ATOM 13193 C CA . LEU E 1 229 ? -69.377 -5.367 -55.004 1.00 25.05 229 LEU E CA 1
ATOM 13194 C C . LEU E 1 229 ? -70.029 -4.509 -53.922 1.00 27.92 229 LEU E C 1
ATOM 13195 O O . LEU E 1 229 ? -69.542 -4.453 -52.793 1.00 28.46 229 LEU E O 1
ATOM 13200 N N . ALA E 1 230 ? -71.118 -3.825 -54.269 1.00 30.25 230 ALA E N 1
ATOM 13201 C CA . ALA E 1 230 ? -71.751 -2.867 -53.369 1.00 30.88 230 ALA E CA 1
ATOM 13202 C C . ALA E 1 230 ? -72.346 -3.561 -52.136 1.00 30.13 230 ALA E C 1
ATOM 13203 O O . ALA E 1 230 ? -72.575 -4.771 -52.136 1.00 27.36 230 ALA E O 1
ATOM 13205 N N . PRO E 1 231 ? -72.599 -2.815 -51.059 1.00 31.43 231 PRO E N 1
ATOM 13206 C CA . PRO E 1 231 ? -73.036 -3.486 -49.823 1.00 33.03 231 PRO E CA 1
ATOM 13207 C C . PRO E 1 231 ? -74.368 -4.202 -49.951 1.00 30.60 231 PRO E C 1
ATOM 13208 O O . PRO E 1 231 ? -74.522 -5.283 -49.376 1.00 30.15 231 PRO E O 1
ATOM 13212 N N . GLN E 1 232 ? -75.348 -3.628 -50.655 1.00 35.44 232 GLN E N 1
ATOM 13213 C CA . GLN E 1 232 ? -76.631 -4.314 -50.782 1.00 35.85 232 GLN E CA 1
ATOM 13214 C C . GLN E 1 232 ? -76.458 -5.652 -51.472 1.00 28.81 232 GLN E C 1
ATOM 13215 O O . GLN E 1 232 ? -77.061 -6.648 -51.071 1.00 31.16 232 GLN E O 1
ATOM 13221 N N . GLU E 1 233 ? -75.640 -5.696 -52.511 1.00 24.61 233 GLU E N 1
ATOM 13222 C CA . GLU E 1 233 ? -75.556 -6.911 -53.293 1.00 29.87 233 GLU E CA 1
ATOM 13223 C C . GLU E 1 233 ? -74.650 -7.939 -52.626 1.00 31.78 233 GLU E C 1
ATOM 13224 O O . GLU E 1 233 ? -74.873 -9.148 -52.770 1.00 31.90 233 GLU E O 1
ATOM 13230 N N . SER E 1 234 ? -73.623 -7.482 -51.907 1.00 28.57 234 SER E N 1
ATOM 13231 C CA . SER E 1 234 ? -72.849 -8.394 -51.079 1.00 26.86 234 SER E CA 1
ATOM 13232 C C . SER E 1 234 ? -73.743 -9.101 -50.078 1.00 29.28 234 SER E C 1
ATOM 13233 O O . SER E 1 234 ? -73.619 -10.314 -49.865 1.00 30.41 234 SER E O 1
ATOM 13236 N N . TRP E 1 235 ? -74.663 -8.364 -49.463 1.00 27.30 235 TRP E N 1
ATOM 13237 C CA . TRP E 1 235 ? -75.552 -8.988 -48.498 1.00 26.89 235 TRP E CA 1
ATOM 13238 C C . TRP E 1 235 ? -76.457 -10.012 -49.172 1.00 27.76 235 TRP E C 1
ATOM 13239 O O . TRP E 1 235 ? -76.690 -11.100 -48.634 1.00 30.92 235 TRP E O 1
ATOM 13250 N N . LEU E 1 236 ? -76.973 -9.681 -50.352 1.00 27.46 236 LEU E N 1
ATOM 13251 C CA . LEU E 1 236 ? -77.853 -10.595 -51.071 1.00 30.72 236 LEU E CA 1
ATOM 13252 C C . LEU E 1 236 ? -77.102 -11.821 -51.552 1.00 30.86 236 LEU E C 1
ATOM 13253 O O . LEU E 1 236 ? -77.670 -12.919 -51.610 1.00 29.25 236 LEU E O 1
ATOM 13258 N N . LEU E 1 237 ? -75.841 -11.640 -51.941 1.00 30.94 237 LEU E N 1
ATOM 13259 C CA . LEU E 1 237 ? -75.030 -12.767 -52.365 1.00 30.28 237 LEU E CA 1
ATOM 13260 C C . LEU E 1 237 ? -74.851 -13.757 -51.221 1.00 26.18 237 LEU E C 1
ATOM 13261 O O . LEU E 1 237 ? -75.067 -14.963 -51.387 1.00 29.20 237 LEU E O 1
ATOM 13266 N N . GLN E 1 238 ? -74.495 -13.263 -50.038 1.00 27.27 238 GLN E N 1
ATOM 13267 C CA . GLN E 1 238 ? -74.304 -14.173 -48.915 1.00 27.74 238 GLN E CA 1
ATOM 13268 C C . GLN E 1 238 ? -75.605 -14.884 -48.570 1.00 32.00 238 GLN E C 1
ATOM 13269 O O . GLN E 1 238 ? -75.603 -16.073 -48.224 1.00 32.69 238 GLN E O 1
ATOM 13275 N N . ARG E 1 239 ? -76.729 -14.187 -48.695 1.00 26.64 239 ARG E N 1
ATOM 13276 C CA . ARG E 1 239 ? -78.010 -14.818 -48.408 1.00 30.43 239 ARG E CA 1
ATOM 13277 C C . ARG E 1 239 ? -78.292 -15.957 -49.377 1.00 33.64 239 ARG E C 1
ATOM 13278 O O . ARG E 1 239 ? -78.731 -17.037 -48.964 1.00 36.31 239 ARG E O 1
ATOM 13286 N N . GLY E 1 240 ? -78.054 -15.734 -50.676 1.00 34.25 240 GLY E N 1
ATOM 13287 C CA . GLY E 1 240 ? -78.167 -16.824 -51.632 1.00 32.56 240 GLY E CA 1
ATOM 13288 C C . GLY E 1 240 ? -77.199 -17.954 -51.335 1.00 37.34 240 GLY E C 1
ATOM 13289 O O . GLY E 1 240 ? -77.574 -19.132 -51.361 1.00 34.75 240 GLY E O 1
ATOM 13290 N N . MET E 1 241 ? -75.948 -17.608 -51.014 1.00 32.97 241 MET E N 1
ATOM 13291 C CA . MET E 1 241 ? -74.936 -18.619 -50.741 1.00 28.87 241 MET E CA 1
ATOM 13292 C C . MET E 1 241 ? -75.347 -19.555 -49.622 1.00 32.90 241 MET E C 1
ATOM 13293 O O . MET E 1 241 ? -74.911 -20.710 -49.591 1.00 36.93 241 MET E O 1
ATOM 13298 N N . LYS E 1 242 ? -76.183 -19.091 -48.697 1.00 36.20 242 LYS E N 1
ATOM 13299 C CA . LYS E 1 242 ? -76.552 -19.947 -47.579 1.00 33.91 242 LYS E CA 1
ATOM 13300 C C . LYS E 1 242 ? -77.223 -21.242 -48.041 1.00 29.46 242 LYS E C 1
ATOM 13301 O O . LYS E 1 242 ? -77.056 -22.282 -47.400 1.00 32.22 242 LYS E O 1
ATOM 13307 N N . THR E 1 243 ? -77.951 -21.217 -49.158 1.00 28.84 243 THR E N 1
ATOM 13308 C CA . THR E 1 243 ? -78.628 -22.409 -49.656 1.00 32.36 243 THR E CA 1
ATOM 13309 C C . THR E 1 243 ? -77.856 -23.109 -50.768 1.00 31.78 243 THR E C 1
ATOM 13310 O O . THR E 1 243 ? -78.436 -23.942 -51.474 1.00 31.99 243 THR E O 1
ATOM 13314 N N . LEU E 1 244 ? -76.564 -22.797 -50.928 1.00 32.07 244 LEU E N 1
ATOM 13315 C CA . LEU E 1 244 ? -75.754 -23.406 -51.981 1.00 30.28 244 LEU E CA 1
ATOM 13316 C C . LEU E 1 244 ? -75.886 -24.932 -52.001 1.00 33.51 244 LEU E C 1
ATOM 13317 O O . LEU E 1 244 ? -76.154 -25.526 -53.051 1.00 36.99 244 LEU E O 1
ATOM 13322 N N . ALA E 1 245 ? -75.708 -25.587 -50.848 1.00 36.13 245 ALA E N 1
ATOM 13323 C CA . ALA E 1 245 ? -75.706 -27.051 -50.826 1.00 34.26 245 ALA E CA 1
ATOM 13324 C C . ALA E 1 245 ? -77.083 -27.618 -51.140 1.00 32.50 245 ALA E C 1
ATOM 13325 O O . ALA E 1 245 ? -77.206 -28.544 -51.946 1.00 34.02 245 ALA E O 1
ATOM 13327 N N . LEU E 1 246 ? -78.128 -27.096 -50.492 1.00 30.78 246 LEU E N 1
ATOM 13328 C CA . LEU E 1 246 ? -79.477 -27.551 -50.808 1.00 30.21 246 LEU E CA 1
ATOM 13329 C C . LEU E 1 246 ? -79.800 -27.302 -52.271 1.00 31.47 246 LEU E C 1
ATOM 13330 O O . LEU E 1 246 ? -80.386 -28.159 -52.945 1.00 34.32 246 LEU E O 1
ATOM 13335 N N . ARG E 1 247 ? -79.425 -26.139 -52.787 1.00 30.29 247 ARG E N 1
ATOM 13336 C CA . ARG E 1 247 ? -79.708 -25.877 -54.188 1.00 32.49 247 ARG E CA 1
ATOM 13337 C C . ARG E 1 247 ? -78.910 -26.822 -55.076 1.00 33.30 247 ARG E C 1
ATOM 13338 O O . ARG E 1 247 ? -79.452 -27.412 -56.016 1.00 34.77 247 ARG E O 1
ATOM 13346 N N . MET E 1 248 ? -77.640 -27.033 -54.743 1.00 38.30 248 MET E N 1
ATOM 13347 C CA . MET E 1 248 ? -76.763 -27.825 -55.593 1.00 39.04 248 MET E CA 1
ATOM 13348 C C . MET E 1 248 ? -77.232 -29.280 -55.689 1.00 37.63 248 MET E C 1
ATOM 13349 O O . MET E 1 248 ? -77.272 -29.851 -56.787 1.00 38.00 248 MET E O 1
ATOM 13354 N N . GLN E 1 249 ? -77.600 -29.896 -54.554 1.00 36.52 249 GLN E N 1
ATOM 13355 C CA . GLN E 1 249 ? -78.121 -31.267 -54.584 1.00 44.89 249 GLN E CA 1
ATOM 13356 C C . GLN E 1 249 ? -79.243 -31.392 -55.605 1.00 40.45 249 GLN E C 1
ATOM 13357 O O . GLN E 1 249 ? -79.221 -32.268 -56.479 1.00 39.63 249 GLN E O 1
ATOM 13363 N N . ALA E 1 250 ? -80.225 -30.492 -55.507 1.00 37.89 250 ALA E N 1
ATOM 13364 C CA . ALA E 1 250 ? -81.358 -30.475 -56.423 1.00 35.58 250 ALA E CA 1
ATOM 13365 C C . ALA E 1 250 ? -80.904 -30.267 -57.867 1.00 40.95 250 ALA E C 1
ATOM 13366 O O . ALA E 1 250 ? -81.396 -30.936 -58.787 1.00 37.79 250 ALA E O 1
ATOM 13368 N N . HIS E 1 251 ? -79.978 -29.325 -58.081 1.00 39.49 251 HIS E N 1
ATOM 13369 C CA . HIS E 1 251 ? -79.407 -29.106 -59.407 1.00 42.25 251 HIS E CA 1
ATOM 13370 C C . HIS E 1 251 ? -78.798 -30.392 -59.963 1.00 42.85 251 HIS E C 1
ATOM 13371 O O . HIS E 1 251 ? -79.010 -30.747 -61.130 1.00 41.40 251 HIS E O 1
ATOM 13378 N N . LEU E 1 252 ? -78.013 -31.092 -59.138 1.00 41.19 252 LEU E N 1
ATOM 13379 C CA . LEU E 1 252 ? -77.252 -32.234 -59.626 1.00 40.12 252 LEU E CA 1
ATOM 13380 C C . LEU E 1 252 ? -78.154 -33.432 -59.892 1.00 44.63 252 LEU E C 1
ATOM 13381 O O . LEU E 1 252 ? -77.945 -34.175 -60.865 1.00 43.15 252 LEU E O 1
ATOM 13386 N N . ASN E 1 253 ? -79.152 -33.642 -59.028 1.00 41.50 253 ASN E N 1
ATOM 13387 C CA . ASN E 1 253 ? -80.094 -34.731 -59.239 1.00 40.10 253 ASN E CA 1
ATOM 13388 C C . ASN E 1 253 ? -80.886 -34.511 -60.519 1.00 39.49 253 ASN E C 1
ATOM 13389 O O . ASN E 1 253 ? -81.005 -35.414 -61.354 1.00 44.52 253 ASN E O 1
ATOM 13394 N N . ASN E 1 254 ? -81.395 -33.296 -60.713 1.00 40.69 254 ASN E N 1
ATOM 13395 C CA . ASN E 1 254 ? -82.139 -33.002 -61.929 1.00 40.97 254 ASN E CA 1
ATOM 13396 C C . ASN E 1 254 ? -81.264 -33.179 -63.161 1.00 43.43 254 ASN E C 1
ATOM 13397 O O . ASN E 1 254 ? -81.706 -33.743 -64.166 1.00 44.91 254 ASN E O 1
ATOM 13402 N N . ALA E 1 255 ? -80.016 -32.716 -63.094 1.00 45.02 255 ALA E N 1
ATOM 13403 C CA . ALA E 1 255 ? -79.119 -32.828 -64.239 1.00 44.19 255 ALA E CA 1
ATOM 13404 C C . ALA E 1 255 ? -78.909 -34.283 -64.637 1.00 45.13 255 ALA E C 1
ATOM 13405 O O . ALA E 1 255 ? -78.934 -34.615 -65.828 1.00 45.66 255 ALA E O 1
ATOM 13407 N N . ALA E 1 256 ? -78.690 -35.163 -63.655 1.00 48.99 256 ALA E N 1
ATOM 13408 C CA . ALA E 1 256 ? -78.534 -36.586 -63.951 1.00 47.08 256 ALA E CA 1
ATOM 13409 C C . ALA E 1 256 ? -79.722 -37.102 -64.754 1.00 44.72 256 ALA E C 1
ATOM 13410 O O . ALA E 1 256 ? -79.556 -37.702 -65.825 1.00 46.42 256 ALA E O 1
ATOM 13412 N N . LYS E 1 257 ? -80.937 -36.832 -64.267 1.00 43.55 257 LYS E N 1
ATOM 13413 C CA . LYS E 1 257 ? -82.136 -37.275 -64.970 1.00 43.84 257 LYS E CA 1
ATOM 13414 C C . LYS E 1 257 ? -82.246 -36.656 -66.366 1.00 45.96 257 LYS E C 1
ATOM 13415 O O . LYS E 1 257 ? -82.638 -37.341 -67.321 1.00 53.50 257 LYS E O 1
ATOM 13421 N N . ILE E 1 258 ? -81.921 -35.366 -66.508 1.00 44.85 258 ILE E N 1
ATOM 13422 C CA . ILE E 1 258 ? -81.993 -34.721 -67.821 1.00 44.32 258 ILE E CA 1
ATOM 13423 C C . ILE E 1 258 ? -81.012 -35.369 -68.796 1.00 45.51 258 ILE E C 1
ATOM 13424 O O . ILE E 1 258 ? -81.324 -35.548 -69.982 1.00 51.22 258 ILE E O 1
ATOM 13429 N N . PHE E 1 259 ? -79.806 -35.715 -68.325 1.00 45.88 259 PHE E N 1
ATOM 13430 C CA . PHE E 1 259 ? -78.806 -36.307 -69.218 1.00 50.73 259 PHE E CA 1
ATOM 13431 C C . PHE E 1 259 ? -79.278 -37.656 -69.757 1.00 52.33 259 PHE E C 1
ATOM 13432 O O . PHE E 1 259 ? -79.229 -37.913 -70.969 1.00 51.53 259 PHE E O 1
ATOM 13440 N N . THR E 1 260 ? -79.724 -38.535 -68.856 1.00 48.27 260 THR E N 1
ATOM 13441 C CA . THR E 1 260 ? -80.349 -39.791 -69.249 1.00 52.29 260 THR E CA 1
ATOM 13442 C C . THR E 1 260 ? -81.471 -39.574 -70.262 1.00 55.32 260 THR E C 1
ATOM 13443 O O . THR E 1 260 ? -81.569 -40.281 -71.273 1.00 57.92 260 THR E O 1
ATOM 13447 N N . TYR E 1 261 ? -82.331 -38.592 -69.998 1.00 48.77 261 TYR E N 1
ATOM 13448 C CA . TYR E 1 261 ? -83.474 -38.351 -70.867 1.00 50.61 261 TYR E CA 1
ATOM 13449 C C . TYR E 1 261 ? -83.038 -37.915 -72.267 1.00 52.73 261 TYR E C 1
ATOM 13450 O O . TYR E 1 261 ? -83.596 -38.375 -73.273 1.00 54.54 261 TYR E O 1
ATOM 13459 N N . LEU E 1 262 ? -82.060 -37.009 -72.358 1.00 53.39 262 LEU E N 1
ATOM 13460 C CA . LEU E 1 262 ? -81.589 -36.592 -73.670 1.00 55.10 262 LEU E CA 1
ATOM 13461 C C . LEU E 1 262 ? -80.822 -37.709 -74.367 1.00 62.07 262 LEU E C 1
ATOM 13462 O O . LEU E 1 262 ? -80.685 -37.679 -75.598 1.00 57.73 262 LEU E O 1
ATOM 13467 N N . LYS E 1 263 ? -80.336 -38.696 -73.602 1.00 63.13 263 LYS E N 1
ATOM 13468 C CA . LYS E 1 263 ? -79.691 -39.871 -74.182 1.00 66.96 263 LYS E CA 1
ATOM 13469 C C . LYS E 1 263 ? -80.683 -40.730 -74.964 1.00 68.73 263 LYS E C 1
ATOM 13470 O O . LYS E 1 263 ? -80.334 -41.287 -76.017 1.00 69.84 263 LYS E O 1
ATOM 13476 N N . SER E 1 264 ? -81.913 -40.848 -74.471 1.00 62.79 264 SER E N 1
ATOM 13477 C CA . SER E 1 264 ? -82.927 -41.679 -75.105 1.00 61.43 264 SER E CA 1
ATOM 13478 C C . SER E 1 264 ? -83.589 -41.031 -76.327 1.00 67.67 264 SER E C 1
ATOM 13479 O O . SER E 1 264 ? -84.520 -41.625 -76.889 1.00 74.20 264 SER E O 1
ATOM 13482 N N . HIS E 1 265 ? -83.146 -39.844 -76.766 1.00 66.21 265 HIS E N 1
ATOM 13483 C CA . HIS E 1 265 ? -83.787 -39.151 -77.887 1.00 66.41 265 HIS E CA 1
ATOM 13484 C C . HIS E 1 265 ? -82.916 -39.243 -79.127 1.00 66.29 265 HIS E C 1
ATOM 13485 O O . HIS E 1 265 ? -81.780 -38.735 -79.121 1.00 66.21 265 HIS E O 1
ATOM 13492 N N . PRO E 1 266 ? -83.392 -39.870 -80.200 1.00 76.25 266 PRO E N 1
ATOM 13493 C CA . PRO E 1 266 ? -82.592 -39.914 -81.438 1.00 75.44 266 PRO E CA 1
ATOM 13494 C C . PRO E 1 266 ? -82.311 -38.541 -82.034 1.00 71.72 266 PRO E C 1
ATOM 13495 O O . PRO E 1 266 ? -81.287 -38.384 -82.709 1.00 70.22 266 PRO E O 1
ATOM 13499 N N . ALA E 1 267 ? -83.173 -37.543 -81.794 1.00 67.10 267 ALA E N 1
ATOM 13500 C CA . ALA E 1 267 ? -82.958 -36.203 -82.339 1.00 63.73 267 ALA E CA 1
ATOM 13501 C C . ALA E 1 267 ? -81.692 -35.538 -81.806 1.00 61.92 267 ALA E C 1
ATOM 13502 O O . ALA E 1 267 ? -81.173 -34.616 -82.445 1.00 56.80 267 ALA E O 1
ATOM 13504 N N . VAL E 1 268 ? -81.197 -35.969 -80.650 1.00 61.07 268 VAL E N 1
ATOM 13505 C CA . VAL E 1 268 ? -79.944 -35.470 -80.101 1.00 58.25 268 VAL E CA 1
ATOM 13506 C C . VAL E 1 268 ? -78.823 -36.340 -80.658 1.00 58.18 268 VAL E C 1
ATOM 13507 O O . VAL E 1 268 ? -78.739 -37.530 -80.340 1.00 59.24 268 VAL E O 1
ATOM 13511 N N . THR E 1 269 ? -77.959 -35.744 -81.488 1.00 55.71 269 THR E N 1
ATOM 13512 C CA . THR E 1 269 ? -76.785 -36.433 -82.017 1.00 58.68 269 THR E CA 1
ATOM 13513 C C . THR E 1 269 ? -75.597 -36.415 -81.061 1.00 60.75 269 THR E C 1
ATOM 13514 O O . THR E 1 269 ? -74.885 -37.418 -80.953 1.00 68.33 269 THR E O 1
ATOM 13518 N N . LYS E 1 270 ? -75.348 -35.285 -80.391 1.00 58.16 270 LYS E N 1
ATOM 13519 C CA . LYS E 1 270 ? -74.210 -35.129 -79.495 1.00 55.29 270 LYS E CA 1
ATOM 13520 C C . LYS E 1 270 ? -74.679 -34.538 -78.172 1.00 52.77 270 LYS E C 1
ATOM 13521 O O . LYS E 1 270 ? -75.589 -33.705 -78.147 1.00 55.98 270 LYS E O 1
ATOM 13527 N N . ILE E 1 271 ? -74.077 -34.992 -77.072 1.00 48.25 271 ILE E N 1
ATOM 13528 C CA . ILE E 1 271 ? -74.290 -34.414 -75.750 1.00 45.45 271 ILE E CA 1
ATOM 13529 C C . ILE E 1 271 ? -72.931 -34.101 -75.137 1.00 53.21 271 ILE E C 1
ATOM 13530 O O . ILE E 1 271 ? -72.003 -34.919 -75.193 1.00 53.63 271 ILE E O 1
ATOM 13535 N N . TYR E 1 272 ? -72.809 -32.914 -74.555 1.00 52.34 272 TYR E N 1
ATOM 13536 C CA . TYR E 1 272 ? -71.667 -32.564 -73.726 1.00 40.14 272 TYR E CA 1
ATOM 13537 C C . TYR E 1 272 ? -72.142 -32.567 -72.280 1.00 43.57 272 TYR E C 1
ATOM 13538 O O . TYR E 1 272 ? -73.072 -31.829 -71.926 1.00 47.74 272 TYR E O 1
ATOM 13547 N N . TYR E 1 273 ? -71.526 -33.415 -71.459 1.00 42.80 273 TYR E N 1
ATOM 13548 C CA . TYR E 1 273 ? -71.878 -33.558 -70.061 1.00 37.26 273 TYR E CA 1
ATOM 13549 C C . TYR E 1 273 ? -70.737 -34.271 -69.350 1.00 45.31 273 TYR E C 1
ATOM 13550 O O . TYR E 1 273 ? -70.278 -35.317 -69.821 1.00 46.92 273 TYR E O 1
ATOM 13559 N N . PRO E 1 274 ? -70.233 -33.732 -68.235 1.00 50.79 274 PRO E N 1
ATOM 13560 C CA . PRO E 1 274 ? -69.086 -34.374 -67.563 1.00 47.59 274 PRO E CA 1
ATOM 13561 C C . PRO E 1 274 ? -69.410 -35.725 -66.985 1.00 50.10 274 PRO E C 1
ATOM 13562 O O . PRO E 1 274 ? -68.484 -36.518 -66.758 1.00 52.53 274 PRO E O 1
ATOM 13566 N N . GLY E 1 275 ? -70.683 -36.015 -66.729 1.00 49.94 275 GLY E N 1
ATOM 13567 C CA . GLY E 1 275 ? -71.044 -37.321 -66.225 1.00 51.39 275 GLY E CA 1
ATOM 13568 C C . GLY E 1 275 ? -71.146 -38.406 -67.268 1.00 53.03 275 GLY E C 1
ATOM 13569 O O . GLY E 1 275 ? -71.435 -39.552 -66.917 1.00 55.69 275 GLY E O 1
ATOM 13570 N N . ASP E 1 276 ? -70.921 -38.081 -68.537 1.00 52.53 276 ASP E N 1
ATOM 13571 C CA . ASP E 1 276 ? -70.965 -39.077 -69.605 1.00 59.72 276 ASP E CA 1
ATOM 13572 C C . ASP E 1 276 ? -69.802 -40.054 -69.455 1.00 62.29 276 ASP E C 1
ATOM 13573 O O . ASP E 1 276 ? -68.643 -39.622 -69.418 1.00 61.60 276 ASP E O 1
ATOM 13578 N N . PRO E 1 277 ? -70.053 -41.362 -69.341 1.00 64.06 277 PRO E N 1
ATOM 13579 C CA . PRO E 1 277 ? -68.929 -42.311 -69.245 1.00 65.43 277 PRO E CA 1
ATOM 13580 C C . PRO E 1 277 ? -68.252 -42.583 -70.583 1.00 68.32 277 PRO E C 1
ATOM 13581 O O . PRO E 1 277 ? -67.078 -42.988 -70.591 1.00 62.33 277 PRO E O 1
ATOM 13585 N N . ASP E 1 278 ? -68.959 -42.371 -71.702 1.00 71.85 278 ASP E N 1
ATOM 13586 C CA . ASP E 1 278 ? -68.336 -42.381 -73.024 1.00 75.81 278 ASP E CA 1
ATOM 13587 C C . ASP E 1 278 ? -67.323 -41.243 -73.180 1.00 71.40 278 ASP E C 1
ATOM 13588 O O . ASP E 1 278 ? -66.338 -41.386 -73.915 1.00 67.55 278 ASP E O 1
ATOM 13593 N N . ASN E 1 279 ? -67.573 -40.109 -72.519 1.00 76.88 279 ASN E N 1
ATOM 13594 C CA . ASN E 1 279 ? -66.648 -38.983 -72.465 1.00 66.59 279 ASN E CA 1
ATOM 13595 C C . ASN E 1 279 ? -65.265 -39.462 -72.018 1.00 59.14 279 ASN E C 1
ATOM 13596 O O . ASN E 1 279 ? -65.166 -40.218 -71.043 1.00 62.16 279 ASN E O 1
ATOM 13601 N N . PRO E 1 280 ? -64.186 -39.082 -72.712 1.00 63.21 280 PRO E N 1
ATOM 13602 C CA . PRO E 1 280 ? -62.844 -39.409 -72.192 1.00 62.28 280 PRO E CA 1
ATOM 13603 C C . PRO E 1 280 ? -62.483 -38.596 -70.968 1.00 65.17 280 PRO E C 1
ATOM 13604 O O . PRO E 1 280 ? -61.549 -38.971 -70.247 1.00 60.82 280 PRO E O 1
ATOM 13608 N N . ASP E 1 281 ? -63.197 -37.491 -70.719 1.00 66.98 281 ASP E N 1
ATOM 13609 C CA . ASP E 1 281 ? -63.036 -36.686 -69.510 1.00 67.79 281 ASP E CA 1
ATOM 13610 C C . ASP E 1 281 ? -63.517 -37.407 -68.249 1.00 61.82 281 ASP E C 1
ATOM 13611 O O . ASP E 1 281 ? -63.156 -36.991 -67.142 1.00 54.94 281 ASP E O 1
ATOM 13616 N N . PHE E 1 282 ? -64.290 -38.491 -68.399 1.00 58.22 282 PHE E N 1
ATOM 13617 C CA . PHE E 1 282 ? -65.108 -39.006 -67.302 1.00 54.87 282 PHE E CA 1
ATOM 13618 C C . PHE E 1 282 ? -64.270 -39.380 -66.089 1.00 53.32 282 PHE E C 1
ATOM 13619 O O . PHE E 1 282 ? -64.645 -39.081 -64.950 1.00 52.41 282 PHE E O 1
ATOM 13627 N N . SER E 1 283 ? -63.141 -40.047 -66.311 1.00 57.07 283 SER E N 1
ATOM 13628 C CA . SER E 1 283 ? -62.295 -40.478 -65.208 1.00 52.15 283 SER E CA 1
ATOM 13629 C C . SER E 1 283 ? -61.868 -39.295 -64.348 1.00 53.01 283 SER E C 1
ATOM 13630 O O . SER E 1 283 ? -62.040 -39.312 -63.121 1.00 52.11 283 SER E O 1
ATOM 13633 N N . ILE E 1 284 ? -61.305 -38.255 -64.981 1.00 52.61 284 ILE E N 1
ATOM 13634 C CA . ILE E 1 284 ? -60.803 -37.113 -64.219 1.00 50.34 284 ILE E CA 1
ATOM 13635 C C . ILE E 1 284 ? -61.958 -36.368 -63.561 1.00 48.26 284 ILE E C 1
ATOM 13636 O O . ILE E 1 284 ? -61.851 -35.912 -62.413 1.00 47.39 284 ILE E O 1
ATOM 13641 N N . ALA E 1 285 ? -63.091 -36.276 -64.256 1.00 43.17 285 ALA E N 1
ATOM 13642 C CA . ALA E 1 285 ? -64.266 -35.646 -63.678 1.00 44.36 285 ALA E CA 1
ATOM 13643 C C . ALA E 1 285 ? -64.622 -36.269 -62.332 1.00 50.27 285 ALA E C 1
ATOM 13644 O O . ALA E 1 285 ? -64.811 -35.559 -61.335 1.00 52.70 285 ALA E O 1
ATOM 13646 N N . LYS E 1 286 ? -64.697 -37.601 -62.278 1.00 53.75 286 LYS E N 1
ATOM 13647 C CA . LYS E 1 286 ? -65.157 -38.261 -61.062 1.00 51.85 286 LYS E CA 1
ATOM 13648 C C . LYS E 1 286 ? -64.146 -38.123 -59.919 1.00 51.10 286 LYS E C 1
ATOM 13649 O O . LYS E 1 286 ? -64.536 -38.138 -58.741 1.00 53.48 286 LYS E O 1
ATOM 13655 N N . GLN E 1 287 ? -62.862 -37.933 -60.234 1.00 45.88 287 GLN E N 1
ATOM 13656 C CA . GLN E 1 287 ? -61.833 -37.866 -59.203 1.00 50.42 287 GLN E CA 1
ATOM 13657 C C . GLN E 1 287 ? -61.719 -36.495 -58.545 1.00 54.32 287 GLN E C 1
ATOM 13658 O O . GLN E 1 287 ? -61.410 -36.413 -57.351 1.00 51.43 287 GLN E O 1
ATOM 13664 N N . GLN E 1 288 ? -61.939 -35.413 -59.290 1.00 51.74 288 GLN E N 1
ATOM 13665 C CA . GLN E 1 288 ? -61.743 -34.076 -58.755 1.00 46.26 288 GLN E CA 1
ATOM 13666 C C . GLN E 1 288 ? -63.044 -33.303 -58.586 1.00 42.10 288 GLN E C 1
ATOM 13667 O O . GLN E 1 288 ? -63.024 -32.217 -57.996 1.00 41.81 288 GLN E O 1
ATOM 13673 N N . MET E 1 289 ? -64.167 -33.825 -59.072 1.00 39.36 289 MET E N 1
ATOM 13674 C CA . MET E 1 289 ? -65.461 -33.180 -58.908 1.00 38.58 289 MET E CA 1
ATOM 13675 C C . MET E 1 289 ? -66.364 -34.034 -58.028 1.00 42.04 289 MET E C 1
ATOM 13676 O O . MET E 1 289 ? -66.385 -35.264 -58.139 1.00 50.54 289 MET E O 1
ATOM 13681 N N . ASN E 1 290 ? -67.131 -33.376 -57.170 1.00 42.04 290 ASN E N 1
ATOM 13682 C CA . ASN E 1 290 ? -68.087 -34.048 -56.298 1.00 43.49 290 ASN E CA 1
ATOM 13683 C C . ASN E 1 290 ? -69.467 -33.903 -56.940 1.00 42.59 290 ASN E C 1
ATOM 13684 O O . ASN E 1 290 ? -70.260 -33.029 -56.596 1.00 44.00 290 ASN E O 1
ATOM 13689 N N . GLY E 1 291 ? -69.749 -34.774 -57.901 1.00 37.87 291 GLY E N 1
ATOM 13690 C CA . GLY E 1 291 ? -70.860 -34.582 -58.811 1.00 40.00 291 GLY E CA 1
ATOM 13691 C C . GLY E 1 291 ? -70.383 -34.041 -60.151 1.00 42.28 291 GLY E C 1
ATOM 13692 O O . GLY E 1 291 ? -69.225 -33.658 -60.329 1.00 44.59 291 GLY E O 1
ATOM 13693 N N . PHE E 1 292 ? -71.292 -34.001 -61.123 1.00 46.12 292 PHE E N 1
ATOM 13694 C CA . PHE E 1 292 ? -70.894 -33.662 -62.488 1.00 50.74 292 PHE E CA 1
ATOM 13695 C C . PHE E 1 292 ? -71.442 -32.313 -62.955 1.00 47.99 292 PHE E C 1
ATOM 13696 O O . PHE E 1 292 ? -71.400 -32.005 -64.157 1.00 44.22 292 PHE E O 1
ATOM 13704 N N . GLY E 1 293 ? -71.927 -31.489 -62.030 1.00 40.55 293 GLY E N 1
ATOM 13705 C CA . GLY E 1 293 ? -72.463 -30.203 -62.408 1.00 40.94 293 GLY E CA 1
ATOM 13706 C C . GLY E 1 293 ? -73.885 -30.309 -62.931 1.00 42.45 293 GLY E C 1
ATOM 13707 O O . GLY E 1 293 ? -74.477 -31.382 -63.034 1.00 44.33 293 GLY E O 1
ATOM 13708 N N . ALA E 1 294 ? -74.455 -29.148 -63.241 1.00 37.58 294 ALA E N 1
ATOM 13709 C CA . ALA E 1 294 ? -75.851 -29.059 -63.640 1.00 37.04 294 ALA E CA 1
ATOM 13710 C C . ALA E 1 294 ? -75.984 -28.402 -64.998 1.00 37.18 294 ALA E C 1
ATOM 13711 O O . ALA E 1 294 ? -77.071 -27.928 -65.352 1.00 36.62 294 ALA E O 1
ATOM 13713 N N . MET E 1 295 ? -74.878 -28.345 -65.742 1.00 40.09 295 MET E N 1
ATOM 13714 C CA . MET E 1 295 ? -74.845 -27.863 -67.112 1.00 39.64 295 MET E CA 1
ATOM 13715 C C . MET E 1 295 ? -74.832 -29.042 -68.077 1.00 41.43 295 MET E C 1
ATOM 13716 O O . MET E 1 295 ? -74.190 -30.066 -67.813 1.00 44.61 295 MET E O 1
ATOM 13721 N N . ILE E 1 296 ? -75.573 -28.905 -69.178 1.00 39.98 296 ILE E N 1
ATOM 13722 C CA . ILE E 1 296 ? -75.520 -29.844 -70.295 1.00 38.34 296 ILE E CA 1
ATOM 13723 C C . ILE E 1 296 ? -75.638 -29.051 -71.580 1.00 42.68 296 ILE E C 1
ATOM 13724 O O . ILE E 1 296 ? -76.520 -28.191 -71.703 1.00 42.85 296 ILE E O 1
ATOM 13729 N N . SER E 1 297 ? -74.761 -29.334 -72.540 1.00 44.75 297 SER E N 1
ATOM 13730 C CA . SER E 1 297 ? -74.927 -28.805 -73.886 1.00 46.17 297 SER E CA 1
ATOM 13731 C C . SER E 1 297 ? -75.132 -29.960 -74.849 1.00 47.95 297 SER E C 1
ATOM 13732 O O . SER E 1 297 ? -74.718 -31.090 -74.578 1.00 49.27 297 SER E O 1
ATOM 13735 N N . PHE E 1 298 ? -75.828 -29.691 -75.949 1.00 47.88 298 PHE E N 1
ATOM 13736 C CA . PHE E 1 298 ? -76.123 -30.759 -76.895 1.00 50.05 298 PHE E CA 1
ATOM 13737 C C . PHE E 1 298 ? -76.466 -30.155 -78.247 1.00 51.26 298 PHE E C 1
ATOM 13738 O O . PHE E 1 298 ? -76.705 -28.951 -78.373 1.00 50.71 298 PHE E O 1
ATOM 13746 N N . GLU E 1 299 ? -76.457 -31.017 -79.267 1.00 58.55 299 GLU E N 1
ATOM 13747 C CA . GLU E 1 299 ? -76.828 -30.662 -80.630 1.00 57.92 299 GLU E CA 1
ATOM 13748 C C . GLU E 1 299 ? -77.964 -31.554 -81.113 1.00 58.59 299 GLU E C 1
ATOM 13749 O O . GLU E 1 299 ? -78.078 -32.722 -80.715 1.00 55.68 299 GLU E O 1
ATOM 13755 N N . LEU E 1 300 ? -78.805 -30.987 -81.976 1.00 60.42 300 LEU E N 1
ATOM 13756 C CA . LEU E 1 300 ? -79.844 -31.741 -82.659 1.00 58.90 300 LEU E CA 1
ATOM 13757 C C . LEU E 1 300 ? -79.335 -32.208 -84.024 1.00 58.93 300 LEU E C 1
ATOM 13758 O O . LEU E 1 300 ? -78.271 -31.786 -84.500 1.00 50.71 300 LEU E O 1
ATOM 13763 N N . GLN E 1 301 ? -80.111 -33.105 -84.647 1.00 64.17 301 GLN E N 1
ATOM 13764 C CA . GLN E 1 301 ? -79.825 -33.540 -86.009 1.00 64.09 301 GLN E CA 1
ATOM 13765 C C . GLN E 1 301 ? -79.767 -32.328 -86.939 1.00 60.79 301 GLN E C 1
ATOM 13766 O O . GLN E 1 301 ? -80.496 -31.354 -86.746 1.00 63.75 301 GLN E O 1
ATOM 13772 N N . PRO E 1 302 ? -78.895 -32.356 -87.943 1.00 66.53 302 PRO E N 1
ATOM 13773 C CA . PRO E 1 302 ? -78.663 -31.141 -88.749 1.00 70.71 302 PRO E CA 1
ATOM 13774 C C . PRO E 1 302 ? -79.930 -30.487 -89.299 1.00 69.06 302 PRO E C 1
ATOM 13775 O O . PRO E 1 302 ? -79.963 -29.255 -89.447 1.00 70.44 302 PRO E O 1
ATOM 13779 N N . GLY E 1 303 ? -80.985 -31.256 -89.571 1.00 60.47 303 GLY E N 1
ATOM 13780 C CA . GLY E 1 303 ? -82.179 -30.629 -90.118 1.00 79.34 303 GLY E CA 1
ATOM 13781 C C . GLY E 1 303 ? -83.018 -29.826 -89.140 1.00 68.85 303 GLY E C 1
ATOM 13782 O O . GLY E 1 303 ? -83.923 -29.097 -89.566 1.00 62.06 303 GLY E O 1
ATOM 13783 N N . MET E 1 304 ? -82.729 -29.927 -87.848 1.00 66.52 304 MET E N 1
ATOM 13784 C CA . MET E 1 304 ? -83.620 -29.470 -86.793 1.00 60.31 304 MET E CA 1
ATOM 13785 C C . MET E 1 304 ? -83.230 -28.074 -86.321 1.00 61.33 304 MET E C 1
ATOM 13786 O O . MET E 1 304 ? -82.043 -27.764 -86.176 1.00 64.42 304 MET E O 1
ATOM 13791 N N . ASN E 1 305 ? -84.236 -27.228 -86.093 1.00 60.30 305 ASN E N 1
ATOM 13792 C CA . ASN E 1 305 ? -84.002 -25.827 -85.761 1.00 57.51 305 ASN E CA 1
ATOM 13793 C C . ASN E 1 305 ? -83.881 -25.646 -84.255 1.00 56.98 305 ASN E C 1
ATOM 13794 O O . ASN E 1 305 ? -84.897 -25.763 -83.546 1.00 56.64 305 ASN E O 1
ATOM 13799 N N . PRO E 1 306 ? -82.695 -25.326 -83.719 1.00 56.06 306 PRO E N 1
ATOM 13800 C CA . PRO E 1 306 ? -82.603 -25.076 -82.267 1.00 56.80 306 PRO E CA 1
ATOM 13801 C C . PRO E 1 306 ? -83.430 -23.879 -81.823 1.00 55.19 306 PRO E C 1
ATOM 13802 O O . PRO E 1 306 ? -84.040 -23.909 -80.741 1.00 49.31 306 PRO E O 1
ATOM 13806 N N . GLN E 1 307 ? -83.466 -22.821 -82.642 1.00 54.89 307 GLN E N 1
ATOM 13807 C CA . GLN E 1 307 ? -84.317 -21.678 -82.336 1.00 53.36 307 GLN E CA 1
ATOM 13808 C C . GLN E 1 307 ? -85.766 -22.110 -82.151 1.00 54.11 307 GLN E C 1
ATOM 13809 O O . GLN E 1 307 ? -86.419 -21.728 -81.174 1.00 56.36 307 GLN E O 1
ATOM 13815 N N . THR E 1 308 ? -86.279 -22.931 -83.067 1.00 55.34 308 THR E N 1
ATOM 13816 C CA . THR E 1 308 ? -87.618 -23.476 -82.875 1.00 53.30 308 THR E CA 1
ATOM 13817 C C . THR E 1 308 ? -87.700 -24.261 -81.577 1.00 54.99 308 THR E C 1
ATOM 13818 O O . THR E 1 308 ? -88.680 -24.143 -80.831 1.00 56.49 308 THR E O 1
ATOM 13822 N N . PHE E 1 309 ? -86.673 -25.063 -81.291 1.00 54.24 309 PHE E N 1
ATOM 13823 C CA . PHE E 1 309 ? -86.685 -25.893 -80.093 1.00 55.09 309 PHE E CA 1
ATOM 13824 C C . PHE E 1 309 ? -86.836 -25.044 -78.834 1.00 50.22 309 PHE E C 1
ATOM 13825 O O . PHE E 1 309 ? -87.761 -25.248 -78.039 1.00 50.97 309 PHE E O 1
ATOM 13833 N N . VAL E 1 310 ? -85.939 -24.072 -78.645 1.00 50.38 310 VAL E N 1
ATOM 13834 C CA . VAL E 1 310 ? -85.915 -23.332 -77.385 1.00 53.05 310 VAL E CA 1
ATOM 13835 C C . VAL E 1 310 ? -87.090 -22.359 -77.277 1.00 55.84 310 VAL E C 1
ATOM 13836 O O . VAL E 1 310 ? -87.538 -22.041 -76.167 1.00 54.17 310 VAL E O 1
ATOM 13840 N N . GLU E 1 311 ? -87.617 -21.876 -78.406 1.00 59.09 311 GLU E N 1
ATOM 13841 C CA . GLU E 1 311 ? -88.737 -20.942 -78.361 1.00 56.64 311 GLU E CA 1
ATOM 13842 C C . GLU E 1 311 ? -90.062 -21.617 -78.012 1.00 56.12 311 GLU E C 1
ATOM 13843 O O . GLU E 1 311 ? -91.061 -20.918 -77.817 1.00 63.56 311 GLU E O 1
ATOM 13849 N N . HIS E 1 312 ? -90.096 -22.941 -77.896 1.00 56.31 312 HIS E N 1
ATOM 13850 C CA . HIS E 1 312 ? -91.316 -23.659 -77.551 1.00 59.92 312 HIS E CA 1
ATOM 13851 C C . HIS E 1 312 ? -91.280 -24.240 -76.144 1.00 57.02 312 HIS E C 1
ATOM 13852 O O . HIS E 1 312 ? -92.217 -24.945 -75.754 1.00 58.40 312 HIS E O 1
ATOM 13859 N N . LEU E 1 313 ? -90.229 -23.964 -75.375 1.00 55.23 313 LEU E N 1
ATOM 13860 C CA . LEU E 1 313 ? -90.206 -24.329 -73.965 1.00 53.63 313 LEU E CA 1
ATOM 13861 C C . LEU E 1 313 ? -91.042 -23.348 -73.152 1.00 52.97 313 LEU E C 1
ATOM 13862 O O . LEU E 1 313 ? -91.028 -22.139 -73.403 1.00 54.85 313 LEU E O 1
ATOM 13867 N N . GLN E 1 314 ? -91.776 -23.880 -72.174 1.00 51.74 314 GLN E N 1
ATOM 13868 C CA . GLN E 1 314 ? -92.686 -23.092 -71.358 1.00 54.46 314 GLN E CA 1
ATOM 13869 C C . GLN E 1 314 ? -92.247 -22.934 -69.905 1.00 57.63 314 GLN E C 1
ATOM 13870 O O . GLN E 1 314 ? -92.637 -21.952 -69.263 1.00 59.78 314 GLN E O 1
ATOM 13876 N N . VAL E 1 315 ? -91.471 -23.872 -69.372 1.00 53.30 315 VAL E N 1
ATOM 13877 C CA . VAL E 1 315 ? -90.910 -23.785 -68.032 1.00 43.09 315 VAL E CA 1
ATOM 13878 C C . VAL E 1 315 ? -89.447 -23.371 -68.073 1.00 45.00 315 VAL E C 1
ATOM 13879 O O . VAL E 1 315 ? -89.023 -22.475 -67.340 1.00 52.18 315 VAL E O 1
ATOM 13883 N N . ILE E 1 316 ? -88.650 -24.048 -68.901 1.00 42.26 316 ILE E N 1
ATOM 13884 C CA . ILE E 1 316 ? -87.298 -23.592 -69.159 1.00 34.02 316 ILE E CA 1
ATOM 13885 C C . ILE E 1 316 ? -87.372 -22.243 -69.860 1.00 39.59 316 ILE E C 1
ATOM 13886 O O . ILE E 1 316 ? -88.226 -22.012 -70.726 1.00 42.40 316 ILE E O 1
ATOM 13891 N N . THR E 1 317 ? -86.510 -21.323 -69.446 1.00 37.33 317 THR E N 1
ATOM 13892 C CA . THR E 1 317 ? -86.543 -19.941 -69.902 1.00 37.45 317 THR E CA 1
ATOM 13893 C C . THR E 1 317 ? -85.385 -19.685 -70.863 1.00 41.78 317 THR E C 1
ATOM 13894 O O . THR E 1 317 ? -84.221 -19.945 -70.532 1.00 36.49 317 THR E O 1
ATOM 13898 N N . LEU E 1 318 ? -85.713 -19.189 -72.055 1.00 37.76 318 LEU E N 1
ATOM 13899 C CA . LEU E 1 318 ? -84.708 -18.794 -73.029 1.00 35.21 318 LEU E CA 1
ATOM 13900 C C . LEU E 1 318 ? -84.123 -17.455 -72.599 1.00 39.08 318 LEU E C 1
ATOM 13901 O O . LEU E 1 318 ? -84.820 -16.429 -72.621 1.00 37.90 318 LEU E O 1
ATOM 13906 N N . ALA E 1 319 ? -82.848 -17.459 -72.212 1.00 38.86 319 ALA E N 1
ATOM 13907 C CA . ALA E 1 319 ? -82.173 -16.274 -71.683 1.00 41.23 319 ALA E CA 1
ATOM 13908 C C . ALA E 1 319 ? -80.701 -16.600 -71.453 1.00 44.57 319 ALA E C 1
ATOM 13909 O O . ALA E 1 319 ? -80.286 -17.765 -71.486 1.00 40.28 319 ALA E O 1
ATOM 13911 N N . GLU E 1 320 ? -79.922 -15.549 -71.183 1.00 43.36 320 GLU E N 1
ATOM 13912 C CA . GLU E 1 320 ? -78.529 -15.704 -70.793 1.00 42.29 320 GLU E CA 1
ATOM 13913 C C . GLU E 1 320 ? -78.412 -16.026 -69.298 1.00 44.01 320 GLU E C 1
ATOM 13914 O O . GLU E 1 320 ? -79.406 -16.133 -68.570 1.00 44.82 320 GLU E O 1
ATOM 13920 N N . SER E 1 321 ? -77.170 -16.183 -68.838 1.00 43.69 321 SER E N 1
ATOM 13921 C CA . SER E 1 321 ? -76.855 -16.558 -67.463 1.00 38.31 321 SER E CA 1
ATOM 13922 C C . SER E 1 321 ? -77.195 -18.021 -67.215 1.00 38.50 321 SER E C 1
ATOM 13923 O O . SER E 1 321 ? -77.680 -18.726 -68.101 1.00 35.15 321 SER E O 1
ATOM 13926 N N . LEU E 1 322 ? -76.927 -18.477 -66.002 1.00 36.56 322 LEU E N 1
ATOM 13927 C CA . LEU E 1 322 ? -76.902 -19.888 -65.660 1.00 34.96 322 LEU E CA 1
ATOM 13928 C C . LEU E 1 322 ? -76.777 -19.945 -64.149 1.00 38.33 322 LEU E C 1
ATOM 13929 O O . LEU E 1 322 ? -76.496 -18.935 -63.501 1.00 35.48 322 LEU E O 1
ATOM 13934 N N . GLY E 1 323 ? -76.969 -21.138 -63.597 1.00 36.43 323 GLY E N 1
ATOM 13935 C CA . GLY E 1 323 ? -76.812 -21.316 -62.177 1.00 30.28 323 GLY E CA 1
ATOM 13936 C C . GLY E 1 323 ? -77.960 -20.808 -61.348 1.00 34.48 323 GLY E C 1
ATOM 13937 O O . GLY E 1 323 ? -77.820 -20.722 -60.117 1.00 40.11 323 GLY E O 1
ATOM 13938 N N . ALA E 1 324 ? -79.093 -20.480 -61.972 1.00 33.32 324 ALA E N 1
ATOM 13939 C CA . ALA E 1 324 ? -80.265 -19.982 -61.267 1.00 33.85 324 ALA E CA 1
ATOM 13940 C C . ALA E 1 324 ? -81.192 -21.130 -60.862 1.00 35.92 324 ALA E C 1
ATOM 13941 O O . ALA E 1 324 ? -81.158 -22.219 -61.444 1.00 36.66 324 ALA E O 1
ATOM 13943 N N . LEU E 1 325 ? -82.012 -20.874 -59.832 1.00 34.91 325 LEU E N 1
ATOM 13944 C CA . LEU E 1 325 ? -83.038 -21.828 -59.425 1.00 31.75 325 LEU E CA 1
ATOM 13945 C C . LEU E 1 325 ? -83.860 -22.287 -60.619 1.00 36.04 325 LEU E C 1
ATOM 13946 O O . LEU E 1 325 ? -84.121 -23.480 -60.787 1.00 41.52 325 LEU E O 1
ATOM 13951 N N . GLU E 1 326 ? -84.280 -21.352 -61.458 1.00 36.76 326 GLU E N 1
ATOM 13952 C CA . GLU E 1 326 ? -85.066 -21.697 -62.632 1.00 39.23 326 GLU E CA 1
ATOM 13953 C C . GLU E 1 326 ? -84.156 -22.136 -63.777 1.00 40.66 326 GLU E C 1
ATOM 13954 O O . GLU E 1 326 ? -83.043 -21.620 -63.947 1.00 35.04 326 GLU E O 1
ATOM 13960 N N . SER E 1 327 ? -84.640 -23.100 -64.558 1.00 35.66 327 SER E N 1
ATOM 13961 C CA . SER E 1 327 ? -83.882 -23.604 -65.694 1.00 35.16 327 SER E CA 1
ATOM 13962 C C . SER E 1 327 ? -83.725 -22.534 -66.768 1.00 35.37 327 SER E C 1
ATOM 13963 O O . SER E 1 327 ? -84.646 -21.772 -67.063 1.00 35.14 327 SER E O 1
ATOM 13966 N N . LEU E 1 328 ? -82.544 -22.477 -67.348 1.00 32.30 328 LEU E N 1
ATOM 13967 C CA . LEU E 1 328 ? -82.219 -21.473 -68.341 1.00 37.65 328 LEU E CA 1
ATOM 13968 C C . LEU E 1 328 ? -81.630 -22.184 -69.541 1.00 40.51 328 LEU E C 1
ATOM 13969 O O . LEU E 1 328 ? -80.913 -23.178 -69.387 1.00 39.84 328 LEU E O 1
ATOM 13974 N N . ILE E 1 329 ? -81.951 -21.689 -70.734 1.00 41.04 329 ILE E N 1
ATOM 13975 C CA . ILE E 1 329 ? -81.475 -22.300 -71.966 1.00 40.16 329 ILE E CA 1
ATOM 13976 C C . ILE E 1 329 ? -81.085 -21.196 -72.934 1.00 41.95 329 ILE E C 1
ATOM 13977 O O . ILE E 1 329 ? -81.589 -20.069 -72.862 1.00 40.62 329 ILE E O 1
ATOM 13982 N N . GLU E 1 330 ? -80.181 -21.534 -73.850 1.00 38.87 330 GLU E N 1
ATOM 13983 C CA . GLU E 1 330 ? -79.487 -20.526 -74.631 1.00 42.74 330 GLU E CA 1
ATOM 13984 C C . GLU E 1 330 ? -78.846 -21.193 -75.844 1.00 44.24 330 GLU E C 1
ATOM 13985 O O . GLU E 1 330 ? -78.541 -22.391 -75.818 1.00 46.26 330 GLU E O 1
ATOM 13991 N N . ILE E 1 331 ? -78.659 -20.415 -76.908 1.00 44.23 331 ILE E N 1
ATOM 13992 C CA . ILE E 1 331 ? -77.857 -20.864 -78.048 1.00 44.39 331 ILE E CA 1
ATOM 13993 C C . ILE E 1 331 ? -76.573 -20.039 -78.084 1.00 45.67 331 ILE E C 1
ATOM 13994 O O . ILE E 1 331 ? -76.587 -18.887 -78.548 1.00 45.87 331 ILE E O 1
ATOM 13999 N N . PRO E 1 332 ? -75.446 -20.591 -77.613 1.00 47.75 332 PRO E N 1
ATOM 14000 C CA . PRO E 1 332 ? -74.226 -19.774 -77.445 1.00 49.68 332 PRO E CA 1
ATOM 14001 C C . PRO E 1 332 ? -73.810 -18.964 -78.657 1.00 49.45 332 PRO E C 1
ATOM 14002 O O . PRO E 1 332 ? -73.492 -17.778 -78.518 1.00 50.77 332 PRO E O 1
ATOM 14006 N N . ALA E 1 333 ? -73.791 -19.572 -79.844 1.00 50.18 333 ALA E N 1
ATOM 14007 C CA . ALA E 1 333 ? -73.304 -18.863 -81.022 1.00 52.74 333 ALA E CA 1
ATOM 14008 C C . ALA E 1 333 ? -74.115 -17.602 -81.303 1.00 54.89 333 ALA E C 1
ATOM 14009 O O . ALA E 1 333 ? -73.580 -16.630 -81.856 1.00 55.39 333 ALA E O 1
ATOM 14011 N N . LEU E 1 334 ? -75.397 -17.590 -80.921 1.00 53.03 334 LEU E N 1
ATOM 14012 C CA . LEU E 1 334 ? -76.256 -16.425 -81.094 1.00 50.54 334 LEU E CA 1
ATOM 14013 C C . LEU E 1 334 ? -76.295 -15.515 -79.876 1.00 56.25 334 LEU E C 1
ATOM 14014 O O . LEU E 1 334 ? -76.883 -14.428 -79.958 1.00 58.94 334 LEU E O 1
ATOM 14019 N N . MET E 1 335 ? -75.701 -15.931 -78.750 1.00 56.44 335 MET E N 1
ATOM 14020 C CA . MET E 1 335 ? -75.881 -15.219 -77.486 1.00 53.72 335 MET E CA 1
ATOM 14021 C C . MET E 1 335 ? -74.564 -15.051 -76.725 1.00 54.87 335 MET E C 1
ATOM 14022 O O . MET E 1 335 ? -73.735 -14.224 -77.123 1.00 54.29 335 MET E O 1
ATOM 14027 N N . THR E 1 336 ? -74.340 -15.835 -75.657 1.00 55.64 336 THR E N 1
ATOM 14028 C CA . THR E 1 336 ? -73.215 -15.577 -74.747 1.00 58.95 336 THR E CA 1
ATOM 14029 C C . THR E 1 336 ? -71.848 -15.688 -75.416 1.00 60.33 336 THR E C 1
ATOM 14030 O O . THR E 1 336 ? -70.846 -15.307 -74.793 1.00 63.45 336 THR E O 1
ATOM 14034 N N . HIS E 1 337 ? -71.768 -16.193 -76.650 1.00 60.65 337 HIS E N 1
ATOM 14035 C CA . HIS E 1 337 ? -70.487 -16.389 -77.321 1.00 57.85 337 HIS E CA 1
ATOM 14036 C C . HIS E 1 337 ? -70.439 -15.746 -78.703 1.00 57.04 337 HIS E C 1
ATOM 14037 O O . HIS E 1 337 ? -69.503 -16.022 -79.468 1.00 54.93 337 HIS E O 1
ATOM 14044 N N . GLY E 1 338 ? -71.415 -14.896 -79.044 1.00 59.38 338 GLY E N 1
ATOM 14045 C CA . GLY E 1 338 ? -71.340 -14.099 -80.264 1.00 58.34 338 GLY E CA 1
ATOM 14046 C C . GLY E 1 338 ? -70.218 -13.071 -80.271 1.00 59.40 338 GLY E C 1
ATOM 14047 O O . GLY E 1 338 ? -69.950 -12.473 -81.323 1.00 57.29 338 GLY E O 1
ATOM 14048 N N . ALA E 1 339 ? -69.564 -12.853 -79.120 1.00 60.95 339 ALA E N 1
ATOM 14049 C CA . ALA E 1 339 ? -68.382 -11.996 -79.056 1.00 60.09 339 ALA E CA 1
ATOM 14050 C C . ALA E 1 339 ? -67.150 -12.671 -79.661 1.00 58.59 339 ALA E C 1
ATOM 14051 O O . ALA E 1 339 ? -66.225 -11.979 -80.112 1.00 57.92 339 ALA E O 1
ATOM 14053 N N . ILE E 1 340 ? -67.100 -14.002 -79.659 1.00 51.85 340 ILE E N 1
ATOM 14054 C CA . ILE E 1 340 ? -66.059 -14.722 -80.388 1.00 58.31 340 ILE E CA 1
ATOM 14055 C C . ILE E 1 340 ? -66.455 -14.754 -81.862 1.00 62.42 340 ILE E C 1
ATOM 14056 O O . ILE E 1 340 ? -67.630 -15.006 -82.180 1.00 60.75 340 ILE E O 1
ATOM 14061 N N . PRO E 1 341 ? -65.537 -14.481 -82.791 1.00 62.26 341 PRO E N 1
ATOM 14062 C CA . PRO E 1 341 ? -65.900 -14.529 -84.216 1.00 63.85 341 PRO E CA 1
ATOM 14063 C C . PRO E 1 341 ? -66.189 -15.957 -84.668 1.00 68.55 341 PRO E C 1
ATOM 14064 O O . PRO E 1 341 ? -65.560 -16.919 -84.208 1.00 66.68 341 PRO E O 1
ATOM 14068 N N . ARG E 1 342 ? -67.153 -16.078 -85.598 1.00 66.83 342 ARG E N 1
ATOM 14069 C CA . ARG E 1 342 ? -67.680 -17.387 -86.000 1.00 67.31 342 ARG E CA 1
ATOM 14070 C C . ARG E 1 342 ? -66.578 -18.361 -86.424 1.00 66.54 342 ARG E C 1
ATOM 14071 O O . ARG E 1 342 ? -66.650 -19.564 -86.130 1.00 60.81 342 ARG E O 1
ATOM 14079 N N . THR E 1 343 ? -65.545 -17.860 -87.107 1.00 62.81 343 THR E N 1
ATOM 14080 C CA . THR E 1 343 ? -64.481 -18.749 -87.561 1.00 67.88 343 THR E CA 1
ATOM 14081 C C . THR E 1 343 ? -63.692 -19.314 -86.382 1.00 69.38 343 THR E C 1
ATOM 14082 O O . THR E 1 343 ? -63.394 -20.515 -86.349 1.00 73.32 343 THR E O 1
ATOM 14086 N N . ILE E 1 344 ? -63.372 -18.483 -85.387 1.00 63.66 344 ILE E N 1
ATOM 14087 C CA . ILE E 1 344 ? -62.666 -19.006 -84.218 1.00 68.81 344 ILE E CA 1
ATOM 14088 C C . ILE E 1 344 ? -63.574 -19.923 -83.399 1.00 64.58 344 ILE E C 1
ATOM 14089 O O . ILE E 1 344 ? -63.113 -20.929 -82.840 1.00 60.84 344 ILE E O 1
ATOM 14094 N N . ARG E 1 345 ? -64.872 -19.608 -83.337 1.00 66.90 345 ARG E N 1
ATOM 14095 C CA . ARG E 1 345 ? -65.842 -20.493 -82.698 1.00 64.68 345 ARG E CA 1
ATOM 14096 C C . ARG E 1 345 ? -65.787 -21.897 -83.296 1.00 66.15 345 ARG E C 1
ATOM 14097 O O . ARG E 1 345 ? -65.658 -22.892 -82.570 1.00 63.99 345 ARG E O 1
ATOM 14105 N N . LEU E 1 346 ? -65.875 -21.990 -84.630 1.00 65.44 346 LEU E N 1
ATOM 14106 C CA . LEU E 1 346 ? -66.048 -23.289 -85.275 1.00 65.13 346 LEU E CA 1
ATOM 14107 C C . LEU E 1 346 ? -64.799 -24.148 -85.170 1.00 69.19 346 LEU E C 1
ATOM 14108 O O . LEU E 1 346 ? -64.907 -25.375 -85.043 1.00 68.16 346 LEU E O 1
ATOM 14113 N N . GLN E 1 347 ? -63.613 -23.530 -85.218 1.00 69.99 347 GLN E N 1
ATOM 14114 C CA . GLN E 1 347 ? -62.376 -24.291 -85.080 1.00 82.35 347 GLN E CA 1
ATOM 14115 C C . GLN E 1 347 ? -62.213 -24.850 -83.674 1.00 72.84 347 GLN E C 1
ATOM 14116 O O . GLN E 1 347 ? -61.518 -25.856 -83.482 1.00 71.65 347 GLN E O 1
ATOM 14122 N N . ASN E 1 348 ? -62.841 -24.218 -82.682 1.00 74.14 348 ASN E N 1
ATOM 14123 C CA . ASN E 1 348 ? -62.715 -24.628 -81.292 1.00 69.57 348 ASN E CA 1
ATOM 14124 C C . ASN E 1 348 ? -63.949 -25.369 -80.778 1.00 68.98 348 ASN E C 1
ATOM 14125 O O . ASN E 1 348 ? -64.147 -25.445 -79.559 1.00 70.84 348 ASN E O 1
ATOM 14130 N N . GLY E 1 349 ? -64.786 -25.906 -81.684 1.00 64.54 349 GLY E N 1
ATOM 14131 C CA . GLY E 1 349 ? -65.811 -26.881 -81.347 1.00 59.22 349 GLY E CA 1
ATOM 14132 C C . GLY E 1 349 ? -67.220 -26.357 -81.111 1.00 63.85 349 GLY E C 1
ATOM 14133 O O . GLY E 1 349 ? -68.125 -27.165 -80.837 1.00 63.08 349 GLY E O 1
ATOM 14134 N N . ILE E 1 350 ? -67.443 -25.048 -81.206 1.00 63.01 350 ILE E N 1
ATOM 14135 C CA . ILE E 1 350 ? -68.738 -24.445 -80.913 1.00 58.44 350 ILE E CA 1
ATOM 14136 C C . ILE E 1 350 ? -69.464 -24.261 -82.241 1.00 61.98 350 ILE E C 1
ATOM 14137 O O . ILE E 1 350 ? -69.257 -23.270 -82.953 1.00 65.45 350 ILE E O 1
ATOM 14142 N N . LYS E 1 351 ? -70.329 -25.214 -82.575 1.00 62.46 351 LYS E N 1
ATOM 14143 C CA . LYS E 1 351 ? -71.110 -25.104 -83.797 1.00 68.11 351 LYS E CA 1
ATOM 14144 C C . LYS E 1 351 ? -72.322 -24.201 -83.575 1.00 66.73 351 LYS E C 1
ATOM 14145 O O . LYS E 1 351 ? -72.804 -24.027 -82.452 1.00 62.79 351 LYS E O 1
ATOM 14151 N N . ASP E 1 352 ? -72.825 -23.628 -84.671 1.00 65.43 352 ASP E N 1
ATOM 14152 C CA . ASP E 1 352 ? -73.940 -22.692 -84.552 1.00 68.22 352 ASP E CA 1
ATOM 14153 C C . ASP E 1 352 ? -75.225 -23.350 -84.049 1.00 66.33 352 ASP E C 1
ATOM 14154 O O . ASP E 1 352 ? -76.173 -22.634 -83.702 1.00 63.23 352 ASP E O 1
ATOM 14159 N N . GLU E 1 353 ? -75.293 -24.683 -84.020 1.00 65.95 353 GLU E N 1
ATOM 14160 C CA . GLU E 1 353 ? -76.516 -25.404 -83.684 1.00 60.39 353 GLU E CA 1
ATOM 14161 C C . GLU E 1 353 ? -76.541 -25.861 -82.226 1.00 64.42 353 GLU E C 1
ATOM 14162 O O . GLU E 1 353 ? -77.514 -26.507 -81.801 1.00 57.57 353 GLU E O 1
ATOM 14168 N N . LEU E 1 354 ? -75.517 -25.509 -81.443 1.00 57.10 354 LEU E N 1
ATOM 14169 C CA . LEU E 1 354 ? -75.362 -26.044 -80.100 1.00 52.97 354 LEU E CA 1
ATOM 14170 C C . LEU E 1 354 ? -76.244 -25.303 -79.098 1.00 51.68 354 LEU E C 1
ATOM 14171 O O . LEU E 1 354 ? -76.346 -24.071 -79.122 1.00 48.51 354 LEU E O 1
ATOM 14176 N N . ILE E 1 355 ? -76.891 -26.072 -78.223 1.00 47.13 355 ILE E N 1
ATOM 14177 C CA . ILE E 1 355 ? -77.788 -25.559 -77.198 1.00 46.75 355 ILE E CA 1
ATOM 14178 C C . ILE E 1 355 ? -77.168 -25.807 -75.831 1.00 48.55 355 ILE E C 1
ATOM 14179 O O . ILE E 1 355 ? -76.696 -26.917 -75.544 1.00 50.73 355 ILE E O 1
ATOM 14184 N N . ARG E 1 356 ? -77.207 -24.786 -74.974 1.00 46.88 356 ARG E N 1
ATOM 14185 C CA . ARG E 1 356 ? -76.683 -24.886 -73.621 1.00 43.42 356 ARG E CA 1
ATOM 14186 C C . ARG E 1 356 ? -77.840 -24.825 -72.629 1.00 43.16 356 ARG E C 1
ATOM 14187 O O . ARG E 1 356 ? -78.678 -23.914 -72.691 1.00 42.81 356 ARG E O 1
ATOM 14195 N N . LEU E 1 357 ? -77.898 -25.809 -71.737 1.00 37.36 357 LEU E N 1
ATOM 14196 C CA . LEU E 1 357 ? -78.978 -25.924 -70.769 1.00 36.76 357 LEU E CA 1
ATOM 14197 C C . LEU E 1 357 ? -78.410 -25.807 -69.363 1.00 38.41 357 LEU E C 1
ATOM 14198 O O . LEU E 1 357 ? -77.541 -26.595 -68.970 1.00 36.67 357 LEU E O 1
ATOM 14203 N N . SER E 1 358 ? -78.894 -24.821 -68.617 1.00 38.06 358 SER E N 1
ATOM 14204 C CA . SER E 1 358 ? -78.648 -24.698 -67.183 1.00 33.61 358 SER E CA 1
ATOM 14205 C C . SER E 1 358 ? -79.811 -25.395 -66.482 1.00 35.24 358 SER E C 1
ATOM 14206 O O . SER E 1 358 ? -80.915 -24.849 -66.397 1.00 35.57 358 SER E O 1
ATOM 14209 N N . VAL E 1 359 ? -79.572 -26.606 -65.984 1.00 34.68 359 VAL E N 1
ATOM 14210 C CA . VAL E 1 359 ? -80.645 -27.361 -65.341 1.00 37.90 359 VAL E CA 1
ATOM 14211 C C . VAL E 1 359 ? -80.957 -26.766 -63.974 1.00 40.24 359 VAL E C 1
ATOM 14212 O O . VAL E 1 359 ? -80.096 -26.756 -63.085 1.00 38.85 359 VAL E O 1
ATOM 14216 N N . GLY E 1 360 ? -82.207 -26.302 -63.793 1.00 36.71 360 GLY E N 1
ATOM 14217 C CA . GLY E 1 360 ? -82.659 -25.690 -62.554 1.00 35.58 360 GLY E CA 1
ATOM 14218 C C . GLY E 1 360 ? -83.085 -26.703 -61.505 1.00 36.17 360 GLY E C 1
ATOM 14219 O O . GLY E 1 360 ? -82.710 -27.878 -61.559 1.00 41.37 360 GLY E O 1
ATOM 14220 N N . VAL E 1 361 ? -83.878 -26.240 -60.526 1.00 39.52 361 VAL E N 1
ATOM 14221 C CA . VAL E 1 361 ? -84.326 -27.101 -59.431 1.00 43.76 361 VAL E CA 1
ATOM 14222 C C . VAL E 1 361 ? -85.839 -27.348 -59.467 1.00 46.08 361 VAL E C 1
ATOM 14223 O O . VAL E 1 361 ? -86.412 -27.800 -58.479 1.00 41.04 361 VAL E O 1
ATOM 14227 N N . GLU E 1 362 ? -86.498 -27.084 -60.597 1.00 44.92 362 GLU E N 1
ATOM 14228 C CA . GLU E 1 362 ? -87.902 -27.450 -60.720 1.00 42.41 362 GLU E CA 1
ATOM 14229 C C . GLU E 1 362 ? -88.059 -28.962 -60.567 1.00 47.66 362 GLU E C 1
ATOM 14230 O O . GLU E 1 362 ? -87.086 -29.718 -60.582 1.00 48.12 362 GLU E O 1
ATOM 14236 N N . ALA E 1 363 ? -89.307 -29.409 -60.409 1.00 50.54 363 ALA E N 1
ATOM 14237 C CA . ALA E 1 363 ? -89.561 -30.846 -60.363 1.00 49.15 363 ALA E CA 1
ATOM 14238 C C . ALA E 1 363 ? -89.097 -31.484 -61.665 1.00 53.64 363 ALA E C 1
ATOM 14239 O O . ALA E 1 363 ? -89.336 -30.949 -62.757 1.00 48.10 363 ALA E O 1
ATOM 14241 N N . SER E 1 364 ? -88.400 -32.619 -61.540 1.00 57.02 364 SER E N 1
ATOM 14242 C CA . SER E 1 364 ? -87.860 -33.298 -62.714 1.00 50.55 364 SER E CA 1
ATOM 14243 C C . SER E 1 364 ? -88.963 -33.605 -63.731 1.00 54.92 364 SER E C 1
ATOM 14244 O O . SER E 1 364 ? -88.778 -33.388 -64.939 1.00 46.07 364 SER E O 1
ATOM 14247 N N . ASP E 1 365 ? -90.147 -34.012 -63.252 1.00 54.03 365 ASP E N 1
ATOM 14248 C CA . ASP E 1 365 ? -91.230 -34.354 -64.168 1.00 49.85 365 ASP E CA 1
ATOM 14249 C C . ASP E 1 365 ? -91.680 -33.145 -64.988 1.00 49.58 365 ASP E C 1
ATOM 14250 O O . ASP E 1 365 ? -91.987 -33.269 -66.182 1.00 53.74 365 ASP E O 1
ATOM 14255 N N . ASP E 1 366 ? -91.740 -31.964 -64.368 1.00 53.55 366 ASP E N 1
ATOM 14256 C CA . ASP E 1 366 ? -92.161 -30.781 -65.113 1.00 48.24 366 ASP E CA 1
ATOM 14257 C C . ASP E 1 366 ? -91.102 -30.356 -66.121 1.00 43.78 366 ASP E C 1
ATOM 14258 O O . ASP E 1 366 ? -91.429 -29.749 -67.141 1.00 43.32 366 ASP E O 1
ATOM 14263 N N . LEU E 1 367 ? -89.833 -30.670 -65.859 1.00 51.37 367 LEU E N 1
ATOM 14264 C CA . LEU E 1 367 ? -88.775 -30.317 -66.802 1.00 48.20 367 LEU E CA 1
ATOM 14265 C C . LEU E 1 367 ? -88.794 -31.235 -68.014 1.00 47.09 367 LEU E C 1
ATOM 14266 O O . LEU E 1 367 ? -88.699 -30.768 -69.155 1.00 48.17 367 LEU E O 1
ATOM 14271 N N . LEU E 1 368 ? -88.926 -32.547 -67.782 1.00 51.00 368 LEU E N 1
ATOM 14272 C CA . LEU E 1 368 ? -88.993 -33.502 -68.888 1.00 49.68 368 LEU E CA 1
ATOM 14273 C C . LEU E 1 368 ? -90.198 -33.224 -69.780 1.00 50.97 368 LEU E C 1
ATOM 14274 O O . LEU E 1 368 ? -90.077 -33.217 -71.013 1.00 51.33 368 LEU E O 1
ATOM 14279 N N . ALA E 1 369 ? -91.363 -32.959 -69.177 1.00 50.09 369 ALA E N 1
ATOM 14280 C CA . ALA E 1 369 ? -92.528 -32.555 -69.963 1.00 47.59 369 ALA E CA 1
ATOM 14281 C C . ALA E 1 369 ? -92.221 -31.341 -70.834 1.00 54.76 369 ALA E C 1
ATOM 14282 O O . ALA E 1 369 ? -92.704 -31.236 -71.971 1.00 58.48 369 ALA E O 1
ATOM 14284 N N . ASP E 1 370 ? -91.412 -30.413 -70.314 1.00 51.71 370 ASP E N 1
ATOM 14285 C CA . ASP E 1 370 ? -91.158 -29.179 -71.041 1.00 50.16 370 ASP E CA 1
ATOM 14286 C C . ASP E 1 370 ? -90.205 -29.426 -72.197 1.00 50.19 370 ASP E C 1
ATOM 14287 O O . ASP E 1 370 ? -90.383 -28.876 -73.291 1.00 48.49 370 ASP E O 1
ATOM 14292 N N . LEU E 1 371 ? -89.190 -30.262 -71.972 1.00 52.60 371 LEU E N 1
ATOM 14293 C CA . LEU E 1 371 ? -88.284 -30.638 -73.050 1.00 52.25 371 LEU E CA 1
ATOM 14294 C C . LEU E 1 371 ? -89.023 -31.380 -74.165 1.00 58.79 371 LEU E C 1
ATOM 14295 O O . LEU E 1 371 ? -88.726 -31.185 -75.354 1.00 57.54 371 LEU E O 1
ATOM 14300 N N . GLU E 1 372 ? -90.013 -32.210 -73.801 1.00 57.81 372 GLU E N 1
ATOM 14301 C CA . GLU E 1 372 ? -90.782 -32.935 -74.808 1.00 57.43 372 GLU E CA 1
ATOM 14302 C C . GLU E 1 372 ? -91.580 -31.988 -75.704 1.00 60.44 372 GLU E C 1
ATOM 14303 O O . GLU E 1 372 ? -91.764 -32.264 -76.895 1.00 60.82 372 GLU E O 1
ATOM 14309 N N . ARG E 1 373 ? -92.057 -30.861 -75.162 1.00 57.22 373 ARG E N 1
ATOM 14310 C CA . ARG E 1 373 ? -92.667 -29.851 -76.027 1.00 57.12 373 ARG E CA 1
ATOM 14311 C C . ARG E 1 373 ? -91.663 -29.308 -77.033 1.00 57.71 373 ARG E C 1
ATOM 14312 O O . ARG E 1 373 ? -92.010 -29.061 -78.191 1.00 64.71 373 ARG E O 1
ATOM 14320 N N . GLY E 1 374 ? -90.417 -29.098 -76.610 1.00 56.50 374 GLY E N 1
ATOM 14321 C CA . GLY E 1 374 ? -89.408 -28.639 -77.549 1.00 56.09 374 GLY E CA 1
ATOM 14322 C C . GLY E 1 374 ? -89.166 -29.643 -78.656 1.00 62.62 374 GLY E C 1
ATOM 14323 O O . GLY E 1 374 ? -89.045 -29.273 -79.830 1.00 64.83 374 GLY E O 1
ATOM 14324 N N . PHE E 1 375 ? -89.118 -30.931 -78.300 1.00 60.19 375 PHE E N 1
ATOM 14325 C CA . PHE E 1 375 ? -88.934 -31.971 -79.306 1.00 63.35 375 PHE E CA 1
ATOM 14326 C C . PHE E 1 375 ? -90.151 -32.091 -80.224 1.00 73.54 375 PHE E C 1
ATOM 14327 O O . PHE E 1 375 ? -90.006 -32.199 -81.449 1.00 74.55 375 PHE E O 1
ATOM 14335 N N . ALA E 1 376 ? -91.359 -32.053 -79.655 1.00 71.54 376 ALA E N 1
ATOM 14336 C CA . ALA E 1 376 ? -92.562 -32.123 -80.474 1.00 67.55 376 ALA E CA 1
ATOM 14337 C C . ALA E 1 376 ? -92.631 -30.988 -81.487 1.00 65.59 376 ALA E C 1
ATOM 14338 O O . ALA E 1 376 ? -93.232 -31.150 -82.550 1.00 75.80 376 ALA E O 1
ATOM 14340 N N . SER E 1 377 ? -92.024 -29.840 -81.194 1.00 66.05 377 SER E N 1
ATOM 14341 C CA . SER E 1 377 ? -92.128 -28.710 -82.112 1.00 70.10 377 SER E CA 1
ATOM 14342 C C . SER E 1 377 ? -91.139 -28.780 -83.277 1.00 72.41 377 SER E C 1
ATOM 14343 O O . SER E 1 377 ? -91.202 -27.926 -84.172 1.00 61.77 377 SER E O 1
ATOM 14346 N N . ILE E 1 378 ? -90.235 -29.765 -83.290 1.00 72.58 378 ILE E N 1
ATOM 14347 C CA . ILE E 1 378 ? -89.346 -29.994 -84.425 1.00 71.48 378 ILE E CA 1
ATOM 14348 C C . ILE E 1 378 ? -89.498 -31.430 -84.913 1.00 85.07 378 ILE E C 1
ATOM 14349 O O . ILE E 1 378 ? -88.551 -32.002 -85.466 1.00 87.42 378 ILE E O 1
ATOM 14354 N N . GLN E 1 379 ? -90.675 -32.025 -84.681 1.00 92.30 379 GLN E N 1
ATOM 14355 C CA . GLN E 1 379 ? -91.065 -33.358 -85.170 1.00 97.55 379 GLN E CA 1
ATOM 14356 C C . GLN E 1 379 ? -90.015 -34.426 -84.832 1.00 128.55 379 GLN E C 1
ATOM 14357 O O . GLN E 1 379 ? -89.414 -35.048 -85.711 1.00 101.47 379 GLN E O 1
ATOM 14363 N N . ALA E 1 380 ? -89.840 -34.664 -83.519 1.00 110.62 380 ALA E N 1
ATOM 14364 C CA . ALA E 1 380 ? -88.752 -35.539 -83.092 1.00 122.84 380 ALA E CA 1
ATOM 14365 C C . ALA E 1 380 ? -89.000 -36.295 -81.789 1.00 134.29 380 ALA E C 1
ATOM 14366 O O . ALA E 1 380 ? -88.062 -36.937 -81.295 1.00 117.36 380 ALA E O 1
ATOM 14368 N N . ASP E 1 381 ? -90.208 -36.264 -81.226 1.00 213.07 381 ASP E N 1
ATOM 14369 C CA . ASP E 1 381 ? -90.495 -36.848 -79.909 1.00 152.39 381 ASP E CA 1
ATOM 14370 C C . ASP E 1 381 ? -90.226 -38.357 -79.820 1.00 185.70 381 ASP E C 1
ATOM 14371 O O . ASP E 1 381 ? -90.257 -38.937 -78.731 1.00 135.87 381 ASP E O 1
ATOM 14376 N N . MET F 1 1 ? -86.310 22.299 -70.389 1.00 55.76 1 MET F N 1
ATOM 14377 C CA . MET F 1 1 ? -86.629 22.596 -68.997 1.00 48.45 1 MET F CA 1
ATOM 14378 C C . MET F 1 1 ? -85.395 23.110 -68.245 1.00 46.72 1 MET F C 1
ATOM 14379 O O . MET F 1 1 ? -84.253 22.940 -68.697 1.00 44.34 1 MET F O 1
ATOM 14384 N N . LYS F 1 2 ? -85.625 23.730 -67.090 1.00 41.38 2 LYS F N 1
ATOM 14385 C CA . LYS F 1 2 ? -84.526 24.252 -66.295 1.00 40.86 2 LYS F CA 1
ATOM 14386 C C . LYS F 1 2 ? -83.873 23.141 -65.466 1.00 35.56 2 LYS F C 1
ATOM 14387 O O . LYS F 1 2 ? -84.466 22.086 -65.219 1.00 34.41 2 LYS F O 1
ATOM 14393 N N . PHE F 1 3 ? -82.623 23.398 -65.052 1.00 35.23 3 PHE F N 1
ATOM 14394 C CA . PHE F 1 3 ? -81.814 22.405 -64.346 1.00 30.58 3 PHE F CA 1
ATOM 14395 C C . PHE F 1 3 ? -82.569 21.765 -63.186 1.00 31.02 3 PHE F C 1
ATOM 14396 O O . PHE F 1 3 ? -82.587 20.536 -63.050 1.00 25.98 3 PHE F O 1
ATOM 14404 N N . GLU F 1 4 ? -83.204 22.584 -62.338 1.00 32.22 4 GLU F N 1
ATOM 14405 C CA . GLU F 1 4 ? -83.914 22.038 -61.186 1.00 30.30 4 GLU F CA 1
ATOM 14406 C C . GLU F 1 4 ? -85.015 21.079 -61.627 1.00 31.83 4 GLU F C 1
ATOM 14407 O O . GLU F 1 4 ? -85.204 20.009 -61.034 1.00 32.72 4 GLU F O 1
ATOM 14413 N N . THR F 1 5 ? -85.715 21.419 -62.699 1.00 30.89 5 THR F N 1
ATOM 14414 C CA . THR F 1 5 ? -86.741 20.529 -63.216 1.00 30.10 5 THR F CA 1
ATOM 14415 C C . THR F 1 5 ? -86.146 19.243 -63.794 1.00 29.41 5 THR F C 1
ATOM 14416 O O . THR F 1 5 ? -86.747 18.168 -63.651 1.00 29.34 5 THR F O 1
ATOM 14420 N N . GLN F 1 6 ? -84.959 19.317 -64.413 1.00 31.28 6 GLN F N 1
ATOM 14421 C CA . GLN F 1 6 ? -84.350 18.109 -64.968 1.00 28.22 6 GLN F CA 1
ATOM 14422 C C . GLN F 1 6 ? -83.933 17.119 -63.884 1.00 27.54 6 GLN F C 1
ATOM 14423 O O . GLN F 1 6 ? -83.952 15.909 -64.119 1.00 27.77 6 GLN F O 1
ATOM 14429 N N . LEU F 1 7 ? -83.534 17.594 -62.709 1.00 23.02 7 LEU F N 1
ATOM 14430 C CA . LEU F 1 7 ? -83.209 16.657 -61.642 1.00 25.36 7 LEU F CA 1
ATOM 14431 C C . LEU F 1 7 ? -84.425 15.828 -61.260 1.00 29.40 7 LEU F C 1
ATOM 14432 O O . LEU F 1 7 ? -84.308 14.635 -60.955 1.00 30.26 7 LEU F O 1
ATOM 14437 N N . ILE F 1 8 ? -85.603 16.442 -61.266 1.00 29.23 8 ILE F N 1
ATOM 14438 C CA . ILE F 1 8 ? -86.795 15.741 -60.813 1.00 31.00 8 ILE F CA 1
ATOM 14439 C C . ILE F 1 8 ? -87.351 14.856 -61.927 1.00 31.18 8 ILE F C 1
ATOM 14440 O O . ILE F 1 8 ? -87.920 13.788 -61.652 1.00 31.68 8 ILE F O 1
ATOM 14445 N N . HIS F 1 9 ? -87.156 15.251 -63.187 1.00 30.67 9 HIS F N 1
ATOM 14446 C CA . HIS F 1 9 ? -87.890 14.673 -64.314 1.00 30.38 9 HIS F CA 1
ATOM 14447 C C . HIS F 1 9 ? -87.034 14.206 -65.474 1.00 27.96 9 HIS F C 1
ATOM 14448 O O . HIS F 1 9 ? -87.546 13.466 -66.313 1.00 33.33 9 HIS F O 1
ATOM 14455 N N . GLY F 1 10 ? -85.775 14.611 -65.567 1.00 28.44 10 GLY F N 1
ATOM 14456 C CA . GLY F 1 10 ? -84.968 14.279 -66.713 1.00 25.11 10 GLY F CA 1
ATOM 14457 C C . GLY F 1 10 ? -84.528 12.828 -66.687 1.00 32.75 10 GLY F C 1
ATOM 14458 O O . GLY F 1 10 ? -84.866 12.051 -65.789 1.00 32.22 10 GLY F O 1
ATOM 14459 N N . GLY F 1 11 ? -83.723 12.469 -67.696 1.00 32.40 11 GLY F N 1
ATOM 14460 C CA . GLY F 1 11 ? -83.304 11.085 -67.845 1.00 28.08 11 GLY F CA 1
ATOM 14461 C C . GLY F 1 11 ? -84.528 10.209 -68.013 1.00 32.50 11 GLY F C 1
ATOM 14462 O O . GLY F 1 11 ? -85.464 10.551 -68.752 1.00 29.45 11 GLY F O 1
ATOM 14463 N N . ILE F 1 12 ? -84.535 9.072 -67.313 1.00 32.37 12 ILE F N 1
ATOM 14464 C CA . ILE F 1 12 ? -85.727 8.249 -67.147 1.00 28.11 12 ILE F CA 1
ATOM 14465 C C . ILE F 1 12 ? -86.103 8.322 -65.684 1.00 30.16 12 ILE F C 1
ATOM 14466 O O . ILE F 1 12 ? -85.320 7.907 -64.818 1.00 30.87 12 ILE F O 1
ATOM 14471 N N . SER F 1 13 ? -87.285 8.886 -65.406 1.00 29.88 13 SER F N 1
ATOM 14472 C CA . SER F 1 13 ? -87.677 9.192 -64.038 1.00 32.51 13 SER F CA 1
ATOM 14473 C C . SER F 1 13 ? -88.943 8.499 -63.573 1.00 37.07 13 SER F C 1
ATOM 14474 O O . SER F 1 13 ? -89.277 8.599 -62.386 1.00 40.38 13 SER F O 1
ATOM 14477 N N . GLU F 1 14 ? -89.653 7.809 -64.454 1.00 38.88 14 GLU F N 1
ATOM 14478 C CA . GLU F 1 14 ? -90.833 7.062 -64.064 1.00 42.26 14 GLU F CA 1
ATOM 14479 C C . GLU F 1 14 ? -90.830 5.739 -64.813 1.00 41.56 14 GLU F C 1
ATOM 14480 O O . GLU F 1 14 ? -90.037 5.526 -65.731 1.00 41.26 14 GLU F O 1
ATOM 14486 N N . ASP F 1 15 ? -91.719 4.838 -64.410 1.00 41.13 15 ASP F N 1
ATOM 14487 C CA . ASP F 1 15 ? -91.925 3.588 -65.129 1.00 41.87 15 ASP F CA 1
ATOM 14488 C C . ASP F 1 15 ? -93.025 3.818 -66.156 1.00 43.34 15 ASP F C 1
ATOM 14489 O O . ASP F 1 15 ? -94.164 4.116 -65.783 1.00 42.88 15 ASP F O 1
ATOM 14494 N N . ALA F 1 16 ? -92.687 3.692 -67.445 1.00 43.02 16 ALA F N 1
ATOM 14495 C CA . ALA F 1 16 ? -93.679 3.951 -68.489 1.00 42.26 16 ALA F CA 1
ATOM 14496 C C . ALA F 1 16 ? -94.903 3.056 -68.332 1.00 43.56 16 ALA F C 1
ATOM 14497 O O . ALA F 1 16 ? -96.038 3.508 -68.525 1.00 43.64 16 ALA F O 1
ATOM 14499 N N . THR F 1 17 ? -94.696 1.792 -67.949 1.00 42.18 17 THR F N 1
ATOM 14500 C CA . THR F 1 17 ? -95.804 0.843 -67.954 1.00 44.62 17 THR F CA 1
ATOM 14501 C C . THR F 1 17 ? -96.804 1.137 -66.843 1.00 42.82 17 THR F C 1
ATOM 14502 O O . THR F 1 17 ? -98.007 1.234 -67.098 1.00 46.13 17 THR F O 1
ATOM 14506 N N . THR F 1 18 ? -96.337 1.244 -65.596 1.00 38.21 18 THR F N 1
ATOM 14507 C CA . THR F 1 18 ? -97.257 1.449 -64.484 1.00 36.83 18 THR F CA 1
ATOM 14508 C C . THR F 1 18 ? -97.527 2.913 -64.202 1.00 33.25 18 THR F C 1
ATOM 14509 O O . THR F 1 18 ? -98.550 3.232 -63.581 1.00 32.22 18 THR F O 1
ATOM 14513 N N . GLY F 1 19 ? -96.657 3.802 -64.659 1.00 30.80 19 GLY F N 1
ATOM 14514 C CA . GLY F 1 19 ? -96.704 5.178 -64.230 1.00 29.05 19 GLY F CA 1
ATOM 14515 C C . GLY F 1 19 ? -96.079 5.408 -62.878 1.00 29.36 19 GLY F C 1
ATOM 14516 O O . GLY F 1 19 ? -96.337 6.449 -62.262 1.00 35.79 19 GLY F O 1
ATOM 14517 N N . ALA F 1 20 ? -95.299 4.449 -62.381 1.00 28.71 20 ALA F N 1
ATOM 14518 C CA . ALA F 1 20 ? -94.651 4.578 -61.087 1.00 28.75 20 ALA F CA 1
ATOM 14519 C C . ALA F 1 20 ? -93.788 5.832 -61.044 1.00 30.66 20 ALA F C 1
ATOM 14520 O O . ALA F 1 20 ? -92.976 6.064 -61.941 1.00 32.36 20 ALA F O 1
ATOM 14522 N N . THR F 1 21 ? -93.958 6.646 -60.004 1.00 30.86 21 THR F N 1
ATOM 14523 C CA . THR F 1 21 ? -93.208 7.898 -59.928 1.00 33.50 21 THR F CA 1
ATOM 14524 C C . THR F 1 21 ? -91.757 7.688 -59.494 1.00 36.99 21 THR F C 1
ATOM 14525 O O . THR F 1 21 ? -91.089 8.646 -59.092 1.00 56.07 21 THR F O 1
ATOM 14529 N N . SER F 1 22 ? -91.264 6.457 -59.571 1.00 32.28 22 SER F N 1
ATOM 14530 C CA . SER F 1 22 ? -89.868 6.140 -59.315 1.00 33.62 22 SER F CA 1
ATOM 14531 C C . SER F 1 22 ? -89.506 4.966 -60.224 1.00 30.62 22 SER F C 1
ATOM 14532 O O . SER F 1 22 ? -90.348 4.091 -60.461 1.00 32.06 22 SER F O 1
ATOM 14535 N N . VAL F 1 23 ? -88.285 4.966 -60.759 1.00 29.20 23 VAL F N 1
ATOM 14536 C CA . VAL F 1 23 ? -87.858 3.847 -61.614 1.00 28.42 23 VAL F CA 1
ATOM 14537 C C . VAL F 1 23 ? -87.730 2.591 -60.761 1.00 27.12 23 VAL F C 1
ATOM 14538 O O . VAL F 1 23 ? -87.040 2.620 -59.727 1.00 22.86 23 VAL F O 1
ATOM 14542 N N . PRO F 1 24 ? -88.346 1.479 -61.155 1.00 25.61 24 PRO F N 1
ATOM 14543 C CA . PRO F 1 24 ? -88.257 0.252 -60.360 1.00 26.28 24 PRO F CA 1
ATOM 14544 C C . PRO F 1 24 ? -86.837 -0.266 -60.288 1.00 23.75 24 PRO F C 1
ATOM 14545 O O . PRO F 1 24 ? -86.021 -0.038 -61.182 1.00 28.72 24 PRO F O 1
ATOM 14549 N N . ILE F 1 25 ? -86.539 -0.969 -59.207 1.00 22.56 25 ILE F N 1
ATOM 14550 C CA . ILE F 1 25 ? -85.224 -1.566 -59.038 1.00 24.77 25 ILE F CA 1
ATOM 14551 C C . ILE F 1 25 ? -85.304 -2.949 -59.656 1.00 23.86 25 ILE F C 1
ATOM 14552 O O . ILE F 1 25 ? -86.055 -3.800 -59.180 1.00 27.39 25 ILE F O 1
ATOM 14557 N N . TYR F 1 26 ? -84.567 -3.159 -60.742 1.00 22.47 26 TYR F N 1
ATOM 14558 C CA . TYR F 1 26 ? -84.580 -4.425 -61.465 1.00 21.88 26 TYR F CA 1
ATOM 14559 C C . TYR F 1 26 ? -83.387 -5.233 -60.978 1.00 25.54 26 TYR F C 1
ATOM 14560 O O . TYR F 1 26 ? -82.283 -5.122 -61.508 1.00 28.33 26 TYR F O 1
ATOM 14569 N N . MET F 1 27 ? -83.615 -6.051 -59.948 1.00 30.14 27 MET F N 1
ATOM 14570 C CA . MET F 1 27 ? -82.551 -6.900 -59.418 1.00 31.43 27 MET F CA 1
ATOM 14571 C C . MET F 1 27 ? -82.182 -8.025 -60.367 1.00 31.79 27 MET F C 1
ATOM 14572 O O . MET F 1 27 ? -81.114 -8.621 -60.213 1.00 34.51 27 MET F O 1
ATOM 14577 N N . ALA F 1 28 ? -83.042 -8.322 -61.333 1.00 30.00 28 ALA F N 1
ATOM 14578 C CA . ALA F 1 28 ? -82.885 -9.499 -62.164 1.00 29.61 28 ALA F CA 1
ATOM 14579 C C . ALA F 1 28 ? -81.547 -9.482 -62.880 1.00 34.18 28 ALA F C 1
ATOM 14580 O O . ALA F 1 28 ? -81.162 -8.477 -63.486 1.00 37.34 28 ALA F O 1
ATOM 14582 N N . SER F 1 29 ? -80.842 -10.612 -62.818 1.00 35.37 29 SER F N 1
ATOM 14583 C CA . SER F 1 29 ? -79.599 -10.739 -63.568 1.00 36.38 29 SER F CA 1
ATOM 14584 C C . SER F 1 29 ? -79.856 -10.930 -65.056 1.00 35.58 29 SER F C 1
ATOM 14585 O O . SER F 1 29 ? -79.029 -10.518 -65.881 1.00 37.55 29 SER F O 1
ATOM 14588 N N . THR F 1 30 ? -80.986 -11.529 -65.428 1.00 35.22 30 THR F N 1
ATOM 14589 C CA . THR F 1 30 ? -81.199 -11.869 -66.827 1.00 40.91 30 THR F CA 1
ATOM 14590 C C . THR F 1 30 ? -82.668 -11.666 -67.197 1.00 39.58 30 THR F C 1
ATOM 14591 O O . THR F 1 30 ? -83.523 -11.405 -66.340 1.00 37.61 30 THR F O 1
ATOM 14595 N N . PHE F 1 31 ? -82.949 -11.761 -68.503 1.00 39.58 31 PHE F N 1
ATOM 14596 C CA . PHE F 1 31 ? -84.252 -11.410 -69.072 1.00 39.04 31 PHE F CA 1
ATOM 14597 C C . PHE F 1 31 ? -84.674 -12.442 -70.110 1.00 37.81 31 PHE F C 1
ATOM 14598 O O . PHE F 1 31 ? -83.972 -12.624 -71.113 1.00 35.37 31 PHE F O 1
ATOM 14606 N N . ARG F 1 32 ? -85.827 -13.082 -69.883 1.00 37.93 32 ARG F N 1
ATOM 14607 C CA . ARG F 1 32 ? -86.427 -13.980 -70.872 1.00 38.25 32 ARG F CA 1
ATOM 14608 C C . ARG F 1 32 ? -86.532 -13.282 -72.221 1.00 41.51 32 ARG F C 1
ATOM 14609 O O . ARG F 1 32 ? -87.019 -12.155 -72.308 1.00 38.25 32 ARG F O 1
ATOM 14617 N N . GLN F 1 33 ? -86.032 -13.934 -73.268 1.00 40.31 33 GLN F N 1
ATOM 14618 C CA . GLN F 1 33 ? -86.208 -13.457 -74.633 1.00 44.34 33 GLN F CA 1
ATOM 14619 C C . GLN F 1 33 ? -87.303 -14.263 -75.327 1.00 48.68 33 GLN F C 1
ATOM 14620 O O . GLN F 1 33 ? -87.457 -15.461 -75.079 1.00 47.71 33 GLN F O 1
ATOM 14626 N N . THR F 1 34 ? -88.075 -13.599 -76.188 1.00 56.97 34 THR F N 1
ATOM 14627 C CA . THR F 1 34 ? -89.081 -14.289 -76.992 1.00 56.74 34 THR F CA 1
ATOM 14628 C C . THR F 1 34 ? -88.510 -14.729 -78.335 1.00 63.05 34 THR F C 1
ATOM 14629 O O . THR F 1 34 ? -88.649 -15.893 -78.717 1.00 69.36 34 THR F O 1
ATOM 14633 N N . LYS F 1 35 ? -87.883 -13.803 -79.059 1.00 66.44 35 LYS F N 1
ATOM 14634 C CA . LYS F 1 35 ? -87.057 -14.092 -80.225 1.00 73.54 35 LYS F CA 1
ATOM 14635 C C . LYS F 1 35 ? -85.642 -13.607 -79.932 1.00 90.73 35 LYS F C 1
ATOM 14636 O O . LYS F 1 35 ? -85.456 -12.518 -79.376 1.00 73.78 35 LYS F O 1
ATOM 14642 N N . ILE F 1 36 ? -84.644 -14.417 -80.300 1.00 67.43 36 ILE F N 1
ATOM 14643 C CA . ILE F 1 36 ? -83.261 -14.088 -79.963 1.00 67.04 36 ILE F CA 1
ATOM 14644 C C . ILE F 1 36 ? -82.869 -12.763 -80.603 1.00 71.67 36 ILE F C 1
ATOM 14645 O O . ILE F 1 36 ? -83.130 -12.528 -81.789 1.00 71.32 36 ILE F O 1
ATOM 14650 N N . GLY F 1 37 ? -82.257 -11.878 -79.806 1.00 80.70 37 GLY F N 1
ATOM 14651 C CA . GLY F 1 37 ? -81.782 -10.587 -80.268 1.00 82.23 37 GLY F CA 1
ATOM 14652 C C . GLY F 1 37 ? -82.817 -9.479 -80.341 1.00 83.32 37 GLY F C 1
ATOM 14653 O O . GLY F 1 37 ? -82.469 -8.357 -80.736 1.00 79.45 37 GLY F O 1
ATOM 14654 N N . GLN F 1 38 ? -84.073 -9.745 -79.980 1.00 85.57 38 GLN F N 1
ATOM 14655 C CA . GLN F 1 38 ? -85.139 -8.755 -80.087 1.00 84.83 38 GLN F CA 1
ATOM 14656 C C . GLN F 1 38 ? -85.475 -8.099 -78.756 1.00 84.34 38 GLN F C 1
ATOM 14657 O O . GLN F 1 38 ? -86.344 -7.223 -78.712 1.00 80.18 38 GLN F O 1
ATOM 14663 N N . ASN F 1 39 ? -84.817 -8.501 -77.674 1.00 110.02 39 ASN F N 1
ATOM 14664 C CA . ASN F 1 39 ? -85.095 -7.932 -76.366 1.00 75.65 39 ASN F CA 1
ATOM 14665 C C . ASN F 1 39 ? -84.407 -6.585 -76.214 1.00 68.69 39 ASN F C 1
ATOM 14666 O O . ASN F 1 39 ? -83.283 -6.383 -76.692 1.00 72.41 39 ASN F O 1
ATOM 14671 N N . GLN F 1 40 ? -85.090 -5.656 -75.547 1.00 62.98 40 GLN F N 1
ATOM 14672 C CA . GLN F 1 40 ? -84.432 -4.413 -75.165 1.00 58.19 40 GLN F CA 1
ATOM 14673 C C . GLN F 1 40 ? -83.299 -4.681 -74.180 1.00 56.53 40 GLN F C 1
ATOM 14674 O O . GLN F 1 40 ? -82.214 -4.093 -74.294 1.00 56.57 40 GLN F O 1
ATOM 14680 N N . TYR F 1 41 ? -83.528 -5.589 -73.225 1.00 54.08 41 TYR F N 1
ATOM 14681 C CA . TYR F 1 41 ? -82.565 -5.954 -72.193 1.00 50.55 41 TYR F CA 1
ATOM 14682 C C . TYR F 1 41 ? -82.297 -7.456 -72.234 1.00 53.76 41 TYR F C 1
ATOM 14683 O O . TYR F 1 41 ? -83.221 -8.262 -72.388 1.00 50.99 41 TYR F O 1
ATOM 14692 N N . GLU F 1 42 ? -81.032 -7.823 -72.099 1.00 52.64 42 GLU F N 1
ATOM 14693 C CA . GLU F 1 42 ? -80.609 -9.213 -72.213 1.00 51.04 42 GLU F CA 1
ATOM 14694 C C . GLU F 1 42 ? -79.910 -9.713 -70.960 1.00 45.77 42 GLU F C 1
ATOM 14695 O O . GLU F 1 42 ? -80.225 -10.809 -70.481 1.00 44.60 42 GLU F O 1
ATOM 14701 N N . TYR F 1 43 ? -79.002 -8.920 -70.395 1.00 40.27 43 TYR F N 1
ATOM 14702 C CA . TYR F 1 43 ? -78.205 -9.320 -69.245 1.00 37.28 43 TYR F CA 1
ATOM 14703 C C . TYR F 1 43 ? -77.908 -8.085 -68.418 1.00 35.08 43 TYR F C 1
ATOM 14704 O O . TYR F 1 43 ? -77.463 -7.068 -68.967 1.00 35.69 43 TYR F O 1
ATOM 14713 N N . SER F 1 44 ? -78.128 -8.194 -67.102 1.00 35.70 44 SER F N 1
ATOM 14714 C CA . SER F 1 44 ? -78.121 -7.014 -66.243 1.00 30.78 44 SER F CA 1
ATOM 14715 C C . SER F 1 44 ? -76.804 -6.239 -66.334 1.00 33.60 44 SER F C 1
ATOM 14716 O O . SER F 1 44 ? -76.801 -5.005 -66.314 1.00 34.81 44 SER F O 1
ATOM 14719 N N . ARG F 1 45 ? -75.673 -6.936 -66.448 1.00 35.16 45 ARG F N 1
ATOM 14720 C CA . ARG F 1 45 ? -74.394 -6.242 -66.572 1.00 31.56 45 ARG F CA 1
ATOM 14721 C C . ARG F 1 45 ? -74.313 -5.455 -67.874 1.00 35.81 45 ARG F C 1
ATOM 14722 O O . ARG F 1 45 ? -73.702 -4.384 -67.925 1.00 34.83 45 ARG F O 1
ATOM 14730 N N . THR F 1 46 ? -74.901 -5.981 -68.948 1.00 34.82 46 THR F N 1
ATOM 14731 C CA . THR F 1 46 ? -74.870 -5.259 -70.208 1.00 34.49 46 THR F CA 1
ATOM 14732 C C . THR F 1 46 ? -75.804 -4.061 -70.177 1.00 35.16 46 THR F C 1
ATOM 14733 O O . THR F 1 46 ? -75.517 -3.030 -70.805 1.00 37.37 46 THR F O 1
ATOM 14737 N N . GLY F 1 47 ? -76.915 -4.177 -69.452 1.00 31.67 47 GLY F N 1
ATOM 14738 C CA . GLY F 1 47 ? -77.858 -3.090 -69.306 1.00 30.88 47 GLY F CA 1
ATOM 14739 C C . GLY F 1 47 ? -79.100 -3.554 -68.581 1.00 31.37 47 GLY F C 1
ATOM 14740 O O . GLY F 1 47 ? -79.459 -4.735 -68.640 1.00 35.14 47 GLY F O 1
ATOM 14741 N N . ASN F 1 48 ? -79.756 -2.638 -67.878 1.00 32.32 48 ASN F N 1
ATOM 14742 C CA . ASN F 1 48 ? -81.005 -2.923 -67.185 1.00 31.27 48 ASN F CA 1
ATOM 14743 C C . ASN F 1 48 ? -81.708 -1.598 -66.940 1.00 29.25 48 ASN F C 1
ATOM 14744 O O . ASN F 1 48 ? -81.064 -0.544 -66.962 1.00 27.54 48 ASN F O 1
ATOM 14749 N N . PRO F 1 49 ? -83.025 -1.612 -66.718 1.00 31.21 49 PRO F N 1
ATOM 14750 C CA . PRO F 1 49 ? -83.750 -0.324 -66.653 1.00 29.70 49 PRO F CA 1
ATOM 14751 C C . PRO F 1 49 ? -83.281 0.595 -65.533 1.00 28.66 49 PRO F C 1
ATOM 14752 O O . PRO F 1 49 ? -83.214 1.818 -65.737 1.00 25.84 49 PRO F O 1
ATOM 14756 N N . THR F 1 50 ? -82.918 0.044 -64.364 1.00 25.61 50 THR F N 1
ATOM 14757 C CA . THR F 1 50 ? -82.569 0.894 -63.229 1.00 23.58 50 THR F CA 1
ATOM 14758 C C . THR F 1 50 ? -81.297 1.682 -63.497 1.00 27.55 50 THR F C 1
ATOM 14759 O O . THR F 1 50 ? -81.272 2.911 -63.350 1.00 26.16 50 THR F O 1
ATOM 14763 N N . ARG F 1 51 ? -80.225 0.991 -63.896 1.00 28.33 51 ARG F N 1
ATOM 14764 C CA . ARG F 1 51 ? -78.976 1.681 -64.168 1.00 24.07 51 ARG F CA 1
ATOM 14765 C C . ARG F 1 51 ? -79.126 2.601 -65.364 1.00 25.74 51 ARG F C 1
ATOM 14766 O O . ARG F 1 51 ? -78.630 3.736 -65.350 1.00 25.05 51 ARG F O 1
ATOM 14774 N N . ALA F 1 52 ? -79.814 2.132 -66.407 1.00 25.31 52 ALA F N 1
ATOM 14775 C CA . ALA F 1 52 ? -80.061 2.981 -67.563 1.00 22.38 52 ALA F CA 1
ATOM 14776 C C . ALA F 1 52 ? -80.692 4.300 -67.151 1.00 27.23 52 ALA F C 1
ATOM 14777 O O . ALA F 1 52 ? -80.429 5.339 -67.771 1.00 24.35 52 ALA F O 1
ATOM 14779 N N . ALA F 1 53 ? -81.513 4.279 -66.095 1.00 26.27 53 ALA F N 1
ATOM 14780 C CA . ALA F 1 53 ? -82.185 5.494 -65.656 1.00 25.55 53 ALA F CA 1
ATOM 14781 C C . ALA F 1 53 ? -81.185 6.537 -65.150 1.00 28.12 53 ALA F C 1
ATOM 14782 O O . ALA F 1 53 ? -81.173 7.682 -65.626 1.00 26.72 53 ALA F O 1
ATOM 14784 N N . VAL F 1 54 ? -80.341 6.169 -64.178 1.00 28.99 54 VAL F N 1
ATOM 14785 C CA . VAL F 1 54 ? -79.379 7.135 -63.665 1.00 25.30 54 VAL F CA 1
ATOM 14786 C C . VAL F 1 54 ? -78.375 7.502 -64.750 1.00 23.17 54 VAL F C 1
ATOM 14787 O O . VAL F 1 54 ? -77.869 8.629 -64.775 1.00 24.82 54 VAL F O 1
ATOM 14791 N N . GLU F 1 55 ? -78.107 6.590 -65.694 1.00 24.83 55 GLU F N 1
ATOM 14792 C CA . GLU F 1 55 ? -77.172 6.914 -66.767 1.00 25.16 55 GLU F CA 1
ATOM 14793 C C . GLU F 1 55 ? -77.761 7.976 -67.688 1.00 24.78 55 GLU F C 1
ATOM 14794 O O . GLU F 1 55 ? -77.054 8.901 -68.110 1.00 24.69 55 GLU F O 1
ATOM 14800 N N . ALA F 1 56 ? -79.061 7.879 -67.982 1.00 25.70 56 ALA F N 1
ATOM 14801 C CA . ALA F 1 56 ? -79.724 8.917 -68.769 1.00 26.50 56 ALA F CA 1
ATOM 14802 C C . ALA F 1 56 ? -79.711 10.260 -68.041 1.00 27.97 56 ALA F C 1
ATOM 14803 O O . ALA F 1 56 ? -79.504 11.316 -68.665 1.00 28.78 56 ALA F O 1
ATOM 14805 N N . LEU F 1 57 ? -79.914 10.241 -66.719 1.00 24.87 57 LEU F N 1
ATOM 14806 C CA . LEU F 1 57 ? -80.001 11.490 -65.964 1.00 28.12 57 LEU F CA 1
ATOM 14807 C C . LEU F 1 57 ? -78.671 12.234 -65.983 1.00 29.09 57 LEU F C 1
ATOM 14808 O O . LEU F 1 57 ? -78.624 13.445 -66.247 1.00 25.28 57 LEU F O 1
ATOM 14813 N N . ILE F 1 58 ? -77.569 11.527 -65.725 1.00 27.35 58 ILE F N 1
ATOM 14814 C CA . ILE F 1 58 ? -76.305 12.250 -65.676 1.00 28.48 58 ILE F CA 1
ATOM 14815 C C . ILE F 1 58 ? -75.935 12.771 -67.061 1.00 26.14 58 ILE F C 1
ATOM 14816 O O . ILE F 1 58 ? -75.340 13.844 -67.187 1.00 25.76 58 ILE F O 1
ATOM 14821 N N . ALA F 1 59 ? -76.326 12.065 -68.123 1.00 29.58 59 ALA F N 1
ATOM 14822 C CA . ALA F 1 59 ? -76.076 12.589 -69.464 1.00 30.91 59 ALA F CA 1
ATOM 14823 C C . ALA F 1 59 ? -76.874 13.868 -69.714 1.00 28.59 59 ALA F C 1
ATOM 14824 O O . ALA F 1 59 ? -76.365 14.814 -70.329 1.00 27.40 59 ALA F O 1
ATOM 14826 N N . THR F 1 60 ? -78.116 13.921 -69.230 1.00 26.65 60 THR F N 1
ATOM 14827 C CA . THR F 1 60 ? -78.910 15.137 -69.357 1.00 22.89 60 THR F CA 1
ATOM 14828 C C . THR F 1 60 ? -78.264 16.294 -68.614 1.00 27.82 60 THR F C 1
ATOM 14829 O O . THR F 1 60 ? -78.179 17.408 -69.137 1.00 32.17 60 THR F O 1
ATOM 14833 N N . LEU F 1 61 ? -77.814 16.044 -67.379 1.00 25.97 61 LEU F N 1
ATOM 14834 C CA . LEU F 1 61 ? -77.322 17.114 -66.516 1.00 26.07 61 LEU F CA 1
ATOM 14835 C C . LEU F 1 61 ? -76.009 17.687 -67.027 1.00 31.35 61 LEU F C 1
ATOM 14836 O O . LEU F 1 61 ? -75.769 18.898 -66.926 1.00 28.86 61 LEU F O 1
ATOM 14841 N N . GLU F 1 62 ? -75.136 16.835 -67.551 1.00 31.24 62 GLU F N 1
ATOM 14842 C CA . GLU F 1 62 ? -73.863 17.271 -68.101 1.00 29.39 62 GLU F CA 1
ATOM 14843 C C . GLU F 1 62 ? -73.969 17.681 -69.563 1.00 31.49 62 GLU F C 1
ATOM 14844 O O . GLU F 1 62 ? -72.943 17.999 -70.180 1.00 29.97 62 GLU F O 1
ATOM 14850 N N . HIS F 1 63 ? -75.188 17.693 -70.118 1.00 32.74 63 HIS F N 1
ATOM 14851 C CA . HIS F 1 63 ? -75.442 18.060 -71.522 1.00 37.88 63 HIS F CA 1
ATOM 14852 C C . HIS F 1 63 ? -74.622 17.189 -72.474 1.00 34.30 63 HIS F C 1
ATOM 14853 O O . HIS F 1 63 ? -74.025 17.673 -73.436 1.00 33.65 63 HIS F O 1
ATOM 14860 N N . GLY F 1 64 ? -74.561 15.891 -72.186 1.00 30.68 64 GLY F N 1
ATOM 14861 C CA . GLY F 1 64 ? -73.901 14.940 -73.047 1.00 31.73 64 GLY F CA 1
ATOM 14862 C C . GLY F 1 64 ? -74.904 14.044 -73.756 1.00 32.02 64 GLY F C 1
ATOM 14863 O O . GLY F 1 64 ? -76.120 14.164 -73.601 1.00 30.11 64 GLY F O 1
ATOM 14864 N N . SER F 1 65 ? -74.357 13.114 -74.537 1.00 35.18 65 SER F N 1
ATOM 14865 C CA . SER F 1 65 ? -75.182 12.203 -75.313 1.00 32.67 65 SER F CA 1
ATOM 14866 C C . SER F 1 65 ? -75.406 10.858 -74.630 1.00 35.30 65 SER F C 1
ATOM 14867 O O . SER F 1 65 ? -76.491 10.284 -74.773 1.00 34.45 65 SER F O 1
ATOM 14870 N N . ALA F 1 66 ? -74.436 10.345 -73.870 1.00 32.93 66 ALA F N 1
ATOM 14871 C CA . ALA F 1 66 ? -74.589 9.050 -73.213 1.00 28.08 66 ALA F CA 1
ATOM 14872 C C . ALA F 1 66 ? -73.919 9.068 -71.847 1.00 31.39 66 ALA F C 1
ATOM 14873 O O . ALA F 1 66 ? -72.861 9.689 -71.669 1.00 30.61 66 ALA F O 1
ATOM 14875 N N . GLY F 1 67 ? -74.537 8.361 -70.896 1.00 28.21 67 GLY F N 1
ATOM 14876 C CA . GLY F 1 67 ? -73.998 8.226 -69.556 1.00 25.16 67 GLY F CA 1
ATOM 14877 C C . GLY F 1 67 ? -73.677 6.784 -69.208 1.00 26.39 67 GLY F C 1
ATOM 14878 O O . GLY F 1 67 ? -74.255 5.844 -69.761 1.00 25.93 67 GLY F O 1
ATOM 14879 N N . PHE F 1 68 ? -72.739 6.614 -68.278 1.00 27.11 68 PHE F N 1
ATOM 14880 C CA . PHE F 1 68 ? -72.261 5.295 -67.891 1.00 24.79 68 PHE F CA 1
ATOM 14881 C C . PHE F 1 68 ? -71.975 5.289 -66.403 1.00 24.11 68 PHE F C 1
ATOM 14882 O O . PHE F 1 68 ? -71.243 6.149 -65.906 1.00 25.11 68 PHE F O 1
ATOM 14890 N N . ALA F 1 69 ? -72.564 4.323 -65.702 1.00 25.45 69 ALA F N 1
ATOM 14891 C CA . ALA F 1 69 ? -72.474 4.213 -64.257 1.00 20.88 69 ALA F CA 1
ATOM 14892 C C . ALA F 1 69 ? -71.547 3.066 -63.880 1.00 25.57 69 ALA F C 1
ATOM 14893 O O . ALA F 1 69 ? -71.627 1.974 -64.456 1.00 16.86 69 ALA F O 1
ATOM 14895 N N . PHE F 1 70 ? -70.677 3.317 -62.896 1.00 27.84 70 PHE F N 1
ATOM 14896 C CA . PHE F 1 70 ? -69.645 2.372 -62.492 1.00 24.35 70 PHE F CA 1
ATOM 14897 C C . PHE F 1 70 ? -69.694 2.163 -60.986 1.00 26.12 70 PHE F C 1
ATOM 14898 O O . PHE F 1 70 ? -70.305 2.944 -60.242 1.00 25.70 70 PHE F O 1
ATOM 14906 N N . ALA F 1 71 ? -69.026 1.085 -60.550 1.00 27.30 71 ALA F N 1
ATOM 14907 C CA . ALA F 1 71 ? -69.064 0.672 -59.154 1.00 22.99 71 ALA F CA 1
ATOM 14908 C C . ALA F 1 71 ? -68.419 1.689 -58.217 1.00 25.20 71 ALA F C 1
ATOM 14909 O O . ALA F 1 71 ? -68.668 1.653 -57.007 1.00 27.11 71 ALA F O 1
ATOM 14911 N N . SER F 1 72 ? -67.592 2.580 -58.742 1.00 24.10 72 SER F N 1
ATOM 14912 C CA . SER F 1 72 ? -66.911 3.577 -57.938 1.00 25.48 72 SER F CA 1
ATOM 14913 C C . SER F 1 72 ? -66.314 4.588 -58.898 1.00 23.29 72 SER F C 1
ATOM 14914 O O . SER F 1 72 ? -66.124 4.290 -60.080 1.00 20.89 72 SER F O 1
ATOM 14917 N N . GLY F 1 73 ? -66.017 5.784 -58.378 1.00 23.95 73 GLY F N 1
ATOM 14918 C CA . GLY F 1 73 ? -65.241 6.736 -59.154 1.00 23.47 73 GLY F CA 1
ATOM 14919 C C . GLY F 1 73 ? -63.968 6.118 -59.700 1.00 28.01 73 GLY F C 1
ATOM 14920 O O . GLY F 1 73 ? -63.637 6.277 -60.881 1.00 24.52 73 GLY F O 1
ATOM 14921 N N . SER F 1 74 ? -63.257 5.365 -58.859 1.00 26.90 74 SER F N 1
ATOM 14922 C CA . SER F 1 74 ? -61.986 4.795 -59.287 1.00 25.31 74 SER F CA 1
ATOM 14923 C C . SER F 1 74 ? -62.178 3.827 -60.447 1.00 29.53 74 SER F C 1
ATOM 14924 O O . SER F 1 74 ? -61.363 3.792 -61.382 1.00 28.31 74 SER F O 1
ATOM 14927 N N . ALA F 1 75 ? -63.258 3.042 -60.412 1.00 25.60 75 ALA F N 1
ATOM 14928 C CA . ALA F 1 75 ? -63.520 2.118 -61.504 1.00 22.65 75 ALA F CA 1
ATOM 14929 C C . ALA F 1 75 ? -63.911 2.864 -62.776 1.00 27.53 75 ALA F C 1
ATOM 14930 O O . ALA F 1 75 ? -63.535 2.449 -63.883 1.00 29.29 75 ALA F O 1
ATOM 14932 N N . ALA F 1 76 ? -64.655 3.965 -62.642 1.00 24.60 76 ALA F N 1
ATOM 14933 C CA . ALA F 1 76 ? -64.923 4.819 -63.793 1.00 25.50 76 ALA F CA 1
ATOM 14934 C C . ALA F 1 76 ? -63.620 5.269 -64.444 1.00 26.93 76 ALA F C 1
ATOM 14935 O O . ALA F 1 76 ? -63.441 5.141 -65.661 1.00 27.02 76 ALA F O 1
ATOM 14937 N N . ILE F 1 77 ? -62.684 5.777 -63.635 1.00 26.53 77 ILE F N 1
ATOM 14938 C CA . ILE F 1 77 ? -61.403 6.222 -64.164 1.00 25.16 77 ILE F CA 1
ATOM 14939 C C . ILE F 1 77 ? -60.674 5.060 -64.822 1.00 27.41 77 ILE F C 1
ATOM 14940 O O . ILE F 1 77 ? -60.104 5.204 -65.912 1.00 27.38 77 ILE F O 1
ATOM 14945 N N . ASN F 1 78 ? -60.701 3.883 -64.192 1.00 24.50 78 ASN F N 1
ATOM 14946 C CA . ASN F 1 78 ? -59.991 2.740 -64.760 1.00 29.29 78 ASN F CA 1
ATOM 14947 C C . ASN F 1 78 ? -60.574 2.347 -66.121 1.00 28.42 78 ASN F C 1
ATOM 14948 O O . ASN F 1 78 ? -59.841 1.945 -67.032 1.00 26.98 78 ASN F O 1
ATOM 14953 N N . THR F 1 79 ? -61.886 2.470 -66.287 1.00 26.48 79 THR F N 1
ATOM 14954 C CA . THR F 1 79 ? -62.475 2.091 -67.561 1.00 28.64 79 THR F CA 1
ATOM 14955 C C . THR F 1 79 ? -62.125 3.109 -68.638 1.00 29.03 79 THR F C 1
ATOM 14956 O O . THR F 1 79 ? -61.819 2.741 -69.782 1.00 31.36 79 THR F O 1
ATOM 14960 N N . VAL F 1 80 ? -62.126 4.393 -68.278 1.00 29.92 80 VAL F N 1
ATOM 14961 C CA . VAL F 1 80 ? -61.818 5.434 -69.255 1.00 33.38 80 VAL F CA 1
ATOM 14962 C C . VAL F 1 80 ? -60.393 5.280 -69.780 1.00 30.49 80 VAL F C 1
ATOM 14963 O O . VAL F 1 80 ? -60.145 5.401 -70.984 1.00 28.08 80 VAL F O 1
ATOM 14967 N N . PHE F 1 81 ? -59.440 4.987 -68.897 1.00 33.38 81 PHE F N 1
ATOM 14968 C CA . PHE F 1 81 ? -58.061 4.799 -69.335 1.00 33.18 81 PHE F CA 1
ATOM 14969 C C . PHE F 1 81 ? -57.881 3.496 -70.086 1.00 35.99 81 PHE F C 1
ATOM 14970 O O . PHE F 1 81 ? -56.906 3.350 -70.833 1.00 35.34 81 PHE F O 1
ATOM 14978 N N . SER F 1 82 ? -58.812 2.560 -69.937 1.00 33.10 82 SER F N 1
ATOM 14979 C CA . SER F 1 82 ? -58.753 1.404 -70.809 1.00 31.48 82 SER F CA 1
ATOM 14980 C C . SER F 1 82 ? -59.059 1.749 -72.265 1.00 32.66 82 SER F C 1
ATOM 14981 O O . SER F 1 82 ? -59.000 0.858 -73.118 1.00 36.19 82 SER F O 1
ATOM 14984 N N . LEU F 1 83 ? -59.383 3.006 -72.576 1.00 31.42 83 LEU F N 1
ATOM 14985 C CA . LEU F 1 83 ? -59.374 3.444 -73.967 1.00 35.65 83 LEU F CA 1
ATOM 14986 C C . LEU F 1 83 ? -57.983 3.372 -74.594 1.00 37.15 83 LEU F C 1
ATOM 14987 O O . LEU F 1 83 ? -57.882 3.278 -75.820 1.00 39.67 83 LEU F O 1
ATOM 14992 N N . PHE F 1 84 ? -56.914 3.418 -73.800 1.00 36.43 84 PHE F N 1
ATOM 14993 C CA . PHE F 1 84 ? -55.584 3.667 -74.343 1.00 36.17 84 PHE F CA 1
ATOM 14994 C C . PHE F 1 84 ? -54.730 2.406 -74.347 1.00 39.07 84 PHE F C 1
ATOM 14995 O O . PHE F 1 84 ? -55.041 1.393 -73.718 1.00 38.95 84 PHE F O 1
ATOM 15003 N N . SER F 1 85 ? -53.634 2.479 -75.084 1.00 38.90 85 SER F N 1
ATOM 15004 C CA . SER F 1 85 ? -52.814 1.315 -75.346 1.00 35.86 85 SER F CA 1
ATOM 15005 C C . SER F 1 85 ? -51.379 1.560 -74.899 1.00 35.54 85 SER F C 1
ATOM 15006 O O . SER F 1 85 ? -50.957 2.698 -74.675 1.00 32.94 85 SER F O 1
ATOM 15009 N N . ALA F 1 86 ? -50.645 0.457 -74.740 1.00 34.84 86 ALA F N 1
ATOM 15010 C CA . ALA F 1 86 ? -49.216 0.531 -74.491 1.00 32.67 86 ALA F CA 1
ATOM 15011 C C . ALA F 1 86 ? -48.560 1.392 -75.557 1.00 34.91 86 ALA F C 1
ATOM 15012 O O . ALA F 1 86 ? -48.888 1.293 -76.744 1.00 31.92 86 ALA F O 1
ATOM 15014 N N . GLY F 1 87 ? -47.647 2.261 -75.118 1.00 36.65 87 GLY F N 1
ATOM 15015 C CA . GLY F 1 87 ? -47.040 3.248 -75.975 1.00 33.10 87 GLY F CA 1
ATOM 15016 C C . GLY F 1 87 ? -47.734 4.593 -75.976 1.00 39.59 87 GLY F C 1
ATOM 15017 O O . GLY F 1 87 ? -47.129 5.588 -76.401 1.00 43.49 87 GLY F O 1
ATOM 15018 N N . ASP F 1 88 ? -48.978 4.657 -75.507 1.00 37.98 88 ASP F N 1
ATOM 15019 C CA . ASP F 1 88 ? -49.683 5.930 -75.431 1.00 37.37 88 ASP F CA 1
ATOM 15020 C C . ASP F 1 88 ? -49.144 6.788 -74.285 1.00 35.21 88 ASP F C 1
ATOM 15021 O O . ASP F 1 88 ? -48.753 6.286 -73.224 1.00 33.66 88 ASP F O 1
ATOM 15026 N N . HIS F 1 89 ? -49.117 8.095 -74.516 1.00 36.54 89 HIS F N 1
ATOM 15027 C CA . HIS F 1 89 ? -48.678 9.077 -73.534 1.00 35.65 89 HIS F CA 1
ATOM 15028 C C . HIS F 1 89 ? -49.875 9.930 -73.121 1.00 34.43 89 HIS F C 1
ATOM 15029 O O . HIS F 1 89 ? -50.673 10.341 -73.972 1.00 33.65 89 HIS F O 1
ATOM 15036 N N . ILE F 1 90 ? -50.019 10.174 -71.821 1.00 31.60 90 ILE F N 1
ATOM 15037 C CA . ILE F 1 90 ? -51.124 10.966 -71.293 1.00 37.76 90 ILE F CA 1
ATOM 15038 C C . ILE F 1 90 ? -50.542 12.100 -70.461 1.00 36.13 90 ILE F C 1
ATOM 15039 O O . ILE F 1 90 ? -49.542 11.914 -69.759 1.00 36.36 90 ILE F O 1
ATOM 15044 N N . ILE F 1 91 ? -51.147 13.282 -70.571 1.00 33.23 91 ILE F N 1
ATOM 15045 C CA . ILE F 1 91 ? -50.797 14.429 -69.741 1.00 36.52 91 ILE F CA 1
ATOM 15046 C C . ILE F 1 91 ? -51.804 14.526 -68.605 1.00 30.10 91 ILE F C 1
ATOM 15047 O O . ILE F 1 91 ? -53.018 14.510 -68.843 1.00 32.72 91 ILE F O 1
ATOM 15052 N N . VAL F 1 92 ? -51.314 14.633 -67.374 1.00 28.23 92 VAL F N 1
ATOM 15053 C CA . VAL F 1 92 ? -52.187 14.663 -66.207 1.00 32.58 92 VAL F CA 1
ATOM 15054 C C . VAL F 1 92 ? -51.837 15.868 -65.355 1.00 29.56 92 VAL F C 1
ATOM 15055 O O . VAL F 1 92 ? -50.689 16.317 -65.316 1.00 29.27 92 VAL F O 1
ATOM 15059 N N . GLY F 1 93 ? -52.845 16.400 -64.674 1.00 32.98 93 GLY F N 1
ATOM 15060 C CA . GLY F 1 93 ? -52.583 17.407 -63.673 1.00 31.02 93 GLY F CA 1
ATOM 15061 C C . GLY F 1 93 ? -51.746 16.841 -62.545 1.00 34.59 93 GLY F C 1
ATOM 15062 O O . GLY F 1 93 ? -51.773 15.642 -62.261 1.00 35.03 93 GLY F O 1
ATOM 15063 N N . ASN F 1 94 ? -50.983 17.718 -61.903 1.00 37.80 94 ASN F N 1
ATOM 15064 C CA . ASN F 1 94 ? -50.079 17.287 -60.849 1.00 39.40 94 ASN F CA 1
ATOM 15065 C C . ASN F 1 94 ? -50.713 17.328 -59.462 1.00 45.01 94 ASN F C 1
ATOM 15066 O O . ASN F 1 94 ? -50.064 16.904 -58.494 1.00 46.77 94 ASN F O 1
ATOM 15071 N N . ASP F 1 95 ? -51.950 17.827 -59.346 1.00 42.05 95 ASP F N 1
ATOM 15072 C CA . ASP F 1 95 ? -52.758 17.696 -58.134 1.00 42.95 95 ASP F CA 1
ATOM 15073 C C . ASP F 1 95 ? -53.976 16.849 -58.478 1.00 40.10 95 ASP F C 1
ATOM 15074 O O . ASP F 1 95 ? -54.913 17.316 -59.135 1.00 36.90 95 ASP F O 1
ATOM 15079 N N . VAL F 1 96 ? -53.961 15.599 -58.033 1.00 39.13 96 VAL F N 1
ATOM 15080 C CA . VAL F 1 96 ? -55.068 14.691 -58.263 1.00 38.31 96 VAL F CA 1
ATOM 15081 C C . VAL F 1 96 ? -55.354 13.963 -56.963 1.00 35.55 96 VAL F C 1
ATOM 15082 O O . VAL F 1 96 ? -54.555 13.974 -56.027 1.00 38.59 96 VAL F O 1
ATOM 15086 N N . TYR F 1 97 ? -56.524 13.341 -56.912 1.00 33.35 97 TYR F N 1
ATOM 15087 C CA . TYR F 1 97 ? -56.851 12.475 -55.795 1.00 34.37 97 TYR F CA 1
ATOM 15088 C C . TYR F 1 97 ? -55.771 11.406 -55.643 1.00 34.95 97 TYR F C 1
ATOM 15089 O O . TYR F 1 97 ? -55.239 10.889 -56.632 1.00 34.86 97 TYR F O 1
ATOM 15098 N N . GLY F 1 98 ? -55.435 11.091 -54.392 1.00 29.26 98 GLY F N 1
ATOM 15099 C CA . GLY F 1 98 ? -54.399 10.110 -54.134 1.00 30.61 98 GLY F CA 1
ATOM 15100 C C . GLY F 1 98 ? -54.600 8.804 -54.876 1.00 41.52 98 GLY F C 1
ATOM 15101 O O . GLY F 1 98 ? -53.628 8.185 -55.319 1.00 32.93 98 GLY F O 1
ATOM 15102 N N . GLY F 1 99 ? -55.859 8.383 -55.051 1.00 32.59 99 GLY F N 1
ATOM 15103 C CA . GLY F 1 99 ? -56.131 7.127 -55.728 1.00 26.25 99 GLY F CA 1
ATOM 15104 C C . GLY F 1 99 ? -55.920 7.188 -57.226 1.00 31.56 99 GLY F C 1
ATOM 15105 O O . GLY F 1 99 ? -55.543 6.191 -57.846 1.00 32.05 99 GLY F O 1
ATOM 15106 N N . THR F 1 100 ? -56.152 8.346 -57.836 1.00 32.22 100 THR F N 1
ATOM 15107 C CA . THR F 1 100 ? -55.811 8.476 -59.246 1.00 32.54 100 THR F CA 1
ATOM 15108 C C . THR F 1 100 ? -54.304 8.362 -59.439 1.00 33.67 100 THR F C 1
ATOM 15109 O O . THR F 1 100 ? -53.829 7.695 -60.373 1.00 32.35 100 THR F O 1
ATOM 15113 N N . PHE F 1 101 ? -53.537 9.016 -58.567 1.00 34.47 101 PHE F N 1
ATOM 15114 C CA . PHE F 1 101 ? -52.087 8.874 -58.607 1.00 33.17 101 PHE F CA 1
ATOM 15115 C C . PHE F 1 101 ? -51.683 7.414 -58.463 1.00 33.52 101 PHE F C 1
ATOM 15116 O O . PHE F 1 101 ? -50.790 6.934 -59.176 1.00 32.56 101 PHE F O 1
ATOM 15124 N N . ARG F 1 102 ? -52.327 6.694 -57.540 1.00 29.85 102 ARG F N 1
ATOM 15125 C CA . ARG F 1 102 ? -52.015 5.284 -57.329 1.00 30.36 102 ARG F CA 1
ATOM 15126 C C . ARG F 1 102 ? -52.328 4.459 -58.574 1.00 29.64 102 ARG F C 1
ATOM 15127 O O . ARG F 1 102 ? -51.492 3.681 -59.049 1.00 33.56 102 ARG F O 1
ATOM 15135 N N . LEU F 1 103 ? -53.523 4.635 -59.133 1.00 27.20 103 LEU F N 1
ATOM 15136 C CA . LEU F 1 103 ? -53.889 3.900 -60.336 1.00 31.79 103 LEU F CA 1
ATOM 15137 C C . LEU F 1 103 ? -52.870 4.102 -61.450 1.00 28.00 103 LEU F C 1
ATOM 15138 O O . LEU F 1 103 ? -52.462 3.139 -62.107 1.00 32.05 103 LEU F O 1
ATOM 15143 N N . ILE F 1 104 ? -52.445 5.346 -61.673 1.00 33.31 104 ILE F N 1
ATOM 15144 C CA . ILE F 1 104 ? -51.475 5.626 -62.730 1.00 37.23 104 ILE F CA 1
ATOM 15145 C C . ILE F 1 104 ? -50.161 4.894 -62.469 1.00 34.97 104 ILE F C 1
ATOM 15146 O O . ILE F 1 104 ? -49.654 4.184 -63.345 1.00 35.57 104 ILE F O 1
ATOM 15151 N N . ASP F 1 105 ? -49.591 5.045 -61.259 1.00 35.57 105 ASP F N 1
ATOM 15152 C CA . ASP F 1 105 ? -48.243 4.534 -60.997 1.00 39.74 105 ASP F CA 1
ATOM 15153 C C . ASP F 1 105 ? -48.207 3.030 -60.785 1.00 35.66 105 ASP F C 1
ATOM 15154 O O . ASP F 1 105 ? -47.225 2.378 -61.161 1.00 50.74 105 ASP F O 1
ATOM 15159 N N . ALA F 1 106 ? -49.240 2.467 -60.175 1.00 32.93 106 ALA F N 1
ATOM 15160 C CA . ALA F 1 106 ? -49.223 1.072 -59.773 1.00 33.79 106 ALA F CA 1
ATOM 15161 C C . ALA F 1 106 ? -49.935 0.155 -60.758 1.00 35.09 106 ALA F C 1
ATOM 15162 O O . ALA F 1 106 ? -49.832 -1.066 -60.620 1.00 41.23 106 ALA F O 1
ATOM 15164 N N . VAL F 1 107 ? -50.642 0.698 -61.745 1.00 33.12 107 VAL F N 1
ATOM 15165 C CA . VAL F 1 107 ? -51.353 -0.139 -62.704 1.00 35.46 107 VAL F CA 1
ATOM 15166 C C . VAL F 1 107 ? -51.131 0.325 -64.141 1.00 36.41 107 VAL F C 1
ATOM 15167 O O . VAL F 1 107 ? -50.614 -0.424 -64.976 1.00 37.31 107 VAL F O 1
ATOM 15171 N N . LEU F 1 108 ? -51.527 1.561 -64.448 1.00 37.46 108 LEU F N 1
ATOM 15172 C CA . LEU F 1 108 ? -51.539 2.003 -65.840 1.00 36.75 108 LEU F CA 1
ATOM 15173 C C . LEU F 1 108 ? -50.135 2.039 -66.449 1.00 35.55 108 LEU F C 1
ATOM 15174 O O . LEU F 1 108 ? -49.963 1.741 -67.639 1.00 35.35 108 LEU F O 1
ATOM 15179 N N . LYS F 1 109 ? -49.119 2.407 -65.663 1.00 34.21 109 LYS F N 1
ATOM 15180 C CA . LYS F 1 109 ? -47.767 2.380 -66.213 1.00 33.42 109 LYS F CA 1
ATOM 15181 C C . LYS F 1 109 ? -47.295 0.960 -66.470 1.00 37.59 109 LYS F C 1
ATOM 15182 O O . LYS F 1 109 ? -46.448 0.754 -67.343 1.00 39.07 109 LYS F O 1
ATOM 15188 N N . HIS F 1 110 ? -47.835 -0.020 -65.739 1.00 39.97 110 HIS F N 1
ATOM 15189 C CA . HIS F 1 110 ? -47.535 -1.421 -66.015 1.00 37.37 110 HIS F CA 1
ATOM 15190 C C . HIS F 1 110 ? -48.095 -1.864 -67.351 1.00 35.35 110 HIS F C 1
ATOM 15191 O O . HIS F 1 110 ? -47.604 -2.845 -67.921 1.00 37.79 110 HIS F O 1
ATOM 15198 N N . PHE F 1 111 ? -49.111 -1.173 -67.856 1.00 35.00 111 PHE F N 1
ATOM 15199 C CA . PHE F 1 111 ? -49.712 -1.493 -69.140 1.00 32.11 111 PHE F CA 1
ATOM 15200 C C . PHE F 1 111 ? -49.029 -0.788 -70.301 1.00 37.88 111 PHE F C 1
ATOM 15201 O O . PHE F 1 111 ? -49.553 -0.836 -71.420 1.00 37.23 111 PHE F O 1
ATOM 15209 N N . GLY F 1 112 ? -47.903 -0.100 -70.060 1.00 36.21 112 GLY F N 1
ATOM 15210 C CA . GLY F 1 112 ? -47.195 0.604 -71.111 1.00 31.54 112 GLY F CA 1
ATOM 15211 C C . GLY F 1 112 ? -47.653 2.023 -71.368 1.00 36.99 112 GLY F C 1
ATOM 15212 O O . GLY F 1 112 ? -47.079 2.693 -72.240 1.00 37.12 112 GLY F O 1
ATOM 15213 N N . MET F 1 113 ? -48.679 2.503 -70.664 1.00 36.93 113 MET F N 1
ATOM 15214 C CA . MET F 1 113 ? -49.012 3.918 -70.726 1.00 34.75 113 MET F CA 1
ATOM 15215 C C . MET F 1 113 ? -47.920 4.737 -70.038 1.00 34.18 113 MET F C 1
ATOM 15216 O O . MET F 1 113 ? -47.255 4.268 -69.110 1.00 33.89 113 MET F O 1
ATOM 15221 N N . THR F 1 114 ? -47.692 5.953 -70.532 1.00 33.82 114 THR F N 1
ATOM 15222 C CA . THR F 1 114 ? -46.726 6.850 -69.904 1.00 33.85 114 THR F CA 1
ATOM 15223 C C . THR F 1 114 ? -47.392 8.188 -69.636 1.00 32.33 114 THR F C 1
ATOM 15224 O O . THR F 1 114 ? -48.347 8.587 -70.316 1.00 29.90 114 THR F O 1
ATOM 15228 N N . PHE F 1 115 ? -46.862 8.878 -68.635 1.00 34.71 115 PHE F N 1
ATOM 15229 C CA . PHE F 1 115 ? -47.538 10.016 -68.046 1.00 33.79 115 PHE F CA 1
ATOM 15230 C C . PHE F 1 115 ? -46.530 11.110 -67.730 1.00 34.31 115 PHE F C 1
ATOM 15231 O O . PHE F 1 115 ? -45.388 10.835 -67.349 1.00 38.45 115 PHE F O 1
ATOM 15239 N N . THR F 1 116 ? -46.979 12.348 -67.892 1.00 32.89 116 THR F N 1
ATOM 15240 C CA . THR F 1 116 ? -46.237 13.547 -67.547 1.00 36.72 116 THR F CA 1
ATOM 15241 C C . THR F 1 116 ? -47.164 14.425 -66.725 1.00 35.08 116 THR F C 1
ATOM 15242 O O . THR F 1 116 ? -48.255 14.774 -67.196 1.00 32.06 116 THR F O 1
ATOM 15246 N N . ALA F 1 117 ? -46.736 14.778 -65.507 1.00 36.60 117 ALA F N 1
ATOM 15247 C CA . ALA F 1 117 ? -47.552 15.591 -64.606 1.00 31.96 117 ALA F CA 1
ATOM 15248 C C . ALA F 1 117 ? -47.243 17.066 -64.815 1.00 33.88 117 ALA F C 1
ATOM 15249 O O . ALA F 1 117 ? -46.077 17.458 -64.922 1.00 36.93 117 ALA F O 1
ATOM 15251 N N . VAL F 1 118 ? -48.288 17.880 -64.869 1.00 36.52 118 VAL F N 1
ATOM 15252 C CA . VAL F 1 118 ? -48.183 19.264 -65.311 1.00 39.84 118 VAL F CA 1
ATOM 15253 C C . VAL F 1 118 ? -49.172 20.101 -64.513 1.00 41.72 118 VAL F C 1
ATOM 15254 O O . VAL F 1 118 ? -50.294 19.656 -64.238 1.00 38.54 118 VAL F O 1
ATOM 15258 N N . ASP F 1 119 ? -48.756 21.310 -64.126 1.00 42.35 119 ASP F N 1
ATOM 15259 C CA . ASP F 1 119 ? -49.703 22.291 -63.598 1.00 42.62 119 ASP F CA 1
ATOM 15260 C C . ASP F 1 119 ? -50.587 22.753 -64.750 1.00 42.66 119 ASP F C 1
ATOM 15261 O O . ASP F 1 119 ? -50.184 23.582 -65.566 1.00 41.36 119 ASP F O 1
ATOM 15266 N N . THR F 1 120 ? -51.803 22.216 -64.838 1.00 38.72 120 THR F N 1
ATOM 15267 C CA . THR F 1 120 ? -52.614 22.565 -65.992 1.00 39.04 120 THR F CA 1
ATOM 15268 C C . THR F 1 120 ? -53.092 24.012 -65.964 1.00 38.52 120 THR F C 1
ATOM 15269 O O . THR F 1 120 ? -53.687 24.462 -66.949 1.00 40.37 120 THR F O 1
ATOM 15273 N N . ARG F 1 121 ? -52.845 24.753 -64.879 1.00 39.07 121 ARG F N 1
ATOM 15274 C CA . ARG F 1 121 ? -53.061 26.198 -64.915 1.00 38.98 121 ARG F CA 1
ATOM 15275 C C . ARG F 1 121 ? -52.077 26.916 -65.833 1.00 42.14 121 ARG F C 1
ATOM 15276 O O . ARG F 1 121 ? -52.368 28.029 -66.275 1.00 42.68 121 ARG F O 1
ATOM 15284 N N . ASP F 1 122 ? -50.942 26.291 -66.152 1.00 44.12 122 ASP F N 1
ATOM 15285 C CA . ASP F 1 122 ? -49.917 26.850 -67.031 1.00 41.64 122 ASP F CA 1
ATOM 15286 C C . ASP F 1 122 ? -50.092 26.254 -68.426 1.00 42.86 122 ASP F C 1
ATOM 15287 O O . ASP F 1 122 ? -49.497 25.231 -68.761 1.00 41.15 122 ASP F O 1
ATOM 15292 N N . LEU F 1 123 ? -50.886 26.930 -69.262 1.00 46.26 123 LEU F N 1
ATOM 15293 C CA . LEU F 1 123 ? -51.137 26.433 -70.613 1.00 41.91 123 LEU F CA 1
ATOM 15294 C C . LEU F 1 123 ? -49.853 26.219 -71.399 1.00 41.25 123 LEU F C 1
ATOM 15295 O O . LEU F 1 123 ? -49.758 25.258 -72.172 1.00 43.98 123 LEU F O 1
ATOM 15300 N N . ALA F 1 124 ? -48.847 27.076 -71.203 1.00 44.09 124 ALA F N 1
ATOM 15301 C CA . ALA F 1 124 ? -47.585 26.890 -71.915 1.00 43.76 124 ALA F CA 1
ATOM 15302 C C . ALA F 1 124 ? -46.915 25.581 -71.513 1.00 44.75 124 ALA F C 1
ATOM 15303 O O . ALA F 1 124 ? -46.414 24.840 -72.371 1.00 46.39 124 ALA F O 1
ATOM 15305 N N . ALA F 1 125 ? -46.902 25.272 -70.214 1.00 42.02 125 ALA F N 1
ATOM 15306 C CA . ALA F 1 125 ? -46.338 24.001 -69.771 1.00 41.82 125 ALA F CA 1
ATOM 15307 C C . ALA F 1 125 ? -47.146 22.827 -70.287 1.00 44.83 125 ALA F C 1
ATOM 15308 O O . ALA F 1 125 ? -46.579 21.767 -70.584 1.00 38.98 125 ALA F O 1
ATOM 15310 N N . VAL F 1 126 ? -48.468 22.982 -70.371 1.00 38.28 126 VAL F N 1
ATOM 15311 C CA . VAL F 1 126 ? -49.277 21.921 -70.950 1.00 41.03 126 VAL F CA 1
ATOM 15312 C C . VAL F 1 126 ? -48.812 21.634 -72.366 1.00 42.91 126 VAL F C 1
ATOM 15313 O O . VAL F 1 126 ? -48.544 20.486 -72.733 1.00 45.92 126 VAL F O 1
ATOM 15317 N N . GLU F 1 127 ? -48.673 22.669 -73.179 1.00 43.22 127 GLU F N 1
ATOM 15318 C CA . GLU F 1 127 ? -48.361 22.395 -74.570 1.00 49.70 127 GLU F CA 1
ATOM 15319 C C . GLU F 1 127 ? -46.919 21.946 -74.759 1.00 44.97 127 GLU F C 1
ATOM 15320 O O . GLU F 1 127 ? -46.634 21.107 -75.621 1.00 49.34 127 GLU F O 1
ATOM 15326 N N . ALA F 1 128 ? -46.013 22.401 -73.897 1.00 42.39 128 ALA F N 1
ATOM 15327 C CA . ALA F 1 128 ? -44.657 21.868 -73.934 1.00 40.73 128 ALA F CA 1
ATOM 15328 C C . ALA F 1 128 ? -44.633 20.365 -73.691 1.00 43.91 128 ALA F C 1
ATOM 15329 O O . ALA F 1 128 ? -43.671 19.697 -74.087 1.00 42.68 128 ALA F O 1
ATOM 15331 N N . ALA F 1 129 ? -45.682 19.810 -73.079 1.00 43.19 129 ALA F N 1
ATOM 15332 C CA . ALA F 1 129 ? -45.689 18.393 -72.747 1.00 41.90 129 ALA F CA 1
ATOM 15333 C C . ALA F 1 129 ? -46.213 17.524 -73.872 1.00 38.70 129 ALA F C 1
ATOM 15334 O O . ALA F 1 129 ? -45.973 16.310 -73.859 1.00 37.97 129 ALA F O 1
ATOM 15336 N N . ILE F 1 130 ? -46.919 18.114 -74.833 1.00 38.65 130 ILE F N 1
ATOM 15337 C CA . ILE F 1 130 ? -47.530 17.342 -75.907 1.00 39.70 130 ILE F CA 1
ATOM 15338 C C . ILE F 1 130 ? -46.443 16.744 -76.792 1.00 44.95 130 ILE F C 1
ATOM 15339 O O . ILE F 1 130 ? -45.559 17.452 -77.291 1.00 49.42 130 ILE F O 1
ATOM 15344 N N . THR F 1 131 ? -46.497 15.435 -76.979 1.00 44.81 131 THR F N 1
ATOM 15345 C CA . THR F 1 131 ? -45.554 14.733 -77.833 1.00 42.76 131 THR F CA 1
ATOM 15346 C C . THR F 1 131 ? -46.331 14.080 -78.979 1.00 48.77 131 THR F C 1
ATOM 15347 O O . THR F 1 131 ? -47.572 14.038 -78.945 1.00 45.76 131 THR F O 1
ATOM 15351 N N . PRO F 1 132 ? -45.653 13.573 -80.016 1.00 53.91 132 PRO F N 1
ATOM 15352 C CA . PRO F 1 132 ? -46.384 12.879 -81.097 1.00 55.17 132 PRO F CA 1
ATOM 15353 C C . PRO F 1 132 ? -47.156 11.634 -80.657 1.00 47.32 132 PRO F C 1
ATOM 15354 O O . PRO F 1 132 ? -48.073 11.217 -81.378 1.00 47.83 132 PRO F O 1
ATOM 15358 N N . THR F 1 133 ? -46.822 11.018 -79.521 1.00 43.42 133 THR F N 1
ATOM 15359 C CA . THR F 1 133 ? -47.588 9.868 -79.044 1.00 46.25 133 THR F CA 1
ATOM 15360 C C . THR F 1 133 ? -48.588 10.215 -77.939 1.00 43.31 133 THR F C 1
ATOM 15361 O O . THR F 1 133 ? -49.238 9.311 -77.401 1.00 41.62 133 THR F O 1
ATOM 15365 N N . THR F 1 134 ? -48.706 11.488 -77.572 1.00 42.14 134 THR F N 1
ATOM 15366 C CA . THR F 1 134 ? -49.700 11.899 -76.595 1.00 37.75 134 THR F CA 1
ATOM 15367 C C . THR F 1 134 ? -51.104 11.707 -77.155 1.00 38.13 134 THR F C 1
ATOM 15368 O O . THR F 1 134 ? -51.371 12.023 -78.315 1.00 39.27 134 THR F O 1
ATOM 15372 N N . LYS F 1 135 ? -52.011 11.166 -76.330 1.00 39.62 135 LYS F N 1
ATOM 15373 C CA . LYS F 1 135 ? -53.377 10.894 -76.774 1.00 37.48 135 LYS F CA 1
ATOM 15374 C C . LYS F 1 135 ? -54.472 11.553 -75.945 1.00 34.55 135 LYS F C 1
ATOM 15375 O O . LYS F 1 135 ? -55.623 11.576 -76.399 1.00 31.04 135 LYS F O 1
ATOM 15381 N N . ALA F 1 136 ? -54.164 12.107 -74.772 1.00 35.43 136 ALA F N 1
ATOM 15382 C CA . ALA F 1 136 ? -55.218 12.653 -73.930 1.00 32.65 136 ALA F CA 1
ATOM 15383 C C . ALA F 1 136 ? -54.626 13.589 -72.896 1.00 30.63 136 ALA F C 1
ATOM 15384 O O . ALA F 1 136 ? -53.434 13.526 -72.581 1.00 29.82 136 ALA F O 1
ATOM 15386 N N . ILE F 1 137 ? -55.484 14.474 -72.388 1.00 32.75 137 ILE F N 1
ATOM 15387 C CA . ILE F 1 137 ? -55.212 15.299 -71.213 1.00 34.19 137 ILE F CA 1
ATOM 15388 C C . ILE F 1 137 ? -56.265 14.967 -70.159 1.00 32.45 137 ILE F C 1
ATOM 15389 O O . ILE F 1 137 ? -57.463 14.894 -70.468 1.00 31.15 137 ILE F O 1
ATOM 15394 N N . TYR F 1 138 ? -55.819 14.751 -68.923 1.00 30.29 138 TYR F N 1
ATOM 15395 C CA . TYR F 1 138 ? -56.697 14.359 -67.828 1.00 30.49 138 TYR F CA 1
ATOM 15396 C C . TYR F 1 138 ? -56.440 15.292 -66.652 1.00 32.01 138 TYR F C 1
ATOM 15397 O O . TYR F 1 138 ? -55.310 15.366 -66.155 1.00 31.13 138 TYR F O 1
ATOM 15406 N N . LEU F 1 139 ? -57.480 15.976 -66.177 1.00 29.77 139 LEU F N 1
ATOM 15407 C CA . LEU F 1 139 ? -57.290 16.807 -64.997 1.00 29.81 139 LEU F CA 1
ATOM 15408 C C . LEU F 1 139 ? -58.582 16.905 -64.195 1.00 31.51 139 LEU F C 1
ATOM 15409 O O . LEU F 1 139 ? -59.681 16.667 -64.708 1.00 31.15 139 LEU F O 1
ATOM 15414 N N . GLU F 1 140 ? -58.429 17.242 -62.916 1.00 29.71 140 GLU F N 1
ATOM 15415 C CA . GLU F 1 140 ? -59.543 17.628 -62.061 1.00 32.20 140 GLU F CA 1
ATOM 15416 C C . GLU F 1 140 ? -59.596 19.147 -61.951 1.00 31.63 140 GLU F C 1
ATOM 15417 O O . GLU F 1 140 ? -58.561 19.817 -61.909 1.00 30.33 140 GLU F O 1
ATOM 15423 N N . THR F 1 141 ? -60.814 19.690 -61.882 1.00 29.19 141 THR F N 1
ATOM 15424 C CA . THR F 1 141 ? -60.905 21.088 -61.490 1.00 27.65 141 THR F CA 1
ATOM 15425 C C . THR F 1 141 ? -62.241 21.376 -60.807 1.00 30.35 141 THR F C 1
ATOM 15426 O O . THR F 1 141 ? -63.310 21.113 -61.376 1.00 32.07 141 THR F O 1
ATOM 15430 N N . PRO F 1 142 ? -62.229 21.886 -59.564 1.00 29.18 142 PRO F N 1
ATOM 15431 C CA . PRO F 1 142 ? -61.067 22.136 -58.688 1.00 31.96 142 PRO F CA 1
ATOM 15432 C C . PRO F 1 142 ? -60.291 20.869 -58.332 1.00 32.53 142 PRO F C 1
ATOM 15433 O O . PRO F 1 142 ? -60.891 19.784 -58.282 1.00 33.95 142 PRO F O 1
ATOM 15437 N N . THR F 1 143 ? -58.988 21.000 -58.087 1.00 29.49 143 THR F N 1
ATOM 15438 C CA . THR F 1 143 ? -58.164 19.843 -57.764 1.00 30.82 143 THR F CA 1
ATOM 15439 C C . THR F 1 143 ? -58.369 19.389 -56.317 1.00 28.80 143 THR F C 1
ATOM 15440 O O . THR F 1 143 ? -58.801 20.147 -55.444 1.00 29.30 143 THR F O 1
ATOM 15444 N N . ASN F 1 144 ? -58.034 18.124 -56.078 1.00 33.22 144 ASN F N 1
ATOM 15445 C CA . ASN F 1 144 ? -58.120 17.484 -54.775 1.00 32.50 144 ASN F CA 1
ATOM 15446 C C . ASN F 1 144 ? -56.705 17.350 -54.232 1.00 29.82 144 ASN F C 1
ATOM 15447 O O . ASN F 1 144 ? -55.933 16.548 -54.768 1.00 31.06 144 ASN F O 1
ATOM 15452 N N . PRO F 1 145 ? -56.312 18.066 -53.166 1.00 31.37 145 PRO F N 1
ATOM 15453 C CA . PRO F 1 145 ? -57.074 18.916 -52.255 1.00 30.68 145 PRO F CA 1
ATOM 15454 C C . PRO F 1 145 ? -56.787 20.411 -52.342 1.00 29.47 145 PRO F C 1
ATOM 15455 O O . PRO F 1 145 ? -57.342 21.154 -51.535 1.00 30.92 145 PRO F O 1
ATOM 15459 N N . LEU F 1 146 ? -55.938 20.854 -53.266 1.00 29.57 146 LEU F N 1
ATOM 15460 C CA . LEU F 1 146 ? -55.547 22.261 -53.267 1.00 31.19 146 LEU F CA 1
ATOM 15461 C C . LEU F 1 146 ? -56.537 23.159 -53.996 1.00 33.89 146 LEU F C 1
ATOM 15462 O O . LEU F 1 146 ? -56.365 24.386 -53.972 1.00 33.71 146 LEU F O 1
ATOM 15467 N N . LEU F 1 147 ? -57.552 22.583 -54.647 1.00 29.78 147 LEU F N 1
ATOM 15468 C CA . LEU F 1 147 ? -58.615 23.343 -55.289 1.00 28.27 147 LEU F CA 1
ATOM 15469 C C . LEU F 1 147 ? -58.117 24.239 -56.424 1.00 29.58 147 LEU F C 1
ATOM 15470 O O . LEU F 1 147 ? -58.742 25.264 -56.716 1.00 28.25 147 LEU F O 1
ATOM 15475 N N . HIS F 1 148 ? -57.009 23.880 -57.083 1.00 30.39 148 HIS F N 1
ATOM 15476 C CA . HIS F 1 148 ? -56.547 24.656 -58.232 1.00 31.00 148 HIS F CA 1
ATOM 15477 C C . HIS F 1 148 ? -57.600 24.646 -59.337 1.00 31.02 148 HIS F C 1
ATOM 15478 O O . HIS F 1 148 ? -58.232 23.620 -59.601 1.00 30.91 148 HIS F O 1
ATOM 15485 N N . ILE F 1 149 ? -57.792 25.792 -59.986 1.00 28.65 149 ILE F N 1
ATOM 15486 C CA . ILE F 1 149 ? -58.770 25.941 -61.057 1.00 28.11 149 ILE F CA 1
ATOM 15487 C C . ILE F 1 149 ? -58.047 26.001 -62.399 1.00 30.79 149 ILE F C 1
ATOM 15488 O O . ILE F 1 149 ? -57.149 26.827 -62.595 1.00 36.37 149 ILE F O 1
ATOM 15493 N N . THR F 1 150 ? -58.443 25.133 -63.328 1.00 27.85 150 THR F N 1
ATOM 15494 C CA . THR F 1 150 ? -57.930 25.120 -64.695 1.00 31.56 150 THR F CA 1
ATOM 15495 C C . THR F 1 150 ? -58.973 25.698 -65.645 1.00 30.80 150 THR F C 1
ATOM 15496 O O . THR F 1 150 ? -60.163 25.381 -65.530 1.00 32.80 150 THR F O 1
ATOM 15500 N N . ASP F 1 151 ? -58.534 26.547 -66.577 1.00 28.92 151 ASP F N 1
ATOM 15501 C CA . ASP F 1 151 ? -59.399 27.065 -67.645 1.00 31.37 151 ASP F CA 1
ATOM 15502 C C . ASP F 1 151 ? -59.797 25.914 -68.567 1.00 30.83 151 ASP F C 1
ATOM 15503 O O . ASP F 1 151 ? -59.051 25.538 -69.473 1.00 29.93 151 ASP F O 1
ATOM 15508 N N . ILE F 1 152 ? -60.991 25.360 -68.360 1.00 30.60 152 ILE F N 1
ATOM 15509 C CA . ILE F 1 152 ? -61.396 24.172 -69.107 1.00 30.16 152 ILE F CA 1
ATOM 15510 C C . ILE F 1 152 ? -61.456 24.467 -70.603 1.00 31.07 152 ILE F C 1
ATOM 15511 O O . ILE F 1 152 ? -60.897 23.727 -71.421 1.00 29.37 152 ILE F O 1
ATOM 15516 N N . ALA F 1 153 ? -62.134 25.550 -70.986 1.00 32.14 153 ALA F N 1
ATOM 15517 C CA . ALA F 1 153 ? -62.275 25.852 -72.407 1.00 32.51 153 ALA F CA 1
ATOM 15518 C C . ALA F 1 153 ? -60.915 26.025 -73.077 1.00 36.01 153 ALA F C 1
ATOM 15519 O O . ALA F 1 153 ? -60.732 25.648 -74.243 1.00 32.65 153 ALA F O 1
ATOM 15521 N N . ALA F 1 154 ? -59.944 26.579 -72.354 1.00 30.27 154 ALA F N 1
ATOM 15522 C CA . ALA F 1 154 ? -58.608 26.719 -72.916 1.00 31.82 154 ALA F CA 1
ATOM 15523 C C . ALA F 1 154 ? -58.000 25.352 -73.204 1.00 34.34 154 ALA F C 1
ATOM 15524 O O . ALA F 1 154 ? -57.505 25.101 -74.310 1.00 34.56 154 ALA F O 1
ATOM 15526 N N . ILE F 1 155 ? -58.043 24.457 -72.209 1.00 36.01 155 ILE F N 1
ATOM 15527 C CA . ILE F 1 155 ? -57.507 23.107 -72.345 1.00 34.05 155 ILE F CA 1
ATOM 15528 C C . ILE F 1 155 ? -58.209 22.361 -73.471 1.00 33.18 155 ILE F C 1
ATOM 15529 O O . ILE F 1 155 ? -57.568 21.674 -74.273 1.00 36.20 155 ILE F O 1
ATOM 15534 N N . ALA F 1 156 ? -59.532 22.484 -73.556 1.00 35.63 156 ALA F N 1
ATOM 15535 C CA . ALA F 1 156 ? -60.254 21.812 -74.632 1.00 36.32 156 ALA F CA 1
ATOM 15536 C C . ALA F 1 156 ? -59.765 22.276 -76.001 1.00 39.17 156 ALA F C 1
ATOM 15537 O O . ALA F 1 156 ? -59.624 21.459 -76.918 1.00 42.46 156 ALA F O 1
ATOM 15539 N N . LYS F 1 157 ? -59.483 23.577 -76.154 1.00 35.75 157 LYS F N 1
ATOM 15540 C CA . LYS F 1 157 ? -59.013 24.090 -77.444 1.00 41.62 157 LYS F CA 1
ATOM 15541 C C . LYS F 1 157 ? -57.617 23.572 -77.761 1.00 37.86 157 LYS F C 1
ATOM 15542 O O . LYS F 1 157 ? -57.327 23.185 -78.901 1.00 39.85 157 LYS F O 1
ATOM 15548 N N . LEU F 1 158 ? -56.737 23.580 -76.770 1.00 35.09 158 LEU F N 1
ATOM 15549 C CA . LEU F 1 158 ? -55.437 22.953 -76.928 1.00 38.31 158 LEU F CA 1
ATOM 15550 C C . LEU F 1 158 ? -55.593 21.540 -77.453 1.00 39.06 158 LEU F C 1
ATOM 15551 O O . LEU F 1 158 ? -54.924 21.133 -78.409 1.00 42.30 158 LEU F O 1
ATOM 15556 N N . ALA F 1 159 ? -56.501 20.786 -76.838 1.00 36.36 159 ALA F N 1
ATOM 15557 C CA . ALA F 1 159 ? -56.627 19.370 -77.133 1.00 37.57 159 ALA F CA 1
ATOM 15558 C C . ALA F 1 159 ? -57.205 19.148 -78.525 1.00 39.18 159 ALA F C 1
ATOM 15559 O O . ALA F 1 159 ? -56.719 18.291 -79.274 1.00 34.93 159 ALA F O 1
ATOM 15561 N N . GLN F 1 160 ? -58.239 19.915 -78.892 1.00 39.95 160 GLN F N 1
ATOM 15562 C CA . GLN F 1 160 ? -58.789 19.819 -80.240 1.00 39.40 160 GLN F CA 1
ATOM 15563 C C . GLN F 1 160 ? -57.710 20.059 -81.288 1.00 40.47 160 GLN F C 1
ATOM 15564 O O . GLN F 1 160 ? -57.630 19.333 -82.283 1.00 43.21 160 GLN F O 1
ATOM 15570 N N . ALA F 1 161 ? -56.846 21.049 -81.057 1.00 42.93 161 ALA F N 1
ATOM 15571 C CA . ALA F 1 161 ? -55.790 21.420 -81.992 1.00 43.86 161 ALA F CA 1
ATOM 15572 C C . ALA F 1 161 ? -54.699 20.363 -82.139 1.00 45.99 161 ALA F C 1
ATOM 15573 O O . ALA F 1 161 ? -53.869 20.482 -83.047 1.00 49.68 161 ALA F O 1
ATOM 15575 N N . HIS F 1 162 ? -54.649 19.361 -81.266 1.00 43.89 162 HIS F N 1
ATOM 15576 C CA . HIS F 1 162 ? -53.630 18.323 -81.354 1.00 40.88 162 HIS F CA 1
ATOM 15577 C C . HIS F 1 162 ? -54.245 16.938 -81.438 1.00 39.94 162 HIS F C 1
ATOM 15578 O O . HIS F 1 162 ? -53.561 15.956 -81.145 1.00 44.70 162 HIS F O 1
ATOM 15585 N N . ASP F 1 163 ? -55.514 16.860 -81.859 1.00 40.85 163 ASP F N 1
ATOM 15586 C CA . ASP F 1 163 ? -56.315 15.635 -81.876 1.00 59.61 163 ASP F CA 1
ATOM 15587 C C . ASP F 1 163 ? -56.070 14.777 -80.624 1.00 45.15 163 ASP F C 1
ATOM 15588 O O . ASP F 1 163 ? -55.733 13.594 -80.700 1.00 45.35 163 ASP F O 1
ATOM 15593 N N . LEU F 1 164 ? -56.253 15.390 -79.454 1.00 41.19 164 LEU F N 1
ATOM 15594 C CA . LEU F 1 164 ? -56.190 14.710 -78.166 1.00 38.21 164 LEU F CA 1
ATOM 15595 C C . LEU F 1 164 ? -57.580 14.625 -77.536 1.00 38.04 164 LEU F C 1
ATOM 15596 O O . LEU F 1 164 ? -58.448 15.474 -77.777 1.00 39.46 164 LEU F O 1
ATOM 15601 N N . LEU F 1 165 ? -57.786 13.608 -76.707 1.00 33.74 165 LEU F N 1
ATOM 15602 C CA . LEU F 1 165 ? -58.971 13.580 -75.859 1.00 32.79 165 LEU F CA 1
ATOM 15603 C C . LEU F 1 165 ? -58.768 14.474 -74.648 1.00 33.02 165 LEU F C 1
ATOM 15604 O O . LEU F 1 165 ? -57.708 14.443 -74.014 1.00 34.61 165 LEU F O 1
ATOM 15609 N N . SER F 1 166 ? -59.781 15.272 -74.320 1.00 30.79 166 SER F N 1
ATOM 15610 C CA . SER F 1 166 ? -59.788 16.002 -73.062 1.00 27.82 166 SER F CA 1
ATOM 15611 C C . SER F 1 166 ? -60.716 15.269 -72.098 1.00 32.95 166 SER F C 1
ATOM 15612 O O . SER F 1 166 ? -61.830 14.886 -72.468 1.00 30.90 166 SER F O 1
ATOM 15615 N N . ILE F 1 167 ? -60.238 15.036 -70.881 1.00 29.96 167 ILE F N 1
ATOM 15616 C CA . ILE F 1 167 ? -60.963 14.278 -69.863 1.00 30.49 167 ILE F CA 1
ATOM 15617 C C . ILE F 1 167 ? -60.938 15.083 -68.574 1.00 28.60 167 ILE F C 1
ATOM 15618 O O . ILE F 1 167 ? -59.860 15.327 -68.017 1.00 31.38 167 ILE F O 1
ATOM 15623 N N . ILE F 1 168 ? -62.111 15.485 -68.093 1.00 24.86 168 ILE F N 1
ATOM 15624 C CA . ILE F 1 168 ? -62.218 16.284 -66.876 1.00 26.97 168 ILE F CA 1
ATOM 15625 C C . ILE F 1 168 ? -62.905 15.464 -65.793 1.00 29.25 168 ILE F C 1
ATOM 15626 O O . ILE F 1 168 ? -64.017 14.957 -65.999 1.00 27.75 168 ILE F O 1
ATOM 15631 N N . ASP F 1 169 ? -62.253 15.356 -64.632 1.00 29.31 169 ASP F N 1
ATOM 15632 C CA . ASP F 1 169 ? -62.870 14.790 -63.433 1.00 26.64 169 ASP F CA 1
ATOM 15633 C C . ASP F 1 169 ? -63.599 15.919 -62.720 1.00 23.74 169 ASP F C 1
ATOM 15634 O O . ASP F 1 169 ? -62.963 16.792 -62.128 1.00 26.38 169 ASP F O 1
ATOM 15639 N N . ASN F 1 170 ? -64.930 15.896 -62.775 1.00 26.49 170 ASN F N 1
ATOM 15640 C CA . ASN F 1 170 ? -65.804 16.972 -62.321 1.00 26.73 170 ASN F CA 1
ATOM 15641 C C . ASN F 1 170 ? -66.383 16.706 -60.931 1.00 25.40 170 ASN F C 1
ATOM 15642 O O . ASN F 1 170 ? -67.430 17.260 -60.593 1.00 28.56 170 ASN F O 1
ATOM 15647 N N . THR F 1 171 ? -65.730 15.867 -60.121 1.00 27.25 171 THR F N 1
ATOM 15648 C CA . THR F 1 171 ? -66.316 15.442 -58.850 1.00 29.20 171 THR F CA 1
ATOM 15649 C C . THR F 1 171 ? -66.579 16.631 -57.920 1.00 28.40 171 THR F C 1
ATOM 15650 O O . THR F 1 171 ? -67.725 16.874 -57.519 1.00 29.65 171 THR F O 1
ATOM 15654 N N . PHE F 1 172 ? -65.526 17.395 -57.587 1.00 25.45 172 PHE F N 1
ATOM 15655 C CA . PHE F 1 172 ? -65.648 18.520 -56.657 1.00 24.45 172 PHE F CA 1
ATOM 15656 C C . PHE F 1 172 ? -66.682 19.540 -57.117 1.00 30.24 172 PHE F C 1
ATOM 15657 O O . PHE F 1 172 ? -67.335 20.180 -56.283 1.00 28.20 172 PHE F O 1
ATOM 15665 N N . ALA F 1 173 ? -66.861 19.700 -58.430 1.00 32.49 173 ALA F N 1
ATOM 15666 C CA . ALA F 1 173 ? -67.755 20.750 -58.889 1.00 27.53 173 ALA F CA 1
ATOM 15667 C C . ALA F 1 173 ? -69.201 20.301 -58.905 1.00 26.93 173 ALA F C 1
ATOM 15668 O O . ALA F 1 173 ? -70.056 21.007 -58.366 1.00 36.44 173 ALA F O 1
ATOM 15670 N N . SER F 1 174 ? -69.495 19.167 -59.573 1.00 30.18 174 SER F N 1
ATOM 15671 C CA . SER F 1 174 ? -70.869 18.735 -59.814 1.00 29.79 174 SER F CA 1
ATOM 15672 C C . SER F 1 174 ? -71.446 19.496 -60.991 1.00 27.17 174 SER F C 1
ATOM 15673 O O . SER F 1 174 ? -71.098 20.659 -61.226 1.00 23.75 174 SER F O 1
ATOM 15676 N N . PRO F 1 175 ? -72.324 18.865 -61.755 1.00 27.93 175 PRO F N 1
ATOM 15677 C CA . PRO F 1 175 ? -72.907 19.542 -62.926 1.00 29.02 175 PRO F CA 1
ATOM 15678 C C . PRO F 1 175 ? -73.692 20.799 -62.582 1.00 29.33 175 PRO F C 1
ATOM 15679 O O . PRO F 1 175 ? -73.954 21.606 -63.486 1.00 32.47 175 PRO F O 1
ATOM 15683 N N . TYR F 1 176 ? -74.079 20.990 -61.317 1.00 24.82 176 TYR F N 1
ATOM 15684 C CA . TYR F 1 176 ? -74.726 22.235 -60.923 1.00 27.05 176 TYR F CA 1
ATOM 15685 C C . TYR F 1 176 ? -73.757 23.408 -61.006 1.00 30.12 176 TYR F C 1
ATOM 15686 O O . TYR F 1 176 ? -74.150 24.530 -61.360 1.00 33.97 176 TYR F O 1
ATOM 15695 N N . VAL F 1 177 ? -72.488 23.165 -60.698 1.00 27.79 177 VAL F N 1
ATOM 15696 C CA . VAL F 1 177 ? -71.497 24.229 -60.678 1.00 26.48 177 VAL F CA 1
ATOM 15697 C C . VAL F 1 177 ? -70.788 24.357 -62.020 1.00 29.35 177 VAL F C 1
ATOM 15698 O O . VAL F 1 177 ? -70.507 25.470 -62.472 1.00 27.46 177 VAL F O 1
ATOM 15702 N N . GLN F 1 178 ? -70.546 23.237 -62.702 1.00 28.43 178 GLN F N 1
ATOM 15703 C CA . GLN F 1 178 ? -69.627 23.192 -63.837 1.00 28.22 178 GLN F CA 1
ATOM 15704 C C . GLN F 1 178 ? -70.057 22.109 -64.817 1.00 30.01 178 GLN F C 1
ATOM 15705 O O . GLN F 1 178 ? -70.312 20.972 -64.410 1.00 32.19 178 GLN F O 1
ATOM 15711 N N . LYS F 1 179 ? -70.115 22.451 -66.103 1.00 32.05 179 LYS F N 1
ATOM 15712 C CA . LYS F 1 179 ? -70.519 21.529 -67.162 1.00 30.51 179 LYS F CA 1
ATOM 15713 C C . LYS F 1 179 ? -69.416 21.484 -68.219 1.00 33.25 179 LYS F C 1
ATOM 15714 O O . LYS F 1 179 ? -69.524 22.130 -69.275 1.00 32.35 179 LYS F O 1
ATOM 15720 N N . PRO F 1 180 ? -68.346 20.720 -67.971 1.00 27.92 180 PRO F N 1
ATOM 15721 C CA . PRO F 1 180 ? -67.191 20.729 -68.891 1.00 29.05 180 PRO F CA 1
ATOM 15722 C C . PRO F 1 180 ? -67.514 20.400 -70.340 1.00 31.18 180 PRO F C 1
ATOM 15723 O O . PRO F 1 180 ? -66.881 20.968 -71.237 1.00 31.23 180 PRO F O 1
ATOM 15727 N N . LEU F 1 181 ? -68.478 19.523 -70.610 1.00 29.62 181 LEU F N 1
ATOM 15728 C CA . LEU F 1 181 ? -68.779 19.194 -71.999 1.00 32.22 181 LEU F CA 1
ATOM 15729 C C . LEU F 1 181 ? -69.245 20.417 -72.783 1.00 33.49 181 LEU F C 1
ATOM 15730 O O . LEU F 1 181 ? -69.011 20.504 -73.994 1.00 36.00 181 LEU F O 1
ATOM 15735 N N . ASP F 1 182 ? -69.901 21.365 -72.115 1.00 34.69 182 ASP F N 1
ATOM 15736 C CA . ASP F 1 182 ? -70.270 22.636 -72.730 1.00 33.13 182 ASP F CA 1
ATOM 15737 C C . ASP F 1 182 ? -69.063 23.484 -73.102 1.00 36.17 182 ASP F C 1
ATOM 15738 O O . ASP F 1 182 ? -69.220 24.461 -73.834 1.00 37.89 182 ASP F O 1
ATOM 15743 N N . LEU F 1 183 ? -67.878 23.182 -72.584 1.00 33.15 183 LEU F N 1
ATOM 15744 C CA . LEU F 1 183 ? -66.695 23.961 -72.902 1.00 33.73 183 LEU F CA 1
ATOM 15745 C C . LEU F 1 183 ? -65.817 23.280 -73.944 1.00 34.09 183 LEU F C 1
ATOM 15746 O O . LEU F 1 183 ? -64.712 23.765 -74.228 1.00 33.42 183 LEU F O 1
ATOM 15751 N N . GLY F 1 184 ? -66.283 22.168 -74.521 1.00 31.61 184 GLY F N 1
ATOM 15752 C CA . GLY F 1 184 ? -65.577 21.487 -75.587 1.00 35.58 184 GLY F CA 1
ATOM 15753 C C . GLY F 1 184 ? -64.832 20.234 -75.185 1.00 35.14 184 GLY F C 1
ATOM 15754 O O . GLY F 1 184 ? -64.094 19.682 -76.013 1.00 37.46 184 GLY F O 1
ATOM 15755 N N . VAL F 1 185 ? -64.995 19.777 -73.943 1.00 33.54 185 VAL F N 1
ATOM 15756 C CA . VAL F 1 185 ? -64.273 18.618 -73.452 1.00 32.67 185 VAL F CA 1
ATOM 15757 C C . VAL F 1 185 ? -64.886 17.347 -74.039 1.00 31.27 185 VAL F C 1
ATOM 15758 O O . VAL F 1 185 ? -66.060 17.320 -74.425 1.00 33.68 185 VAL F O 1
ATOM 15762 N N . ASP F 1 186 ? -64.078 16.293 -74.156 1.00 28.98 186 ASP F N 1
ATOM 15763 C CA . ASP F 1 186 ? -64.583 15.056 -74.736 1.00 30.39 186 ASP F CA 1
ATOM 15764 C C . ASP F 1 186 ? -65.263 14.139 -73.721 1.00 32.43 186 ASP F C 1
ATOM 15765 O O . ASP F 1 186 ? -66.299 13.549 -74.036 1.00 33.14 186 ASP F O 1
ATOM 15770 N N . ILE F 1 187 ? -64.691 13.981 -72.526 1.00 30.39 187 ILE F N 1
ATOM 15771 C CA . ILE F 1 187 ? -65.195 13.065 -71.507 1.00 30.39 187 ILE F CA 1
ATOM 15772 C C . ILE F 1 187 ? -65.247 13.795 -70.173 1.00 31.08 187 ILE F C 1
ATOM 15773 O O . ILE F 1 187 ? -64.276 14.459 -69.787 1.00 30.30 187 ILE F O 1
ATOM 15778 N N . VAL F 1 188 ? -66.357 13.650 -69.456 1.00 27.92 188 VAL F N 1
ATOM 15779 C CA . VAL F 1 188 ? -66.458 14.126 -68.082 1.00 27.84 188 VAL F CA 1
ATOM 15780 C C . VAL F 1 188 ? -66.812 12.934 -67.197 1.00 24.67 188 VAL F C 1
ATOM 15781 O O . VAL F 1 188 ? -67.599 12.061 -67.589 1.00 26.00 188 VAL F O 1
ATOM 15785 N N . LEU F 1 189 ? -66.194 12.865 -66.024 1.00 24.85 189 LEU F N 1
ATOM 15786 C CA . LEU F 1 189 ? -66.476 11.769 -65.110 1.00 27.07 189 LEU F CA 1
ATOM 15787 C C . LEU F 1 189 ? -66.591 12.301 -63.691 1.00 25.83 189 LEU F C 1
ATOM 15788 O O . LEU F 1 189 ? -66.055 13.361 -63.363 1.00 23.24 189 LEU F O 1
ATOM 15793 N N . HIS F 1 190 ? -67.286 11.538 -62.849 1.00 26.10 190 HIS F N 1
ATOM 15794 C CA . HIS F 1 190 ? -67.449 11.884 -61.445 1.00 26.71 190 HIS F CA 1
ATOM 15795 C C . HIS F 1 190 ? -67.232 10.669 -60.568 1.00 28.96 190 HIS F C 1
ATOM 15796 O O . HIS F 1 190 ? -67.605 9.545 -60.929 1.00 22.05 190 HIS F O 1
ATOM 15803 N N . SER F 1 191 ? -66.695 10.921 -59.378 1.00 24.97 191 SER F N 1
ATOM 15804 C CA . SER F 1 191 ? -66.973 10.040 -58.257 1.00 27.85 191 SER F CA 1
ATOM 15805 C C . SER F 1 191 ? -68.372 10.408 -57.772 1.00 28.00 191 SER F C 1
ATOM 15806 O O . SER F 1 191 ? -68.575 11.444 -57.127 1.00 25.81 191 SER F O 1
ATOM 15809 N N . ALA F 1 192 ? -69.356 9.576 -58.114 1.00 25.10 192 ALA F N 1
ATOM 15810 C CA . ALA F 1 192 ? -70.708 9.819 -57.632 1.00 26.48 192 ALA F CA 1
ATOM 15811 C C . ALA F 1 192 ? -70.810 9.669 -56.115 1.00 26.53 192 ALA F C 1
ATOM 15812 O O . ALA F 1 192 ? -71.797 10.135 -55.530 1.00 25.59 192 ALA F O 1
ATOM 15814 N N . SER F 1 193 ? -69.797 9.065 -55.474 1.00 25.59 193 SER F N 1
ATOM 15815 C CA . SER F 1 193 ? -69.748 8.918 -54.021 1.00 25.76 193 SER F CA 1
ATOM 15816 C C . SER F 1 193 ? -69.811 10.240 -53.271 1.00 30.80 193 SER F C 1
ATOM 15817 O O . SER F 1 193 ? -70.043 10.235 -52.058 1.00 34.10 193 SER F O 1
ATOM 15820 N N . ALA F 1 194 ? -69.573 11.362 -53.947 1.00 29.05 194 ALA F N 1
ATOM 15821 C CA . ALA F 1 194 ? -69.564 12.669 -53.306 1.00 25.96 194 ALA F CA 1
ATOM 15822 C C . ALA F 1 194 ? -70.887 13.405 -53.476 1.00 37.79 194 ALA F C 1
ATOM 15823 O O . ALA F 1 194 ? -71.916 12.993 -52.933 1.00 32.00 194 ALA F O 1
ATOM 15825 N N . TYR F 1 195 ? -70.864 14.494 -54.242 1.00 27.35 195 TYR F N 1
ATOM 15826 C CA . TYR F 1 195 ? -71.991 15.413 -54.277 1.00 22.23 195 TYR F CA 1
ATOM 15827 C C . TYR F 1 195 ? -73.210 14.798 -54.933 1.00 23.82 195 TYR F C 1
ATOM 15828 O O . TYR F 1 195 ? -74.350 15.072 -54.522 1.00 21.22 195 TYR F O 1
ATOM 15837 N N . LEU F 1 196 ? -72.999 13.990 -55.976 1.00 21.94 196 LEU F N 1
ATOM 15838 C CA . LEU F 1 196 ? -74.139 13.492 -56.737 1.00 21.89 196 LEU F CA 1
ATOM 15839 C C . LEU F 1 196 ? -75.021 12.593 -55.877 1.00 23.97 196 LEU F C 1
ATOM 15840 O O . LEU F 1 196 ? -76.239 12.770 -55.839 1.00 22.70 196 LEU F O 1
ATOM 15845 N N . GLY F 1 197 ? -74.422 11.641 -55.156 1.00 24.14 197 GLY F N 1
ATOM 15846 C CA . GLY F 1 197 ? -75.188 10.895 -54.169 1.00 26.03 197 GLY F CA 1
ATOM 15847 C C . GLY F 1 197 ? -75.617 11.772 -53.007 1.00 26.74 197 GLY F C 1
ATOM 15848 O O . GLY F 1 197 ? -76.781 11.756 -52.590 1.00 25.61 197 GLY F O 1
ATOM 15849 N N . GLY F 1 198 ? -74.677 12.541 -52.461 1.00 23.41 198 GLY F N 1
ATOM 15850 C CA . GLY F 1 198 ? -74.973 13.568 -51.490 1.00 26.22 198 GLY F CA 1
ATOM 15851 C C . GLY F 1 198 ? -75.211 13.115 -50.065 1.00 27.54 198 GLY F C 1
ATOM 15852 O O . GLY F 1 198 ? -75.156 13.953 -49.155 1.00 26.69 198 GLY F O 1
ATOM 15853 N N . HIS F 1 199 ? -75.447 11.828 -49.824 1.00 28.30 199 HIS F N 1
ATOM 15854 C CA . HIS F 1 199 ? -75.952 11.374 -48.536 1.00 27.28 199 HIS F CA 1
ATOM 15855 C C . HIS F 1 199 ? -74.974 10.480 -47.781 1.00 28.61 199 HIS F C 1
ATOM 15856 O O . HIS F 1 199 ? -75.390 9.790 -46.838 1.00 28.20 199 HIS F O 1
ATOM 15863 N N . SER F 1 200 ? -73.693 10.470 -48.167 1.00 24.89 200 SER F N 1
ATOM 15864 C CA . SER F 1 200 ? -72.666 9.666 -47.506 1.00 25.30 200 SER F CA 1
ATOM 15865 C C . SER F 1 200 ? -73.034 8.169 -47.487 1.00 29.70 200 SER F C 1
ATOM 15866 O O . SER F 1 200 ? -72.599 7.410 -46.614 1.00 32.14 200 SER F O 1
ATOM 15869 N N . ASP F 1 201 ? -73.827 7.700 -48.444 1.00 29.39 201 ASP F N 1
ATOM 15870 C CA . ASP F 1 201 ? -74.332 6.336 -48.353 1.00 26.51 201 ASP F CA 1
ATOM 15871 C C . ASP F 1 201 ? -74.282 5.574 -49.678 1.00 30.39 201 ASP F C 1
ATOM 15872 O O . ASP F 1 201 ? -74.991 4.576 -49.831 1.00 36.94 201 ASP F O 1
ATOM 15877 N N . VAL F 1 202 ? -73.491 6.017 -50.648 1.00 28.60 202 VAL F N 1
ATOM 15878 C CA . VAL F 1 202 ? -73.353 5.279 -51.896 1.00 26.85 202 VAL F CA 1
ATOM 15879 C C . VAL F 1 202 ? -71.952 5.508 -52.428 1.00 32.08 202 VAL F C 1
ATOM 15880 O O . VAL F 1 202 ? -71.361 6.578 -52.237 1.00 35.43 202 VAL F O 1
ATOM 15884 N N . ILE F 1 203 ? -71.404 4.467 -53.041 1.00 32.25 203 ILE F N 1
ATOM 15885 C CA . ILE F 1 203 ? -70.126 4.513 -53.736 1.00 31.17 203 ILE F CA 1
ATOM 15886 C C . ILE F 1 203 ? -70.431 4.241 -55.199 1.00 26.19 203 ILE F C 1
ATOM 15887 O O . ILE F 1 203 ? -71.165 3.294 -55.504 1.00 25.48 203 ILE F O 1
ATOM 15892 N N . GLY F 1 204 ? -69.929 5.088 -56.091 1.00 21.05 204 GLY F N 1
ATOM 15893 C CA . GLY F 1 204 ? -70.262 4.945 -57.496 1.00 22.99 204 GLY F CA 1
ATOM 15894 C C . GLY F 1 204 ? -69.476 5.910 -58.354 1.00 24.60 204 GLY F C 1
ATOM 15895 O O . GLY F 1 204 ? -68.909 6.901 -57.869 1.00 25.63 204 GLY F O 1
ATOM 15896 N N . GLY F 1 205 ? -69.447 5.605 -59.645 1.00 22.94 205 GLY F N 1
ATOM 15897 C CA . GLY F 1 205 ? -68.812 6.467 -60.619 1.00 21.70 205 GLY F CA 1
ATOM 15898 C C . GLY F 1 205 ? -69.743 6.726 -61.782 1.00 22.48 205 GLY F C 1
ATOM 15899 O O . GLY F 1 205 ? -70.627 5.927 -62.085 1.00 22.30 205 GLY F O 1
ATOM 15900 N N . LEU F 1 206 ? -69.539 7.872 -62.429 1.00 23.90 206 LEU F N 1
ATOM 15901 C CA . LEU F 1 206 ? -70.305 8.252 -63.604 1.00 23.51 206 LEU F CA 1
ATOM 15902 C C . LEU F 1 206 ? -69.358 8.782 -64.670 1.00 24.69 206 LEU F C 1
ATOM 15903 O O . LEU F 1 206 ? -68.325 9.392 -64.365 1.00 23.31 206 LEU F O 1
ATOM 15908 N N . VAL F 1 207 ? -69.723 8.547 -65.923 1.00 24.64 207 VAL F N 1
ATOM 15909 C CA . VAL F 1 207 ? -68.969 9.025 -67.077 1.00 28.34 207 VAL F CA 1
ATOM 15910 C C . VAL F 1 207 ? -69.973 9.488 -68.123 1.00 27.96 207 VAL F C 1
ATOM 15911 O O . VAL F 1 207 ? -70.966 8.799 -68.386 1.00 25.80 207 VAL F O 1
ATOM 15915 N N . VAL F 1 208 ? -69.729 10.656 -68.719 1.00 26.61 208 VAL F N 1
ATOM 15916 C CA . VAL F 1 208 ? -70.586 11.164 -69.787 1.00 27.38 208 VAL F CA 1
ATOM 15917 C C . VAL F 1 208 ? -69.714 11.573 -70.961 1.00 28.75 208 VAL F C 1
ATOM 15918 O O . VAL F 1 208 ? -68.680 12.231 -70.783 1.00 31.05 208 VAL F O 1
ATOM 15922 N N . THR F 1 209 ? -70.116 11.169 -72.156 1.00 28.83 209 THR F N 1
ATOM 15923 C CA . THR F 1 209 ? -69.409 11.544 -73.369 1.00 34.77 209 THR F CA 1
ATOM 15924 C C . THR F 1 209 ? -70.250 12.544 -74.153 1.00 39.46 209 THR F C 1
ATOM 15925 O O . THR F 1 209 ? -71.486 12.523 -74.100 1.00 36.81 209 THR F O 1
ATOM 15929 N N . LYS F 1 210 ? -69.563 13.426 -74.880 1.00 43.11 210 LYS F N 1
ATOM 15930 C CA . LYS F 1 210 ? -70.266 14.400 -75.707 1.00 45.11 210 LYS F CA 1
ATOM 15931 C C . LYS F 1 210 ? -70.853 13.738 -76.947 1.00 44.58 210 LYS F C 1
ATOM 15932 O O . LYS F 1 210 ? -72.043 13.886 -77.229 1.00 50.13 210 LYS F O 1
ATOM 15938 N N . THR F 1 211 ? -70.037 12.987 -77.690 1.00 46.02 211 THR F N 1
ATOM 15939 C CA . THR F 1 211 ? -70.405 12.396 -78.972 1.00 53.96 211 THR F CA 1
ATOM 15940 C C . THR F 1 211 ? -70.867 10.956 -78.797 1.00 57.73 211 THR F C 1
ATOM 15941 O O . THR F 1 211 ? -70.566 10.308 -77.789 1.00 52.16 211 THR F O 1
ATOM 15945 N N . PRO F 1 212 ? -71.616 10.418 -79.756 1.00 80.04 212 PRO F N 1
ATOM 15946 C CA . PRO F 1 212 ? -72.091 9.039 -79.613 1.00 58.36 212 PRO F CA 1
ATOM 15947 C C . PRO F 1 212 ? -71.018 8.039 -80.008 1.00 53.30 212 PRO F C 1
ATOM 15948 O O . PRO F 1 212 ? -71.035 6.899 -79.538 1.00 53.33 212 PRO F O 1
ATOM 15952 N N . ALA F 1 213 ? -70.085 8.456 -80.869 1.00 48.59 213 ALA F N 1
ATOM 15953 C CA . ALA F 1 213 ? -68.968 7.590 -81.238 1.00 44.26 213 ALA F CA 1
ATOM 15954 C C . ALA F 1 213 ? -68.119 7.231 -80.024 1.00 45.67 213 ALA F C 1
ATOM 15955 O O . ALA F 1 213 ? -67.816 6.057 -79.787 1.00 39.17 213 ALA F O 1
ATOM 15957 N N . LEU F 1 214 ? -67.699 8.243 -79.258 1.00 43.42 214 LEU F N 1
ATOM 15958 C CA . LEU F 1 214 ? -66.971 7.996 -78.022 1.00 35.22 214 LEU F CA 1
ATOM 15959 C C . LEU F 1 214 ? -67.858 7.315 -76.992 1.00 35.20 214 LEU F C 1
ATOM 15960 O O . LEU F 1 214 ? -67.370 6.534 -76.167 1.00 35.90 214 LEU F O 1
ATOM 15965 N N . GLY F 1 215 ? -69.159 7.585 -77.035 1.00 36.91 215 GLY F N 1
ATOM 15966 C CA . GLY F 1 215 ? -70.087 6.834 -76.208 1.00 36.39 215 GLY F CA 1
ATOM 15967 C C . GLY F 1 215 ? -70.033 5.343 -76.475 1.00 35.13 215 GLY F C 1
ATOM 15968 O O . GLY F 1 215 ? -70.017 4.541 -75.540 1.00 32.00 215 GLY F O 1
ATOM 15969 N N . GLU F 1 216 ? -70.008 4.948 -77.753 1.00 37.63 216 GLU F N 1
ATOM 15970 C CA . GLU F 1 216 ? -69.966 3.526 -78.067 1.00 34.73 216 GLU F CA 1
ATOM 15971 C C . GLU F 1 216 ? -68.687 2.887 -77.551 1.00 35.76 216 GLU F C 1
ATOM 15972 O O . GLU F 1 216 ? -68.712 1.749 -77.061 1.00 32.41 216 GLU F O 1
ATOM 15978 N N . LYS F 1 217 ? -67.579 3.621 -77.590 1.00 34.46 217 LYS F N 1
ATOM 15979 C CA . LYS F 1 217 ? -66.325 3.093 -77.064 1.00 35.11 217 LYS F CA 1
ATOM 15980 C C . LYS F 1 217 ? -66.392 2.877 -75.544 1.00 35.90 217 LYS F C 1
ATOM 15981 O O . LYS F 1 217 ? -66.006 1.811 -75.043 1.00 31.96 217 LYS F O 1
ATOM 15987 N N . ILE F 1 218 ? -66.881 3.876 -74.794 1.00 31.09 218 ILE F N 1
ATOM 15988 C CA . ILE F 1 218 ? -66.974 3.742 -73.340 1.00 30.49 218 ILE F CA 1
ATOM 15989 C C . ILE F 1 218 ? -67.960 2.645 -72.967 1.00 30.05 218 ILE F C 1
ATOM 15990 O O . ILE F 1 218 ? -67.750 1.896 -72.006 1.00 32.83 218 ILE F O 1
ATOM 15995 N N . GLY F 1 219 ? -69.069 2.552 -73.692 1.00 27.87 219 GLY F N 1
ATOM 15996 C CA . GLY F 1 219 ? -70.039 1.531 -73.367 1.00 29.44 219 GLY F CA 1
ATOM 15997 C C . GLY F 1 219 ? -69.525 0.143 -73.670 1.00 31.36 219 GLY F C 1
ATOM 15998 O O . GLY F 1 219 ? -69.882 -0.819 -72.987 1.00 32.38 219 GLY F O 1
ATOM 15999 N N . TYR F 1 220 ? -68.694 0.015 -74.702 1.00 33.12 220 TYR F N 1
ATOM 16000 C CA . TYR F 1 220 ? -68.101 -1.277 -75.005 1.00 29.66 220 TYR F CA 1
ATOM 16001 C C . TYR F 1 220 ? -67.171 -1.713 -73.883 1.00 29.59 220 TYR F C 1
ATOM 16002 O O . TYR F 1 220 ? -67.221 -2.865 -73.436 1.00 31.93 220 TYR F O 1
ATOM 16011 N N . LEU F 1 221 ? -66.328 -0.794 -73.404 1.00 31.57 221 LEU F N 1
ATOM 16012 C CA . LEU F 1 221 ? -65.443 -1.103 -72.287 1.00 29.50 221 LEU F CA 1
ATOM 16013 C C . LEU F 1 221 ? -66.228 -1.338 -71.003 1.00 29.31 221 LEU F C 1
ATOM 16014 O O . LEU F 1 221 ? -65.881 -2.225 -70.219 1.00 29.46 221 LEU F O 1
ATOM 16019 N N . GLN F 1 222 ? -67.287 -0.556 -70.769 1.00 28.07 222 GLN F N 1
ATOM 16020 C CA . GLN F 1 222 ? -68.070 -0.737 -69.555 1.00 28.61 222 GLN F CA 1
ATOM 16021 C C . GLN F 1 222 ? -68.580 -2.169 -69.462 1.00 31.77 222 GLN F C 1
ATOM 16022 O O . GLN F 1 222 ? -68.402 -2.842 -68.441 1.00 32.99 222 GLN F O 1
ATOM 16028 N N . ASN F 1 223 ? -69.170 -2.670 -70.545 1.00 33.43 223 ASN F N 1
ATOM 16029 C CA . ASN F 1 223 ? -69.691 -4.032 -70.551 1.00 34.31 223 ASN F CA 1
ATOM 16030 C C . ASN F 1 223 ? -68.568 -5.078 -70.551 1.00 35.49 223 ASN F C 1
ATOM 16031 O O . ASN F 1 223 ? -68.732 -6.167 -69.981 1.00 33.80 223 ASN F O 1
ATOM 16036 N N . ALA F 1 224 ? -67.422 -4.770 -71.167 1.00 32.23 224 ALA F N 1
ATOM 16037 C CA . ALA F 1 224 ? -66.340 -5.749 -71.252 1.00 34.65 224 ALA F CA 1
ATOM 16038 C C . ALA F 1 224 ? -65.623 -5.916 -69.911 1.00 32.60 224 ALA F C 1
ATOM 16039 O O . ALA F 1 224 ? -65.372 -7.039 -69.463 1.00 32.58 224 ALA F O 1
ATOM 16041 N N . ILE F 1 225 ? -65.280 -4.807 -69.264 1.00 28.90 225 ILE F N 1
ATOM 16042 C CA . ILE F 1 225 ? -64.587 -4.860 -67.986 1.00 29.82 225 ILE F CA 1
ATOM 16043 C C . ILE F 1 225 ? -65.554 -5.130 -66.824 1.00 34.25 225 ILE F C 1
ATOM 16044 O O . ILE F 1 225 ? -65.160 -5.725 -65.816 1.00 36.21 225 ILE F O 1
ATOM 16049 N N . GLY F 1 226 ? -66.814 -4.706 -66.928 1.00 31.78 226 GLY F N 1
ATOM 16050 C CA . GLY F 1 226 ? -67.826 -5.134 -65.982 1.00 28.63 226 GLY F CA 1
ATOM 16051 C C . GLY F 1 226 ? -67.904 -4.385 -64.664 1.00 31.57 226 GLY F C 1
ATOM 16052 O O . GLY F 1 226 ? -68.642 -4.823 -63.770 1.00 32.41 226 GLY F O 1
ATOM 16053 N N . SER F 1 227 ? -67.197 -3.265 -64.508 1.00 28.93 227 SER F N 1
ATOM 16054 C CA . SER F 1 227 ? -67.239 -2.502 -63.259 1.00 26.31 227 SER F CA 1
ATOM 16055 C C . SER F 1 227 ? -68.520 -1.666 -63.146 1.00 26.06 227 SER F C 1
ATOM 16056 O O . SER F 1 227 ? -68.483 -0.445 -62.999 1.00 25.72 227 SER F O 1
ATOM 16059 N N . ILE F 1 228 ? -69.671 -2.349 -63.164 1.00 23.26 228 ILE F N 1
ATOM 16060 C CA . ILE F 1 228 ? -70.959 -1.670 -63.240 1.00 23.44 228 ILE F CA 1
ATOM 16061 C C . ILE F 1 228 ? -71.441 -1.268 -61.850 1.00 27.46 228 ILE F C 1
ATOM 16062 O O . ILE F 1 228 ? -71.134 -1.898 -60.826 1.00 28.94 228 ILE F O 1
ATOM 16067 N N . LEU F 1 229 ? -72.215 -0.188 -61.817 1.00 24.73 229 LEU F N 1
ATOM 16068 C CA . LEU F 1 229 ? -72.974 0.159 -60.630 1.00 23.05 229 LEU F CA 1
ATOM 16069 C C . LEU F 1 229 ? -74.192 -0.761 -60.502 1.00 27.76 229 LEU F C 1
ATOM 16070 O O . LEU F 1 229 ? -74.951 -0.939 -61.455 1.00 27.47 229 LEU F O 1
ATOM 16075 N N . ALA F 1 230 ? -74.372 -1.349 -59.323 1.00 29.95 230 ALA F N 1
ATOM 16076 C CA . ALA F 1 230 ? -75.455 -2.291 -59.091 1.00 29.78 230 ALA F CA 1
ATOM 16077 C C . ALA F 1 230 ? -76.809 -1.578 -59.052 1.00 31.57 230 ALA F C 1
ATOM 16078 O O . ALA F 1 230 ? -76.875 -0.365 -58.849 1.00 27.49 230 ALA F O 1
ATOM 16080 N N . PRO F 1 231 ? -77.907 -2.323 -59.227 1.00 31.20 231 PRO F N 1
ATOM 16081 C CA . PRO F 1 231 ? -79.210 -1.661 -59.377 1.00 30.70 231 PRO F CA 1
ATOM 16082 C C . PRO F 1 231 ? -79.686 -0.950 -58.130 1.00 30.98 231 PRO F C 1
ATOM 16083 O O . PRO F 1 231 ? -80.245 0.149 -58.244 1.00 31.66 231 PRO F O 1
ATOM 16087 N N . GLN F 1 232 ? -79.515 -1.545 -56.944 1.00 31.99 232 GLN F N 1
ATOM 16088 C CA . GLN F 1 232 ? -79.891 -0.837 -55.720 1.00 34.30 232 GLN F CA 1
ATOM 16089 C C . GLN F 1 232 ? -79.168 0.495 -55.628 1.00 29.04 232 GLN F C 1
ATOM 16090 O O . GLN F 1 232 ? -79.777 1.533 -55.362 1.00 29.49 232 GLN F O 1
ATOM 16096 N N . GLU F 1 233 ? -77.862 0.480 -55.877 1.00 32.90 233 GLU F N 1
ATOM 16097 C CA . GLU F 1 233 ? -77.054 1.675 -55.731 1.00 29.17 233 GLU F CA 1
ATOM 16098 C C . GLU F 1 233 ? -77.286 2.649 -56.879 1.00 26.31 233 GLU F C 1
ATOM 16099 O O . GLU F 1 233 ? -77.239 3.864 -56.670 1.00 24.66 233 GLU F O 1
ATOM 16105 N N . SER F 1 234 ? -77.570 2.157 -58.088 1.00 28.22 234 SER F N 1
ATOM 16106 C CA . SER F 1 234 ? -77.965 3.078 -59.151 1.00 26.42 234 SER F CA 1
ATOM 16107 C C . SER F 1 234 ? -79.249 3.794 -58.788 1.00 24.47 234 SER F C 1
ATOM 16108 O O . SER F 1 234 ? -79.360 5.012 -58.974 1.00 21.88 234 SER F O 1
ATOM 16111 N N . TRP F 1 235 ? -80.217 3.064 -58.230 1.00 26.03 235 TRP F N 1
ATOM 16112 C CA . TRP F 1 235 ? -81.454 3.699 -57.782 1.00 22.71 235 TRP F CA 1
ATOM 16113 C C . TRP F 1 235 ? -81.185 4.709 -56.677 1.00 23.34 235 TRP F C 1
ATOM 16114 O O . TRP F 1 235 ? -81.707 5.831 -56.710 1.00 27.09 235 TRP F O 1
ATOM 16125 N N . LEU F 1 236 ? -80.368 4.333 -55.686 1.00 17.92 236 LEU F N 1
ATOM 16126 C CA . LEU F 1 236 ? -80.066 5.257 -54.601 1.00 21.87 236 LEU F CA 1
ATOM 16127 C C . LEU F 1 236 ? -79.346 6.495 -55.114 1.00 26.60 236 LEU F C 1
ATOM 16128 O O . LEU F 1 236 ? -79.615 7.614 -54.657 1.00 27.64 236 LEU F O 1
ATOM 16133 N N . LEU F 1 237 ? -78.427 6.315 -56.065 1.00 25.24 237 LEU F N 1
ATOM 16134 C CA . LEU F 1 237 ? -77.698 7.448 -56.617 1.00 21.47 237 LEU F CA 1
ATOM 16135 C C . LEU F 1 237 ? -78.647 8.420 -57.297 1.00 23.15 237 LEU F C 1
ATOM 16136 O O . LEU F 1 237 ? -78.538 9.640 -57.120 1.00 24.18 237 LEU F O 1
ATOM 16141 N N . GLN F 1 238 ? -79.602 7.901 -58.068 1.00 24.86 238 GLN F N 1
ATOM 16142 C CA . GLN F 1 238 ? -80.558 8.791 -58.712 1.00 24.86 238 GLN F CA 1
ATOM 16143 C C . GLN F 1 238 ? -81.396 9.513 -57.671 1.00 23.05 238 GLN F C 1
ATOM 16144 O O . GLN F 1 238 ? -81.592 10.728 -57.763 1.00 25.06 238 GLN F O 1
ATOM 16150 N N . ARG F 1 239 ? -81.863 8.795 -56.652 1.00 24.83 239 ARG F N 1
ATOM 16151 C CA . ARG F 1 239 ? -82.629 9.440 -55.585 1.00 29.83 239 ARG F CA 1
ATOM 16152 C C . ARG F 1 239 ? -81.856 10.610 -54.993 1.00 27.38 239 ARG F C 1
ATOM 16153 O O . ARG F 1 239 ? -82.401 11.708 -54.821 1.00 26.89 239 ARG F O 1
ATOM 16161 N N . GLY F 1 240 ? -80.576 10.385 -54.676 1.00 24.27 240 GLY F N 1
ATOM 16162 C CA . GLY F 1 240 ? -79.747 11.461 -54.166 1.00 25.18 240 GLY F CA 1
ATOM 16163 C C . GLY F 1 240 ? -79.600 12.605 -55.148 1.00 37.34 240 GLY F C 1
ATOM 16164 O O . GLY F 1 240 ? -79.629 13.776 -54.759 1.00 20.72 240 GLY F O 1
ATOM 16165 N N . MET F 1 241 ? -79.448 12.286 -56.438 1.00 25.99 241 MET F N 1
ATOM 16166 C CA . MET F 1 241 ? -79.223 13.349 -57.410 1.00 24.79 241 MET F CA 1
ATOM 16167 C C . MET F 1 241 ? -80.406 14.305 -57.472 1.00 25.98 241 MET F C 1
ATOM 16168 O O . MET F 1 241 ? -80.221 15.498 -57.751 1.00 24.75 241 MET F O 1
ATOM 16173 N N . LYS F 1 242 ? -81.616 13.816 -57.176 1.00 23.48 242 LYS F N 1
ATOM 16174 C CA . LYS F 1 242 ? -82.791 14.664 -57.327 1.00 25.23 242 LYS F CA 1
ATOM 16175 C C . LYS F 1 242 ? -82.655 15.956 -56.535 1.00 26.48 242 LYS F C 1
ATOM 16176 O O . LYS F 1 242 ? -83.065 17.018 -57.017 1.00 27.30 242 LYS F O 1
ATOM 16182 N N . THR F 1 243 ? -82.041 15.899 -55.348 1.00 23.26 243 THR F N 1
ATOM 16183 C CA . THR F 1 243 ? -81.863 17.071 -54.502 1.00 23.36 243 THR F CA 1
ATOM 16184 C C . THR F 1 243 ? -80.558 17.801 -54.755 1.00 23.62 243 THR F C 1
ATOM 16185 O O . THR F 1 243 ? -80.156 18.608 -53.909 1.00 23.27 243 THR F O 1
ATOM 16189 N N . LEU F 1 244 ? -79.877 17.542 -55.880 1.00 24.55 244 LEU F N 1
ATOM 16190 C CA . LEU F 1 244 ? -78.539 18.102 -56.072 1.00 20.92 244 LEU F CA 1
ATOM 16191 C C . LEU F 1 244 ? -78.551 19.622 -55.989 1.00 23.41 244 LEU F C 1
ATOM 16192 O O . LEU F 1 244 ? -77.735 20.218 -55.283 1.00 26.17 244 LEU F O 1
ATOM 16197 N N . ALA F 1 245 ? -79.463 20.272 -56.713 1.00 27.14 245 ALA F N 1
ATOM 16198 C CA . ALA F 1 245 ? -79.490 21.733 -56.720 1.00 27.22 245 ALA F CA 1
ATOM 16199 C C . ALA F 1 245 ? -79.733 22.288 -55.322 1.00 31.60 245 ALA F C 1
ATOM 16200 O O . ALA F 1 245 ? -79.040 23.211 -54.883 1.00 32.80 245 ALA F O 1
ATOM 16202 N N . LEU F 1 246 ? -80.719 21.739 -54.610 1.00 28.50 246 LEU F N 1
ATOM 16203 C CA . LEU F 1 246 ? -81.039 22.225 -53.272 1.00 28.57 246 LEU F CA 1
ATOM 16204 C C . LEU F 1 246 ? -79.866 22.030 -52.313 1.00 30.80 246 LEU F C 1
ATOM 16205 O O . LEU F 1 246 ? -79.520 22.928 -51.534 1.00 27.66 246 LEU F O 1
ATOM 16210 N N . ARG F 1 247 ? -79.254 20.846 -52.338 1.00 28.36 247 ARG F N 1
ATOM 16211 C CA . ARG F 1 247 ? -78.118 20.599 -51.462 1.00 25.59 247 ARG F CA 1
ATOM 16212 C C . ARG F 1 247 ? -76.952 21.511 -51.816 1.00 30.07 247 ARG F C 1
ATOM 16213 O O . ARG F 1 247 ? -76.327 22.115 -50.936 1.00 29.80 247 ARG F O 1
ATOM 16221 N N . MET F 1 248 ? -76.667 21.645 -53.108 1.00 27.04 248 MET F N 1
ATOM 16222 C CA . MET F 1 248 ? -75.506 22.397 -53.555 1.00 29.17 248 MET F CA 1
ATOM 16223 C C . MET F 1 248 ? -75.566 23.856 -53.106 1.00 30.72 248 MET F C 1
ATOM 16224 O O . MET F 1 248 ? -74.590 24.380 -52.562 1.00 34.15 248 MET F O 1
ATOM 16229 N N . GLN F 1 249 ? -76.704 24.532 -53.304 1.00 30.35 249 GLN F N 1
ATOM 16230 C CA . GLN F 1 249 ? -76.746 25.931 -52.884 1.00 39.23 249 GLN F CA 1
ATOM 16231 C C . GLN F 1 249 ? -76.621 26.049 -51.368 1.00 34.91 249 GLN F C 1
ATOM 16232 O O . GLN F 1 249 ? -76.015 26.999 -50.864 1.00 38.69 249 GLN F O 1
ATOM 16238 N N . ALA F 1 250 ? -77.130 25.072 -50.622 1.00 29.63 250 ALA F N 1
ATOM 16239 C CA . ALA F 1 250 ? -76.841 25.028 -49.192 1.00 33.07 250 ALA F CA 1
ATOM 16240 C C . ALA F 1 250 ? -75.342 24.871 -48.951 1.00 29.39 250 ALA F C 1
ATOM 16241 O O . ALA F 1 250 ? -74.751 25.612 -48.157 1.00 29.86 250 ALA F O 1
ATOM 16243 N N . HIS F 1 251 ? -74.708 23.930 -49.653 1.00 26.75 251 HIS F N 1
ATOM 16244 C CA . HIS F 1 251 ? -73.269 23.740 -49.522 1.00 26.82 251 HIS F CA 1
ATOM 16245 C C . HIS F 1 251 ? -72.530 25.037 -49.800 1.00 29.02 251 HIS F C 1
ATOM 16246 O O . HIS F 1 251 ? -71.631 25.430 -49.045 1.00 30.96 251 HIS F O 1
ATOM 16253 N N . LEU F 1 252 ? -72.900 25.715 -50.900 1.00 32.04 252 LEU F N 1
ATOM 16254 C CA . LEU F 1 252 ? -72.141 26.877 -51.358 1.00 29.63 252 LEU F CA 1
ATOM 16255 C C . LEU F 1 252 ? -72.316 28.057 -50.420 1.00 32.96 252 LEU F C 1
ATOM 16256 O O . LEU F 1 252 ? -71.358 28.788 -50.163 1.00 29.37 252 LEU F O 1
ATOM 16261 N N . ASN F 1 253 ? -73.523 28.254 -49.888 1.00 30.52 253 ASN F N 1
ATOM 16262 C CA . ASN F 1 253 ? -73.721 29.364 -48.967 1.00 30.95 253 ASN F CA 1
ATOM 16263 C C . ASN F 1 253 ? -72.895 29.172 -47.706 1.00 33.70 253 ASN F C 1
ATOM 16264 O O . ASN F 1 253 ? -72.301 30.131 -47.187 1.00 32.46 253 ASN F O 1
ATOM 16269 N N . ASN F 1 254 ? -72.840 27.935 -47.202 1.00 32.32 254 ASN F N 1
ATOM 16270 C CA . ASN F 1 254 ? -72.087 27.677 -45.985 1.00 26.34 254 ASN F CA 1
ATOM 16271 C C . ASN F 1 254 ? -70.601 27.869 -46.218 1.00 27.28 254 ASN F C 1
ATOM 16272 O O . ASN F 1 254 ? -69.912 28.460 -45.381 1.00 27.55 254 ASN F O 1
ATOM 16277 N N . ALA F 1 255 ? -70.089 27.388 -47.350 1.00 26.79 255 ALA F N 1
ATOM 16278 C CA . ALA F 1 255 ? -68.656 27.499 -47.580 1.00 28.90 255 ALA F CA 1
ATOM 16279 C C . ALA F 1 255 ? -68.234 28.958 -47.627 1.00 32.30 255 ALA F C 1
ATOM 16280 O O . ALA F 1 255 ? -67.211 29.334 -47.041 1.00 31.24 255 ALA F O 1
ATOM 16282 N N . ALA F 1 256 ? -69.038 29.807 -48.275 1.00 29.65 256 ALA F N 1
ATOM 16283 C CA . ALA F 1 256 ? -68.746 31.238 -48.291 1.00 28.67 256 ALA F CA 1
ATOM 16284 C C . ALA F 1 256 ? -68.649 31.815 -46.876 1.00 29.84 256 ALA F C 1
ATOM 16285 O O . ALA F 1 256 ? -67.753 32.620 -46.588 1.00 30.88 256 ALA F O 1
ATOM 16287 N N . LYS F 1 257 ? -69.549 31.404 -45.974 1.00 28.01 257 LYS F N 1
ATOM 16288 C CA . LYS F 1 257 ? -69.465 31.867 -44.593 1.00 29.64 257 LYS F CA 1
ATOM 16289 C C . LYS F 1 257 ? -68.256 31.274 -43.878 1.00 30.27 257 LYS F C 1
ATOM 16290 O O . LYS F 1 257 ? -67.593 31.965 -43.096 1.00 34.36 257 LYS F O 1
ATOM 16296 N N . ILE F 1 258 ? -67.956 29.998 -44.121 1.00 29.51 258 ILE F N 1
ATOM 16297 C CA . ILE F 1 258 ? -66.785 29.392 -43.496 1.00 26.68 258 ILE F CA 1
ATOM 16298 C C . ILE F 1 258 ? -65.520 30.099 -43.962 1.00 30.31 258 ILE F C 1
ATOM 16299 O O . ILE F 1 258 ? -64.601 30.349 -43.171 1.00 31.94 258 ILE F O 1
ATOM 16304 N N . PHE F 1 259 ? -65.450 30.442 -45.247 1.00 27.62 259 PHE F N 1
ATOM 16305 C CA . PHE F 1 259 ? -64.255 31.107 -45.745 1.00 28.56 259 PHE F CA 1
ATOM 16306 C C . PHE F 1 259 ? -64.018 32.425 -45.014 1.00 34.26 259 PHE F C 1
ATOM 16307 O O . PHE F 1 259 ? -62.929 32.674 -44.489 1.00 28.00 259 PHE F O 1
ATOM 16315 N N . THR F 1 260 ? -65.037 33.284 -44.983 1.00 33.41 260 THR F N 1
ATOM 16316 C CA . THR F 1 260 ? -64.983 34.530 -44.224 1.00 31.99 260 THR F CA 1
ATOM 16317 C C . THR F 1 260 ? -64.524 34.305 -42.785 1.00 33.01 260 THR F C 1
ATOM 16318 O O . THR F 1 260 ? -63.631 34.998 -42.283 1.00 35.69 260 THR F O 1
ATOM 16322 N N . TYR F 1 261 ? -65.129 33.330 -42.108 1.00 32.51 261 TYR F N 1
ATOM 16323 C CA . TYR F 1 261 ? -64.788 33.050 -40.719 1.00 33.19 261 TYR F CA 1
ATOM 16324 C C . TYR F 1 261 ? -63.341 32.602 -40.574 1.00 37.09 261 TYR F C 1
ATOM 16325 O O . TYR F 1 261 ? -62.662 32.988 -39.616 1.00 40.93 261 TYR F O 1
ATOM 16334 N N . LEU F 1 262 ? -62.854 31.777 -41.502 1.00 37.02 262 LEU F N 1
ATOM 16335 C CA . LEU F 1 262 ? -61.473 31.319 -41.402 1.00 38.06 262 LEU F CA 1
ATOM 16336 C C . LEU F 1 262 ? -60.484 32.443 -41.657 1.00 46.86 262 LEU F C 1
ATOM 16337 O O . LEU F 1 262 ? -59.394 32.436 -41.080 1.00 38.61 262 LEU F O 1
ATOM 16342 N N . LYS F 1 263 ? -60.825 33.412 -42.513 1.00 41.70 263 LYS F N 1
ATOM 16343 C CA . LYS F 1 263 ? -59.845 34.452 -42.804 1.00 52.69 263 LYS F CA 1
ATOM 16344 C C . LYS F 1 263 ? -59.731 35.467 -41.671 1.00 45.97 263 LYS F C 1
ATOM 16345 O O . LYS F 1 263 ? -58.770 36.240 -41.637 1.00 52.71 263 LYS F O 1
ATOM 16351 N N . SER F 1 264 ? -60.651 35.445 -40.721 1.00 43.38 264 SER F N 1
ATOM 16352 C CA . SER F 1 264 ? -60.596 36.305 -39.556 1.00 43.11 264 SER F CA 1
ATOM 16353 C C . SER F 1 264 ? -59.890 35.647 -38.378 1.00 51.19 264 SER F C 1
ATOM 16354 O O . SER F 1 264 ? -59.890 36.214 -37.279 1.00 52.29 264 SER F O 1
ATOM 16357 N N . HIS F 1 265 ? -59.320 34.456 -38.563 1.00 49.76 265 HIS F N 1
ATOM 16358 C CA . HIS F 1 265 ? -58.587 33.794 -37.493 1.00 51.21 265 HIS F CA 1
ATOM 16359 C C . HIS F 1 265 ? -57.105 33.885 -37.789 1.00 53.63 265 HIS F C 1
ATOM 16360 O O . HIS F 1 265 ? -56.659 33.395 -38.839 1.00 46.68 265 HIS F O 1
ATOM 16367 N N . PRO F 1 266 ? -56.317 34.529 -36.924 1.00 76.25 266 PRO F N 1
ATOM 16368 C CA . PRO F 1 266 ? -54.878 34.636 -37.195 1.00 58.95 266 PRO F CA 1
ATOM 16369 C C . PRO F 1 266 ? -54.170 33.301 -37.113 1.00 50.57 266 PRO F C 1
ATOM 16370 O O . PRO F 1 266 ? -53.061 33.173 -37.646 1.00 47.08 266 PRO F O 1
ATOM 16374 N N . ALA F 1 267 ? -54.795 32.298 -36.493 1.00 46.46 267 ALA F N 1
ATOM 16375 C CA . ALA F 1 267 ? -54.226 30.959 -36.437 1.00 46.16 267 ALA F CA 1
ATOM 16376 C C . ALA F 1 267 ? -54.127 30.306 -37.812 1.00 43.70 267 ALA F C 1
ATOM 16377 O O . ALA F 1 267 ? -53.426 29.300 -37.959 1.00 44.56 267 ALA F O 1
ATOM 16379 N N . VAL F 1 268 ? -54.806 30.854 -38.813 1.00 41.71 268 VAL F N 1
ATOM 16380 C CA . VAL F 1 268 ? -54.849 30.309 -40.162 1.00 36.80 268 VAL F CA 1
ATOM 16381 C C . VAL F 1 268 ? -53.883 31.113 -41.026 1.00 40.32 268 VAL F C 1
ATOM 16382 O O . VAL F 1 268 ? -54.107 32.305 -41.260 1.00 44.54 268 VAL F O 1
ATOM 16386 N N . THR F 1 269 ? -52.811 30.474 -41.514 1.00 38.89 269 THR F N 1
ATOM 16387 C CA . THR F 1 269 ? -51.809 31.172 -42.323 1.00 55.64 269 THR F CA 1
ATOM 16388 C C . THR F 1 269 ? -52.138 31.193 -43.809 1.00 39.72 269 THR F C 1
ATOM 16389 O O . THR F 1 269 ? -51.820 32.175 -44.486 1.00 55.71 269 THR F O 1
ATOM 16393 N N . LYS F 1 270 ? -52.725 30.120 -44.337 1.00 35.58 270 LYS F N 1
ATOM 16394 C CA . LYS F 1 270 ? -52.996 29.986 -45.762 1.00 38.10 270 LYS F CA 1
ATOM 16395 C C . LYS F 1 270 ? -54.344 29.309 -45.952 1.00 36.63 270 LYS F C 1
ATOM 16396 O O . LYS F 1 270 ? -54.675 28.374 -45.224 1.00 35.68 270 LYS F O 1
ATOM 16402 N N . ILE F 1 271 ? -55.132 29.793 -46.912 1.00 35.14 271 ILE F N 1
ATOM 16403 C CA . ILE F 1 271 ? -56.436 29.220 -47.219 1.00 31.54 271 ILE F CA 1
ATOM 16404 C C . ILE F 1 271 ? -56.481 28.921 -48.706 1.00 32.31 271 ILE F C 1
ATOM 16405 O O . ILE F 1 271 ? -56.071 29.746 -49.524 1.00 32.30 271 ILE F O 1
ATOM 16410 N N . TYR F 1 272 ? -56.977 27.757 -49.055 1.00 40.37 272 TYR F N 1
ATOM 16411 C CA . TYR F 1 272 ? -57.229 27.417 -50.441 1.00 28.46 272 TYR F CA 1
ATOM 16412 C C . TYR F 1 272 ? -58.739 27.421 -50.633 1.00 30.79 272 TYR F C 1
ATOM 16413 O O . TYR F 1 272 ? -59.452 26.597 -50.042 1.00 29.40 272 TYR F O 1
ATOM 16422 N N . TYR F 1 273 ? -59.222 28.357 -51.450 1.00 33.43 273 TYR F N 1
ATOM 16423 C CA . TYR F 1 273 ? -60.645 28.513 -51.710 1.00 32.02 273 TYR F CA 1
ATOM 16424 C C . TYR F 1 273 ? -60.849 29.278 -53.005 1.00 29.50 273 TYR F C 1
ATOM 16425 O O . TYR F 1 273 ? -60.427 30.429 -53.115 1.00 31.11 273 TYR F O 1
ATOM 16434 N N . PRO F 1 274 ? -61.489 28.677 -54.003 1.00 34.25 274 PRO F N 1
ATOM 16435 C CA . PRO F 1 274 ? -61.608 29.354 -55.302 1.00 31.40 274 PRO F CA 1
ATOM 16436 C C . PRO F 1 274 ? -62.292 30.715 -55.228 1.00 35.05 274 PRO F C 1
ATOM 16437 O O . PRO F 1 274 ? -62.045 31.578 -56.082 1.00 31.80 274 PRO F O 1
ATOM 16441 N N . GLY F 1 275 ? -63.135 30.940 -54.232 1.00 33.14 275 GLY F N 1
ATOM 16442 C CA . GLY F 1 275 ? -63.770 32.225 -54.063 1.00 30.68 275 GLY F CA 1
ATOM 16443 C C . GLY F 1 275 ? -62.946 33.277 -53.365 1.00 36.94 275 GLY F C 1
ATOM 16444 O O . GLY F 1 275 ? -63.467 34.358 -53.070 1.00 38.72 275 GLY F O 1
ATOM 16445 N N . ASP F 1 276 ? -61.684 32.993 -53.076 1.00 36.29 276 ASP F N 1
ATOM 16446 C CA . ASP F 1 276 ? -60.802 33.970 -52.446 1.00 49.20 276 ASP F CA 1
ATOM 16447 C C . ASP F 1 276 ? -60.384 35.012 -53.479 1.00 40.84 276 ASP F C 1
ATOM 16448 O O . ASP F 1 276 ? -59.788 34.651 -54.496 1.00 37.87 276 ASP F O 1
ATOM 16453 N N . PRO F 1 277 ? -60.679 36.297 -53.267 1.00 44.19 277 PRO F N 1
ATOM 16454 C CA . PRO F 1 277 ? -60.301 37.309 -54.265 1.00 41.64 277 PRO F CA 1
ATOM 16455 C C . PRO F 1 277 ? -58.808 37.538 -54.377 1.00 51.94 277 PRO F C 1
ATOM 16456 O O . PRO F 1 277 ? -58.375 38.125 -55.371 1.00 39.68 277 PRO F O 1
ATOM 16460 N N . ASP F 1 278 ? -58.010 37.109 -53.392 1.00 50.93 278 ASP F N 1
ATOM 16461 C CA . ASP F 1 278 ? -56.556 37.163 -53.495 1.00 54.98 278 ASP F CA 1
ATOM 16462 C C . ASP F 1 278 ? -55.968 35.919 -54.142 1.00 51.64 278 ASP F C 1
ATOM 16463 O O . ASP F 1 278 ? -54.779 35.908 -54.481 1.00 47.39 278 ASP F O 1
ATOM 16468 N N . ASN F 1 279 ? -56.770 34.887 -54.305 1.00 55.53 279 ASN F N 1
ATOM 16469 C CA . ASN F 1 279 ? -56.373 33.718 -55.062 1.00 45.51 279 ASN F CA 1
ATOM 16470 C C . ASN F 1 279 ? -56.248 34.078 -56.544 1.00 44.30 279 ASN F C 1
ATOM 16471 O O . ASN F 1 279 ? -57.161 34.680 -57.108 1.00 40.29 279 ASN F O 1
ATOM 16476 N N . PRO F 1 280 ? -55.143 33.742 -57.211 1.00 44.88 280 PRO F N 1
ATOM 16477 C CA . PRO F 1 280 ? -55.056 34.028 -58.654 1.00 43.85 280 PRO F CA 1
ATOM 16478 C C . PRO F 1 280 ? -55.996 33.207 -59.514 1.00 47.48 280 PRO F C 1
ATOM 16479 O O . PRO F 1 280 ? -56.114 33.509 -60.704 1.00 38.83 280 PRO F O 1
ATOM 16483 N N . ASP F 1 281 ? -56.655 32.188 -58.974 1.00 51.74 281 ASP F N 1
ATOM 16484 C CA . ASP F 1 281 ? -57.629 31.408 -59.731 1.00 54.97 281 ASP F CA 1
ATOM 16485 C C . ASP F 1 281 ? -59.025 31.993 -59.645 1.00 53.76 281 ASP F C 1
ATOM 16486 O O . ASP F 1 281 ? -59.951 31.447 -60.247 1.00 39.99 281 ASP F O 1
ATOM 16491 N N . PHE F 1 282 ? -59.188 33.089 -58.912 1.00 40.25 282 PHE F N 1
ATOM 16492 C CA . PHE F 1 282 ? -60.512 33.602 -58.593 1.00 36.46 282 PHE F CA 1
ATOM 16493 C C . PHE F 1 282 ? -61.296 33.990 -59.838 1.00 34.88 282 PHE F C 1
ATOM 16494 O O . PHE F 1 282 ? -62.498 33.719 -59.929 1.00 36.12 282 PHE F O 1
ATOM 16502 N N . SER F 1 283 ? -60.653 34.647 -60.797 1.00 37.10 283 SER F N 1
ATOM 16503 C CA . SER F 1 283 ? -61.417 35.174 -61.922 1.00 37.03 283 SER F CA 1
ATOM 16504 C C . SER F 1 283 ? -61.877 34.055 -62.852 1.00 36.67 283 SER F C 1
ATOM 16505 O O . SER F 1 283 ? -63.014 34.076 -63.331 1.00 37.23 283 SER F O 1
ATOM 16508 N N . ILE F 1 284 ? -61.026 33.056 -63.099 1.00 34.83 284 ILE F N 1
ATOM 16509 C CA . ILE F 1 284 ? -61.453 31.936 -63.932 1.00 36.19 284 ILE F CA 1
ATOM 16510 C C . ILE F 1 284 ? -62.501 31.097 -63.201 1.00 35.49 284 ILE F C 1
ATOM 16511 O O . ILE F 1 284 ? -63.458 30.607 -63.815 1.00 30.78 284 ILE F O 1
ATOM 16516 N N . ALA F 1 285 ? -62.360 30.938 -61.885 1.00 35.37 285 ALA F N 1
ATOM 16517 C CA . ALA F 1 285 ? -63.407 30.278 -61.113 1.00 32.87 285 ALA F CA 1
ATOM 16518 C C . ALA F 1 285 ? -64.745 30.995 -61.273 1.00 34.20 285 ALA F C 1
ATOM 16519 O O . ALA F 1 285 ? -65.775 30.350 -61.510 1.00 35.14 285 ALA F O 1
ATOM 16521 N N . LYS F 1 286 ? -64.748 32.329 -61.174 1.00 34.18 286 LYS F N 1
ATOM 16522 C CA . LYS F 1 286 ? -66.004 33.066 -61.297 1.00 38.58 286 LYS F CA 1
ATOM 16523 C C . LYS F 1 286 ? -66.567 32.996 -62.714 1.00 35.16 286 LYS F C 1
ATOM 16524 O O . LYS F 1 286 ? -67.790 33.025 -62.890 1.00 38.93 286 LYS F O 1
ATOM 16530 N N . GLN F 1 287 ? -65.706 32.854 -63.726 1.00 35.80 287 GLN F N 1
ATOM 16531 C CA . GLN F 1 287 ? -66.173 32.765 -65.109 1.00 39.30 287 GLN F CA 1
ATOM 16532 C C . GLN F 1 287 ? -66.764 31.391 -65.441 1.00 38.93 287 GLN F C 1
ATOM 16533 O O . GLN F 1 287 ? -67.796 31.309 -66.111 1.00 36.71 287 GLN F O 1
ATOM 16539 N N . GLN F 1 288 ? -66.149 30.297 -64.989 1.00 34.25 288 GLN F N 1
ATOM 16540 C CA . GLN F 1 288 ? -66.570 28.992 -65.466 1.00 35.73 288 GLN F CA 1
ATOM 16541 C C . GLN F 1 288 ? -67.340 28.178 -64.432 1.00 37.05 288 GLN F C 1
ATOM 16542 O O . GLN F 1 288 ? -67.909 27.141 -64.786 1.00 35.62 288 GLN F O 1
ATOM 16548 N N . MET F 1 289 ? -67.425 28.631 -63.190 1.00 32.75 289 MET F N 1
ATOM 16549 C CA . MET F 1 289 ? -68.150 27.906 -62.159 1.00 29.18 289 MET F CA 1
ATOM 16550 C C . MET F 1 289 ? -69.347 28.719 -61.684 1.00 29.98 289 MET F C 1
ATOM 16551 O O . MET F 1 289 ? -69.236 29.919 -61.412 1.00 36.30 289 MET F O 1
ATOM 16556 N N . ASN F 1 290 ? -70.486 28.055 -61.574 1.00 29.30 290 ASN F N 1
ATOM 16557 C CA . ASN F 1 290 ? -71.671 28.643 -60.973 1.00 29.19 290 ASN F CA 1
ATOM 16558 C C . ASN F 1 290 ? -71.523 28.497 -59.461 1.00 30.05 290 ASN F C 1
ATOM 16559 O O . ASN F 1 290 ? -72.103 27.618 -58.820 1.00 35.50 290 ASN F O 1
ATOM 16564 N N . GLY F 1 291 ? -70.709 29.358 -58.880 1.00 24.24 291 GLY F N 1
ATOM 16565 C CA . GLY F 1 291 ? -70.367 29.183 -57.485 1.00 26.15 291 GLY F CA 1
ATOM 16566 C C . GLY F 1 291 ? -68.972 28.606 -57.307 1.00 29.96 291 GLY F C 1
ATOM 16567 O O . GLY F 1 291 ? -68.411 27.954 -58.191 1.00 32.97 291 GLY F O 1
ATOM 16568 N N . PHE F 1 292 ? -68.406 28.845 -56.132 1.00 29.58 292 PHE F N 1
ATOM 16569 C CA . PHE F 1 292 ? -66.987 28.627 -55.896 1.00 30.67 292 PHE F CA 1
ATOM 16570 C C . PHE F 1 292 ? -66.663 27.261 -55.295 1.00 29.34 292 PHE F C 1
ATOM 16571 O O . PHE F 1 292 ? -65.523 27.038 -54.875 1.00 30.84 292 PHE F O 1
ATOM 16579 N N . GLY F 1 293 ? -67.623 26.343 -55.246 1.00 29.39 293 GLY F N 1
ATOM 16580 C CA . GLY F 1 293 ? -67.407 25.066 -54.603 1.00 28.22 293 GLY F CA 1
ATOM 16581 C C . GLY F 1 293 ? -67.616 25.153 -53.102 1.00 30.04 293 GLY F C 1
ATOM 16582 O O . GLY F 1 293 ? -67.746 26.232 -52.512 1.00 28.81 293 GLY F O 1
ATOM 16583 N N . ALA F 1 294 ? -67.667 23.975 -52.474 1.00 26.00 294 ALA F N 1
ATOM 16584 C CA . ALA F 1 294 ? -67.932 23.857 -51.044 1.00 30.09 294 ALA F CA 1
ATOM 16585 C C . ALA F 1 294 ? -66.767 23.229 -50.294 1.00 27.46 294 ALA F C 1
ATOM 16586 O O . ALA F 1 294 ? -66.930 22.824 -49.130 1.00 24.01 294 ALA F O 1
ATOM 16588 N N . MET F 1 295 ? -65.605 23.136 -50.931 1.00 25.97 295 MET F N 1
ATOM 16589 C CA . MET F 1 295 ? -64.391 22.670 -50.287 1.00 26.06 295 MET F CA 1
ATOM 16590 C C . MET F 1 295 ? -63.516 23.856 -49.905 1.00 30.23 295 MET F C 1
ATOM 16591 O O . MET F 1 295 ? -63.478 24.870 -50.613 1.00 31.91 295 MET F O 1
ATOM 16596 N N . ILE F 1 296 ? -62.834 23.735 -48.769 1.00 28.98 296 ILE F N 1
ATOM 16597 C CA . ILE F 1 296 ? -61.825 24.694 -48.337 1.00 28.97 296 ILE F CA 1
ATOM 16598 C C . ILE F 1 296 ? -60.681 23.916 -47.708 1.00 29.10 296 ILE F C 1
ATOM 16599 O O . ILE F 1 296 ? -60.906 23.087 -46.820 1.00 30.63 296 ILE F O 1
ATOM 16604 N N . SER F 1 297 ? -59.459 24.186 -48.147 1.00 29.17 297 SER F N 1
ATOM 16605 C CA . SER F 1 297 ? -58.292 23.656 -47.472 1.00 28.43 297 SER F CA 1
ATOM 16606 C C . SER F 1 297 ? -57.545 24.785 -46.794 1.00 28.91 297 SER F C 1
ATOM 16607 O O . SER F 1 297 ? -57.589 25.927 -47.249 1.00 32.22 297 SER F O 1
ATOM 16610 N N . PHE F 1 298 ? -56.885 24.469 -45.680 1.00 28.69 298 PHE F N 1
ATOM 16611 C CA . PHE F 1 298 ? -56.157 25.507 -44.970 1.00 31.55 298 PHE F CA 1
ATOM 16612 C C . PHE F 1 298 ? -55.066 24.896 -44.101 1.00 30.44 298 PHE F C 1
ATOM 16613 O O . PHE F 1 298 ? -55.097 23.708 -43.767 1.00 29.35 298 PHE F O 1
ATOM 16621 N N . GLU F 1 299 ? -54.075 25.735 -43.790 1.00 34.08 299 GLU F N 1
ATOM 16622 C CA . GLU F 1 299 ? -52.970 25.446 -42.890 1.00 30.15 299 GLU F CA 1
ATOM 16623 C C . GLU F 1 299 ? -53.058 26.341 -41.663 1.00 35.19 299 GLU F C 1
ATOM 16624 O O . GLU F 1 299 ? -53.497 27.492 -41.739 1.00 33.07 299 GLU F O 1
ATOM 16630 N N . LEU F 1 300 ? -52.618 25.803 -40.534 1.00 38.27 300 LEU F N 1
ATOM 16631 C CA . LEU F 1 300 ? -52.486 26.554 -39.297 1.00 37.32 300 LEU F CA 1
ATOM 16632 C C . LEU F 1 300 ? -51.043 27.024 -39.126 1.00 42.10 300 LEU F C 1
ATOM 16633 O O . LEU F 1 300 ? -50.131 26.554 -39.811 1.00 39.96 300 LEU F O 1
ATOM 16638 N N . GLN F 1 301 ? -50.847 27.983 -38.194 1.00 46.90 301 GLN F N 1
ATOM 16639 C CA . GLN F 1 301 ? -49.532 28.446 -37.738 1.00 47.86 301 GLN F CA 1
ATOM 16640 C C . GLN F 1 301 ? -48.603 27.260 -37.512 1.00 47.98 301 GLN F C 1
ATOM 16641 O O . GLN F 1 301 ? -49.053 26.210 -37.040 1.00 39.70 301 GLN F O 1
ATOM 16647 N N . PRO F 1 302 ? -47.310 27.381 -37.831 1.00 55.63 302 PRO F N 1
ATOM 16648 C CA . PRO F 1 302 ? -46.412 26.219 -37.707 1.00 54.34 302 PRO F CA 1
ATOM 16649 C C . PRO F 1 302 ? -46.387 25.561 -36.328 1.00 56.88 302 PRO F C 1
ATOM 16650 O O . PRO F 1 302 ? -46.154 24.345 -36.238 1.00 60.91 302 PRO F O 1
ATOM 16654 N N . GLY F 1 303 ? -46.647 26.293 -35.255 1.00 49.82 303 GLY F N 1
ATOM 16655 C CA . GLY F 1 303 ? -46.672 25.576 -33.989 1.00 79.34 303 GLY F CA 1
ATOM 16656 C C . GLY F 1 303 ? -47.867 24.659 -33.746 1.00 55.15 303 GLY F C 1
ATOM 16657 O O . GLY F 1 303 ? -47.811 23.827 -32.836 1.00 54.48 303 GLY F O 1
ATOM 16658 N N . MET F 1 304 ? -48.933 24.769 -34.535 1.00 53.24 304 MET F N 1
ATOM 16659 C CA . MET F 1 304 ? -50.246 24.251 -34.162 1.00 51.10 304 MET F CA 1
ATOM 16660 C C . MET F 1 304 ? -50.541 22.895 -34.795 1.00 48.80 304 MET F C 1
ATOM 16661 O O . MET F 1 304 ? -50.404 22.727 -36.011 1.00 48.41 304 MET F O 1
ATOM 16666 N N . ASN F 1 305 ? -50.981 21.944 -33.965 1.00 36.55 305 ASN F N 1
ATOM 16667 C CA . ASN F 1 305 ? -51.201 20.560 -34.357 1.00 36.08 305 ASN F CA 1
ATOM 16668 C C . ASN F 1 305 ? -52.530 20.361 -35.074 1.00 39.92 305 ASN F C 1
ATOM 16669 O O . ASN F 1 305 ? -53.594 20.400 -34.439 1.00 34.24 305 ASN F O 1
ATOM 16674 N N . PRO F 1 306 ? -52.505 20.084 -36.378 1.00 36.38 306 PRO F N 1
ATOM 16675 C CA . PRO F 1 306 ? -53.763 19.846 -37.096 1.00 32.18 306 PRO F CA 1
ATOM 16676 C C . PRO F 1 306 ? -54.527 18.673 -36.542 1.00 31.40 306 PRO F C 1
ATOM 16677 O O . PRO F 1 306 ? -55.763 18.697 -36.519 1.00 33.93 306 PRO F O 1
ATOM 16681 N N . GLN F 1 307 ? -53.817 17.648 -36.073 1.00 36.61 307 GLN F N 1
ATOM 16682 C CA . GLN F 1 307 ? -54.473 16.480 -35.503 1.00 36.17 307 GLN F CA 1
ATOM 16683 C C . GLN F 1 307 ? -55.278 16.850 -34.263 1.00 37.56 307 GLN F C 1
ATOM 16684 O O . GLN F 1 307 ? -56.446 16.470 -34.135 1.00 38.61 307 GLN F O 1
ATOM 16690 N N . THR F 1 308 ? -54.688 17.626 -33.353 1.00 36.01 308 THR F N 1
ATOM 16691 C CA . THR F 1 308 ? -55.463 18.116 -32.218 1.00 38.87 308 THR F CA 1
ATOM 16692 C C . THR F 1 308 ? -56.727 18.833 -32.682 1.00 40.45 308 THR F C 1
ATOM 16693 O O . THR F 1 308 ? -57.819 18.567 -32.168 1.00 42.16 308 THR F O 1
ATOM 16697 N N . PHE F 1 309 ? -56.593 19.722 -33.678 1.00 35.57 309 PHE F N 1
ATOM 16698 C CA . PHE F 1 309 ? -57.705 20.536 -34.160 1.00 33.53 309 PHE F CA 1
ATOM 16699 C C . PHE F 1 309 ? -58.855 19.670 -34.652 1.00 35.51 309 PHE F C 1
ATOM 16700 O O . PHE F 1 309 ? -59.985 19.773 -34.155 1.00 36.82 309 PHE F O 1
ATOM 16708 N N . VAL F 1 310 ? -58.592 18.827 -35.656 1.00 34.16 310 VAL F N 1
ATOM 16709 C CA . VAL F 1 310 ? -59.677 18.068 -36.263 1.00 35.47 310 VAL F CA 1
ATOM 16710 C C . VAL F 1 310 ? -60.257 17.053 -35.293 1.00 35.06 310 VAL F C 1
ATOM 16711 O O . VAL F 1 310 ? -61.406 16.633 -35.461 1.00 34.86 310 VAL F O 1
ATOM 16715 N N . GLU F 1 311 ? -59.511 16.651 -34.272 1.00 35.25 311 GLU F N 1
ATOM 16716 C CA . GLU F 1 311 ? -60.058 15.687 -33.332 1.00 41.07 311 GLU F CA 1
ATOM 16717 C C . GLU F 1 311 ? -60.879 16.322 -32.224 1.00 42.52 311 GLU F C 1
ATOM 16718 O O . GLU F 1 311 ? -61.536 15.595 -31.472 1.00 48.38 311 GLU F O 1
ATOM 16724 N N . HIS F 1 312 ? -60.904 17.643 -32.126 1.00 40.84 312 HIS F N 1
ATOM 16725 C CA . HIS F 1 312 ? -61.736 18.306 -31.139 1.00 40.10 312 HIS F CA 1
ATOM 16726 C C . HIS F 1 312 ? -63.016 18.877 -31.737 1.00 49.27 312 HIS F C 1
ATOM 16727 O O . HIS F 1 312 ? -63.793 19.521 -31.021 1.00 39.82 312 HIS F O 1
ATOM 16734 N N . LEU F 1 313 ? -63.267 18.637 -33.020 1.00 38.86 313 LEU F N 1
ATOM 16735 C CA . LEU F 1 313 ? -64.541 18.999 -33.608 1.00 33.54 313 LEU F CA 1
ATOM 16736 C C . LEU F 1 313 ? -65.614 17.995 -33.203 1.00 37.29 313 LEU F C 1
ATOM 16737 O O . LEU F 1 313 ? -65.328 16.825 -32.930 1.00 38.73 313 LEU F O 1
ATOM 16742 N N . GLN F 1 314 ? -66.861 18.474 -33.147 1.00 39.90 314 GLN F N 1
ATOM 16743 C CA . GLN F 1 314 ? -67.983 17.707 -32.615 1.00 39.50 314 GLN F CA 1
ATOM 16744 C C . GLN F 1 314 ? -69.174 17.597 -33.552 1.00 39.80 314 GLN F C 1
ATOM 16745 O O . GLN F 1 314 ? -70.018 16.721 -33.342 1.00 43.82 314 GLN F O 1
ATOM 16751 N N . VAL F 1 315 ? -69.305 18.484 -34.529 1.00 38.14 315 VAL F N 1
ATOM 16752 C CA . VAL F 1 315 ? -70.304 18.375 -35.577 1.00 34.26 315 VAL F CA 1
ATOM 16753 C C . VAL F 1 315 ? -69.663 17.985 -36.890 1.00 34.13 315 VAL F C 1
ATOM 16754 O O . VAL F 1 315 ? -70.219 17.196 -37.652 1.00 45.82 315 VAL F O 1
ATOM 16758 N N . ILE F 1 316 ? -68.493 18.559 -37.145 1.00 30.26 316 ILE F N 1
ATOM 16759 C CA . ILE F 1 316 ? -67.688 18.174 -38.284 1.00 31.84 316 ILE F CA 1
ATOM 16760 C C . ILE F 1 316 ? -67.076 16.813 -38.001 1.00 29.57 316 ILE F C 1
ATOM 16761 O O . ILE F 1 316 ? -66.562 16.568 -36.906 1.00 32.77 316 ILE F O 1
ATOM 16766 N N . THR F 1 317 ? -67.171 15.912 -38.971 1.00 26.29 317 THR F N 1
ATOM 16767 C CA . THR F 1 317 ? -66.770 14.521 -38.807 1.00 32.39 317 THR F CA 1
ATOM 16768 C C . THR F 1 317 ? -65.391 14.315 -39.416 1.00 30.93 317 THR F C 1
ATOM 16769 O O . THR F 1 317 ? -65.157 14.665 -40.575 1.00 23.04 317 THR F O 1
ATOM 16773 N N . LEU F 1 318 ? -64.481 13.757 -38.634 1.00 26.76 318 LEU F N 1
ATOM 16774 C CA . LEU F 1 318 ? -63.161 13.415 -39.144 1.00 26.89 318 LEU F CA 1
ATOM 16775 C C . LEU F 1 318 ? -63.273 12.092 -39.897 1.00 28.98 318 LEU F C 1
ATOM 16776 O O . LEU F 1 318 ? -63.571 11.049 -39.298 1.00 26.87 318 LEU F O 1
ATOM 16781 N N . ALA F 1 319 ? -63.054 12.133 -41.211 1.00 25.29 319 ALA F N 1
ATOM 16782 C CA . ALA F 1 319 ? -63.329 10.990 -42.075 1.00 28.57 319 ALA F CA 1
ATOM 16783 C C . ALA F 1 319 ? -62.815 11.298 -43.468 1.00 30.61 319 ALA F C 1
ATOM 16784 O O . ALA F 1 319 ? -62.610 12.458 -43.830 1.00 27.23 319 ALA F O 1
ATOM 16786 N N . GLU F 1 320 ? -62.625 10.243 -44.253 1.00 34.21 320 GLU F N 1
ATOM 16787 C CA . GLU F 1 320 ? -62.391 10.432 -45.670 1.00 29.78 320 GLU F CA 1
ATOM 16788 C C . GLU F 1 320 ? -63.704 10.820 -46.345 1.00 27.99 320 GLU F C 1
ATOM 16789 O O . GLU F 1 320 ? -64.747 10.918 -45.698 1.00 31.22 320 GLU F O 1
ATOM 16795 N N . SER F 1 321 ? -63.645 11.068 -47.655 1.00 28.13 321 SER F N 1
ATOM 16796 C CA . SER F 1 321 ? -64.798 11.442 -48.483 1.00 31.34 321 SER F CA 1
ATOM 16797 C C . SER F 1 321 ? -65.167 12.916 -48.326 1.00 27.42 321 SER F C 1
ATOM 16798 O O . SER F 1 321 ? -64.604 13.634 -47.496 1.00 28.43 321 SER F O 1
ATOM 16801 N N . LEU F 1 322 ? -66.119 13.359 -49.137 1.00 27.12 322 LEU F N 1
ATOM 16802 C CA . LEU F 1 322 ? -66.497 14.757 -49.278 1.00 27.91 322 LEU F CA 1
ATOM 16803 C C . LEU F 1 322 ? -67.870 14.789 -49.918 1.00 26.15 322 LEU F C 1
ATOM 16804 O O . LEU F 1 322 ? -68.412 13.755 -50.311 1.00 24.73 322 LEU F O 1
ATOM 16809 N N . GLY F 1 323 ? -68.407 15.996 -50.072 1.00 26.94 323 GLY F N 1
ATOM 16810 C CA . GLY F 1 323 ? -69.668 16.154 -50.765 1.00 27.97 323 GLY F CA 1
ATOM 16811 C C . GLY F 1 323 ? -70.889 15.602 -50.059 1.00 28.28 323 GLY F C 1
ATOM 16812 O O . GLY F 1 323 ? -71.929 15.416 -50.703 1.00 29.48 323 GLY F O 1
ATOM 16813 N N . ALA F 1 324 ? -70.811 15.351 -48.755 1.00 23.48 324 ALA F N 1
ATOM 16814 C CA . ALA F 1 324 ? -71.942 14.799 -48.019 1.00 23.53 324 ALA F CA 1
ATOM 16815 C C . ALA F 1 324 ? -72.760 15.910 -47.347 1.00 27.57 324 ALA F C 1
ATOM 16816 O O . ALA F 1 324 ? -72.265 17.016 -47.100 1.00 26.72 324 ALA F O 1
ATOM 16818 N N . LEU F 1 325 ? -74.034 15.600 -47.050 1.00 25.88 325 LEU F N 1
ATOM 16819 C CA . LEU F 1 325 ? -74.850 16.504 -46.236 1.00 24.15 325 LEU F CA 1
ATOM 16820 C C . LEU F 1 325 ? -74.123 16.925 -44.962 1.00 29.42 325 LEU F C 1
ATOM 16821 O O . LEU F 1 325 ? -74.225 18.077 -44.525 1.00 26.83 325 LEU F O 1
ATOM 16826 N N . GLU F 1 326 ? -73.397 16.007 -44.345 1.00 28.69 326 GLU F N 1
ATOM 16827 C CA . GLU F 1 326 ? -72.691 16.303 -43.116 1.00 31.91 326 GLU F CA 1
ATOM 16828 C C . GLU F 1 326 ? -71.269 16.751 -43.423 1.00 31.44 326 GLU F C 1
ATOM 16829 O O . GLU F 1 326 ? -70.613 16.209 -44.316 1.00 27.37 326 GLU F O 1
ATOM 16835 N N . SER F 1 327 ? -70.799 17.748 -42.675 1.00 26.18 327 SER F N 1
ATOM 16836 C CA . SER F 1 327 ? -69.445 18.239 -42.869 1.00 28.97 327 SER F CA 1
ATOM 16837 C C . SER F 1 327 ? -68.411 17.170 -42.567 1.00 26.58 327 SER F C 1
ATOM 16838 O O . SER F 1 327 ? -68.504 16.446 -41.578 1.00 24.80 327 SER F O 1
ATOM 16841 N N . LEU F 1 328 ? -67.399 17.110 -43.427 1.00 26.41 328 LEU F N 1
ATOM 16842 C CA . LEU F 1 328 ? -66.304 16.159 -43.341 1.00 26.58 328 LEU F CA 1
ATOM 16843 C C . LEU F 1 328 ? -64.996 16.924 -43.364 1.00 25.82 328 LEU F C 1
ATOM 16844 O O . LEU F 1 328 ? -64.874 17.940 -44.063 1.00 28.86 328 LEU F O 1
ATOM 16849 N N . ILE F 1 329 ? -64.022 16.432 -42.601 1.00 27.34 329 ILE F N 1
ATOM 16850 C CA . ILE F 1 329 ? -62.726 17.079 -42.480 1.00 26.45 329 ILE F CA 1
ATOM 16851 C C . ILE F 1 329 ? -61.658 15.997 -42.395 1.00 28.18 329 ILE F C 1
ATOM 16852 O O . ILE F 1 329 ? -61.896 14.892 -41.895 1.00 27.75 329 ILE F O 1
ATOM 16857 N N . GLU F 1 330 ? -60.459 16.343 -42.857 1.00 29.36 330 GLU F N 1
ATOM 16858 C CA . GLU F 1 330 ? -59.468 15.355 -43.241 1.00 26.46 330 GLU F CA 1
ATOM 16859 C C . GLU F 1 330 ? -58.096 16.022 -43.243 1.00 31.14 330 GLU F C 1
ATOM 16860 O O . GLU F 1 330 ? -57.986 17.239 -43.399 1.00 27.35 330 GLU F O 1
ATOM 16866 N N . ILE F 1 331 ? -57.053 15.224 -43.050 1.00 32.41 331 ILE F N 1
ATOM 16867 C CA . ILE F 1 331 ? -55.699 15.725 -43.263 1.00 32.26 331 ILE F CA 1
ATOM 16868 C C . ILE F 1 331 ? -55.139 14.950 -44.450 1.00 29.87 331 ILE F C 1
ATOM 16869 O O . ILE F 1 331 ? -54.708 13.799 -44.296 1.00 34.17 331 ILE F O 1
ATOM 16874 N N . PRO F 1 332 ? -55.152 15.531 -45.648 1.00 28.90 332 PRO F N 1
ATOM 16875 C CA . PRO F 1 332 ? -54.835 14.751 -46.863 1.00 32.99 332 PRO F CA 1
ATOM 16876 C C . PRO F 1 332 ? -53.542 13.947 -46.811 1.00 31.91 332 PRO F C 1
ATOM 16877 O O . PRO F 1 332 ? -53.542 12.794 -47.252 1.00 31.42 332 PRO F O 1
ATOM 16881 N N . ALA F 1 333 ? -52.447 14.511 -46.288 1.00 30.35 333 ALA F N 1
ATOM 16882 C CA . ALA F 1 333 ? -51.166 13.805 -46.294 1.00 31.49 333 ALA F CA 1
ATOM 16883 C C . ALA F 1 333 ? -51.195 12.532 -45.451 1.00 32.79 333 ALA F C 1
ATOM 16884 O O . ALA F 1 333 ? -50.427 11.597 -45.717 1.00 32.78 333 ALA F O 1
ATOM 16886 N N . LEU F 1 334 ? -52.050 12.475 -44.428 1.00 34.23 334 LEU F N 1
ATOM 16887 C CA . LEU F 1 334 ? -52.165 11.288 -43.594 1.00 32.07 334 LEU F CA 1
ATOM 16888 C C . LEU F 1 334 ? -53.337 10.400 -43.967 1.00 34.18 334 LEU F C 1
ATOM 16889 O O . LEU F 1 334 ? -53.492 9.330 -43.368 1.00 37.08 334 LEU F O 1
ATOM 16894 N N . MET F 1 335 ? -54.165 10.808 -44.928 1.00 34.86 335 MET F N 1
ATOM 16895 C CA . MET F 1 335 ? -55.385 10.069 -45.240 1.00 32.26 335 MET F CA 1
ATOM 16896 C C . MET F 1 335 ? -55.529 9.866 -46.748 1.00 33.75 335 MET F C 1
ATOM 16897 O O . MET F 1 335 ? -54.852 9.003 -47.311 1.00 36.82 335 MET F O 1
ATOM 16902 N N . THR F 1 336 ? -56.361 10.665 -47.422 1.00 33.80 336 THR F N 1
ATOM 16903 C CA . THR F 1 336 ? -56.698 10.392 -48.818 1.00 35.38 336 THR F CA 1
ATOM 16904 C C . THR F 1 336 ? -55.508 10.511 -49.757 1.00 36.99 336 THR F C 1
ATOM 16905 O O . THR F 1 336 ? -55.562 9.978 -50.871 1.00 50.04 336 THR F O 1
ATOM 16909 N N . HIS F 1 337 ? -54.449 11.208 -49.357 1.00 34.97 337 HIS F N 1
ATOM 16910 C CA . HIS F 1 337 ? -53.288 11.370 -50.221 1.00 32.67 337 HIS F CA 1
ATOM 16911 C C . HIS F 1 337 ? -52.042 10.667 -49.692 1.00 34.60 337 HIS F C 1
ATOM 16912 O O . HIS F 1 337 ? -50.949 10.901 -50.211 1.00 34.13 337 HIS F O 1
ATOM 16919 N N . GLY F 1 338 ? -52.184 9.775 -48.707 1.00 33.93 338 GLY F N 1
ATOM 16920 C CA . GLY F 1 338 ? -51.080 8.931 -48.301 1.00 29.64 338 GLY F CA 1
ATOM 16921 C C . GLY F 1 338 ? -50.519 8.071 -49.420 1.00 36.72 338 GLY F C 1
ATOM 16922 O O . GLY F 1 338 ? -49.363 7.647 -49.348 1.00 34.49 338 GLY F O 1
ATOM 16923 N N . ALA F 1 339 ? -51.308 7.797 -50.457 1.00 37.38 339 ALA F N 1
ATOM 16924 C CA . ALA F 1 339 ? -50.799 6.959 -51.532 1.00 37.68 339 ALA F CA 1
ATOM 16925 C C . ALA F 1 339 ? -49.700 7.648 -52.324 1.00 39.43 339 ALA F C 1
ATOM 16926 O O . ALA F 1 339 ? -48.925 6.965 -53.002 1.00 36.30 339 ALA F O 1
ATOM 16928 N N . ILE F 1 340 ? -49.634 8.976 -52.275 1.00 38.91 340 ILE F N 1
ATOM 16929 C CA . ILE F 1 340 ? -48.588 9.742 -52.944 1.00 37.80 340 ILE F CA 1
ATOM 16930 C C . ILE F 1 340 ? -47.415 9.832 -51.979 1.00 37.13 340 ILE F C 1
ATOM 16931 O O . ILE F 1 340 ? -47.613 10.181 -50.808 1.00 39.19 340 ILE F O 1
ATOM 16936 N N . PRO F 1 341 ? -46.197 9.517 -52.416 1.00 46.44 341 PRO F N 1
ATOM 16937 C CA . PRO F 1 341 ? -45.034 9.628 -51.528 1.00 38.20 341 PRO F CA 1
ATOM 16938 C C . PRO F 1 341 ? -44.835 11.047 -51.014 1.00 52.87 341 PRO F C 1
ATOM 16939 O O . PRO F 1 341 ? -45.109 12.029 -51.704 1.00 39.55 341 PRO F O 1
ATOM 16943 N N . ARG F 1 342 ? -44.337 11.146 -49.781 1.00 39.10 342 ARG F N 1
ATOM 16944 C CA . ARG F 1 342 ? -44.216 12.448 -49.136 1.00 38.25 342 ARG F CA 1
ATOM 16945 C C . ARG F 1 342 ? -43.423 13.432 -49.988 1.00 35.89 342 ARG F C 1
ATOM 16946 O O . ARG F 1 342 ? -43.836 14.579 -50.171 1.00 36.60 342 ARG F O 1
ATOM 16954 N N . THR F 1 343 ? -42.295 12.993 -50.539 1.00 38.53 343 THR F N 1
ATOM 16955 C CA . THR F 1 343 ? -41.461 13.888 -51.336 1.00 42.92 343 THR F CA 1
ATOM 16956 C C . THR F 1 343 ? -42.231 14.492 -52.510 1.00 42.37 343 THR F C 1
ATOM 16957 O O . THR F 1 343 ? -42.033 15.665 -52.850 1.00 44.16 343 THR F O 1
ATOM 16961 N N . ILE F 1 344 ? -43.095 13.703 -53.152 1.00 37.85 344 ILE F N 1
ATOM 16962 C CA . ILE F 1 344 ? -43.878 14.190 -54.285 1.00 42.05 344 ILE F CA 1
ATOM 16963 C C . ILE F 1 344 ? -45.024 15.085 -53.818 1.00 41.38 344 ILE F C 1
ATOM 16964 O O . ILE F 1 344 ? -45.286 16.136 -54.411 1.00 34.76 344 ILE F O 1
ATOM 16969 N N . ARG F 1 345 ? -45.729 14.671 -52.763 1.00 41.78 345 ARG F N 1
ATOM 16970 C CA . ARG F 1 345 ? -46.684 15.541 -52.087 1.00 35.12 345 ARG F CA 1
ATOM 16971 C C . ARG F 1 345 ? -46.112 16.930 -51.867 1.00 48.38 345 ARG F C 1
ATOM 16972 O O . ARG F 1 345 ? -46.729 17.934 -52.228 1.00 34.93 345 ARG F O 1
ATOM 16980 N N . LEU F 1 346 ? -44.933 17.007 -51.252 1.00 37.82 346 LEU F N 1
ATOM 16981 C CA . LEU F 1 346 ? -44.416 18.298 -50.814 1.00 36.72 346 LEU F CA 1
ATOM 16982 C C . LEU F 1 346 ? -43.960 19.155 -51.989 1.00 39.73 346 LEU F C 1
ATOM 16983 O O . LEU F 1 346 ? -44.142 20.377 -51.975 1.00 37.77 346 LEU F O 1
ATOM 16988 N N . GLN F 1 347 ? -43.361 18.550 -53.010 1.00 37.42 347 GLN F N 1
ATOM 16989 C CA . GLN F 1 347 ? -42.924 19.386 -54.113 1.00 45.32 347 GLN F CA 1
ATOM 16990 C C . GLN F 1 347 ? -44.079 19.808 -55.001 1.00 42.20 347 GLN F C 1
ATOM 16991 O O . GLN F 1 347 ? -43.917 20.731 -55.798 1.00 36.37 347 GLN F O 1
ATOM 16997 N N . ASN F 1 348 ? -45.248 19.203 -54.842 1.00 41.24 348 ASN F N 1
ATOM 16998 C CA . ASN F 1 348 ? -46.434 19.616 -55.573 1.00 39.32 348 ASN F CA 1
ATOM 16999 C C . ASN F 1 348 ? -47.419 20.378 -54.700 1.00 38.77 348 ASN F C 1
ATOM 17000 O O . ASN F 1 348 ? -48.575 20.546 -55.092 1.00 49.44 348 ASN F O 1
ATOM 17005 N N . GLY F 1 349 ? -46.988 20.837 -53.529 1.00 38.45 349 GLY F N 1
ATOM 17006 C CA . GLY F 1 349 ? -47.718 21.818 -52.764 1.00 36.46 349 GLY F CA 1
ATOM 17007 C C . GLY F 1 349 ? -48.626 21.312 -51.668 1.00 51.35 349 GLY F C 1
ATOM 17008 O O . GLY F 1 349 ? -49.343 22.125 -51.074 1.00 41.68 349 GLY F O 1
ATOM 17009 N N . ILE F 1 350 ? -48.623 20.014 -51.371 1.00 35.63 350 ILE F N 1
ATOM 17010 C CA . ILE F 1 350 ? -49.432 19.455 -50.290 1.00 36.55 350 ILE F CA 1
ATOM 17011 C C . ILE F 1 350 ? -48.537 19.336 -49.062 1.00 34.28 350 ILE F C 1
ATOM 17012 O O . ILE F 1 350 ? -47.726 18.412 -48.953 1.00 35.31 350 ILE F O 1
ATOM 17017 N N . LYS F 1 351 ? -48.685 20.266 -48.126 1.00 33.55 351 LYS F N 1
ATOM 17018 C CA . LYS F 1 351 ? -47.941 20.212 -46.880 1.00 36.21 351 LYS F CA 1
ATOM 17019 C C . LYS F 1 351 ? -48.514 19.138 -45.961 1.00 32.73 351 LYS F C 1
ATOM 17020 O O . LYS F 1 351 ? -49.677 18.764 -46.061 1.00 32.83 351 LYS F O 1
ATOM 17026 N N . ASP F 1 352 ? -47.666 18.633 -45.061 1.00 39.28 352 ASP F N 1
ATOM 17027 C CA . ASP F 1 352 ? -48.086 17.584 -44.134 1.00 37.49 352 ASP F CA 1
ATOM 17028 C C . ASP F 1 352 ? -49.221 18.031 -43.229 1.00 35.91 352 ASP F C 1
ATOM 17029 O O . ASP F 1 352 ? -50.012 17.202 -42.783 1.00 33.82 352 ASP F O 1
ATOM 17034 N N . GLU F 1 353 ? -49.317 19.318 -42.934 1.00 38.53 353 GLU F N 1
ATOM 17035 C CA . GLU F 1 353 ? -50.283 19.809 -41.970 1.00 44.30 353 GLU F CA 1
ATOM 17036 C C . GLU F 1 353 ? -51.501 20.424 -42.641 1.00 58.56 353 GLU F C 1
ATOM 17037 O O . GLU F 1 353 ? -52.340 21.022 -41.966 1.00 36.56 353 GLU F O 1
ATOM 17043 N N . LEU F 1 354 ? -51.623 20.283 -43.952 1.00 35.38 354 LEU F N 1
ATOM 17044 C CA . LEU F 1 354 ? -52.797 20.786 -44.642 1.00 31.66 354 LEU F CA 1
ATOM 17045 C C . LEU F 1 354 ? -54.067 20.088 -44.154 1.00 30.68 354 LEU F C 1
ATOM 17046 O O . LEU F 1 354 ? -54.086 18.877 -43.909 1.00 28.90 354 LEU F O 1
ATOM 17051 N N . ILE F 1 355 ? -55.135 20.869 -44.010 1.00 29.12 355 ILE F N 1
ATOM 17052 C CA . ILE F 1 355 ? -56.445 20.372 -43.613 1.00 28.31 355 ILE F CA 1
ATOM 17053 C C . ILE F 1 355 ? -57.418 20.622 -44.758 1.00 28.08 355 ILE F C 1
ATOM 17054 O O . ILE F 1 355 ? -57.399 21.692 -45.370 1.00 29.96 355 ILE F O 1
ATOM 17059 N N . ARG F 1 356 ? -58.251 19.631 -45.063 1.00 23.95 356 ARG F N 1
ATOM 17060 C CA . ARG F 1 356 ? -59.231 19.727 -46.135 1.00 24.05 356 ARG F CA 1
ATOM 17061 C C . ARG F 1 356 ? -60.628 19.598 -45.544 1.00 27.75 356 ARG F C 1
ATOM 17062 O O . ARG F 1 356 ? -60.964 18.578 -44.926 1.00 26.93 356 ARG F O 1
ATOM 17070 N N . LEU F 1 357 ? -61.440 20.628 -45.728 1.00 26.11 357 LEU F N 1
ATOM 17071 C CA . LEU F 1 357 ? -62.761 20.677 -45.133 1.00 26.02 357 LEU F CA 1
ATOM 17072 C C . LEU F 1 357 ? -63.803 20.581 -46.239 1.00 27.96 357 LEU F C 1
ATOM 17073 O O . LEU F 1 357 ? -63.739 21.315 -47.233 1.00 25.63 357 LEU F O 1
ATOM 17078 N N . SER F 1 358 ? -64.714 19.627 -46.090 1.00 25.34 358 SER F N 1
ATOM 17079 C CA . SER F 1 358 ? -65.869 19.490 -46.956 1.00 23.65 358 SER F CA 1
ATOM 17080 C C . SER F 1 358 ? -67.038 20.061 -46.182 1.00 24.07 358 SER F C 1
ATOM 17081 O O . SER F 1 358 ? -67.497 19.447 -45.211 1.00 20.80 358 SER F O 1
ATOM 17084 N N . VAL F 1 359 ? -67.513 21.227 -46.613 1.00 24.29 359 VAL F N 1
ATOM 17085 C CA . VAL F 1 359 ? -68.528 21.977 -45.888 1.00 23.52 359 VAL F CA 1
ATOM 17086 C C . VAL F 1 359 ? -69.883 21.377 -46.210 1.00 23.67 359 VAL F C 1
ATOM 17087 O O . VAL F 1 359 ? -70.302 21.387 -47.370 1.00 27.26 359 VAL F O 1
ATOM 17091 N N . GLY F 1 360 ? -70.574 20.865 -45.185 1.00 26.40 360 GLY F N 1
ATOM 17092 C CA . GLY F 1 360 ? -71.898 20.295 -45.341 1.00 26.89 360 GLY F CA 1
ATOM 17093 C C . GLY F 1 360 ? -73.002 21.336 -45.289 1.00 28.53 360 GLY F C 1
ATOM 17094 O O . GLY F 1 360 ? -72.788 22.524 -45.537 1.00 26.67 360 GLY F O 1
ATOM 17095 N N . VAL F 1 361 ? -74.209 20.883 -44.942 1.00 29.57 361 VAL F N 1
ATOM 17096 C CA . VAL F 1 361 ? -75.376 21.749 -44.993 1.00 27.00 361 VAL F CA 1
ATOM 17097 C C . VAL F 1 361 ? -75.943 22.028 -43.613 1.00 28.98 361 VAL F C 1
ATOM 17098 O O . VAL F 1 361 ? -76.986 22.674 -43.508 1.00 32.17 361 VAL F O 1
ATOM 17102 N N . GLU F 1 362 ? -75.266 21.600 -42.548 1.00 29.13 362 GLU F N 1
ATOM 17103 C CA . GLU F 1 362 ? -75.694 21.973 -41.203 1.00 29.54 362 GLU F CA 1
ATOM 17104 C C . GLU F 1 362 ? -75.817 23.485 -41.101 1.00 28.17 362 GLU F C 1
ATOM 17105 O O . GLU F 1 362 ? -75.222 24.226 -41.881 1.00 28.89 362 GLU F O 1
ATOM 17111 N N . ALA F 1 363 ? -76.607 23.940 -40.127 1.00 32.02 363 ALA F N 1
ATOM 17112 C CA . ALA F 1 363 ? -76.696 25.368 -39.839 1.00 32.71 363 ALA F CA 1
ATOM 17113 C C . ALA F 1 363 ? -75.303 25.978 -39.655 1.00 32.33 363 ALA F C 1
ATOM 17114 O O . ALA F 1 363 ? -74.460 25.442 -38.927 1.00 34.17 363 ALA F O 1
ATOM 17116 N N . SER F 1 364 ? -75.057 27.096 -40.345 1.00 35.34 364 SER F N 1
ATOM 17117 C CA . SER F 1 364 ? -73.741 27.723 -40.308 1.00 34.61 364 SER F CA 1
ATOM 17118 C C . SER F 1 364 ? -73.354 28.152 -38.904 1.00 46.78 364 SER F C 1
ATOM 17119 O O . SER F 1 364 ? -72.170 28.144 -38.558 1.00 35.64 364 SER F O 1
ATOM 17122 N N . ASP F 1 365 ? -74.323 28.539 -38.083 1.00 38.39 365 ASP F N 1
ATOM 17123 C CA . ASP F 1 365 ? -73.966 28.936 -36.729 1.00 41.46 365 ASP F CA 1
ATOM 17124 C C . ASP F 1 365 ? -73.471 27.747 -35.914 1.00 39.33 365 ASP F C 1
ATOM 17125 O O . ASP F 1 365 ? -72.573 27.896 -35.083 1.00 39.69 365 ASP F O 1
ATOM 17130 N N . ASP F 1 366 ? -74.009 26.557 -36.151 1.00 37.94 366 ASP F N 1
ATOM 17131 C CA . ASP F 1 366 ? -73.465 25.390 -35.477 1.00 35.10 366 ASP F CA 1
ATOM 17132 C C . ASP F 1 366 ? -72.095 25.022 -36.030 1.00 34.11 366 ASP F C 1
ATOM 17133 O O . ASP F 1 366 ? -71.260 24.485 -35.299 1.00 35.32 366 ASP F O 1
ATOM 17138 N N . LEU F 1 367 ? -71.844 25.297 -37.311 1.00 32.08 367 LEU F N 1
ATOM 17139 C CA . LEU F 1 367 ? -70.545 24.978 -37.889 1.00 27.49 367 LEU F CA 1
ATOM 17140 C C . LEU F 1 367 ? -69.465 25.923 -37.387 1.00 33.33 367 LEU F C 1
ATOM 17141 O O . LEU F 1 367 ? -68.323 25.500 -37.166 1.00 35.53 367 LEU F O 1
ATOM 17146 N N . LEU F 1 368 ? -69.793 27.210 -37.212 1.00 34.52 368 LEU F N 1
ATOM 17147 C CA . LEU F 1 368 ? -68.783 28.154 -36.734 1.00 36.24 368 LEU F CA 1
ATOM 17148 C C . LEU F 1 368 ? -68.469 27.908 -35.272 1.00 35.05 368 LEU F C 1
ATOM 17149 O O . LEU F 1 368 ? -67.309 27.999 -34.854 1.00 36.32 368 LEU F O 1
ATOM 17154 N N . ALA F 1 369 ? -69.494 27.586 -34.484 1.00 34.16 369 ALA F N 1
ATOM 17155 C CA . ALA F 1 369 ? -69.262 27.202 -33.100 1.00 30.12 369 ALA F CA 1
ATOM 17156 C C . ALA F 1 369 ? -68.364 25.983 -33.029 1.00 35.94 369 ALA F C 1
ATOM 17157 O O . ALA F 1 369 ? -67.494 25.894 -32.157 1.00 41.65 369 ALA F O 1
ATOM 17159 N N . ASP F 1 370 ? -68.554 25.036 -33.951 1.00 37.68 370 ASP F N 1
ATOM 17160 C CA . ASP F 1 370 ? -67.777 23.808 -33.915 1.00 36.69 370 ASP F CA 1
ATOM 17161 C C . ASP F 1 370 ? -66.323 24.081 -34.256 1.00 32.69 370 ASP F C 1
ATOM 17162 O O . ASP F 1 370 ? -65.419 23.575 -33.588 1.00 32.19 370 ASP F O 1
ATOM 17167 N N . LEU F 1 371 ? -66.077 24.874 -35.303 1.00 33.59 371 LEU F N 1
ATOM 17168 C CA . LEU F 1 371 ? -64.701 25.205 -35.659 1.00 32.97 371 LEU F CA 1
ATOM 17169 C C . LEU F 1 371 ? -63.999 25.935 -34.529 1.00 36.09 371 LEU F C 1
ATOM 17170 O O . LEU F 1 371 ? -62.787 25.794 -34.364 1.00 40.42 371 LEU F O 1
ATOM 17175 N N . GLU F 1 372 ? -64.743 26.720 -33.751 1.00 43.50 372 GLU F N 1
ATOM 17176 C CA . GLU F 1 372 ? -64.175 27.401 -32.598 1.00 42.07 372 GLU F CA 1
ATOM 17177 C C . GLU F 1 372 ? -63.662 26.405 -31.564 1.00 43.96 372 GLU F C 1
ATOM 17178 O O . GLU F 1 372 ? -62.631 26.640 -30.927 1.00 45.62 372 GLU F O 1
ATOM 17184 N N . ARG F 1 373 ? -64.377 25.294 -31.373 1.00 39.61 373 ARG F N 1
ATOM 17185 C CA . ARG F 1 373 ? -63.884 24.235 -30.498 1.00 39.06 373 ARG F CA 1
ATOM 17186 C C . ARG F 1 373 ? -62.503 23.755 -30.938 1.00 42.19 373 ARG F C 1
ATOM 17187 O O . ARG F 1 373 ? -61.627 23.507 -30.102 1.00 46.72 373 ARG F O 1
ATOM 17195 N N . GLY F 1 374 ? -62.292 23.623 -32.250 1.00 41.44 374 GLY F N 1
ATOM 17196 C CA . GLY F 1 374 ? -60.995 23.195 -32.748 1.00 39.36 374 GLY F CA 1
ATOM 17197 C C . GLY F 1 374 ? -59.910 24.229 -32.529 1.00 43.88 374 GLY F C 1
ATOM 17198 O O . GLY F 1 374 ? -58.781 23.888 -32.162 1.00 47.55 374 GLY F O 1
ATOM 17199 N N . PHE F 1 375 ? -60.232 25.503 -32.757 1.00 45.41 375 PHE F N 1
ATOM 17200 C CA . PHE F 1 375 ? -59.285 26.570 -32.456 1.00 51.40 375 PHE F CA 1
ATOM 17201 C C . PHE F 1 375 ? -59.011 26.668 -30.962 1.00 55.99 375 PHE F C 1
ATOM 17202 O O . PHE F 1 375 ? -57.861 26.835 -30.549 1.00 59.02 375 PHE F O 1
ATOM 17210 N N . ALA F 1 376 ? -60.052 26.559 -30.140 1.00 55.76 376 ALA F N 1
ATOM 17211 C CA . ALA F 1 376 ? -59.862 26.619 -28.696 1.00 54.97 376 ALA F CA 1
ATOM 17212 C C . ALA F 1 376 ? -58.914 25.535 -28.205 1.00 55.62 376 ALA F C 1
ATOM 17213 O O . ALA F 1 376 ? -58.148 25.765 -27.264 1.00 61.95 376 ALA F O 1
ATOM 17215 N N . SER F 1 377 ? -58.931 24.359 -28.830 1.00 53.04 377 SER F N 1
ATOM 17216 C CA . SER F 1 377 ? -58.091 23.272 -28.351 1.00 55.35 377 SER F CA 1
ATOM 17217 C C . SER F 1 377 ? -56.622 23.430 -28.721 1.00 64.58 377 SER F C 1
ATOM 17218 O O . SER F 1 377 ? -55.804 22.662 -28.215 1.00 55.22 377 SER F O 1
ATOM 17221 N N . ILE F 1 378 ? -56.258 24.384 -29.576 1.00 59.94 378 ILE F N 1
ATOM 17222 C CA . ILE F 1 378 ? -54.853 24.669 -29.840 1.00 63.26 378 ILE F CA 1
ATOM 17223 C C . ILE F 1 378 ? -54.469 26.083 -29.394 1.00 78.39 378 ILE F C 1
ATOM 17224 O O . ILE F 1 378 ? -53.453 26.613 -29.839 1.00 78.63 378 ILE F O 1
ATOM 17229 N N . GLN F 1 379 ? -55.277 26.697 -28.518 1.00 83.66 379 GLN F N 1
ATOM 17230 C CA . GLN F 1 379 ? -55.012 28.018 -27.932 1.00 88.70 379 GLN F CA 1
ATOM 17231 C C . GLN F 1 379 ? -54.933 29.105 -29.008 1.00 128.55 379 GLN F C 1
ATOM 17232 O O . GLN F 1 379 ? -53.941 29.829 -29.130 1.00 100.50 379 GLN F O 1
ATOM 17238 N N . ALA F 1 380 ? -56.026 29.237 -29.768 1.00 104.64 380 ALA F N 1
ATOM 17239 C CA . ALA F 1 380 ? -56.003 30.022 -30.997 1.00 122.84 380 ALA F CA 1
ATOM 17240 C C . ALA F 1 380 ? -57.278 30.802 -31.298 1.00 133.84 380 ALA F C 1
ATOM 17241 O O . ALA F 1 380 ? -57.346 31.445 -32.352 1.00 108.50 380 ALA F O 1
ATOM 17243 N N . ASP F 1 381 ? -58.276 30.777 -30.420 1.00 213.07 381 ASP F N 1
ATOM 17244 C CA . ASP F 1 381 ? -59.572 31.412 -30.662 1.00 151.79 381 ASP F CA 1
ATOM 17245 C C . ASP F 1 381 ? -59.484 32.910 -30.970 1.00 185.70 381 ASP F C 1
ATOM 17246 O O . ASP F 1 381 ? -60.469 33.532 -31.369 1.00 126.57 381 ASP F O 1
#

InterPro domains:
  IPR000277 Cys/Met metabolism, pyridoxal phosphate-dependent enzyme [PF01053] (4-375)
  IPR000277 Cys/Met metabolism, pyridoxal phosphate-dependent enzyme [PIRSF001434] (2-378)
  IPR000277 Cys/Met metabolism, pyridoxal phosphate-dependent enzyme [PTHR11808] (2-378)
  IPR000277 Cys/Met metabolism, pyridoxal phosphate-dependent enzyme [cd00614] (19-376)
  IPR015421 Pyridoxal phosphate-dependent transferase, major domain [G3DSA:3.40.640.10] (1-244)
  IPR015422 Pyridoxal phosphate-dependent transferase, small domain [G3DSA:3.90.1150.10] (245-381)
  IPR015424 Pyridoxal phosphate-dependent transferase [SSF53383] (5-377)

Organism: Lactiplantibacillus plantarum (strain ATCC BAA-793 / NCIMB 8826 / WCFS1) (NCBI:txid220668)

Secondary structure (DSSP, 8-state):
--HHHHHHHSSS-S-TTT-BSS--B---SBB--SSTT--S--BTTT--HHHHHHHHHHHHHTT-SEEEEESSHHHHHHHHHTT--TT-EEEEESS--HHHHHHHHHTGGGGT-EEEEE-TT-HHHHHHH--TTEEEEEEESS-TTT-----HHHHHHHHHTTT-EEEEE-TTT-TTT--GGGGT-SEEEEETTTTTT-SS----EEEEESSHHHHHHHHHHHHHH--BPPHHHHHHHHHHHHTHHHHHHHHHHHHHHHHHHHHT-TTEEEEE-TT-TTSTTHHHHHHH-SS--SEEEEEE-TTS-HHHHHHT-SSSEE-S--S-SS-EEE-GGGTTTTTS-HHHHHHTT--TT-EEEE--SS-HHHHHHHHHHHHHTTT--/--HHHHHHHSSS-S-TTT-BSS--B---SBB--SSTT--S--BTTT--HHHHHHHHHHHHHHT-SEEEEESSHHHHHHHHHTT--TT-EEEEESS--HHHHHHHHHTGGGGT-EEEEE-TT-HHHHHHH--TTEEEEEEESS-TTT-----HHHHHHHHHTTT-EEEEE-TTT-TTT--GGGGT-SEEEEETTTTTT-SS----EEEEESSHHHHHHHHHHHHHH--BPPHHHHHHHHHHHTTHHHHHHHHHHHHHHHHHHHHT-TTEEEEE-TT-TTSTTHHHHHHH-SS--SEEEEEE-TTS-HHHHHHT-SSSEE-S----SS-EEE-GGGTTTTTS-HHHHHHTT--TTEEEEE--SS-HHHHHHHHHHHHHTTT--/--HHHHHHHSSS-S-TTT-BSS--B---SBB--SSTT--S--BTTT--HHHHHHHHHHHHHTT-SEEEEESSHHHHHHHHHTT--TT-EEEEESS--HHHHHHHHHTGGGGT-EEEEE-TT-HHHHHHH--TTEEEEEEESS-TTT-----HHHHHHHHHTTT-EEEEE-TTT-TTT--GGGGT-SEEEEETTTTTT-SS----EEEEESSHHHHHHHHHHHHHH--BPPHHHHHHHHHHHTTHHHHHHHHHHHHHHHHHHHHT-TTEEEEE-TT-SSSTTHHHHHHH-SS--SEEEEEE-TTS-HHHHHHT-SSSEE-S--SSSS-EEE-GGGTTTTTS-HHHHHHTT--TT-EEEE--SS-HHHHHHHHHHHHHTTT--/--HHHHHHHSSS-S-TTT-BSS--B---SBB--SSTT--S--BTTT--HHHHHHHHHHHHHHT-SEEEEESSHHHHHHHHHTT--TT-EEEEESS--HHHHHHIIIIIGGGT-EEEEE-TT-HHHHHHH--TTEEEEEEESS-TTT-----HHHHHHHHHTTT-EEEEE-TTT-TTT--GGGGT-SEEEEETTTTTT-SS----EEEEESSHHHHHHHHHHHHHH--BPPHHHHHHHHHHHTTHHHHHHHHHHHHHHHHHHHHT-TTEEEEE-TT-TTSTTHHHHHHH-SS--SEEEEEE-TT--HHHHHHT-SSSEE-S--SSSS-EEE-GGGTTTTTS-HHHHHHTT--TT-EEEE--SS-HHHHHHHHHHHHHTTT--/--HHHHHHHSSS-S-TTT--SS------SB---SSTT--S--BTTT--HHHHHHHHHHHHHTT-SEEEEESSHHHHHHHHHTT--TT-EEEEESS--HHHHHHHHHTGGGGT-EEEEE-TT-HHHHHHH--TTEEEEEEESS-TTT-----HHHHHHHHHTTT-EEEEE-TTT-TTT--GGGGT-SEEEEETTTTTT-SS----EEEEESSHHHHHHHHHHHHHH--BPPHHHHHHHHHHHTTHHHHHHHHHHHHHHHHHHHHT-TTEEEEE-TT-SSSTTHHHHHHH-SS--SEEEEEE-TTS-HHHHHHT-SSSEE-S----SS-EEE-GGGTTTTTS-HHHHHHTT--TT-EEEE--SS-HHHHHHHHHHHHHTTT--/--HHHHHHHSSS-S-TTT--SS------SB---SSTT--S--BTTT--HHHHHHHHHHHHHTT-SEEEEESSHHHHHHHHHTT--TT-EEEEESS--HHHHHHHHHTGGGGT-EEEEE-TT-HHHHHHH--TTEEEEEEESS-TTT-----HHHHHHHHHTTT-EEEEE-TTT-TTT--GGGGT-SEEEEETTTTTT-SS----EEEEESSHHHHHHHHHHHHHH--BPPHHHHHHHHHHHHTHHHHHHHHHHHHHHHHHHHHT-TTEEEEE-TT-TTSTTHHHHHHH-SS--SEEEEEE-TTS-HHHHHHT-SSSEE-S--S-SS-EEE-GGGTTTTTS-HHHHHHTT--TT-EEEE--SS-HHHHHHHHHHHHHTTT--

Foldseek 3Di:
DDLLVLLLCNQHQADPPPRHRGFDQPQDQADDDPDPPPDPGGGPLLHDRQLSRLFRSVCVLLVADTKAKFQALLVLVVLVLVVDAAQAEEEEALFAWQSVVCCVPVPVVVRNYHYDHDHLQDVVRVLVPDDLRYAEYEYEALGPPLRDHHLLLSVLVVCVVNNHAYEYADAQAPSVWFNSVVSRHAKYKYQLCAQLLQANPGGMMMMGGHDVVVVVSSSVSSSVVSRHHHRVRSSSSSVSNSCSVVFFVLLQVLQVVVVVLLVPFLQWDDKRWCCDPVDPNVVSSVVRTPGTGNKMKTAGDVVFALVLLQVQFDQEDDDDHARHQGKYKYQCCVPRNVSPDPVSCVVSPRDSRMMMIHGHNPDSVSVSVRSVRSCVSRVGD/DDLLVLLLCNQHQADPPPRHRGFDQDQDQADDDPDPPPDPTGGVLLHDRLLSRLQRSLQVLLVADTKAKFQAALVLVVLVVVVDAALAEEEEALFAFQVVVCCVPVPVVVRNYYYDHDHLQDVVRVLVPDDPRYAEYEYEALGVPLRDHHQLLSVLVSQVVPNHAYEYEDAQAGSVWFNSVVSRHFKYKYRLCAQLLAANPGGMMMMGGHDVVVVVSSSVSSSVVSRHHHSVRSSSSSVSNSCSNVFFVLLQVLLVVVVVLLVPFLQWDDKRWLCDPVDPNVVSSVVRTPGGGRKMKTFGDVVFAVVLLQVQFDQEDDDDHARYQGKYKYQCCVPRNVSPDPVSCVVSPRDSRMMMIHGHRPDSVSVSVRNVSSCVRRPTD/DDLLVLLQPFQDQADPPPRRRGFDQDQDQADDDPDPPPDPTGGVLLHDRQLNRLQRSLCVLLVADTKAKFQAALRLVVLVCVVDAALAEEEEALFAWQVVVVCVVVPVVVRNYHYDHDHLQDVVRVLVPDDPRYAAYEYEALGPPLRFHHQLLSRLVSQVVNNHAYEYEDAQAGSVWFNSVVSRHAKYKYQLCAQLLQANPAGMMMMGGHDVVVVVSSSVSSSVVRRHHRRVRSSSSSVSNSCSNVFFVLLQVLQVVVVVLLVVFPQWDDKRWQCDPVDPNVVSSVVRTPGGGNKMKTAGDPVFAVVLLQVQFDQEDDDDYARHQGKYKYQCCVPRNVSPDPVSCVVSPRDRRMMMIRRHRPDSVSVSVRSVRSCVRRPGD/DDLLVLLLCNQDQADVVPRHRHFDQPQDQADDDPDPPPDPGGGVLLHDRLLSRLQRSVCVLLVADTKAKFQAALVLVVLVCVVDAAQAEEEEALFAWLSVVCCVPVPVVVRNYHYDHDHLQDVVRVLVPDDLRYAAYEYEALGVPQRDHHLLLVVLVSQVVNNHAYEYADAQQPSVWFNSVVSRHFKYKYQLCAQLLQANPGGMMMMGGHDVVVVVSSSVSSSVVSRHHHRVRSSSSSVSNSCSNVFFVLLQVLQVVVVVLLVVFPQWDDKRWLCDPVDPNVVSSVVRTPGTGNKMKTAGDVVFALVLLQVQFDQEDDDDHARHQGKYKYQCCVPRNVSPDPVSCVVSPRDSRMMMIHGHNPDSVSVSVRSVSSCVRRVTD/DDLLVLLQPFQHQADPPPRHRGFDQDQDQADDDPDPPPDPTGGVLLHDRLLNRLQRSLCVLLVADTKAKFQAALRLVVLVCVVDAAQAEEEEALFAFQSVVCCVPPPVVVRNYYYDHDNLQPVVRVLVPDDPRYAAYEYEALGVPLRFHHQLLSRQVSCVVPNHAYEYEDAQQGSVWFRSVVSRHAKYKYGLCAQLLAANPAGMMMMGGHDVVVVVSSSVSSSVVRRHHHSVRSSSSSVSNSCSVVFFVLLQVLQVVVVVLLVPFLQWPDKRWQCDPVDPNVVSSVVRTPGTGNKMKTFGDVVFAVVLLQVQFDQEDDDDYARYQGKYKYQQCVPRNVSPPPVSCVVSPRDRRMMMIRRHNPDSVSVSVRSVRSCVRRPTD/DDLLVLLLCFQDQADPPPRHRGFDQDQDQADDDPDPPPDPGGGVLLHDRLLSRLQRSLCVLLVADTKAKFQAALVLVVLVLVVDAALAEEEEELFAWQSVVCCVPVPVVVRNYHYDYDNLQPVVRVLVPDDLRYAEYEYEALGPPLRFHHLLLSVLVSCVVNNHAYEYEDAQAPSQWFNSVVSNHAKYKYQLCAQLLQANPGGMMMMGGHDVVVVVSSSVSSSVVRRHHHRVRSSSSSVSNSCSNVFFVLLQVLQVVVVVLLVPFLQWDDKRWLCDPPDPNVVSSVVGTPGGGNKMKTAGDVVFALVLLQVQFDQEDDDDGARHQGKYKYQCCVPRNVSPDPVSCVVSPRDRRMMMIHGHNPDSVSVSVRSVSSCVRRVTD

Nearest PDB structures (foldseek):
  6ldo-assembly1_D  TM=1.002E+00  e=2.149E-81  Lactiplantibacillus plantarum
  4l0o-assembly3_K-4  TM=9.842E-01  e=6.730E-57  Helicobacter pylori 26695
  7d7o-assembly1_B-2  TM=9.748E-01  e=4.127E-56  Bacillus cereus ATCC 14579
  7md1-assembly1_H  TM=9.669E-01  e=3.207E-54  Staphylococcus aureus
  8jui-assembly1_A  TM=9.687E-01  e=4.584E-53  Bacillus cereus ATCC 14579

Sequence (2286 aa):
MKFETQLIHGGISEDATTGATSVPIYMASTFRQTKIGQNQYEYSRTGNPTRAAVEALIATLEHGSAGFAFASGSAAINTVFSLFSAGDHIIVGNDVYGGTFRLIDAVLKHFGMTFTAVDTRDLAAVEAAITPTTKAIYLETPTNPLLHITDIAAIAKLAQAHDLLSIIDNTFASPYVQKPLDLGVDIVLHSASAYLGGHSDVIGGLVVTKTPALGEKIGYLQNAIGSILAPQESWLLQRGMKTLALRMQAHLNNAAKIFTYLKSHPAVTKIYYPGDPDNPDFSIAKQQMNGFGAMISFELQPGMNPQTFVEHLQVITLAESLGALESLIEIPALMTHGAIPRTIRLQNGIKDELIRLSVGVEASDDLLADLERGFASIQADMKFETQLIHGGISEDATTGATSVPIYMASTFRQTKIGQNQYEYSRTGNPTRAAVEALIATLEHGSAGFAFASGSAAINTVFSLFSAGDHIIVGNDVYGGTFRLIDAVLKHFGMTFTAVDTRDLAAVEAAITPTTKAIYLETPTNPLLHITDIAAIAKLAQAHDLLSIIDNTFASPYVQKPLDLGVDIVLHSASAYLGGHSDVIGGLVVTKTPALGEKIGYLQNAIGSILAPQESWLLQRGMKTLALRMQAHLNNAAKIFTYLKSHPAVTKIYYPGDPDNPDFSIAKQQMNGFGAMISFELQPGMNPQTFVEHLQVITLAESLGALESLIEIPALMTHGAIPRTIRLQNGIKDELIRLSVGVEASDDLLADLERGFASIQADMKFETQLIHGGISEDATTGATSVPIYMASTFRQTKIGQNQYEYSRTGNPTRAAVEALIATLEHGSAGFAFASGSAAINTVFSLFSAGDHIIVGNDVYGGTFRLIDAVLKHFGMTFTAVDTRDLAAVEAAITPTTKAIYLETPTNPLLHITDIAAIAKLAQAHDLLSIIDNTFASPYVQKPLDLGVDIVLHSASAYLGGHSDVIGGLVVTKTPALGEKIGYLQNAIGSILAPQESWLLQRGMKTLALRMQAHLNNAAKIFTYLKSHPAVTKIYYPGDPDNPDFSIAKQQMNGFGAMISFELQPGMNPQTFVEHLQVITLAESLGALESLIEIPALMTHGAIPRTIRLQNGIKDELIRLSVGVEASDDLLADLERGFASIQADMKFETQLIHGGISEDATTGATSVPIYMASTFRQTKIGQNQYEYSRTGNPTRAAVEALIATLEHGSAGFAFASGSAAINTVFSLFSAGDHIIVGNDVYGGTFRLIDAVLKHFGMTFTAVDTRDLAAVEAAITPTTKAIYLETPTNPLLHITDIAAIAKLAQAHDLLSIIDNTFASPYVQKPLDLGVDIVLHSASAYLGGHSDVIGGLVVTKTPALGEKIGYLQNAIGSILAPQESWLLQRGMKTLALRMQAHLNNAAKIFTYLKSHPAVTKIYYPGDPDNPDFSIAKQQMNGFGAMISFELQPGMNPQTFVEHLQVITLAESLGALESLIEIPALMTHGAIPRTIRLQNGIKDELIRLSVGVEASDDLLADLERGFASIQADMKFETQLIHGGISEDATTGATSVPIYMASTFRQTKIGQNQYEYSRTGNPTRAAVEALIATLEHGSAGFAFASGSAAINTVFSLFSAGDHIIVGNDVYGGTFRLIDAVLKHFGMTFTAVDTRDLAAVEAAITPTTKAIYLETPTNPLLHITDIAAIAKLAQAHDLLSIIDNTFASPYVQKPLDLGVDIVLHSASAYLGGHSDVIGGLVVTKTPALGEKIGYLQNAIGSILAPQESWLLQRGMKTLALRMQAHLNNAAKIFTYLKSHPAVTKIYYPGDPDNPDFSIAKQQMNGFGAMISFELQPGMNPQTFVEHLQVITLAESLGALESLIEIPALMTHGAIPRTIRLQNGIKDELIRLSVGVEASDDLLADLERGFASIQADMKFETQLIHGGISEDATTGATSVPIYMASTFRQTKIGQNQYEYSRTGNPTRAAVEALIATLEHGSAGFAFASGSAAINTVFSLFSAGDHIIVGNDVYGGTFRLIDAVLKHFGMTFTAVDTRDLAAVEAAITPTTKAIYLETPTNPLLHITDIAAIAKLAQAHDLLSIIDNTFASPYVQKPLDLGVDIVLHSASAYLGGHSDVIGGLVVTKTPALGEKIGYLQNAIGSILAPQESWLLQRGMKTLALRMQAHLNNAAKIFTYLKSHPAVTKIYYPGDPDNPDFSIAKQQMNGFGAMISFELQPGMNPQTFVEHLQVITLAESLGALESLIEIPALMTHGAIPRTIRLQNGIKDELIRLSVGVEASDDLLADLERGFASIQAD

Solvent-accessible surface area: 70018 Å² total; per-residue (Å²): 135,114,38,27,1,36,0,6,62,14,33,79,18,51,14,95,93,19,4,0,15,9,7,3,0,10,4,0,0,0,0,83,5,97,120,29,59,120,34,148,35,58,22,4,14,77,18,1,18,1,6,27,0,0,22,32,0,0,7,41,0,0,84,22,67,30,10,18,0,0,4,1,6,14,0,0,10,4,0,0,0,6,34,8,35,42,47,20,16,0,0,8,6,52,5,6,51,0,6,2,40,37,2,9,59,26,0,1,94,82,5,24,1,75,30,53,66,14,46,7,93,68,68,75,34,0,64,88,17,30,55,142,77,7,95,0,1,0,2,8,0,4,10,8,0,5,4,30,3,1,46,0,26,24,0,2,147,34,1,109,76,76,131,12,40,1,0,0,12,0,14,10,0,1,0,38,5,2,45,0,2,77,54,31,2,34,0,0,1,1,29,0,5,3,1,3,0,0,7,3,3,4,9,0,0,0,0,0,0,92,58,88,67,17,6,130,124,0,19,111,12,10,24,2,0,0,0,7,2,10,10,8,1,0,12,6,0,5,2,0,0,24,0,0,2,16,0,0,85,18,0,26,95,11,0,50,108,2,18,91,32,0,100,84,12,112,5,19,73,98,29,25,9,2,10,13,90,120,31,124,10,47,83,32,0,128,133,19,10,85,27,47,5,0,4,0,0,0,10,7,64,125,81,49,73,20,65,39,0,2,55,95,18,135,7,6,12,7,0,16,11,16,0,2,1,15,0,2,0,1,0,0,4,88,20,16,0,39,42,10,69,132,93,60,23,72,137,47,32,4,74,47,59,0,0,3,2,1,1,0,3,0,17,17,91,18,2,47,49,0,0,61,83,0,0,46,26,17,155,18,120,131,135,22,26,0,38,1,4,62,15,34,81,15,54,16,97,90,19,6,0,13,8,6,4,0,8,4,0,0,0,0,78,10,90,122,24,63,135,44,155,33,68,23,2,11,60,18,1,21,1,4,27,0,0,22,31,1,0,8,40,0,0,82,22,66,29,10,17,0,0,4,1,5,13,0,0,11,6,0,0,0,6,39,8,35,42,46,15,16,0,0,9,6,49,5,8,48,0,4,4,37,38,3,8,58,24,0,1,91,80,3,24,2,70,32,52,64,13,45,7,93,70,66,77,37,0,88,88,14,35,51,143,72,9,87,0,0,0,1,9,1,6,8,6,0,5,4,27,3,1,47,0,31,26,0,2,148,27,1,109,76,75,138,12,38,1,0,0,12,0,15,13,0,1,0,37,4,3,45,0,3,78,59,31,1,34,0,0,0,1,31,0,6,5,2,4,0,1,7,4,3,2,12,0,0,0,0,0,0,96,59,96,63,22,5,133,123,0,19,110,10,9,24,1,0,0,0,4,2,9,8,7,1,0,7,3,0,6,3,0,0,22,0,0,3,15,0,0,91,15,0,27,92,12,0,48,102,2,24,89,38,0,115,87,11,108,4,15,76,95,20,27,10,2,8,13,89,119,32,119,14,50,82,32,0,140,153,23,13,90,28,44,5,1,4,0,0,0,12,6,62,118,80,47,73,21,68,36,0,2,75,96,19,142,20,6,15,7,0,25,14,16,0,2,2,15,1,1,1,1,0,0,6,92,25,12,0,42,43,12,70,137,107,74,24,71,150,42,35,4,97,48,70,1,0,4,2,2,1,0,4,1,20,17,99,27,2,43,51,0,0,54,88,0,0,42,26,21,151,21,106,126,129,37,26,0,25,0,7,52,5,35,79,14,58,15,93,92,16,3,0,16,7,8,4,0,8,3,0,0,0,0,78,4,79,132,33,57,92,30,151,31,56,23,3,11,77,17,1,20,1,5,26,0,0,21,31,0,0,7,44,0,0,81,22,64,28,9,20,0,0,4,1,5,16,0,0,12,5,0,0,0,8,40,9,36,42,44,18,19,0,0,8,4,50,5,7,54,0,6,3,36,34,3,7,57,25,0,2,94,83,4,22,2,70,29,50,64,15,47,8,94,71,64,74,34,0,79,87,15,26,46,73,59,2,75,0,0,0,1,9,0,6,8,6,0,4,2,31,1,1,35,0,35,24,0,1,134,28,0,87,21,21,73,9,39,1,0,0,12,0,15,13,0,0,0,35,4,2,48,0,4,79,56,33,2,33,0,0,1,1,31,0,8,3,2,3,0,1,6,5,2,5,12,0,0,0,0,0,0,103,59,92,64,17,2,110,124,0,19,111,12,9,24,1,0,0,0,5,2,8,7,8,2,0,12,4,0,7,3,0,0,22,0,0,4,20,0,0,87,18,0,26,93,10,0,50,104,1,24,95,36,0,117,83,11,109,4,17,73,105,26,24,10,2,10,15,92,120,32,119,10,47,85,56,0,137,139,22,10,93,26,49,5,0,4,0,0,0,4,3,63,122,79,47,72,20,72,38,0,2,49,94,17,142,6,7,12,8,0,29,10,18,0,2,0,15,1,1,2,1,0,0,7,86,19,16,0,45,45,12,65,138,100,54,20,74,138,34,34,2,92,47,55,0,0,4,1,2,1,0,3,2,22,15,108,24,2,38,52,0,0,54,78,0,0,45,28,20,154,21,124,130,124,39,25,0,36,0,6,62,13,32,78,17,52,14,97,90,20,5,0,16,8,8,2,0,8,4,0,0,0,0,85,7,88,114,22,50,146,30,148,30,63,21,3,13,66,17,1,18,2,3,26,0,0,20,32,0,0,8,44,0,0,79,19,62,27,10,20,0,0,5,1,5,13,0,0,10,6,0,0,0,8,39,7,35,45,49,17,18,0,0,6,5,50,5,7,51,0,6,3,39,39,2,10,61,27,0,1,92,84,4,24,1,74,32,54,69,13,41,8,93,66,61,77,35,0,87,88,18,32,52,142,74,6,88,0,0,0,2,9,0,4,8,9,0,4,3,28,3,1,44,0,28,28,0,1,141,30,1,112,80,76,136,11,39,1,1,1,11,0,16,12,0,0,0,42,4,2,47,0,3,75,58,30,1,33,0,0,1,1,30,0,6,3,2,3,1,1,8,4,3,4,8,0,0,0,0,0,0,96,57,98,69,22,5,134,126,0,20,110,12,11,26,1,0,0,0,6,2,10,8,9,1,0,12,7,0,7,3,0,0,25,0,0,3,15,0,0,84,17,0,26,93,11,0,49,107,1,21,93,33,0,108,82,11,110,5,18,71,104,23,26,11,2,9,10,92,116,31,129,10,39,79,34,0,120,148,24,9,88,26,53,5,0,5,0,0,0,15,9,65,121,81,42,74,16,43,38,0,3,51,93,17,138,7,7,11,8,0,24,11,19,0,2,2,15,0,2,1,1,2,0,0,37,22,16,0,38,43,10,66,25,37,62,6,45,142,47,32,4,99,7,62,0,0,4,2,1,0,0,4,2,11,15,88,18,1,42,52,0,0,56,77,0,0,46,27,17,151,17,118,196,173,37,67,49,35,1,79,128,13,34,81,15,93,22,96,128,106,41,40,129,48,10,50,62,77,38,36,0,13,30,138,5,111,103,31,56,135,43,157,45,55,22,0,10,78,19,0,25,2,4,27,0,0,20,32,0,0,8,44,0,0,81,21,64,25,9,19,0,0,6,1,7,15,0,0,11,4,0,0,0,6,37,8,35,41,48,20,16,0,0,9,5,49,4,8,51,0,6,4,38,36,3,7,59,24,0,2,89,78,4,24,2,74,32,55,65,13,43,7,98,71,63,76,36,0,82,87,13,27,43,74,53,3,72,0,0,0,1,9,0,6,8,6,0,5,3,29,3,1,46,0,34,25,0,2,148,23,0,89,22,12,70,8,39,1,0,0,12,0,15,14,0,0,0,39,5,2,45,0,3,78,57,31,1,29,0,0,0,1,31,0,7,4,2,3,4,1,72,22,40,5,12,0,0,0,0,0,0,97,57,90,60,18,5,111,123,0,18,109,12,9,22,1,0,0,0,3,1,10,4,46,2,0,64,43,0,9,146,5,0,55,48,0,5,103,13,0,94,37,0,27,93,11,0,51,102,1,23,90,31,1,109,86,11,112,4,16,79,96,22,23,9,2,9,12,88,110,31,124,10,51,87,33,0,138,149,24,9,90,29,49,6,0,5,0,0,0,14,7,60,127,81,47,68,16,70,40,0,2,73,94,18,127,51,4,16,8,0,24,12,18,0,2,58,55,1,2,1,1,1,0,7,88,22,16,0,42,44,12,69,138,90,69,24,74,139,46,29,3,76,40,73,0,0,4,1,1,1,0,46,42,62,17,110,83,1,39,52,0,0,62,87,0,0,50,26,17,154,22,118,188,170,40,71,40,35,0,72,129,16,32,81,16,96,21,96,128,103,39,37,128,47,9,47,60,78,42,36,0,15,32,150,5,104,117,25,51,123,45,155,46,48,21,1,12,74,17,0,24,1,3,27,0,0,21,32,0,0,7,40,0,0,83,22,59,29,9,20,0,0,6,1,6,16,0,0,10,5,0,0,0,6,37,10,36,43,50,18,19,0,0,9,6,47,4,5,50,0,6,3,37,38,3,8,58,24,0,1,89,81,4,22,1,69,32,50,67,14,47,8,93,70,68,77,35,0,74,90,13,33,53,144,76,7,97,0,0,0,2,8,1,6,9,8,0,5,4,30,3,1,45,0,28,21,0,1,148,33,1,114,79,73,140,11,38,1,0,0,12,0,13,12,0,0,0,40,4,4,46,0,2,76,58,29,2,35,0,0,0,1,30,0,7,3,2,3,3,1,68,18,39,4,9,0,0,0,0,0,0,99,58,90,66,20,4,130,124,0,18,113,12,10,24,1,0,0,0,4,2,11,6,42,1,0,66,38,0,7,146,6,0,50,52,0,5,102,12,0,84,37,0,25,93,11,0,48,108,2,20,94,30,0,110,82,12,112,5,18,75,98,14,31,9,2,10,9,94,116,32,124,11,46,84,35,0,134,138,24,10,87,27,48,4,0,5,0,0,0,11,6,60,121,80,42,74,18,45,40,0,3,57,92,15,128,55,3,14,6,0,23,11,18,0,2,57,57,1,2,1,1,1,0,1,38,21,15,0,39,43,10,71,23,44,59,5,44,137,37,34,4,92,9,55,0,0,3,3,1,2,0,47,41,62,16,114,82,2,42,50,0,0,59,113,0,0,50,28,18,156,17,121

Radius of gyration: 42.36 Å; Cα contacts (8 Å, |Δi|>4): 5672; chains: 6; bounding box: 122×110×109 Å